Protein 5ZUX (pdb70)

Secondary structure (DSSP, 8-state):
--S--------S-STTHHHHHHHHHHHHT--S-EEHHHHHHHHHHHHSS----HHHHHHHHHHH-TTEEEEETTEEEE-S-GGGGT--SPP-

Solvent-accessible surface area: 7272 Å² total; per-residue (Å²): 108,111,133,178,161,229,185,78,138,98,162,110,52,78,143,15,65,123,0,93,116,15,0,34,129,1,7,95,112,84,108,65,62,34,98,14,37,100,3,46,126,22,0,65,156,47,41,73,75,142,33,21,91,53,92,72,8,0,68,44,1,32,162,94,33,86,25,3,95,112,78,139,202,22,64,5,37,3,83,50,56,8,61,51,85,132,74,148,128,173,153,225

Structure (mmCIF, N/CA/C/O backbone):
data_5ZUX
#
_entry.id   5ZUX
#
loop_
_entity.id
_entity.type
_entity.pdbx_description
1 polymer Rok
2 polymer "DNA (5'-D(*CP*TP*AP*AP*TP*AP*AP*CP*TP*AP*GP*TP*TP*AP*TP*TP*AP*G)-3')"
#
loop_
_atom_site.group_PDB
_atom_site.id
_atom_site.type_symbol
_atom_site.label_atom_id
_atom_site.label_alt_id
_atom_site.label_comp_id
_atom_site.label_asym_id
_atom_site.label_entity_id
_atom_site.label_seq_id
_atom_site.pdbx_PDB_ins_code
_atom_site.Cartn_x
_atom_site.Cartn_y
_atom_site.Cartn_z
_atom_site.occupancy
_atom_site.B_iso_or_equiv
_atom_site.auth_seq_id
_atom_site.auth_comp_id
_atom_site.auth_asym_id
_atom_site.auth_atom_id
_atom_site.pdbx_PDB_model_num
ATOM 1 N N . GLY A 1 1 ? 5.102 -7.786 -7.436 1.00 0.00 102 GLY A N 1
ATOM 2 C CA . GLY A 1 1 ? 4.508 -7.746 -8.792 1.00 0.00 102 GLY A CA 1
ATOM 3 C C . GLY A 1 1 ? 4.473 -6.339 -9.417 1.00 0.00 102 GLY A C 1
ATOM 4 O O . GLY A 1 1 ? 5.313 -5.983 -10.251 1.00 0.00 102 GLY A O 1
ATOM 8 N N . THR A 1 2 ? 3.478 -5.538 -9.022 1.00 0.00 103 THR A N 1
ATOM 9 C CA . THR A 1 2 ? 3.173 -4.208 -9.582 1.00 0.00 103 THR A CA 1
ATOM 10 C C . THR A 1 2 ? 4.270 -3.136 -9.477 1.00 0.00 103 THR A C 1
ATOM 11 O O . THR A 1 2 ? 5.239 -3.285 -8.732 1.00 0.00 103 THR A O 1
ATOM 22 N N . THR A 1 3 ? 4.138 -2.052 -10.252 1.00 0.00 104 THR A N 1
ATOM 23 C CA . THR A 1 3 ? 5.174 -1.019 -10.464 1.00 0.00 104 THR A CA 1
ATOM 24 C C . THR A 1 3 ? 5.517 -0.129 -9.258 1.00 0.00 104 THR A C 1
ATOM 25 O O . THR A 1 3 ? 6.613 0.435 -9.184 1.00 0.00 104 THR A O 1
ATOM 36 N N . ARG A 1 4 ? 4.598 -0.025 -8.285 1.00 0.00 105 ARG A N 1
ATOM 37 C CA . ARG A 1 4 ? 4.772 0.689 -6.997 1.00 0.00 105 ARG A CA 1
ATOM 38 C C . ARG A 1 4 ? 5.735 -0.024 -6.022 1.00 0.00 105 ARG A C 1
ATOM 39 O O . ARG A 1 4 ? 5.369 -0.403 -4.915 1.00 0.00 105 ARG A O 1
ATOM 60 N N . ARG A 1 5 ? 6.972 -0.264 -6.463 1.00 0.00 106 ARG A N 1
ATOM 61 C CA . ARG A 1 5 ? 8.024 -0.943 -5.684 1.00 0.00 106 ARG A CA 1
ATOM 62 C C . ARG A 1 5 ? 8.542 -0.086 -4.526 1.00 0.00 106 ARG A C 1
ATOM 63 O O . ARG A 1 5 ? 8.653 -0.588 -3.409 1.00 0.00 106 ARG A O 1
ATOM 84 N N . ARG A 1 6 ? 8.792 1.211 -4.764 1.00 0.00 107 ARG A N 1
ATOM 85 C CA . ARG A 1 6 ? 9.208 2.179 -3.738 1.00 0.00 107 ARG A CA 1
ATOM 86 C C . ARG A 1 6 ? 8.068 2.544 -2.775 1.00 0.00 107 ARG A C 1
ATOM 87 O O . ARG A 1 6 ? 7.112 3.227 -3.146 1.00 0.00 107 ARG A O 1
ATOM 108 N N . ARG A 1 7 ? 8.137 2.004 -1.552 1.00 0.00 108 ARG A N 1
ATOM 109 C CA . ARG A 1 7 ? 7.105 2.110 -0.496 1.00 0.00 108 ARG A CA 1
ATOM 110 C C . ARG A 1 7 ? 7.619 2.658 0.846 1.00 0.00 108 ARG A C 1
ATOM 111 O O . ARG A 1 7 ? 6.940 3.466 1.483 1.00 0.00 108 ARG A O 1
ATOM 132 N N . GLY A 1 8 ? 8.795 2.196 1.272 1.00 0.00 109 GLY A N 1
ATOM 133 C CA . GLY A 1 8 ? 9.335 2.437 2.603 1.00 0.00 109 GLY A CA 1
ATOM 134 C C . GLY A 1 8 ? 9.813 3.851 2.939 1.00 0.00 109 GLY A C 1
ATOM 135 O O . GLY A 1 8 ? 9.869 4.756 2.097 1.00 0.00 109 GLY A O 1
ATOM 139 N N . THR A 1 9 ? 10.116 3.996 4.223 1.00 0.00 110 THR A N 1
ATOM 140 C CA . THR A 1 9 ? 10.659 5.159 4.931 1.00 0.00 110 THR A CA 1
ATOM 141 C C . THR A 1 9 ? 11.092 4.693 6.332 1.00 0.00 110 THR A C 1
ATOM 142 O O . THR A 1 9 ? 10.776 3.564 6.713 1.00 0.00 110 THR A O 1
ATOM 153 N N . ALA A 1 10 ? 11.809 5.525 7.106 1.00 0.00 111 ALA A N 1
ATOM 154 C CA . ALA A 1 10 ? 12.232 5.168 8.458 1.00 0.00 111 ALA A CA 1
ATOM 155 C C . ALA A 1 10 ? 12.429 6.363 9.420 1.00 0.00 111 ALA A C 1
ATOM 156 O O . ALA A 1 10 ? 12.405 7.532 9.024 1.00 0.00 111 ALA A O 1
ATOM 163 N N . ARG A 1 11 ? 12.664 6.024 10.693 1.00 0.00 112 ARG A N 1
ATOM 164 C CA . ARG A 1 11 ? 13.061 6.889 11.823 1.00 0.00 112 ARG A CA 1
ATOM 165 C C . ARG A 1 11 ? 13.976 6.110 12.788 1.00 0.00 112 ARG A C 1
ATOM 166 O O . ARG A 1 11 ? 13.908 4.880 12.772 1.00 0.00 112 ARG A O 1
ATOM 187 N N . PRO A 1 12 ? 14.806 6.760 13.636 1.00 0.00 113 PRO A N 1
ATOM 188 C CA . PRO A 1 12 ? 15.684 6.063 14.600 1.00 0.00 113 PRO A CA 1
ATOM 189 C C . PRO A 1 12 ? 14.888 5.132 15.528 1.00 0.00 113 PRO A C 1
ATOM 190 O O . PRO A 1 12 ? 13.712 5.368 15.814 1.00 0.00 113 PRO A O 1
ATOM 201 N N . GLY A 1 13 ? 15.535 4.065 15.999 1.00 0.00 114 GLY A N 1
ATOM 202 C CA . GLY A 1 13 ? 14.896 2.936 16.702 1.00 0.00 114 GLY A CA 1
ATOM 203 C C . GLY A 1 13 ? 14.104 3.193 17.988 1.00 0.00 114 GLY A C 1
ATOM 204 O O . GLY A 1 13 ? 14.387 4.129 18.737 1.00 0.00 114 GLY A O 1
ATOM 208 N N . SER A 1 14 ? 13.143 2.298 18.242 1.00 0.00 115 SER A N 1
ATOM 209 C CA . SER A 1 14 ? 12.355 2.129 19.478 1.00 0.00 115 SER A CA 1
ATOM 210 C C . SER A 1 14 ? 12.712 0.821 20.200 1.00 0.00 115 SER A C 1
ATOM 211 O O . SER A 1 14 ? 12.882 0.823 21.419 1.00 0.00 115 SER A O 1
ATOM 219 N N . LYS A 1 15 ? 12.948 -0.281 19.460 1.00 0.00 116 LYS A N 1
ATOM 220 C CA . LYS A 1 15 ? 13.511 -1.548 19.990 1.00 0.00 116 LYS A CA 1
ATOM 221 C C . LYS A 1 15 ? 14.934 -1.344 20.534 1.00 0.00 116 LYS A C 1
ATOM 222 O O . LYS A 1 15 ? 15.356 -1.969 21.504 1.00 0.00 116 LYS A O 1
ATOM 241 N N . ALA A 1 16 ? 15.649 -0.368 19.965 1.00 0.00 117 ALA A N 1
ATOM 242 C CA . ALA A 1 16 ? 16.954 0.129 20.389 1.00 0.00 117 ALA A CA 1
ATOM 243 C C . ALA A 1 16 ? 17.032 0.577 21.874 1.00 0.00 117 ALA A C 1
ATOM 244 O O . ALA A 1 16 ? 18.106 0.513 22.481 1.00 0.00 117 ALA A O 1
ATOM 251 N N . ALA A 1 17 ? 15.902 0.893 22.519 1.00 0.00 118 ALA A N 1
ATOM 252 C CA . ALA A 1 17 ? 15.855 1.171 23.960 1.00 0.00 118 ALA A CA 1
ATOM 253 C C . ALA A 1 17 ? 16.322 -0.031 24.823 1.00 0.00 118 ALA A C 1
ATOM 254 O O . ALA A 1 17 ? 16.910 0.155 25.886 1.00 0.00 118 ALA A O 1
ATOM 261 N N . LYS A 1 18 ? 16.150 -1.272 24.326 1.00 0.00 119 LYS A N 1
ATOM 262 C CA . LYS A 1 18 ? 16.719 -2.484 24.963 1.00 0.00 119 LYS A CA 1
ATOM 263 C C . LYS A 1 18 ? 18.252 -2.471 25.005 1.00 0.00 119 LYS A C 1
ATOM 264 O O . LYS A 1 18 ? 18.839 -2.927 25.982 1.00 0.00 119 LYS A O 1
ATOM 283 N N . LEU A 1 19 ? 18.896 -1.899 23.979 1.00 0.00 120 LEU A N 1
ATOM 284 C CA . LEU A 1 19 ? 20.344 -1.660 23.983 1.00 0.00 120 LEU A CA 1
ATOM 285 C C . LEU A 1 19 ? 20.745 -0.628 25.021 1.00 0.00 120 LEU A C 1
ATOM 286 O O . LEU A 1 19 ? 21.684 -0.907 25.748 1.00 0.00 120 LEU A O 1
ATOM 302 N N . ARG A 1 20 ? 20.042 0.508 25.171 1.00 0.00 121 ARG A N 1
ATOM 303 C CA . ARG A 1 20 ? 20.371 1.500 26.229 1.00 0.00 121 ARG A CA 1
ATOM 304 C C . ARG A 1 20 ? 20.460 0.837 27.601 1.00 0.00 121 ARG A C 1
ATOM 305 O O . ARG A 1 20 ? 21.475 0.948 28.289 1.00 0.00 121 ARG A O 1
ATOM 326 N N . GLU A 1 21 ? 19.413 0.114 27.980 1.00 0.00 122 GLU A N 1
ATOM 327 C CA . GLU A 1 21 ? 19.282 -0.435 29.339 1.00 0.00 122 GLU A CA 1
ATOM 328 C C . GLU A 1 21 ? 20.345 -1.511 29.644 1.00 0.00 122 GLU A C 1
ATOM 329 O O . GLU A 1 21 ? 20.933 -1.519 30.728 1.00 0.00 122 GLU A O 1
ATOM 341 N N . ALA A 1 22 ? 20.640 -2.395 28.684 1.00 0.00 123 ALA A N 1
ATOM 342 C CA . ALA A 1 22 ? 21.676 -3.420 28.837 1.00 0.00 123 ALA A CA 1
ATOM 343 C C . ALA A 1 22 ? 23.103 -2.853 28.705 1.00 0.00 123 ALA A C 1
ATOM 344 O O . ALA A 1 22 ? 23.995 -3.192 29.485 1.00 0.00 123 ALA A O 1
ATOM 351 N N . ALA A 1 23 ? 23.354 -1.977 27.723 1.00 0.00 124 ALA A N 1
ATOM 352 C CA . ALA A 1 23 ? 24.689 -1.449 27.424 1.00 0.00 124 ALA A CA 1
ATOM 353 C C . ALA A 1 23 ? 25.286 -0.643 28.583 1.00 0.00 124 ALA A C 1
ATOM 354 O O . ALA A 1 23 ? 26.484 -0.745 28.805 1.00 0.00 124 ALA A O 1
ATOM 361 N N . ILE A 1 24 ? 24.480 0.069 29.379 1.00 0.00 125 ILE A N 1
ATOM 362 C CA . ILE A 1 24 ? 24.970 0.787 30.571 1.00 0.00 125 ILE A CA 1
ATOM 363 C C . ILE A 1 24 ? 25.693 -0.156 31.550 1.00 0.00 125 ILE A C 1
ATOM 364 O O . ILE A 1 24 ? 26.828 0.120 31.933 1.00 0.00 125 ILE A O 1
ATOM 380 N N . LYS A 1 25 ? 25.116 -1.318 31.885 1.00 0.00 126 LYS A N 1
ATOM 381 C CA . LYS A 1 25 ? 25.773 -2.293 32.786 1.00 0.00 126 LYS A CA 1
ATOM 382 C C . LYS A 1 25 ? 26.907 -3.053 32.082 1.00 0.00 126 LYS A C 1
ATOM 383 O O . LYS A 1 25 ? 28.008 -3.157 32.624 1.00 0.00 126 LYS A O 1
ATOM 402 N N . THR A 1 26 ? 26.680 -3.451 30.823 1.00 0.00 127 THR A N 1
ATOM 403 C CA . THR A 1 26 ? 27.719 -4.033 29.936 1.00 0.00 127 THR A CA 1
ATOM 404 C C . THR A 1 26 ? 29.008 -3.218 29.829 1.00 0.00 127 THR A C 1
ATOM 405 O O . THR A 1 26 ? 30.105 -3.769 29.893 1.00 0.00 127 THR A O 1
ATOM 416 N N . LEU A 1 27 ? 28.881 -1.896 29.697 1.00 0.00 128 LEU A N 1
ATOM 417 C CA . LEU A 1 27 ? 30.007 -0.966 29.599 1.00 0.00 128 LEU A CA 1
ATOM 418 C C . LEU A 1 27 ? 30.591 -0.615 30.979 1.00 0.00 128 LEU A C 1
ATOM 419 O O . LEU A 1 27 ? 31.811 -0.589 31.107 1.00 0.00 128 LEU A O 1
ATOM 435 N N . LYS A 1 28 ? 29.775 -0.435 32.037 1.00 0.00 129 LYS A N 1
ATOM 436 C CA . LYS A 1 28 ? 30.282 -0.169 33.406 1.00 0.00 129 LYS A CA 1
ATOM 437 C C . LYS A 1 28 ? 31.215 -1.240 33.990 1.00 0.00 129 LYS A C 1
ATOM 438 O O . LYS A 1 28 ? 32.093 -0.896 34.780 1.00 0.00 129 LYS A O 1
ATOM 457 N N . ARG A 1 29 ? 31.081 -2.511 33.578 1.00 0.00 130 ARG A N 1
ATOM 458 C CA . ARG A 1 29 ? 32.032 -3.587 33.954 1.00 0.00 130 ARG A CA 1
ATOM 459 C C . ARG A 1 29 ? 33.382 -3.539 33.204 1.00 0.00 130 ARG A C 1
ATOM 460 O O . ARG A 1 29 ? 34.221 -4.412 33.410 1.00 0.00 130 ARG A O 1
ATOM 481 N N . HIS A 1 30 ? 33.598 -2.521 32.357 1.00 0.00 131 HIS A N 1
ATOM 482 C CA . HIS A 1 30 ? 34.856 -2.201 31.648 1.00 0.00 131 HIS A CA 1
ATOM 483 C C . HIS A 1 30 ? 35.237 -0.704 31.767 1.00 0.00 131 HIS A C 1
ATOM 484 O O . HIS A 1 30 ? 34.456 0.103 32.264 1.00 0.00 131 HIS A O 1
ATOM 499 N N . ASN A 1 31 ? 36.444 -0.330 31.316 1.00 0.00 132 ASN A N 1
ATOM 500 C CA . ASN A 1 31 ? 36.922 1.066 31.236 1.00 0.00 132 ASN A CA 1
ATOM 501 C C . ASN A 1 31 ? 37.923 1.248 30.062 1.00 0.00 132 ASN A C 1
ATOM 502 O O . ASN A 1 31 ? 38.942 1.931 30.180 1.00 0.00 132 ASN A O 1
ATOM 513 N N . ALA A 1 32 ? 37.648 0.571 28.938 1.00 0.00 133 ALA A N 1
ATOM 514 C CA . ALA A 1 32 ? 38.535 0.435 27.766 1.00 0.00 133 ALA A CA 1
ATOM 515 C C . ALA A 1 32 ? 37.747 0.357 26.439 1.00 0.00 133 ALA A C 1
ATOM 516 O O . ALA A 1 32 ? 36.544 0.074 26.427 1.00 0.00 133 ALA A O 1
ATOM 523 N N . ALA A 1 33 ? 38.420 0.631 25.315 1.00 0.00 134 ALA A N 1
ATOM 524 C CA . ALA A 1 33 ? 37.796 0.657 23.987 1.00 0.00 134 ALA A CA 1
ATOM 525 C C . ALA A 1 33 ? 37.414 -0.746 23.457 1.00 0.00 134 ALA A C 1
ATOM 526 O O . ALA A 1 33 ? 38.112 -1.729 23.721 1.00 0.00 134 ALA A O 1
ATOM 533 N N . ILE A 1 34 ? 36.318 -0.827 22.689 1.00 0.00 135 ILE A N 1
ATOM 534 C CA . ILE A 1 34 ? 35.736 -2.075 22.154 1.00 0.00 135 ILE A CA 1
ATOM 535 C C . ILE A 1 34 ? 35.056 -1.826 20.792 1.00 0.00 135 ILE A C 1
ATOM 536 O O . ILE A 1 34 ? 34.471 -0.762 20.585 1.00 0.00 135 ILE A O 1
ATOM 552 N N . LYS A 1 35 ? 35.118 -2.783 19.854 1.00 0.00 136 LYS A N 1
ATOM 553 C CA . LYS A 1 35 ? 34.385 -2.712 18.575 1.00 0.00 136 LYS A CA 1
ATOM 554 C C . LYS A 1 35 ? 32.894 -3.019 18.785 1.00 0.00 136 LYS A C 1
ATOM 555 O O . LYS A 1 35 ? 32.550 -3.861 19.605 1.00 0.00 136 LYS A O 1
ATOM 574 N N . SER A 1 36 ? 32.035 -2.433 17.962 1.00 0.00 137 SER A N 1
ATOM 575 C CA . SER A 1 36 ? 30.598 -2.699 17.836 1.00 0.00 137 SER A CA 1
ATOM 576 C C . SER A 1 36 ? 30.228 -4.185 17.939 1.00 0.00 137 SER A C 1
ATOM 577 O O . SER A 1 36 ? 29.465 -4.561 18.816 1.00 0.00 137 SER A O 1
ATOM 585 N N . SER A 1 37 ? 30.812 -5.048 17.109 1.00 0.00 138 SER A N 1
ATOM 586 C CA . SER A 1 37 ? 30.558 -6.502 17.072 1.00 0.00 138 SER A CA 1
ATOM 587 C C . SER A 1 37 ? 31.082 -7.289 18.290 1.00 0.00 138 SER A C 1
ATOM 588 O O . SER A 1 37 ? 30.533 -8.330 18.657 1.00 0.00 138 SER A O 1
ATOM 596 N N . GLU A 1 38 ? 32.115 -6.792 18.977 1.00 0.00 139 GLU A N 1
ATOM 597 C CA . GLU A 1 38 ? 32.562 -7.355 20.260 1.00 0.00 139 GLU A CA 1
ATOM 598 C C . GLU A 1 38 ? 31.622 -6.923 21.396 1.00 0.00 139 GLU A C 1
ATOM 599 O O . GLU A 1 38 ? 31.209 -7.740 22.222 1.00 0.00 139 GLU A O 1
ATOM 611 N N . LEU A 1 39 ? 31.208 -5.647 21.400 1.00 0.00 140 LEU A N 1
ATOM 612 C CA . LEU A 1 39 ? 30.217 -5.110 22.331 1.00 0.00 140 LEU A CA 1
ATOM 613 C C . LEU A 1 39 ? 28.832 -5.733 22.108 1.00 0.00 140 LEU A C 1
ATOM 614 O O . LEU A 1 39 ? 28.116 -5.966 23.072 1.00 0.00 140 LEU A O 1
ATOM 630 N N . GLN A 1 40 ? 28.490 -6.087 20.872 1.00 0.00 141 GLN A N 1
ATOM 631 C CA . GLN A 1 40 ? 27.317 -6.881 20.512 1.00 0.00 141 GLN A CA 1
ATOM 632 C C . GLN A 1 40 ? 27.343 -8.227 21.248 1.00 0.00 141 GLN A C 1
ATOM 633 O O . GLN A 1 40 ? 26.398 -8.516 21.980 1.00 0.00 141 GLN A O 1
ATOM 647 N N . LYS A 1 41 ? 28.422 -9.017 21.117 1.00 0.00 142 LYS A N 1
ATOM 648 C CA . LYS A 1 41 ? 28.558 -10.300 21.838 1.00 0.00 142 LYS A CA 1
ATOM 649 C C . LYS A 1 41 ? 28.484 -10.132 23.359 1.00 0.00 142 LYS A C 1
ATOM 650 O O . LYS A 1 41 ? 27.841 -10.928 24.035 1.00 0.00 142 LYS A O 1
ATOM 669 N N . GLU A 1 42 ? 29.081 -9.071 23.902 1.00 0.00 143 GLU A N 1
ATOM 670 C CA . GLU A 1 42 ? 28.950 -8.715 25.318 1.00 0.00 143 GLU A CA 1
ATOM 671 C C . GLU A 1 42 ? 27.510 -8.358 25.744 1.00 0.00 143 GLU A C 1
ATOM 672 O O . GLU A 1 42 ? 27.043 -8.859 26.767 1.00 0.00 143 GLU A O 1
ATOM 684 N N . ILE A 1 43 ? 26.772 -7.555 24.966 1.00 0.00 144 ILE A N 1
ATOM 685 C CA . ILE A 1 43 ? 25.363 -7.228 25.262 1.00 0.00 144 ILE A CA 1
ATOM 686 C C . ILE A 1 43 ? 24.458 -8.456 25.071 1.00 0.00 144 ILE A C 1
ATOM 687 O O . ILE A 1 43 ? 23.525 -8.633 25.851 1.00 0.00 144 ILE A O 1
ATOM 703 N N . GLU A 1 44 ? 24.729 -9.333 24.102 1.00 0.00 145 GLU A N 1
ATOM 704 C CA . GLU A 1 44 ? 24.026 -10.616 23.950 1.00 0.00 145 GLU A CA 1
ATOM 705 C C . GLU A 1 44 ? 24.195 -11.503 25.193 1.00 0.00 145 GLU A C 1
ATOM 706 O O . GLU A 1 44 ? 23.215 -12.071 25.674 1.00 0.00 145 GLU A O 1
ATOM 718 N N . LYS A 1 45 ? 25.407 -11.576 25.765 1.00 0.00 146 LYS A N 1
ATOM 719 C CA . LYS A 1 45 ? 25.655 -12.212 27.072 1.00 0.00 146 LYS A CA 1
ATOM 720 C C . LYS A 1 45 ? 24.908 -11.523 28.226 1.00 0.00 146 LYS A C 1
ATOM 721 O O . LYS A 1 45 ? 24.361 -12.201 29.100 1.00 0.00 146 LYS A O 1
ATOM 740 N N . GLU A 1 46 ? 24.880 -10.186 28.231 1.00 0.00 147 GLU A N 1
ATOM 741 C CA . GLU A 1 46 ? 24.278 -9.381 29.302 1.00 0.00 147 GLU A CA 1
ATOM 742 C C . GLU A 1 46 ? 22.739 -9.480 29.333 1.00 0.00 147 GLU A C 1
ATOM 743 O O . GLU A 1 46 ? 22.143 -9.585 30.409 1.00 0.00 147 GLU A O 1
ATOM 755 N N . SER A 1 47 ? 22.106 -9.442 28.159 1.00 0.00 148 SER A N 1
ATOM 756 C CA . SER A 1 47 ? 20.651 -9.309 27.990 1.00 0.00 148 SER A CA 1
ATOM 757 C C . SER A 1 47 ? 19.928 -10.592 27.552 1.00 0.00 148 SER A C 1
ATOM 758 O O . SER A 1 47 ? 18.751 -10.757 27.874 1.00 0.00 148 SER A O 1
ATOM 766 N N . GLY A 1 48 ? 20.591 -11.491 26.816 1.00 0.00 149 GLY A N 1
ATOM 767 C CA . GLY A 1 48 ? 19.974 -12.689 26.227 1.00 0.00 149 GLY A CA 1
ATOM 768 C C . GLY A 1 48 ? 19.073 -12.440 25.000 1.00 0.00 149 GLY A C 1
ATOM 769 O O . GLY A 1 48 ? 18.300 -13.329 24.630 1.00 0.00 149 GLY A O 1
ATOM 773 N N . LEU A 1 49 ? 19.127 -11.246 24.387 1.00 0.00 150 LEU A N 1
ATOM 774 C CA . LEU A 1 49 ? 18.274 -10.836 23.257 1.00 0.00 150 LEU A CA 1
ATOM 775 C C . LEU A 1 49 ? 19.064 -10.231 22.082 1.00 0.00 150 LEU A C 1
ATOM 776 O O . LEU A 1 49 ? 20.271 -10.009 22.165 1.00 0.00 150 LEU A O 1
ATOM 792 N N . GLU A 1 50 ? 18.378 -10.047 20.950 1.00 0.00 151 GLU A N 1
ATOM 793 C CA . GLU A 1 50 ? 18.952 -9.550 19.684 1.00 0.00 151 GLU A CA 1
ATOM 794 C C . GLU A 1 50 ? 19.434 -8.085 19.747 1.00 0.00 151 GLU A C 1
ATOM 795 O O . GLU A 1 50 ? 18.982 -7.308 20.590 1.00 0.00 151 GLU A O 1
ATOM 807 N N . ILE A 1 51 ? 20.347 -7.698 18.836 1.00 0.00 152 ILE A N 1
ATOM 808 C CA . ILE A 1 51 ? 21.048 -6.399 18.855 1.00 0.00 152 ILE A CA 1
ATOM 809 C C . ILE A 1 51 ? 20.640 -5.491 17.672 1.00 0.00 152 ILE A C 1
ATOM 810 O O . ILE A 1 51 ? 21.066 -5.741 16.541 1.00 0.00 152 ILE A O 1
ATOM 826 N N . PRO A 1 52 ? 19.843 -4.426 17.925 1.00 0.00 153 PRO A N 1
ATOM 827 C CA . PRO A 1 52 ? 19.542 -3.342 16.977 1.00 0.00 153 PRO A CA 1
ATOM 828 C C . PRO A 1 52 ? 20.764 -2.583 16.405 1.00 0.00 153 PRO A C 1
ATOM 829 O O . PRO A 1 52 ? 21.914 -2.883 16.724 1.00 0.00 153 PRO A O 1
ATOM 840 N N . ASN A 1 53 ? 20.527 -1.564 15.552 1.00 0.00 154 ASN A N 1
ATOM 841 C CA . ASN A 1 53 ? 21.581 -0.862 14.798 1.00 0.00 154 ASN A CA 1
ATOM 842 C C . ASN A 1 53 ? 22.611 -0.223 15.742 1.00 0.00 154 ASN A C 1
ATOM 843 O O . ASN A 1 53 ? 22.316 0.731 16.461 1.00 0.00 154 ASN A O 1
ATOM 854 N N . MET A 1 54 ? 23.847 -0.749 15.705 1.00 0.00 155 MET A N 1
ATOM 855 C CA . MET A 1 54 ? 24.928 -0.359 16.603 1.00 0.00 155 MET A CA 1
ATOM 856 C C . MET A 1 54 ? 25.383 1.089 16.374 1.00 0.00 155 MET A C 1
ATOM 857 O O . MET A 1 54 ? 25.509 1.846 17.333 1.00 0.00 155 MET A O 1
ATOM 871 N N . THR A 1 55 ? 25.575 1.506 15.124 1.00 0.00 156 THR A N 1
ATOM 872 C CA . THR A 1 55 ? 25.952 2.882 14.779 1.00 0.00 156 THR A CA 1
ATOM 873 C C . THR A 1 55 ? 24.983 3.973 15.228 1.00 0.00 156 THR A C 1
ATOM 874 O O . THR A 1 55 ? 25.394 4.923 15.897 1.00 0.00 156 THR A O 1
ATOM 885 N N . THR A 1 56 ? 23.685 3.811 14.938 1.00 0.00 157 THR A N 1
ATOM 886 C CA . THR A 1 56 ? 22.648 4.724 15.450 1.00 0.00 157 THR A CA 1
ATOM 887 C C . THR A 1 56 ? 22.459 4.673 16.958 1.00 0.00 157 THR A C 1
ATOM 888 O O . THR A 1 56 ? 22.455 5.727 17.600 1.00 0.00 157 THR A O 1
ATOM 899 N N . PHE A 1 57 ? 22.381 3.478 17.558 1.00 0.00 158 PHE A N 1
ATOM 900 C CA . PHE A 1 57 ? 22.331 3.349 19.013 1.00 0.00 158 PHE A CA 1
ATOM 901 C C . PHE A 1 57 ? 23.497 3.976 19.777 1.00 0.00 158 PHE A C 1
ATOM 902 O O . PHE A 1 57 ? 23.292 4.785 20.677 1.00 0.00 158 PHE A O 1
ATOM 919 N N . MET A 1 58 ? 24.732 3.649 19.394 1.00 0.00 159 MET A N 1
ATOM 920 C CA . MET A 1 58 ? 25.924 4.086 20.122 1.00 0.00 159 MET A CA 1
ATOM 921 C C . MET A 1 58 ? 26.129 5.602 19.979 1.00 0.00 159 MET A C 1
ATOM 922 O O . MET A 1 58 ? 26.510 6.250 20.950 1.00 0.00 159 MET A O 1
ATOM 936 N N . GLN A 1 59 ? 25.781 6.209 18.835 1.00 0.00 160 GLN A N 1
ATOM 937 C CA . GLN A 1 59 ? 25.738 7.673 18.728 1.00 0.00 160 GLN A CA 1
ATOM 938 C C . GLN A 1 59 ? 24.579 8.307 19.516 1.00 0.00 160 GLN A C 1
ATOM 939 O O . GLN A 1 59 ? 24.767 9.360 20.126 1.00 0.00 160 GLN A O 1
ATOM 953 N N . SER A 1 60 ? 23.402 7.669 19.590 1.00 0.00 161 SER A N 1
ATOM 954 C CA . SER A 1 60 ? 22.299 8.114 20.459 1.00 0.00 161 SER A CA 1
ATOM 955 C C . SER A 1 60 ? 22.714 8.097 21.942 1.00 0.00 161 SER A C 1
ATOM 956 O O . SER A 1 60 ? 22.526 9.068 22.673 1.00 0.00 161 SER A O 1
ATOM 964 N N . LEU A 1 61 ? 23.399 7.031 22.365 1.00 0.00 162 LEU A N 1
ATOM 965 C CA . LEU A 1 61 ? 24.034 6.910 23.671 1.00 0.00 162 LEU A CA 1
ATOM 966 C C . LEU A 1 61 ? 25.070 8.026 23.907 1.00 0.00 162 LEU A C 1
ATOM 967 O O . LEU A 1 61 ? 25.032 8.669 24.953 1.00 0.00 162 LEU A O 1
ATOM 983 N N . ILE A 1 62 ? 25.947 8.312 22.935 1.00 0.00 163 ILE A N 1
ATOM 984 C CA . ILE A 1 62 ? 26.970 9.375 23.050 1.00 0.00 163 ILE A CA 1
ATOM 985 C C . ILE A 1 62 ? 26.354 10.773 23.232 1.00 0.00 163 ILE A C 1
ATOM 986 O O . ILE A 1 62 ? 26.764 11.508 24.135 1.00 0.00 163 ILE A O 1
ATOM 1002 N N . LYS A 1 63 ? 25.357 11.153 22.411 1.00 0.00 164 LYS A N 1
ATOM 1003 C CA . LYS A 1 63 ? 24.717 12.481 22.503 1.00 0.00 164 LYS A CA 1
ATOM 1004 C C . LYS A 1 63 ? 23.911 12.651 23.803 1.00 0.00 164 LYS A C 1
ATOM 1005 O O . LYS A 1 63 ? 23.823 13.765 24.316 1.00 0.00 164 LYS A O 1
ATOM 1024 N N . MET A 1 64 ? 23.378 11.567 24.380 1.00 0.00 165 MET A N 1
ATOM 1025 C CA . MET A 1 64 ? 22.782 11.576 25.726 1.00 0.00 165 MET A CA 1
ATOM 1026 C C . MET A 1 64 ? 23.828 11.577 26.862 1.00 0.00 165 MET A C 1
ATOM 1027 O O . MET A 1 64 ? 23.580 12.171 27.914 1.00 0.00 165 MET A O 1
ATOM 1041 N N . TYR A 1 65 ? 24.990 10.947 26.650 1.00 0.00 166 TYR A N 1
ATOM 1042 C CA . TYR A 1 65 ? 26.028 10.697 27.656 1.00 0.00 166 TYR A CA 1
ATOM 1043 C C . TYR A 1 65 ? 27.469 10.970 27.174 1.00 0.00 166 TYR A C 1
ATOM 1044 O O . TYR A 1 65 ? 28.112 10.061 26.628 1.00 0.00 166 TYR A O 1
ATOM 1062 N N . PRO A 1 66 ? 28.012 12.192 27.367 1.00 0.00 167 PRO A N 1
ATOM 1063 C CA . PRO A 1 66 ? 29.380 12.558 26.967 1.00 0.00 167 PRO A CA 1
ATOM 1064 C C . PRO A 1 66 ? 30.505 11.693 27.574 1.00 0.00 167 PRO A C 1
ATOM 1065 O O . PRO A 1 66 ? 31.631 11.689 27.077 1.00 0.00 167 PRO A O 1
ATOM 1076 N N . GLU A 1 67 ? 30.207 10.941 28.635 1.00 0.00 168 GLU A N 1
ATOM 1077 C CA . GLU A 1 67 ? 31.069 9.912 29.227 1.00 0.00 168 GLU A CA 1
ATOM 1078 C C . GLU A 1 67 ? 31.371 8.758 28.248 1.00 0.00 168 GLU A C 1
ATOM 1079 O O . GLU A 1 67 ? 32.389 8.072 28.374 1.00 0.00 168 GLU A O 1
ATOM 1091 N N . VAL A 1 68 ? 30.488 8.534 27.268 1.00 0.00 169 VAL A N 1
ATOM 1092 C CA . VAL A 1 68 ? 30.680 7.637 26.123 1.00 0.00 169 VAL A CA 1
ATOM 1093 C C . VAL A 1 68 ? 31.297 8.370 24.932 1.00 0.00 169 VAL A C 1
ATOM 1094 O O . VAL A 1 68 ? 30.889 9.492 24.617 1.00 0.00 169 VAL A O 1
ATOM 1107 N N . LYS A 1 69 ? 32.272 7.742 24.260 1.00 0.00 170 LYS A N 1
ATOM 1108 C CA . LYS A 1 69 ? 33.046 8.318 23.139 1.00 0.00 170 LYS A CA 1
ATOM 1109 C C . LYS A 1 69 ? 33.288 7.297 22.017 1.00 0.00 170 LYS A C 1
ATOM 1110 O O . LYS A 1 69 ? 33.149 6.095 22.224 1.00 0.00 170 LYS A O 1
ATOM 1129 N N . LYS A 1 70 ? 33.691 7.779 20.840 1.00 0.00 171 LYS A N 1
ATOM 1130 C CA . LYS A 1 70 ? 33.990 6.986 19.629 1.00 0.00 171 LYS A CA 1
ATOM 1131 C C . LYS A 1 70 ? 35.455 7.220 19.175 1.00 0.00 171 LYS A C 1
ATOM 1132 O O . LYS A 1 70 ? 35.693 8.123 18.369 1.00 0.00 171 LYS A O 1
ATOM 1151 N N . PRO A 1 71 ? 36.447 6.462 19.695 1.00 0.00 172 PRO A N 1
ATOM 1152 C CA . PRO A 1 71 ? 37.845 6.564 19.256 1.00 0.00 172 PRO A CA 1
ATOM 1153 C C . PRO A 1 71 ? 38.105 6.185 17.773 1.00 0.00 172 PRO A C 1
ATOM 1154 O O . PRO A 1 71 ? 39.009 6.787 17.178 1.00 0.00 172 PRO A O 1
ATOM 1165 N N . TYR A 1 72 ? 37.363 5.238 17.168 1.00 0.00 173 TYR A N 1
ATOM 1166 C CA . TYR A 1 72 ? 37.598 4.832 15.757 1.00 0.00 173 TYR A CA 1
ATOM 1167 C C . TYR A 1 72 ? 36.360 4.281 15.015 1.00 0.00 173 TYR A C 1
ATOM 1168 O O . TYR A 1 72 ? 35.302 4.159 15.639 1.00 0.00 173 TYR A O 1
ATOM 1186 N N . ARG A 1 73 ? 36.450 3.905 13.720 1.00 0.00 174 ARG A N 1
ATOM 1187 C CA . ARG A 1 73 ? 35.378 3.248 12.941 1.00 0.00 174 ARG A CA 1
ATOM 1188 C C . ARG A 1 73 ? 34.761 2.097 13.736 1.00 0.00 174 ARG A C 1
ATOM 1189 O O . ARG A 1 73 ? 35.395 1.066 13.937 1.00 0.00 174 ARG A O 1
ATOM 1210 N N . GLY A 1 74 ? 33.509 2.277 14.166 1.00 0.00 175 GLY A N 1
ATOM 1211 C CA . GLY A 1 74 ? 32.771 1.297 14.966 1.00 0.00 175 GLY A CA 1
ATOM 1212 C C . GLY A 1 74 ? 33.412 0.931 16.312 1.00 0.00 175 GLY A C 1
ATOM 1213 O O . GLY A 1 74 ? 33.006 -0.057 16.910 1.00 0.00 175 GLY A O 1
ATOM 1217 N N . GLN A 1 75 ? 34.414 1.681 16.795 1.00 0.00 176 GLN A N 1
ATOM 1218 C CA . GLN A 1 75 ? 35.094 1.462 18.077 1.00 0.00 176 GLN A CA 1
ATOM 1219 C C . GLN A 1 75 ? 34.715 2.539 19.093 1.00 0.00 176 GLN A C 1
ATOM 1220 O O . GLN A 1 75 ? 34.933 3.731 18.856 1.00 0.00 176 GLN A O 1
ATOM 1234 N N . TYR A 1 76 ? 34.187 2.086 20.232 1.00 0.00 177 TYR A N 1
ATOM 1235 C CA . TYR A 1 76 ? 33.543 2.882 21.280 1.00 0.00 177 TYR A CA 1
ATOM 1236 C C . TYR A 1 76 ? 34.174 2.690 22.668 1.00 0.00 177 TYR A C 1
ATOM 1237 O O . TYR A 1 76 ? 34.838 1.686 22.908 1.00 0.00 177 TYR A O 1
ATOM 1255 N N . ILE A 1 77 ? 33.947 3.621 23.599 1.00 0.00 178 ILE A N 1
ATOM 1256 C CA . ILE A 1 77 ? 34.421 3.531 24.999 1.00 0.00 178 ILE A CA 1
ATOM 1257 C C . ILE A 1 77 ? 33.487 4.283 25.957 1.00 0.00 178 ILE A C 1
ATOM 1258 O O . ILE A 1 77 ? 32.893 5.283 25.569 1.00 0.00 178 ILE A O 1
ATOM 1274 N N . LEU A 1 78 ? 33.389 3.838 27.213 1.00 0.00 179 LEU A N 1
ATOM 1275 C CA . LEU A 1 78 ? 32.724 4.539 28.315 1.00 0.00 179 LEU A CA 1
ATOM 1276 C C . LEU A 1 78 ? 33.737 4.803 29.439 1.00 0.00 179 LEU A C 1
ATOM 1277 O O . LEU A 1 78 ? 34.367 3.870 29.938 1.00 0.00 179 LEU A O 1
ATOM 1293 N N . GLU A 1 79 ? 33.910 6.073 29.810 1.00 0.00 180 GLU A N 1
ATOM 1294 C CA . GLU A 1 79 ? 34.820 6.520 30.873 1.00 0.00 180 GLU A CA 1
ATOM 1295 C C . GLU A 1 79 ? 34.140 6.557 32.258 1.00 0.00 180 GLU A C 1
ATOM 1296 O O . GLU A 1 79 ? 33.195 7.324 32.466 1.00 0.00 180 GLU A O 1
ATOM 1308 N N . GLY A 1 80 ? 34.648 5.768 33.215 1.00 0.00 181 GLY A N 1
ATOM 1309 C CA . GLY A 1 80 ? 34.267 5.837 34.633 1.00 0.00 181 GLY A CA 1
ATOM 1310 C C . GLY A 1 80 ? 32.771 5.628 34.925 1.00 0.00 181 GLY A C 1
ATOM 1311 O O . GLY A 1 80 ? 32.127 4.727 34.383 1.00 0.00 181 GLY A O 1
ATOM 1315 N N . GLU A 1 81 ? 32.231 6.450 35.829 1.00 0.00 182 GLU A N 1
ATOM 1316 C CA . GLU A 1 81 ? 30.821 6.446 36.235 1.00 0.00 182 GLU A CA 1
ATOM 1317 C C . GLU A 1 81 ? 29.932 7.132 35.184 1.00 0.00 182 GLU A C 1
ATOM 1318 O O . GLU A 1 81 ? 30.032 8.347 34.974 1.00 0.00 182 GLU A O 1
ATOM 1330 N N . ILE A 1 82 ? 29.007 6.392 34.559 1.00 0.00 183 ILE A N 1
ATOM 1331 C CA . ILE A 1 82 ? 28.047 6.950 33.583 1.00 0.00 183 ILE A CA 1
ATOM 1332 C C . ILE A 1 82 ? 27.085 7.974 34.227 1.00 0.00 183 ILE A C 1
ATOM 1333 O O . ILE A 1 82 ? 26.561 8.860 33.557 1.00 0.00 183 ILE A O 1
ATOM 1349 N N . GLU A 1 83 ? 26.916 7.896 35.547 1.00 0.00 184 GLU A N 1
ATOM 1350 C CA . GLU A 1 83 ? 26.180 8.821 36.411 1.00 0.00 184 GLU A CA 1
ATOM 1351 C C . GLU A 1 83 ? 26.844 10.208 36.559 1.00 0.00 184 GLU A C 1
ATOM 1352 O O . GLU A 1 83 ? 26.294 11.079 37.233 1.00 0.00 184 GLU A O 1
ATOM 1364 N N . SER A 1 84 ? 28.005 10.456 35.938 1.00 0.00 185 SER A N 1
ATOM 1365 C CA . SER A 1 84 ? 28.765 11.719 36.061 1.00 0.00 185 SER A CA 1
ATOM 1366 C C . SER A 1 84 ? 28.004 12.985 35.623 1.00 0.00 185 SER A C 1
ATOM 1367 O O . SER A 1 84 ? 28.447 14.095 35.938 1.00 0.00 185 SER A O 1
ATOM 1375 N N . LEU A 1 85 ? 26.840 12.839 34.969 1.00 0.00 186 LEU A N 1
ATOM 1376 C CA . LEU A 1 85 ? 25.907 13.938 34.689 1.00 0.00 186 LEU A CA 1
ATOM 1377 C C . LEU A 1 85 ? 25.408 14.613 35.982 1.00 0.00 186 LEU A C 1
ATOM 1378 O O . LEU A 1 85 ? 25.188 15.825 35.990 1.00 0.00 186 LEU A O 1
ATOM 1394 N N . GLU A 1 86 ? 25.274 13.857 37.081 1.00 0.00 187 GLU A N 1
ATOM 1395 C CA . GLU A 1 86 ? 24.882 14.377 38.406 1.00 0.00 187 GLU A CA 1
ATOM 1396 C C . GLU A 1 86 ? 25.770 13.924 39.585 1.00 0.00 187 GLU A C 1
ATOM 1397 O O . GLU A 1 86 ? 25.703 14.504 40.671 1.00 0.00 187 GLU A O 1
ATOM 1409 N N . HIS A 1 87 ? 26.661 12.939 39.397 1.00 0.00 188 HIS A N 1
ATOM 1410 C CA . HIS A 1 87 ? 27.703 12.585 40.379 1.00 0.00 188 HIS A CA 1
ATOM 1411 C C . HIS A 1 87 ? 28.855 13.613 40.362 1.00 0.00 188 HIS A C 1
ATOM 1412 O O . HIS A 1 87 ? 29.956 13.333 39.888 1.00 0.00 188 HIS A O 1
ATOM 1427 N N . HIS A 1 88 ? 28.585 14.821 40.875 1.00 0.00 189 HIS A N 1
ATOM 1428 C CA . HIS A 1 88 ? 29.562 15.926 41.022 1.00 0.00 189 HIS A CA 1
ATOM 1429 C C . HIS A 1 88 ? 30.580 15.678 42.158 1.00 0.00 189 HIS A C 1
ATOM 1430 O O . HIS A 1 88 ? 31.694 16.201 42.116 1.00 0.00 189 HIS A O 1
ATOM 1445 N N . HIS A 1 89 ? 30.205 14.864 43.157 1.00 0.00 190 HIS A N 1
ATOM 1446 C CA . HIS A 1 89 ? 31.075 14.364 44.241 1.00 0.00 190 HIS A CA 1
ATOM 1447 C C . HIS A 1 89 ? 32.176 13.408 43.736 1.00 0.00 190 HIS A C 1
ATOM 1448 O O . HIS A 1 89 ? 32.070 12.844 42.646 1.00 0.00 190 HIS A O 1
ATOM 1463 N N . HIS A 1 90 ? 33.202 13.170 44.562 1.00 0.00 191 HIS A N 1
ATOM 1464 C CA . HIS A 1 90 ? 34.241 12.140 44.339 1.00 0.00 191 HIS A CA 1
ATOM 1465 C C . HIS A 1 90 ? 33.666 10.708 44.366 1.00 0.00 191 HIS A C 1
ATOM 1466 O O . HIS A 1 90 ? 32.517 10.504 44.771 1.00 0.00 191 HIS A O 1
ATOM 1481 N N . HIS A 1 91 ? 34.461 9.710 43.963 1.00 0.00 192 HIS A N 1
ATOM 1482 C CA . HIS A 1 91 ? 34.132 8.275 44.100 1.00 0.00 192 HIS A CA 1
ATOM 1483 C C . HIS A 1 91 ? 34.049 7.850 45.586 1.00 0.00 192 HIS A C 1
ATOM 1484 O O . HIS A 1 91 ? 34.641 8.505 46.450 1.00 0.00 192 HIS A O 1
ATOM 1499 N N . HIS A 1 92 ? 33.315 6.771 45.883 1.00 0.00 193 HIS A N 1
ATOM 1500 C CA . HIS A 1 92 ? 33.168 6.215 47.243 1.00 0.00 193 HIS A CA 1
ATOM 1501 C C . HIS A 1 92 ? 34.506 5.685 47.817 1.00 0.00 193 HIS A C 1
ATOM 1502 O O . HIS A 1 92 ? 34.654 5.685 49.063 1.00 0.00 193 HIS A O 1
ATOM 2664 N N . GLY A 1 1 ? 11.599 -7.614 -8.056 1.00 0.00 102 GLY A N 2
ATOM 2665 C CA . GLY A 1 1 ? 11.928 -6.377 -8.780 1.00 0.00 102 GLY A CA 2
ATOM 2666 C C . GLY A 1 1 ? 11.207 -5.130 -8.235 1.00 0.00 102 GLY A C 2
ATOM 2667 O O . GLY A 1 1 ? 10.435 -5.203 -7.277 1.00 0.00 102 GLY A O 2
ATOM 2671 N N . THR A 1 2 ? 11.465 -3.979 -8.864 1.00 0.00 103 THR A N 2
ATOM 2672 C CA . THR A 1 2 ? 11.048 -2.628 -8.447 1.00 0.00 103 THR A CA 2
ATOM 2673 C C . THR A 1 2 ? 9.625 -2.443 -7.890 1.00 0.00 103 THR A C 2
ATOM 2674 O O . THR A 1 2 ? 8.644 -2.861 -8.523 1.00 0.00 103 THR A O 2
ATOM 2685 N N . THR A 1 3 ? 9.493 -1.767 -6.744 1.00 0.00 104 THR A N 2
ATOM 2686 C CA . THR A 1 3 ? 8.183 -1.400 -6.164 1.00 0.00 104 THR A CA 2
ATOM 2687 C C . THR A 1 3 ? 7.397 -0.423 -7.066 1.00 0.00 104 THR A C 2
ATOM 2688 O O . THR A 1 3 ? 7.996 0.436 -7.726 1.00 0.00 104 THR A O 2
ATOM 2699 N N . ARG A 1 4 ? 6.054 -0.502 -7.057 1.00 0.00 105 ARG A N 2
ATOM 2700 C CA . ARG A 1 4 ? 5.131 0.361 -7.837 1.00 0.00 105 ARG A CA 2
ATOM 2701 C C . ARG A 1 4 ? 5.341 1.880 -7.628 1.00 0.00 105 ARG A C 2
ATOM 2702 O O . ARG A 1 4 ? 5.100 2.670 -8.546 1.00 0.00 105 ARG A O 2
ATOM 2723 N N . ARG A 1 5 ? 5.820 2.257 -6.431 1.00 0.00 106 ARG A N 2
ATOM 2724 C CA . ARG A 1 5 ? 6.315 3.594 -6.026 1.00 0.00 106 ARG A CA 2
ATOM 2725 C C . ARG A 1 5 ? 7.435 3.433 -4.992 1.00 0.00 106 ARG A C 2
ATOM 2726 O O . ARG A 1 5 ? 7.678 2.322 -4.524 1.00 0.00 106 ARG A O 2
ATOM 2747 N N . ARG A 1 6 ? 8.098 4.513 -4.578 1.00 0.00 107 ARG A N 2
ATOM 2748 C CA . ARG A 1 6 ? 9.184 4.484 -3.578 1.00 0.00 107 ARG A CA 2
ATOM 2749 C C . ARG A 1 6 ? 8.620 4.297 -2.148 1.00 0.00 107 ARG A C 2
ATOM 2750 O O . ARG A 1 6 ? 8.612 5.231 -1.340 1.00 0.00 107 ARG A O 2
ATOM 2771 N N . ARG A 1 7 ? 8.072 3.102 -1.834 1.00 0.00 108 ARG A N 2
ATOM 2772 C CA . ARG A 1 7 ? 7.295 2.881 -0.587 1.00 0.00 108 ARG A CA 2
ATOM 2773 C C . ARG A 1 7 ? 8.128 3.075 0.694 1.00 0.00 108 ARG A C 2
ATOM 2774 O O . ARG A 1 7 ? 7.660 3.698 1.639 1.00 0.00 108 ARG A O 2
ATOM 2795 N N . GLY A 1 8 ? 9.344 2.522 0.708 1.00 0.00 109 GLY A N 2
ATOM 2796 C CA . GLY A 1 8 ? 10.158 2.435 1.916 1.00 0.00 109 GLY A CA 2
ATOM 2797 C C . GLY A 1 8 ? 10.699 3.781 2.415 1.00 0.00 109 GLY A C 2
ATOM 2798 O O . GLY A 1 8 ? 10.888 4.720 1.641 1.00 0.00 109 GLY A O 2
ATOM 2802 N N . THR A 1 9 ? 10.923 3.855 3.729 1.00 0.00 110 THR A N 2
ATOM 2803 C CA . THR A 1 9 ? 11.478 4.977 4.489 1.00 0.00 110 THR A CA 2
ATOM 2804 C C . THR A 1 9 ? 11.810 4.536 5.931 1.00 0.00 110 THR A C 2
ATOM 2805 O O . THR A 1 9 ? 11.448 3.423 6.314 1.00 0.00 110 THR A O 2
ATOM 2816 N N . ALA A 1 10 ? 12.464 5.372 6.738 1.00 0.00 111 ALA A N 2
ATOM 2817 C CA . ALA A 1 10 ? 12.799 5.062 8.132 1.00 0.00 111 ALA A CA 2
ATOM 2818 C C . ALA A 1 10 ? 12.926 6.309 9.029 1.00 0.00 111 ALA A C 2
ATOM 2819 O O . ALA A 1 10 ? 12.834 7.456 8.575 1.00 0.00 111 ALA A O 2
ATOM 2826 N N . ARG A 1 11 ? 13.154 6.055 10.330 1.00 0.00 112 ARG A N 2
ATOM 282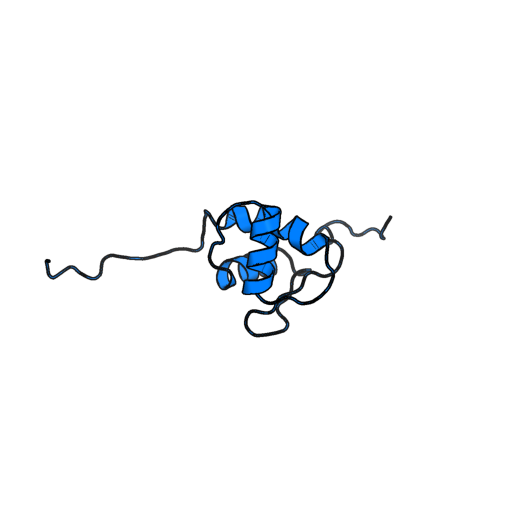7 C CA . ARG A 1 11 ? 13.463 7.031 11.395 1.00 0.00 112 ARG A CA 2
ATOM 2828 C C . ARG A 1 11 ? 14.321 6.357 12.492 1.00 0.00 112 ARG A C 2
ATOM 2829 O O . ARG A 1 11 ? 14.374 5.120 12.500 1.00 0.00 112 ARG A O 2
ATOM 2850 N N . PRO A 1 12 ? 15.001 7.087 13.402 1.00 0.00 113 PRO A N 2
ATOM 2851 C CA . PRO A 1 12 ? 15.761 6.491 14.507 1.00 0.00 113 PRO A CA 2
ATOM 2852 C C . PRO A 1 12 ? 14.950 5.499 15.363 1.00 0.00 113 PRO A C 2
ATOM 2853 O O . PRO A 1 12 ? 13.754 5.691 15.590 1.00 0.00 113 PRO A O 2
ATOM 2864 N N . GLY A 1 13 ? 15.605 4.439 15.861 1.00 0.00 114 GLY A N 2
ATOM 2865 C CA . GLY A 1 13 ? 14.955 3.279 16.499 1.00 0.00 114 GLY A CA 2
ATOM 2866 C C . GLY A 1 13 ? 14.211 3.499 17.830 1.00 0.00 114 GLY A C 2
ATOM 2867 O O . GLY A 1 13 ? 14.575 4.337 18.653 1.00 0.00 114 GLY A O 2
ATOM 2871 N N . SER A 1 14 ? 13.196 2.660 18.049 1.00 0.00 115 SER A N 2
ATOM 2872 C CA . SER A 1 14 ? 12.426 2.455 19.290 1.00 0.00 115 SER A CA 2
ATOM 2873 C C . SER A 1 14 ? 12.860 1.186 20.035 1.00 0.00 115 SER A C 2
ATOM 2874 O O . SER A 1 14 ? 13.080 1.217 21.242 1.00 0.00 115 SER A O 2
ATOM 2882 N N . LYS A 1 15 ? 13.101 0.073 19.314 1.00 0.00 116 LYS A N 2
ATOM 2883 C CA . LYS A 1 15 ? 13.719 -1.175 19.831 1.00 0.00 116 LYS A CA 2
ATOM 2884 C C . LYS A 1 15 ? 15.116 -0.920 20.394 1.00 0.00 116 LYS A C 2
ATOM 2885 O O . LYS A 1 15 ? 15.517 -1.495 21.394 1.00 0.00 116 LYS A O 2
ATOM 2904 N N . ALA A 1 16 ? 15.821 0.030 19.776 1.00 0.00 117 ALA A N 2
ATOM 2905 C CA . ALA A 1 16 ? 17.138 0.549 20.158 1.00 0.00 117 ALA A CA 2
ATOM 2906 C C . ALA A 1 16 ? 17.222 1.107 21.610 1.00 0.00 117 ALA A C 2
ATOM 2907 O O . ALA A 1 16 ? 18.273 1.046 22.257 1.00 0.00 117 ALA A O 2
ATOM 2914 N N . ALA A 1 17 ? 16.091 1.506 22.208 1.00 0.00 118 ALA A N 2
ATOM 2915 C CA . ALA A 1 17 ? 16.013 1.863 23.635 1.00 0.00 118 ALA A CA 2
ATOM 2916 C C . ALA A 1 17 ? 16.377 0.689 24.573 1.00 0.00 118 ALA A C 2
ATOM 2917 O O . ALA A 1 17 ? 16.923 0.908 25.651 1.00 0.00 118 ALA A O 2
ATOM 2924 N N . LYS A 1 18 ? 16.186 -0.571 24.140 1.00 0.00 119 LYS A N 2
ATOM 2925 C CA . LYS A 1 18 ? 16.663 -1.766 24.868 1.00 0.00 119 LYS A CA 2
ATOM 2926 C C . LYS A 1 18 ? 18.193 -1.859 24.920 1.00 0.00 119 LYS A C 2
ATOM 2927 O O . LYS A 1 18 ? 18.731 -2.321 25.922 1.00 0.00 119 LYS A O 2
ATOM 2946 N N . LEU A 1 19 ? 18.905 -1.362 23.901 1.00 0.00 120 LEU A N 2
ATOM 2947 C CA . LEU A 1 19 ? 20.365 -1.208 23.959 1.00 0.00 120 LEU A CA 2
ATOM 2948 C C . LEU A 1 19 ? 20.784 -0.134 24.952 1.00 0.00 120 LEU A C 2
ATOM 2949 O O . LEU A 1 19 ? 21.718 -0.391 25.696 1.00 0.00 120 LEU A O 2
ATOM 2965 N N . ARG A 1 20 ? 20.077 1.007 25.058 1.00 0.00 121 ARG A N 2
ATOM 2966 C CA . ARG A 1 20 ? 20.372 1.965 26.157 1.00 0.00 121 ARG A CA 2
ATOM 2967 C C . ARG A 1 20 ? 20.318 1.290 27.542 1.00 0.00 121 ARG A C 2
ATOM 2968 O O . ARG A 1 20 ? 21.304 1.325 28.275 1.00 0.00 121 ARG A O 2
ATOM 2989 N N . GLU A 1 21 ? 19.203 0.615 27.854 1.00 0.00 122 GLU A N 2
ATOM 2990 C CA . GLU A 1 21 ? 19.007 -0.085 29.137 1.00 0.00 122 GLU A CA 2
ATOM 2991 C C . GLU A 1 21 ? 20.068 -1.178 29.396 1.00 0.00 122 GLU A C 2
ATOM 2992 O O . GLU A 1 21 ? 20.656 -1.210 30.479 1.00 0.00 122 GLU A O 2
ATOM 3004 N N . ALA A 1 22 ? 20.342 -2.051 28.416 1.00 0.00 123 ALA A N 2
ATOM 3005 C CA . ALA A 1 22 ? 21.302 -3.149 28.565 1.00 0.00 123 ALA A CA 2
ATOM 3006 C C . ALA A 1 22 ? 22.767 -2.670 28.548 1.00 0.00 123 ALA A C 2
ATOM 3007 O O . ALA A 1 22 ? 23.549 -3.008 29.435 1.00 0.00 123 ALA A O 2
ATOM 3014 N N . ALA A 1 23 ? 23.153 -1.878 27.544 1.00 0.00 124 ALA A N 2
ATOM 3015 C CA . ALA A 1 23 ? 24.546 -1.486 27.299 1.00 0.00 124 ALA A CA 2
ATOM 3016 C C . ALA A 1 23 ? 25.117 -0.567 28.382 1.00 0.00 124 ALA A C 2
ATOM 3017 O O . ALA A 1 23 ? 26.323 -0.610 28.597 1.00 0.00 124 ALA A O 2
ATOM 3024 N N . ILE A 1 24 ? 24.303 0.201 29.124 1.00 0.00 125 ILE A N 2
ATOM 3025 C CA . ILE A 1 24 ? 24.805 0.935 30.311 1.00 0.00 125 ILE A CA 2
ATOM 3026 C C . ILE A 1 24 ? 25.409 -0.012 31.358 1.00 0.00 125 ILE A C 2
ATOM 3027 O O . ILE A 1 24 ? 26.451 0.305 31.930 1.00 0.00 125 ILE A O 2
ATOM 3043 N N . LYS A 1 25 ? 24.856 -1.217 31.550 1.00 0.00 126 LYS A N 2
ATOM 3044 C CA . LYS A 1 25 ? 25.484 -2.257 32.391 1.00 0.00 126 LYS A CA 2
ATOM 3045 C C . LYS A 1 25 ? 26.760 -2.795 31.742 1.00 0.00 126 LYS A C 2
ATOM 3046 O O . LYS A 1 25 ? 27.820 -2.758 32.360 1.00 0.00 126 LYS A O 2
ATOM 3065 N N . THR A 1 26 ? 26.686 -3.216 30.477 1.00 0.00 127 THR A N 2
ATOM 3066 C CA . THR A 1 26 ? 27.840 -3.714 29.693 1.00 0.00 127 THR A CA 2
ATOM 3067 C C . THR A 1 26 ? 29.066 -2.804 29.648 1.00 0.00 127 THR A C 2
ATOM 3068 O O . THR A 1 26 ? 30.188 -3.252 29.864 1.00 0.00 127 THR A O 2
ATOM 3079 N N . LEU A 1 27 ? 28.858 -1.505 29.415 1.00 0.00 128 LEU A N 2
ATOM 3080 C CA . LEU A 1 27 ? 29.910 -0.486 29.395 1.00 0.00 128 LEU A CA 2
ATOM 3081 C C . LEU A 1 27 ? 30.486 -0.205 30.793 1.00 0.00 128 LEU A C 2
ATOM 3082 O O . LEU A 1 27 ? 31.702 -0.116 30.920 1.00 0.00 128 LEU A O 2
ATOM 3098 N N . LYS A 1 28 ? 29.665 -0.172 31.853 1.00 0.00 129 LYS A N 2
ATOM 3099 C CA . LYS A 1 28 ? 30.161 -0.027 33.242 1.00 0.00 129 LYS A CA 2
ATOM 3100 C C . LYS A 1 28 ? 31.167 -1.114 33.669 1.00 0.00 129 LYS A C 2
ATOM 3101 O O . LYS A 1 28 ? 32.155 -0.803 34.330 1.00 0.00 129 LYS A O 2
ATOM 3120 N N . ARG A 1 29 ? 30.946 -2.379 33.265 1.00 0.00 130 ARG A N 2
ATOM 3121 C CA . ARG A 1 29 ? 31.902 -3.500 33.482 1.00 0.00 130 ARG A CA 2
ATOM 3122 C C . ARG A 1 29 ? 33.054 -3.576 32.458 1.00 0.00 130 ARG A C 2
ATOM 3123 O O . ARG A 1 29 ? 33.905 -4.459 32.571 1.00 0.00 130 ARG A O 2
ATOM 3144 N N . HIS A 1 30 ? 33.089 -2.674 31.466 1.00 0.00 131 HIS A N 2
ATOM 3145 C CA . HIS A 1 30 ? 34.098 -2.618 30.385 1.00 0.00 131 HIS A CA 2
ATOM 3146 C C . HIS A 1 30 ? 34.483 -1.166 30.013 1.00 0.00 131 HIS A C 2
ATOM 3147 O O . HIS A 1 30 ? 34.229 -0.710 28.899 1.00 0.00 131 HIS A O 2
ATOM 3162 N N . ASN A 1 31 ? 35.136 -0.448 30.937 1.00 0.00 132 ASN A N 2
ATOM 3163 C CA . ASN A 1 31 ? 35.608 0.934 30.718 1.00 0.00 132 ASN A CA 2
ATOM 3164 C C . ASN A 1 31 ? 36.744 1.063 29.673 1.00 0.00 132 ASN A C 2
ATOM 3165 O O . ASN A 1 31 ? 37.033 2.172 29.225 1.00 0.00 132 ASN A O 2
ATOM 3176 N N . ALA A 1 32 ? 37.380 -0.046 29.258 1.00 0.00 133 ALA A N 2
ATOM 3177 C CA . ALA A 1 32 ? 38.319 -0.084 28.124 1.00 0.00 133 ALA A CA 2
ATOM 3178 C C . ALA A 1 32 ? 37.585 -0.091 26.759 1.00 0.00 133 ALA A C 2
ATOM 3179 O O . ALA A 1 32 ? 36.429 -0.511 26.679 1.00 0.00 133 ALA A O 2
ATOM 3186 N N . ALA A 1 33 ? 38.245 0.336 25.677 1.00 0.00 134 ALA A N 2
ATOM 3187 C CA . ALA A 1 33 ? 37.638 0.417 24.341 1.00 0.00 134 ALA A CA 2
ATOM 3188 C C . ALA A 1 33 ? 37.253 -0.957 23.753 1.00 0.00 134 ALA A C 2
ATOM 3189 O O . ALA A 1 33 ? 37.873 -1.973 24.083 1.00 0.00 134 ALA A O 2
ATOM 3196 N N . ILE A 1 34 ? 36.225 -0.995 22.895 1.00 0.00 135 ILE A N 2
ATOM 3197 C CA . ILE A 1 34 ? 35.656 -2.229 22.316 1.00 0.00 135 ILE A CA 2
ATOM 3198 C C . ILE A 1 34 ? 35.066 -1.995 20.906 1.00 0.00 135 ILE A C 2
ATOM 3199 O O . ILE A 1 34 ? 34.484 -0.943 20.645 1.00 0.00 135 ILE A O 2
ATOM 3215 N N . LYS A 1 35 ? 35.189 -2.971 19.996 1.00 0.00 136 LYS A N 2
ATOM 3216 C CA . LYS A 1 35 ? 34.521 -2.988 18.673 1.00 0.00 136 LYS A CA 2
ATOM 3217 C C . LYS A 1 35 ? 33.014 -3.215 18.808 1.00 0.00 136 LYS A C 2
ATOM 3218 O O . LYS A 1 35 ? 32.575 -3.987 19.651 1.00 0.00 136 LYS A O 2
ATOM 3237 N N . SER A 1 36 ? 32.227 -2.607 17.926 1.00 0.00 137 SER A N 2
ATOM 3238 C CA . SER A 1 36 ? 30.767 -2.727 17.837 1.00 0.00 137 SER A CA 2
ATOM 3239 C C . SER A 1 36 ? 30.267 -4.178 17.936 1.00 0.00 137 SER A C 2
ATOM 3240 O O . SER A 1 36 ? 29.549 -4.519 18.870 1.00 0.00 137 SER A O 2
ATOM 3248 N N . SER A 1 37 ? 30.725 -5.050 17.040 1.00 0.00 138 SER A N 2
ATOM 3249 C CA . SER A 1 37 ? 30.381 -6.488 17.004 1.00 0.00 138 SER A CA 2
ATOM 3250 C C . SER A 1 37 ? 30.819 -7.283 18.251 1.00 0.00 138 SER A C 2
ATOM 3251 O O . SER A 1 37 ? 30.128 -8.217 18.661 1.00 0.00 138 SER A O 2
ATOM 3259 N N . GLU A 1 38 ? 31.924 -6.901 18.913 1.00 0.00 139 GLU A N 2
ATOM 3260 C CA . GLU A 1 38 ? 32.334 -7.481 20.209 1.00 0.00 139 GLU A CA 2
ATOM 3261 C C . GLU A 1 38 ? 31.398 -7.019 21.338 1.00 0.00 139 GLU A C 2
ATOM 3262 O O . GLU A 1 38 ? 30.940 -7.829 22.142 1.00 0.00 139 GLU A O 2
ATOM 3274 N N . LEU A 1 39 ? 31.035 -5.728 21.356 1.00 0.00 140 LEU A N 2
ATOM 3275 C CA . LEU A 1 39 ? 30.086 -5.161 22.322 1.00 0.00 140 LEU A CA 2
ATOM 3276 C C . LEU A 1 39 ? 28.677 -5.751 22.138 1.00 0.00 140 LEU A C 2
ATOM 3277 O O . LEU A 1 39 ? 28.018 -6.085 23.114 1.00 0.00 140 LEU A O 2
ATOM 3293 N N . GLN A 1 40 ? 28.264 -6.004 20.897 1.00 0.00 141 GLN A N 2
ATOM 3294 C CA . GLN A 1 40 ? 27.060 -6.758 20.526 1.00 0.00 141 GLN A CA 2
ATOM 3295 C C . GLN A 1 40 ? 27.011 -8.130 21.221 1.00 0.00 141 GLN A C 2
ATOM 3296 O O . GLN A 1 40 ? 26.015 -8.443 21.875 1.00 0.00 141 GLN A O 2
ATOM 3310 N N . LYS A 1 41 ? 28.094 -8.915 21.143 1.00 0.00 142 LYS A N 2
ATOM 3311 C CA . LYS A 1 41 ? 28.205 -10.193 21.875 1.00 0.00 142 LYS A CA 2
ATOM 3312 C C . LYS A 1 41 ? 28.178 -10.017 23.399 1.00 0.00 142 LYS A C 2
ATOM 3313 O O . LYS A 1 41 ? 27.512 -10.774 24.098 1.00 0.00 142 LYS A O 2
ATOM 3332 N N . GLU A 1 42 ? 28.831 -8.987 23.934 1.00 0.00 143 GLU A N 2
ATOM 3333 C CA . GLU A 1 42 ? 28.798 -8.699 25.380 1.00 0.00 143 GLU A CA 2
ATOM 3334 C C . GLU A 1 42 ? 27.429 -8.233 25.897 1.00 0.00 143 GLU A C 2
ATOM 3335 O O . GLU A 1 42 ? 27.058 -8.586 27.013 1.00 0.00 143 GLU A O 2
ATOM 3347 N N . ILE A 1 43 ? 26.637 -7.524 25.088 1.00 0.00 144 ILE A N 2
ATOM 3348 C CA . ILE A 1 43 ? 25.228 -7.194 25.385 1.00 0.00 144 ILE A CA 2
ATOM 3349 C C . ILE A 1 43 ? 24.323 -8.432 25.256 1.00 0.00 144 ILE A C 2
ATOM 3350 O O . ILE A 1 43 ? 23.426 -8.633 26.079 1.00 0.00 144 ILE A O 2
ATOM 3366 N N . GLU A 1 44 ? 24.585 -9.328 24.297 1.00 0.00 145 GLU A N 2
ATOM 3367 C CA . GLU A 1 44 ? 23.886 -10.618 24.212 1.00 0.00 145 GLU A CA 2
ATOM 3368 C C . GLU A 1 44 ? 24.114 -11.459 25.485 1.00 0.00 145 GLU A C 2
ATOM 3369 O O . GLU A 1 44 ? 23.166 -12.021 26.028 1.00 0.00 145 GLU A O 2
ATOM 3381 N N . LYS A 1 45 ? 25.336 -11.466 26.039 1.00 0.00 146 LYS A N 2
ATOM 3382 C CA . LYS A 1 45 ? 25.619 -12.047 27.368 1.00 0.00 146 LYS A CA 2
ATOM 3383 C C . LYS A 1 45 ? 24.903 -11.302 28.504 1.00 0.00 146 LYS A C 2
ATOM 3384 O O . LYS A 1 45 ? 24.444 -11.924 29.461 1.00 0.00 146 LYS A O 2
ATOM 3403 N N . GLU A 1 46 ? 24.812 -9.971 28.416 1.00 0.00 147 GLU A N 2
ATOM 3404 C CA . GLU A 1 46 ? 24.240 -9.114 29.464 1.00 0.00 147 GLU A CA 2
ATOM 3405 C C . GLU A 1 46 ? 22.723 -9.291 29.656 1.00 0.00 147 GLU A C 2
ATOM 3406 O O . GLU A 1 46 ? 22.261 -9.280 30.794 1.00 0.00 147 GLU A O 2
ATOM 3418 N N . SER A 1 47 ? 21.954 -9.415 28.565 1.00 0.00 148 SER A N 2
ATOM 3419 C CA . SER A 1 47 ? 20.476 -9.382 28.608 1.00 0.00 148 SER A CA 2
ATOM 3420 C C . SER A 1 47 ? 19.762 -10.388 27.682 1.00 0.00 148 SER A C 2
ATOM 3421 O O . SER A 1 47 ? 18.539 -10.516 27.751 1.00 0.00 148 SER A O 2
ATOM 3429 N N . GLY A 1 48 ? 20.477 -11.119 26.816 1.00 0.00 149 GLY A N 2
ATOM 3430 C CA . GLY A 1 48 ? 19.912 -12.158 25.939 1.00 0.00 149 GLY A CA 2
ATOM 3431 C C . GLY A 1 48 ? 19.025 -11.670 24.779 1.00 0.00 149 GLY A C 2
ATOM 3432 O O . GLY A 1 48 ? 18.386 -12.491 24.119 1.00 0.00 149 GLY A O 2
ATOM 3436 N N . LEU A 1 49 ? 18.947 -10.355 24.530 1.00 0.00 150 LEU A N 2
ATOM 3437 C CA . LEU A 1 49 ? 18.118 -9.740 23.481 1.00 0.00 150 LEU A CA 2
ATOM 3438 C C . LEU A 1 49 ? 18.851 -9.646 22.129 1.00 0.00 150 LEU A C 2
ATOM 3439 O O . LEU A 1 49 ? 20.076 -9.790 22.042 1.00 0.00 150 LEU A O 2
ATOM 3455 N N . GLU A 1 50 ? 18.092 -9.393 21.064 1.00 0.00 151 GLU A N 2
ATOM 3456 C CA . GLU A 1 50 ? 18.637 -9.028 19.738 1.00 0.00 151 GLU A CA 2
ATOM 3457 C C . GLU A 1 50 ? 19.337 -7.655 19.803 1.00 0.00 151 GLU A C 2
ATOM 3458 O O . GLU A 1 50 ? 19.016 -6.835 20.664 1.00 0.00 151 GLU A O 2
ATOM 3470 N N . ILE A 1 51 ? 20.276 -7.386 18.883 1.00 0.00 152 ILE A N 2
ATOM 3471 C CA . ILE A 1 51 ? 21.107 -6.166 18.903 1.00 0.00 152 ILE A CA 2
ATOM 3472 C C . ILE A 1 51 ? 20.802 -5.240 17.704 1.00 0.00 152 ILE A C 2
ATOM 3473 O O . ILE A 1 51 ? 21.298 -5.501 16.603 1.00 0.00 152 ILE A O 2
ATOM 3489 N N . PRO A 1 52 ? 20.028 -4.155 17.933 1.00 0.00 153 PRO A N 2
ATOM 3490 C CA . PRO A 1 52 ? 19.801 -3.065 16.983 1.00 0.00 153 PRO A CA 2
ATOM 3491 C C . PRO A 1 52 ? 21.050 -2.354 16.429 1.00 0.00 153 PRO A C 2
ATOM 3492 O O . PRO A 1 52 ? 22.179 -2.628 16.842 1.00 0.00 153 PRO A O 2
ATOM 3503 N N . ASN A 1 53 ? 20.831 -1.409 15.502 1.00 0.00 154 ASN A N 2
ATOM 3504 C CA . ASN A 1 53 ? 21.895 -0.734 14.757 1.00 0.00 154 ASN A CA 2
ATOM 3505 C C . ASN A 1 53 ? 22.914 -0.074 15.696 1.00 0.00 154 ASN A C 2
ATOM 3506 O O . ASN A 1 53 ? 22.619 0.888 16.406 1.00 0.00 154 ASN A O 2
ATOM 3517 N N . MET A 1 54 ? 24.129 -0.614 15.683 1.00 0.00 155 MET A N 2
ATOM 3518 C CA . MET A 1 54 ? 25.204 -0.197 16.584 1.00 0.00 155 MET A CA 2
ATOM 3519 C C . MET A 1 54 ? 25.696 1.212 16.238 1.00 0.00 155 MET A C 2
ATOM 3520 O O . MET A 1 54 ? 25.789 2.066 17.112 1.00 0.00 155 MET A O 2
ATOM 3534 N N . THR A 1 55 ? 25.946 1.504 14.965 1.00 0.00 156 THR A N 2
ATOM 3535 C CA . THR A 1 55 ? 26.374 2.832 14.530 1.00 0.00 156 THR A CA 2
ATOM 3536 C C . THR A 1 55 ? 25.474 3.987 14.955 1.00 0.00 156 THR A C 2
ATOM 3537 O O . THR A 1 55 ? 25.937 4.943 15.586 1.00 0.00 156 THR A O 2
ATOM 3548 N N . THR A 1 56 ? 24.166 3.885 14.686 1.00 0.00 157 THR A N 2
ATOM 3549 C CA . THR A 1 56 ? 23.170 4.825 15.229 1.00 0.00 157 THR A CA 2
ATOM 3550 C C . THR A 1 56 ? 23.030 4.812 16.748 1.00 0.00 157 THR A C 2
ATOM 3551 O O . THR A 1 56 ? 23.066 5.885 17.351 1.00 0.00 157 THR A O 2
ATOM 3562 N N . PHE A 1 57 ? 22.929 3.644 17.396 1.00 0.00 158 PHE A N 2
ATOM 3563 C CA . PHE A 1 57 ? 22.826 3.580 18.860 1.00 0.00 158 PHE A CA 2
ATOM 3564 C C . PHE A 1 57 ? 24.018 4.141 19.640 1.00 0.00 158 PHE A C 2
ATOM 3565 O O . PHE A 1 57 ? 23.837 4.997 20.497 1.00 0.00 158 PHE A O 2
ATOM 3582 N N . MET A 1 58 ? 25.243 3.718 19.334 1.00 0.00 159 MET A N 2
ATOM 3583 C CA . MET A 1 58 ? 26.440 4.213 20.020 1.00 0.00 159 MET A CA 2
ATOM 3584 C C . MET A 1 58 ? 26.654 5.717 19.784 1.00 0.00 159 MET A C 2
ATOM 3585 O O . MET A 1 58 ? 26.970 6.424 20.739 1.00 0.00 159 MET A O 2
ATOM 3599 N N . GLN A 1 59 ? 26.426 6.252 18.573 1.00 0.00 160 GLN A N 2
ATOM 3600 C CA . GLN A 1 59 ? 26.461 7.710 18.357 1.00 0.00 160 GLN A CA 2
ATOM 3601 C C . GLN A 1 59 ? 25.303 8.445 19.065 1.00 0.00 160 GLN A C 2
ATOM 3602 O O . GLN A 1 59 ? 25.521 9.501 19.656 1.00 0.00 160 GLN A O 2
ATOM 3616 N N . SER A 1 60 ? 24.088 7.885 19.099 1.00 0.00 161 SER A N 2
ATOM 3617 C CA . SER A 1 60 ? 22.984 8.429 19.914 1.00 0.00 161 SER A CA 2
ATOM 3618 C C . SER A 1 60 ? 23.366 8.498 21.402 1.00 0.00 161 SER A C 2
ATOM 3619 O O . SER A 1 60 ? 23.237 9.542 22.044 1.00 0.00 161 SER A O 2
ATOM 3627 N N . LEU A 1 61 ? 23.956 7.426 21.933 1.00 0.00 162 LEU A N 2
ATOM 3628 C CA . LEU A 1 61 ? 24.472 7.352 23.296 1.00 0.00 162 LEU A CA 2
ATOM 3629 C C . LEU A 1 61 ? 25.580 8.393 23.547 1.00 0.00 162 LEU A C 2
ATOM 3630 O O . LEU A 1 61 ? 25.553 9.061 24.581 1.00 0.00 162 LEU A O 2
ATOM 3646 N N . ILE A 1 62 ? 26.500 8.599 22.596 1.00 0.00 163 ILE A N 2
ATOM 3647 C CA . ILE A 1 62 ? 27.530 9.649 22.677 1.00 0.00 163 ILE A CA 2
ATOM 3648 C C . ILE A 1 62 ? 26.921 11.061 22.746 1.00 0.00 163 ILE A C 2
ATOM 3649 O O . ILE A 1 62 ? 27.286 11.834 23.637 1.00 0.00 163 ILE A O 2
ATOM 3665 N N . LYS A 1 63 ? 25.996 11.418 21.832 1.00 0.00 164 LYS A N 2
ATOM 3666 C CA . LYS A 1 63 ? 25.400 12.771 21.818 1.00 0.00 164 LYS A CA 2
ATOM 3667 C C . LYS A 1 63 ? 24.494 13.026 23.037 1.00 0.00 164 LYS A C 2
ATOM 3668 O O . LYS A 1 63 ? 24.425 14.165 23.502 1.00 0.00 164 LYS A O 2
ATOM 3687 N N . MET A 1 64 ? 23.863 11.988 23.603 1.00 0.00 165 MET A N 2
ATOM 3688 C CA . MET A 1 64 ? 23.152 12.073 24.888 1.00 0.00 165 MET A CA 2
ATOM 3689 C C . MET A 1 64 ? 24.099 12.267 26.088 1.00 0.00 165 MET A C 2
ATOM 3690 O O . MET A 1 64 ? 23.838 13.122 26.936 1.00 0.00 165 MET A O 2
ATOM 3704 N N . TYR A 1 65 ? 25.195 11.492 26.143 1.00 0.00 166 TYR A N 2
ATOM 3705 C CA . TYR A 1 65 ? 26.099 11.419 27.297 1.00 0.00 166 TYR A CA 2
ATOM 3706 C C . TYR A 1 65 ? 27.591 11.434 26.893 1.00 0.00 166 TYR A C 2
ATOM 3707 O O . TYR A 1 65 ? 28.130 10.383 26.529 1.00 0.00 166 TYR A O 2
ATOM 3725 N N . PRO A 1 66 ? 28.292 12.587 27.021 1.00 0.00 167 PRO A N 2
ATOM 3726 C CA . PRO A 1 66 ? 29.715 12.735 26.664 1.00 0.00 167 PRO A CA 2
ATOM 3727 C C . PRO A 1 66 ? 30.713 11.845 27.437 1.00 0.00 167 PRO A C 2
ATOM 3728 O O . PRO A 1 66 ? 31.886 11.777 27.063 1.00 0.00 167 PRO A O 2
ATOM 3739 N N . GLU A 1 67 ? 30.285 11.154 28.503 1.00 0.00 168 GLU A N 2
ATOM 3740 C CA . GLU A 1 67 ? 31.099 10.121 29.172 1.00 0.00 168 GLU A CA 2
ATOM 3741 C C . GLU A 1 67 ? 31.361 8.903 28.258 1.00 0.00 168 GLU A C 2
ATOM 3742 O O . GLU A 1 67 ? 32.344 8.191 28.442 1.00 0.00 168 GLU A O 2
ATOM 3754 N N . VAL A 1 68 ? 30.504 8.676 27.254 1.00 0.00 169 VAL A N 2
ATOM 3755 C CA . VAL A 1 68 ? 30.711 7.706 26.166 1.00 0.00 169 VAL A CA 2
ATOM 3756 C C . VAL A 1 68 ? 31.395 8.382 24.974 1.00 0.00 169 VAL A C 2
ATOM 3757 O O . VAL A 1 68 ? 31.022 9.495 24.601 1.00 0.00 169 VAL A O 2
ATOM 3770 N N . LYS A 1 69 ? 32.389 7.721 24.369 1.00 0.00 170 LYS A N 2
ATOM 3771 C CA . LYS A 1 69 ? 33.242 8.253 23.286 1.00 0.00 170 LYS A CA 2
ATOM 3772 C C . LYS A 1 69 ? 33.534 7.201 22.199 1.00 0.00 170 LYS A C 2
ATOM 3773 O O . LYS A 1 69 ? 33.312 6.008 22.397 1.00 0.00 170 LYS A O 2
ATOM 3792 N N . LYS A 1 70 ? 34.063 7.647 21.054 1.00 0.00 171 LYS A N 2
ATOM 3793 C CA . LYS A 1 70 ? 34.412 6.823 19.874 1.00 0.00 171 LYS A CA 2
ATOM 3794 C C . LYS A 1 70 ? 35.915 6.938 19.541 1.00 0.00 171 LYS A C 2
ATOM 3795 O O . LYS A 1 70 ? 36.300 7.900 18.873 1.00 0.00 171 LYS A O 2
ATOM 3814 N N . PRO A 1 71 ? 36.770 5.989 19.978 1.00 0.00 172 PRO A N 2
ATOM 3815 C CA . PRO A 1 71 ? 38.181 5.954 19.583 1.00 0.00 172 PRO A CA 2
ATOM 3816 C C . PRO A 1 71 ? 38.438 5.705 18.088 1.00 0.00 172 PRO A C 2
ATOM 3817 O O . PRO A 1 71 ? 39.388 6.288 17.560 1.00 0.00 172 PRO A O 2
ATOM 3828 N N . TYR A 1 72 ? 37.644 4.855 17.404 1.00 0.00 173 TYR A N 2
ATOM 3829 C CA . TYR A 1 72 ? 37.868 4.516 15.980 1.00 0.00 173 TYR A CA 2
ATOM 3830 C C . TYR A 1 72 ? 36.612 4.016 15.208 1.00 0.00 173 TYR A C 2
ATOM 3831 O O . TYR A 1 72 ? 35.528 3.974 15.790 1.00 0.00 173 TYR A O 2
ATOM 3849 N N . ARG A 1 73 ? 36.741 3.603 13.932 1.00 0.00 174 ARG A N 2
ATOM 3850 C CA . ARG A 1 73 ? 35.717 3.014 13.054 1.00 0.00 174 ARG A CA 2
ATOM 3851 C C . ARG A 1 73 ? 34.963 1.877 13.756 1.00 0.00 174 ARG A C 2
ATOM 3852 O O . ARG A 1 73 ? 35.450 0.753 13.854 1.00 0.00 174 ARG A O 2
ATOM 3873 N N . GLY A 1 74 ? 33.768 2.192 14.266 1.00 0.00 175 GLY A N 2
ATOM 3874 C CA . GLY A 1 74 ? 32.965 1.266 15.073 1.00 0.00 175 GLY A CA 2
ATOM 3875 C C . GLY A 1 74 ? 33.644 0.785 16.359 1.00 0.00 175 GLY A C 2
ATOM 3876 O O . GLY A 1 74 ? 33.285 -0.280 16.854 1.00 0.00 175 GLY A O 2
ATOM 3880 N N . GLN A 1 75 ? 34.623 1.514 16.896 1.00 0.00 176 GLN A N 2
ATOM 3881 C CA . GLN A 1 75 ? 35.228 1.250 18.206 1.00 0.00 176 GLN A CA 2
ATOM 3882 C C . GLN A 1 75 ? 34.815 2.349 19.191 1.00 0.00 176 GLN A C 2
ATOM 3883 O O . GLN A 1 75 ? 34.985 3.536 18.898 1.00 0.00 176 GLN A O 2
ATOM 3897 N N . TYR A 1 76 ? 34.332 1.935 20.367 1.00 0.00 177 TYR A N 2
ATOM 3898 C CA . TYR A 1 76 ? 33.676 2.770 21.382 1.00 0.00 177 TYR A CA 2
ATOM 3899 C C . TYR A 1 76 ? 34.230 2.565 22.798 1.00 0.00 177 TYR A C 2
ATOM 3900 O O . TYR A 1 76 ? 34.849 1.538 23.065 1.00 0.00 177 TYR A O 2
ATOM 3918 N N . ILE A 1 77 ? 34.011 3.515 23.719 1.00 0.00 178 ILE A N 2
ATOM 3919 C CA . ILE A 1 77 ? 34.502 3.461 25.116 1.00 0.00 178 ILE A CA 2
ATOM 3920 C C . ILE A 1 77 ? 33.585 4.248 26.070 1.00 0.00 178 ILE A C 2
ATOM 3921 O O . ILE A 1 77 ? 32.934 5.198 25.643 1.00 0.00 178 ILE A O 2
ATOM 3937 N N . LEU A 1 78 ? 33.565 3.895 27.364 1.00 0.00 179 LEU A N 2
ATOM 3938 C CA . LEU A 1 78 ? 32.911 4.674 28.432 1.00 0.00 179 LEU A CA 2
ATOM 3939 C C . LEU A 1 78 ? 33.930 5.045 29.517 1.00 0.00 179 LEU A C 2
ATOM 3940 O O . LEU A 1 78 ? 34.595 4.175 30.079 1.00 0.00 179 LEU A O 2
ATOM 3956 N N . GLU A 1 79 ? 34.037 6.336 29.825 1.00 0.00 180 GLU A N 2
ATOM 3957 C CA . GLU A 1 79 ? 34.886 6.874 30.893 1.00 0.00 180 GLU A CA 2
ATOM 3958 C C . GLU A 1 79 ? 34.104 7.039 32.215 1.00 0.00 180 GLU A C 2
ATOM 3959 O O . GLU A 1 79 ? 32.912 7.352 32.203 1.00 0.00 180 GLU A O 2
ATOM 3971 N N . GLY A 1 80 ? 34.784 6.868 33.362 1.00 0.00 181 GLY A N 2
ATOM 3972 C CA . GLY A 1 80 ? 34.210 7.127 34.691 1.00 0.00 181 GLY A CA 2
ATOM 3973 C C . GLY A 1 80 ? 32.988 6.255 35.010 1.00 0.00 181 GLY A C 2
ATOM 3974 O O . GLY A 1 80 ? 33.013 5.039 34.809 1.00 0.00 181 GLY A O 2
ATOM 3978 N N . GLU A 1 81 ? 31.919 6.887 35.500 1.00 0.00 182 GLU A N 2
ATOM 3979 C CA . GLU A 1 81 ? 30.612 6.259 35.755 1.00 0.00 182 GLU A CA 2
ATOM 3980 C C . GLU A 1 81 ? 29.450 7.111 35.197 1.00 0.00 182 GLU A C 2
ATOM 3981 O O . GLU A 1 81 ? 29.454 8.340 35.307 1.00 0.00 182 GLU A O 2
ATOM 3993 N N . ILE A 1 82 ? 28.439 6.447 34.615 1.00 0.00 183 ILE A N 2
ATOM 3994 C CA . ILE A 1 82 ? 27.292 7.092 33.928 1.00 0.00 183 ILE A CA 2
ATOM 3995 C C . ILE A 1 82 ? 26.170 7.557 34.879 1.00 0.00 183 ILE A C 2
ATOM 3996 O O . ILE A 1 82 ? 25.319 8.361 34.500 1.00 0.00 183 ILE A O 2
ATOM 4012 N N . GLU A 1 83 ? 26.153 7.065 36.124 1.00 0.00 184 GLU A N 2
ATOM 4013 C CA . GLU A 1 83 ? 25.030 7.246 37.064 1.00 0.00 184 GLU A CA 2
ATOM 4014 C C . GLU A 1 83 ? 24.685 8.713 37.330 1.00 0.00 184 GLU A C 2
ATOM 4015 O O . GLU A 1 83 ? 23.516 9.040 37.506 1.00 0.00 184 GLU A O 2
ATOM 4027 N N . SER A 1 84 ? 25.671 9.612 37.278 1.00 0.00 185 SER A N 2
ATOM 4028 C CA . SER A 1 84 ? 25.475 11.052 37.490 1.00 0.00 185 SER A CA 2
ATOM 4029 C C . SER A 1 84 ? 24.733 11.781 36.363 1.00 0.00 185 SER A C 2
ATOM 4030 O O . SER A 1 84 ? 24.281 12.912 36.569 1.00 0.00 185 SER A O 2
ATOM 4038 N N . LEU A 1 85 ? 24.565 11.147 35.196 1.00 0.00 186 LEU A N 2
ATOM 4039 C CA . LEU A 1 85 ? 23.799 11.697 34.065 1.00 0.00 186 LEU A CA 2
ATOM 4040 C C . LEU A 1 85 ? 22.515 10.900 33.775 1.00 0.00 186 LEU A C 2
ATOM 4041 O O . LEU A 1 85 ? 21.523 11.471 33.315 1.00 0.00 186 LEU A O 2
ATOM 4057 N N . GLU A 1 86 ? 22.506 9.597 34.085 1.00 0.00 187 GLU A N 2
ATOM 4058 C CA . GLU A 1 86 ? 21.292 8.753 33.987 1.00 0.00 187 GLU A CA 2
ATOM 4059 C C . GLU A 1 86 ? 20.322 8.972 35.165 1.00 0.00 187 GLU A C 2
ATOM 4060 O O . GLU A 1 86 ? 19.101 8.935 34.989 1.00 0.00 187 GLU A O 2
ATOM 4072 N N . HIS A 1 87 ? 20.864 9.269 36.351 1.00 0.00 188 HIS A N 2
ATOM 4073 C CA . HIS A 1 87 ? 20.149 9.449 37.625 1.00 0.00 188 HIS A CA 2
ATOM 4074 C C . HIS A 1 87 ? 20.631 10.730 38.351 1.00 0.00 188 HIS A C 2
ATOM 4075 O O . HIS A 1 87 ? 21.284 11.583 37.745 1.00 0.00 188 HIS A O 2
ATOM 4090 N N . HIS A 1 88 ? 20.267 10.911 39.632 1.00 0.00 189 HIS A N 2
ATOM 4091 C CA . HIS A 1 88 ? 20.600 12.103 40.447 1.00 0.00 189 HIS A CA 2
ATOM 4092 C C . HIS A 1 88 ? 22.117 12.409 40.421 1.00 0.00 189 HIS A C 2
ATOM 4093 O O . HIS A 1 88 ? 22.937 11.499 40.547 1.00 0.00 189 HIS A O 2
ATOM 4108 N N . HIS A 1 89 ? 22.485 13.690 40.261 1.00 0.00 190 HIS A N 2
ATOM 4109 C CA . HIS A 1 89 ? 23.873 14.126 39.984 1.00 0.00 190 HIS A CA 2
ATOM 4110 C C . HIS A 1 89 ? 24.893 13.891 41.114 1.00 0.00 190 HIS A C 2
ATOM 4111 O O . HIS A 1 89 ? 25.992 13.415 40.831 1.00 0.00 190 HIS A O 2
ATOM 4126 N N . HIS A 1 90 ? 24.549 14.214 42.373 1.00 0.00 191 HIS A N 2
ATOM 4127 C CA . HIS A 1 90 ? 25.484 14.200 43.522 1.00 0.00 191 HIS A CA 2
ATOM 4128 C C . HIS A 1 90 ? 24.842 13.680 44.822 1.00 0.00 191 HIS A C 2
ATOM 4129 O O . HIS A 1 90 ? 23.718 14.055 45.151 1.00 0.00 191 HIS A O 2
ATOM 4144 N N . HIS A 1 91 ? 25.563 12.849 45.586 1.00 0.00 192 HIS A N 2
ATOM 4145 C CA . HIS A 1 91 ? 25.063 12.217 46.830 1.00 0.00 192 HIS A CA 2
ATOM 4146 C C . HIS A 1 91 ? 24.887 13.211 47.995 1.00 0.00 192 HIS A C 2
ATOM 4147 O O . HIS A 1 91 ? 23.896 13.125 48.723 1.00 0.00 192 HIS A O 2
ATOM 4162 N N . HIS A 1 92 ? 25.829 14.157 48.141 1.00 0.00 193 HIS A N 2
ATOM 4163 C CA . HIS A 1 92 ? 25.959 15.056 49.304 1.00 0.00 193 HIS A CA 2
ATOM 4164 C C . HIS A 1 92 ? 25.966 14.275 50.644 1.00 0.00 193 HIS A C 2
ATOM 4165 O O . HIS A 1 92 ? 25.450 14.781 51.669 1.00 0.00 193 HIS A O 2
ATOM 5327 N N . GLY A 1 1 ? -3.619 3.120 -4.113 1.00 0.00 102 GLY A N 3
ATOM 5328 C CA . GLY A 1 1 ? -3.734 4.475 -4.677 1.00 0.00 102 GLY A CA 3
ATOM 5329 C C . GLY A 1 1 ? -2.496 4.908 -5.469 1.00 0.00 102 GLY A C 3
ATOM 5330 O O . GLY A 1 1 ? -1.368 4.702 -5.018 1.00 0.00 102 GLY A O 3
ATOM 5334 N N . THR A 1 2 ? -2.691 5.543 -6.630 1.00 0.00 103 THR A N 3
ATOM 5335 C CA . THR A 1 2 ? -1.583 5.934 -7.533 1.00 0.00 103 THR A CA 3
ATOM 5336 C C . THR A 1 2 ? -0.514 6.864 -6.931 1.00 0.00 103 THR A C 3
ATOM 5337 O O . THR A 1 2 ? 0.662 6.808 -7.295 1.00 0.00 103 THR A O 3
ATOM 5348 N N . THR A 1 3 ? -0.900 7.672 -5.937 1.00 0.00 104 THR A N 3
ATOM 5349 C CA . THR A 1 3 ? -0.027 8.580 -5.164 1.00 0.00 104 THR A CA 3
ATOM 5350 C C . THR A 1 3 ? 1.017 7.934 -4.236 1.00 0.00 104 THR A C 3
ATOM 5351 O O . THR A 1 3 ? 1.920 8.611 -3.733 1.00 0.00 104 THR A O 3
ATOM 5362 N N . ARG A 1 4 ? 0.916 6.614 -3.999 1.00 0.00 105 ARG A N 3
ATOM 5363 C CA . ARG A 1 4 ? 1.819 5.833 -3.136 1.00 0.00 105 ARG A CA 3
ATOM 5364 C C . ARG A 1 4 ? 3.270 5.842 -3.652 1.00 0.00 105 ARG A C 3
ATOM 5365 O O . ARG A 1 4 ? 3.550 5.347 -4.747 1.00 0.00 105 ARG A O 3
ATOM 5386 N N . ARG A 1 5 ? 4.188 6.373 -2.830 1.00 0.00 106 ARG A N 3
ATOM 5387 C CA . ARG A 1 5 ? 5.660 6.292 -3.007 1.00 0.00 106 ARG A CA 3
ATOM 5388 C C . ARG A 1 5 ? 6.151 4.844 -2.857 1.00 0.00 106 ARG A C 3
ATOM 5389 O O . ARG A 1 5 ? 5.444 4.033 -2.255 1.00 0.00 106 ARG A O 3
ATOM 5410 N N . ARG A 1 6 ? 7.342 4.505 -3.381 1.00 0.00 107 ARG A N 3
ATOM 5411 C CA . ARG A 1 6 ? 7.817 3.099 -3.444 1.00 0.00 107 ARG A CA 3
ATOM 5412 C C . ARG A 1 6 ? 7.790 2.391 -2.072 1.00 0.00 107 ARG A C 3
ATOM 5413 O O . ARG A 1 6 ? 8.005 3.013 -1.031 1.00 0.00 107 ARG A O 3
ATOM 5434 N N . ARG A 1 7 ? 7.536 1.080 -2.110 1.00 0.00 108 ARG A N 3
ATOM 5435 C CA . ARG A 1 7 ? 7.200 0.183 -0.972 1.00 0.00 108 ARG A CA 3
ATOM 5436 C C . ARG A 1 7 ? 7.766 0.538 0.418 1.00 0.00 108 ARG A C 3
ATOM 5437 O O . ARG A 1 7 ? 6.969 0.879 1.285 1.00 0.00 108 ARG A O 3
ATOM 5458 N N . GLY A 1 8 ? 9.078 0.426 0.641 1.00 0.00 109 GLY A N 3
ATOM 5459 C CA . GLY A 1 8 ? 9.707 0.547 1.969 1.00 0.00 109 GLY A CA 3
ATOM 5460 C C . GLY A 1 8 ? 9.839 1.972 2.518 1.00 0.00 109 GLY A C 3
ATOM 5461 O O . GLY A 1 8 ? 9.864 2.941 1.758 1.00 0.00 109 GLY A O 3
ATOM 5465 N N . THR A 1 9 ? 9.918 2.090 3.852 1.00 0.00 110 THR A N 3
ATOM 5466 C CA . THR A 1 9 ? 10.220 3.313 4.612 1.00 0.00 110 THR A CA 3
ATOM 5467 C C . THR A 1 9 ? 10.702 3.034 6.048 1.00 0.00 110 THR A C 3
ATOM 5468 O O . THR A 1 9 ? 10.642 1.880 6.470 1.00 0.00 110 THR A O 3
ATOM 5479 N N . ALA A 1 10 ? 11.168 4.031 6.820 1.00 0.00 111 ALA A N 3
ATOM 5480 C CA . ALA A 1 10 ? 11.579 3.833 8.224 1.00 0.00 111 ALA A CA 3
ATOM 5481 C C . ALA A 1 10 ? 11.492 5.081 9.126 1.00 0.00 111 ALA A C 3
ATOM 5482 O O . ALA A 1 10 ? 11.268 6.201 8.664 1.00 0.00 111 ALA A O 3
ATOM 5489 N N . ARG A 1 11 ? 11.735 4.858 10.428 1.00 0.00 112 ARG A N 3
ATOM 5490 C CA . ARG A 1 11 ? 11.898 5.850 11.512 1.00 0.00 112 ARG A CA 3
ATOM 5491 C C . ARG A 1 11 ? 12.814 5.293 12.640 1.00 0.00 112 ARG A C 3
ATOM 5492 O O . ARG A 1 11 ? 13.123 4.101 12.597 1.00 0.00 112 ARG A O 3
ATOM 5513 N N . PRO A 1 12 ? 13.259 6.096 13.634 1.00 0.00 113 PRO A N 3
ATOM 5514 C CA . PRO A 1 12 ? 14.143 5.655 14.731 1.00 0.00 113 PRO A CA 3
ATOM 5515 C C . PRO A 1 12 ? 13.549 4.555 15.631 1.00 0.00 113 PRO A C 3
ATOM 5516 O O . PRO A 1 12 ? 12.334 4.363 15.681 1.00 0.00 113 PRO A O 3
ATOM 5527 N N . GLY A 1 13 ? 14.408 3.839 16.367 1.00 0.00 114 GLY A N 3
ATOM 5528 C CA . GLY A 1 13 ? 14.061 2.617 17.117 1.00 0.00 114 GLY A CA 3
ATOM 5529 C C . GLY A 1 13 ? 13.077 2.768 18.291 1.00 0.00 114 GLY A C 3
ATOM 5530 O O . GLY A 1 13 ? 13.077 3.765 19.012 1.00 0.00 114 GLY A O 3
ATOM 5534 N N . SER A 1 14 ? 12.280 1.713 18.514 1.00 0.00 115 SER A N 3
ATOM 5535 C CA . SER A 1 14 ? 11.396 1.455 19.668 1.00 0.00 115 SER A CA 3
ATOM 5536 C C . SER A 1 14 ? 11.920 0.320 20.567 1.00 0.00 115 SER A C 3
ATOM 5537 O O . SER A 1 14 ? 11.917 0.454 21.792 1.00 0.00 115 SER A O 3
ATOM 5545 N N . LYS A 1 15 ? 12.451 -0.764 19.979 1.00 0.00 116 LYS A N 3
ATOM 5546 C CA . LYS A 1 15 ? 13.197 -1.858 20.653 1.00 0.00 116 LYS A CA 3
ATOM 5547 C C . LYS A 1 15 ? 14.431 -1.327 21.399 1.00 0.00 116 LYS A C 3
ATOM 5548 O O . LYS A 1 15 ? 14.836 -1.835 22.442 1.00 0.00 116 LYS A O 3
ATOM 5567 N N . ALA A 1 16 ? 15.012 -0.270 20.831 1.00 0.00 117 ALA A N 3
ATOM 5568 C CA . ALA A 1 16 ? 16.304 0.319 21.172 1.00 0.00 117 ALA A CA 3
ATOM 5569 C C . ALA A 1 16 ? 16.454 0.900 22.610 1.00 0.00 117 ALA A C 3
ATOM 5570 O O . ALA A 1 16 ? 17.572 0.929 23.135 1.00 0.00 117 ALA A O 3
ATOM 5577 N N . ALA A 1 17 ? 15.369 1.293 23.293 1.00 0.00 118 ALA A N 3
ATOM 5578 C CA . ALA A 1 17 ? 15.442 1.930 24.630 1.00 0.00 118 ALA A CA 3
ATOM 5579 C C . ALA A 1 17 ? 15.948 0.985 25.748 1.00 0.00 118 ALA A C 3
ATOM 5580 O O . ALA A 1 17 ? 16.912 1.301 26.452 1.00 0.00 118 ALA A O 3
ATOM 5587 N N . LYS A 1 18 ? 15.379 -0.221 25.873 1.00 0.00 119 LYS A N 3
ATOM 5588 C CA . LYS A 1 18 ? 15.837 -1.229 26.859 1.00 0.00 119 LYS A CA 3
ATOM 5589 C C . LYS A 1 18 ? 17.300 -1.646 26.663 1.00 0.00 119 LYS A C 3
ATOM 5590 O O . LYS A 1 18 ? 18.023 -1.893 27.627 1.00 0.00 119 LYS A O 3
ATOM 5609 N N . LEU A 1 19 ? 17.752 -1.623 25.407 1.00 0.00 120 LEU A N 3
ATOM 5610 C CA . LEU A 1 19 ? 19.149 -1.860 25.040 1.00 0.00 120 LEU A CA 3
ATOM 5611 C C . LEU A 1 19 ? 20.081 -0.720 25.482 1.00 0.00 120 LEU A C 3
ATOM 5612 O O . LEU A 1 19 ? 21.198 -1.023 25.892 1.00 0.00 120 LEU A O 3
ATOM 5628 N N . ARG A 1 20 ? 19.643 0.550 25.529 1.00 0.00 121 ARG A N 3
ATOM 5629 C CA . ARG A 1 20 ? 20.426 1.636 26.171 1.00 0.00 121 ARG A CA 3
ATOM 5630 C C . ARG A 1 20 ? 20.657 1.334 27.647 1.00 0.00 121 ARG A C 3
ATOM 5631 O O . ARG A 1 20 ? 21.773 1.493 28.134 1.00 0.00 121 ARG A O 3
ATOM 5652 N N . GLU A 1 21 ? 19.625 0.841 28.337 1.00 0.00 122 GLU A N 3
ATOM 5653 C CA . GLU A 1 21 ? 19.740 0.491 29.769 1.00 0.00 122 GLU A CA 3
ATOM 5654 C C . GLU A 1 21 ? 20.757 -0.642 30.015 1.00 0.00 122 GLU A C 3
ATOM 5655 O O . GLU A 1 21 ? 21.594 -0.552 30.914 1.00 0.00 122 GLU A O 3
ATOM 5667 N N . ALA A 1 22 ? 20.731 -1.685 29.177 1.00 0.00 123 ALA A N 3
ATOM 5668 C CA . ALA A 1 22 ? 21.689 -2.793 29.224 1.00 0.00 123 ALA A CA 3
ATOM 5669 C C . ALA A 1 22 ? 23.106 -2.390 28.779 1.00 0.00 123 ALA A C 3
ATOM 5670 O O . ALA A 1 22 ? 24.093 -2.866 29.344 1.00 0.00 123 ALA A O 3
ATOM 5677 N N . ALA A 1 23 ? 23.225 -1.503 27.784 1.00 0.00 124 ALA A N 3
ATOM 5678 C CA . ALA A 1 23 ? 24.505 -1.044 27.244 1.00 0.00 124 ALA A CA 3
ATOM 5679 C C . ALA A 1 23 ? 25.362 -0.339 28.294 1.00 0.00 124 ALA A C 3
ATOM 5680 O O . ALA A 1 23 ? 26.544 -0.638 28.404 1.00 0.00 124 ALA A O 3
ATOM 5687 N N . ILE A 1 24 ? 24.770 0.533 29.118 1.00 0.00 125 ILE A N 3
ATOM 5688 C CA . ILE A 1 24 ? 25.505 1.230 30.187 1.00 0.00 125 ILE A CA 3
ATOM 5689 C C . ILE A 1 24 ? 26.106 0.248 31.209 1.00 0.00 125 ILE A C 3
ATOM 5690 O O . ILE A 1 24 ? 27.289 0.338 31.541 1.00 0.00 125 ILE A O 3
ATOM 5706 N N . LYS A 1 25 ? 25.343 -0.753 31.659 1.00 0.00 126 LYS A N 3
ATOM 5707 C CA . LYS A 1 25 ? 25.830 -1.753 32.634 1.00 0.00 126 LYS A CA 3
ATOM 5708 C C . LYS A 1 25 ? 26.871 -2.702 32.020 1.00 0.00 126 LYS A C 3
ATOM 5709 O O . LYS A 1 25 ? 27.896 -2.994 32.638 1.00 0.00 126 LYS A O 3
ATOM 5728 N N . THR A 1 26 ? 26.686 -3.087 30.758 1.00 0.00 127 THR A N 3
ATOM 5729 C CA . THR A 1 26 ? 27.715 -3.810 29.978 1.00 0.00 127 THR A CA 3
ATOM 5730 C C . THR A 1 26 ? 29.022 -3.032 29.788 1.00 0.00 127 THR A C 3
ATOM 5731 O O . THR A 1 26 ? 30.097 -3.584 30.006 1.00 0.00 127 THR A O 3
ATOM 5742 N N . LEU A 1 27 ? 28.951 -1.733 29.489 1.00 0.00 128 LEU A N 3
ATOM 5743 C CA . LEU A 1 27 ? 30.131 -0.860 29.413 1.00 0.00 128 LEU A CA 3
ATOM 5744 C C . LEU A 1 27 ? 30.798 -0.665 30.785 1.00 0.00 128 LEU A C 3
ATOM 5745 O O . LEU A 1 27 ? 32.022 -0.618 30.841 1.00 0.00 128 LEU A O 3
ATOM 5761 N N . LYS A 1 28 ? 30.042 -0.664 31.895 1.00 0.00 129 LYS A N 3
ATOM 5762 C CA . LYS A 1 28 ? 30.629 -0.691 33.253 1.00 0.00 129 LYS A CA 3
ATOM 5763 C C . LYS A 1 28 ? 31.504 -1.918 33.534 1.00 0.00 129 LYS A C 3
ATOM 5764 O O . LYS A 1 28 ? 32.542 -1.764 34.175 1.00 0.00 129 LYS A O 3
ATOM 5783 N N . ARG A 1 29 ? 31.144 -3.116 33.040 1.00 0.00 130 ARG A N 3
ATOM 5784 C CA . ARG A 1 29 ? 32.016 -4.318 33.156 1.00 0.00 130 ARG A CA 3
ATOM 5785 C C . ARG A 1 29 ? 33.107 -4.414 32.075 1.00 0.00 130 ARG A C 3
ATOM 5786 O O . ARG A 1 29 ? 34.126 -5.063 32.298 1.00 0.00 130 ARG A O 3
ATOM 5807 N N . HIS A 1 30 ? 32.919 -3.740 30.933 1.00 0.00 131 HIS A N 3
ATOM 5808 C CA . HIS A 1 30 ? 33.855 -3.676 29.790 1.00 0.00 131 HIS A CA 3
ATOM 5809 C C . HIS A 1 30 ? 34.123 -2.220 29.356 1.00 0.00 131 HIS A C 3
ATOM 5810 O O . HIS A 1 30 ? 33.642 -1.764 28.318 1.00 0.00 131 HIS A O 3
ATOM 5825 N N . ASN A 1 31 ? 34.873 -1.475 30.180 1.00 0.00 132 ASN A N 3
ATOM 5826 C CA . ASN A 1 31 ? 35.095 -0.026 29.984 1.00 0.00 132 ASN A CA 3
ATOM 5827 C C . ASN A 1 31 ? 35.989 0.306 28.779 1.00 0.00 132 ASN A C 3
ATOM 5828 O O . ASN A 1 31 ? 35.743 1.298 28.091 1.00 0.00 132 ASN A O 3
ATOM 5839 N N . ALA A 1 32 ? 37.006 -0.525 28.524 1.00 0.00 133 ALA A N 3
ATOM 5840 C CA . ALA A 1 32 ? 38.051 -0.296 27.520 1.00 0.00 133 ALA A CA 3
ATOM 5841 C C . ALA A 1 32 ? 37.549 -0.425 26.061 1.00 0.00 133 ALA A C 3
ATOM 5842 O O . ALA A 1 32 ? 36.437 -0.898 25.805 1.00 0.00 133 ALA A O 3
ATOM 5849 N N . ALA A 1 33 ? 38.381 0.008 25.100 1.00 0.00 134 ALA A N 3
ATOM 5850 C CA . ALA A 1 33 ? 38.014 0.021 23.682 1.00 0.00 134 ALA A CA 3
ATOM 5851 C C . ALA A 1 33 ? 37.645 -1.376 23.146 1.00 0.00 134 ALA A C 3
ATOM 5852 O O . ALA A 1 33 ? 38.344 -2.360 23.404 1.00 0.00 134 ALA A O 3
ATOM 5859 N N . ILE A 1 34 ? 36.538 -1.448 22.399 1.00 0.00 135 ILE A N 3
ATOM 5860 C CA . ILE A 1 34 ? 35.920 -2.700 21.918 1.00 0.00 135 ILE A CA 3
ATOM 5861 C C . ILE A 1 34 ? 35.238 -2.468 20.554 1.00 0.00 135 ILE A C 3
ATOM 5862 O O . ILE A 1 34 ? 34.690 -1.389 20.306 1.00 0.00 135 ILE A O 3
ATOM 5878 N N . LYS A 1 35 ? 35.267 -3.465 19.652 1.00 0.00 136 LYS A N 3
ATOM 5879 C CA . LYS A 1 35 ? 34.497 -3.416 18.391 1.00 0.00 136 LYS A CA 3
ATOM 5880 C C . LYS A 1 35 ? 32.994 -3.498 18.669 1.00 0.00 136 LYS A C 3
ATOM 5881 O O . LYS A 1 35 ? 32.555 -4.227 19.554 1.00 0.00 136 LYS A O 3
ATOM 5900 N N . SER A 1 36 ? 32.203 -2.791 17.864 1.00 0.00 137 SER A N 3
ATOM 5901 C CA . SER A 1 36 ? 30.743 -2.694 17.950 1.00 0.00 137 SER A CA 3
ATOM 5902 C C . SER A 1 36 ? 30.051 -4.063 17.956 1.00 0.00 137 SER A C 3
ATOM 5903 O O . SER A 1 36 ? 29.211 -4.308 18.813 1.00 0.00 137 SER A O 3
ATOM 5911 N N . SER A 1 37 ? 30.437 -4.986 17.077 1.00 0.00 138 SER A N 3
ATOM 5912 C CA . SER A 1 37 ? 29.905 -6.364 17.017 1.00 0.00 138 SER A CA 3
ATOM 5913 C C . SER A 1 37 ? 30.175 -7.201 18.282 1.00 0.00 138 SER A C 3
ATOM 5914 O O . SER A 1 37 ? 29.303 -7.935 18.753 1.00 0.00 138 SER A O 3
ATOM 5922 N N . GLU A 1 38 ? 31.360 -7.070 18.882 1.00 0.00 139 GLU A N 3
ATOM 5923 C CA . GLU A 1 38 ? 31.701 -7.721 20.158 1.00 0.00 139 GLU A CA 3
ATOM 5924 C C . GLU A 1 38 ? 30.912 -7.109 21.328 1.00 0.00 139 GLU A C 3
ATOM 5925 O O . GLU A 1 38 ? 30.353 -7.826 22.162 1.00 0.00 139 GLU A O 3
ATOM 5937 N N . LEU A 1 39 ? 30.773 -5.780 21.345 1.00 0.00 140 LEU A N 3
ATOM 5938 C CA . LEU A 1 39 ? 29.954 -5.056 22.324 1.00 0.00 140 LEU A CA 3
ATOM 5939 C C . LEU A 1 39 ? 28.461 -5.431 22.199 1.00 0.00 140 LEU A C 3
ATOM 5940 O O . LEU A 1 39 ? 27.804 -5.686 23.201 1.00 0.00 140 LEU A O 3
ATOM 5956 N N . GLN A 1 40 ? 27.945 -5.557 20.974 1.00 0.00 141 GLN A N 3
ATOM 5957 C CA . GLN A 1 40 ? 26.621 -6.113 20.666 1.00 0.00 141 GLN A CA 3
ATOM 5958 C C . GLN A 1 40 ? 26.409 -7.506 21.282 1.00 0.00 141 GLN A C 3
ATOM 5959 O O . GLN A 1 40 ? 25.397 -7.709 21.955 1.00 0.00 141 GLN A O 3
ATOM 5973 N N . LYS A 1 41 ? 27.347 -8.445 21.089 1.00 0.00 142 LYS A N 3
ATOM 5974 C CA . LYS A 1 41 ? 27.261 -9.811 21.645 1.00 0.00 142 LYS A CA 3
ATOM 5975 C C . LYS A 1 41 ? 27.253 -9.807 23.178 1.00 0.00 142 LYS A C 3
ATOM 5976 O O . LYS A 1 41 ? 26.432 -10.479 23.794 1.00 0.00 142 LYS A O 3
ATOM 5995 N N . GLU A 1 42 ? 28.099 -8.993 23.811 1.00 0.00 143 GLU A N 3
ATOM 5996 C CA . GLU A 1 42 ? 28.108 -8.831 25.273 1.00 0.00 143 GLU A CA 3
ATOM 5997 C C . GLU A 1 42 ? 26.822 -8.189 25.827 1.00 0.00 143 GLU A C 3
ATOM 5998 O O . GLU A 1 42 ? 26.306 -8.630 26.852 1.00 0.00 143 GLU A O 3
ATOM 6010 N N . ILE A 1 43 ? 26.252 -7.200 25.128 1.00 0.00 144 ILE A N 3
ATOM 6011 C CA . ILE A 1 43 ? 24.959 -6.601 25.511 1.00 0.00 144 ILE A CA 3
ATOM 6012 C C . ILE A 1 43 ? 23.785 -7.564 25.250 1.00 0.00 144 ILE A C 3
ATOM 6013 O O . ILE A 1 43 ? 22.812 -7.574 26.002 1.00 0.00 144 ILE A O 3
ATOM 6029 N N . GLU A 1 44 ? 23.878 -8.441 24.252 1.00 0.00 145 GLU A N 3
ATOM 6030 C CA . GLU A 1 44 ? 22.902 -9.519 24.031 1.00 0.00 145 GLU A CA 3
ATOM 6031 C C . GLU A 1 44 ? 22.929 -10.555 25.166 1.00 0.00 145 GLU A C 3
ATOM 6032 O O . GLU A 1 44 ? 21.868 -11.017 25.583 1.00 0.00 145 GLU A O 3
ATOM 6044 N N . LYS A 1 45 ? 24.107 -10.859 25.737 1.00 0.00 146 LYS A N 3
ATOM 6045 C CA . LYS A 1 45 ? 24.202 -11.670 26.968 1.00 0.00 146 LYS A CA 3
ATOM 6046 C C . LYS A 1 45 ? 23.528 -10.987 28.161 1.00 0.00 146 LYS A C 3
ATOM 6047 O O . LYS A 1 45 ? 22.937 -11.664 29.004 1.00 0.00 146 LYS A O 3
ATOM 6066 N N . GLU A 1 46 ? 23.610 -9.655 28.247 1.00 0.00 147 GLU A N 3
ATOM 6067 C CA . GLU A 1 46 ? 22.984 -8.864 29.319 1.00 0.00 147 GLU A CA 3
ATOM 6068 C C . GLU A 1 46 ? 21.451 -8.762 29.183 1.00 0.00 147 GLU A C 3
ATOM 6069 O O . GLU A 1 46 ? 20.725 -8.996 30.151 1.00 0.00 147 GLU A O 3
ATOM 6081 N N . SER A 1 47 ? 20.963 -8.399 27.991 1.00 0.00 148 SER A N 3
ATOM 6082 C CA . SER A 1 47 ? 19.549 -8.056 27.719 1.00 0.00 148 SER A CA 3
ATOM 6083 C C . SER A 1 47 ? 18.685 -9.201 27.164 1.00 0.00 148 SER A C 3
ATOM 6084 O O . SER A 1 47 ? 17.456 -9.143 27.279 1.00 0.00 148 SER A O 3
ATOM 6092 N N . GLY A 1 48 ? 19.293 -10.220 26.541 1.00 0.00 149 GLY A N 3
ATOM 6093 C CA . GLY A 1 48 ? 18.585 -11.255 25.776 1.00 0.00 149 GLY A CA 3
ATOM 6094 C C . GLY A 1 48 ? 18.132 -10.796 24.378 1.00 0.00 149 GLY A C 3
ATOM 6095 O O . GLY A 1 48 ? 17.374 -11.521 23.730 1.00 0.00 149 GLY A O 3
ATOM 6099 N N . LEU A 1 49 ? 18.558 -9.608 23.918 1.00 0.00 150 LEU A N 3
ATOM 6100 C CA . LEU A 1 49 ? 18.166 -8.984 22.646 1.00 0.00 150 LEU A CA 3
ATOM 6101 C C . LEU A 1 49 ? 19.383 -8.457 21.873 1.00 0.00 150 LEU A C 3
ATOM 6102 O O . LEU A 1 49 ? 20.393 -8.064 22.456 1.00 0.00 150 LEU A O 3
ATOM 6118 N N . GLU A 1 50 ? 19.287 -8.405 20.547 1.00 0.00 151 GLU A N 3
ATOM 6119 C CA . GLU A 1 50 ? 20.335 -7.845 19.687 1.00 0.00 151 GLU A CA 3
ATOM 6120 C C . GLU A 1 50 ? 20.399 -6.310 19.828 1.00 0.00 151 GLU A C 3
ATOM 6121 O O . GLU A 1 50 ? 19.362 -5.639 19.778 1.00 0.00 151 GLU A O 3
ATOM 6133 N N . ILE A 1 51 ? 21.611 -5.751 19.970 1.00 0.00 152 ILE A N 3
ATOM 6134 C CA . ILE A 1 51 ? 21.844 -4.288 19.968 1.00 0.00 152 ILE A CA 3
ATOM 6135 C C . ILE A 1 51 ? 21.359 -3.613 18.657 1.00 0.00 152 ILE A C 3
ATOM 6136 O O . ILE A 1 51 ? 21.447 -4.255 17.607 1.00 0.00 152 ILE A O 3
ATOM 6152 N N . PRO A 1 52 ? 20.861 -2.346 18.691 1.00 0.00 153 PRO A N 3
ATOM 6153 C CA . PRO A 1 52 ? 20.304 -1.643 17.531 1.00 0.00 153 PRO A CA 3
ATOM 6154 C C . PRO A 1 52 ? 21.329 -1.304 16.439 1.00 0.00 153 PRO A C 3
ATOM 6155 O O . PRO A 1 52 ? 22.479 -1.734 16.515 1.00 0.00 153 PRO A O 3
ATOM 6166 N N . ASN A 1 53 ? 20.941 -0.473 15.449 1.00 0.00 154 ASN A N 3
ATOM 6167 C CA . ASN A 1 53 ? 21.882 0.103 14.478 1.00 0.00 154 ASN A CA 3
ATOM 6168 C C . ASN A 1 53 ? 23.063 0.716 15.247 1.00 0.00 154 ASN A C 3
ATOM 6169 O O . ASN A 1 53 ? 22.901 1.714 15.951 1.00 0.00 154 ASN A O 3
ATOM 6180 N N . MET A 1 54 ? 24.246 0.108 15.141 1.00 0.00 155 MET A N 3
ATOM 6181 C CA . MET A 1 54 ? 25.350 0.476 16.023 1.00 0.00 155 MET A CA 3
ATOM 6182 C C . MET A 1 54 ? 25.869 1.892 15.761 1.00 0.00 155 MET A C 3
ATOM 6183 O O . MET A 1 54 ? 26.155 2.610 16.714 1.00 0.00 155 MET A O 3
ATOM 6197 N N . THR A 1 55 ? 25.920 2.343 14.510 1.00 0.00 156 THR A N 3
ATOM 6198 C CA . THR A 1 55 ? 26.303 3.717 14.208 1.00 0.00 156 THR A CA 3
ATOM 6199 C C . THR A 1 55 ? 25.366 4.805 14.738 1.00 0.00 156 THR A C 3
ATOM 6200 O O . THR A 1 55 ? 25.833 5.721 15.413 1.00 0.00 156 THR A O 3
ATOM 6211 N N . THR A 1 56 ? 24.047 4.696 14.529 1.00 0.00 157 THR A N 3
ATOM 6212 C CA . THR A 1 56 ? 23.087 5.594 15.212 1.00 0.00 157 THR A CA 3
ATOM 6213 C C . THR A 1 56 ? 23.093 5.489 16.733 1.00 0.00 157 THR A C 3
ATOM 6214 O O . THR A 1 56 ? 23.151 6.506 17.415 1.00 0.00 157 THR A O 3
ATOM 6225 N N . PHE A 1 57 ? 23.081 4.273 17.279 1.00 0.00 158 PHE A N 3
ATOM 6226 C CA . PHE A 1 57 ? 22.970 4.035 18.714 1.00 0.00 158 PHE A CA 3
ATOM 6227 C C . PHE A 1 57 ? 24.175 4.500 19.535 1.00 0.00 158 PHE A C 3
ATOM 6228 O O . PHE A 1 57 ? 24.029 5.241 20.505 1.00 0.00 158 PHE A O 3
ATOM 6245 N N . MET A 1 58 ? 25.384 4.121 19.106 1.00 0.00 159 MET A N 3
ATOM 6246 C CA . MET A 1 58 ? 26.622 4.523 19.774 1.00 0.00 159 MET A CA 3
ATOM 6247 C C . MET A 1 58 ? 26.875 6.032 19.608 1.00 0.00 159 MET A C 3
ATOM 6248 O O . MET A 1 58 ? 27.221 6.677 20.597 1.00 0.00 159 MET A O 3
ATOM 6262 N N . GLN A 1 59 ? 26.618 6.646 18.436 1.00 0.00 160 GLN A N 3
ATOM 6263 C CA . GLN A 1 59 ? 26.673 8.112 18.300 1.00 0.00 160 GLN A CA 3
ATOM 6264 C C . GLN A 1 59 ? 25.572 8.827 19.114 1.00 0.00 160 GLN A C 3
ATOM 6265 O O . GLN A 1 59 ? 25.828 9.889 19.676 1.00 0.00 160 GLN A O 3
ATOM 6279 N N . SER A 1 60 ? 24.377 8.242 19.269 1.00 0.00 161 SER A N 3
ATOM 6280 C CA . SER A 1 60 ? 23.333 8.747 20.180 1.00 0.00 161 SER A CA 3
ATOM 6281 C C . SER A 1 60 ? 23.820 8.771 21.637 1.00 0.00 161 SER A C 3
ATOM 6282 O O . SER A 1 60 ? 23.753 9.805 22.309 1.00 0.00 161 SER A O 3
ATOM 6290 N N . LEU A 1 61 ? 24.443 7.681 22.099 1.00 0.00 162 LEU A N 3
ATOM 6291 C CA . LEU A 1 61 ? 25.109 7.618 23.399 1.00 0.00 162 LEU A CA 3
ATOM 6292 C C . LEU A 1 61 ? 26.229 8.674 23.509 1.00 0.00 162 LEU A C 3
ATOM 6293 O O . LEU A 1 61 ? 26.314 9.346 24.532 1.00 0.00 162 LEU A O 3
ATOM 6309 N N . ILE A 1 62 ? 27.045 8.869 22.466 1.00 0.00 163 ILE A N 3
ATOM 6310 C CA . ILE A 1 62 ? 28.129 9.865 22.449 1.00 0.00 163 ILE A CA 3
ATOM 6311 C C . ILE A 1 62 ? 27.595 11.303 22.576 1.00 0.00 163 ILE A C 3
ATOM 6312 O O . ILE A 1 62 ? 28.076 12.064 23.422 1.00 0.00 163 ILE A O 3
ATOM 6328 N N . LYS A 1 63 ? 26.593 11.696 21.770 1.00 0.00 164 LYS A N 3
ATOM 6329 C CA . LYS A 1 63 ? 26.034 13.058 21.843 1.00 0.00 164 LYS A CA 3
ATOM 6330 C C . LYS A 1 63 ? 25.285 13.328 23.159 1.00 0.00 164 LYS A C 3
ATOM 6331 O O . LYS A 1 63 ? 25.313 14.457 23.659 1.00 0.00 164 LYS A O 3
ATOM 6350 N N . MET A 1 64 ? 24.658 12.303 23.749 1.00 0.00 165 MET A N 3
ATOM 6351 C CA . MET A 1 64 ? 24.041 12.404 25.078 1.00 0.00 165 MET A CA 3
ATOM 6352 C C . MET A 1 64 ? 25.062 12.469 26.229 1.00 0.00 165 MET A C 3
ATOM 6353 O O . MET A 1 64 ? 24.855 13.222 27.186 1.00 0.00 165 MET A O 3
ATOM 6367 N N . TYR A 1 65 ? 26.156 11.700 26.148 1.00 0.00 166 TYR A N 3
ATOM 6368 C CA . TYR A 1 65 ? 27.110 11.523 27.245 1.00 0.00 166 TYR A CA 3
ATOM 6369 C C . TYR A 1 65 ? 28.520 11.523 26.592 1.00 0.00 166 TYR A C 3
ATOM 6370 O O . TYR A 1 65 ? 28.980 10.491 26.086 1.00 0.00 166 TYR A O 3
ATOM 6388 N N . PRO A 1 66 ? 29.246 12.661 26.635 1.00 0.00 167 PRO A N 3
ATOM 6389 C CA . PRO A 1 66 ? 30.625 12.772 26.133 1.00 0.00 167 PRO A CA 3
ATOM 6390 C C . PRO A 1 66 ? 31.646 11.821 26.789 1.00 0.00 167 PRO A C 3
ATOM 6391 O O . PRO A 1 66 ? 32.770 11.685 26.304 1.00 0.00 167 PRO A O 3
ATOM 6402 N N . GLU A 1 67 ? 31.284 11.182 27.903 1.00 0.00 168 GLU A N 3
ATOM 6403 C CA . GLU A 1 67 ? 32.019 10.096 28.554 1.00 0.00 168 GLU A CA 3
ATOM 6404 C C . GLU A 1 67 ? 32.168 8.855 27.648 1.00 0.00 168 GLU A C 3
ATOM 6405 O O . GLU A 1 67 ? 33.173 8.142 27.724 1.00 0.00 168 GLU A O 3
ATOM 6417 N N . VAL A 1 68 ? 31.179 8.595 26.779 1.00 0.00 169 VAL A N 3
ATOM 6418 C CA . VAL A 1 68 ? 31.263 7.599 25.701 1.00 0.00 169 VAL A CA 3
ATOM 6419 C C . VAL A 1 68 ? 32.032 8.209 24.518 1.00 0.00 169 VAL A C 3
ATOM 6420 O O . VAL A 1 68 ? 31.710 9.326 24.101 1.00 0.00 169 VAL A O 3
ATOM 6433 N N . LYS A 1 69 ? 33.027 7.489 23.975 1.00 0.00 170 LYS A N 3
ATOM 6434 C CA . LYS A 1 69 ? 33.945 7.977 22.924 1.00 0.00 170 LYS A CA 3
ATOM 6435 C C . LYS A 1 69 ? 34.158 6.944 21.811 1.00 0.00 170 LYS A C 3
ATOM 6436 O O . LYS A 1 69 ? 33.870 5.761 21.990 1.00 0.00 170 LYS A O 3
ATOM 6455 N N . LYS A 1 70 ? 34.696 7.388 20.673 1.00 0.00 171 LYS A N 3
ATOM 6456 C CA . LYS A 1 70 ? 34.881 6.588 19.446 1.00 0.00 171 LYS A CA 3
ATOM 6457 C C . LYS A 1 70 ? 36.340 6.617 18.960 1.00 0.00 171 LYS A C 3
ATOM 6458 O O . LYS A 1 70 ? 36.713 7.534 18.227 1.00 0.00 171 LYS A O 3
ATOM 6477 N N . PRO A 1 71 ? 37.172 5.630 19.348 1.00 0.00 172 PRO A N 3
ATOM 6478 C CA . PRO A 1 71 ? 38.515 5.468 18.782 1.00 0.00 172 PRO A CA 3
ATOM 6479 C C . PRO A 1 71 ? 38.545 5.237 17.258 1.00 0.00 172 PRO A C 3
ATOM 6480 O O . PRO A 1 71 ? 39.461 5.743 16.600 1.00 0.00 172 PRO A O 3
ATOM 6491 N N . TYR A 1 72 ? 37.562 4.519 16.684 1.00 0.00 173 TYR A N 3
ATOM 6492 C CA . TYR A 1 72 ? 37.450 4.314 15.225 1.00 0.00 173 TYR A CA 3
ATOM 6493 C C . TYR A 1 72 ? 36.010 3.965 14.785 1.00 0.00 173 TYR A C 3
ATOM 6494 O O . TYR A 1 72 ? 35.175 3.700 15.658 1.00 0.00 173 TYR A O 3
ATOM 6512 N N . ARG A 1 73 ? 35.665 3.909 13.484 1.00 0.00 174 ARG A N 3
ATOM 6513 C CA . ARG A 1 73 ? 34.327 3.438 13.079 1.00 0.00 174 ARG A CA 3
ATOM 6514 C C . ARG A 1 73 ? 34.083 2.014 13.572 1.00 0.00 174 ARG A C 3
ATOM 6515 O O . ARG A 1 73 ? 34.913 1.124 13.396 1.00 0.00 174 ARG A O 3
ATOM 6536 N N . GLY A 1 74 ? 32.929 1.817 14.207 1.00 0.00 175 GLY A N 3
ATOM 6537 C CA . GLY A 1 74 ? 32.616 0.565 14.890 1.00 0.00 175 GLY A CA 3
ATOM 6538 C C . GLY A 1 74 ? 33.586 0.205 16.020 1.00 0.00 175 GLY A C 3
ATOM 6539 O O . GLY A 1 74 ? 33.685 -0.974 16.343 1.00 0.00 175 GLY A O 3
ATOM 6543 N N . GLN A 1 75 ? 34.299 1.160 16.634 1.00 0.00 176 GLN A N 3
ATOM 6544 C CA . GLN A 1 75 ? 35.130 0.902 17.822 1.00 0.00 176 GLN A CA 3
ATOM 6545 C C . GLN A 1 75 ? 34.901 2.011 18.853 1.00 0.00 176 GLN A C 3
ATOM 6546 O O . GLN A 1 75 ? 35.202 3.175 18.596 1.00 0.00 176 GLN A O 3
ATOM 6560 N N . TYR A 1 76 ? 34.403 1.619 20.030 1.00 0.00 177 TYR A N 3
ATOM 6561 C CA . TYR A 1 76 ? 33.899 2.516 21.080 1.00 0.00 177 TYR A CA 3
ATOM 6562 C C . TYR A 1 76 ? 34.472 2.226 22.481 1.00 0.00 177 TYR A C 3
ATOM 6563 O O . TYR A 1 76 ? 35.001 1.140 22.719 1.00 0.00 177 TYR A O 3
ATOM 6581 N N . ILE A 1 77 ? 34.387 3.202 23.394 1.00 0.00 178 ILE A N 3
ATOM 6582 C CA . ILE A 1 77 ? 34.938 3.154 24.768 1.00 0.00 178 ILE A CA 3
ATOM 6583 C C . ILE A 1 77 ? 34.079 4.013 25.723 1.00 0.00 178 ILE A C 3
ATOM 6584 O O . ILE A 1 77 ? 33.437 4.967 25.279 1.00 0.00 178 ILE A O 3
ATOM 6600 N N . LEU A 1 78 ? 34.063 3.707 27.028 1.00 0.00 179 LEU A N 3
ATOM 6601 C CA . LEU A 1 78 ? 33.426 4.521 28.077 1.00 0.00 179 LEU A CA 3
ATOM 6602 C C . LEU A 1 78 ? 34.451 4.908 29.166 1.00 0.00 179 LEU A C 3
ATOM 6603 O O . LEU A 1 78 ? 35.027 4.043 29.825 1.00 0.00 179 LEU A O 3
ATOM 6619 N N . GLU A 1 79 ? 34.658 6.213 29.364 1.00 0.00 180 GLU A N 3
ATOM 6620 C CA . GLU A 1 79 ? 35.553 6.789 30.382 1.00 0.00 180 GLU A CA 3
ATOM 6621 C C . GLU A 1 79 ? 34.788 7.267 31.633 1.00 0.00 180 GLU A C 3
ATOM 6622 O O . GLU A 1 79 ? 33.935 8.154 31.549 1.00 0.00 180 GLU A O 3
ATOM 6634 N N . GLY A 1 80 ? 35.130 6.715 32.804 1.00 0.00 181 GLY A N 3
ATOM 6635 C CA . GLY A 1 80 ? 34.533 7.081 34.096 1.00 0.00 181 GLY A CA 3
ATOM 6636 C C . GLY A 1 80 ? 33.068 6.650 34.269 1.00 0.00 181 GLY A C 3
ATOM 6637 O O . GLY A 1 80 ? 32.578 5.746 33.587 1.00 0.00 181 GLY A O 3
ATOM 6641 N N . GLU A 1 81 ? 32.370 7.282 35.216 1.00 0.00 182 GLU A N 3
ATOM 6642 C CA . GLU A 1 81 ? 30.934 7.068 35.458 1.00 0.00 182 GLU A CA 3
ATOM 6643 C C . GLU A 1 81 ? 30.026 7.514 34.291 1.00 0.00 182 GLU A C 3
ATOM 6644 O O . GLU A 1 81 ? 30.405 8.294 33.415 1.00 0.00 182 GLU A O 3
ATOM 6656 N N . ILE A 1 82 ? 28.799 6.991 34.312 1.00 0.00 183 ILE A N 3
ATOM 6657 C CA . ILE A 1 82 ? 27.748 7.196 33.308 1.00 0.00 183 ILE A CA 3
ATOM 6658 C C . ILE A 1 82 ? 26.322 7.164 33.914 1.00 0.00 183 ILE A C 3
ATOM 6659 O O . ILE A 1 82 ? 25.393 7.664 33.287 1.00 0.00 183 ILE A O 3
ATOM 6675 N N . GLU A 1 83 ? 26.131 6.610 35.124 1.00 0.00 184 GLU A N 3
ATOM 6676 C CA . GLU A 1 83 ? 24.825 6.521 35.811 1.00 0.00 184 GLU A CA 3
ATOM 6677 C C . GLU A 1 83 ? 24.521 7.700 36.773 1.00 0.00 184 GLU A C 3
ATOM 6678 O O . GLU A 1 83 ? 23.424 7.782 37.331 1.00 0.00 184 GLU A O 3
ATOM 6690 N N . SER A 1 84 ? 25.470 8.625 36.975 1.00 0.00 185 SER A N 3
ATOM 6691 C CA . SER A 1 84 ? 25.311 9.777 37.886 1.00 0.00 185 SER A CA 3
ATOM 6692 C C . SER A 1 84 ? 24.315 10.818 37.356 1.00 0.00 185 SER A C 3
ATOM 6693 O O . SER A 1 84 ? 23.934 10.811 36.180 1.00 0.00 185 SER A O 3
ATOM 6701 N N . LEU A 1 85 ? 23.925 11.761 38.221 1.00 0.00 186 LEU A N 3
ATOM 6702 C CA . LEU A 1 85 ? 23.177 12.975 37.874 1.00 0.00 186 LEU A CA 3
ATOM 6703 C C . LEU A 1 85 ? 24.173 13.942 37.183 1.00 0.00 186 LEU A C 3
ATOM 6704 O O . LEU A 1 85 ? 24.567 14.982 37.717 1.00 0.00 186 LEU A O 3
ATOM 6720 N N . GLU A 1 86 ? 24.640 13.539 35.999 1.00 0.00 187 GLU A N 3
ATOM 6721 C CA . GLU A 1 86 ? 25.753 14.139 35.258 1.00 0.00 187 GLU A CA 3
ATOM 6722 C C . GLU A 1 86 ? 25.710 15.652 34.965 1.00 0.00 187 GLU A C 3
ATOM 6723 O O . GLU A 1 86 ? 24.659 16.290 34.835 1.00 0.00 187 GLU A O 3
ATOM 6735 N N . HIS A 1 87 ? 26.922 16.203 34.815 1.00 0.00 188 HIS A N 3
ATOM 6736 C CA . HIS A 1 87 ? 27.248 17.633 34.729 1.00 0.00 188 HIS A CA 3
ATOM 6737 C C . HIS A 1 87 ? 26.856 18.348 33.417 1.00 0.00 188 HIS A C 3
ATOM 6738 O O . HIS A 1 87 ? 27.166 19.528 33.245 1.00 0.00 188 HIS A O 3
ATOM 6753 N N . HIS A 1 88 ? 26.192 17.648 32.480 1.00 0.00 189 HIS A N 3
ATOM 6754 C CA . HIS A 1 88 ? 25.888 18.133 31.116 1.00 0.00 189 HIS A CA 3
ATOM 6755 C C . HIS A 1 88 ? 24.835 19.261 31.062 1.00 0.00 189 HIS A C 3
ATOM 6756 O O . HIS A 1 88 ? 24.765 19.980 30.061 1.00 0.00 189 HIS A O 3
ATOM 6771 N N . HIS A 1 89 ? 24.004 19.411 32.105 1.00 0.00 190 HIS A N 3
ATOM 6772 C CA . HIS A 1 89 ? 22.948 20.441 32.196 1.00 0.00 190 HIS A CA 3
ATOM 6773 C C . HIS A 1 89 ? 23.520 21.876 32.217 1.00 0.00 190 HIS A C 3
ATOM 6774 O O . HIS A 1 89 ? 24.637 22.104 32.690 1.00 0.00 190 HIS A O 3
ATOM 6789 N N . HIS A 1 90 ? 22.746 22.851 31.724 1.00 0.00 191 HIS A N 3
ATOM 6790 C CA . HIS A 1 90 ? 23.131 24.277 31.698 1.00 0.00 191 HIS A CA 3
ATOM 6791 C C . HIS A 1 90 ? 23.305 24.874 33.113 1.00 0.00 191 HIS A C 3
ATOM 6792 O O . HIS A 1 90 ? 22.656 24.429 34.063 1.00 0.00 191 HIS A O 3
ATOM 6807 N N . HIS A 1 91 ? 24.159 25.900 33.244 1.00 0.00 192 HIS A N 3
ATOM 6808 C CA . HIS A 1 91 ? 24.389 26.637 34.506 1.00 0.00 192 HIS A CA 3
ATOM 6809 C C . HIS A 1 91 ? 23.145 27.408 34.996 1.00 0.00 192 HIS A C 3
ATOM 6810 O O . HIS A 1 91 ? 22.227 27.682 34.216 1.00 0.00 192 HIS A O 3
ATOM 6825 N N . HIS A 1 92 ? 23.134 27.788 36.281 1.00 0.00 193 HIS A N 3
ATOM 6826 C CA . HIS A 1 92 ? 22.123 28.686 36.872 1.00 0.00 193 HIS A CA 3
ATOM 6827 C C . HIS A 1 92 ? 22.164 30.098 36.233 1.00 0.00 193 HIS A C 3
ATOM 6828 O O . HIS A 1 92 ? 23.211 30.471 35.651 1.00 0.00 193 HIS A O 3
ATOM 7990 N N . GLY A 1 1 ? -1.778 6.848 -9.979 1.00 0.00 102 GLY A N 4
ATOM 7991 C CA . GLY A 1 1 ? -0.450 7.444 -10.221 1.00 0.00 102 GLY A CA 4
ATOM 7992 C C . GLY A 1 1 ? -0.194 8.762 -9.479 1.00 0.00 102 GLY A C 4
ATOM 7993 O O . GLY A 1 1 ? 0.447 9.665 -10.016 1.00 0.00 102 GLY A O 4
ATOM 7997 N N . THR A 1 2 ? -0.724 8.908 -8.259 1.00 0.00 103 THR A N 4
ATOM 7998 C CA . THR A 1 2 ? -0.561 10.127 -7.444 1.00 0.00 103 THR A CA 4
ATOM 7999 C C . THR A 1 2 ? 0.871 10.428 -6.981 1.00 0.00 103 THR A C 4
ATOM 8000 O O . THR A 1 2 ? 1.699 9.525 -6.854 1.00 0.00 103 THR A O 4
ATOM 8011 N N . THR A 1 3 ? 1.180 11.695 -6.684 1.00 0.00 104 THR A N 4
ATOM 8012 C CA . THR A 1 3 ? 2.528 12.237 -6.387 1.00 0.00 104 THR A CA 4
ATOM 8013 C C . THR A 1 3 ? 3.188 11.867 -5.042 1.00 0.00 104 THR A C 4
ATOM 8014 O O . THR A 1 3 ? 4.027 12.606 -4.516 1.00 0.00 104 THR A O 4
ATOM 8025 N N . ARG A 1 4 ? 2.783 10.738 -4.448 1.00 0.00 105 ARG A N 4
ATOM 8026 C CA . ARG A 1 4 ? 3.294 10.233 -3.157 1.00 0.00 105 ARG A CA 4
ATOM 8027 C C . ARG A 1 4 ? 4.750 9.740 -3.235 1.00 0.00 105 ARG A C 4
ATOM 8028 O O . ARG A 1 4 ? 5.246 9.393 -4.313 1.00 0.00 105 ARG A O 4
ATOM 8049 N N . ARG A 1 5 ? 5.402 9.660 -2.070 1.00 0.00 106 ARG A N 4
ATOM 8050 C CA . ARG A 1 5 ? 6.702 9.001 -1.886 1.00 0.00 106 ARG A CA 4
ATOM 8051 C C . ARG A 1 5 ? 6.550 7.470 -1.884 1.00 0.00 106 ARG A C 4
ATOM 8052 O O . ARG A 1 5 ? 5.448 6.958 -1.673 1.00 0.00 106 ARG A O 4
ATOM 8073 N N . ARG A 1 6 ? 7.663 6.746 -2.072 1.00 0.00 107 ARG A N 4
ATOM 8074 C CA . ARG A 1 6 ? 7.750 5.283 -1.895 1.00 0.00 107 ARG A CA 4
ATOM 8075 C C . ARG A 1 6 ? 7.450 4.874 -0.444 1.00 0.00 107 ARG A C 4
ATOM 8076 O O . ARG A 1 6 ? 7.645 5.663 0.481 1.00 0.00 107 ARG A O 4
ATOM 8097 N N . ARG A 1 7 ? 6.975 3.634 -0.251 1.00 0.00 108 ARG A N 4
ATOM 8098 C CA . ARG A 1 7 ? 6.542 3.106 1.065 1.00 0.00 108 ARG A CA 4
ATOM 8099 C C . ARG A 1 7 ? 7.712 3.020 2.070 1.00 0.00 108 ARG A C 4
ATOM 8100 O O . ARG A 1 7 ? 7.517 3.304 3.245 1.00 0.00 108 ARG A O 4
ATOM 8121 N N . GLY A 1 8 ? 8.921 2.705 1.600 1.00 0.00 109 GLY A N 4
ATOM 8122 C CA . GLY A 1 8 ? 10.122 2.657 2.433 1.00 0.00 109 GLY A CA 4
ATOM 8123 C C . GLY A 1 8 ? 10.371 3.988 3.151 1.00 0.00 109 GLY A C 4
ATOM 8124 O O . GLY A 1 8 ? 10.306 5.059 2.546 1.00 0.00 109 GLY A O 4
ATOM 8128 N N . THR A 1 9 ? 10.612 3.906 4.460 1.00 0.00 110 THR A N 4
ATOM 8129 C CA . THR A 1 9 ? 10.966 4.998 5.359 1.00 0.00 110 THR A CA 4
ATOM 8130 C C . THR A 1 9 ? 11.397 4.464 6.721 1.00 0.00 110 THR A C 4
ATOM 8131 O O . THR A 1 9 ? 11.020 3.340 7.056 1.00 0.00 110 THR A O 4
ATOM 8142 N N . ALA A 1 10 ? 12.165 5.234 7.505 1.00 0.00 111 ALA A N 4
ATOM 8143 C CA . ALA A 1 10 ? 12.630 4.822 8.840 1.00 0.00 111 ALA A CA 4
ATOM 8144 C C . ALA A 1 10 ? 12.930 6.008 9.794 1.00 0.00 111 ALA A C 4
ATOM 8145 O O . ALA A 1 10 ? 12.871 7.178 9.409 1.00 0.00 111 ALA A O 4
ATOM 8152 N N . ARG A 1 11 ? 13.262 5.669 11.046 1.00 0.00 112 ARG A N 4
ATOM 8153 C CA . ARG A 1 11 ? 13.771 6.531 12.136 1.00 0.00 112 ARG A CA 4
ATOM 8154 C C . ARG A 1 11 ? 14.651 5.742 13.130 1.00 0.00 112 ARG A C 4
ATOM 8155 O O . ARG A 1 11 ? 14.524 4.520 13.154 1.00 0.00 112 ARG A O 4
ATOM 8176 N N . PRO A 1 12 ? 15.503 6.377 13.979 1.00 0.00 113 PRO A N 4
ATOM 8177 C CA . PRO A 1 12 ? 16.301 5.683 15.003 1.00 0.00 113 PRO A CA 4
ATOM 8178 C C . PRO A 1 12 ? 15.467 4.726 15.867 1.00 0.00 113 PRO A C 4
ATOM 8179 O O . PRO A 1 12 ? 14.320 5.042 16.182 1.00 0.00 113 PRO A O 4
ATOM 8190 N N . GLY A 1 13 ? 16.042 3.589 16.273 1.00 0.00 114 GLY A N 4
ATOM 8191 C CA . GLY A 1 13 ? 15.315 2.468 16.895 1.00 0.00 114 GLY A CA 4
ATOM 8192 C C . GLY A 1 13 ? 14.472 2.708 18.168 1.00 0.00 114 GLY A C 4
ATOM 8193 O O . GLY A 1 13 ? 14.820 3.509 19.037 1.00 0.00 114 GLY A O 4
ATOM 8197 N N . SER A 1 14 ? 13.353 1.967 18.261 1.00 0.00 115 SER A N 4
ATOM 8198 C CA . SER A 1 14 ? 12.464 1.790 19.432 1.00 0.00 115 SER A CA 4
ATOM 8199 C C . SER A 1 14 ? 12.786 0.503 20.194 1.00 0.00 115 SER A C 4
ATOM 8200 O O . SER A 1 14 ? 12.933 0.520 21.419 1.00 0.00 115 SER A O 4
ATOM 8208 N N . LYS A 1 15 ? 13.016 -0.608 19.466 1.00 0.00 116 LYS A N 4
ATOM 8209 C CA . LYS A 1 15 ? 13.493 -1.907 20.003 1.00 0.00 116 LYS A CA 4
ATOM 8210 C C . LYS A 1 15 ? 14.887 -1.752 20.643 1.00 0.00 116 LYS A C 4
ATOM 8211 O O . LYS A 1 15 ? 15.216 -2.391 21.641 1.00 0.00 116 LYS A O 4
ATOM 8230 N N . ALA A 1 16 ? 15.671 -0.809 20.103 1.00 0.00 117 ALA A N 4
ATOM 8231 C CA . ALA A 1 16 ? 16.983 -0.366 20.597 1.00 0.00 117 ALA A CA 4
ATOM 8232 C C . ALA A 1 16 ? 17.006 0.118 22.078 1.00 0.00 117 ALA A C 4
ATOM 8233 O O . ALA A 1 16 ? 18.074 0.132 22.684 1.00 0.00 117 ALA A O 4
ATOM 8240 N N . ALA A 1 17 ? 15.873 0.418 22.717 1.00 0.00 118 ALA A N 4
ATOM 8241 C CA . ALA A 1 17 ? 15.807 0.677 24.173 1.00 0.00 118 ALA A CA 4
ATOM 8242 C C . ALA A 1 17 ? 16.317 -0.507 25.031 1.00 0.00 118 ALA A C 4
ATOM 8243 O O . ALA A 1 17 ? 16.923 -0.299 26.081 1.00 0.00 118 ALA A O 4
ATOM 8250 N N . LYS A 1 18 ? 16.185 -1.752 24.538 1.00 0.00 119 LYS A N 4
ATOM 8251 C CA . LYS A 1 18 ? 16.816 -2.944 25.148 1.00 0.00 119 LYS A CA 4
ATOM 8252 C C . LYS A 1 18 ? 18.342 -2.864 25.147 1.00 0.00 119 LYS A C 4
ATOM 8253 O O . LYS A 1 18 ? 18.980 -3.310 26.094 1.00 0.00 119 LYS A O 4
ATOM 8272 N N . LEU A 1 19 ? 18.936 -2.229 24.126 1.00 0.00 120 LEU A N 4
ATOM 8273 C CA . LEU A 1 19 ? 20.365 -1.916 24.108 1.00 0.00 120 LEU A CA 4
ATOM 8274 C C . LEU A 1 19 ? 20.721 -0.806 25.097 1.00 0.00 120 LEU A C 4
ATOM 8275 O O . LEU A 1 19 ? 21.752 -0.926 25.728 1.00 0.00 120 LEU A O 4
ATOM 8291 N N . ARG A 1 20 ? 19.899 0.226 25.311 1.00 0.00 121 ARG A N 4
ATOM 8292 C CA . ARG A 1 20 ? 20.187 1.283 26.314 1.00 0.00 121 ARG A CA 4
ATOM 8293 C C . ARG A 1 20 ? 20.439 0.690 27.704 1.00 0.00 121 ARG A C 4
ATOM 8294 O O . ARG A 1 20 ? 21.521 0.872 28.267 1.00 0.00 121 ARG A O 4
ATOM 8315 N N . GLU A 1 21 ? 19.474 -0.076 28.223 1.00 0.00 122 GLU A N 4
ATOM 8316 C CA . GLU A 1 21 ? 19.598 -0.676 29.566 1.00 0.00 122 GLU A CA 4
ATOM 8317 C C . GLU A 1 21 ? 20.755 -1.702 29.651 1.00 0.00 122 GLU A C 4
ATOM 8318 O O . GLU A 1 21 ? 21.536 -1.692 30.606 1.00 0.00 122 GLU A O 4
ATOM 8330 N N . ALA A 1 22 ? 20.938 -2.528 28.615 1.00 0.00 123 ALA A N 4
ATOM 8331 C CA . ALA A 1 22 ? 21.994 -3.534 28.585 1.00 0.00 123 ALA A CA 4
ATOM 8332 C C . ALA A 1 22 ? 23.399 -2.929 28.363 1.00 0.00 123 ALA A C 4
ATOM 8333 O O . ALA A 1 22 ? 24.368 -3.389 28.961 1.00 0.00 123 ALA A O 4
ATOM 8340 N N . ALA A 1 23 ? 23.526 -1.870 27.562 1.00 0.00 124 ALA A N 4
ATOM 8341 C CA . ALA A 1 23 ? 24.799 -1.217 27.269 1.00 0.00 124 ALA A CA 4
ATOM 8342 C C . ALA A 1 23 ? 25.382 -0.528 28.504 1.00 0.00 124 ALA A C 4
ATOM 8343 O O . ALA A 1 23 ? 26.577 -0.654 28.722 1.00 0.00 124 ALA A O 4
ATOM 8350 N N . ILE A 1 24 ? 24.580 0.128 29.355 1.00 0.00 125 ILE A N 4
ATOM 8351 C CA . ILE A 1 24 ? 25.133 0.753 30.580 1.00 0.00 125 ILE A CA 4
ATOM 8352 C C . ILE A 1 24 ? 25.727 -0.305 31.524 1.00 0.00 125 ILE A C 4
ATOM 8353 O O . ILE A 1 24 ? 26.855 -0.148 31.977 1.00 0.00 125 ILE A O 4
ATOM 8369 N N . LYS A 1 25 ? 25.049 -1.436 31.765 1.00 0.00 126 LYS A N 4
ATOM 8370 C CA . LYS A 1 25 ? 25.603 -2.547 32.575 1.00 0.00 126 LYS A CA 4
ATOM 8371 C C . LYS A 1 25 ? 26.839 -3.200 31.943 1.00 0.00 126 LYS A C 4
ATOM 8372 O O . LYS A 1 25 ? 27.838 -3.443 32.615 1.00 0.00 126 LYS A O 4
ATOM 8391 N N . THR A 1 26 ? 26.810 -3.410 30.629 1.00 0.00 127 THR A N 4
ATOM 8392 C CA . THR A 1 26 ? 27.962 -3.935 29.864 1.00 0.00 127 THR A CA 4
ATOM 8393 C C . THR A 1 26 ? 29.161 -2.977 29.896 1.00 0.00 127 THR A C 4
ATOM 8394 O O . THR A 1 26 ? 30.282 -3.398 30.177 1.00 0.00 127 THR A O 4
ATOM 8405 N N . LEU A 1 27 ? 28.938 -1.674 29.706 1.00 0.00 128 LEU A N 4
ATOM 8406 C CA . LEU A 1 27 ? 29.986 -0.646 29.774 1.00 0.00 128 LEU A CA 4
ATOM 8407 C C . LEU A 1 27 ? 30.475 -0.410 31.216 1.00 0.00 128 LEU A C 4
ATOM 8408 O O . LEU A 1 27 ? 31.634 -0.055 31.402 1.00 0.00 128 LEU A O 4
ATOM 8424 N N . LYS A 1 28 ? 29.658 -0.682 32.246 1.00 0.00 129 LYS A N 4
ATOM 8425 C CA . LYS A 1 28 ? 30.115 -0.703 33.651 1.00 0.00 129 LYS A CA 4
ATOM 8426 C C . LYS A 1 28 ? 31.159 -1.800 33.924 1.00 0.00 129 LYS A C 4
ATOM 8427 O O . LYS A 1 28 ? 32.156 -1.513 34.589 1.00 0.00 129 LYS A O 4
ATOM 8446 N N . ARG A 1 29 ? 30.987 -3.026 33.391 1.00 0.00 130 ARG A N 4
ATOM 8447 C CA . ARG A 1 29 ? 32.017 -4.100 33.498 1.00 0.00 130 ARG A CA 4
ATOM 8448 C C . ARG A 1 29 ? 33.188 -3.930 32.518 1.00 0.00 130 ARG A C 4
ATOM 8449 O O . ARG A 1 29 ? 34.302 -4.333 32.843 1.00 0.00 130 ARG A O 4
ATOM 8470 N N . HIS A 1 30 ? 32.960 -3.316 31.350 1.00 0.00 131 HIS A N 4
ATOM 8471 C CA . HIS A 1 30 ? 33.960 -3.092 30.284 1.00 0.00 131 HIS A CA 4
ATOM 8472 C C . HIS A 1 30 ? 33.900 -1.649 29.751 1.00 0.00 131 HIS A C 4
ATOM 8473 O O . HIS A 1 30 ? 33.334 -1.398 28.691 1.00 0.00 131 HIS A O 4
ATOM 8488 N N . ASN A 1 31 ? 34.442 -0.680 30.496 1.00 0.00 132 ASN A N 4
ATOM 8489 C CA . ASN A 1 31 ? 34.312 0.745 30.132 1.00 0.00 132 ASN A CA 4
ATOM 8490 C C . ASN A 1 31 ? 35.292 1.172 29.015 1.00 0.00 132 ASN A C 4
ATOM 8491 O O . ASN A 1 31 ? 35.016 2.140 28.305 1.00 0.00 132 ASN A O 4
ATOM 8502 N N . ALA A 1 32 ? 36.416 0.459 28.847 1.00 0.00 133 ALA A N 4
ATOM 8503 C CA . ALA A 1 32 ? 37.467 0.761 27.861 1.00 0.00 133 ALA A CA 4
ATOM 8504 C C . ALA A 1 32 ? 37.013 0.551 26.399 1.00 0.00 133 ALA A C 4
ATOM 8505 O O . ALA A 1 32 ? 35.991 -0.087 26.136 1.00 0.00 133 ALA A O 4
ATOM 8512 N N . ALA A 1 33 ? 37.792 1.095 25.451 1.00 0.00 134 ALA A N 4
ATOM 8513 C CA . ALA A 1 33 ? 37.434 1.131 24.027 1.00 0.00 134 ALA A CA 4
ATOM 8514 C C . ALA A 1 33 ? 37.224 -0.266 23.408 1.00 0.00 134 ALA A C 4
ATOM 8515 O O . ALA A 1 33 ? 38.044 -1.170 23.598 1.00 0.00 134 ALA A O 4
ATOM 8522 N N . ILE A 1 34 ? 36.126 -0.432 22.662 1.00 0.00 135 ILE A N 4
ATOM 8523 C CA . ILE A 1 34 ? 35.663 -1.727 22.130 1.00 0.00 135 ILE A CA 4
ATOM 8524 C C . ILE A 1 34 ? 34.946 -1.545 20.780 1.00 0.00 135 ILE A C 4
ATOM 8525 O O . ILE A 1 34 ? 34.241 -0.552 20.587 1.00 0.00 135 ILE A O 4
ATOM 8541 N N . LYS A 1 35 ? 35.125 -2.475 19.828 1.00 0.00 136 LYS A N 4
ATOM 8542 C CA . LYS A 1 35 ? 34.422 -2.452 18.523 1.00 0.00 136 LYS A CA 4
ATOM 8543 C C . LYS A 1 35 ? 32.937 -2.814 18.665 1.00 0.00 136 LYS A C 4
ATOM 8544 O O . LYS A 1 35 ? 32.574 -3.674 19.460 1.00 0.00 136 LYS A O 4
ATOM 8563 N N . SER A 1 36 ? 32.110 -2.232 17.802 1.00 0.00 137 SER A N 4
ATOM 8564 C CA . SER A 1 36 ? 30.685 -2.505 17.573 1.00 0.00 137 SER A CA 4
ATOM 8565 C C . SER A 1 36 ? 30.295 -3.982 17.673 1.00 0.00 137 SER A C 4
ATOM 8566 O O . SER A 1 36 ? 29.401 -4.312 18.436 1.00 0.00 137 SER A O 4
ATOM 8574 N N . SER A 1 37 ? 30.970 -4.874 16.949 1.00 0.00 138 SER A N 4
ATOM 8575 C CA . SER A 1 37 ? 30.722 -6.328 16.928 1.00 0.00 138 SER A CA 4
ATOM 8576 C C . SER A 1 37 ? 31.110 -7.051 18.227 1.00 0.00 138 SER A C 4
ATOM 8577 O O . SER A 1 37 ? 30.397 -7.942 18.684 1.00 0.00 138 SER A O 4
ATOM 8585 N N . GLU A 1 38 ? 32.193 -6.634 18.882 1.00 0.00 139 GLU A N 4
ATOM 8586 C CA . GLU A 1 38 ? 32.576 -7.188 20.192 1.00 0.00 139 GLU A CA 4
ATOM 8587 C C . GLU A 1 38 ? 31.617 -6.723 21.299 1.00 0.00 139 GLU A C 4
ATOM 8588 O O . GLU A 1 38 ? 31.178 -7.520 22.130 1.00 0.00 139 GLU A O 4
ATOM 8600 N N . LEU A 1 39 ? 31.219 -5.445 21.273 1.00 0.00 140 LEU A N 4
ATOM 8601 C CA . LEU A 1 39 ? 30.208 -4.889 22.175 1.00 0.00 140 LEU A CA 4
ATOM 8602 C C . LEU A 1 39 ? 28.811 -5.498 21.917 1.00 0.00 140 LEU A C 4
ATOM 8603 O O . LEU A 1 39 ? 28.109 -5.836 22.865 1.00 0.00 140 LEU A O 4
ATOM 8619 N N . GLN A 1 40 ? 28.439 -5.732 20.651 1.00 0.00 141 GLN A N 4
ATOM 8620 C CA . GLN A 1 40 ? 27.253 -6.498 20.249 1.00 0.00 141 GLN A CA 4
ATOM 8621 C C . GLN A 1 40 ? 27.228 -7.890 20.902 1.00 0.00 141 GLN A C 4
ATOM 8622 O O . GLN A 1 40 ? 26.227 -8.255 21.516 1.00 0.00 141 GLN A O 4
ATOM 8636 N N . LYS A 1 41 ? 28.340 -8.644 20.840 1.00 0.00 142 LYS A N 4
ATOM 8637 C CA . LYS A 1 41 ? 28.481 -9.966 21.495 1.00 0.00 142 LYS A CA 4
ATOM 8638 C C . LYS A 1 41 ? 28.302 -9.909 23.018 1.00 0.00 142 LYS A C 4
ATOM 8639 O O . LYS A 1 41 ? 27.542 -10.687 23.589 1.00 0.00 142 LYS A O 4
ATOM 8658 N N . GLU A 1 42 ? 28.954 -8.950 23.674 1.00 0.00 143 GLU A N 4
ATOM 8659 C CA . GLU A 1 42 ? 28.809 -8.722 25.117 1.00 0.00 143 GLU A CA 4
ATOM 8660 C C . GLU A 1 42 ? 27.407 -8.255 25.546 1.00 0.00 143 GLU A C 4
ATOM 8661 O O . GLU A 1 42 ? 26.907 -8.693 26.584 1.00 0.00 143 GLU A O 4
ATOM 8673 N N . ILE A 1 43 ? 26.734 -7.412 24.754 1.00 0.00 144 ILE A N 4
ATOM 8674 C CA . ILE A 1 43 ? 25.339 -7.021 25.007 1.00 0.00 144 ILE A CA 4
ATOM 8675 C C . ILE A 1 43 ? 24.353 -8.168 24.701 1.00 0.00 144 ILE A C 4
ATOM 8676 O O . ILE A 1 43 ? 23.346 -8.311 25.394 1.00 0.00 144 ILE A O 4
ATOM 8692 N N . GLU A 1 44 ? 24.631 -9.043 23.733 1.00 0.00 145 GLU A N 4
ATOM 8693 C CA . GLU A 1 44 ? 23.833 -10.262 23.505 1.00 0.00 145 GLU A CA 4
ATOM 8694 C C . GLU A 1 44 ? 23.921 -11.232 24.697 1.00 0.00 145 GLU A C 4
ATOM 8695 O O . GLU A 1 44 ? 22.903 -11.801 25.099 1.00 0.00 145 GLU A O 4
ATOM 8707 N N . LYS A 1 45 ? 25.100 -11.346 25.330 1.00 0.00 146 LYS A N 4
ATOM 8708 C CA . LYS A 1 45 ? 25.281 -12.069 26.606 1.00 0.00 146 LYS A CA 4
ATOM 8709 C C . LYS A 1 45 ? 24.601 -11.387 27.804 1.00 0.00 146 LYS A C 4
ATOM 8710 O O . LYS A 1 45 ? 24.123 -12.075 28.705 1.00 0.00 146 LYS A O 4
ATOM 8729 N N . GLU A 1 46 ? 24.516 -10.055 27.816 1.00 0.00 147 GLU A N 4
ATOM 8730 C CA . GLU A 1 46 ? 23.758 -9.293 28.826 1.00 0.00 147 GLU A CA 4
ATOM 8731 C C . GLU A 1 46 ? 22.234 -9.481 28.715 1.00 0.00 147 GLU A C 4
ATOM 8732 O O . GLU A 1 46 ? 21.560 -9.768 29.709 1.00 0.00 147 GLU A O 4
ATOM 8744 N N . SER A 1 47 ? 21.679 -9.290 27.509 1.00 0.00 148 SER A N 4
ATOM 8745 C CA . SER A 1 47 ? 20.228 -9.209 27.257 1.00 0.00 148 SER A CA 4
ATOM 8746 C C . SER A 1 47 ? 19.566 -10.546 26.901 1.00 0.00 148 SER A C 4
ATOM 8747 O O . SER A 1 47 ? 18.399 -10.746 27.247 1.00 0.00 148 SER A O 4
ATOM 8755 N N . GLY A 1 48 ? 20.282 -11.466 26.237 1.00 0.00 149 GLY A N 4
ATOM 8756 C CA . GLY A 1 48 ? 19.689 -12.673 25.652 1.00 0.00 149 GLY A CA 4
ATOM 8757 C C . GLY A 1 48 ? 18.880 -12.399 24.363 1.00 0.00 149 GLY A C 4
ATOM 8758 O O . GLY A 1 48 ? 18.165 -13.292 23.901 1.00 0.00 149 GLY A O 4
ATOM 8762 N N . LEU A 1 49 ? 18.962 -11.183 23.804 1.00 0.00 150 LEU A N 4
ATOM 8763 C CA . LEU A 1 49 ? 18.169 -10.690 22.664 1.00 0.00 150 LEU A CA 4
ATOM 8764 C C . LEU A 1 49 ? 19.025 -10.415 21.413 1.00 0.00 150 LEU A C 4
ATOM 8765 O O . LEU A 1 49 ? 20.251 -10.302 21.486 1.00 0.00 150 LEU A O 4
ATOM 8781 N N . GLU A 1 50 ? 18.362 -10.259 20.267 1.00 0.00 151 GLU A N 4
ATOM 8782 C CA . GLU A 1 50 ? 18.994 -9.778 19.026 1.00 0.00 151 GLU A CA 4
ATOM 8783 C C . GLU A 1 50 ? 19.431 -8.302 19.184 1.00 0.00 151 GLU A C 4
ATOM 8784 O O . GLU A 1 50 ? 18.865 -7.550 19.990 1.00 0.00 151 GLU A O 4
ATOM 8796 N N . ILE A 1 51 ? 20.442 -7.866 18.411 1.00 0.00 152 ILE A N 4
ATOM 8797 C CA . ILE A 1 51 ? 21.107 -6.570 18.609 1.00 0.00 152 ILE A CA 4
ATOM 8798 C C . ILE A 1 51 ? 20.854 -5.578 17.458 1.00 0.00 152 ILE A C 4
ATOM 8799 O O . ILE A 1 51 ? 21.429 -5.749 16.379 1.00 0.00 152 ILE A O 4
ATOM 8815 N N . PRO A 1 52 ? 20.036 -4.522 17.680 1.00 0.00 153 PRO A N 4
ATOM 8816 C CA . PRO A 1 52 ? 19.876 -3.403 16.768 1.00 0.00 153 PRO A CA 4
ATOM 8817 C C . PRO A 1 52 ? 21.171 -2.692 16.341 1.00 0.00 153 PRO A C 4
ATOM 8818 O O . PRO A 1 52 ? 22.244 -2.881 16.923 1.00 0.00 153 PRO A O 4
ATOM 8829 N N . ASN A 1 53 ? 21.033 -1.836 15.321 1.00 0.00 154 ASN A N 4
ATOM 8830 C CA . ASN A 1 53 ? 22.134 -1.200 14.593 1.00 0.00 154 ASN A CA 4
ATOM 8831 C C . ASN A 1 53 ? 23.115 -0.493 15.538 1.00 0.00 154 ASN A C 4
ATOM 8832 O O . ASN A 1 53 ? 22.769 0.521 16.131 1.00 0.00 154 ASN A O 4
ATOM 8843 N N . MET A 1 54 ? 24.328 -1.019 15.651 1.00 0.00 155 MET A N 4
ATOM 8844 C CA . MET A 1 54 ? 25.344 -0.442 16.538 1.00 0.00 155 MET A CA 4
ATOM 8845 C C . MET A 1 54 ? 25.727 0.986 16.139 1.00 0.00 155 MET A C 4
ATOM 8846 O O . MET A 1 54 ? 25.765 1.850 17.003 1.00 0.00 155 MET A O 4
ATOM 8860 N N . THR A 1 55 ? 25.942 1.295 14.864 1.00 0.00 156 THR A N 4
ATOM 8861 C CA . THR A 1 55 ? 26.267 2.664 14.434 1.00 0.00 156 THR A CA 4
ATOM 8862 C C . THR A 1 55 ? 25.275 3.739 14.872 1.00 0.00 156 THR A C 4
ATOM 8863 O O . THR A 1 55 ? 25.657 4.734 15.499 1.00 0.00 156 THR A O 4
ATOM 8874 N N . THR A 1 56 ? 23.981 3.503 14.621 1.00 0.00 157 THR A N 4
ATOM 8875 C CA . THR A 1 56 ? 22.902 4.396 15.088 1.00 0.00 157 THR A CA 4
ATOM 8876 C C . THR A 1 56 ? 22.619 4.338 16.585 1.00 0.00 157 THR A C 4
ATOM 8877 O O . THR A 1 56 ? 22.550 5.390 17.221 1.00 0.00 157 THR A O 4
ATOM 8888 N N . PHE A 1 57 ? 22.539 3.147 17.201 1.00 0.00 158 PHE A N 4
ATOM 8889 C CA . PHE A 1 57 ? 22.389 3.018 18.648 1.00 0.00 158 PHE A CA 4
ATOM 8890 C C . PHE A 1 57 ? 23.522 3.605 19.485 1.00 0.00 158 PHE A C 4
ATOM 8891 O O . PHE A 1 57 ? 23.266 4.400 20.376 1.00 0.00 158 PHE A O 4
ATOM 8908 N N . MET A 1 58 ? 24.779 3.282 19.174 1.00 0.00 159 MET A N 4
ATOM 8909 C CA . MET A 1 58 ? 25.927 3.823 19.899 1.00 0.00 159 MET A CA 4
ATOM 8910 C C . MET A 1 58 ? 26.002 5.351 19.746 1.00 0.00 159 MET A C 4
ATOM 8911 O O . MET A 1 58 ? 26.276 6.029 20.737 1.00 0.00 159 MET A O 4
ATOM 8925 N N . GLN A 1 59 ? 25.664 5.939 18.583 1.00 0.00 160 GLN A N 4
ATOM 8926 C CA . GLN A 1 59 ? 25.506 7.404 18.469 1.00 0.00 160 GLN A CA 4
ATOM 8927 C C . GLN A 1 59 ? 24.307 7.978 19.252 1.00 0.00 160 GLN A C 4
ATOM 8928 O O . GLN A 1 59 ? 24.438 9.018 19.896 1.00 0.00 160 GLN A O 4
ATOM 8942 N N . SER A 1 60 ? 23.154 7.302 19.261 1.00 0.00 161 SER A N 4
ATOM 8943 C CA . SER A 1 60 ? 21.991 7.675 20.096 1.00 0.00 161 SER A CA 4
ATOM 8944 C C . SER A 1 60 ? 22.350 7.669 21.594 1.00 0.00 161 SER A C 4
ATOM 8945 O O . SER A 1 60 ? 22.084 8.631 22.313 1.00 0.00 161 SER A O 4
ATOM 8953 N N . LEU A 1 61 ? 23.082 6.637 22.025 1.00 0.00 162 LEU A N 4
ATOM 8954 C CA . LEU A 1 61 ? 23.687 6.512 23.341 1.00 0.00 162 LEU A CA 4
ATOM 8955 C C . LEU A 1 61 ? 24.682 7.655 23.623 1.00 0.00 162 LEU A C 4
ATOM 8956 O O . LEU A 1 61 ? 24.601 8.249 24.689 1.00 0.00 162 LEU A O 4
ATOM 8972 N N . ILE A 1 62 ? 25.551 8.037 22.676 1.00 0.00 163 ILE A N 4
ATOM 8973 C CA . ILE A 1 62 ? 26.490 9.171 22.831 1.00 0.00 163 ILE A CA 4
ATOM 8974 C C . ILE A 1 62 ? 25.754 10.502 23.060 1.00 0.00 163 ILE A C 4
ATOM 8975 O O . ILE A 1 62 ? 26.028 11.191 24.045 1.00 0.00 163 ILE A O 4
ATOM 8991 N N . LYS A 1 63 ? 24.807 10.871 22.183 1.00 0.00 164 LYS A N 4
ATOM 8992 C CA . LYS A 1 63 ? 24.090 12.161 22.282 1.00 0.00 164 LYS A CA 4
ATOM 8993 C C . LYS A 1 63 ? 23.147 12.229 23.498 1.00 0.00 164 LYS A C 4
ATOM 8994 O O . LYS A 1 63 ? 22.871 13.315 24.004 1.00 0.00 164 LYS A O 4
ATOM 9013 N N . MET A 1 64 ? 22.687 11.073 23.988 1.00 0.00 165 MET A N 4
ATOM 9014 C CA . MET A 1 64 ? 21.864 10.942 25.199 1.00 0.00 165 MET A CA 4
ATOM 9015 C C . MET A 1 64 ? 22.694 10.874 26.504 1.00 0.00 165 MET A C 4
ATOM 9016 O O . MET A 1 64 ? 22.222 11.335 27.542 1.00 0.00 165 MET A O 4
ATOM 9030 N N . TYR A 1 65 ? 23.929 10.357 26.450 1.00 0.00 166 TYR A N 4
ATOM 9031 C CA . TYR A 1 65 ? 24.849 10.159 27.576 1.00 0.00 166 TYR A CA 4
ATOM 9032 C C . TYR A 1 65 ? 26.293 10.664 27.314 1.00 0.00 166 TYR A C 4
ATOM 9033 O O . TYR A 1 65 ? 27.130 9.883 26.856 1.00 0.00 166 TYR A O 4
ATOM 9051 N N . PRO A 1 66 ? 26.630 11.931 27.631 1.00 0.00 167 PRO A N 4
ATOM 9052 C CA . PRO A 1 66 ? 27.918 12.540 27.244 1.00 0.00 167 PRO A CA 4
ATOM 9053 C C . PRO A 1 66 ? 29.219 11.870 27.732 1.00 0.00 167 PRO A C 4
ATOM 9054 O O . PRO A 1 66 ? 30.289 12.152 27.186 1.00 0.00 167 PRO A O 4
ATOM 9065 N N . GLU A 1 67 ? 29.161 10.986 28.742 1.00 0.00 168 GLU A N 4
ATOM 9066 C CA . GLU A 1 67 ? 30.329 10.188 29.169 1.00 0.00 168 GLU A CA 4
ATOM 9067 C C . GLU A 1 67 ? 30.734 9.090 28.160 1.00 0.00 168 GLU A C 4
ATOM 9068 O O . GLU A 1 67 ? 31.876 8.626 28.179 1.00 0.00 168 GLU A O 4
ATOM 9080 N N . VAL A 1 68 ? 29.832 8.675 27.259 1.00 0.00 169 VAL A N 4
ATOM 9081 C CA . VAL A 1 68 ? 30.120 7.783 26.123 1.00 0.00 169 VAL A CA 4
ATOM 9082 C C . VAL A 1 68 ? 30.748 8.556 24.953 1.00 0.00 169 VAL A C 4
ATOM 9083 O O . VAL A 1 68 ? 30.266 9.637 24.603 1.00 0.00 169 VAL A O 4
ATOM 9096 N N . LYS A 1 69 ? 31.802 8.000 24.336 1.00 0.00 170 LYS A N 4
ATOM 9097 C CA . LYS A 1 69 ? 32.557 8.604 23.216 1.00 0.00 170 LYS A CA 4
ATOM 9098 C C . LYS A 1 69 ? 32.898 7.596 22.102 1.00 0.00 170 LYS A C 4
ATOM 9099 O O . LYS A 1 69 ? 32.837 6.388 22.318 1.00 0.00 170 LYS A O 4
ATOM 9118 N N . LYS A 1 70 ? 33.307 8.096 20.933 1.00 0.00 171 LYS A N 4
ATOM 9119 C CA . LYS A 1 70 ? 33.722 7.328 19.738 1.00 0.00 171 LYS A CA 4
ATOM 9120 C C . LYS A 1 70 ? 35.205 7.598 19.390 1.00 0.00 171 LYS A C 4
ATOM 9121 O O . LYS A 1 70 ? 35.485 8.530 18.635 1.00 0.00 171 LYS A O 4
ATOM 9140 N N . PRO A 1 71 ? 36.168 6.827 19.931 1.00 0.00 172 PRO A N 4
ATOM 9141 C CA . PRO A 1 71 ? 37.578 6.920 19.541 1.00 0.00 172 PRO A CA 4
ATOM 9142 C C . PRO A 1 71 ? 37.877 6.587 18.062 1.00 0.00 172 PRO A C 4
ATOM 9143 O O . PRO A 1 71 ? 38.782 7.218 17.505 1.00 0.00 172 PRO A O 4
ATOM 9154 N N . TYR A 1 72 ? 37.176 5.635 17.415 1.00 0.00 173 TYR A N 4
ATOM 9155 C CA . TYR A 1 72 ? 37.454 5.264 16.002 1.00 0.00 173 TYR A CA 4
ATOM 9156 C C . TYR A 1 72 ? 36.253 4.652 15.229 1.00 0.00 173 TYR A C 4
ATOM 9157 O O . TYR A 1 72 ? 35.177 4.515 15.814 1.00 0.00 173 TYR A O 4
ATOM 9175 N N . ARG A 1 73 ? 36.413 4.251 13.954 1.00 0.00 174 ARG A N 4
ATOM 9176 C CA . ARG A 1 73 ? 35.420 3.545 13.123 1.00 0.00 174 ARG A CA 4
ATOM 9177 C C . ARG A 1 73 ? 34.752 2.401 13.895 1.00 0.00 174 ARG A C 4
ATOM 9178 O O . ARG A 1 73 ? 35.364 1.363 14.121 1.00 0.00 174 ARG A O 4
ATOM 9199 N N . GLY A 1 74 ? 33.496 2.595 14.303 1.00 0.00 175 GLY A N 4
ATOM 9200 C CA . GLY A 1 74 ? 32.732 1.630 15.098 1.00 0.00 175 GLY A CA 4
ATOM 9201 C C . GLY A 1 74 ? 33.364 1.278 16.457 1.00 0.00 175 GLY A C 4
ATOM 9202 O O . GLY A 1 74 ? 32.949 0.289 17.051 1.00 0.00 175 GLY A O 4
ATOM 9206 N N . GLN A 1 75 ? 34.357 2.018 16.956 1.00 0.00 176 GLN A N 4
ATOM 9207 C CA . GLN A 1 75 ? 34.997 1.797 18.262 1.00 0.00 176 GLN A CA 4
ATOM 9208 C C . GLN A 1 75 ? 34.536 2.853 19.261 1.00 0.00 176 GLN A C 4
ATOM 9209 O O . GLN A 1 75 ? 34.754 4.045 19.037 1.00 0.00 176 GLN A O 4
ATOM 9223 N N . TYR A 1 76 ? 33.948 2.392 20.366 1.00 0.00 177 TYR A N 4
ATOM 9224 C CA . TYR A 1 76 ? 33.237 3.190 21.371 1.00 0.00 177 TYR A CA 4
ATOM 9225 C C . TYR A 1 76 ? 33.799 2.970 22.786 1.00 0.00 177 TYR A C 4
ATOM 9226 O O . TYR A 1 76 ? 34.367 1.914 23.050 1.00 0.00 177 TYR A O 4
ATOM 9244 N N . ILE A 1 77 ? 33.634 3.943 23.694 1.00 0.00 178 ILE A N 4
ATOM 9245 C CA . ILE A 1 77 ? 34.191 3.939 25.070 1.00 0.00 178 ILE A CA 4
ATOM 9246 C C . ILE A 1 77 ? 33.229 4.657 26.037 1.00 0.00 178 ILE A C 4
ATOM 9247 O O . ILE A 1 77 ? 32.489 5.539 25.605 1.00 0.00 178 ILE A O 4
ATOM 9263 N N . LEU A 1 78 ? 33.265 4.336 27.335 1.00 0.00 179 LEU A N 4
ATOM 9264 C CA . LEU A 1 78 ? 32.570 5.077 28.399 1.00 0.00 179 LEU A CA 4
ATOM 9265 C C . LEU A 1 78 ? 33.577 5.532 29.472 1.00 0.00 179 LEU A C 4
ATOM 9266 O O . LEU A 1 78 ? 34.291 4.714 30.054 1.00 0.00 179 LEU A O 4
ATOM 9282 N N . GLU A 1 79 ? 33.648 6.834 29.747 1.00 0.00 180 GLU A N 4
ATOM 9283 C CA . GLU A 1 79 ? 34.494 7.387 30.816 1.00 0.00 180 GLU A CA 4
ATOM 9284 C C . GLU A 1 79 ? 33.840 7.211 32.202 1.00 0.00 180 GLU A C 4
ATOM 9285 O O . GLU A 1 79 ? 32.765 7.754 32.469 1.00 0.00 180 GLU A O 4
ATOM 9297 N N . GLY A 1 80 ? 34.500 6.470 33.099 1.00 0.00 181 GLY A N 4
ATOM 9298 C CA . GLY A 1 80 ? 33.972 6.125 34.428 1.00 0.00 181 GLY A CA 4
ATOM 9299 C C . GLY A 1 80 ? 32.642 5.353 34.384 1.00 0.00 181 GLY A C 4
ATOM 9300 O O . GLY A 1 80 ? 32.318 4.681 33.404 1.00 0.00 181 GLY A O 4
ATOM 9304 N N . GLU A 1 81 ? 31.879 5.415 35.475 1.00 0.00 182 GLU A N 4
ATOM 9305 C CA . GLU A 1 81 ? 30.498 4.929 35.559 1.00 0.00 182 GLU A CA 4
ATOM 9306 C C . GLU A 1 81 ? 29.505 6.014 35.086 1.00 0.00 182 GLU A C 4
ATOM 9307 O O . GLU A 1 81 ? 29.791 7.216 35.155 1.00 0.00 182 GLU A O 4
ATOM 9319 N N . ILE A 1 82 ? 28.315 5.610 34.620 1.00 0.00 183 ILE A N 4
ATOM 9320 C CA . ILE A 1 82 ? 27.345 6.541 34.004 1.00 0.00 183 ILE A CA 4
ATOM 9321 C C . ILE A 1 82 ? 26.814 7.590 35.005 1.00 0.00 183 ILE A C 4
ATOM 9322 O O . ILE A 1 82 ? 26.465 8.701 34.610 1.00 0.00 183 ILE A O 4
ATOM 9338 N N . GLU A 1 83 ? 26.821 7.286 36.306 1.00 0.00 184 GLU A N 4
ATOM 9339 C CA . GLU A 1 83 ? 26.475 8.198 37.409 1.00 0.00 184 GLU A CA 4
ATOM 9340 C C . GLU A 1 83 ? 27.416 9.412 37.535 1.00 0.00 184 GLU A C 4
ATOM 9341 O O . GLU A 1 83 ? 27.093 10.372 38.234 1.00 0.00 184 GLU A O 4
ATOM 9353 N N . SER A 1 84 ? 28.546 9.443 36.815 1.00 0.00 185 SER A N 4
ATOM 9354 C CA . SER A 1 84 ? 29.404 10.637 36.688 1.00 0.00 185 SER A CA 4
ATOM 9355 C C . SER A 1 84 ? 28.648 11.866 36.137 1.00 0.00 185 SER A C 4
ATOM 9356 O O . SER A 1 84 ? 29.031 13.006 36.412 1.00 0.00 185 SER A O 4
ATOM 9364 N N . LEU A 1 85 ? 27.517 11.668 35.442 1.00 0.00 186 LEU A N 4
ATOM 9365 C CA . LEU A 1 85 ? 26.620 12.752 35.001 1.00 0.00 186 LEU A CA 4
ATOM 9366 C C . LEU A 1 85 ? 25.894 13.486 36.153 1.00 0.00 186 LEU A C 4
ATOM 9367 O O . LEU A 1 85 ? 25.328 14.554 35.915 1.00 0.00 186 LEU A O 4
ATOM 9383 N N . GLU A 1 86 ? 25.909 12.952 37.384 1.00 0.00 187 GLU A N 4
ATOM 9384 C CA . GLU A 1 86 ? 25.237 13.533 38.561 1.00 0.00 187 GLU A CA 4
ATOM 9385 C C . GLU A 1 86 ? 26.161 13.747 39.787 1.00 0.00 187 GLU A C 4
ATOM 9386 O O . GLU A 1 86 ? 25.673 13.934 40.906 1.00 0.00 187 GLU A O 4
ATOM 9398 N N . HIS A 1 87 ? 27.489 13.764 39.585 1.00 0.00 188 HIS A N 4
ATOM 9399 C CA . HIS A 1 87 ? 28.484 14.168 40.598 1.00 0.00 188 HIS A CA 4
ATOM 9400 C C . HIS A 1 87 ? 29.699 14.873 39.964 1.00 0.00 188 HIS A C 4
ATOM 9401 O O . HIS A 1 87 ? 29.936 14.746 38.761 1.00 0.00 188 HIS A O 4
ATOM 9416 N N . HIS A 1 88 ? 30.513 15.578 40.766 1.00 0.00 189 HIS A N 4
ATOM 9417 C CA . HIS A 1 88 ? 31.776 16.214 40.324 1.00 0.00 189 HIS A CA 4
ATOM 9418 C C . HIS A 1 88 ? 32.754 15.174 39.737 1.00 0.00 189 HIS A C 4
ATOM 9419 O O . HIS A 1 88 ? 32.766 14.031 40.195 1.00 0.00 189 HIS A O 4
ATOM 9434 N N . HIS A 1 89 ? 33.541 15.547 38.723 1.00 0.00 190 HIS A N 4
ATOM 9435 C CA . HIS A 1 89 ? 34.362 14.610 37.916 1.00 0.00 190 HIS A CA 4
ATOM 9436 C C . HIS A 1 89 ? 35.674 15.234 37.393 1.00 0.00 190 HIS A C 4
ATOM 9437 O O . HIS A 1 89 ? 35.733 16.427 37.109 1.00 0.00 190 HIS A O 4
ATOM 9452 N N . HIS A 1 90 ? 36.717 14.414 37.212 1.00 0.00 191 HIS A N 4
ATOM 9453 C CA . HIS A 1 90 ? 38.106 14.844 36.909 1.00 0.00 191 HIS A CA 4
ATOM 9454 C C . HIS A 1 90 ? 38.261 15.685 35.622 1.00 0.00 191 HIS A C 4
ATOM 9455 O O . HIS A 1 90 ? 39.091 16.591 35.574 1.00 0.00 191 HIS A O 4
ATOM 9470 N N . HIS A 1 91 ? 37.427 15.439 34.599 1.00 0.00 192 HIS A N 4
ATOM 9471 C CA . HIS A 1 91 ? 37.444 16.186 33.322 1.00 0.00 192 HIS A CA 4
ATOM 9472 C C . HIS A 1 91 ? 36.834 17.605 33.369 1.00 0.00 192 HIS A C 4
ATOM 9473 O O . HIS A 1 91 ? 36.895 18.308 32.358 1.00 0.00 192 HIS A O 4
ATOM 9488 N N . HIS A 1 92 ? 36.254 18.029 34.505 1.00 0.00 193 HIS A N 4
ATOM 9489 C CA . HIS A 1 92 ? 35.452 19.267 34.638 1.00 0.00 193 HIS A CA 4
ATOM 9490 C C . HIS A 1 92 ? 34.300 19.330 33.597 1.00 0.00 193 HIS A C 4
ATOM 9491 O O . HIS A 1 92 ? 33.851 20.440 33.221 1.00 0.00 193 HIS A O 4
ATOM 10653 N N . GLY A 1 1 ? 11.408 -0.013 -7.299 1.00 0.00 102 GLY A N 5
ATOM 10654 C CA . GLY A 1 1 ? 10.331 -0.991 -7.103 1.00 0.00 102 GLY A CA 5
ATOM 10655 C C . GLY A 1 1 ? 9.096 -0.759 -7.988 1.00 0.00 102 GLY A C 5
ATOM 10656 O O . GLY A 1 1 ? 8.832 0.353 -8.456 1.00 0.00 102 GLY A O 5
ATOM 10660 N N . THR A 1 2 ? 8.310 -1.820 -8.197 1.00 0.00 103 THR A N 5
ATOM 10661 C CA . THR A 1 2 ? 7.079 -1.818 -9.021 1.00 0.00 103 THR A CA 5
ATOM 10662 C C . THR A 1 2 ? 5.821 -1.183 -8.387 1.00 0.00 103 THR A C 5
ATOM 10663 O O . THR A 1 2 ? 4.782 -1.009 -9.030 1.00 0.00 103 THR A O 5
ATOM 10674 N N . THR A 1 3 ? 5.917 -0.826 -7.100 1.00 0.00 104 THR A N 5
ATOM 10675 C CA . THR A 1 3 ? 4.868 -0.241 -6.239 1.00 0.00 104 THR A CA 5
ATOM 10676 C C . THR A 1 3 ? 4.160 1.030 -6.744 1.00 0.00 104 THR A C 5
ATOM 10677 O O . THR A 1 3 ? 4.756 1.835 -7.460 1.00 0.00 104 THR A O 5
ATOM 10688 N N . ARG A 1 4 ? 2.916 1.261 -6.290 1.00 0.00 105 ARG A N 5
ATOM 10689 C CA . ARG A 1 4 ? 2.120 2.496 -6.503 1.00 0.00 105 ARG A CA 5
ATOM 10690 C C . ARG A 1 4 ? 2.931 3.787 -6.272 1.00 0.00 105 ARG A C 5
ATOM 10691 O O . ARG A 1 4 ? 2.870 4.718 -7.079 1.00 0.00 105 ARG A O 5
ATOM 10712 N N . ARG A 1 5 ? 3.720 3.797 -5.190 1.00 0.00 106 ARG A N 5
ATOM 10713 C CA . ARG A 1 5 ? 4.756 4.784 -4.812 1.00 0.00 106 ARG A CA 5
ATOM 10714 C C . ARG A 1 5 ? 5.835 4.033 -4.039 1.00 0.00 106 ARG A C 5
ATOM 10715 O O . ARG A 1 5 ? 5.486 3.080 -3.336 1.00 0.00 106 ARG A O 5
ATOM 10736 N N . ARG A 1 6 ? 7.101 4.447 -4.117 1.00 0.00 107 ARG A N 5
ATOM 10737 C CA . ARG A 1 6 ? 8.234 3.755 -3.462 1.00 0.00 107 ARG A CA 5
ATOM 10738 C C . ARG A 1 6 ? 8.028 3.696 -1.934 1.00 0.00 107 ARG A C 5
ATOM 10739 O O . ARG A 1 6 ? 8.069 4.706 -1.233 1.00 0.00 107 ARG A O 5
ATOM 10760 N N . ARG A 1 7 ? 7.747 2.473 -1.461 1.00 0.00 108 ARG A N 5
ATOM 10761 C CA . ARG A 1 7 ? 7.277 2.111 -0.105 1.00 0.00 108 ARG A CA 5
ATOM 10762 C C . ARG A 1 7 ? 8.233 2.385 1.066 1.00 0.00 108 ARG A C 5
ATOM 10763 O O . ARG A 1 7 ? 7.769 2.796 2.133 1.00 0.00 108 ARG A O 5
ATOM 10784 N N . GLY A 1 8 ? 9.537 2.165 0.890 1.00 0.00 109 GLY A N 5
ATOM 10785 C CA . GLY A 1 8 ? 10.487 2.182 2.007 1.00 0.00 109 GLY A CA 5
ATOM 10786 C C . GLY A 1 8 ? 10.644 3.524 2.741 1.00 0.00 109 GLY A C 5
ATOM 10787 O O . GLY A 1 8 ? 10.665 4.595 2.121 1.00 0.00 109 GLY A O 5
ATOM 10791 N N . THR A 1 9 ? 10.732 3.430 4.068 1.00 0.00 110 THR A N 5
ATOM 10792 C CA . THR A 1 9 ? 10.931 4.510 5.045 1.00 0.00 110 THR A CA 5
ATOM 10793 C C . THR A 1 9 ? 11.262 3.938 6.433 1.00 0.00 110 THR A C 5
ATOM 10794 O O . THR A 1 9 ? 11.043 2.747 6.661 1.00 0.00 110 THR A O 5
ATOM 10805 N N . ALA A 1 10 ? 11.736 4.761 7.379 1.00 0.00 111 ALA A N 5
ATOM 10806 C CA . ALA A 1 10 ? 11.935 4.367 8.777 1.00 0.00 111 ALA A CA 5
ATOM 10807 C C . ALA A 1 10 ? 11.890 5.544 9.779 1.00 0.00 111 ALA A C 5
ATOM 10808 O O . ALA A 1 10 ? 11.847 6.722 9.408 1.00 0.00 111 ALA A O 5
ATOM 10815 N N . ARG A 1 11 ? 11.926 5.186 11.072 1.00 0.00 112 ARG A N 5
ATOM 10816 C CA . ARG A 1 11 ? 11.996 6.075 12.245 1.00 0.00 112 ARG A CA 5
ATOM 10817 C C . ARG A 1 11 ? 12.868 5.425 13.364 1.00 0.00 112 ARG A C 5
ATOM 10818 O O . ARG A 1 11 ? 13.201 4.242 13.229 1.00 0.00 112 ARG A O 5
ATOM 10839 N N . PRO A 1 12 ? 13.254 6.138 14.443 1.00 0.00 113 PRO A N 5
ATOM 10840 C CA . PRO A 1 12 ? 14.071 5.591 15.540 1.00 0.00 113 PRO A CA 5
ATOM 10841 C C . PRO A 1 12 ? 13.461 4.346 16.211 1.00 0.00 113 PRO A C 5
ATOM 10842 O O . PRO A 1 12 ? 12.240 4.218 16.305 1.00 0.00 113 PRO A O 5
ATOM 10853 N N . GLY A 1 13 ? 14.304 3.427 16.698 1.00 0.00 114 GLY A N 5
ATOM 10854 C CA . GLY A 1 13 ? 13.866 2.105 17.171 1.00 0.00 114 GLY A CA 5
ATOM 10855 C C . GLY A 1 13 ? 12.999 2.096 18.442 1.00 0.00 114 GLY A C 5
ATOM 10856 O O . GLY A 1 13 ? 13.184 2.900 19.357 1.00 0.00 114 GLY A O 5
ATOM 10860 N N . SER A 1 14 ? 12.072 1.136 18.504 1.00 0.00 115 SER A N 5
ATOM 10861 C CA . SER A 1 14 ? 11.263 0.759 19.680 1.00 0.00 115 SER A CA 5
ATOM 10862 C C . SER A 1 14 ? 11.898 -0.391 20.479 1.00 0.00 115 SER A C 5
ATOM 10863 O O . SER A 1 14 ? 11.994 -0.322 21.707 1.00 0.00 115 SER A O 5
ATOM 10871 N N . LYS A 1 15 ? 12.415 -1.421 19.783 1.00 0.00 116 LYS A N 5
ATOM 10872 C CA . LYS A 1 15 ? 13.244 -2.513 20.348 1.00 0.00 116 LYS A CA 5
ATOM 10873 C C . LYS A 1 15 ? 14.563 -1.978 20.912 1.00 0.00 116 LYS A C 5
ATOM 10874 O O . LYS A 1 15 ? 15.110 -2.511 21.874 1.00 0.00 116 LYS A O 5
ATOM 10893 N N . ALA A 1 16 ? 15.073 -0.900 20.315 1.00 0.00 117 ALA A N 5
ATOM 10894 C CA . ALA A 1 16 ? 16.342 -0.247 20.629 1.00 0.00 117 ALA A CA 5
ATOM 10895 C C . ALA A 1 16 ? 16.488 0.228 22.102 1.00 0.00 117 ALA A C 5
ATOM 10896 O O . ALA A 1 16 ? 17.609 0.332 22.601 1.00 0.00 117 ALA A O 5
ATOM 10903 N N . ALA A 1 17 ? 15.388 0.388 22.853 1.00 0.00 118 ALA A N 5
ATOM 10904 C CA . ALA A 1 17 ? 15.407 0.664 24.303 1.00 0.00 118 ALA A CA 5
ATOM 10905 C C . ALA A 1 17 ? 16.025 -0.487 25.138 1.00 0.00 118 ALA A C 5
ATOM 10906 O O . ALA A 1 17 ? 16.735 -0.239 26.116 1.00 0.00 118 ALA A O 5
ATOM 10913 N N . LYS A 1 18 ? 15.847 -1.754 24.718 1.00 0.00 119 LYS A N 5
ATOM 10914 C CA . LYS A 1 18 ? 16.549 -2.914 25.314 1.00 0.00 119 LYS A CA 5
ATOM 10915 C C . LYS A 1 18 ? 18.064 -2.874 25.101 1.00 0.00 119 LYS A C 5
ATOM 10916 O O . LYS A 1 18 ? 18.809 -3.312 25.974 1.00 0.00 119 LYS A O 5
ATOM 10935 N N . LEU A 1 19 ? 18.517 -2.273 23.992 1.00 0.00 120 LEU A N 5
ATOM 10936 C CA . LEU A 1 19 ? 19.937 -1.978 23.778 1.00 0.00 120 LEU A CA 5
ATOM 10937 C C . LEU A 1 19 ? 20.446 -1.012 24.844 1.00 0.00 120 LEU A C 5
ATOM 10938 O O . LEU A 1 19 ? 21.439 -1.321 25.483 1.00 0.00 120 LEU A O 5
ATOM 10954 N N . ARG A 1 20 ? 19.749 0.110 25.082 1.00 0.00 121 ARG A N 5
ATOM 10955 C CA . ARG A 1 20 ? 20.153 1.150 26.049 1.00 0.00 121 ARG A CA 5
ATOM 10956 C C . ARG A 1 20 ? 20.424 0.593 27.446 1.00 0.00 121 ARG A C 5
ATOM 10957 O O . ARG A 1 20 ? 21.527 0.760 27.966 1.00 0.00 121 ARG A O 5
ATOM 10978 N N . GLU A 1 21 ? 19.450 -0.107 28.036 1.00 0.00 122 GLU A N 5
ATOM 10979 C CA . GLU A 1 21 ? 19.613 -0.631 29.403 1.00 0.00 122 GLU A CA 5
ATOM 10980 C C . GLU A 1 21 ? 20.701 -1.721 29.497 1.00 0.00 122 GLU A C 5
ATOM 10981 O O . GLU A 1 21 ? 21.527 -1.683 30.410 1.00 0.00 122 GLU A O 5
ATOM 10993 N N . ALA A 1 22 ? 20.797 -2.628 28.516 1.00 0.00 123 ALA A N 5
ATOM 10994 C CA . ALA A 1 22 ? 21.835 -3.663 28.501 1.00 0.00 123 ALA A CA 5
ATOM 10995 C C . ALA A 1 22 ? 23.241 -3.091 28.231 1.00 0.00 123 ALA A C 5
ATOM 10996 O O . ALA A 1 22 ? 24.221 -3.519 28.841 1.00 0.00 123 ALA A O 5
ATOM 11003 N N . ALA A 1 23 ? 23.358 -2.103 27.341 1.00 0.00 124 ALA A N 5
ATOM 11004 C CA . ALA A 1 23 ? 24.625 -1.489 26.957 1.00 0.00 124 ALA A CA 5
ATOM 11005 C C . ALA A 1 23 ? 25.318 -0.802 28.123 1.00 0.00 124 ALA A C 5
ATOM 11006 O O . ALA A 1 23 ? 26.510 -1.014 28.305 1.00 0.00 124 ALA A O 5
ATOM 11013 N N . ILE A 1 24 ? 24.610 -0.018 28.948 1.00 0.00 125 ILE A N 5
ATOM 11014 C CA . ILE A 1 24 ? 25.296 0.751 30.003 1.00 0.00 125 ILE A CA 5
ATOM 11015 C C . ILE A 1 24 ? 25.902 -0.158 31.085 1.00 0.00 125 ILE A C 5
ATOM 11016 O O . ILE A 1 24 ? 27.033 0.072 31.497 1.00 0.00 125 ILE A O 5
ATOM 11032 N N . LYS A 1 25 ? 25.233 -1.264 31.446 1.00 0.00 126 LYS A N 5
ATOM 11033 C CA . LYS A 1 25 ? 25.802 -2.325 32.314 1.00 0.00 126 LYS A CA 5
ATOM 11034 C C . LYS A 1 25 ? 27.025 -3.003 31.691 1.00 0.00 126 LYS A C 5
ATOM 11035 O O . LYS A 1 25 ? 28.069 -3.122 32.325 1.00 0.00 126 LYS A O 5
ATOM 11054 N N . THR A 1 26 ? 26.933 -3.349 30.410 1.00 0.00 127 THR A N 5
ATOM 11055 C CA . THR A 1 26 ? 28.070 -3.877 29.628 1.00 0.00 127 THR A CA 5
ATOM 11056 C C . THR A 1 26 ? 29.265 -2.925 29.528 1.00 0.00 127 THR A C 5
ATOM 11057 O O . THR A 1 26 ? 30.399 -3.351 29.714 1.00 0.00 127 THR A O 5
ATOM 11068 N N . LEU A 1 27 ? 29.031 -1.629 29.330 1.00 0.00 128 LEU A N 5
ATOM 11069 C CA . LEU A 1 27 ? 30.084 -0.605 29.308 1.00 0.00 128 LEU A CA 5
ATOM 11070 C C . LEU A 1 27 ? 30.706 -0.382 30.701 1.00 0.00 128 LEU A C 5
ATOM 11071 O O . LEU A 1 27 ? 31.927 -0.290 30.809 1.00 0.00 128 LEU A O 5
ATOM 11087 N N . LYS A 1 28 ? 29.898 -0.363 31.771 1.00 0.00 129 LYS A N 5
ATOM 11088 C CA . LYS A 1 28 ? 30.376 -0.245 33.168 1.00 0.00 129 LYS A CA 5
ATOM 11089 C C . LYS A 1 28 ? 31.407 -1.305 33.578 1.00 0.00 129 LYS A C 5
ATOM 11090 O O . LYS A 1 28 ? 32.374 -0.968 34.261 1.00 0.00 129 LYS A O 5
ATOM 11109 N N . ARG A 1 29 ? 31.222 -2.569 33.161 1.00 0.00 130 ARG A N 5
ATOM 11110 C CA . ARG A 1 29 ? 32.110 -3.698 33.547 1.00 0.00 130 ARG A CA 5
ATOM 11111 C C . ARG A 1 29 ? 33.374 -3.880 32.681 1.00 0.00 130 ARG A C 5
ATOM 11112 O O . ARG A 1 29 ? 34.225 -4.691 33.047 1.00 0.00 130 ARG A O 5
ATOM 11133 N N . HIS A 1 30 ? 33.516 -3.155 31.560 1.00 0.00 131 HIS A N 5
ATOM 11134 C CA . HIS A 1 30 ? 34.736 -3.144 30.712 1.00 0.00 131 HIS A CA 5
ATOM 11135 C C . HIS A 1 30 ? 35.677 -1.966 31.046 1.00 0.00 131 HIS A C 5
ATOM 11136 O O . HIS A 1 30 ? 35.232 -0.923 31.526 1.00 0.00 131 HIS A O 5
ATOM 11151 N N . ASN A 1 31 ? 36.980 -2.133 30.770 1.00 0.00 132 ASN A N 5
ATOM 11152 C CA . ASN A 1 31 ? 38.048 -1.182 31.142 1.00 0.00 132 ASN A CA 5
ATOM 11153 C C . ASN A 1 31 ? 38.758 -0.484 29.952 1.00 0.00 132 ASN A C 5
ATOM 11154 O O . ASN A 1 31 ? 39.684 0.301 30.171 1.00 0.00 132 ASN A O 5
ATOM 11165 N N . ALA A 1 32 ? 38.363 -0.775 28.704 1.00 0.00 133 ALA A N 5
ATOM 11166 C CA . ALA A 1 32 ? 39.036 -0.315 27.477 1.00 0.00 133 ALA A CA 5
ATOM 11167 C C . ALA A 1 32 ? 38.075 -0.192 26.266 1.00 0.00 133 ALA A C 5
ATOM 11168 O O . ALA A 1 32 ? 36.934 -0.664 26.310 1.00 0.00 133 ALA A O 5
ATOM 11175 N N . ALA A 1 33 ? 38.549 0.430 25.175 1.00 0.00 134 ALA A N 5
ATOM 11176 C CA . ALA A 1 33 ? 37.786 0.585 23.932 1.00 0.00 134 ALA A CA 5
ATOM 11177 C C . ALA A 1 33 ? 37.491 -0.756 23.229 1.00 0.00 134 ALA A C 5
ATOM 11178 O O . ALA A 1 33 ? 38.273 -1.706 23.319 1.00 0.00 134 ALA A O 5
ATOM 11185 N N . ILE A 1 34 ? 36.365 -0.827 22.517 1.00 0.00 135 ILE A N 5
ATOM 11186 C CA . ILE A 1 34 ? 35.880 -2.043 21.846 1.00 0.00 135 ILE A CA 5
ATOM 11187 C C . ILE A 1 34 ? 35.089 -1.718 20.559 1.00 0.00 135 ILE A C 5
ATOM 11188 O O . ILE A 1 34 ? 34.347 -0.731 20.515 1.00 0.00 135 ILE A O 5
ATOM 11204 N N . LYS A 1 35 ? 35.227 -2.547 19.502 1.00 0.00 136 LYS A N 5
ATOM 11205 C CA . LYS A 1 35 ? 34.463 -2.416 18.238 1.00 0.00 136 LYS A CA 5
ATOM 11206 C C . LYS A 1 35 ? 32.975 -2.681 18.468 1.00 0.00 136 LYS A C 5
ATOM 11207 O O . LYS A 1 35 ? 32.610 -3.615 19.170 1.00 0.00 136 LYS A O 5
ATOM 11226 N N . SER A 1 36 ? 32.116 -1.910 17.819 1.00 0.00 137 SER A N 5
ATOM 11227 C CA . SER A 1 36 ? 30.656 -1.895 17.967 1.00 0.00 137 SER A CA 5
ATOM 11228 C C . SER A 1 36 ? 29.966 -3.259 17.800 1.00 0.00 137 SER A C 5
ATOM 11229 O O . SER A 1 36 ? 29.072 -3.578 18.584 1.00 0.00 137 SER A O 5
ATOM 11237 N N . SER A 1 37 ? 30.408 -4.095 16.856 1.00 0.00 138 SER A N 5
ATOM 11238 C CA . SER A 1 37 ? 29.916 -5.469 16.664 1.00 0.00 138 SER A CA 5
ATOM 11239 C C . SER A 1 37 ? 30.358 -6.436 17.774 1.00 0.00 138 SER A C 5
ATOM 11240 O O . SER A 1 37 ? 29.557 -7.233 18.262 1.00 0.00 138 SER A O 5
ATOM 11248 N N . GLU A 1 38 ? 31.606 -6.335 18.248 1.00 0.00 139 GLU A N 5
ATOM 11249 C CA . GLU A 1 38 ? 32.102 -7.102 19.404 1.00 0.00 139 GLU A CA 5
ATOM 11250 C C . GLU A 1 38 ? 31.437 -6.648 20.707 1.00 0.00 139 GLU A C 5
ATOM 11251 O O . GLU A 1 38 ? 31.042 -7.470 21.528 1.00 0.00 139 GLU A O 5
ATOM 11263 N N . LEU A 1 39 ? 31.216 -5.342 20.858 1.00 0.00 140 LEU A N 5
ATOM 11264 C CA . LEU A 1 39 ? 30.411 -4.770 21.935 1.00 0.00 140 LEU A CA 5
ATOM 11265 C C . LEU A 1 39 ? 28.968 -5.305 21.881 1.00 0.00 140 LEU A C 5
ATOM 11266 O O . LEU A 1 39 ? 28.459 -5.761 22.897 1.00 0.00 140 LEU A O 5
ATOM 11282 N N . GLN A 1 40 ? 28.344 -5.372 20.696 1.00 0.00 141 GLN A N 5
ATOM 11283 C CA . GLN A 1 40 ? 27.067 -6.072 20.513 1.00 0.00 141 GLN A CA 5
ATOM 11284 C C . GLN A 1 40 ? 27.127 -7.504 21.062 1.00 0.00 141 GLN A C 5
ATOM 11285 O O . GLN A 1 40 ? 26.282 -7.840 21.884 1.00 0.00 141 GLN A O 5
ATOM 11299 N N . LYS A 1 41 ? 28.113 -8.331 20.680 1.00 0.00 142 LYS A N 5
ATOM 11300 C CA . LYS A 1 41 ? 28.252 -9.711 21.189 1.00 0.00 142 LYS A CA 5
ATOM 11301 C C . LYS A 1 41 ? 28.319 -9.773 22.721 1.00 0.00 142 LYS A C 5
ATOM 11302 O O . LYS A 1 41 ? 27.619 -10.576 23.339 1.00 0.00 142 LYS A O 5
ATOM 11321 N N . GLU A 1 42 ? 29.101 -8.892 23.345 1.00 0.00 143 GLU A N 5
ATOM 11322 C CA . GLU A 1 42 ? 29.157 -8.766 24.811 1.00 0.00 143 GLU A CA 5
ATOM 11323 C C . GLU A 1 42 ? 27.803 -8.356 25.420 1.00 0.00 143 GLU A C 5
ATOM 11324 O O . GLU A 1 42 ? 27.396 -8.898 26.448 1.00 0.00 143 GLU A O 5
ATOM 11336 N N . ILE A 1 43 ? 27.073 -7.443 24.770 1.00 0.00 144 ILE A N 5
ATOM 11337 C CA . ILE A 1 43 ? 25.723 -7.049 25.194 1.00 0.00 144 ILE A CA 5
ATOM 11338 C C . ILE A 1 43 ? 24.703 -8.183 24.966 1.00 0.00 144 ILE A C 5
ATOM 11339 O O . ILE A 1 43 ? 23.771 -8.309 25.754 1.00 0.00 144 ILE A O 5
ATOM 11355 N N . GLU A 1 44 ? 24.862 -9.056 23.963 1.00 0.00 145 GLU A N 5
ATOM 11356 C CA . GLU A 1 44 ? 24.001 -10.245 23.784 1.00 0.00 145 GLU A CA 5
ATOM 11357 C C . GLU A 1 44 ? 24.171 -11.255 24.930 1.00 0.00 145 GLU A C 5
ATOM 11358 O O . GLU A 1 44 ? 23.197 -11.903 25.314 1.00 0.00 145 GLU A O 5
ATOM 11370 N N . LYS A 1 45 ? 25.367 -11.349 25.536 1.00 0.00 146 LYS A N 5
ATOM 11371 C CA . LYS A 1 45 ? 25.592 -12.122 26.777 1.00 0.00 146 LYS A CA 5
ATOM 11372 C C . LYS A 1 45 ? 24.863 -11.504 27.983 1.00 0.00 146 LYS A C 5
ATOM 11373 O O . LYS A 1 45 ? 24.252 -12.228 28.766 1.00 0.00 146 LYS A O 5
ATOM 11392 N N . GLU A 1 46 ? 24.894 -10.176 28.116 1.00 0.00 147 GLU A N 5
ATOM 11393 C CA . GLU A 1 46 ? 24.147 -9.432 29.144 1.00 0.00 147 GLU A CA 5
ATOM 11394 C C . GLU A 1 46 ? 22.616 -9.575 28.987 1.00 0.00 147 GLU A C 5
ATOM 11395 O O . GLU A 1 46 ? 21.913 -9.850 29.964 1.00 0.00 147 GLU A O 5
ATOM 11407 N N . SER A 1 47 ? 22.101 -9.377 27.769 1.00 0.00 148 SER A N 5
ATOM 11408 C CA . SER A 1 47 ? 20.661 -9.257 27.487 1.00 0.00 148 SER A CA 5
ATOM 11409 C C . SER A 1 47 ? 19.940 -10.569 27.139 1.00 0.00 148 SER A C 5
ATOM 11410 O O . SER A 1 47 ? 18.737 -10.687 27.384 1.00 0.00 148 SER A O 5
ATOM 11418 N N . GLY A 1 48 ? 20.639 -11.541 26.543 1.00 0.00 149 GLY A N 5
ATOM 11419 C CA . GLY A 1 48 ? 20.058 -12.774 25.988 1.00 0.00 149 GLY A CA 5
ATOM 11420 C C . GLY A 1 48 ? 19.261 -12.601 24.678 1.00 0.00 149 GLY A C 5
ATOM 11421 O O . GLY A 1 48 ? 18.506 -13.508 24.312 1.00 0.00 149 GLY A O 5
ATOM 11425 N N . LEU A 1 49 ? 19.392 -11.460 23.979 1.00 0.00 150 LEU A N 5
ATOM 11426 C CA . LEU A 1 49 ? 18.634 -11.132 22.755 1.00 0.00 150 LEU A CA 5
ATOM 11427 C C . LEU A 1 49 ? 19.536 -10.645 21.599 1.00 0.00 150 LEU A C 5
ATOM 11428 O O . LEU A 1 49 ? 20.631 -10.125 21.824 1.00 0.00 150 LEU A O 5
ATOM 11444 N N . GLU A 1 50 ? 19.047 -10.793 20.360 1.00 0.00 151 GLU A N 5
ATOM 11445 C CA . GLU A 1 50 ? 19.685 -10.287 19.137 1.00 0.00 151 GLU 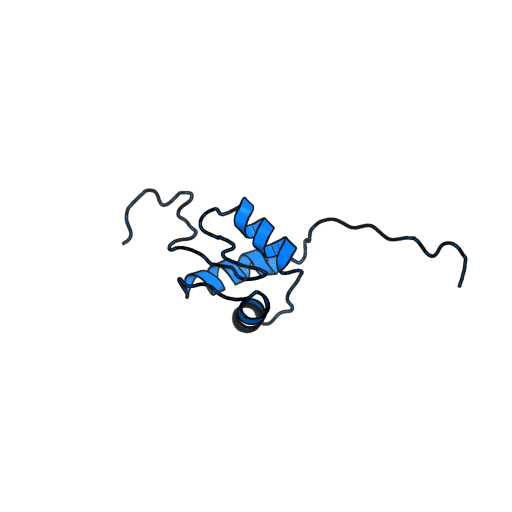A CA 5
ATOM 11446 C C . GLU A 1 50 ? 19.671 -8.750 19.140 1.00 0.00 151 GLU A C 5
ATOM 11447 O O . GLU A 1 50 ? 18.623 -8.121 18.948 1.00 0.00 151 GLU A O 5
ATOM 11459 N N . ILE A 1 51 ? 20.832 -8.154 19.399 1.00 0.00 152 ILE A N 5
ATOM 11460 C CA . ILE A 1 51 ? 20.977 -6.722 19.685 1.00 0.00 152 ILE A CA 5
ATOM 11461 C C . ILE A 1 51 ? 20.700 -5.785 18.472 1.00 0.00 152 ILE A C 5
ATOM 11462 O O . ILE A 1 51 ? 21.227 -6.038 17.383 1.00 0.00 152 ILE A O 5
ATOM 11478 N N . PRO A 1 52 ? 19.909 -4.695 18.661 1.00 0.00 153 PRO A N 5
ATOM 11479 C CA . PRO A 1 52 ? 19.623 -3.680 17.633 1.00 0.00 153 PRO A CA 5
ATOM 11480 C C . PRO A 1 52 ? 20.824 -2.880 17.092 1.00 0.00 153 PRO A C 5
ATOM 11481 O O . PRO A 1 52 ? 21.980 -3.107 17.456 1.00 0.00 153 PRO A O 5
ATOM 11492 N N . ASN A 1 53 ? 20.541 -1.899 16.218 1.00 0.00 154 ASN A N 5
ATOM 11493 C CA . ASN A 1 53 ? 21.552 -1.092 15.520 1.00 0.00 154 ASN A CA 5
ATOM 11494 C C . ASN A 1 53 ? 22.502 -0.392 16.511 1.00 0.00 154 ASN A C 5
ATOM 11495 O O . ASN A 1 53 ? 22.075 0.412 17.341 1.00 0.00 154 ASN A O 5
ATOM 11506 N N . MET A 1 54 ? 23.800 -0.679 16.379 1.00 0.00 155 MET A N 5
ATOM 11507 C CA . MET A 1 54 ? 24.852 -0.067 17.191 1.00 0.00 155 MET A CA 5
ATOM 11508 C C . MET A 1 54 ? 25.077 1.422 16.866 1.00 0.00 155 MET A C 5
ATOM 11509 O O . MET A 1 54 ? 25.002 2.251 17.764 1.00 0.00 155 MET A O 5
ATOM 11523 N N . THR A 1 55 ? 25.328 1.800 15.607 1.00 0.00 156 THR A N 5
ATOM 11524 C CA . THR A 1 55 ? 25.749 3.161 15.243 1.00 0.00 156 THR A CA 5
ATOM 11525 C C . THR A 1 55 ? 24.815 4.297 15.646 1.00 0.00 156 THR A C 5
ATOM 11526 O O . THR A 1 55 ? 25.266 5.290 16.228 1.00 0.00 156 THR A O 5
ATOM 11537 N N . THR A 1 56 ? 23.513 4.116 15.417 1.00 0.00 157 THR A N 5
ATOM 11538 C CA . THR A 1 56 ? 22.483 5.045 15.904 1.00 0.00 157 THR A CA 5
ATOM 11539 C C . THR A 1 56 ? 22.409 5.130 17.423 1.00 0.00 157 THR A C 5
ATOM 11540 O O . THR A 1 56 ? 22.445 6.232 17.976 1.00 0.00 157 THR A O 5
ATOM 11551 N N . PHE A 1 57 ? 22.352 3.990 18.123 1.00 0.00 158 PHE A N 5
ATOM 11552 C CA . PHE A 1 57 ? 22.308 3.974 19.584 1.00 0.00 158 PHE A CA 5
ATOM 11553 C C . PHE A 1 57 ? 23.557 4.488 20.307 1.00 0.00 158 PHE A C 5
ATOM 11554 O O . PHE A 1 57 ? 23.435 5.341 21.183 1.00 0.00 158 PHE A O 5
ATOM 11571 N N . MET A 1 58 ? 24.757 4.033 19.934 1.00 0.00 159 MET A N 5
ATOM 11572 C CA . MET A 1 58 ? 26.010 4.504 20.535 1.00 0.00 159 MET A CA 5
ATOM 11573 C C . MET A 1 58 ? 26.180 6.025 20.370 1.00 0.00 159 MET A C 5
ATOM 11574 O O . MET A 1 58 ? 26.507 6.688 21.355 1.00 0.00 159 MET A O 5
ATOM 11588 N N . GLN A 1 59 ? 25.871 6.612 19.202 1.00 0.00 160 GLN A N 5
ATOM 11589 C CA . GLN A 1 59 ? 25.829 8.081 19.086 1.00 0.00 160 GLN A CA 5
ATOM 11590 C C . GLN A 1 59 ? 24.688 8.755 19.871 1.00 0.00 160 GLN A C 5
ATOM 11591 O O . GLN A 1 59 ? 24.890 9.821 20.451 1.00 0.00 160 GLN A O 5
ATOM 11605 N N . SER A 1 60 ? 23.505 8.140 19.972 1.00 0.00 161 SER A N 5
ATOM 11606 C CA . SER A 1 60 ? 22.431 8.641 20.858 1.00 0.00 161 SER A CA 5
ATOM 11607 C C . SER A 1 60 ? 22.876 8.675 22.331 1.00 0.00 161 SER A C 5
ATOM 11608 O O . SER A 1 60 ? 22.649 9.654 23.042 1.00 0.00 161 SER A O 5
ATOM 11616 N N . LEU A 1 61 ? 23.591 7.644 22.785 1.00 0.00 162 LEU A N 5
ATOM 11617 C CA . LEU A 1 61 ? 24.187 7.598 24.115 1.00 0.00 162 LEU A CA 5
ATOM 11618 C C . LEU A 1 61 ? 25.281 8.671 24.272 1.00 0.00 162 LEU A C 5
ATOM 11619 O O . LEU A 1 61 ? 25.283 9.376 25.279 1.00 0.00 162 LEU A O 5
ATOM 11635 N N . ILE A 1 62 ? 26.146 8.868 23.268 1.00 0.00 163 ILE A N 5
ATOM 11636 C CA . ILE A 1 62 ? 27.202 9.899 23.281 1.00 0.00 163 ILE A CA 5
ATOM 11637 C C . ILE A 1 62 ? 26.626 11.316 23.389 1.00 0.00 163 ILE A C 5
ATOM 11638 O O . ILE A 1 62 ? 27.087 12.088 24.230 1.00 0.00 163 ILE A O 5
ATOM 11654 N N . LYS A 1 63 ? 25.603 11.675 22.592 1.00 0.00 164 LYS A N 5
ATOM 11655 C CA . LYS A 1 63 ? 25.014 13.028 22.656 1.00 0.00 164 LYS A CA 5
ATOM 11656 C C . LYS A 1 63 ? 24.273 13.294 23.979 1.00 0.00 164 LYS A C 5
ATOM 11657 O O . LYS A 1 63 ? 24.203 14.446 24.412 1.00 0.00 164 LYS A O 5
ATOM 11676 N N . MET A 1 64 ? 23.760 12.246 24.640 1.00 0.00 165 MET A N 5
ATOM 11677 C CA . MET A 1 64 ? 23.219 12.335 26.014 1.00 0.00 165 MET A CA 5
ATOM 11678 C C . MET A 1 64 ? 24.304 12.356 27.106 1.00 0.00 165 MET A C 5
ATOM 11679 O O . MET A 1 64 ? 24.115 13.022 28.124 1.00 0.00 165 MET A O 5
ATOM 11693 N N . TYR A 1 65 ? 25.425 11.654 26.905 1.00 0.00 166 TYR A N 5
ATOM 11694 C CA . TYR A 1 65 ? 26.469 11.389 27.904 1.00 0.00 166 TYR A CA 5
ATOM 11695 C C . TYR A 1 65 ? 27.906 11.648 27.398 1.00 0.00 166 TYR A C 5
ATOM 11696 O O . TYR A 1 65 ? 28.516 10.734 26.833 1.00 0.00 166 TYR A O 5
ATOM 11714 N N . PRO A 1 66 ? 28.465 12.867 27.574 1.00 0.00 167 PRO A N 5
ATOM 11715 C CA . PRO A 1 66 ? 29.794 13.233 27.065 1.00 0.00 167 PRO A CA 5
ATOM 11716 C C . PRO A 1 66 ? 30.970 12.373 27.563 1.00 0.00 167 PRO A C 5
ATOM 11717 O O . PRO A 1 66 ? 32.046 12.393 26.963 1.00 0.00 167 PRO A O 5
ATOM 11728 N N . GLU A 1 67 ? 30.797 11.614 28.651 1.00 0.00 168 GLU A N 5
ATOM 11729 C CA . GLU A 1 67 ? 31.769 10.609 29.114 1.00 0.00 168 GLU A CA 5
ATOM 11730 C C . GLU A 1 67 ? 31.890 9.381 28.184 1.00 0.00 168 GLU A C 5
ATOM 11731 O O . GLU A 1 67 ? 32.889 8.662 28.237 1.00 0.00 168 GLU A O 5
ATOM 11743 N N . VAL A 1 68 ? 30.892 9.126 27.332 1.00 0.00 169 VAL A N 5
ATOM 11744 C CA . VAL A 1 68 ? 30.976 8.137 26.248 1.00 0.00 169 VAL A CA 5
ATOM 11745 C C . VAL A 1 68 ? 31.649 8.761 25.022 1.00 0.00 169 VAL A C 5
ATOM 11746 O O . VAL A 1 68 ? 31.318 9.891 24.649 1.00 0.00 169 VAL A O 5
ATOM 11759 N N . LYS A 1 69 ? 32.590 8.041 24.396 1.00 0.00 170 LYS A N 5
ATOM 11760 C CA . LYS A 1 69 ? 33.456 8.545 23.309 1.00 0.00 170 LYS A CA 5
ATOM 11761 C C . LYS A 1 69 ? 33.692 7.505 22.214 1.00 0.00 170 LYS A C 5
ATOM 11762 O O . LYS A 1 69 ? 33.490 6.313 22.424 1.00 0.00 170 LYS A O 5
ATOM 11781 N N . LYS A 1 70 ? 34.179 7.966 21.061 1.00 0.00 171 LYS A N 5
ATOM 11782 C CA . LYS A 1 70 ? 34.462 7.184 19.841 1.00 0.00 171 LYS A CA 5
ATOM 11783 C C . LYS A 1 70 ? 35.937 7.340 19.418 1.00 0.00 171 LYS A C 5
ATOM 11784 O O . LYS A 1 70 ? 36.253 8.251 18.651 1.00 0.00 171 LYS A O 5
ATOM 11803 N N . PRO A 1 71 ? 36.848 6.476 19.907 1.00 0.00 172 PRO A N 5
ATOM 11804 C CA . PRO A 1 71 ? 38.244 6.469 19.468 1.00 0.00 172 PRO A CA 5
ATOM 11805 C C . PRO A 1 71 ? 38.451 6.256 17.954 1.00 0.00 172 PRO A C 5
ATOM 11806 O O . PRO A 1 71 ? 39.341 6.887 17.381 1.00 0.00 172 PRO A O 5
ATOM 11817 N N . TYR A 1 72 ? 37.658 5.383 17.304 1.00 0.00 173 TYR A N 5
ATOM 11818 C CA . TYR A 1 72 ? 37.795 5.071 15.863 1.00 0.00 173 TYR A CA 5
ATOM 11819 C C . TYR A 1 72 ? 36.507 4.523 15.190 1.00 0.00 173 TYR A C 5
ATOM 11820 O O . TYR A 1 72 ? 35.470 4.468 15.847 1.00 0.00 173 TYR A O 5
ATOM 11838 N N . ARG A 1 73 ? 36.547 4.081 13.921 1.00 0.00 174 ARG A N 5
ATOM 11839 C CA . ARG A 1 73 ? 35.464 3.475 13.115 1.00 0.00 174 ARG A CA 5
ATOM 11840 C C . ARG A 1 73 ? 34.679 2.404 13.885 1.00 0.00 174 ARG A C 5
ATOM 11841 O O . ARG A 1 73 ? 35.082 1.243 13.950 1.00 0.00 174 ARG A O 5
ATOM 11862 N N . GLY A 1 74 ? 33.577 2.813 14.514 1.00 0.00 175 GLY A N 5
ATOM 11863 C CA . GLY A 1 74 ? 32.789 1.988 15.442 1.00 0.00 175 GLY A CA 5
ATOM 11864 C C . GLY A 1 74 ? 33.545 1.492 16.684 1.00 0.00 175 GLY A C 5
ATOM 11865 O O . GLY A 1 74 ? 33.022 0.653 17.404 1.00 0.00 175 GLY A O 5
ATOM 11869 N N . GLN A 1 75 ? 34.764 1.961 16.963 1.00 0.00 176 GLN A N 5
ATOM 11870 C CA . GLN A 1 75 ? 35.471 1.718 18.227 1.00 0.00 176 GLN A CA 5
ATOM 11871 C C . GLN A 1 75 ? 35.000 2.749 19.251 1.00 0.00 176 GLN A C 5
ATOM 11872 O O . GLN A 1 75 ? 35.245 3.942 19.068 1.00 0.00 176 GLN A O 5
ATOM 11886 N N . TYR A 1 76 ? 34.339 2.282 20.315 1.00 0.00 177 TYR A N 5
ATOM 11887 C CA . TYR A 1 76 ? 33.691 3.077 21.375 1.00 0.00 177 TYR A CA 5
ATOM 11888 C C . TYR A 1 76 ? 34.250 2.828 22.790 1.00 0.00 177 TYR A C 5
ATOM 11889 O O . TYR A 1 76 ? 34.820 1.770 23.042 1.00 0.00 177 TYR A O 5
ATOM 11907 N N . ILE A 1 77 ? 34.060 3.769 23.723 1.00 0.00 178 ILE A N 5
ATOM 11908 C CA . ILE A 1 77 ? 34.485 3.656 25.131 1.00 0.00 178 ILE A CA 5
ATOM 11909 C C . ILE A 1 77 ? 33.593 4.514 26.050 1.00 0.00 178 ILE A C 5
ATOM 11910 O O . ILE A 1 77 ? 32.997 5.492 25.605 1.00 0.00 178 ILE A O 5
ATOM 11926 N N . LEU A 1 78 ? 33.521 4.176 27.341 1.00 0.00 179 LEU A N 5
ATOM 11927 C CA . LEU A 1 78 ? 32.905 4.985 28.407 1.00 0.00 179 LEU A CA 5
ATOM 11928 C C . LEU A 1 78 ? 33.971 5.288 29.477 1.00 0.00 179 LEU A C 5
ATOM 11929 O O . LEU A 1 78 ? 34.548 4.372 30.063 1.00 0.00 179 LEU A O 5
ATOM 11945 N N . GLU A 1 79 ? 34.219 6.573 29.736 1.00 0.00 180 GLU A N 5
ATOM 11946 C CA . GLU A 1 79 ? 35.101 7.044 30.811 1.00 0.00 180 GLU A CA 5
ATOM 11947 C C . GLU A 1 79 ? 34.410 6.970 32.188 1.00 0.00 180 GLU A C 5
ATOM 11948 O O . GLU A 1 79 ? 33.510 7.755 32.490 1.00 0.00 180 GLU A O 5
ATOM 11960 N N . GLY A 1 80 ? 34.854 6.039 33.043 1.00 0.00 181 GLY A N 5
ATOM 11961 C CA . GLY A 1 80 ? 34.361 5.883 34.420 1.00 0.00 181 GLY A CA 5
ATOM 11962 C C . GLY A 1 80 ? 32.862 5.555 34.531 1.00 0.00 181 GLY A C 5
ATOM 11963 O O . GLY A 1 80 ? 32.271 4.915 33.659 1.00 0.00 181 GLY A O 5
ATOM 11967 N N . GLU A 1 81 ? 32.243 5.982 35.635 1.00 0.00 182 GLU A N 5
ATOM 11968 C CA . GLU A 1 81 ? 30.812 5.775 35.906 1.00 0.00 182 GLU A CA 5
ATOM 11969 C C . GLU A 1 81 ? 29.901 6.778 35.163 1.00 0.00 182 GLU A C 5
ATOM 11970 O O . GLU A 1 81 ? 30.231 7.959 35.032 1.00 0.00 182 GLU A O 5
ATOM 11982 N N . ILE A 1 82 ? 28.723 6.323 34.704 1.00 0.00 183 ILE A N 5
ATOM 11983 C CA . ILE A 1 82 ? 27.760 7.170 33.972 1.00 0.00 183 ILE A CA 5
ATOM 11984 C C . ILE A 1 82 ? 27.063 8.213 34.871 1.00 0.00 183 ILE A C 5
ATOM 11985 O O . ILE A 1 82 ? 26.536 9.210 34.384 1.00 0.00 183 ILE A O 5
ATOM 12001 N N . GLU A 1 83 ? 27.062 8.011 36.191 1.00 0.00 184 GLU A N 5
ATOM 12002 C CA . GLU A 1 83 ? 26.435 8.863 37.214 1.00 0.00 184 GLU A CA 5
ATOM 12003 C C . GLU A 1 83 ? 27.175 10.200 37.510 1.00 0.00 184 GLU A C 5
ATOM 12004 O O . GLU A 1 83 ? 27.127 10.714 38.632 1.00 0.00 184 GLU A O 5
ATOM 12016 N N . SER A 1 84 ? 27.872 10.773 36.520 1.00 0.00 185 SER A N 5
ATOM 12017 C CA . SER A 1 84 ? 28.593 12.052 36.635 1.00 0.00 185 SER A CA 5
ATOM 12018 C C . SER A 1 84 ? 27.669 13.255 36.904 1.00 0.00 185 SER A C 5
ATOM 12019 O O . SER A 1 84 ? 26.566 13.345 36.352 1.00 0.00 185 SER A O 5
ATOM 12027 N N . LEU A 1 85 ? 28.152 14.214 37.710 1.00 0.00 186 LEU A N 5
ATOM 12028 C CA . LEU A 1 85 ? 27.411 15.403 38.172 1.00 0.00 186 LEU A CA 5
ATOM 12029 C C . LEU A 1 85 ? 27.107 16.458 37.084 1.00 0.00 186 LEU A C 5
ATOM 12030 O O . LEU A 1 85 ? 26.351 17.396 37.340 1.00 0.00 186 LEU A O 5
ATOM 12046 N N . GLU A 1 86 ? 27.659 16.312 35.876 1.00 0.00 187 GLU A N 5
ATOM 12047 C CA . GLU A 1 86 ? 27.455 17.247 34.754 1.00 0.00 187 GLU A CA 5
ATOM 12048 C C . GLU A 1 86 ? 26.015 17.258 34.194 1.00 0.00 187 GLU A C 5
ATOM 12049 O O . GLU A 1 86 ? 25.631 18.195 33.490 1.00 0.00 187 GLU A O 5
ATOM 12061 N N . HIS A 1 87 ? 25.219 16.222 34.495 1.00 0.00 188 HIS A N 5
ATOM 12062 C CA . HIS A 1 87 ? 23.862 15.999 33.956 1.00 0.00 188 HIS A CA 5
ATOM 12063 C C . HIS A 1 87 ? 22.969 15.212 34.926 1.00 0.00 188 HIS A C 5
ATOM 12064 O O . HIS A 1 87 ? 23.472 14.374 35.672 1.00 0.00 188 HIS A O 5
ATOM 12079 N N . HIS A 1 88 ? 21.649 15.418 34.860 1.00 0.00 189 HIS A N 5
ATOM 12080 C CA . HIS A 1 88 ? 20.655 14.835 35.793 1.00 0.00 189 HIS A CA 5
ATOM 12081 C C . HIS A 1 88 ? 19.443 14.217 35.064 1.00 0.00 189 HIS A C 5
ATOM 12082 O O . HIS A 1 88 ? 18.289 14.437 35.441 1.00 0.00 189 HIS A O 5
ATOM 12097 N N . HIS A 1 89 ? 19.708 13.465 33.984 1.00 0.00 190 HIS A N 5
ATOM 12098 C CA . HIS A 1 89 ? 18.687 12.792 33.151 1.00 0.00 190 HIS A CA 5
ATOM 12099 C C . HIS A 1 89 ? 17.876 11.747 33.947 1.00 0.00 190 HIS A C 5
ATOM 12100 O O . HIS A 1 89 ? 18.371 11.178 34.923 1.00 0.00 190 HIS A O 5
ATOM 12115 N N . HIS A 1 90 ? 16.647 11.450 33.505 1.00 0.00 191 HIS A N 5
ATOM 12116 C CA . HIS A 1 90 ? 15.752 10.461 34.148 1.00 0.00 191 HIS A CA 5
ATOM 12117 C C . HIS A 1 90 ? 16.313 9.025 34.127 1.00 0.00 191 HIS A C 5
ATOM 12118 O O . HIS A 1 90 ? 16.956 8.621 33.160 1.00 0.00 191 HIS A O 5
ATOM 12133 N N . HIS A 1 91 ? 16.029 8.238 35.177 1.00 0.00 192 HIS A N 5
ATOM 12134 C CA . HIS A 1 91 ? 16.480 6.832 35.310 1.00 0.00 192 HIS A CA 5
ATOM 12135 C C . HIS A 1 91 ? 15.768 5.869 34.345 1.00 0.00 192 HIS A C 5
ATOM 12136 O O . HIS A 1 91 ? 16.373 4.894 33.896 1.00 0.00 192 HIS A O 5
ATOM 12151 N N . HIS A 1 92 ? 14.502 6.160 34.019 1.00 0.00 193 HIS A N 5
ATOM 12152 C CA . HIS A 1 92 ? 13.735 5.484 32.960 1.00 0.00 193 HIS A CA 5
ATOM 12153 C C . HIS A 1 92 ? 14.395 5.658 31.580 1.00 0.00 193 HIS A C 5
ATOM 12154 O O . HIS A 1 92 ? 14.358 4.712 30.763 1.00 0.00 193 HIS A O 5
ATOM 13316 N N . GLY A 1 1 ? -7.099 0.443 -10.588 1.00 0.00 102 GLY A N 6
ATOM 13317 C CA . GLY A 1 1 ? -7.036 1.912 -10.530 1.00 0.00 102 GLY A CA 6
ATOM 13318 C C . GLY A 1 1 ? -6.282 2.486 -9.319 1.00 0.00 102 GLY A C 6
ATOM 13319 O O . GLY A 1 1 ? -5.892 3.655 -9.346 1.00 0.00 102 GLY A O 6
ATOM 13323 N N . THR A 1 2 ? -6.073 1.684 -8.270 1.00 0.00 103 THR A N 6
ATOM 13324 C CA . THR A 1 2 ? -5.429 2.087 -7.002 1.00 0.00 103 THR A CA 6
ATOM 13325 C C . THR A 1 2 ? -4.024 2.698 -7.105 1.00 0.00 103 THR A C 6
ATOM 13326 O O . THR A 1 2 ? -3.146 2.123 -7.751 1.00 0.00 103 THR A O 6
ATOM 13337 N N . THR A 1 3 ? -3.787 3.840 -6.443 1.00 0.00 104 THR A N 6
ATOM 13338 C CA . THR A 1 3 ? -2.456 4.468 -6.332 1.00 0.00 104 THR A CA 6
ATOM 13339 C C . THR A 1 3 ? -1.455 3.724 -5.436 1.00 0.00 104 THR A C 6
ATOM 13340 O O . THR A 1 3 ? -1.853 2.874 -4.631 1.00 0.00 104 THR A O 6
ATOM 13351 N N . ARG A 1 4 ? -0.153 4.033 -5.543 1.00 0.00 105 ARG A N 6
ATOM 13352 C CA . ARG A 1 4 ? 0.929 3.451 -4.712 1.00 0.00 105 ARG A CA 6
ATOM 13353 C C . ARG A 1 4 ? 2.137 4.401 -4.619 1.00 0.00 105 ARG A C 6
ATOM 13354 O O . ARG A 1 4 ? 2.221 5.363 -5.387 1.00 0.00 105 ARG A O 6
ATOM 13375 N N . ARG A 1 5 ? 3.054 4.148 -3.680 1.00 0.00 106 ARG A N 6
ATOM 13376 C CA . ARG A 1 5 ? 4.292 4.936 -3.429 1.00 0.00 106 ARG A CA 6
ATOM 13377 C C . ARG A 1 5 ? 5.502 4.023 -3.156 1.00 0.00 106 ARG A C 6
ATOM 13378 O O . ARG A 1 5 ? 5.334 2.828 -2.888 1.00 0.00 106 ARG A O 6
ATOM 13399 N N . ARG A 1 6 ? 6.723 4.577 -3.178 1.00 0.00 107 ARG A N 6
ATOM 13400 C CA . ARG A 1 6 ? 7.958 3.857 -2.784 1.00 0.00 107 ARG A CA 6
ATOM 13401 C C . ARG A 1 6 ? 7.878 3.458 -1.301 1.00 0.00 107 ARG A C 6
ATOM 13402 O O . ARG A 1 6 ? 7.519 4.282 -0.458 1.00 0.00 107 ARG A O 6
ATOM 13423 N N . ARG A 1 7 ? 8.191 2.190 -0.990 1.00 0.00 108 ARG A N 6
ATOM 13424 C CA . ARG A 1 7 ? 7.930 1.595 0.340 1.00 0.00 108 ARG A CA 6
ATOM 13425 C C . ARG A 1 7 ? 8.797 2.156 1.476 1.00 0.00 108 ARG A C 6
ATOM 13426 O O . ARG A 1 7 ? 8.266 2.521 2.525 1.00 0.00 108 ARG A O 6
ATOM 13447 N N . GLY A 1 8 ? 10.117 2.218 1.267 1.00 0.00 109 GLY A N 6
ATOM 13448 C CA . GLY A 1 8 ? 11.082 2.523 2.324 1.00 0.00 109 GLY A CA 6
ATOM 13449 C C . GLY A 1 8 ? 10.938 3.893 3.001 1.00 0.00 109 GLY A C 6
ATOM 13450 O O . GLY A 1 8 ? 10.727 4.914 2.343 1.00 0.00 109 GLY A O 6
ATOM 13454 N N . THR A 1 9 ? 11.023 3.888 4.331 1.00 0.00 110 THR A N 6
ATOM 13455 C CA . THR A 1 9 ? 11.058 5.031 5.257 1.00 0.00 110 THR A CA 6
ATOM 13456 C C . THR A 1 9 ? 11.407 4.503 6.665 1.00 0.00 110 THR A C 6
ATOM 13457 O O . THR A 1 9 ? 11.233 3.308 6.913 1.00 0.00 110 THR A O 6
ATOM 13468 N N . ALA A 1 10 ? 11.913 5.346 7.582 1.00 0.00 111 ALA A N 6
ATOM 13469 C CA . ALA A 1 10 ? 12.274 4.945 8.954 1.00 0.00 111 ALA A CA 6
ATOM 13470 C C . ALA A 1 10 ? 12.352 6.100 9.975 1.00 0.00 111 ALA A C 6
ATOM 13471 O O . ALA A 1 10 ? 12.343 7.286 9.628 1.00 0.00 111 ALA A O 6
ATOM 13478 N N . ARG A 1 11 ? 12.472 5.717 11.258 1.00 0.00 112 ARG A N 6
ATOM 13479 C CA . ARG A 1 11 ? 12.730 6.567 12.440 1.00 0.00 112 ARG A CA 6
ATOM 13480 C C . ARG A 1 11 ? 13.541 5.801 13.510 1.00 0.00 112 ARG A C 6
ATOM 13481 O O . ARG A 1 11 ? 13.508 4.568 13.478 1.00 0.00 112 ARG A O 6
ATOM 13502 N N . PRO A 1 12 ? 14.250 6.470 14.451 1.00 0.00 113 PRO A N 6
ATOM 13503 C CA . PRO A 1 12 ? 15.008 5.806 15.525 1.00 0.00 113 PRO A CA 6
ATOM 13504 C C . PRO A 1 12 ? 14.135 4.824 16.331 1.00 0.00 113 PRO A C 6
ATOM 13505 O O . PRO A 1 12 ? 12.948 5.082 16.529 1.00 0.00 113 PRO A O 6
ATOM 13516 N N . GLY A 1 13 ? 14.727 3.717 16.795 1.00 0.00 114 GLY A N 6
ATOM 13517 C CA . GLY A 1 13 ? 14.029 2.560 17.375 1.00 0.00 114 GLY A CA 6
ATOM 13518 C C . GLY A 1 13 ? 13.187 2.730 18.650 1.00 0.00 114 GLY A C 6
ATOM 13519 O O . GLY A 1 13 ? 13.479 3.558 19.511 1.00 0.00 114 GLY A O 6
ATOM 13523 N N . SER A 1 14 ? 12.142 1.897 18.755 1.00 0.00 115 SER A N 6
ATOM 13524 C CA . SER A 1 14 ? 11.295 1.660 19.944 1.00 0.00 115 SER A CA 6
ATOM 13525 C C . SER A 1 14 ? 11.796 0.446 20.746 1.00 0.00 115 SER A C 6
ATOM 13526 O O . SER A 1 14 ? 11.848 0.488 21.977 1.00 0.00 115 SER A O 6
ATOM 13534 N N . LYS A 1 15 ? 12.247 -0.612 20.044 1.00 0.00 116 LYS A N 6
ATOM 13535 C CA . LYS A 1 15 ? 12.957 -1.793 20.591 1.00 0.00 116 LYS A CA 6
ATOM 13536 C C . LYS A 1 15 ? 14.245 -1.380 21.309 1.00 0.00 116 LYS A C 6
ATOM 13537 O O . LYS A 1 15 ? 14.637 -1.934 22.335 1.00 0.00 116 LYS A O 6
ATOM 13556 N N . ALA A 1 16 ? 14.896 -0.362 20.748 1.00 0.00 117 ALA A N 6
ATOM 13557 C CA . ALA A 1 16 ? 16.234 0.106 21.081 1.00 0.00 117 ALA A CA 6
ATOM 13558 C C . ALA A 1 16 ? 16.422 0.610 22.536 1.00 0.00 117 ALA A C 6
ATOM 13559 O O . ALA A 1 16 ? 17.519 0.503 23.080 1.00 0.00 117 ALA A O 6
ATOM 13566 N N . ALA A 1 17 ? 15.369 1.073 23.215 1.00 0.00 118 ALA A N 6
ATOM 13567 C CA . ALA A 1 17 ? 15.436 1.551 24.608 1.00 0.00 118 ALA A CA 6
ATOM 13568 C C . ALA A 1 17 ? 15.837 0.450 25.617 1.00 0.00 118 ALA A C 6
ATOM 13569 O O . ALA A 1 17 ? 16.684 0.671 26.490 1.00 0.00 118 ALA A O 6
ATOM 13576 N N . LYS A 1 18 ? 15.311 -0.776 25.457 1.00 0.00 119 LYS A N 6
ATOM 13577 C CA . LYS A 1 18 ? 15.705 -1.935 26.293 1.00 0.00 119 LYS A CA 6
ATOM 13578 C C . LYS A 1 18 ? 17.193 -2.266 26.127 1.00 0.00 119 LYS A C 6
ATOM 13579 O O . LYS A 1 18 ? 17.886 -2.584 27.094 1.00 0.00 119 LYS A O 6
ATOM 13598 N N . LEU A 1 19 ? 17.698 -2.120 24.896 1.00 0.00 120 LEU A N 6
ATOM 13599 C CA . LEU A 1 19 ? 19.114 -2.298 24.579 1.00 0.00 120 LEU A CA 6
ATOM 13600 C C . LEU A 1 19 ? 19.974 -1.120 25.057 1.00 0.00 120 LEU A C 6
ATOM 13601 O O . LEU A 1 19 ? 21.118 -1.367 25.416 1.00 0.00 120 LEU A O 6
ATOM 13617 N N . ARG A 1 20 ? 19.467 0.121 25.149 1.00 0.00 121 ARG A N 6
ATOM 13618 C CA . ARG A 1 20 ? 20.191 1.263 25.764 1.00 0.00 121 ARG A CA 6
ATOM 13619 C C . ARG A 1 20 ? 20.601 0.929 27.198 1.00 0.00 121 ARG A C 6
ATOM 13620 O O . ARG A 1 20 ? 21.770 1.072 27.557 1.00 0.00 121 ARG A O 6
ATOM 13641 N N . GLU A 1 21 ? 19.660 0.392 27.971 1.00 0.00 122 GLU A N 6
ATOM 13642 C CA . GLU A 1 21 ? 19.913 -0.034 29.350 1.00 0.00 122 GLU A CA 6
ATOM 13643 C C . GLU A 1 21 ? 20.918 -1.197 29.416 1.00 0.00 122 GLU A C 6
ATOM 13644 O O . GLU A 1 21 ? 21.825 -1.180 30.250 1.00 0.00 122 GLU A O 6
ATOM 13656 N N . ALA A 1 22 ? 20.827 -2.167 28.497 1.00 0.00 123 ALA A N 6
ATOM 13657 C CA . ALA A 1 22 ? 21.820 -3.242 28.383 1.00 0.00 123 ALA A CA 6
ATOM 13658 C C . ALA A 1 22 ? 23.216 -2.717 28.012 1.00 0.00 123 ALA A C 6
ATOM 13659 O O . ALA A 1 22 ? 24.207 -3.115 28.619 1.00 0.00 123 ALA A O 6
ATOM 13666 N N . ALA A 1 23 ? 23.317 -1.792 27.055 1.00 0.00 124 ALA A N 6
ATOM 13667 C CA . ALA A 1 23 ? 24.582 -1.248 26.563 1.00 0.00 124 ALA A CA 6
ATOM 13668 C C . ALA A 1 23 ? 25.343 -0.461 27.631 1.00 0.00 124 ALA A C 6
ATOM 13669 O O . ALA A 1 23 ? 26.539 -0.683 27.793 1.00 0.00 124 ALA A O 6
ATOM 13676 N N . ILE A 1 24 ? 24.666 0.398 28.407 1.00 0.00 125 ILE A N 6
ATOM 13677 C CA . ILE A 1 24 ? 25.345 1.162 29.466 1.00 0.00 125 ILE A CA 6
ATOM 13678 C C . ILE A 1 24 ? 25.797 0.247 30.609 1.00 0.00 125 ILE A C 6
ATOM 13679 O O . ILE A 1 24 ? 26.915 0.405 31.085 1.00 0.00 125 ILE A O 6
ATOM 13695 N N . LYS A 1 25 ? 25.024 -0.790 30.977 1.00 0.00 126 LYS A N 6
ATOM 13696 C CA . LYS A 1 25 ? 25.476 -1.847 31.918 1.00 0.00 126 LYS A CA 6
ATOM 13697 C C . LYS A 1 25 ? 26.674 -2.640 31.385 1.00 0.00 126 LYS A C 6
ATOM 13698 O O . LYS A 1 25 ? 27.664 -2.833 32.085 1.00 0.00 126 LYS A O 6
ATOM 13717 N N . THR A 1 26 ? 26.626 -3.020 30.108 1.00 0.00 127 THR A N 6
ATOM 13718 C CA . THR A 1 26 ? 27.728 -3.711 29.413 1.00 0.00 127 THR A CA 6
ATOM 13719 C C . THR A 1 26 ? 29.014 -2.884 29.393 1.00 0.00 127 THR A C 6
ATOM 13720 O O . THR A 1 26 ? 30.074 -3.391 29.747 1.00 0.00 127 THR A O 6
ATOM 13731 N N . LEU A 1 27 ? 28.931 -1.592 29.067 1.00 0.00 128 LEU A N 6
ATOM 13732 C CA . LEU A 1 27 ? 30.074 -0.673 29.130 1.00 0.00 128 LEU A CA 6
ATOM 13733 C C . LEU A 1 27 ? 30.566 -0.449 30.570 1.00 0.00 128 LEU A C 6
ATOM 13734 O O . LEU A 1 27 ? 31.771 -0.459 30.783 1.00 0.00 128 LEU A O 6
ATOM 13750 N N . LYS A 1 28 ? 29.684 -0.335 31.577 1.00 0.00 129 LYS A N 6
ATOM 13751 C CA . LYS A 1 28 ? 30.100 -0.215 32.997 1.00 0.00 129 LYS A CA 6
ATOM 13752 C C . LYS A 1 28 ? 30.930 -1.400 33.528 1.00 0.00 129 LYS A C 6
ATOM 13753 O O . LYS A 1 28 ? 31.816 -1.177 34.356 1.00 0.00 129 LYS A O 6
ATOM 13772 N N . ARG A 1 29 ? 30.692 -2.632 33.043 1.00 0.00 130 ARG A N 6
ATOM 13773 C CA . ARG A 1 29 ? 31.562 -3.804 33.329 1.00 0.00 130 ARG A CA 6
ATOM 13774 C C . ARG A 1 29 ? 32.751 -3.962 32.357 1.00 0.00 130 ARG A C 6
ATOM 13775 O O . ARG A 1 29 ? 33.764 -4.541 32.735 1.00 0.00 130 ARG A O 6
ATOM 13796 N N . HIS A 1 30 ? 32.661 -3.426 31.129 1.00 0.00 131 HIS A N 6
ATOM 13797 C CA . HIS A 1 30 ? 33.710 -3.453 30.084 1.00 0.00 131 HIS A CA 6
ATOM 13798 C C . HIS A 1 30 ? 34.067 -2.024 29.614 1.00 0.00 131 HIS A C 6
ATOM 13799 O O . HIS A 1 30 ? 33.701 -1.604 28.516 1.00 0.00 131 HIS A O 6
ATOM 13814 N N . ASN A 1 31 ? 34.735 -1.262 30.492 1.00 0.00 132 ASN A N 6
ATOM 13815 C CA . ASN A 1 31 ? 34.979 0.178 30.298 1.00 0.00 132 ASN A CA 6
ATOM 13816 C C . ASN A 1 31 ? 35.984 0.509 29.174 1.00 0.00 132 ASN A C 6
ATOM 13817 O O . ASN A 1 31 ? 35.837 1.535 28.508 1.00 0.00 132 ASN A O 6
ATOM 13828 N N . ALA A 1 32 ? 36.987 -0.354 28.958 1.00 0.00 133 ALA A N 6
ATOM 13829 C CA . ALA A 1 32 ? 38.062 -0.160 27.976 1.00 0.00 133 ALA A CA 6
ATOM 13830 C C . ALA A 1 32 ? 37.570 -0.260 26.514 1.00 0.00 133 ALA A C 6
ATOM 13831 O O . ALA A 1 32 ? 36.473 -0.754 26.238 1.00 0.00 133 ALA A O 6
ATOM 13838 N N . ALA A 1 33 ? 38.393 0.222 25.564 1.00 0.00 134 ALA A N 6
ATOM 13839 C CA . ALA A 1 33 ? 38.024 0.296 24.150 1.00 0.00 134 ALA A CA 6
ATOM 13840 C C . ALA A 1 33 ? 37.702 -1.083 23.537 1.00 0.00 134 ALA A C 6
ATOM 13841 O O . ALA A 1 33 ? 38.434 -2.056 23.744 1.00 0.00 134 ALA A O 6
ATOM 13848 N N . ILE A 1 34 ? 36.599 -1.161 22.787 1.00 0.00 135 ILE A N 6
ATOM 13849 C CA . ILE A 1 34 ? 36.032 -2.404 22.230 1.00 0.00 135 ILE A CA 6
ATOM 13850 C C . ILE A 1 34 ? 35.333 -2.142 20.872 1.00 0.00 135 ILE A C 6
ATOM 13851 O O . ILE A 1 34 ? 34.703 -1.095 20.686 1.00 0.00 135 ILE A O 6
ATOM 13867 N N . LYS A 1 35 ? 35.434 -3.090 19.923 1.00 0.00 136 LYS A N 6
ATOM 13868 C CA . LYS A 1 35 ? 34.728 -3.013 18.631 1.00 0.00 136 LYS A CA 6
ATOM 13869 C C . LYS A 1 35 ? 33.222 -3.272 18.785 1.00 0.00 136 LYS A C 6
ATOM 13870 O O . LYS A 1 35 ? 32.804 -4.133 19.551 1.00 0.00 136 LYS A O 6
ATOM 13889 N N . SER A 1 36 ? 32.443 -2.613 17.939 1.00 0.00 137 SER A N 6
ATOM 13890 C CA . SER A 1 36 ? 31.011 -2.770 17.675 1.00 0.00 137 SER A CA 6
ATOM 13891 C C . SER A 1 36 ? 30.489 -4.205 17.761 1.00 0.00 137 SER A C 6
ATOM 13892 O O . SER A 1 36 ? 29.581 -4.476 18.540 1.00 0.00 137 SER A O 6
ATOM 13900 N N . SER A 1 37 ? 31.092 -5.132 17.020 1.00 0.00 138 SER A N 6
ATOM 13901 C CA . SER A 1 37 ? 30.717 -6.554 16.966 1.00 0.00 138 SER A CA 6
ATOM 13902 C C . SER A 1 37 ? 31.040 -7.352 18.233 1.00 0.00 138 SER A C 6
ATOM 13903 O O . SER A 1 37 ? 30.306 -8.272 18.592 1.00 0.00 138 SER A O 6
ATOM 13911 N N . GLU A 1 38 ? 32.094 -6.992 18.964 1.00 0.00 139 GLU A N 6
ATOM 13912 C CA . GLU A 1 38 ? 32.411 -7.608 20.261 1.00 0.00 139 GLU A CA 6
ATOM 13913 C C . GLU A 1 38 ? 31.526 -7.040 21.386 1.00 0.00 139 GLU A C 6
ATOM 13914 O O . GLU A 1 38 ? 30.980 -7.791 22.192 1.00 0.00 139 GLU A O 6
ATOM 13926 N N . LEU A 1 39 ? 31.290 -5.725 21.393 1.00 0.00 140 LEU A N 6
ATOM 13927 C CA . LEU A 1 39 ? 30.329 -5.061 22.288 1.00 0.00 140 LEU A CA 6
ATOM 13928 C C . LEU A 1 39 ? 28.890 -5.555 22.046 1.00 0.00 140 LEU A C 6
ATOM 13929 O O . LEU A 1 39 ? 28.169 -5.814 23.000 1.00 0.00 140 LEU A O 6
ATOM 13945 N N . GLN A 1 40 ? 28.507 -5.796 20.786 1.00 0.00 141 GLN A N 6
ATOM 13946 C CA . GLN A 1 40 ? 27.265 -6.462 20.375 1.00 0.00 141 GLN A CA 6
ATOM 13947 C C . GLN A 1 40 ? 27.085 -7.848 21.006 1.00 0.00 141 GLN A C 6
ATOM 13948 O O . GLN A 1 40 ? 26.031 -8.100 21.587 1.00 0.00 141 GLN A O 6
ATOM 13962 N N . LYS A 1 41 ? 28.106 -8.723 20.954 1.00 0.00 142 LYS A N 6
ATOM 13963 C CA . LYS A 1 41 ? 28.063 -10.046 21.606 1.00 0.00 142 LYS A CA 6
ATOM 13964 C C . LYS A 1 41 ? 27.847 -9.927 23.119 1.00 0.00 142 LYS A C 6
ATOM 13965 O O . LYS A 1 41 ? 26.986 -10.597 23.674 1.00 0.00 142 LYS A O 6
ATOM 13984 N N . GLU A 1 42 ? 28.575 -9.031 23.782 1.00 0.00 143 GLU A N 6
ATOM 13985 C CA . GLU A 1 42 ? 28.429 -8.775 25.220 1.00 0.00 143 GLU A CA 6
ATOM 13986 C C . GLU A 1 42 ? 27.072 -8.149 25.596 1.00 0.00 143 GLU A C 6
ATOM 13987 O O . GLU A 1 42 ? 26.491 -8.520 26.616 1.00 0.00 143 GLU A O 6
ATOM 13999 N N . ILE A 1 43 ? 26.506 -7.288 24.744 1.00 0.00 144 ILE A N 6
ATOM 14000 C CA . ILE A 1 43 ? 25.133 -6.768 24.889 1.00 0.00 144 ILE A CA 6
ATOM 14001 C C . ILE A 1 43 ? 24.098 -7.882 24.704 1.00 0.00 144 ILE A C 6
ATOM 14002 O O . ILE A 1 43 ? 23.127 -7.930 25.456 1.00 0.00 144 ILE A O 6
ATOM 14018 N N . GLU A 1 44 ? 24.293 -8.796 23.756 1.00 0.00 145 GLU A N 6
ATOM 14019 C CA . GLU A 1 44 ? 23.399 -9.942 23.556 1.00 0.00 145 GLU A CA 6
ATOM 14020 C C . GLU A 1 44 ? 23.464 -10.925 24.738 1.00 0.00 145 GLU A C 6
ATOM 14021 O O . GLU A 1 44 ? 22.422 -11.404 25.191 1.00 0.00 145 GLU A O 6
ATOM 14033 N N . LYS A 1 45 ? 24.650 -11.132 25.332 1.00 0.00 146 LYS A N 6
ATOM 14034 C CA . LYS A 1 45 ? 24.839 -11.866 26.591 1.00 0.00 146 LYS A CA 6
ATOM 14035 C C . LYS A 1 45 ? 24.147 -11.198 27.797 1.00 0.00 146 LYS A C 6
ATOM 14036 O O . LYS A 1 45 ? 23.622 -11.902 28.660 1.00 0.00 146 LYS A O 6
ATOM 14055 N N . GLU A 1 46 ? 24.124 -9.863 27.867 1.00 0.00 147 GLU A N 6
ATOM 14056 C CA . GLU A 1 46 ? 23.414 -9.097 28.904 1.00 0.00 147 GLU A CA 6
ATOM 14057 C C . GLU A 1 46 ? 21.881 -9.123 28.747 1.00 0.00 147 GLU A C 6
ATOM 14058 O O . GLU A 1 46 ? 21.168 -9.413 29.709 1.00 0.00 147 GLU A O 6
ATOM 14070 N N . SER A 1 47 ? 21.370 -8.805 27.553 1.00 0.00 148 SER A N 6
ATOM 14071 C CA . SER A 1 47 ? 19.934 -8.575 27.297 1.00 0.00 148 SER A CA 6
ATOM 14072 C C . SER A 1 47 ? 19.147 -9.817 26.843 1.00 0.00 148 SER A C 6
ATOM 14073 O O . SER A 1 47 ? 17.938 -9.902 27.077 1.00 0.00 148 SER A O 6
ATOM 14081 N N . GLY A 1 48 ? 19.817 -10.770 26.199 1.00 0.00 149 GLY A N 6
ATOM 14082 C CA . GLY A 1 48 ? 19.210 -11.927 25.544 1.00 0.00 149 GLY A CA 6
ATOM 14083 C C . GLY A 1 48 ? 18.732 -11.676 24.103 1.00 0.00 149 GLY A C 6
ATOM 14084 O O . GLY A 1 48 ? 18.106 -12.574 23.530 1.00 0.00 149 GLY A O 6
ATOM 14088 N N . LEU A 1 49 ? 19.000 -10.502 23.504 1.00 0.00 150 LEU A N 6
ATOM 14089 C CA . LEU A 1 49 ? 18.646 -10.174 22.111 1.00 0.00 150 LEU A CA 6
ATOM 14090 C C . LEU A 1 49 ? 19.646 -9.222 21.419 1.00 0.00 150 LEU A C 6
ATOM 14091 O O . LEU A 1 49 ? 20.559 -8.672 22.030 1.00 0.00 150 LEU A O 6
ATOM 14107 N N . GLU A 1 50 ? 19.501 -9.065 20.098 1.00 0.00 151 GLU A N 6
ATOM 14108 C CA . GLU A 1 50 ? 20.412 -8.258 19.270 1.00 0.00 151 GLU A CA 6
ATOM 14109 C C . GLU A 1 50 ? 20.422 -6.746 19.534 1.00 0.00 151 GLU A C 6
ATOM 14110 O O . GLU A 1 50 ? 19.417 -6.132 19.913 1.00 0.00 151 GLU A O 6
ATOM 14122 N N . ILE A 1 51 ? 21.595 -6.165 19.269 1.00 0.00 152 ILE A N 6
ATOM 14123 C CA . ILE A 1 51 ? 21.910 -4.736 19.369 1.00 0.00 152 ILE A CA 6
ATOM 14124 C C . ILE A 1 51 ? 21.166 -3.954 18.254 1.00 0.00 152 ILE A C 6
ATOM 14125 O O . ILE A 1 51 ? 20.966 -4.513 17.173 1.00 0.00 152 ILE A O 6
ATOM 14141 N N . PRO A 1 52 ? 20.739 -2.683 18.459 1.00 0.00 153 PRO A N 6
ATOM 14142 C CA . PRO A 1 52 ? 20.064 -1.882 17.426 1.00 0.00 153 PRO A CA 6
ATOM 14143 C C . PRO A 1 52 ? 20.990 -1.462 16.263 1.00 0.00 153 PRO A C 6
ATOM 14144 O O . PRO A 1 52 ? 22.140 -1.896 16.211 1.00 0.00 153 PRO A O 6
ATOM 14155 N N . ASN A 1 53 ? 20.522 -0.580 15.351 1.00 0.00 154 ASN A N 6
ATOM 14156 C CA . ASN A 1 53 ? 21.385 -0.029 14.299 1.00 0.00 154 ASN A CA 6
ATOM 14157 C C . ASN A 1 53 ? 22.692 0.488 14.915 1.00 0.00 154 ASN A C 6
ATOM 14158 O O . ASN A 1 53 ? 22.666 1.423 15.719 1.00 0.00 154 ASN A O 6
ATOM 14169 N N . MET A 1 54 ? 23.821 -0.100 14.511 1.00 0.00 155 MET A N 6
ATOM 14170 C CA . MET A 1 54 ? 25.106 0.128 15.172 1.00 0.00 155 MET A CA 6
ATOM 14171 C C . MET A 1 54 ? 25.470 1.621 15.265 1.00 0.00 155 MET A C 6
ATOM 14172 O O . MET A 1 54 ? 25.698 2.145 16.358 1.00 0.00 155 MET A O 6
ATOM 14186 N N . THR A 1 55 ? 25.458 2.339 14.135 1.00 0.00 156 THR A N 6
ATOM 14187 C CA . THR A 1 55 ? 25.879 3.744 14.108 1.00 0.00 156 THR A CA 6
ATOM 14188 C C . THR A 1 55 ? 24.913 4.774 14.691 1.00 0.00 156 THR A C 6
ATOM 14189 O O . THR A 1 55 ? 25.363 5.648 15.438 1.00 0.00 156 THR A O 6
ATOM 14200 N N . THR A 1 56 ? 23.600 4.653 14.437 1.00 0.00 157 THR A N 6
ATOM 14201 C CA . THR A 1 56 ? 22.614 5.474 15.157 1.00 0.00 157 THR A CA 6
ATOM 14202 C C . THR A 1 56 ? 22.634 5.262 16.663 1.00 0.00 157 THR A C 6
ATOM 14203 O O . THR A 1 56 ? 22.678 6.229 17.431 1.00 0.00 157 THR A O 6
ATOM 14214 N N . PHE A 1 57 ? 22.658 4.003 17.112 1.00 0.00 158 PHE A N 6
ATOM 14215 C CA . PHE A 1 57 ? 22.536 3.670 18.521 1.00 0.00 158 PHE A CA 6
ATOM 14216 C C . PHE A 1 57 ? 23.741 4.023 19.385 1.00 0.00 158 PHE A C 6
ATOM 14217 O O . PHE A 1 57 ? 23.577 4.656 20.426 1.00 0.00 158 PHE A O 6
ATOM 14234 N N . MET A 1 58 ? 24.961 3.736 18.917 1.00 0.00 159 MET A N 6
ATOM 14235 C CA . MET A 1 58 ? 26.170 4.188 19.616 1.00 0.00 159 MET A CA 6
ATOM 14236 C C . MET A 1 58 ? 26.284 5.721 19.668 1.00 0.00 159 MET A C 6
ATOM 14237 O O . MET A 1 58 ? 26.564 6.251 20.741 1.00 0.00 159 MET A O 6
ATOM 14251 N N . GLN A 1 59 ? 26.004 6.463 18.586 1.00 0.00 160 GLN A N 6
ATOM 14252 C CA . GLN A 1 59 ? 25.981 7.933 18.674 1.00 0.00 160 GLN A CA 6
ATOM 14253 C C . GLN A 1 59 ? 24.838 8.475 19.550 1.00 0.00 160 GLN A C 6
ATOM 14254 O O . GLN A 1 59 ? 25.034 9.442 20.291 1.00 0.00 160 GLN A O 6
ATOM 14268 N N . SER A 1 60 ? 23.670 7.829 19.548 1.00 0.00 161 SER A N 6
ATOM 14269 C CA . SER A 1 60 ? 22.574 8.148 20.473 1.00 0.00 161 SER A CA 6
ATOM 14270 C C . SER A 1 60 ? 23.000 7.951 21.939 1.00 0.00 161 SER A C 6
ATOM 14271 O O . SER A 1 60 ? 22.836 8.841 22.778 1.00 0.00 161 SER A O 6
ATOM 14279 N N . LEU A 1 61 ? 23.661 6.828 22.238 1.00 0.00 162 LEU A N 6
ATOM 14280 C CA . LEU A 1 61 ? 24.252 6.548 23.543 1.00 0.00 162 LEU A CA 6
ATOM 14281 C C . LEU A 1 61 ? 25.324 7.585 23.939 1.00 0.00 162 LEU A C 6
ATOM 14282 O O . LEU A 1 61 ? 25.334 8.039 25.080 1.00 0.00 162 LEU A O 6
ATOM 14298 N N . ILE A 1 62 ? 26.171 8.020 22.999 1.00 0.00 163 ILE A N 6
ATOM 14299 C CA . ILE A 1 62 ? 27.179 9.066 23.224 1.00 0.00 163 ILE A CA 6
ATOM 14300 C C . ILE A 1 62 ? 26.537 10.427 23.563 1.00 0.00 163 ILE A C 6
ATOM 14301 O O . ILE A 1 62 ? 26.930 11.046 24.552 1.00 0.00 163 ILE A O 6
ATOM 14317 N N . LYS A 1 63 ? 25.538 10.894 22.793 1.00 0.00 164 LYS A N 6
ATOM 14318 C CA . LYS A 1 63 ? 24.901 12.204 23.054 1.00 0.00 164 LYS A CA 6
ATOM 14319 C C . LYS A 1 63 ? 24.028 12.207 24.321 1.00 0.00 164 LYS A C 6
ATOM 14320 O O . LYS A 1 63 ? 23.901 13.253 24.961 1.00 0.00 164 LYS A O 6
ATOM 14339 N N . MET A 1 64 ? 23.477 11.053 24.724 1.00 0.00 165 MET A N 6
ATOM 14340 C CA . MET A 1 64 ? 22.811 10.889 26.032 1.00 0.00 165 MET A CA 6
ATOM 14341 C C . MET A 1 64 ? 23.800 10.803 27.211 1.00 0.00 165 MET A C 6
ATOM 14342 O O . MET A 1 64 ? 23.514 11.340 28.282 1.00 0.00 165 MET A O 6
ATOM 14356 N N . TYR A 1 65 ? 24.957 10.159 27.015 1.00 0.00 166 TYR A N 6
ATOM 14357 C CA . TYR A 1 65 ? 25.944 9.861 28.057 1.00 0.00 166 TYR A CA 6
ATOM 14358 C C . TYR A 1 65 ? 27.361 10.222 27.543 1.00 0.00 166 TYR A C 6
ATOM 14359 O O . TYR A 1 65 ? 28.068 9.349 27.019 1.00 0.00 166 TYR A O 6
ATOM 14377 N N . PRO A 1 66 ? 27.802 11.496 27.666 1.00 0.00 167 PRO A N 6
ATOM 14378 C CA . PRO A 1 66 ? 29.086 11.983 27.140 1.00 0.00 167 PRO A CA 6
ATOM 14379 C C . PRO A 1 66 ? 30.339 11.261 27.684 1.00 0.00 167 PRO A C 6
ATOM 14380 O O . PRO A 1 66 ? 31.432 11.424 27.145 1.00 0.00 167 PRO A O 6
ATOM 14391 N N . GLU A 1 67 ? 30.196 10.455 28.737 1.00 0.00 168 GLU A N 6
ATOM 14392 C CA . GLU A 1 67 ? 31.202 9.534 29.258 1.00 0.00 168 GLU A CA 6
ATOM 14393 C C . GLU A 1 67 ? 31.595 8.460 28.217 1.00 0.00 168 GLU A C 6
ATOM 14394 O O . GLU A 1 67 ? 32.737 7.998 28.201 1.00 0.00 168 GLU A O 6
ATOM 14406 N N . VAL A 1 68 ? 30.671 8.076 27.327 1.00 0.00 169 VAL A N 6
ATOM 14407 C CA . VAL A 1 68 ? 30.935 7.236 26.148 1.00 0.00 169 VAL A CA 6
ATOM 14408 C C . VAL A 1 68 ? 31.629 8.026 25.030 1.00 0.00 169 VAL A C 6
ATOM 14409 O O . VAL A 1 68 ? 31.199 9.130 24.691 1.00 0.00 169 VAL A O 6
ATOM 14422 N N . LYS A 1 69 ? 32.671 7.443 24.422 1.00 0.00 170 LYS A N 6
ATOM 14423 C CA . LYS A 1 69 ? 33.514 8.051 23.371 1.00 0.00 170 LYS A CA 6
ATOM 14424 C C . LYS A 1 69 ? 33.816 7.072 22.226 1.00 0.00 170 LYS A C 6
ATOM 14425 O O . LYS A 1 69 ? 33.675 5.859 22.391 1.00 0.00 170 LYS A O 6
ATOM 14444 N N . LYS A 1 70 ? 34.272 7.590 21.079 1.00 0.00 171 LYS A N 6
ATOM 14445 C CA . LYS A 1 70 ? 34.583 6.842 19.839 1.00 0.00 171 LYS A CA 6
ATOM 14446 C C . LYS A 1 70 ? 36.058 7.021 19.406 1.00 0.00 171 LYS A C 6
ATOM 14447 O O . LYS A 1 70 ? 36.351 7.956 18.658 1.00 0.00 171 LYS A O 6
ATOM 14466 N N . PRO A 1 71 ? 36.991 6.158 19.863 1.00 0.00 172 PRO A N 6
ATOM 14467 C CA . PRO A 1 71 ? 38.377 6.167 19.390 1.00 0.00 172 PRO A CA 6
ATOM 14468 C C . PRO A 1 71 ? 38.565 5.936 17.878 1.00 0.00 172 PRO A C 6
ATOM 14469 O O . PRO A 1 71 ? 39.430 6.596 17.295 1.00 0.00 172 PRO A O 6
ATOM 14480 N N . TYR A 1 72 ? 37.800 5.027 17.242 1.00 0.00 173 TYR A N 6
ATOM 14481 C CA . TYR A 1 72 ? 37.961 4.697 15.803 1.00 0.00 173 TYR A CA 6
ATOM 14482 C C . TYR A 1 72 ? 36.693 4.125 15.111 1.00 0.00 173 TYR A C 6
ATOM 14483 O O . TYR A 1 72 ? 35.660 4.015 15.770 1.00 0.00 173 TYR A O 6
ATOM 14501 N N . ARG A 1 73 ? 36.743 3.711 13.830 1.00 0.00 174 ARG A N 6
ATOM 14502 C CA . ARG A 1 73 ? 35.652 3.034 13.091 1.00 0.00 174 ARG A CA 6
ATOM 14503 C C . ARG A 1 73 ? 35.085 1.867 13.910 1.00 0.00 174 ARG A C 6
ATOM 14504 O O . ARG A 1 73 ? 35.748 0.849 14.084 1.00 0.00 174 ARG A O 6
ATOM 14525 N N . GLY A 1 74 ? 33.852 2.034 14.402 1.00 0.00 175 GLY A N 6
ATOM 14526 C CA . GLY A 1 74 ? 33.179 1.057 15.261 1.00 0.00 175 GLY A CA 6
ATOM 14527 C C . GLY A 1 74 ? 33.898 0.753 16.582 1.00 0.00 175 GLY A C 6
ATOM 14528 O O . GLY A 1 74 ? 33.528 -0.209 17.238 1.00 0.00 175 GLY A O 6
ATOM 14532 N N . GLN A 1 75 ? 34.930 1.507 16.969 1.00 0.00 176 GLN A N 6
ATOM 14533 C CA . GLN A 1 75 ? 35.681 1.331 18.221 1.00 0.00 176 GLN A CA 6
ATOM 14534 C C . GLN A 1 75 ? 35.230 2.374 19.237 1.00 0.00 176 GLN A C 6
ATOM 14535 O O . GLN A 1 75 ? 35.373 3.570 18.980 1.00 0.00 176 GLN A O 6
ATOM 14549 N N . TYR A 1 76 ? 34.714 1.902 20.375 1.00 0.00 177 TYR A N 6
ATOM 14550 C CA . TYR A 1 76 ? 34.036 2.691 21.414 1.00 0.00 177 TYR A CA 6
ATOM 14551 C C . TYR A 1 76 ? 34.580 2.428 22.828 1.00 0.00 177 TYR A C 6
ATOM 14552 O O . TYR A 1 76 ? 35.075 1.339 23.097 1.00 0.00 177 TYR A O 6
ATOM 14570 N N . ILE A 1 77 ? 34.488 3.401 23.743 1.00 0.00 178 ILE A N 6
ATOM 14571 C CA . ILE A 1 77 ? 35.052 3.335 25.114 1.00 0.00 178 ILE A CA 6
ATOM 14572 C C . ILE A 1 77 ? 34.139 4.093 26.103 1.00 0.00 178 ILE A C 6
ATOM 14573 O O . ILE A 1 77 ? 33.401 4.986 25.689 1.00 0.00 178 ILE A O 6
ATOM 14589 N N . LEU A 1 78 ? 34.192 3.777 27.404 1.00 0.00 179 LEU A N 6
ATOM 14590 C CA . LEU A 1 78 ? 33.486 4.504 28.468 1.00 0.00 179 LEU A CA 6
ATOM 14591 C C . LEU A 1 78 ? 34.468 5.028 29.539 1.00 0.00 179 LEU A C 6
ATOM 14592 O O . LEU A 1 78 ? 35.174 4.249 30.177 1.00 0.00 179 LEU A O 6
ATOM 14608 N N . GLU A 1 79 ? 34.503 6.349 29.751 1.00 0.00 180 GLU A N 6
ATOM 14609 C CA . GLU A 1 79 ? 35.362 7.029 30.734 1.00 0.00 180 GLU A CA 6
ATOM 14610 C C . GLU A 1 79 ? 34.544 7.544 31.938 1.00 0.00 180 GLU A C 6
ATOM 14611 O O . GLU A 1 79 ? 33.819 8.538 31.831 1.00 0.00 180 GLU A O 6
ATOM 14623 N N . GLY A 1 80 ? 34.692 6.888 33.098 1.00 0.00 181 GLY A N 6
ATOM 14624 C CA . GLY A 1 80 ? 33.926 7.178 34.319 1.00 0.00 181 GLY A CA 6
ATOM 14625 C C . GLY A 1 80 ? 32.472 6.672 34.284 1.00 0.00 181 GLY A C 6
ATOM 14626 O O . GLY A 1 80 ? 31.953 6.268 33.240 1.00 0.00 181 GLY A O 6
ATOM 14630 N N . GLU A 1 81 ? 31.812 6.646 35.446 1.00 0.00 182 GLU A N 6
ATOM 14631 C CA . GLU A 1 81 ? 30.446 6.134 35.609 1.00 0.00 182 GLU A CA 6
ATOM 14632 C C . GLU A 1 81 ? 29.366 7.163 35.211 1.00 0.00 182 GLU A C 6
ATOM 14633 O O . GLU A 1 81 ? 29.508 8.368 35.441 1.00 0.00 182 GLU A O 6
ATOM 14645 N N . ILE A 1 82 ? 28.247 6.682 34.657 1.00 0.00 183 ILE A N 6
ATOM 14646 C CA . ILE A 1 82 ? 27.121 7.530 34.213 1.00 0.00 183 ILE A CA 6
ATOM 14647 C C . ILE A 1 82 ? 26.416 8.222 35.388 1.00 0.00 183 ILE A C 6
ATOM 14648 O O . ILE A 1 82 ? 25.906 9.333 35.253 1.00 0.00 183 ILE A O 6
ATOM 14664 N N . GLU A 1 83 ? 26.456 7.620 36.575 1.00 0.00 184 GLU A N 6
ATOM 14665 C CA . GLU A 1 83 ? 25.942 8.183 37.822 1.00 0.00 184 GLU A CA 6
ATOM 14666 C C . GLU A 1 83 ? 26.630 9.503 38.226 1.00 0.00 184 GLU A C 6
ATOM 14667 O O . GLU A 1 83 ? 26.090 10.238 39.051 1.00 0.00 184 GLU A O 6
ATOM 14679 N N . SER A 1 84 ? 27.761 9.866 37.605 1.00 0.00 185 SER A N 6
ATOM 14680 C CA . SER A 1 84 ? 28.382 11.197 37.744 1.00 0.00 185 SER A CA 6
ATOM 14681 C C . SER A 1 84 ? 27.467 12.333 37.250 1.00 0.00 185 SER A C 6
ATOM 14682 O O . SER A 1 84 ? 27.576 13.468 37.711 1.00 0.00 185 SER A O 6
ATOM 14690 N N . LEU A 1 85 ? 26.498 12.034 36.373 1.00 0.00 186 LEU A N 6
ATOM 14691 C CA . LEU A 1 85 ? 25.419 12.947 35.968 1.00 0.00 186 LEU A CA 6
ATOM 14692 C C . LEU A 1 85 ? 24.361 13.170 37.077 1.00 0.00 186 LEU A C 6
ATOM 14693 O O . LEU A 1 85 ? 23.546 14.091 36.971 1.00 0.00 186 LEU A O 6
ATOM 14709 N N . GLU A 1 86 ? 24.348 12.340 38.128 1.00 0.00 187 GLU A N 6
ATOM 14710 C CA . GLU A 1 86 ? 23.285 12.281 39.149 1.00 0.00 187 GLU A CA 6
ATOM 14711 C C . GLU A 1 86 ? 23.765 12.547 40.585 1.00 0.00 187 GLU A C 6
ATOM 14712 O O . GLU A 1 86 ? 23.078 13.252 41.334 1.00 0.00 187 GLU A O 6
ATOM 14724 N N . HIS A 1 87 ? 24.929 12.014 40.990 1.00 0.00 188 HIS A N 6
ATOM 14725 C CA . HIS A 1 87 ? 25.451 12.170 42.363 1.00 0.00 188 HIS A CA 6
ATOM 14726 C C . HIS A 1 87 ? 25.996 13.582 42.643 1.00 0.00 188 HIS A C 6
ATOM 14727 O O . HIS A 1 87 ? 26.327 14.342 41.729 1.00 0.00 188 HIS A O 6
ATOM 14742 N N . HIS A 1 88 ? 26.148 13.920 43.933 1.00 0.00 189 HIS A N 6
ATOM 14743 C CA . HIS A 1 88 ? 26.774 15.176 44.404 1.00 0.00 189 HIS A CA 6
ATOM 14744 C C . HIS A 1 88 ? 28.221 15.320 43.879 1.00 0.00 189 HIS A C 6
ATOM 14745 O O . HIS A 1 88 ? 28.846 14.327 43.499 1.00 0.00 189 HIS A O 6
ATOM 14760 N N . HIS A 1 89 ? 28.744 16.551 43.806 1.00 0.00 190 HIS A N 6
ATOM 14761 C CA . HIS A 1 89 ? 30.045 16.886 43.174 1.00 0.00 190 HIS A CA 6
ATOM 14762 C C . HIS A 1 89 ? 30.172 16.393 41.710 1.00 0.00 190 HIS A C 6
ATOM 14763 O O . HIS A 1 89 ? 31.197 15.834 41.311 1.00 0.00 190 HIS A O 6
ATOM 14778 N N . HIS A 1 90 ? 29.113 16.575 40.905 1.00 0.00 191 HIS A N 6
ATOM 14779 C CA . HIS A 1 90 ? 29.076 16.217 39.468 1.00 0.00 191 HIS A CA 6
ATOM 14780 C C . HIS A 1 90 ? 30.084 17.024 38.628 1.00 0.00 191 HIS A C 6
ATOM 14781 O O . HIS A 1 90 ? 30.485 18.122 39.022 1.00 0.00 191 HIS A O 6
ATOM 14796 N N . HIS A 1 91 ? 30.448 16.520 37.441 1.00 0.00 192 HIS A N 6
ATOM 14797 C CA . HIS A 1 91 ? 31.266 17.251 36.451 1.00 0.00 192 HIS A CA 6
ATOM 14798 C C . HIS A 1 91 ? 30.538 18.498 35.901 1.00 0.00 192 HIS A C 6
ATOM 14799 O O . HIS A 1 91 ? 29.328 18.650 36.106 1.00 0.00 192 HIS A O 6
ATOM 14814 N N . HIS A 1 92 ? 31.260 19.377 35.198 1.00 0.00 193 HIS A N 6
ATOM 14815 C CA . HIS A 1 92 ? 30.675 20.515 34.459 1.00 0.00 193 HIS A CA 6
ATOM 14816 C C . HIS A 1 92 ? 29.702 20.057 33.351 1.00 0.00 193 HIS A C 6
ATOM 14817 O O . HIS A 1 92 ? 28.748 20.810 33.051 1.00 0.00 193 HIS A O 6
ATOM 15979 N N . GLY A 1 1 ? 1.296 -8.086 5.167 1.00 0.00 102 GLY A N 7
ATOM 15980 C CA . GLY A 1 1 ? 1.326 -7.404 3.859 1.00 0.00 102 GLY A CA 7
ATOM 15981 C C . GLY A 1 1 ? 2.458 -7.879 2.939 1.00 0.00 102 GLY A C 7
ATOM 15982 O O . GLY A 1 1 ? 3.451 -8.437 3.408 1.00 0.00 102 GLY A O 7
ATOM 15986 N N . THR A 1 2 ? 2.327 -7.624 1.633 1.00 0.00 103 THR A N 7
ATOM 15987 C CA . THR A 1 2 ? 3.284 -8.028 0.576 1.00 0.00 103 THR A CA 7
ATOM 15988 C C . THR A 1 2 ? 3.597 -6.951 -0.466 1.00 0.00 103 THR A C 7
ATOM 15989 O O . THR A 1 2 ? 2.839 -5.990 -0.609 1.00 0.00 103 THR A O 7
ATOM 16000 N N . THR A 1 3 ? 4.711 -7.075 -1.183 1.00 0.00 104 THR A N 7
ATOM 16001 C CA . THR A 1 3 ? 5.286 -6.067 -2.098 1.00 0.00 104 THR A CA 7
ATOM 16002 C C . THR A 1 3 ? 4.505 -5.789 -3.399 1.00 0.00 104 THR A C 7
ATOM 16003 O O . THR A 1 3 ? 4.958 -6.094 -4.503 1.00 0.00 104 THR A O 7
ATOM 16014 N N . ARG A 1 4 ? 3.328 -5.160 -3.258 1.00 0.00 105 ARG A N 7
ATOM 16015 C CA . ARG A 1 4 ? 2.504 -4.592 -4.353 1.00 0.00 105 ARG A CA 7
ATOM 16016 C C . ARG A 1 4 ? 3.114 -3.357 -5.049 1.00 0.00 105 ARG A C 7
ATOM 16017 O O . ARG A 1 4 ? 2.770 -3.056 -6.194 1.00 0.00 105 ARG A O 7
ATOM 16038 N N . ARG A 1 5 ? 4.014 -2.653 -4.344 1.00 0.00 106 ARG A N 7
ATOM 16039 C CA . ARG A 1 5 ? 4.750 -1.446 -4.777 1.00 0.00 106 ARG A CA 7
ATOM 16040 C C . ARG A 1 5 ? 6.108 -1.376 -4.073 1.00 0.00 106 ARG A C 7
ATOM 16041 O O . ARG A 1 5 ? 6.221 -1.804 -2.928 1.00 0.00 106 ARG A O 7
ATOM 16062 N N . ARG A 1 6 ? 7.130 -0.788 -4.704 1.00 0.00 107 ARG A N 7
ATOM 16063 C CA . ARG A 1 6 ? 8.512 -0.656 -4.167 1.00 0.00 107 ARG A CA 7
ATOM 16064 C C . ARG A 1 6 ? 8.684 0.451 -3.105 1.00 0.00 107 ARG A C 7
ATOM 16065 O O . ARG A 1 6 ? 9.563 1.298 -3.196 1.00 0.00 107 ARG A O 7
ATOM 16086 N N . ARG A 1 7 ? 7.812 0.463 -2.091 1.00 0.00 108 ARG A N 7
ATOM 16087 C CA . ARG A 1 7 ? 7.799 1.442 -0.980 1.00 0.00 108 ARG A CA 7
ATOM 16088 C C . ARG A 1 7 ? 8.916 1.207 0.048 1.00 0.00 108 ARG A C 7
ATOM 16089 O O . ARG A 1 7 ? 9.495 0.129 0.050 1.00 0.00 108 ARG A O 7
ATOM 16110 N N . GLY A 1 8 ? 9.124 2.147 0.967 1.00 0.00 109 GLY A N 7
ATOM 16111 C CA . GLY A 1 8 ? 9.982 1.983 2.149 1.00 0.00 109 GLY A CA 7
ATOM 16112 C C . GLY A 1 8 ? 10.412 3.317 2.778 1.00 0.00 109 GLY A C 7
ATOM 16113 O O . GLY A 1 8 ? 10.474 4.350 2.104 1.00 0.00 109 GLY A O 7
ATOM 16117 N N . THR A 1 9 ? 10.649 3.305 4.089 1.00 0.00 110 THR A N 7
ATOM 16118 C CA . THR A 1 9 ? 11.134 4.433 4.902 1.00 0.00 110 THR A CA 7
ATOM 16119 C C . THR A 1 9 ? 11.569 3.972 6.305 1.00 0.00 110 THR A C 7
ATOM 16120 O O . THR A 1 9 ? 11.290 2.825 6.662 1.00 0.00 110 THR A O 7
ATOM 16131 N N . ALA A 1 10 ? 12.195 4.832 7.126 1.00 0.00 111 ALA A N 7
ATOM 16132 C CA . ALA A 1 10 ? 12.506 4.532 8.532 1.00 0.00 111 ALA A CA 7
ATOM 16133 C C . ALA A 1 10 ? 12.513 5.782 9.439 1.00 0.00 111 ALA A C 7
ATOM 16134 O O . ALA A 1 10 ? 12.421 6.925 8.973 1.00 0.00 111 ALA A O 7
ATOM 16141 N N . ARG A 1 11 ? 12.665 5.528 10.742 1.00 0.00 112 ARG A N 7
ATOM 16142 C CA . ARG A 1 11 ? 12.861 6.495 11.836 1.00 0.00 112 ARG A CA 7
ATOM 16143 C C . ARG A 1 11 ? 13.745 5.859 12.942 1.00 0.00 112 ARG A C 7
ATOM 16144 O O . ARG A 1 11 ? 13.879 4.632 12.935 1.00 0.00 112 ARG A O 7
ATOM 16165 N N . PRO A 1 12 ? 14.376 6.628 13.857 1.00 0.00 113 PRO A N 7
ATOM 16166 C CA . PRO A 1 12 ? 15.212 6.068 14.932 1.00 0.00 113 PRO A CA 7
ATOM 16167 C C . PRO A 1 12 ? 14.460 5.072 15.841 1.00 0.00 113 PRO A C 7
ATOM 16168 O O . PRO A 1 12 ? 13.234 5.114 15.959 1.00 0.00 113 PRO A O 7
ATOM 16179 N N . GLY A 1 13 ? 15.207 4.167 16.480 1.00 0.00 114 GLY A N 7
ATOM 16180 C CA . GLY A 1 13 ? 14.675 3.006 17.209 1.00 0.00 114 GLY A CA 7
ATOM 16181 C C . GLY A 1 13 ? 13.748 3.316 18.396 1.00 0.00 114 GLY A C 7
ATOM 16182 O O . GLY A 1 13 ? 13.857 4.358 19.050 1.00 0.00 114 GLY A O 7
ATOM 16186 N N . SER A 1 14 ? 12.839 2.381 18.683 1.00 0.00 115 SER A N 7
ATOM 16187 C CA . SER A 1 14 ? 11.965 2.327 19.879 1.00 0.00 115 SER A CA 7
ATOM 16188 C C . SER A 1 14 ? 12.067 0.997 20.652 1.00 0.00 115 SER A C 7
ATOM 16189 O O . SER A 1 14 ? 11.983 1.005 21.882 1.00 0.00 115 SER A O 7
ATOM 16197 N N . LYS A 1 15 ? 12.366 -0.128 19.973 1.00 0.00 116 LYS A N 7
ATOM 16198 C CA . LYS A 1 15 ? 12.730 -1.412 20.618 1.00 0.00 116 LYS A CA 7
ATOM 16199 C C . LYS A 1 15 ? 14.049 -1.242 21.392 1.00 0.00 116 LYS A C 7
ATOM 16200 O O . LYS A 1 15 ? 14.271 -1.828 22.447 1.00 0.00 116 LYS A O 7
ATOM 16219 N N . ALA A 1 16 ? 14.898 -0.359 20.858 1.00 0.00 117 ALA A N 7
ATOM 16220 C CA . ALA A 1 16 ? 16.251 -0.024 21.295 1.00 0.00 117 ALA A CA 7
ATOM 16221 C C . ALA A 1 16 ? 16.395 0.422 22.773 1.00 0.00 117 ALA A C 7
ATOM 16222 O O . ALA A 1 16 ? 17.465 0.235 23.347 1.00 0.00 117 ALA A O 7
ATOM 16229 N N . ALA A 1 17 ? 15.357 0.958 23.428 1.00 0.00 118 ALA A N 7
ATOM 16230 C CA . ALA A 1 17 ? 15.455 1.525 24.789 1.00 0.00 118 ALA A CA 7
ATOM 16231 C C . ALA A 1 17 ? 15.869 0.500 25.874 1.00 0.00 118 ALA A C 7
ATOM 16232 O O . ALA A 1 17 ? 16.734 0.782 26.706 1.00 0.00 118 ALA A O 7
ATOM 16239 N N . LYS A 1 18 ? 15.359 -0.739 25.816 1.00 0.00 119 LYS A N 7
ATOM 16240 C CA . LYS A 1 18 ? 15.793 -1.815 26.730 1.00 0.00 119 LYS A CA 7
ATOM 16241 C C . LYS A 1 18 ? 17.286 -2.141 26.553 1.00 0.00 119 LYS A C 7
ATOM 16242 O O . LYS A 1 18 ? 18.018 -2.330 27.523 1.00 0.00 119 LYS A O 7
ATOM 16261 N N . LEU A 1 19 ? 17.756 -2.120 25.299 1.00 0.00 120 LEU A N 7
ATOM 16262 C CA . LEU A 1 19 ? 19.169 -2.314 24.967 1.00 0.00 120 LEU A CA 7
ATOM 16263 C C . LEU A 1 19 ? 20.038 -1.108 25.331 1.00 0.00 120 LEU A C 7
ATOM 16264 O O . LEU A 1 19 ? 21.187 -1.318 25.686 1.00 0.00 120 LEU A O 7
ATOM 16280 N N . ARG A 1 20 ? 19.513 0.124 25.340 1.00 0.00 121 ARG A N 7
ATOM 16281 C CA . ARG A 1 20 ? 20.215 1.330 25.846 1.00 0.00 121 ARG A CA 7
ATOM 16282 C C . ARG A 1 20 ? 20.663 1.142 27.294 1.00 0.00 121 ARG A C 7
ATOM 16283 O O . ARG A 1 20 ? 21.827 1.384 27.620 1.00 0.00 121 ARG A O 7
ATOM 16304 N N . GLU A 1 21 ? 19.751 0.645 28.134 1.00 0.00 122 GLU A N 7
ATOM 16305 C CA . GLU A 1 21 ? 20.071 0.322 29.534 1.00 0.00 122 GLU A CA 7
ATOM 16306 C C . GLU A 1 21 ? 21.143 -0.778 29.643 1.00 0.00 122 GLU A C 7
ATOM 16307 O O . GLU A 1 21 ? 22.125 -0.613 30.366 1.00 0.00 122 GLU A O 7
ATOM 16319 N N . ALA A 1 22 ? 21.007 -1.873 28.883 1.00 0.00 123 ALA A N 7
ATOM 16320 C CA . ALA A 1 22 ? 22.007 -2.946 28.854 1.00 0.00 123 ALA A CA 7
ATOM 16321 C C . ALA A 1 22 ? 23.372 -2.490 28.292 1.00 0.00 123 ALA A C 7
ATOM 16322 O O . ALA A 1 22 ? 24.417 -2.908 28.785 1.00 0.00 123 ALA A O 7
ATOM 16329 N N . ALA A 1 23 ? 23.397 -1.606 27.291 1.00 0.00 124 ALA A N 7
ATOM 16330 C CA . ALA A 1 23 ? 24.614 -1.096 26.664 1.00 0.00 124 ALA A CA 7
ATOM 16331 C C . ALA A 1 23 ? 25.450 -0.241 27.618 1.00 0.00 124 ALA A C 7
ATOM 16332 O O . ALA A 1 23 ? 26.641 -0.504 27.773 1.00 0.00 124 ALA A O 7
ATOM 16339 N N . ILE A 1 24 ? 24.855 0.734 28.317 1.00 0.00 125 ILE A N 7
ATOM 16340 C CA . ILE A 1 24 ? 25.617 1.568 29.264 1.00 0.00 125 ILE A CA 7
ATOM 16341 C C . ILE A 1 24 ? 26.109 0.737 30.461 1.00 0.00 125 ILE A C 7
ATOM 16342 O O . ILE A 1 24 ? 27.251 0.887 30.887 1.00 0.00 125 ILE A O 7
ATOM 16358 N N . LYS A 1 25 ? 25.306 -0.229 30.928 1.00 0.00 126 LYS A N 7
ATOM 16359 C CA . LYS A 1 25 ? 25.668 -1.183 31.999 1.00 0.00 126 LYS A CA 7
ATOM 16360 C C . LYS A 1 25 ? 26.824 -2.106 31.586 1.00 0.00 126 LYS A C 7
ATOM 16361 O O . LYS A 1 25 ? 27.805 -2.228 32.317 1.00 0.00 126 LYS A O 7
ATOM 16380 N N . THR A 1 26 ? 26.804 -2.618 30.354 1.00 0.00 127 THR A N 7
ATOM 16381 C CA . THR A 1 26 ? 27.938 -3.350 29.745 1.00 0.00 127 THR A CA 7
ATOM 16382 C C . THR A 1 26 ? 29.201 -2.491 29.625 1.00 0.00 127 THR A C 7
ATOM 16383 O O . THR A 1 26 ? 30.277 -2.939 30.014 1.00 0.00 127 THR A O 7
ATOM 16394 N N . LEU A 1 27 ? 29.084 -1.248 29.151 1.00 0.00 128 LEU A N 7
ATOM 16395 C CA . LEU A 1 27 ? 30.213 -0.316 29.035 1.00 0.00 128 LEU A CA 7
ATOM 16396 C C . LEU A 1 27 ? 30.809 0.082 30.395 1.00 0.00 128 LEU A C 7
ATOM 16397 O O . LEU A 1 27 ? 31.999 0.377 30.457 1.00 0.00 128 LEU A O 7
ATOM 16413 N N . LYS A 1 28 ? 30.045 0.052 31.501 1.00 0.00 129 LYS A N 7
ATOM 16414 C CA . LYS A 1 28 ? 30.618 0.210 32.856 1.00 0.00 129 LYS A CA 7
ATOM 16415 C C . LYS A 1 28 ? 31.476 -0.990 33.289 1.00 0.00 129 LYS A C 7
ATOM 16416 O O . LYS A 1 28 ? 32.579 -0.778 33.791 1.00 0.00 129 LYS A O 7
ATOM 16435 N N . ARG A 1 29 ? 31.037 -2.237 33.039 1.00 0.00 130 ARG A N 7
ATOM 16436 C CA . ARG A 1 29 ? 31.861 -3.440 33.343 1.00 0.00 130 ARG A CA 7
ATOM 16437 C C . ARG A 1 29 ? 33.039 -3.666 32.377 1.00 0.00 130 ARG A C 7
ATOM 16438 O O . ARG A 1 29 ? 34.087 -4.151 32.800 1.00 0.00 130 ARG A O 7
ATOM 16459 N N . HIS A 1 30 ? 32.890 -3.271 31.107 1.00 0.00 131 HIS A N 7
ATOM 16460 C CA . HIS A 1 30 ? 33.957 -3.201 30.082 1.00 0.00 131 HIS A CA 7
ATOM 16461 C C . HIS A 1 30 ? 34.268 -1.733 29.720 1.00 0.00 131 HIS A C 7
ATOM 16462 O O . HIS A 1 30 ? 33.838 -1.234 28.681 1.00 0.00 131 HIS A O 7
ATOM 16477 N N . ASN A 1 31 ? 35.010 -1.055 30.601 1.00 0.00 132 ASN A N 7
ATOM 16478 C CA . ASN A 1 31 ? 35.325 0.375 30.500 1.00 0.00 132 ASN A CA 7
ATOM 16479 C C . ASN A 1 31 ? 36.193 0.742 29.274 1.00 0.00 132 ASN A C 7
ATOM 16480 O O . ASN A 1 31 ? 35.977 1.769 28.629 1.00 0.00 132 ASN A O 7
ATOM 16491 N N . ALA A 1 32 ? 37.171 -0.111 28.945 1.00 0.00 133 ALA A N 7
ATOM 16492 C CA . ALA A 1 32 ? 38.170 0.110 27.887 1.00 0.00 133 ALA A CA 7
ATOM 16493 C C . ALA A 1 32 ? 37.610 -0.023 26.448 1.00 0.00 133 ALA A C 7
ATOM 16494 O O . ALA A 1 32 ? 36.504 -0.523 26.229 1.00 0.00 133 ALA A O 7
ATOM 16501 N N . ALA A 1 33 ? 38.385 0.447 25.458 1.00 0.00 134 ALA A N 7
ATOM 16502 C CA . ALA A 1 33 ? 37.936 0.525 24.065 1.00 0.00 134 ALA A CA 7
ATOM 16503 C C . ALA A 1 33 ? 37.624 -0.853 23.436 1.00 0.00 134 ALA A C 7
ATOM 16504 O O . ALA A 1 33 ? 38.368 -1.814 23.643 1.00 0.00 134 ALA A O 7
ATOM 16511 N N . ILE A 1 34 ? 36.533 -0.938 22.659 1.00 0.00 135 ILE A N 7
ATOM 16512 C CA . ILE A 1 34 ? 35.979 -2.191 22.105 1.00 0.00 135 ILE A CA 7
ATOM 16513 C C . ILE A 1 34 ? 35.279 -1.949 20.750 1.00 0.00 135 ILE A C 7
ATOM 16514 O O . ILE A 1 34 ? 34.691 -0.884 20.535 1.00 0.00 135 ILE A O 7
ATOM 16530 N N . LYS A 1 35 ? 35.338 -2.926 19.827 1.00 0.00 136 LYS A N 7
ATOM 16531 C CA . LYS A 1 35 ? 34.617 -2.888 18.533 1.00 0.00 136 LYS A CA 7
ATOM 16532 C C . LYS A 1 35 ? 33.116 -3.133 18.703 1.00 0.00 136 LYS A C 7
ATOM 16533 O O . LYS A 1 35 ? 32.702 -3.915 19.549 1.00 0.00 136 LYS A O 7
ATOM 16552 N N . SER A 1 36 ? 32.314 -2.529 17.831 1.00 0.00 137 SER A N 7
ATOM 16553 C CA . SER A 1 36 ? 30.865 -2.703 17.657 1.00 0.00 137 SER A CA 7
ATOM 16554 C C . SER A 1 36 ? 30.390 -4.154 17.727 1.00 0.00 137 SER A C 7
ATOM 16555 O O . SER A 1 36 ? 29.485 -4.430 18.500 1.00 0.00 137 SER A O 7
ATOM 16563 N N . SER A 1 37 ? 31.008 -5.085 16.991 1.00 0.00 138 SER A N 7
ATOM 16564 C CA . SER A 1 37 ? 30.652 -6.511 16.992 1.00 0.00 138 SER A CA 7
ATOM 16565 C C . SER A 1 37 ? 30.929 -7.222 18.320 1.00 0.00 138 SER A C 7
ATOM 16566 O O . SER A 1 37 ? 30.083 -7.956 18.831 1.00 0.00 138 SER A O 7
ATOM 16574 N N . GLU A 1 38 ? 32.089 -6.978 18.929 1.00 0.00 139 GLU A N 7
ATOM 16575 C CA . GLU A 1 38 ? 32.453 -7.551 20.236 1.00 0.00 139 GLU A CA 7
ATOM 16576 C C . GLU A 1 38 ? 31.627 -6.959 21.385 1.00 0.00 139 GLU A C 7
ATOM 16577 O O . GLU A 1 38 ? 31.199 -7.678 22.291 1.00 0.00 139 GLU A O 7
ATOM 16589 N N . LEU A 1 39 ? 31.299 -5.668 21.298 1.00 0.00 140 LEU A N 7
ATOM 16590 C CA . LEU A 1 39 ? 30.362 -5.013 22.206 1.00 0.00 140 LEU A CA 7
ATOM 16591 C C . LEU A 1 39 ? 28.933 -5.551 22.019 1.00 0.00 140 LEU A C 7
ATOM 16592 O O . LEU A 1 39 ? 28.283 -5.893 22.996 1.00 0.00 140 LEU A O 7
ATOM 16608 N N . GLN A 1 40 ? 28.457 -5.697 20.782 1.00 0.00 141 GLN A N 7
ATOM 16609 C CA . GLN A 1 40 ? 27.159 -6.290 20.416 1.00 0.00 141 GLN A CA 7
ATOM 16610 C C . GLN A 1 40 ? 26.993 -7.706 20.997 1.00 0.00 141 GLN A C 7
ATOM 16611 O O . GLN A 1 40 ? 25.964 -7.982 21.611 1.00 0.00 141 GLN A O 7
ATOM 16625 N N . LYS A 1 41 ? 28.008 -8.572 20.879 1.00 0.00 142 LYS A N 7
ATOM 16626 C CA . LYS A 1 41 ? 28.015 -9.889 21.547 1.00 0.00 142 LYS A CA 7
ATOM 16627 C C . LYS A 1 41 ? 27.831 -9.765 23.066 1.00 0.00 142 LYS A C 7
ATOM 16628 O O . LYS A 1 41 ? 27.028 -10.481 23.662 1.00 0.00 142 LYS A O 7
ATOM 16647 N N . GLU A 1 42 ? 28.541 -8.832 23.693 1.00 0.00 143 GLU A N 7
ATOM 16648 C CA . GLU A 1 42 ? 28.409 -8.568 25.132 1.00 0.00 143 GLU A CA 7
ATOM 16649 C C . GLU A 1 42 ? 27.043 -7.984 25.537 1.00 0.00 143 GLU A C 7
ATOM 16650 O O . GLU A 1 42 ? 26.495 -8.427 26.547 1.00 0.00 143 GLU A O 7
ATOM 16662 N N . ILE A 1 43 ? 26.431 -7.070 24.759 1.00 0.00 144 ILE A N 7
ATOM 16663 C CA . ILE A 1 43 ? 25.061 -6.598 25.061 1.00 0.00 144 ILE A CA 7
ATOM 16664 C C . ILE A 1 43 ? 24.041 -7.731 24.861 1.00 0.00 144 ILE A C 7
ATOM 16665 O O . ILE A 1 43 ? 23.090 -7.838 25.635 1.00 0.00 144 ILE A O 7
ATOM 16681 N N . GLU A 1 44 ? 24.222 -8.606 23.865 1.00 0.00 145 GLU A N 7
ATOM 16682 C CA . GLU A 1 44 ? 23.340 -9.768 23.681 1.00 0.00 145 GLU A CA 7
ATOM 16683 C C . GLU A 1 44 ? 23.395 -10.714 24.892 1.00 0.00 145 GLU A C 7
ATOM 16684 O O . GLU A 1 44 ? 22.346 -11.131 25.382 1.00 0.00 145 GLU A O 7
ATOM 16696 N N . LYS A 1 45 ? 24.589 -10.965 25.449 1.00 0.00 146 LYS A N 7
ATOM 16697 C CA . LYS A 1 45 ? 24.762 -11.706 26.710 1.00 0.00 146 LYS A CA 7
ATOM 16698 C C . LYS A 1 45 ? 24.215 -10.958 27.935 1.00 0.00 146 LYS A C 7
ATOM 16699 O O . LYS A 1 45 ? 23.697 -11.591 28.854 1.00 0.00 146 LYS A O 7
ATOM 16718 N N . GLU A 1 46 ? 24.282 -9.625 27.948 1.00 0.00 147 GLU A N 7
ATOM 16719 C CA . GLU A 1 46 ? 23.750 -8.787 29.035 1.00 0.00 147 GLU A CA 7
ATOM 16720 C C . GLU A 1 46 ? 22.206 -8.805 29.084 1.00 0.00 147 GLU A C 7
ATOM 16721 O O . GLU A 1 46 ? 21.617 -8.934 30.162 1.00 0.00 147 GLU A O 7
ATOM 16733 N N . SER A 1 47 ? 21.552 -8.669 27.920 1.00 0.00 148 SER A N 7
ATOM 16734 C CA . SER A 1 47 ? 20.096 -8.484 27.802 1.00 0.00 148 SER A CA 7
ATOM 16735 C C . SER A 1 47 ? 19.294 -9.757 27.456 1.00 0.00 148 SER A C 7
ATOM 16736 O O . SER A 1 47 ? 18.116 -9.854 27.813 1.00 0.00 148 SER A O 7
ATOM 16744 N N . GLY A 1 48 ? 19.905 -10.741 26.778 1.00 0.00 149 GLY A N 7
ATOM 16745 C CA . GLY A 1 48 ? 19.210 -11.920 26.247 1.00 0.00 149 GLY A CA 7
ATOM 16746 C C . GLY A 1 48 ? 18.311 -11.618 25.034 1.00 0.00 149 GLY A C 7
ATOM 16747 O O . GLY A 1 48 ? 17.346 -12.346 24.788 1.00 0.00 149 GLY A O 7
ATOM 16751 N N . LEU A 1 49 ? 18.591 -10.528 24.305 1.00 0.00 150 LEU A N 7
ATOM 16752 C CA . LEU A 1 49 ? 17.780 -9.980 23.205 1.00 0.00 150 LEU A CA 7
ATOM 16753 C C . LEU A 1 49 ? 18.658 -9.504 22.034 1.00 0.00 150 LEU A C 7
ATOM 16754 O O . LEU A 1 49 ? 19.865 -9.294 22.185 1.00 0.00 150 LEU A O 7
ATOM 16770 N N . GLU A 1 50 ? 18.038 -9.315 20.866 1.00 0.00 151 GLU A N 7
ATOM 16771 C CA . GLU A 1 50 ? 18.699 -8.786 19.660 1.00 0.00 151 GLU A CA 7
ATOM 16772 C C . GLU A 1 50 ? 19.138 -7.319 19.825 1.00 0.00 151 GLU A C 7
ATOM 16773 O O . GLU A 1 50 ? 18.420 -6.516 20.430 1.00 0.00 151 GLU A O 7
ATOM 16785 N N . ILE A 1 51 ? 20.306 -6.970 19.272 1.00 0.00 152 ILE A N 7
ATOM 16786 C CA . ILE A 1 51 ? 20.977 -5.682 19.523 1.00 0.00 152 ILE A CA 7
ATOM 16787 C C . ILE A 1 51 ? 20.889 -4.735 18.313 1.00 0.00 152 ILE A C 7
ATOM 16788 O O . ILE A 1 51 ? 21.243 -5.155 17.207 1.00 0.00 152 ILE A O 7
ATOM 16804 N N . PRO A 1 52 ? 20.473 -3.459 18.509 1.00 0.00 153 PRO A N 7
ATOM 16805 C CA . PRO A 1 52 ? 20.255 -2.505 17.422 1.00 0.00 153 PRO A CA 7
ATOM 16806 C C . PRO A 1 52 ? 21.541 -2.001 16.743 1.00 0.00 153 PRO A C 7
ATOM 16807 O O . PRO A 1 52 ? 22.651 -2.312 17.163 1.00 0.00 153 PRO A O 7
ATOM 16818 N N . ASN A 1 53 ? 21.380 -1.207 15.671 1.00 0.00 154 ASN A N 7
ATOM 16819 C CA . ASN A 1 53 ? 22.450 -0.704 14.796 1.00 0.00 154 ASN A CA 7
ATOM 16820 C C . ASN A 1 53 ? 23.570 -0.013 15.584 1.00 0.00 154 ASN A C 7
ATOM 16821 O O . ASN A 1 53 ? 23.411 1.129 16.007 1.00 0.00 154 ASN A O 7
ATOM 16832 N N . MET A 1 54 ? 24.722 -0.664 15.754 1.00 0.00 155 MET A N 7
ATOM 16833 C CA . MET A 1 54 ? 25.800 -0.123 16.586 1.00 0.00 155 MET A CA 7
ATOM 16834 C C . MET A 1 54 ? 26.329 1.239 16.113 1.00 0.00 155 MET A C 7
ATOM 16835 O O . MET A 1 54 ? 26.768 2.029 16.942 1.00 0.00 155 MET A O 7
ATOM 16849 N N . THR A 1 55 ? 26.250 1.577 14.830 1.00 0.00 156 THR A N 7
ATOM 16850 C CA . THR A 1 55 ? 26.554 2.933 14.361 1.00 0.00 156 THR A CA 7
ATOM 16851 C C . THR A 1 55 ? 25.595 4.014 14.852 1.00 0.00 156 THR A C 7
ATOM 16852 O O . THR A 1 55 ? 26.006 4.916 15.587 1.00 0.00 156 THR A O 7
ATOM 16863 N N . THR A 1 56 ? 24.307 3.899 14.516 1.00 0.00 157 THR A N 7
ATOM 16864 C CA . THR A 1 56 ? 23.277 4.843 14.995 1.00 0.00 157 THR A CA 7
ATOM 16865 C C . THR A 1 56 ? 23.013 4.803 16.500 1.00 0.00 157 THR A C 7
ATOM 16866 O O . THR A 1 56 ? 23.020 5.846 17.153 1.00 0.00 157 THR A O 7
ATOM 16877 N N . PHE A 1 57 ? 22.841 3.613 17.072 1.00 0.00 158 PHE A N 7
ATOM 16878 C CA . PHE A 1 57 ? 22.554 3.403 18.487 1.00 0.00 158 PHE A CA 7
ATOM 16879 C C . PHE A 1 57 ? 23.662 3.753 19.486 1.00 0.00 158 PHE A C 7
ATOM 16880 O O . PHE A 1 57 ? 23.385 4.423 20.481 1.00 0.00 158 PHE A O 7
ATOM 16897 N N . MET A 1 58 ? 24.927 3.413 19.198 1.00 0.00 159 MET A N 7
ATOM 16898 C CA . MET A 1 58 ? 26.029 3.879 20.057 1.00 0.00 159 MET A CA 7
ATOM 16899 C C . MET A 1 58 ? 26.235 5.400 19.880 1.00 0.00 159 MET A C 7
ATOM 16900 O O . MET A 1 58 ? 26.496 6.068 20.876 1.00 0.00 159 MET A O 7
ATOM 16914 N N . GLN A 1 59 ? 26.025 5.995 18.687 1.00 0.00 160 GLN A N 7
ATOM 16915 C CA . GLN A 1 59 ? 25.986 7.467 18.561 1.00 0.00 160 GLN A CA 7
ATOM 16916 C C . GLN A 1 59 ? 24.824 8.114 19.336 1.00 0.00 160 GLN A C 7
ATOM 16917 O O . GLN A 1 59 ? 25.012 9.146 19.976 1.00 0.00 160 GLN A O 7
ATOM 16931 N N . SER A 1 60 ? 23.635 7.503 19.339 1.00 0.00 161 SER A N 7
ATOM 16932 C CA . SER A 1 60 ? 22.498 7.933 20.167 1.00 0.00 161 SER A CA 7
ATOM 16933 C C . SER A 1 60 ? 22.874 7.909 21.659 1.00 0.00 161 SER A C 7
ATOM 16934 O O . SER A 1 60 ? 22.694 8.901 22.374 1.00 0.00 161 SER A O 7
ATOM 16942 N N . LEU A 1 61 ? 23.514 6.824 22.120 1.00 0.00 162 LEU A N 7
ATOM 16943 C CA . LEU A 1 61 ? 24.035 6.704 23.483 1.00 0.00 162 LEU A CA 7
ATOM 16944 C C . LEU A 1 61 ? 25.092 7.783 23.800 1.00 0.00 162 LEU A C 7
ATOM 16945 O O . LEU A 1 61 ? 25.027 8.403 24.857 1.00 0.00 162 LEU A O 7
ATOM 16961 N N . ILE A 1 62 ? 26.008 8.070 22.866 1.00 0.00 163 ILE A N 7
ATOM 16962 C CA . ILE A 1 62 ? 27.029 9.126 22.979 1.00 0.00 163 ILE A CA 7
ATOM 16963 C C . ILE A 1 62 ? 26.410 10.525 23.108 1.00 0.00 163 ILE A C 7
ATOM 16964 O O . ILE A 1 62 ? 26.786 11.265 24.018 1.00 0.00 163 ILE A O 7
ATOM 16980 N N . LYS A 1 63 ? 25.463 10.921 22.235 1.00 0.00 164 LYS A N 7
ATOM 16981 C CA . LYS A 1 63 ? 24.847 12.266 22.294 1.00 0.00 164 LYS A CA 7
ATOM 16982 C C . LYS A 1 63 ? 23.972 12.451 23.545 1.00 0.00 164 LYS A C 7
ATOM 16983 O O . LYS A 1 63 ? 23.900 13.559 24.080 1.00 0.00 164 LYS A O 7
ATOM 17002 N N . MET A 1 64 ? 23.355 11.380 24.058 1.00 0.00 165 MET A N 7
ATOM 17003 C CA . MET A 1 64 ? 22.681 11.397 25.369 1.00 0.00 165 MET A CA 7
ATOM 17004 C C . MET A 1 64 ? 23.661 11.454 26.557 1.00 0.00 165 MET A C 7
ATOM 17005 O O . MET A 1 64 ? 23.383 12.144 27.539 1.00 0.00 165 MET A O 7
ATOM 17019 N N . TYR A 1 65 ? 24.806 10.766 26.464 1.00 0.00 166 TYR A N 7
ATOM 17020 C CA . TYR A 1 65 ? 25.756 10.564 27.558 1.00 0.00 166 TYR A CA 7
ATOM 17021 C C . TYR A 1 65 ? 27.219 10.768 27.091 1.00 0.00 166 TYR A C 7
ATOM 17022 O O . TYR A 1 65 ? 27.865 9.801 26.665 1.00 0.00 166 TYR A O 7
ATOM 17040 N N . PRO A 1 66 ? 27.772 12.000 27.173 1.00 0.00 167 PRO A N 7
ATOM 17041 C CA . PRO A 1 66 ? 29.156 12.331 26.792 1.00 0.00 167 PRO A CA 7
ATOM 17042 C C . PRO A 1 66 ? 30.254 11.506 27.494 1.00 0.00 167 PRO A C 7
ATOM 17043 O O . PRO A 1 66 ? 31.412 11.528 27.073 1.00 0.00 167 PRO A O 7
ATOM 17054 N N . GLU A 1 67 ? 29.909 10.781 28.563 1.00 0.00 168 GLU A N 7
ATOM 17055 C CA . GLU A 1 67 ? 30.747 9.773 29.215 1.00 0.00 168 GLU A CA 7
ATOM 17056 C C . GLU A 1 67 ? 31.168 8.649 28.245 1.00 0.00 168 GLU A C 7
ATOM 17057 O O . GLU A 1 67 ? 32.249 8.086 28.392 1.00 0.00 168 GLU A O 7
ATOM 17069 N N . VAL A 1 68 ? 30.345 8.332 27.238 1.00 0.00 169 VAL A N 7
ATOM 17070 C CA . VAL A 1 68 ? 30.684 7.449 26.108 1.00 0.00 169 VAL A CA 7
ATOM 17071 C C . VAL A 1 68 ? 31.356 8.230 24.967 1.00 0.00 169 VAL A C 7
ATOM 17072 O O . VAL A 1 68 ? 30.930 9.340 24.644 1.00 0.00 169 VAL A O 7
ATOM 17085 N N . LYS A 1 69 ? 32.374 7.638 24.319 1.00 0.00 170 LYS A N 7
ATOM 17086 C CA . LYS A 1 69 ? 33.148 8.237 23.202 1.00 0.00 170 LYS A CA 7
ATOM 17087 C C . LYS A 1 69 ? 33.424 7.219 22.082 1.00 0.00 170 LYS A C 7
ATOM 17088 O O . LYS A 1 69 ? 33.348 6.015 22.314 1.00 0.00 170 LYS A O 7
ATOM 17107 N N . LYS A 1 70 ? 33.807 7.700 20.889 1.00 0.00 171 LYS A N 7
ATOM 17108 C CA . LYS A 1 70 ? 34.163 6.904 19.686 1.00 0.00 171 LYS A CA 7
ATOM 17109 C C . LYS A 1 70 ? 35.635 7.150 19.273 1.00 0.00 171 LYS A C 7
ATOM 17110 O O . LYS A 1 70 ? 35.889 8.093 18.521 1.00 0.00 171 LYS A O 7
ATOM 17129 N N . PRO A 1 71 ? 36.606 6.340 19.744 1.00 0.00 172 PRO A N 7
ATOM 17130 C CA . PRO A 1 71 ? 37.990 6.420 19.279 1.00 0.00 172 PRO A CA 7
ATOM 17131 C C . PRO A 1 71 ? 38.210 6.100 17.789 1.00 0.00 172 PRO A C 7
ATOM 17132 O O . PRO A 1 71 ? 39.129 6.677 17.203 1.00 0.00 172 PRO A O 7
ATOM 17143 N N . TYR A 1 72 ? 37.430 5.183 17.183 1.00 0.00 173 TYR A N 7
ATOM 17144 C CA . TYR A 1 72 ? 37.635 4.730 15.785 1.00 0.00 173 TYR A CA 7
ATOM 17145 C C . TYR A 1 72 ? 36.368 4.201 15.055 1.00 0.00 173 TYR A C 7
ATOM 17146 O O . TYR A 1 72 ? 35.296 4.197 15.664 1.00 0.00 173 TYR A O 7
ATOM 17164 N N . ARG A 1 73 ? 36.462 3.727 13.793 1.00 0.00 174 ARG A N 7
ATOM 17165 C CA . ARG A 1 73 ? 35.383 3.099 12.997 1.00 0.00 174 ARG A CA 7
ATOM 17166 C C . ARG A 1 73 ? 34.651 2.009 13.798 1.00 0.00 174 ARG A C 7
ATOM 17167 O O . ARG A 1 73 ? 35.169 0.907 13.972 1.00 0.00 174 ARG A O 7
ATOM 17188 N N . GLY A 1 74 ? 33.453 2.333 14.292 1.00 0.00 175 GLY A N 7
ATOM 17189 C CA . GLY A 1 74 ? 32.661 1.453 15.163 1.00 0.00 175 GLY A CA 7
ATOM 17190 C C . GLY A 1 74 ? 33.378 1.033 16.458 1.00 0.00 175 GLY A C 7
ATOM 17191 O O . GLY A 1 74 ? 33.042 -0.008 17.014 1.00 0.00 175 GLY A O 7
ATOM 17195 N N . GLN A 1 75 ? 34.399 1.772 16.901 1.00 0.00 176 GLN A N 7
ATOM 17196 C CA . GLN A 1 75 ? 35.209 1.488 18.089 1.00 0.00 176 GLN A CA 7
ATOM 17197 C C . GLN A 1 75 ? 34.848 2.513 19.167 1.00 0.00 176 GLN A C 7
ATOM 17198 O O . GLN A 1 75 ? 35.014 3.718 18.934 1.00 0.00 176 GLN A O 7
ATOM 17212 N N . TYR A 1 76 ? 34.389 2.035 20.333 1.00 0.00 177 TYR A N 7
ATOM 17213 C CA . TYR A 1 76 ? 33.785 2.842 21.410 1.00 0.00 177 TYR A CA 7
ATOM 17214 C C . TYR A 1 76 ? 34.437 2.618 22.781 1.00 0.00 177 TYR A C 7
ATOM 17215 O O . TYR A 1 76 ? 35.053 1.575 23.000 1.00 0.00 177 TYR A O 7
ATOM 17233 N N . ILE A 1 77 ? 34.288 3.573 23.707 1.00 0.00 178 ILE A N 7
ATOM 17234 C CA . ILE A 1 77 ? 34.856 3.546 25.076 1.00 0.00 178 ILE A CA 7
ATOM 17235 C C . ILE A 1 77 ? 33.947 4.340 26.038 1.00 0.00 178 ILE A C 7
ATOM 17236 O O . ILE A 1 77 ? 33.159 5.175 25.587 1.00 0.00 178 ILE A O 7
ATOM 17252 N N . LEU A 1 78 ? 34.061 4.115 27.352 1.00 0.00 179 LEU A N 7
ATOM 17253 C CA . LEU A 1 78 ? 33.341 4.853 28.402 1.00 0.00 179 LEU A CA 7
ATOM 17254 C C . LEU A 1 78 ? 34.319 5.413 29.454 1.00 0.00 179 LEU A C 7
ATOM 17255 O O . LEU A 1 78 ? 35.349 4.806 29.746 1.00 0.00 179 LEU A O 7
ATOM 17271 N N . GLU A 1 79 ? 33.992 6.574 30.023 1.00 0.00 180 GLU A N 7
ATOM 17272 C CA . GLU A 1 79 ? 34.748 7.239 31.088 1.00 0.00 180 GLU A CA 7
ATOM 17273 C C . GLU A 1 79 ? 33.800 7.735 32.201 1.00 0.00 180 GLU A C 7
ATOM 17274 O O . GLU A 1 79 ? 33.037 8.684 32.005 1.00 0.00 180 GLU A O 7
ATOM 17286 N N . GLY A 1 80 ? 33.868 7.109 33.382 1.00 0.00 181 GLY A N 7
ATOM 17287 C CA . GLY A 1 80 ? 33.046 7.452 34.550 1.00 0.00 181 GLY A CA 7
ATOM 17288 C C . GLY A 1 80 ? 31.586 6.963 34.497 1.00 0.00 181 GLY A C 7
ATOM 17289 O O . GLY A 1 80 ? 31.032 6.645 33.444 1.00 0.00 181 GLY A O 7
ATOM 17293 N N . GLU A 1 81 ? 30.951 6.897 35.671 1.00 0.00 182 GLU A N 7
ATOM 17294 C CA . GLU A 1 81 ? 29.562 6.458 35.864 1.00 0.00 182 GLU A CA 7
ATOM 17295 C C . GLU A 1 81 ? 28.550 7.526 35.398 1.00 0.00 182 GLU A C 7
ATOM 17296 O O . GLU A 1 81 ? 28.774 8.728 35.565 1.00 0.00 182 GLU A O 7
ATOM 17308 N N . ILE A 1 82 ? 27.430 7.082 34.811 1.00 0.00 183 ILE A N 7
ATOM 17309 C CA . ILE A 1 82 ? 26.374 7.943 34.238 1.00 0.00 183 ILE A CA 7
ATOM 17310 C C . ILE A 1 82 ? 25.300 8.324 35.274 1.00 0.00 183 ILE A C 7
ATOM 17311 O O . ILE A 1 82 ? 24.819 9.457 35.298 1.00 0.00 183 ILE A O 7
ATOM 17327 N N . GLU A 1 83 ? 24.935 7.370 36.131 1.00 0.00 184 GLU A N 7
ATOM 17328 C CA . GLU A 1 83 ? 23.782 7.447 37.043 1.00 0.00 184 GLU A CA 7
ATOM 17329 C C . GLU A 1 83 ? 23.991 8.270 38.329 1.00 0.00 184 GLU A C 7
ATOM 17330 O O . GLU A 1 83 ? 23.035 8.496 39.079 1.00 0.00 184 GLU A O 7
ATOM 17342 N N . SER A 1 84 ? 25.218 8.735 38.592 1.00 0.00 185 SER A N 7
ATOM 17343 C CA . SER A 1 84 ? 25.512 9.628 39.720 1.00 0.00 185 SER A CA 7
ATOM 17344 C C . SER A 1 84 ? 24.712 10.942 39.670 1.00 0.00 185 SER A C 7
ATOM 17345 O O . SER A 1 84 ? 24.551 11.551 38.607 1.00 0.00 185 SER A O 7
ATOM 17353 N N . LEU A 1 85 ? 24.246 11.410 40.836 1.00 0.00 186 LEU A N 7
ATOM 17354 C CA . LEU A 1 85 ? 23.553 12.697 40.979 1.00 0.00 186 LEU A CA 7
ATOM 17355 C C . LEU A 1 85 ? 24.491 13.904 40.762 1.00 0.00 186 LEU A C 7
ATOM 17356 O O . LEU A 1 85 ? 24.017 15.024 40.562 1.00 0.00 186 LEU A O 7
ATOM 17372 N N . GLU A 1 86 ? 25.811 13.679 40.787 1.00 0.00 187 GLU A N 7
ATOM 17373 C CA . GLU A 1 86 ? 26.858 14.703 40.668 1.00 0.00 187 GLU A CA 7
ATOM 17374 C C . GLU A 1 86 ? 27.919 14.283 39.626 1.00 0.00 187 GLU A C 7
ATOM 17375 O O . GLU A 1 86 ? 29.123 14.433 39.843 1.00 0.00 187 GLU A O 7
ATOM 17387 N N . HIS A 1 87 ? 27.469 13.734 38.481 1.00 0.00 188 HIS A N 7
ATOM 17388 C CA . HIS A 1 87 ? 28.286 13.153 37.385 1.00 0.00 188 HIS A CA 7
ATOM 17389 C C . HIS A 1 87 ? 29.120 14.169 36.564 1.00 0.00 188 HIS A C 7
ATOM 17390 O O . HIS A 1 87 ? 29.263 14.033 35.349 1.00 0.00 188 HIS A O 7
ATOM 17405 N N . HIS A 1 88 ? 29.683 15.197 37.210 1.00 0.00 189 HIS A N 7
ATOM 17406 C CA . HIS A 1 88 ? 30.414 16.346 36.627 1.00 0.00 189 HIS A CA 7
ATOM 17407 C C . HIS A 1 88 ? 31.842 15.986 36.153 1.00 0.00 189 HIS A C 7
ATOM 17408 O O . HIS A 1 88 ? 32.838 16.543 36.629 1.00 0.00 189 HIS A O 7
ATOM 17423 N N . HIS A 1 89 ? 31.943 15.016 35.238 1.00 0.00 190 HIS A N 7
ATOM 17424 C CA . HIS A 1 89 ? 33.207 14.506 34.677 1.00 0.00 190 HIS A CA 7
ATOM 17425 C C . HIS A 1 89 ? 33.919 15.544 33.781 1.00 0.00 190 HIS A C 7
ATOM 17426 O O . HIS A 1 89 ? 33.316 16.534 33.353 1.00 0.00 190 HIS A O 7
ATOM 17441 N N . HIS A 1 90 ? 35.212 15.311 33.513 1.00 0.00 191 HIS A N 7
ATOM 17442 C CA . HIS A 1 90 ? 36.098 16.170 32.700 1.00 0.00 191 HIS A CA 7
ATOM 17443 C C . HIS A 1 90 ? 35.628 16.341 31.235 1.00 0.00 191 HIS A C 7
ATOM 17444 O O . HIS A 1 90 ? 34.733 15.633 30.768 1.00 0.00 191 HIS A O 7
ATOM 17459 N N . HIS A 1 91 ? 36.262 17.260 30.494 1.00 0.00 192 HIS A N 7
ATOM 17460 C CA . HIS A 1 91 ? 36.004 17.541 29.063 1.00 0.00 192 HIS A CA 7
ATOM 17461 C C . HIS A 1 91 ? 36.113 16.287 28.165 1.00 0.00 192 HIS A C 7
ATOM 17462 O O . HIS A 1 91 ? 36.832 15.337 28.486 1.00 0.00 192 HIS A O 7
ATOM 17477 N N . HIS A 1 92 ? 35.411 16.293 27.026 1.00 0.00 193 HIS A N 7
ATOM 17478 C CA . HIS A 1 92 ? 35.504 15.244 25.993 1.00 0.00 193 HIS A CA 7
ATOM 17479 C C . HIS A 1 92 ? 36.946 15.089 25.464 1.00 0.00 193 HIS A C 7
ATOM 17480 O O . HIS A 1 92 ? 37.669 16.106 25.363 1.00 0.00 193 HIS A O 7
ATOM 18642 N N . GLY A 1 1 ? 1.053 2.271 6.434 1.00 0.00 102 GLY A N 8
ATOM 18643 C CA . GLY A 1 1 ? 0.886 2.112 4.985 1.00 0.00 102 GLY A CA 8
ATOM 18644 C C . GLY A 1 1 ? 1.527 3.252 4.176 1.00 0.00 102 GLY A C 8
ATOM 18645 O O . GLY A 1 1 ? 1.318 4.432 4.467 1.00 0.00 102 GLY A O 8
ATOM 18649 N N . THR A 1 2 ? 2.302 2.895 3.150 1.00 0.00 103 THR A N 8
ATOM 18650 C CA . THR A 1 2 ? 3.164 3.828 2.408 1.00 0.00 103 THR A CA 8
ATOM 18651 C C . THR A 1 2 ? 2.517 4.998 1.661 1.00 0.00 103 THR A C 8
ATOM 18652 O O . THR A 1 2 ? 1.383 4.900 1.177 1.00 0.00 103 THR A O 8
ATOM 18663 N N . THR A 1 3 ? 3.252 6.107 1.570 1.00 0.00 104 THR A N 8
ATOM 18664 C CA . THR A 1 3 ? 2.937 7.267 0.723 1.00 0.00 104 THR A CA 8
ATOM 18665 C C . THR A 1 3 ? 3.020 6.983 -0.789 1.00 0.00 104 THR A C 8
ATOM 18666 O O . THR A 1 3 ? 3.387 5.888 -1.203 1.00 0.00 104 THR A O 8
ATOM 18677 N N . ARG A 1 4 ? 2.692 7.950 -1.656 1.00 0.00 105 ARG A N 8
ATOM 18678 C CA . ARG A 1 4 ? 2.814 7.805 -3.125 1.00 0.00 105 ARG A CA 8
ATOM 18679 C C . ARG A 1 4 ? 4.268 7.817 -3.648 1.00 0.00 105 ARG A C 8
ATOM 18680 O O . ARG A 1 4 ? 4.484 7.763 -4.860 1.00 0.00 105 ARG A O 8
ATOM 18701 N N . ARG A 1 5 ? 5.252 7.872 -2.739 1.00 0.00 106 ARG A N 8
ATOM 18702 C CA . ARG A 1 5 ? 6.691 7.647 -2.973 1.00 0.00 106 ARG A CA 8
ATOM 18703 C C . ARG A 1 5 ? 6.933 6.141 -3.270 1.00 0.00 106 ARG A C 8
ATOM 18704 O O . ARG A 1 5 ? 5.986 5.348 -3.294 1.00 0.00 106 ARG A O 8
ATOM 18725 N N . ARG A 1 6 ? 8.186 5.739 -3.522 1.00 0.00 107 ARG A N 8
ATOM 18726 C CA . ARG A 1 6 ? 8.606 4.314 -3.590 1.00 0.00 107 ARG A CA 8
ATOM 18727 C C . ARG A 1 6 ? 8.187 3.553 -2.296 1.00 0.00 107 ARG A C 8
ATOM 18728 O O . ARG A 1 6 ? 8.004 4.153 -1.236 1.00 0.00 107 ARG A O 8
ATOM 18749 N N . ARG A 1 7 ? 8.047 2.222 -2.388 1.00 0.00 108 ARG A N 8
ATOM 18750 C CA . ARG A 1 7 ? 7.426 1.373 -1.344 1.00 0.00 108 ARG A CA 8
ATOM 18751 C C . ARG A 1 7 ? 7.938 1.546 0.100 1.00 0.00 108 ARG A C 8
ATOM 18752 O O . ARG A 1 7 ? 7.131 1.846 0.978 1.00 0.00 108 ARG A O 8
ATOM 18773 N N . GLY A 1 8 ? 9.218 1.296 0.361 1.00 0.00 109 GLY A N 8
ATOM 18774 C CA . GLY A 1 8 ? 9.753 1.261 1.726 1.00 0.00 109 GLY A CA 8
ATOM 18775 C C . GLY A 1 8 ? 9.921 2.633 2.400 1.00 0.00 109 GLY A C 8
ATOM 18776 O O . GLY A 1 8 ? 10.049 3.654 1.726 1.00 0.00 109 GLY A O 8
ATOM 18780 N N . THR A 1 9 ? 9.915 2.658 3.735 1.00 0.00 110 THR A N 8
ATOM 18781 C CA . THR A 1 9 ? 10.264 3.816 4.584 1.00 0.00 110 THR A CA 8
ATOM 18782 C C . THR A 1 9 ? 10.664 3.447 6.028 1.00 0.00 110 THR A C 8
ATOM 18783 O O . THR A 1 9 ? 10.366 2.335 6.438 1.00 0.00 110 THR A O 8
ATOM 18794 N N . ALA A 1 10 ? 11.312 4.339 6.796 1.00 0.00 111 ALA A N 8
ATOM 18795 C CA . ALA A 1 10 ? 11.759 4.036 8.174 1.00 0.00 111 ALA A CA 8
ATOM 18796 C C . ALA A 1 10 ? 11.839 5.247 9.115 1.00 0.00 111 ALA A C 8
ATOM 18797 O O . ALA A 1 10 ? 11.746 6.406 8.701 1.00 0.00 111 ALA A O 8
ATOM 18804 N N . ARG A 1 11 ? 12.050 4.940 10.406 1.00 0.00 112 ARG A N 8
ATOM 18805 C CA . ARG A 1 11 ? 12.278 5.893 11.511 1.00 0.00 112 ARG A CA 8
ATOM 18806 C C . ARG A 1 11 ? 13.206 5.274 12.594 1.00 0.00 112 ARG A C 8
ATOM 18807 O O . ARG A 1 11 ? 13.463 4.071 12.506 1.00 0.00 112 ARG A O 8
ATOM 18828 N N . PRO A 1 12 ? 13.716 6.029 13.593 1.00 0.00 113 PRO A N 8
ATOM 18829 C CA . PRO A 1 12 ? 14.587 5.504 14.667 1.00 0.00 113 PRO A CA 8
ATOM 18830 C C . PRO A 1 12 ? 13.956 4.381 15.507 1.00 0.00 113 PRO A C 8
ATOM 18831 O O . PRO A 1 12 ? 12.732 4.282 15.619 1.00 0.00 113 PRO A O 8
ATOM 18842 N N . GLY A 1 13 ? 14.784 3.515 16.108 1.00 0.00 114 GLY A N 8
ATOM 18843 C CA . GLY A 1 13 ? 14.360 2.265 16.763 1.00 0.00 114 GLY A CA 8
ATOM 18844 C C . GLY A 1 13 ? 13.421 2.411 17.977 1.00 0.00 114 GLY A C 8
ATOM 18845 O O . GLY A 1 13 ? 13.525 3.364 18.757 1.00 0.00 114 GLY A O 8
ATOM 18849 N N . SER A 1 14 ? 12.497 1.455 18.130 1.00 0.00 115 SER A N 8
ATOM 18850 C CA . SER A 1 14 ? 11.622 1.245 19.302 1.00 0.00 115 SER A CA 8
ATOM 18851 C C . SER A 1 14 ? 12.239 0.288 20.336 1.00 0.00 115 SER A C 8
ATOM 18852 O O . SER A 1 14 ? 12.361 0.657 21.509 1.00 0.00 115 SER A O 8
ATOM 18860 N N . LYS A 1 15 ? 12.716 -0.900 19.920 1.00 0.00 116 LYS A N 8
ATOM 18861 C CA . LYS A 1 15 ? 13.404 -1.825 20.872 1.00 0.00 116 LYS A CA 8
ATOM 18862 C C . LYS A 1 15 ? 14.806 -1.335 21.249 1.00 0.00 116 LYS A C 8
ATOM 18863 O O . LYS A 1 15 ? 15.371 -1.750 22.257 1.00 0.00 116 LYS A O 8
ATOM 18882 N N . ALA A 1 16 ? 15.351 -0.399 20.474 1.00 0.00 117 ALA A N 8
ATOM 18883 C CA . ALA A 1 16 ? 16.634 0.266 20.697 1.00 0.00 117 ALA A CA 8
ATOM 18884 C C . ALA A 1 16 ? 16.780 0.948 22.081 1.00 0.00 117 ALA A C 8
ATOM 18885 O O . ALA A 1 16 ? 17.891 1.074 22.587 1.00 0.00 117 ALA A O 8
ATOM 18892 N N . ALA A 1 17 ? 15.682 1.265 22.783 1.00 0.00 118 ALA A N 8
ATOM 18893 C CA . ALA A 1 17 ? 15.720 1.703 24.189 1.00 0.00 118 ALA A CA 8
ATOM 18894 C C . ALA A 1 17 ? 16.194 0.605 25.173 1.00 0.00 118 ALA A C 8
ATOM 18895 O O . ALA A 1 17 ? 16.927 0.888 26.121 1.00 0.00 118 ALA A O 8
ATOM 18902 N N . LYS A 1 18 ? 15.849 -0.666 24.920 1.00 0.00 119 LYS A N 8
ATOM 18903 C CA . LYS A 1 18 ? 16.323 -1.822 25.719 1.00 0.00 119 LYS A CA 8
ATOM 18904 C C . LYS A 1 18 ? 17.843 -2.029 25.577 1.00 0.00 119 LYS A C 8
ATOM 18905 O O . LYS A 1 18 ? 18.520 -2.346 26.555 1.00 0.00 119 LYS A O 8
ATOM 18924 N N . LEU A 1 19 ? 18.385 -1.758 24.379 1.00 0.00 120 LEU A N 8
ATOM 18925 C CA . LEU A 1 19 ? 19.830 -1.760 24.118 1.00 0.00 120 LEU A CA 8
ATOM 18926 C C . LEU A 1 19 ? 20.551 -0.714 24.967 1.00 0.00 120 LEU A C 8
ATOM 18927 O O . LEU A 1 19 ? 21.500 -1.069 25.655 1.00 0.00 120 LEU A O 8
ATOM 18943 N N . ARG A 1 20 ? 20.077 0.538 25.006 1.00 0.00 121 ARG A N 8
ATOM 18944 C CA . ARG A 1 20 ? 20.661 1.604 25.855 1.00 0.00 121 ARG A CA 8
ATOM 18945 C C . ARG A 1 20 ? 20.791 1.173 27.328 1.00 0.00 121 ARG A C 8
ATOM 18946 O O . ARG A 1 20 ? 21.869 1.277 27.913 1.00 0.00 121 ARG A O 8
ATOM 18967 N N . GLU A 1 21 ? 19.716 0.621 27.890 1.00 0.00 122 GLU A N 8
ATOM 18968 C CA . GLU A 1 21 ? 19.656 0.179 29.290 1.00 0.00 122 GLU A CA 8
ATOM 18969 C C . GLU A 1 21 ? 20.669 -0.935 29.619 1.00 0.00 122 GLU A C 8
ATOM 18970 O O . GLU A 1 21 ? 21.400 -0.818 30.607 1.00 0.00 122 GLU A O 8
ATOM 18982 N N . ALA A 1 22 ? 20.767 -1.986 28.799 1.00 0.00 123 ALA A N 8
ATOM 18983 C CA . ALA A 1 22 ? 21.731 -3.082 29.005 1.00 0.00 123 ALA A CA 8
ATOM 18984 C C . ALA A 1 22 ? 23.183 -2.697 28.620 1.00 0.00 123 ALA A C 8
ATOM 18985 O O . ALA A 1 22 ? 24.152 -3.136 29.254 1.00 0.00 123 ALA A O 8
ATOM 18992 N N . ALA A 1 23 ? 23.359 -1.846 27.604 1.00 0.00 124 ALA A N 8
ATOM 18993 C CA . ALA A 1 23 ? 24.667 -1.383 27.142 1.00 0.00 124 ALA A CA 8
ATOM 18994 C C . ALA A 1 23 ? 25.426 -0.594 28.213 1.00 0.00 124 ALA A C 8
ATOM 18995 O O . ALA A 1 23 ? 26.634 -0.774 28.323 1.00 0.00 124 ALA A O 8
ATOM 19002 N N . ILE A 1 24 ? 24.765 0.223 29.040 1.00 0.00 125 ILE A N 8
ATOM 19003 C CA . ILE A 1 24 ? 25.477 1.056 30.028 1.00 0.00 125 ILE A CA 8
ATOM 19004 C C . ILE A 1 24 ? 26.136 0.206 31.127 1.00 0.00 125 ILE A C 8
ATOM 19005 O O . ILE A 1 24 ? 27.300 0.434 31.435 1.00 0.00 125 ILE A O 8
ATOM 19021 N N . LYS A 1 25 ? 25.480 -0.855 31.614 1.00 0.00 126 LYS A N 8
ATOM 19022 C CA . LYS A 1 25 ? 26.080 -1.808 32.574 1.00 0.00 126 LYS A CA 8
ATOM 19023 C C . LYS A 1 25 ? 27.280 -2.536 31.965 1.00 0.00 126 LYS A C 8
ATOM 19024 O O . LYS A 1 25 ? 28.348 -2.638 32.574 1.00 0.00 126 LYS A O 8
ATOM 19043 N N . THR A 1 26 ? 27.126 -2.951 30.710 1.00 0.00 127 THR A N 8
ATOM 19044 C CA . THR A 1 26 ? 28.215 -3.526 29.902 1.00 0.00 127 THR A CA 8
ATOM 19045 C C . THR A 1 26 ? 29.405 -2.592 29.679 1.00 0.00 127 THR A C 8
ATOM 19046 O O . THR A 1 26 ? 30.549 -2.986 29.887 1.00 0.00 127 THR A O 8
ATOM 19057 N N . LEU A 1 27 ? 29.163 -1.326 29.346 1.00 0.00 128 LEU A N 8
ATOM 19058 C CA . LEU A 1 27 ? 30.194 -0.295 29.177 1.00 0.00 128 LEU A CA 8
ATOM 19059 C C . LEU A 1 27 ? 30.879 0.066 30.502 1.00 0.00 128 LEU A C 8
ATOM 19060 O O . LEU A 1 27 ? 32.072 0.351 30.497 1.00 0.00 128 LEU A O 8
ATOM 19076 N N . LYS A 1 28 ? 30.174 0.019 31.645 1.00 0.00 129 LYS A N 8
ATOM 19077 C CA . LYS A 1 28 ? 30.792 0.227 32.968 1.00 0.00 129 LYS A CA 8
ATOM 19078 C C . LYS A 1 28 ? 31.862 -0.825 33.285 1.00 0.00 129 LYS A C 8
ATOM 19079 O O . LYS A 1 28 ? 32.937 -0.457 33.761 1.00 0.00 129 LYS A O 8
ATOM 19098 N N . ARG A 1 29 ? 31.612 -2.113 32.976 1.00 0.00 130 ARG A N 8
ATOM 19099 C CA . ARG A 1 29 ? 32.670 -3.152 33.085 1.00 0.00 130 ARG A CA 8
ATOM 19100 C C . ARG A 1 29 ? 33.732 -3.090 31.967 1.00 0.00 130 ARG A C 8
ATOM 19101 O O . ARG A 1 29 ? 34.915 -3.296 32.239 1.00 0.00 130 ARG A O 8
ATOM 19122 N N . HIS A 1 30 ? 33.346 -2.731 30.737 1.00 0.00 131 HIS A N 8
ATOM 19123 C CA . HIS A 1 30 ? 34.263 -2.463 29.603 1.00 0.00 131 HIS A CA 8
ATOM 19124 C C . HIS A 1 30 ? 34.735 -0.998 29.527 1.00 0.00 131 HIS A C 8
ATOM 19125 O O . HIS A 1 30 ? 34.400 -0.261 28.602 1.00 0.00 131 HIS A O 8
ATOM 19140 N N . ASN A 1 31 ? 35.573 -0.601 30.486 1.00 0.00 132 ASN A N 8
ATOM 19141 C CA . ASN A 1 31 ? 36.267 0.698 30.487 1.00 0.00 132 ASN A CA 8
ATOM 19142 C C . ASN A 1 31 ? 37.360 0.826 29.399 1.00 0.00 132 ASN A C 8
ATOM 19143 O O . ASN A 1 31 ? 37.722 1.942 29.040 1.00 0.00 132 ASN A O 8
ATOM 19154 N N . ALA A 1 32 ? 37.870 -0.289 28.857 1.00 0.00 133 ALA A N 8
ATOM 19155 C CA . ALA A 1 32 ? 38.753 -0.332 27.682 1.00 0.00 133 ALA A CA 8
ATOM 19156 C C . ALA A 1 32 ? 37.978 -0.275 26.343 1.00 0.00 133 ALA A C 8
ATOM 19157 O O . ALA A 1 32 ? 36.782 -0.572 26.286 1.00 0.00 133 ALA A O 8
ATOM 19164 N N . ALA A 1 33 ? 38.666 0.085 25.248 1.00 0.00 134 ALA A N 8
ATOM 19165 C CA . ALA A 1 33 ? 38.089 0.135 23.903 1.00 0.00 134 ALA A CA 8
ATOM 19166 C C . ALA A 1 33 ? 37.664 -1.261 23.392 1.00 0.00 134 ALA A C 8
ATOM 19167 O O . ALA A 1 33 ? 38.333 -2.265 23.643 1.00 0.00 134 ALA A O 8
ATOM 19174 N N . ILE A 1 34 ? 36.547 -1.313 22.656 1.00 0.00 135 ILE A N 8
ATOM 19175 C CA . ILE A 1 34 ? 35.926 -2.555 22.152 1.00 0.00 135 ILE A CA 8
ATOM 19176 C C . ILE A 1 34 ? 35.224 -2.307 20.801 1.00 0.00 135 ILE A C 8
ATOM 19177 O O . ILE A 1 34 ? 34.664 -1.228 20.581 1.00 0.00 135 ILE A O 8
ATOM 19193 N N . LYS A 1 35 ? 35.240 -3.293 19.881 1.00 0.00 136 LYS A N 8
ATOM 19194 C CA . LYS A 1 35 ? 34.427 -3.246 18.647 1.00 0.00 136 LYS A CA 8
ATOM 19195 C C . LYS A 1 35 ? 32.935 -3.404 18.979 1.00 0.00 136 LYS A C 8
ATOM 19196 O O . LYS A 1 35 ? 32.564 -4.191 19.848 1.00 0.00 136 LYS A O 8
ATOM 19215 N N . SER A 1 36 ? 32.087 -2.709 18.227 1.00 0.00 137 SER A N 8
ATOM 19216 C CA . SER A 1 36 ? 30.625 -2.757 18.279 1.00 0.00 137 SER A CA 8
ATOM 19217 C C . SER A 1 36 ? 30.081 -4.193 18.320 1.00 0.00 137 SER A C 8
ATOM 19218 O O . SER A 1 36 ? 29.369 -4.517 19.261 1.00 0.00 137 SER A O 8
ATOM 19226 N N . SER A 1 37 ? 30.475 -5.074 17.388 1.00 0.00 138 SER A N 8
ATOM 19227 C CA . SER A 1 37 ? 30.071 -6.493 17.335 1.00 0.00 138 SER A CA 8
ATOM 19228 C C . SER A 1 37 ? 30.463 -7.313 18.580 1.00 0.00 138 SER A C 8
ATOM 19229 O O . SER A 1 37 ? 29.677 -8.121 19.080 1.00 0.00 138 SER A O 8
ATOM 19237 N N . GLU A 1 38 ? 31.663 -7.088 19.122 1.00 0.00 139 GLU A N 8
ATOM 19238 C CA . GLU A 1 38 ? 32.130 -7.760 20.342 1.00 0.00 139 GLU A CA 8
ATOM 19239 C C . GLU A 1 38 ? 31.366 -7.276 21.576 1.00 0.00 139 GLU A C 8
ATOM 19240 O O . GLU A 1 38 ? 30.949 -8.078 22.414 1.00 0.00 139 GLU A O 8
ATOM 19252 N N . LEU A 1 39 ? 31.083 -5.970 21.639 1.00 0.00 140 LEU A N 8
ATOM 19253 C CA . LEU A 1 39 ? 30.211 -5.378 22.652 1.00 0.00 140 LEU A CA 8
ATOM 19254 C C . LEU A 1 39 ? 28.762 -5.896 22.517 1.00 0.00 140 LEU A C 8
ATOM 19255 O O . LEU A 1 39 ? 28.162 -6.273 23.518 1.00 0.00 140 LEU A O 8
ATOM 19271 N N . GLN A 1 40 ? 28.237 -6.026 21.293 1.00 0.00 141 GLN A N 8
ATOM 19272 C CA . GLN A 1 40 ? 26.965 -6.680 20.966 1.00 0.00 141 GLN A CA 8
ATOM 19273 C C . GLN A 1 40 ? 26.860 -8.109 21.531 1.00 0.00 141 GLN A C 8
ATOM 19274 O O . GLN A 1 40 ? 25.834 -8.448 22.114 1.00 0.00 141 GLN A O 8
ATOM 19288 N N . LYS A 1 41 ? 27.904 -8.937 21.401 1.00 0.00 142 LYS A N 8
ATOM 19289 C CA . LYS A 1 41 ? 27.917 -10.302 21.967 1.00 0.00 142 LYS A CA 8
ATOM 19290 C C . LYS A 1 41 ? 27.784 -10.310 23.497 1.00 0.00 142 LYS A C 8
ATOM 19291 O O . LYS A 1 41 ? 27.015 -11.084 24.059 1.00 0.00 142 LYS A O 8
ATOM 19310 N N . GLU A 1 42 ? 28.496 -9.400 24.162 1.00 0.00 143 GLU A N 8
ATOM 19311 C CA . GLU A 1 42 ? 28.362 -9.193 25.611 1.00 0.00 143 GLU A CA 8
ATOM 19312 C C . GLU A 1 42 ? 26.957 -8.692 26.010 1.00 0.00 143 GLU A C 8
ATOM 19313 O O . GLU A 1 42 ? 26.342 -9.241 26.926 1.00 0.00 143 GLU A O 8
ATOM 19325 N N . ILE A 1 43 ? 26.405 -7.695 25.298 1.00 0.00 144 ILE A N 8
ATOM 19326 C CA . ILE A 1 43 ? 25.054 -7.181 25.588 1.00 0.00 144 ILE A CA 8
ATOM 19327 C C . ILE A 1 43 ? 23.959 -8.210 25.263 1.00 0.00 144 ILE A C 8
ATOM 19328 O O . ILE A 1 43 ? 22.959 -8.267 25.967 1.00 0.00 144 ILE A O 8
ATOM 19344 N N . GLU A 1 44 ? 24.124 -9.071 24.256 1.00 0.00 145 GLU A N 8
ATOM 19345 C CA . GLU A 1 44 ? 23.190 -10.168 23.972 1.00 0.00 145 GLU A CA 8
ATOM 19346 C C . GLU A 1 44 ? 23.119 -11.169 25.140 1.00 0.00 145 GLU A C 8
ATOM 19347 O O . GLU A 1 44 ? 22.029 -11.613 25.504 1.00 0.00 145 GLU A O 8
ATOM 19359 N N . LYS A 1 45 ? 24.255 -11.462 25.794 1.00 0.00 146 LYS A N 8
ATOM 19360 C CA . LYS A 1 45 ? 24.282 -12.230 27.053 1.00 0.00 146 LYS A CA 8
ATOM 19361 C C . LYS A 1 45 ? 23.747 -11.456 28.267 1.00 0.00 146 LYS A C 8
ATOM 19362 O O . LYS A 1 45 ? 23.165 -12.068 29.166 1.00 0.00 146 LYS A O 8
ATOM 19381 N N . GLU A 1 46 ? 23.904 -10.131 28.290 1.00 0.00 147 GLU A N 8
ATOM 19382 C CA . GLU A 1 46 ? 23.386 -9.249 29.351 1.00 0.00 147 GLU A CA 8
ATOM 19383 C C . GLU A 1 46 ? 21.843 -9.132 29.319 1.00 0.00 147 GLU A C 8
ATOM 19384 O O . GLU A 1 46 ? 21.184 -9.177 30.361 1.00 0.00 147 GLU A O 8
ATOM 19396 N N . SER A 1 47 ? 21.268 -8.968 28.122 1.00 0.00 148 SER A N 8
ATOM 19397 C CA . SER A 1 47 ? 19.846 -8.648 27.882 1.00 0.00 148 SER A CA 8
ATOM 19398 C C . SER A 1 47 ? 18.972 -9.853 27.486 1.00 0.00 148 SER A C 8
ATOM 19399 O O . SER A 1 47 ? 17.760 -9.836 27.721 1.00 0.00 148 SER A O 8
ATOM 19407 N N . GLY A 1 48 ? 19.569 -10.888 26.884 1.00 0.00 149 GLY A N 8
ATOM 19408 C CA . GLY A 1 48 ? 18.866 -12.051 26.342 1.00 0.00 149 GLY A CA 8
ATOM 19409 C C . GLY A 1 48 ? 18.115 -11.802 25.020 1.00 0.00 149 GLY A C 8
ATOM 19410 O O . GLY A 1 48 ? 17.262 -12.614 24.659 1.00 0.00 149 GLY A O 8
ATOM 19414 N N . LEU A 1 49 ? 18.386 -10.701 24.304 1.00 0.00 150 LEU A N 8
ATOM 19415 C CA . LEU A 1 49 ? 17.723 -10.338 23.037 1.00 0.00 150 LEU A CA 8
ATOM 19416 C C . LEU A 1 49 ? 18.710 -9.946 21.919 1.00 0.00 150 LEU A C 8
ATOM 19417 O O . LEU A 1 49 ? 19.896 -9.701 22.152 1.00 0.00 150 LEU A O 8
ATOM 19433 N N . GLU A 1 50 ? 18.213 -9.927 20.679 1.00 0.00 151 GLU A N 8
ATOM 19434 C CA . GLU A 1 50 ? 18.981 -9.549 19.480 1.00 0.00 151 GLU A CA 8
ATOM 19435 C C . GLU A 1 50 ? 19.269 -8.037 19.437 1.00 0.00 151 GLU A C 8
ATOM 19436 O O . GLU A 1 50 ? 18.374 -7.220 19.654 1.00 0.00 151 GLU A O 8
ATOM 19448 N N . ILE A 1 51 ? 20.520 -7.658 19.168 1.00 0.00 152 ILE A N 8
ATOM 19449 C CA . ILE A 1 51 ? 21.003 -6.278 19.313 1.00 0.00 152 ILE A CA 8
ATOM 19450 C C . ILE A 1 51 ? 20.620 -5.378 18.114 1.00 0.00 152 ILE A C 8
ATOM 19451 O O . ILE A 1 51 ? 21.059 -5.684 16.998 1.00 0.00 152 ILE A O 8
ATOM 19467 N N . PRO A 1 52 ? 19.895 -4.252 18.325 1.00 0.00 153 PRO A N 8
ATOM 19468 C CA . PRO A 1 52 ? 19.558 -3.280 17.274 1.00 0.00 153 PRO A CA 8
ATOM 19469 C C . PRO A 1 52 ? 20.750 -2.421 16.779 1.00 0.00 153 PRO A C 8
ATOM 19470 O O . PRO A 1 52 ? 21.893 -2.660 17.161 1.00 0.00 153 PRO A O 8
ATOM 19481 N N . ASN A 1 53 ? 20.501 -1.433 15.899 1.00 0.00 154 ASN A N 8
ATOM 19482 C CA . ASN A 1 53 ? 21.546 -0.698 15.175 1.00 0.00 154 ASN A CA 8
ATOM 19483 C C . ASN A 1 53 ? 22.560 -0.034 16.126 1.00 0.00 154 ASN A C 8
ATOM 19484 O O . ASN A 1 53 ? 22.246 0.889 16.883 1.00 0.00 154 ASN A O 8
ATOM 19495 N N . MET A 1 54 ? 23.807 -0.511 16.043 1.00 0.00 155 MET A N 8
ATOM 19496 C CA . MET A 1 54 ? 24.902 -0.086 16.905 1.00 0.00 155 MET A CA 8
ATOM 19497 C C . MET A 1 54 ? 25.373 1.333 16.559 1.00 0.00 155 MET A C 8
ATOM 19498 O O . MET A 1 54 ? 25.434 2.185 17.438 1.00 0.00 155 MET A O 8
ATOM 19512 N N . THR A 1 55 ? 25.623 1.634 15.283 1.00 0.00 156 THR A N 8
ATOM 19513 C CA . THR A 1 55 ? 26.048 2.967 14.851 1.00 0.00 156 THR A CA 8
ATOM 19514 C C . THR A 1 55 ? 25.142 4.121 15.284 1.00 0.00 156 THR A C 8
ATOM 19515 O O . THR A 1 55 ? 25.618 5.101 15.859 1.00 0.00 156 THR A O 8
ATOM 19526 N N . THR A 1 56 ? 23.823 3.994 15.088 1.00 0.00 157 THR A N 8
ATOM 19527 C CA . THR A 1 56 ? 22.845 4.947 15.632 1.00 0.00 157 THR A CA 8
ATOM 19528 C C . THR A 1 56 ? 22.775 4.985 17.153 1.00 0.00 157 THR A C 8
ATOM 19529 O O . THR A 1 56 ? 22.846 6.081 17.716 1.00 0.00 157 THR A O 8
ATOM 19540 N N . PHE A 1 57 ? 22.706 3.834 17.834 1.00 0.00 158 PHE A N 8
ATOM 19541 C CA . PHE A 1 57 ? 22.742 3.792 19.295 1.00 0.00 158 PHE A CA 8
ATOM 19542 C C . PHE A 1 57 ? 23.979 4.396 19.977 1.00 0.00 158 PHE A C 8
ATOM 19543 O O . PHE A 1 57 ? 23.855 5.336 20.764 1.00 0.00 158 PHE A O 8
ATOM 19560 N N . MET A 1 58 ? 25.173 3.892 19.657 1.00 0.00 159 MET A N 8
ATOM 19561 C CA . MET A 1 58 ? 26.403 4.372 20.275 1.00 0.00 159 MET A CA 8
ATOM 19562 C C . MET A 1 58 ? 26.653 5.864 19.981 1.00 0.00 159 MET A C 8
ATOM 19563 O O . MET A 1 58 ? 27.033 6.576 20.910 1.00 0.00 159 MET A O 8
ATOM 19577 N N . GLN A 1 59 ? 26.369 6.389 18.774 1.00 0.00 160 GLN A N 8
ATOM 19578 C CA . GLN A 1 59 ? 26.427 7.843 18.521 1.00 0.00 160 GLN A CA 8
ATOM 19579 C C . GLN A 1 59 ? 25.346 8.630 19.290 1.00 0.00 160 GLN A C 8
ATOM 19580 O O . GLN A 1 59 ? 25.652 9.669 19.877 1.00 0.00 160 GLN A O 8
ATOM 19594 N N . SER A 1 60 ? 24.109 8.131 19.379 1.00 0.00 161 SER A N 8
ATOM 19595 C CA . SER A 1 60 ? 23.055 8.733 20.214 1.00 0.00 161 SER A CA 8
ATOM 19596 C C . SER A 1 60 ? 23.478 8.812 21.692 1.00 0.00 161 SER A C 8
ATOM 19597 O O . SER A 1 60 ? 23.356 9.854 22.339 1.00 0.00 161 SER A O 8
ATOM 19605 N N . LEU A 1 61 ? 24.107 7.753 22.214 1.00 0.00 162 LEU A N 8
ATOM 19606 C CA . LEU A 1 61 ? 24.696 7.756 23.547 1.00 0.00 162 LEU A CA 8
ATOM 19607 C C . LEU A 1 61 ? 25.855 8.770 23.658 1.00 0.00 162 LEU A C 8
ATOM 19608 O O . LEU A 1 61 ? 25.912 9.499 24.641 1.00 0.00 162 LEU A O 8
ATOM 19624 N N . ILE A 1 62 ? 26.755 8.862 22.671 1.00 0.00 163 ILE A N 8
ATOM 19625 C CA . ILE A 1 62 ? 27.894 9.803 22.671 1.00 0.00 163 ILE A CA 8
ATOM 19626 C C . ILE A 1 62 ? 27.437 11.271 22.743 1.00 0.00 163 ILE A C 8
ATOM 19627 O O . ILE A 1 62 ? 27.932 12.029 23.581 1.00 0.00 163 ILE A O 8
ATOM 19643 N N . LYS A 1 63 ? 26.473 11.682 21.903 1.00 0.00 164 LYS A N 8
ATOM 19644 C CA . LYS A 1 63 ? 25.939 13.059 21.910 1.00 0.00 164 LYS A CA 8
ATOM 19645 C C . LYS A 1 63 ? 25.186 13.386 23.213 1.00 0.00 164 LYS A C 8
ATOM 19646 O O . LYS A 1 63 ? 25.177 14.544 23.634 1.00 0.00 164 LYS A O 8
ATOM 19665 N N . MET A 1 64 ? 24.602 12.381 23.880 1.00 0.00 165 MET A N 8
ATOM 19666 C CA . MET A 1 64 ? 23.971 12.520 25.202 1.00 0.00 165 MET A CA 8
ATOM 19667 C C . MET A 1 64 ? 24.971 12.525 26.379 1.00 0.00 165 MET A C 8
ATOM 19668 O O . MET A 1 64 ? 24.757 13.239 27.360 1.00 0.00 165 MET A O 8
ATOM 19682 N N . TYR A 1 65 ? 26.077 11.781 26.264 1.00 0.00 166 TYR A N 8
ATOM 19683 C CA . TYR A 1 65 ? 27.114 11.573 27.283 1.00 0.00 166 TYR A CA 8
ATOM 19684 C C . TYR A 1 65 ? 28.574 11.676 26.798 1.00 0.00 166 TYR A C 8
ATOM 19685 O O . TYR A 1 65 ? 29.118 10.670 26.341 1.00 0.00 166 TYR A O 8
ATOM 19703 N N . PRO A 1 66 ? 29.256 12.830 26.955 1.00 0.00 167 PRO A N 8
ATOM 19704 C CA . PRO A 1 66 ? 30.632 13.037 26.474 1.00 0.00 167 PRO A CA 8
ATOM 19705 C C . PRO A 1 66 ? 31.725 12.119 27.063 1.00 0.00 167 PRO A C 8
ATOM 19706 O O . PRO A 1 66 ? 32.820 12.035 26.503 1.00 0.00 167 PRO A O 8
ATOM 19717 N N . GLU A 1 67 ? 31.456 11.427 28.180 1.00 0.00 168 GLU A N 8
ATOM 19718 C CA . GLU A 1 67 ? 32.369 10.408 28.736 1.00 0.00 168 GLU A CA 8
ATOM 19719 C C . GLU A 1 67 ? 32.460 9.140 27.857 1.00 0.00 168 GLU A C 8
ATOM 19720 O O . GLU A 1 67 ? 33.412 8.360 27.972 1.00 0.00 168 GLU A O 8
ATOM 19732 N N . VAL A 1 68 ? 31.478 8.932 26.970 1.00 0.00 169 VAL A N 8
ATOM 19733 C CA . VAL A 1 68 ? 31.506 7.914 25.910 1.00 0.00 169 VAL A CA 8
ATOM 19734 C C . VAL A 1 68 ? 32.185 8.480 24.666 1.00 0.00 169 VAL A C 8
ATOM 19735 O O . VAL A 1 68 ? 31.856 9.580 24.215 1.00 0.00 169 VAL A O 8
ATOM 19748 N N . LYS A 1 69 ? 33.124 7.715 24.099 1.00 0.00 170 LYS A N 8
ATOM 19749 C CA . LYS A 1 69 ? 34.024 8.123 23.005 1.00 0.00 170 LYS A CA 8
ATOM 19750 C C . LYS A 1 69 ? 34.149 7.031 21.933 1.00 0.00 170 LYS A C 8
ATOM 19751 O O . LYS A 1 69 ? 33.827 5.866 22.163 1.00 0.00 170 LYS A O 8
ATOM 19770 N N . LYS A 1 70 ? 34.652 7.415 20.760 1.00 0.00 171 LYS A N 8
ATOM 19771 C CA . LYS A 1 70 ? 34.732 6.599 19.535 1.00 0.00 171 LYS A CA 8
ATOM 19772 C C . LYS A 1 70 ? 36.171 6.589 18.978 1.00 0.00 171 LYS A C 8
ATOM 19773 O O . LYS A 1 70 ? 36.523 7.470 18.192 1.00 0.00 171 LYS A O 8
ATOM 19792 N N . PRO A 1 71 ? 37.031 5.642 19.411 1.00 0.00 172 PRO A N 8
ATOM 19793 C CA . PRO A 1 71 ? 38.353 5.437 18.821 1.00 0.00 172 PRO A CA 8
ATOM 19794 C C . PRO A 1 71 ? 38.373 5.215 17.291 1.00 0.00 172 PRO A C 8
ATOM 19795 O O . PRO A 1 71 ? 39.331 5.658 16.652 1.00 0.00 172 PRO A O 8
ATOM 19806 N N . TYR A 1 72 ? 37.352 4.574 16.691 1.00 0.00 173 TYR A N 8
ATOM 19807 C CA . TYR A 1 72 ? 37.222 4.448 15.225 1.00 0.00 173 TYR A CA 8
ATOM 19808 C C . TYR A 1 72 ? 35.762 4.077 14.876 1.00 0.00 173 TYR A C 8
ATOM 19809 O O . TYR A 1 72 ? 34.951 3.855 15.786 1.00 0.00 173 TYR A O 8
ATOM 19827 N N . ARG A 1 73 ? 35.389 3.959 13.587 1.00 0.00 174 ARG A N 8
ATOM 19828 C CA . ARG A 1 73 ? 34.042 3.483 13.217 1.00 0.00 174 ARG A CA 8
ATOM 19829 C C . ARG A 1 73 ? 33.786 2.074 13.750 1.00 0.00 174 ARG A C 8
ATOM 19830 O O . ARG A 1 73 ? 34.592 1.164 13.575 1.00 0.00 174 ARG A O 8
ATOM 19851 N N . GLY A 1 74 ? 32.656 1.918 14.430 1.00 0.00 175 GLY A N 8
ATOM 19852 C CA . GLY A 1 74 ? 32.318 0.698 15.155 1.00 0.00 175 GLY A CA 8
ATOM 19853 C C . GLY A 1 74 ? 33.308 0.331 16.263 1.00 0.00 175 GLY A C 8
ATOM 19854 O O . GLY A 1 74 ? 33.342 -0.829 16.641 1.00 0.00 175 GLY A O 8
ATOM 19858 N N . GLN A 1 75 ? 34.121 1.262 16.786 1.00 0.00 176 GLN A N 8
ATOM 19859 C CA . GLN A 1 75 ? 35.009 1.028 17.936 1.00 0.00 176 GLN A CA 8
ATOM 19860 C C . GLN A 1 75 ? 34.775 2.127 18.968 1.00 0.00 176 GLN A C 8
ATOM 19861 O O . GLN A 1 75 ? 35.019 3.300 18.680 1.00 0.00 176 GLN A O 8
ATOM 19875 N N . TYR A 1 76 ? 34.345 1.729 20.172 1.00 0.00 177 TYR A N 8
ATOM 19876 C CA . TYR A 1 76 ? 33.837 2.616 21.229 1.00 0.00 177 TYR A CA 8
ATOM 19877 C C . TYR A 1 76 ? 34.469 2.364 22.608 1.00 0.00 177 TYR A C 8
ATOM 19878 O O . TYR A 1 76 ? 35.068 1.314 22.841 1.00 0.00 177 TYR A O 8
ATOM 19896 N N . ILE A 1 77 ? 34.331 3.324 23.529 1.00 0.00 178 ILE A N 8
ATOM 19897 C CA . ILE A 1 77 ? 34.867 3.268 24.905 1.00 0.00 178 ILE A CA 8
ATOM 19898 C C . ILE A 1 77 ? 34.045 4.183 25.834 1.00 0.00 178 ILE A C 8
ATOM 19899 O O . ILE A 1 77 ? 33.520 5.206 25.403 1.00 0.00 178 ILE A O 8
ATOM 19915 N N . LEU A 1 78 ? 33.952 3.834 27.121 1.00 0.00 179 LEU A N 8
ATOM 19916 C CA . LEU A 1 78 ? 33.412 4.700 28.184 1.00 0.00 179 LEU A CA 8
ATOM 19917 C C . LEU A 1 78 ? 34.529 4.943 29.211 1.00 0.00 179 LEU A C 8
ATOM 19918 O O . LEU A 1 78 ? 34.971 4.008 29.881 1.00 0.00 179 LEU A O 8
ATOM 19934 N N . GLU A 1 79 ? 34.994 6.187 29.325 1.00 0.00 180 GLU A N 8
ATOM 19935 C CA . GLU A 1 79 ? 36.038 6.577 30.283 1.00 0.00 180 GLU A CA 8
ATOM 19936 C C . GLU A 1 79 ? 35.442 6.842 31.686 1.00 0.00 180 GLU A C 8
ATOM 19937 O O . GLU A 1 79 ? 34.739 7.833 31.897 1.00 0.00 180 GLU A O 8
ATOM 19949 N N . GLY A 1 80 ? 35.716 5.947 32.646 1.00 0.00 181 GLY A N 8
ATOM 19950 C CA . GLY A 1 80 ? 35.205 6.041 34.024 1.00 0.00 181 GLY A CA 8
ATOM 19951 C C . GLY A 1 80 ? 33.682 5.877 34.137 1.00 0.00 181 GLY A C 8
ATOM 19952 O O . GLY A 1 80 ? 33.055 5.168 33.347 1.00 0.00 181 GLY A O 8
ATOM 19956 N N . GLU A 1 81 ? 33.084 6.521 35.145 1.00 0.00 182 GLU A N 8
ATOM 19957 C CA . GLU A 1 81 ? 31.624 6.573 35.314 1.00 0.00 182 GLU A CA 8
ATOM 19958 C C . GLU A 1 81 ? 30.908 7.377 34.209 1.00 0.00 182 GLU A C 8
ATOM 19959 O O . GLU A 1 81 ? 31.403 8.402 33.731 1.00 0.00 182 GLU A O 8
ATOM 19971 N N . ILE A 1 82 ? 29.682 6.957 33.871 1.00 0.00 183 ILE A N 8
ATOM 19972 C CA . ILE A 1 82 ? 28.820 7.668 32.913 1.00 0.00 183 ILE A CA 8
ATOM 19973 C C . ILE A 1 82 ? 28.366 9.029 33.477 1.00 0.00 183 ILE A C 8
ATOM 19974 O O . ILE A 1 82 ? 28.275 10.014 32.746 1.00 0.00 183 ILE A O 8
ATOM 19990 N N . GLU A 1 83 ? 28.152 9.103 34.798 1.00 0.00 184 GLU A N 8
ATOM 19991 C CA . GLU A 1 83 ? 27.782 10.323 35.532 1.00 0.00 184 GLU A CA 8
ATOM 19992 C C . GLU A 1 83 ? 28.970 11.289 35.758 1.00 0.00 184 GLU A C 8
ATOM 19993 O O . GLU A 1 83 ? 28.780 12.378 36.303 1.00 0.00 184 GLU A O 8
ATOM 20005 N N . SER A 1 84 ? 30.190 10.939 35.318 1.00 0.00 185 SER A N 8
ATOM 20006 C CA . SER A 1 84 ? 31.388 11.782 35.497 1.00 0.00 185 SER A CA 8
ATOM 20007 C C . SER A 1 84 ? 31.307 13.123 34.745 1.00 0.00 185 SER A C 8
ATOM 20008 O O . SER A 1 84 ? 32.026 14.062 35.098 1.00 0.00 185 SER A O 8
ATOM 20016 N N . LEU A 1 85 ? 30.384 13.292 33.781 1.00 0.00 186 LEU A N 8
ATOM 20017 C CA . LEU A 1 85 ? 30.183 14.559 33.048 1.00 0.00 186 LEU A CA 8
ATOM 20018 C C . LEU A 1 85 ? 29.856 15.780 33.944 1.00 0.00 186 LEU A C 8
ATOM 20019 O O . LEU A 1 85 ? 29.955 16.918 33.488 1.00 0.00 186 LEU A O 8
ATOM 20035 N N . GLU A 1 86 ? 29.498 15.562 35.216 1.00 0.00 187 GLU A N 8
ATOM 20036 C CA . GLU A 1 86 ? 29.326 16.618 36.225 1.00 0.00 187 GLU A CA 8
ATOM 20037 C C . GLU A 1 86 ? 30.643 17.285 36.686 1.00 0.00 187 GLU A C 8
ATOM 20038 O O . GLU A 1 86 ? 30.596 18.369 37.275 1.00 0.00 187 GLU A O 8
ATOM 20050 N N . HIS A 1 87 ? 31.817 16.680 36.433 1.00 0.00 188 HIS A N 8
ATOM 20051 C CA . HIS A 1 87 ? 33.119 17.242 36.848 1.00 0.00 188 HIS A CA 8
ATOM 20052 C C . HIS A 1 87 ? 33.446 18.580 36.149 1.00 0.00 188 HIS A C 8
ATOM 20053 O O . HIS A 1 87 ? 33.066 18.818 35.001 1.00 0.00 188 HIS A O 8
ATOM 20068 N N . HIS A 1 88 ? 34.199 19.442 36.840 1.00 0.00 189 HIS A N 8
ATOM 20069 C CA . HIS A 1 88 ? 34.616 20.781 36.373 1.00 0.00 189 HIS A CA 8
ATOM 20070 C C . HIS A 1 88 ? 35.938 21.222 37.018 1.00 0.00 189 HIS A C 8
ATOM 20071 O O . HIS A 1 88 ? 36.372 20.640 38.015 1.00 0.00 189 HIS A O 8
ATOM 20086 N N . HIS A 1 89 ? 36.534 22.308 36.513 1.00 0.00 190 HIS A N 8
ATOM 20087 C CA . HIS A 1 89 ? 37.686 23.000 37.133 1.00 0.00 190 HIS A CA 8
ATOM 20088 C C . HIS A 1 89 ? 37.368 23.397 38.585 1.00 0.00 190 HIS A C 8
ATOM 20089 O O . HIS A 1 89 ? 36.256 23.853 38.855 1.00 0.00 190 HIS A O 8
ATOM 20104 N N . HIS A 1 90 ? 38.299 23.182 39.519 1.00 0.00 191 HIS A N 8
ATOM 20105 C CA . HIS A 1 90 ? 38.110 23.429 40.967 1.00 0.00 191 HIS A CA 8
ATOM 20106 C C . HIS A 1 90 ? 39.444 23.668 41.689 1.00 0.00 191 HIS A C 8
ATOM 20107 O O . HIS A 1 90 ? 40.495 23.238 41.210 1.00 0.00 191 HIS A O 8
ATOM 20122 N N . HIS A 1 91 ? 39.406 24.295 42.869 1.00 0.00 192 HIS A N 8
ATOM 20123 C CA . HIS A 1 91 ? 40.583 24.520 43.730 1.00 0.00 192 HIS A CA 8
ATOM 20124 C C . HIS A 1 91 ? 41.231 23.190 44.160 1.00 0.00 192 HIS A C 8
ATOM 20125 O O . HIS A 1 91 ? 40.527 22.290 44.625 1.00 0.00 192 HIS A O 8
ATOM 20140 N N . HIS A 1 92 ? 42.551 23.068 43.992 1.00 0.00 193 HIS A N 8
ATOM 20141 C CA . HIS A 1 92 ? 43.350 21.870 44.304 1.00 0.00 193 HIS A CA 8
ATOM 20142 C C . HIS A 1 92 ? 44.817 22.226 44.628 1.00 0.00 193 HIS A C 8
ATOM 20143 O O . HIS A 1 92 ? 45.450 21.487 45.418 1.00 0.00 193 HIS A O 8
ATOM 21305 N N . GLY A 1 1 ? 1.946 10.238 -11.747 1.00 0.00 102 GLY A N 9
ATOM 21306 C CA . GLY A 1 1 ? 0.730 9.972 -12.533 1.00 0.00 102 GLY A CA 9
ATOM 21307 C C . GLY A 1 1 ? -0.168 8.892 -11.915 1.00 0.00 102 GLY A C 9
ATOM 21308 O O . GLY A 1 1 ? -0.336 8.828 -10.694 1.00 0.00 102 GLY A O 9
ATOM 21312 N N . THR A 1 2 ? -0.767 8.042 -12.759 1.00 0.00 103 THR A N 9
ATOM 21313 C CA . THR A 1 2 ? -1.718 6.984 -12.348 1.00 0.00 103 THR A CA 9
ATOM 21314 C C . THR A 1 2 ? -1.141 5.770 -11.607 1.00 0.00 103 THR A C 9
ATOM 21315 O O . THR A 1 2 ? -1.888 5.033 -10.957 1.00 0.00 103 THR A O 9
ATOM 21326 N N . THR A 1 3 ? 0.178 5.552 -11.686 1.00 0.00 104 THR A N 9
ATOM 21327 C CA . THR A 1 3 ? 0.881 4.472 -10.965 1.00 0.00 104 THR A CA 9
ATOM 21328 C C . THR A 1 3 ? 0.858 4.562 -9.428 1.00 0.00 104 THR A C 9
ATOM 21329 O O . THR A 1 3 ? 0.630 5.633 -8.856 1.00 0.00 104 THR A O 9
ATOM 21340 N N . ARG A 1 4 ? 1.091 3.432 -8.741 1.00 0.00 105 ARG A N 9
ATOM 21341 C CA . ARG A 1 4 ? 1.039 3.290 -7.274 1.00 0.00 105 ARG A CA 9
ATOM 21342 C C . ARG A 1 4 ? 2.111 4.153 -6.582 1.00 0.00 105 ARG A C 9
ATOM 21343 O O . ARG A 1 4 ? 3.251 4.220 -7.036 1.00 0.00 105 ARG A O 9
ATOM 21364 N N . ARG A 1 5 ? 1.754 4.719 -5.420 1.00 0.00 106 ARG A N 9
ATOM 21365 C CA . ARG A 1 5 ? 2.666 5.407 -4.480 1.00 0.00 106 ARG A CA 9
ATOM 21366 C C . ARG A 1 5 ? 3.821 4.490 -4.046 1.00 0.00 106 ARG A C 9
ATOM 21367 O O . ARG A 1 5 ? 3.565 3.342 -3.691 1.00 0.00 106 ARG A O 9
ATOM 21388 N N . ARG A 1 6 ? 5.068 4.980 -4.009 1.00 0.00 107 ARG A N 9
ATOM 21389 C CA . ARG A 1 6 ? 6.231 4.224 -3.500 1.00 0.00 107 ARG A CA 9
ATOM 21390 C C . ARG A 1 6 ? 6.123 3.977 -1.981 1.00 0.00 107 ARG A C 9
ATOM 21391 O O . ARG A 1 6 ? 5.579 4.803 -1.250 1.00 0.00 107 ARG A O 9
ATOM 21412 N N . ARG A 1 7 ? 6.614 2.810 -1.533 1.00 0.00 108 ARG A N 9
ATOM 21413 C CA . ARG A 1 7 ? 6.393 2.266 -0.179 1.00 0.00 108 ARG A CA 9
ATOM 21414 C C . ARG A 1 7 ? 7.203 2.839 1.000 1.00 0.00 108 ARG A C 9
ATOM 21415 O O . ARG A 1 7 ? 6.703 3.706 1.725 1.00 0.00 108 ARG A O 9
ATOM 21436 N N . GLY A 1 8 ? 8.426 2.345 1.210 1.00 0.00 109 GLY A N 9
ATOM 21437 C CA . GLY A 1 8 ? 9.206 2.587 2.423 1.00 0.00 109 GLY A CA 9
ATOM 21438 C C . GLY A 1 8 ? 9.584 4.005 2.874 1.00 0.00 109 GLY A C 9
ATOM 21439 O O . GLY A 1 8 ? 9.677 4.954 2.090 1.00 0.00 109 GLY A O 9
ATOM 21443 N N . THR A 1 9 ? 9.817 4.090 4.185 1.00 0.00 110 THR A N 9
ATOM 21444 C CA . THR A 1 9 ? 10.301 5.244 4.967 1.00 0.00 110 THR A CA 9
ATOM 21445 C C . THR A 1 9 ? 10.730 4.787 6.376 1.00 0.00 110 THR A C 9
ATOM 21446 O O . THR A 1 9 ? 10.397 3.668 6.756 1.00 0.00 110 THR A O 9
ATOM 21457 N N . ALA A 1 10 ? 11.455 5.592 7.171 1.00 0.00 111 ALA A N 9
ATOM 21458 C CA . ALA A 1 10 ? 11.902 5.191 8.514 1.00 0.00 111 ALA A CA 9
ATOM 21459 C C . ALA A 1 10 ? 12.115 6.355 9.511 1.00 0.00 111 ALA A C 9
ATOM 21460 O O . ALA A 1 10 ? 12.101 7.534 9.150 1.00 0.00 111 ALA A O 9
ATOM 21467 N N . ARG A 1 11 ? 12.352 5.974 10.776 1.00 0.00 112 ARG A N 9
ATOM 21468 C CA . ARG A 1 11 ? 12.779 6.803 11.926 1.00 0.00 112 ARG A CA 9
ATOM 21469 C C . ARG A 1 11 ? 13.675 5.993 12.889 1.00 0.00 112 ARG A C 9
ATOM 21470 O O . ARG A 1 11 ? 13.616 4.762 12.827 1.00 0.00 112 ARG A O 9
ATOM 21491 N N . PRO A 1 12 ? 14.476 6.616 13.786 1.00 0.00 113 PRO A N 9
ATOM 21492 C CA . PRO A 1 12 ? 15.366 5.924 14.737 1.00 0.00 113 PRO A CA 9
ATOM 21493 C C . PRO A 1 12 ? 14.668 4.862 15.607 1.00 0.00 113 PRO A C 9
ATOM 21494 O O . PRO A 1 12 ? 13.478 4.978 15.892 1.00 0.00 113 PRO A O 9
ATOM 21505 N N . GLY A 1 13 ? 15.402 3.835 16.045 1.00 0.00 114 GLY A N 9
ATOM 21506 C CA . GLY A 1 13 ? 14.869 2.622 16.689 1.00 0.00 114 GLY A CA 9
ATOM 21507 C C . GLY A 1 13 ? 14.119 2.769 18.030 1.00 0.00 114 GLY A C 9
ATOM 21508 O O . GLY A 1 13 ? 14.417 3.641 18.849 1.00 0.00 114 GLY A O 9
ATOM 21512 N N . SER A 1 14 ? 13.149 1.875 18.249 1.00 0.00 115 SER A N 9
ATOM 21513 C CA . SER A 1 14 ? 12.418 1.640 19.515 1.00 0.00 115 SER A CA 9
ATOM 21514 C C . SER A 1 14 ? 12.913 0.357 20.221 1.00 0.00 115 SER A C 9
ATOM 21515 O O . SER A 1 14 ? 13.203 0.388 21.417 1.00 0.00 115 SER A O 9
ATOM 21523 N N . LYS A 1 15 ? 13.108 -0.751 19.478 1.00 0.00 116 LYS A N 9
ATOM 21524 C CA . LYS A 1 15 ? 13.764 -2.007 19.929 1.00 0.00 116 LYS A CA 9
ATOM 21525 C C . LYS A 1 15 ? 15.158 -1.736 20.508 1.00 0.00 116 LYS A C 9
ATOM 21526 O O . LYS A 1 15 ? 15.592 -2.370 21.463 1.00 0.00 116 LYS A O 9
ATOM 21545 N N . ALA A 1 16 ? 15.824 -0.727 19.949 1.00 0.00 117 ALA A N 9
ATOM 21546 C CA . ALA A 1 16 ? 17.123 -0.179 20.346 1.00 0.00 117 ALA A CA 9
ATOM 21547 C C . ALA A 1 16 ? 17.233 0.217 21.843 1.00 0.00 117 ALA A C 9
ATOM 21548 O O . ALA A 1 16 ? 18.318 0.166 22.424 1.00 0.00 117 ALA A O 9
ATOM 21555 N N . ALA A 1 17 ? 16.114 0.466 22.538 1.00 0.00 118 ALA A N 9
ATOM 21556 C CA . ALA A 1 17 ? 16.087 0.692 23.991 1.00 0.00 118 ALA A CA 9
ATOM 21557 C C . ALA A 1 17 ? 16.605 -0.514 24.819 1.00 0.00 118 ALA A C 9
ATOM 21558 O O . ALA A 1 17 ? 17.158 -0.313 25.905 1.00 0.00 118 ALA A O 9
ATOM 21565 N N . LYS A 1 18 ? 16.515 -1.756 24.304 1.00 0.00 119 LYS A N 9
ATOM 21566 C CA . LYS A 1 18 ? 17.134 -2.944 24.939 1.00 0.00 119 LYS A CA 9
ATOM 21567 C C . LYS A 1 18 ? 18.663 -2.844 24.970 1.00 0.00 119 LYS A C 9
ATOM 21568 O O . LYS A 1 18 ? 19.289 -3.253 25.944 1.00 0.00 119 LYS A O 9
ATOM 21587 N N . LEU A 1 19 ? 19.266 -2.227 23.946 1.00 0.00 120 LEU A N 9
ATOM 21588 C CA . LEU A 1 19 ? 20.702 -1.900 23.952 1.00 0.00 120 LEU A CA 9
ATOM 21589 C C . LEU A 1 19 ? 21.031 -0.823 24.984 1.00 0.00 120 LEU A C 9
ATOM 21590 O O . LEU A 1 19 ? 22.032 -0.970 25.675 1.00 0.00 120 LEU A O 9
ATOM 21606 N N . ARG A 1 20 ? 20.193 0.210 25.161 1.00 0.00 121 ARG A N 9
ATOM 21607 C CA . ARG A 1 20 ? 20.430 1.248 26.197 1.00 0.00 121 ARG A CA 9
ATOM 21608 C C . ARG A 1 20 ? 20.614 0.647 27.605 1.00 0.00 121 ARG A C 9
ATOM 21609 O O . ARG A 1 20 ? 21.647 0.862 28.237 1.00 0.00 121 ARG A O 9
ATOM 21630 N N . GLU A 1 21 ? 19.656 -0.152 28.078 1.00 0.00 122 GLU A N 9
ATOM 21631 C CA . GLU A 1 21 ? 19.713 -0.717 29.444 1.00 0.00 122 GLU A CA 9
ATOM 21632 C C . GLU A 1 21 ? 20.865 -1.728 29.606 1.00 0.00 122 GLU A C 9
ATOM 21633 O O . GLU A 1 21 ? 21.574 -1.715 30.617 1.00 0.00 122 GLU A O 9
ATOM 21645 N N . ALA A 1 22 ? 21.127 -2.546 28.579 1.00 0.00 123 ALA A N 9
A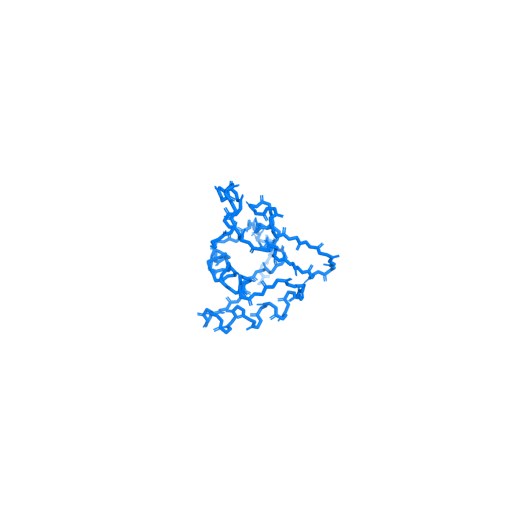TOM 21646 C CA . ALA A 1 22 ? 22.244 -3.487 28.580 1.00 0.00 123 ALA A CA 9
ATOM 21647 C C . ALA A 1 22 ? 23.617 -2.788 28.540 1.00 0.00 123 ALA A C 9
ATOM 21648 O O . ALA A 1 22 ? 24.526 -3.152 29.286 1.00 0.00 123 ALA A O 9
ATOM 21655 N N . ALA A 1 23 ? 23.766 -1.748 27.714 1.00 0.00 124 ALA A N 9
ATOM 21656 C CA . ALA A 1 23 ? 25.021 -1.032 27.519 1.00 0.00 124 ALA A CA 9
ATOM 21657 C C . ALA A 1 23 ? 25.507 -0.340 28.786 1.00 0.00 124 ALA A C 9
ATOM 21658 O O . ALA A 1 23 ? 26.696 -0.411 29.075 1.00 0.00 124 ALA A O 9
ATOM 21665 N N . ILE A 1 24 ? 24.622 0.271 29.585 1.00 0.00 125 ILE A N 9
ATOM 21666 C CA . ILE A 1 24 ? 25.049 0.906 30.851 1.00 0.00 125 ILE A CA 9
ATOM 21667 C C . ILE A 1 24 ? 25.706 -0.114 31.803 1.00 0.00 125 ILE A C 9
ATOM 21668 O O . ILE A 1 24 ? 26.765 0.179 32.354 1.00 0.00 125 ILE A O 9
ATOM 21684 N N . LYS A 1 25 ? 25.162 -1.335 31.931 1.00 0.00 126 LYS A N 9
ATOM 21685 C CA . LYS A 1 25 ? 25.787 -2.423 32.724 1.00 0.00 126 LYS A CA 9
ATOM 21686 C C . LYS A 1 25 ? 27.094 -2.932 32.110 1.00 0.00 126 LYS A C 9
ATOM 21687 O O . LYS A 1 25 ? 28.101 -2.994 32.811 1.00 0.00 126 LYS A O 9
ATOM 21706 N N . THR A 1 26 ? 27.118 -3.217 30.805 1.00 0.00 127 THR A N 9
ATOM 21707 C CA . THR A 1 26 ? 28.314 -3.672 30.056 1.00 0.00 127 THR A CA 9
ATOM 21708 C C . THR A 1 26 ? 29.455 -2.656 30.201 1.00 0.00 127 THR A C 9
ATOM 21709 O O . THR A 1 26 ? 30.596 -3.036 30.458 1.00 0.00 127 THR A O 9
ATOM 21720 N N . LEU A 1 27 ? 29.171 -1.357 30.097 1.00 0.00 128 LEU A N 9
ATOM 21721 C CA . LEU A 1 27 ? 30.174 -0.290 30.224 1.00 0.00 128 LEU A CA 9
ATOM 21722 C C . LEU A 1 27 ? 30.595 -0.028 31.687 1.00 0.00 128 LEU A C 9
ATOM 21723 O O . LEU A 1 27 ? 31.755 0.301 31.927 1.00 0.00 128 LEU A O 9
ATOM 21739 N N . LYS A 1 28 ? 29.709 -0.250 32.675 1.00 0.00 129 LYS A N 9
ATOM 21740 C CA . LYS A 1 28 ? 30.064 -0.247 34.107 1.00 0.00 129 LYS A CA 9
ATOM 21741 C C . LYS A 1 28 ? 31.082 -1.329 34.479 1.00 0.00 129 LYS A C 9
ATOM 21742 O O . LYS A 1 28 ? 32.072 -1.022 35.144 1.00 0.00 129 LYS A O 9
ATOM 21761 N N . ARG A 1 29 ? 30.869 -2.583 34.041 1.00 0.00 130 ARG A N 9
ATOM 21762 C CA . ARG A 1 29 ? 31.779 -3.704 34.368 1.00 0.00 130 ARG A CA 9
ATOM 21763 C C . ARG A 1 29 ? 33.166 -3.590 33.711 1.00 0.00 130 ARG A C 9
ATOM 21764 O O . ARG A 1 29 ? 34.126 -4.142 34.246 1.00 0.00 130 ARG A O 9
ATOM 21785 N N . HIS A 1 30 ? 33.288 -2.851 32.594 1.00 0.00 131 HIS A N 9
ATOM 21786 C CA . HIS A 1 30 ? 34.572 -2.472 31.972 1.00 0.00 131 HIS A CA 9
ATOM 21787 C C . HIS A 1 30 ? 34.454 -1.187 31.120 1.00 0.00 131 HIS A C 9
ATOM 21788 O O . HIS A 1 30 ? 33.845 -1.196 30.052 1.00 0.00 131 HIS A O 9
ATOM 21803 N N . ASN A 1 31 ? 35.055 -0.085 31.582 1.00 0.00 132 ASN A N 9
ATOM 21804 C CA . ASN A 1 31 ? 34.992 1.225 30.914 1.00 0.00 132 ASN A CA 9
ATOM 21805 C C . ASN A 1 31 ? 35.764 1.320 29.576 1.00 0.00 132 ASN A C 9
ATOM 21806 O O . ASN A 1 31 ? 35.455 2.190 28.759 1.00 0.00 132 ASN A O 9
ATOM 21817 N N . ALA A 1 32 ? 36.777 0.462 29.373 1.00 0.00 133 ALA A N 9
ATOM 21818 C CA . ALA A 1 32 ? 37.749 0.556 28.276 1.00 0.00 133 ALA A CA 9
ATOM 21819 C C . ALA A 1 32 ? 37.122 0.443 26.865 1.00 0.00 133 ALA A C 9
ATOM 21820 O O . ALA A 1 32 ? 36.049 -0.141 26.674 1.00 0.00 133 ALA A O 9
ATOM 21827 N N . ALA A 1 33 ? 37.814 1.008 25.868 1.00 0.00 134 ALA A N 9
ATOM 21828 C CA . ALA A 1 33 ? 37.312 1.129 24.500 1.00 0.00 134 ALA A CA 9
ATOM 21829 C C . ALA A 1 33 ? 37.105 -0.223 23.789 1.00 0.00 134 ALA A C 9
ATOM 21830 O O . ALA A 1 33 ? 37.854 -1.177 24.011 1.00 0.00 134 ALA A O 9
ATOM 21837 N N . ILE A 1 34 ? 36.094 -0.296 22.914 1.00 0.00 135 ILE A N 9
ATOM 21838 C CA . ILE A 1 34 ? 35.676 -1.544 22.247 1.00 0.00 135 ILE A CA 9
ATOM 21839 C C . ILE A 1 34 ? 35.030 -1.271 20.871 1.00 0.00 135 ILE A C 9
ATOM 21840 O O . ILE A 1 34 ? 34.336 -0.265 20.701 1.00 0.00 135 ILE A O 9
ATOM 21856 N N . LYS A 1 35 ? 35.241 -2.155 19.883 1.00 0.00 136 LYS A N 9
ATOM 21857 C CA . LYS A 1 35 ? 34.511 -2.123 18.594 1.00 0.00 136 LYS A CA 9
ATOM 21858 C C . LYS A 1 35 ? 33.042 -2.526 18.779 1.00 0.00 136 LYS A C 9
ATOM 21859 O O . LYS A 1 35 ? 32.737 -3.438 19.535 1.00 0.00 136 LYS A O 9
ATOM 21878 N N . SER A 1 36 ? 32.168 -1.921 17.986 1.00 0.00 137 SER A N 9
ATOM 21879 C CA . SER A 1 36 ? 30.740 -2.209 17.832 1.00 0.00 137 SER A CA 9
ATOM 21880 C C . SER A 1 36 ? 30.410 -3.705 17.876 1.00 0.00 137 SER A C 9
ATOM 21881 O O . SER A 1 36 ? 29.715 -4.147 18.784 1.00 0.00 137 SER A O 9
ATOM 21889 N N . SER A 1 37 ? 30.967 -4.497 16.960 1.00 0.00 138 SER A N 9
ATOM 21890 C CA . SER A 1 37 ? 30.749 -5.951 16.821 1.00 0.00 138 SER A CA 9
ATOM 21891 C C . SER A 1 37 ? 31.156 -6.749 18.074 1.00 0.00 138 SER A C 9
ATOM 21892 O O . SER A 1 37 ? 30.496 -7.722 18.442 1.00 0.00 138 SER A O 9
ATOM 21900 N N . GLU A 1 38 ? 32.217 -6.323 18.771 1.00 0.00 139 GLU A N 9
ATOM 21901 C CA . GLU A 1 38 ? 32.663 -6.969 20.017 1.00 0.00 139 GLU A CA 9
ATOM 21902 C C . GLU A 1 38 ? 31.730 -6.620 21.189 1.00 0.00 139 GLU A C 9
ATOM 21903 O O . GLU A 1 38 ? 31.368 -7.507 21.961 1.00 0.00 139 GLU A O 9
ATOM 21915 N N . LEU A 1 39 ? 31.254 -5.373 21.286 1.00 0.00 140 LEU A N 9
ATOM 21916 C CA . LEU A 1 39 ? 30.193 -5.008 22.237 1.00 0.00 140 LEU A CA 9
ATOM 21917 C C . LEU A 1 39 ? 28.857 -5.694 21.893 1.00 0.00 140 LEU A C 9
ATOM 21918 O O . LEU A 1 39 ? 28.149 -6.107 22.799 1.00 0.00 140 LEU A O 9
ATOM 21934 N N . GLN A 1 40 ? 28.548 -5.928 20.613 1.00 0.00 141 GLN A N 9
ATOM 21935 C CA . GLN A 1 40 ? 27.418 -6.755 20.165 1.00 0.00 141 GLN A CA 9
ATOM 21936 C C . GLN A 1 40 ? 27.459 -8.169 20.775 1.00 0.00 141 GLN A C 9
ATOM 21937 O O . GLN A 1 40 ? 26.443 -8.638 21.285 1.00 0.00 141 GLN A O 9
ATOM 21951 N N . LYS A 1 41 ? 28.630 -8.827 20.806 1.00 0.00 142 LYS A N 9
ATOM 21952 C CA . LYS A 1 41 ? 28.823 -10.123 21.490 1.00 0.00 142 LYS A CA 9
ATOM 21953 C C . LYS A 1 41 ? 28.643 -10.023 23.007 1.00 0.00 142 LYS A C 9
ATOM 21954 O O . LYS A 1 41 ? 28.027 -10.893 23.620 1.00 0.00 142 LYS A O 9
ATOM 21973 N N . GLU A 1 42 ? 29.115 -8.938 23.614 1.00 0.00 143 GLU A N 9
ATOM 21974 C CA . GLU A 1 42 ? 28.970 -8.692 25.059 1.00 0.00 143 GLU A CA 9
ATOM 21975 C C . GLU A 1 42 ? 27.493 -8.489 25.448 1.00 0.00 143 GLU A C 9
ATOM 21976 O O . GLU A 1 42 ? 26.995 -9.132 26.370 1.00 0.00 143 GLU A O 9
ATOM 21988 N N . ILE A 1 43 ? 26.746 -7.691 24.671 1.00 0.00 144 ILE A N 9
ATOM 21989 C CA . ILE A 1 43 ? 25.309 -7.459 24.875 1.00 0.00 144 ILE A CA 9
ATOM 21990 C C . ILE A 1 43 ? 24.491 -8.717 24.551 1.00 0.00 144 ILE A C 9
ATOM 21991 O O . ILE A 1 43 ? 23.508 -9.004 25.231 1.00 0.00 144 ILE A O 9
ATOM 22007 N N . GLU A 1 44 ? 24.902 -9.516 23.565 1.00 0.00 145 GLU A N 9
ATOM 22008 C CA . GLU A 1 44 ? 24.284 -10.821 23.302 1.00 0.00 145 GLU A CA 9
ATOM 22009 C C . GLU A 1 44 ? 24.465 -11.793 24.487 1.00 0.00 145 GLU A C 9
ATOM 22010 O O . GLU A 1 44 ? 23.522 -12.514 24.824 1.00 0.00 145 GLU A O 9
ATOM 22022 N N . LYS A 1 45 ? 25.600 -11.755 25.204 1.00 0.00 146 LYS A N 9
ATOM 22023 C CA . LYS A 1 45 ? 25.775 -12.490 26.471 1.00 0.00 146 LYS A CA 9
ATOM 22024 C C . LYS A 1 45 ? 25.002 -11.863 27.645 1.00 0.00 146 LYS A C 9
ATOM 22025 O O . LYS A 1 45 ? 24.604 -12.569 28.572 1.00 0.00 146 LYS A O 9
ATOM 22044 N N . GLU A 1 46 ? 24.749 -10.553 27.613 1.00 0.00 147 GLU A N 9
ATOM 22045 C CA . GLU A 1 46 ? 23.954 -9.829 28.618 1.00 0.00 147 GLU A CA 9
ATOM 22046 C C . GLU A 1 46 ? 22.442 -10.136 28.542 1.00 0.00 147 GLU A C 9
ATOM 22047 O O . GLU A 1 46 ? 21.814 -10.317 29.588 1.00 0.00 147 GLU A O 9
ATOM 22059 N N . SER A 1 47 ? 21.851 -10.196 27.336 1.00 0.00 148 SER A N 9
ATOM 22060 C CA . SER A 1 47 ? 20.385 -10.266 27.152 1.00 0.00 148 SER A CA 9
ATOM 22061 C C . SER A 1 47 ? 19.893 -11.222 26.038 1.00 0.00 148 SER A C 9
ATOM 22062 O O . SER A 1 47 ? 18.688 -11.416 25.896 1.00 0.00 148 SER A O 9
ATOM 22070 N N . GLY A 1 48 ? 20.777 -11.832 25.240 1.00 0.00 149 GLY A N 9
ATOM 22071 C CA . GLY A 1 48 ? 20.425 -12.912 24.295 1.00 0.00 149 GLY A CA 9
ATOM 22072 C C . GLY A 1 48 ? 19.731 -12.506 22.986 1.00 0.00 149 GLY A C 9
ATOM 22073 O O . GLY A 1 48 ? 19.480 -13.367 22.136 1.00 0.00 149 GLY A O 9
ATOM 22077 N N . LEU A 1 49 ? 19.411 -11.220 22.795 1.00 0.00 150 LEU A N 9
ATOM 22078 C CA . LEU A 1 49 ? 18.683 -10.712 21.620 1.00 0.00 150 LEU A CA 9
ATOM 22079 C C . LEU A 1 49 ? 19.529 -10.578 20.340 1.00 0.00 150 LEU A C 9
ATOM 22080 O O . LEU A 1 49 ? 20.761 -10.524 20.385 1.00 0.00 150 LEU A O 9
ATOM 22096 N N . GLU A 1 50 ? 18.839 -10.445 19.202 1.00 0.00 151 GLU A N 9
ATOM 22097 C CA . GLU A 1 50 ? 19.459 -10.062 17.926 1.00 0.00 151 GLU A CA 9
ATOM 22098 C C . GLU A 1 50 ? 19.667 -8.537 17.959 1.00 0.00 151 GLU A C 9
ATOM 22099 O O . GLU A 1 50 ? 18.707 -7.770 18.044 1.00 0.00 151 GLU A O 9
ATOM 22111 N N . ILE A 1 51 ? 20.932 -8.106 17.972 1.00 0.00 152 ILE A N 9
ATOM 22112 C CA . ILE A 1 51 ? 21.379 -6.726 18.231 1.00 0.00 152 ILE A CA 9
ATOM 22113 C C . ILE A 1 51 ? 20.920 -5.702 17.163 1.00 0.00 152 ILE A C 9
ATOM 22114 O O . ILE A 1 51 ? 21.300 -5.859 15.999 1.00 0.00 152 ILE A O 9
ATOM 22130 N N . PRO A 1 52 ? 20.193 -4.633 17.569 1.00 0.00 153 PRO A N 9
ATOM 22131 C CA . PRO A 1 52 ? 19.875 -3.482 16.723 1.00 0.00 153 PRO A CA 9
ATOM 22132 C C . PRO A 1 52 ? 21.063 -2.684 16.160 1.00 0.00 153 PRO A C 9
ATOM 22133 O O . PRO A 1 52 ? 22.223 -2.959 16.445 1.00 0.00 153 PRO A O 9
ATOM 22144 N N . ASN A 1 53 ? 20.767 -1.670 15.330 1.00 0.00 154 ASN A N 9
ATOM 22145 C CA . ASN A 1 53 ? 21.762 -0.911 14.558 1.00 0.00 154 ASN A CA 9
ATOM 22146 C C . ASN A 1 53 ? 22.803 -0.263 15.483 1.00 0.00 154 ASN A C 9
ATOM 22147 O O . ASN A 1 53 ? 22.492 0.652 16.244 1.00 0.00 154 ASN A O 9
ATOM 22158 N N . MET A 1 54 ? 24.042 -0.741 15.382 1.00 0.00 155 MET A N 9
ATOM 22159 C CA . MET A 1 54 ? 25.123 -0.310 16.267 1.00 0.00 155 MET A CA 9
ATOM 22160 C C . MET A 1 54 ? 25.509 1.157 16.050 1.00 0.00 155 MET A C 9
ATOM 22161 O O . MET A 1 54 ? 25.631 1.896 17.023 1.00 0.00 155 MET A O 9
ATOM 22175 N N . THR A 1 55 ? 25.645 1.617 14.804 1.00 0.00 156 THR A N 9
ATOM 22176 C CA . THR A 1 55 ? 25.996 3.008 14.507 1.00 0.00 156 THR A CA 9
ATOM 22177 C C . THR A 1 55 ? 24.989 4.066 14.951 1.00 0.00 156 THR A C 9
ATOM 22178 O O . THR A 1 55 ? 25.368 5.032 15.616 1.00 0.00 156 THR A O 9
ATOM 22189 N N . THR A 1 56 ? 23.699 3.867 14.655 1.00 0.00 157 THR A N 9
ATOM 22190 C CA . THR A 1 56 ? 22.625 4.708 15.206 1.00 0.00 157 THR A CA 9
ATOM 22191 C C . THR A 1 56 ? 22.444 4.595 16.714 1.00 0.00 157 THR A C 9
ATOM 22192 O O . THR A 1 56 ? 22.378 5.629 17.383 1.00 0.00 157 THR A O 9
ATOM 22203 N N . PHE A 1 57 ? 22.443 3.388 17.291 1.00 0.00 158 PHE A N 9
ATOM 22204 C CA . PHE A 1 57 ? 22.391 3.222 18.742 1.00 0.00 158 PHE A CA 9
ATOM 22205 C C . PHE A 1 57 ? 23.520 3.905 19.518 1.00 0.00 158 PHE A C 9
ATOM 22206 O O . PHE A 1 57 ? 23.270 4.687 20.429 1.00 0.00 158 PHE A O 9
ATOM 22223 N N . MET A 1 58 ? 24.770 3.655 19.133 1.00 0.00 159 MET A N 9
ATOM 22224 C CA . MET A 1 58 ? 25.942 4.137 19.866 1.00 0.00 159 MET A CA 9
ATOM 22225 C C . MET A 1 58 ? 26.102 5.660 19.738 1.00 0.00 159 MET A C 9
ATOM 22226 O O . MET A 1 58 ? 26.418 6.306 20.732 1.00 0.00 159 MET A O 9
ATOM 22240 N N . GLN A 1 59 ? 25.768 6.272 18.592 1.00 0.00 160 GLN A N 9
ATOM 22241 C CA . GLN A 1 59 ? 25.686 7.742 18.511 1.00 0.00 160 GLN A CA 9
ATOM 22242 C C . GLN A 1 59 ? 24.473 8.330 19.246 1.00 0.00 160 GLN A C 9
ATOM 22243 O O . GLN A 1 59 ? 24.590 9.383 19.874 1.00 0.00 160 GLN A O 9
ATOM 22257 N N . SER A 1 60 ? 23.324 7.642 19.259 1.00 0.00 161 SER A N 9
ATOM 22258 C CA . SER A 1 60 ? 22.187 8.013 20.118 1.00 0.00 161 SER A CA 9
ATOM 22259 C C . SER A 1 60 ? 22.602 8.002 21.601 1.00 0.00 161 SER A C 9
ATOM 22260 O O . SER A 1 60 ? 22.373 8.973 22.322 1.00 0.00 161 SER A O 9
ATOM 22268 N N . LEU A 1 61 ? 23.335 6.971 22.032 1.00 0.00 162 LEU A N 9
ATOM 22269 C CA . LEU A 1 61 ? 23.903 6.863 23.369 1.00 0.00 162 LEU A CA 9
ATOM 22270 C C . LEU A 1 61 ? 24.908 7.990 23.683 1.00 0.00 162 LEU A C 9
ATOM 22271 O O . LEU A 1 61 ? 24.860 8.537 24.784 1.00 0.00 162 LEU A O 9
ATOM 22287 N N . ILE A 1 62 ? 25.746 8.406 22.721 1.00 0.00 163 ILE A N 9
ATOM 22288 C CA . ILE A 1 62 ? 26.630 9.584 22.858 1.00 0.00 163 ILE A CA 9
ATOM 22289 C C . ILE A 1 62 ? 25.846 10.886 23.087 1.00 0.00 163 ILE A C 9
ATOM 22290 O O . ILE A 1 62 ? 26.097 11.578 24.075 1.00 0.00 163 ILE A O 9
ATOM 22306 N N . LYS A 1 63 ? 24.895 11.241 22.204 1.00 0.00 164 LYS A N 9
ATOM 22307 C CA . LYS A 1 63 ? 24.147 12.513 22.333 1.00 0.00 164 LYS A CA 9
ATOM 22308 C C . LYS A 1 63 ? 23.228 12.538 23.567 1.00 0.00 164 LYS A C 9
ATOM 22309 O O . LYS A 1 63 ? 23.042 13.597 24.165 1.00 0.00 164 LYS A O 9
ATOM 22328 N N . MET A 1 64 ? 22.706 11.378 23.977 1.00 0.00 165 MET A N 9
ATOM 22329 C CA . MET A 1 64 ? 21.921 11.196 25.199 1.00 0.00 165 MET A CA 9
ATOM 22330 C C . MET A 1 64 ? 22.778 11.253 26.479 1.00 0.00 165 MET A C 9
ATOM 22331 O O . MET A 1 64 ? 22.349 11.849 27.468 1.00 0.00 165 MET A O 9
ATOM 22345 N N . TYR A 1 65 ? 23.986 10.673 26.458 1.00 0.00 166 TYR A N 9
ATOM 22346 C CA . TYR A 1 65 ? 24.902 10.569 27.607 1.00 0.00 166 TYR A CA 9
ATOM 22347 C C . TYR A 1 65 ? 26.347 10.952 27.176 1.00 0.00 166 TYR A C 9
ATOM 22348 O O . TYR A 1 65 ? 27.112 10.076 26.736 1.00 0.00 166 TYR A O 9
ATOM 22366 N N . PRO A 1 66 ? 26.756 12.236 27.289 1.00 0.00 167 PRO A N 9
ATOM 22367 C CA . PRO A 1 66 ? 28.076 12.729 26.860 1.00 0.00 167 PRO A CA 9
ATOM 22368 C C . PRO A 1 66 ? 29.299 12.048 27.513 1.00 0.00 167 PRO A C 9
ATOM 22369 O O . PRO A 1 66 ? 30.429 12.228 27.050 1.00 0.00 167 PRO A O 9
ATOM 22380 N N . GLU A 1 67 ? 29.085 11.258 28.567 1.00 0.00 168 GLU A N 9
ATOM 22381 C CA . GLU A 1 67 ? 30.064 10.358 29.191 1.00 0.00 168 GLU A CA 9
ATOM 22382 C C . GLU A 1 67 ? 30.567 9.284 28.208 1.00 0.00 168 GLU A C 9
ATOM 22383 O O . GLU A 1 67 ? 31.709 8.823 28.308 1.00 0.00 168 GLU A O 9
ATOM 22395 N N . VAL A 1 68 ? 29.721 8.903 27.247 1.00 0.00 169 VAL A N 9
ATOM 22396 C CA . VAL A 1 68 ? 30.060 8.060 26.100 1.00 0.00 169 VAL A CA 9
ATOM 22397 C C . VAL A 1 68 ? 30.707 8.859 24.966 1.00 0.00 169 VAL A C 9
ATOM 22398 O O . VAL A 1 68 ? 30.206 9.926 24.597 1.00 0.00 169 VAL A O 9
ATOM 22411 N N . LYS A 1 69 ? 31.790 8.321 24.390 1.00 0.00 170 LYS A N 9
ATOM 22412 C CA . LYS A 1 69 ? 32.586 8.928 23.301 1.00 0.00 170 LYS A CA 9
ATOM 22413 C C . LYS A 1 69 ? 33.023 7.890 22.255 1.00 0.00 170 LYS A C 9
ATOM 22414 O O . LYS A 1 69 ? 32.918 6.686 22.488 1.00 0.00 170 LYS A O 9
ATOM 22433 N N . LYS A 1 70 ? 33.532 8.355 21.106 1.00 0.00 171 LYS A N 9
ATOM 22434 C CA . LYS A 1 70 ? 33.973 7.553 19.943 1.00 0.00 171 LYS A CA 9
ATOM 22435 C C . LYS A 1 70 ? 35.480 7.759 19.648 1.00 0.00 171 LYS A C 9
ATOM 22436 O O . LYS A 1 70 ? 35.830 8.723 18.960 1.00 0.00 171 LYS A O 9
ATOM 22455 N N . PRO A 1 71 ? 36.380 6.879 20.135 1.00 0.00 172 PRO A N 9
ATOM 22456 C CA . PRO A 1 71 ? 37.796 6.900 19.756 1.00 0.00 172 PRO A CA 9
ATOM 22457 C C . PRO A 1 71 ? 38.097 6.687 18.255 1.00 0.00 172 PRO A C 9
ATOM 22458 O O . PRO A 1 71 ? 38.999 7.358 17.744 1.00 0.00 172 PRO A O 9
ATOM 22469 N N . TYR A 1 72 ? 37.402 5.772 17.557 1.00 0.00 173 TYR A N 9
ATOM 22470 C CA . TYR A 1 72 ? 37.705 5.419 16.147 1.00 0.00 173 TYR A CA 9
ATOM 22471 C C . TYR A 1 72 ? 36.525 4.817 15.336 1.00 0.00 173 TYR A C 9
ATOM 22472 O O . TYR A 1 72 ? 35.430 4.690 15.880 1.00 0.00 173 TYR A O 9
ATOM 22490 N N . ARG A 1 73 ? 36.719 4.405 14.068 1.00 0.00 174 ARG A N 9
ATOM 22491 C CA . ARG A 1 73 ? 35.738 3.737 13.186 1.00 0.00 174 ARG A CA 9
ATOM 22492 C C . ARG A 1 73 ? 34.992 2.594 13.892 1.00 0.00 174 ARG A C 9
ATOM 22493 O O . ARG A 1 73 ? 35.530 1.503 14.073 1.00 0.00 174 ARG A O 9
ATOM 22514 N N . GLY A 1 74 ? 33.757 2.868 14.311 1.00 0.00 175 GLY A N 9
ATOM 22515 C CA . GLY A 1 74 ? 32.930 1.940 15.090 1.00 0.00 175 GLY A CA 9
ATOM 22516 C C . GLY A 1 74 ? 33.529 1.523 16.449 1.00 0.00 175 GLY A C 9
ATOM 22517 O O . GLY A 1 74 ? 33.123 0.497 16.983 1.00 0.00 175 GLY A O 9
ATOM 22521 N N . GLN A 1 75 ? 34.489 2.267 17.009 1.00 0.00 176 GLN A N 9
ATOM 22522 C CA . GLN A 1 75 ? 35.083 2.040 18.333 1.00 0.00 176 GLN A CA 9
ATOM 22523 C C . GLN A 1 75 ? 34.636 3.118 19.321 1.00 0.00 176 GLN A C 9
ATOM 22524 O O . GLN A 1 75 ? 34.829 4.309 19.064 1.00 0.00 176 GLN A O 9
ATOM 22538 N N . TYR A 1 76 ? 34.084 2.676 20.461 1.00 0.00 177 TYR A N 9
ATOM 22539 C CA . TYR A 1 76 ? 33.396 3.491 21.481 1.00 0.00 177 TYR A CA 9
ATOM 22540 C C . TYR A 1 76 ? 33.927 3.271 22.908 1.00 0.00 177 TYR A C 9
ATOM 22541 O O . TYR A 1 76 ? 34.546 2.242 23.176 1.00 0.00 177 TYR A O 9
ATOM 22559 N N . ILE A 1 77 ? 33.692 4.223 23.820 1.00 0.00 178 ILE A N 9
ATOM 22560 C CA . ILE A 1 77 ? 34.145 4.195 25.229 1.00 0.00 178 ILE A CA 9
ATOM 22561 C C . ILE A 1 77 ? 33.145 4.949 26.127 1.00 0.00 178 ILE A C 9
ATOM 22562 O O . ILE A 1 77 ? 32.423 5.816 25.635 1.00 0.00 178 ILE A O 9
ATOM 22578 N N . LEU A 1 78 ? 33.126 4.681 27.439 1.00 0.00 179 LEU A N 9
ATOM 22579 C CA . LEU A 1 78 ? 32.388 5.453 28.456 1.00 0.00 179 LEU A CA 9
ATOM 22580 C C . LEU A 1 78 ? 33.329 5.818 29.609 1.00 0.00 179 LEU A C 9
ATOM 22581 O O . LEU A 1 78 ? 33.903 4.930 30.235 1.00 0.00 179 LEU A O 9
ATOM 22597 N N . GLU A 1 79 ? 33.479 7.103 29.906 1.00 0.00 180 GLU A N 9
ATOM 22598 C CA . GLU A 1 79 ? 34.355 7.596 30.979 1.00 0.00 180 GLU A CA 9
ATOM 22599 C C . GLU A 1 79 ? 33.615 7.760 32.314 1.00 0.00 180 GLU A C 9
ATOM 22600 O O . GLU A 1 79 ? 32.535 8.351 32.369 1.00 0.00 180 GLU A O 9
ATOM 22612 N N . GLY A 1 80 ? 34.213 7.242 33.398 1.00 0.00 181 GLY A N 9
ATOM 22613 C CA . GLY A 1 80 ? 33.694 7.352 34.770 1.00 0.00 181 GLY A CA 9
ATOM 22614 C C . GLY A 1 80 ? 32.433 6.518 35.047 1.00 0.00 181 GLY A C 9
ATOM 22615 O O . GLY A 1 80 ? 32.216 5.456 34.465 1.00 0.00 181 GLY A O 9
ATOM 22619 N N . GLU A 1 81 ? 31.598 7.007 35.965 1.00 0.00 182 GLU A N 9
ATOM 22620 C CA . GLU A 1 81 ? 30.278 6.448 36.288 1.00 0.00 182 GLU A CA 9
ATOM 22621 C C . GLU A 1 81 ? 29.157 7.274 35.644 1.00 0.00 182 GLU A C 9
ATOM 22622 O O . GLU A 1 81 ? 29.196 8.511 35.671 1.00 0.00 182 GLU A O 9
ATOM 22634 N N . ILE A 1 82 ? 28.131 6.617 35.085 1.00 0.00 183 ILE A N 9
ATOM 22635 C CA . ILE A 1 82 ? 27.016 7.302 34.387 1.00 0.00 183 ILE A CA 9
ATOM 22636 C C . ILE A 1 82 ? 26.203 8.223 35.320 1.00 0.00 183 ILE A C 9
ATOM 22637 O O . ILE A 1 82 ? 25.655 9.234 34.886 1.00 0.00 183 ILE A O 9
ATOM 22653 N N . GLU A 1 83 ? 26.208 7.950 36.627 1.00 0.00 184 GLU A N 9
ATOM 22654 C CA . GLU A 1 83 ? 25.623 8.781 37.685 1.00 0.00 184 GLU A CA 9
ATOM 22655 C C . GLU A 1 83 ? 26.204 10.214 37.758 1.00 0.00 184 GLU A C 9
ATOM 22656 O O . GLU A 1 83 ? 25.589 11.104 38.352 1.00 0.00 184 GLU A O 9
ATOM 22668 N N . SER A 1 84 ? 27.354 10.472 37.120 1.00 0.00 185 SER A N 9
ATOM 22669 C CA . SER A 1 84 ? 27.952 11.811 36.964 1.00 0.00 185 SER A CA 9
ATOM 22670 C C . SER A 1 84 ? 27.140 12.799 36.093 1.00 0.00 185 SER A C 9
ATOM 22671 O O . SER A 1 84 ? 27.484 13.981 36.049 1.00 0.00 185 SER A O 9
ATOM 22679 N N . LEU A 1 85 ? 26.030 12.373 35.467 1.00 0.00 186 LEU A N 9
ATOM 22680 C CA . LEU A 1 85 ? 25.112 13.187 34.644 1.00 0.00 186 LEU A CA 9
ATOM 22681 C C . LEU A 1 85 ? 24.580 14.468 35.323 1.00 0.00 186 LEU A C 9
ATOM 22682 O O . LEU A 1 85 ? 24.116 15.373 34.630 1.00 0.00 186 LEU A O 9
ATOM 22698 N N . GLU A 1 86 ? 24.674 14.595 36.652 1.00 0.00 187 GLU A N 9
ATOM 22699 C CA . GLU A 1 86 ? 24.188 15.756 37.410 1.00 0.00 187 GLU A CA 9
ATOM 22700 C C . GLU A 1 86 ? 24.930 17.091 37.146 1.00 0.00 187 GLU A C 9
ATOM 22701 O O . GLU A 1 86 ? 24.557 18.126 37.705 1.00 0.00 187 GLU A O 9
ATOM 22713 N N . HIS A 1 87 ? 25.930 17.119 36.249 1.00 0.00 188 HIS A N 9
ATOM 22714 C CA . HIS A 1 87 ? 26.585 18.354 35.762 1.00 0.00 188 HIS A CA 9
ATOM 22715 C C . HIS A 1 87 ? 25.644 19.325 35.007 1.00 0.00 188 HIS A C 9
ATOM 22716 O O . HIS A 1 87 ? 25.999 20.489 34.821 1.00 0.00 188 HIS A O 9
ATOM 22731 N N . HIS A 1 88 ? 24.472 18.851 34.550 1.00 0.00 189 HIS A N 9
ATOM 22732 C CA . HIS A 1 88 ? 23.453 19.627 33.811 1.00 0.00 189 HIS A CA 9
ATOM 22733 C C . HIS A 1 88 ? 22.861 20.813 34.606 1.00 0.00 189 HIS A C 9
ATOM 22734 O O . HIS A 1 88 ? 22.950 20.860 35.835 1.00 0.00 189 HIS A O 9
ATOM 22749 N N . HIS A 1 89 ? 22.237 21.771 33.906 1.00 0.00 190 HIS A N 9
ATOM 22750 C CA . HIS A 1 89 ? 21.534 22.915 34.515 1.00 0.00 190 HIS A CA 9
ATOM 22751 C C . HIS A 1 89 ? 20.351 22.462 35.404 1.00 0.00 190 HIS A C 9
ATOM 22752 O O . HIS A 1 89 ? 19.729 21.428 35.142 1.00 0.00 190 HIS A O 9
ATOM 22767 N N . HIS A 1 90 ? 20.031 23.237 36.449 1.00 0.00 191 HIS A N 9
ATOM 22768 C CA . HIS A 1 90 ? 18.940 22.949 37.404 1.00 0.00 191 HIS A CA 9
ATOM 22769 C C . HIS A 1 90 ? 17.544 23.081 36.752 1.00 0.00 191 HIS A C 9
ATOM 22770 O O . HIS A 1 90 ? 17.376 23.818 35.778 1.00 0.00 191 HIS A O 9
ATOM 22785 N N . HIS A 1 91 ? 16.538 22.381 37.293 1.00 0.00 192 HIS A N 9
ATOM 22786 C CA . HIS A 1 91 ? 15.129 22.433 36.840 1.00 0.00 192 HIS A CA 9
ATOM 22787 C C . HIS A 1 91 ? 14.496 23.831 37.056 1.00 0.00 192 HIS A C 9
ATOM 22788 O O . HIS A 1 91 ? 14.900 24.561 37.968 1.00 0.00 192 HIS A O 9
ATOM 22803 N N . HIS A 1 92 ? 13.518 24.207 36.224 1.00 0.00 193 HIS A N 9
ATOM 22804 C CA . HIS A 1 92 ? 12.851 25.519 36.276 1.00 0.00 193 HIS A CA 9
ATOM 22805 C C . HIS A 1 92 ? 12.063 25.757 37.584 1.00 0.00 193 HIS A C 9
ATOM 22806 O O . HIS A 1 92 ? 11.356 24.825 38.040 1.00 0.00 193 HIS A O 9
ATOM 23968 N N . GLY A 1 1 ? 5.109 5.309 -15.196 1.00 0.00 102 GLY A N 10
ATOM 23969 C CA . GLY A 1 1 ? 5.093 5.569 -13.740 1.00 0.00 102 GLY A CA 10
ATOM 23970 C C . GLY A 1 1 ? 3.766 5.245 -13.033 1.00 0.00 102 GLY A C 10
ATOM 23971 O O . GLY A 1 1 ? 2.926 4.524 -13.570 1.00 0.00 102 GLY A O 10
ATOM 23975 N N . THR A 1 2 ? 3.569 5.782 -11.827 1.00 0.00 103 THR A N 10
ATOM 23976 C CA . THR A 1 2 ? 2.338 5.645 -11.029 1.00 0.00 103 THR A CA 10
ATOM 23977 C C . THR A 1 2 ? 2.072 6.828 -10.094 1.00 0.00 103 THR A C 10
ATOM 23978 O O . THR A 1 2 ? 2.998 7.518 -9.665 1.00 0.00 103 THR A O 10
ATOM 23989 N N . THR A 1 3 ? 0.793 7.076 -9.786 1.00 0.00 104 THR A N 10
ATOM 23990 C CA . THR A 1 3 ? 0.329 8.020 -8.750 1.00 0.00 104 THR A CA 10
ATOM 23991 C C . THR A 1 3 ? 0.523 7.539 -7.299 1.00 0.00 104 THR A C 10
ATOM 23992 O O . THR A 1 3 ? 0.512 8.345 -6.365 1.00 0.00 104 THR A O 10
ATOM 24003 N N . ARG A 1 4 ? 0.692 6.225 -7.087 1.00 0.00 105 ARG A N 10
ATOM 24004 C CA . ARG A 1 4 ? 0.852 5.595 -5.755 1.00 0.00 105 ARG A CA 10
ATOM 24005 C C . ARG A 1 4 ? 2.171 6.007 -5.076 1.00 0.00 105 ARG A C 10
ATOM 24006 O O . ARG A 1 4 ? 3.185 6.194 -5.751 1.00 0.00 105 ARG A O 10
ATOM 24027 N N . ARG A 1 5 ? 2.188 6.116 -3.735 1.00 0.00 106 ARG A N 10
ATOM 24028 C CA . ARG A 1 5 ? 3.420 6.323 -2.944 1.00 0.00 106 ARG A CA 10
ATOM 24029 C C . ARG A 1 5 ? 4.371 5.123 -3.058 1.00 0.00 106 ARG A C 10
ATOM 24030 O O . ARG A 1 5 ? 3.912 3.979 -3.109 1.00 0.00 106 ARG A O 10
ATOM 24051 N N . ARG A 1 6 ? 5.689 5.366 -3.025 1.00 0.00 107 ARG A N 10
ATOM 24052 C CA . ARG A 1 6 ? 6.734 4.330 -2.891 1.00 0.00 107 ARG A CA 10
ATOM 24053 C C . ARG A 1 6 ? 6.835 3.993 -1.394 1.00 0.00 107 ARG A C 10
ATOM 24054 O O . ARG A 1 6 ? 6.948 4.901 -0.571 1.00 0.00 107 ARG A O 10
ATOM 24075 N N . ARG A 1 7 ? 6.774 2.712 -1.021 1.00 0.00 108 ARG A N 10
ATOM 24076 C CA . ARG A 1 7 ? 6.638 2.279 0.391 1.00 0.00 108 ARG A CA 10
ATOM 24077 C C . ARG A 1 7 ? 7.868 2.526 1.294 1.00 0.00 108 ARG A C 10
ATOM 24078 O O . ARG A 1 7 ? 7.732 2.483 2.517 1.00 0.00 108 ARG A O 10
ATOM 24099 N N . GLY A 1 8 ? 9.041 2.816 0.725 1.00 0.00 109 GLY A N 10
ATOM 24100 C CA . GLY A 1 8 ? 10.265 3.119 1.484 1.00 0.00 109 GLY A CA 10
ATOM 24101 C C . GLY A 1 8 ? 10.124 4.337 2.403 1.00 0.00 109 GLY A C 10
ATOM 24102 O O . GLY A 1 8 ? 9.803 5.434 1.931 1.00 0.00 109 GLY A O 10
ATOM 24106 N N . THR A 1 9 ? 10.374 4.154 3.696 1.00 0.00 110 THR A N 10
ATOM 24107 C CA . THR A 1 9 ? 10.479 5.183 4.743 1.00 0.00 110 THR A CA 10
ATOM 24108 C C . THR A 1 9 ? 10.907 4.566 6.093 1.00 0.00 110 THR A C 10
ATOM 24109 O O . THR A 1 9 ? 10.686 3.374 6.309 1.00 0.00 110 THR A O 10
ATOM 24120 N N . ALA A 1 10 ? 11.509 5.355 7.002 1.00 0.00 111 ALA A N 10
ATOM 24121 C CA . ALA A 1 10 ? 11.840 4.947 8.370 1.00 0.00 111 ALA A CA 10
ATOM 24122 C C . ALA A 1 10 ? 12.034 6.162 9.293 1.00 0.00 111 ALA A C 10
ATOM 24123 O O . ALA A 1 10 ? 12.059 7.307 8.838 1.00 0.00 111 ALA A O 10
ATOM 24130 N N . ARG A 1 11 ? 12.206 5.879 10.590 1.00 0.00 112 ARG A N 10
ATOM 24131 C CA . ARG A 1 11 ? 12.597 6.825 11.660 1.00 0.00 112 ARG A CA 10
ATOM 24132 C C . ARG A 1 11 ? 13.514 6.134 12.707 1.00 0.00 112 ARG A C 10
ATOM 24133 O O . ARG A 1 11 ? 13.637 4.904 12.652 1.00 0.00 112 ARG A O 10
ATOM 24154 N N . PRO A 1 12 ? 14.160 6.851 13.652 1.00 0.00 113 PRO A N 10
ATOM 24155 C CA . PRO A 1 12 ? 15.034 6.254 14.663 1.00 0.00 113 PRO A CA 10
ATOM 24156 C C . PRO A 1 12 ? 14.357 5.209 15.573 1.00 0.00 113 PRO A C 10
ATOM 24157 O O . PRO A 1 12 ? 13.141 5.242 15.780 1.00 0.00 113 PRO A O 10
ATOM 24168 N N . GLY A 1 13 ? 15.156 4.276 16.119 1.00 0.00 114 GLY A N 10
ATOM 24169 C CA . GLY A 1 13 ? 14.686 3.077 16.820 1.00 0.00 114 GLY A CA 10
ATOM 24170 C C . GLY A 1 13 ? 13.928 3.284 18.146 1.00 0.00 114 GLY A C 10
ATOM 24171 O O . GLY A 1 13 ? 14.244 4.159 18.953 1.00 0.00 114 GLY A O 10
ATOM 24175 N N . SER A 1 14 ? 12.939 2.407 18.372 1.00 0.00 115 SER A N 10
ATOM 24176 C CA . SER A 1 14 ? 12.206 2.222 19.643 1.00 0.00 115 SER A CA 10
ATOM 24177 C C . SER A 1 14 ? 12.702 0.986 20.430 1.00 0.00 115 SER A C 10
ATOM 24178 O O . SER A 1 14 ? 12.945 1.062 21.632 1.00 0.00 115 SER A O 10
ATOM 24186 N N . LYS A 1 15 ? 12.932 -0.135 19.722 1.00 0.00 116 LYS A N 10
ATOM 24187 C CA . LYS A 1 15 ? 13.560 -1.388 20.218 1.00 0.00 116 LYS A CA 10
ATOM 24188 C C . LYS A 1 15 ? 14.946 -1.113 20.802 1.00 0.00 116 LYS A C 10
ATOM 24189 O O . LYS A 1 15 ? 15.341 -1.660 21.828 1.00 0.00 116 LYS A O 10
ATOM 24208 N N . ALA A 1 16 ? 15.645 -0.155 20.179 1.00 0.00 117 ALA A N 10
ATOM 24209 C CA . ALA A 1 16 ? 16.968 0.362 20.535 1.00 0.00 117 ALA A CA 10
ATOM 24210 C C . ALA A 1 16 ? 17.107 0.857 22.004 1.00 0.00 117 ALA A C 10
ATOM 24211 O O . ALA A 1 16 ? 18.208 0.811 22.567 1.00 0.00 117 ALA A O 10
ATOM 24218 N N . ALA A 1 17 ? 16.013 1.226 22.680 1.00 0.00 118 ALA A N 10
ATOM 24219 C CA . ALA A 1 17 ? 16.006 1.564 24.121 1.00 0.00 118 ALA A CA 10
ATOM 24220 C C . ALA A 1 17 ? 16.485 0.412 25.031 1.00 0.00 118 ALA A C 10
ATOM 24221 O O . ALA A 1 17 ? 17.130 0.642 26.055 1.00 0.00 118 ALA A O 10
ATOM 24228 N N . LYS A 1 18 ? 16.270 -0.853 24.623 1.00 0.00 119 LYS A N 10
ATOM 24229 C CA . LYS A 1 18 ? 16.822 -2.035 25.316 1.00 0.00 119 LYS A CA 10
ATOM 24230 C C . LYS A 1 18 ? 18.354 -2.052 25.330 1.00 0.00 119 LYS A C 10
ATOM 24231 O O . LYS A 1 18 ? 18.963 -2.407 26.342 1.00 0.00 119 LYS A O 10
ATOM 24250 N N . LEU A 1 19 ? 18.986 -1.578 24.247 1.00 0.00 120 LEU A N 10
ATOM 24251 C CA . LEU A 1 19 ? 20.443 -1.372 24.202 1.00 0.00 120 LEU A CA 10
ATOM 24252 C C . LEU A 1 19 ? 20.896 -0.264 25.145 1.00 0.00 120 LEU A C 10
ATOM 24253 O O . LEU A 1 19 ? 21.892 -0.472 25.821 1.00 0.00 120 LEU A O 10
ATOM 24269 N N . ARG A 1 20 ? 20.178 0.859 25.266 1.00 0.00 121 ARG A N 10
ATOM 24270 C CA . ARG A 1 20 ? 20.557 1.921 26.237 1.00 0.00 121 ARG A CA 10
ATOM 24271 C C . ARG A 1 20 ? 20.739 1.352 27.649 1.00 0.00 121 ARG A C 10
ATOM 24272 O O . ARG A 1 20 ? 21.776 1.548 28.285 1.00 0.00 121 ARG A O 10
ATOM 24293 N N . GLU A 1 21 ? 19.756 0.563 28.091 1.00 0.00 122 GLU A N 10
ATOM 24294 C CA . GLU A 1 21 ? 19.786 -0.072 29.428 1.00 0.00 122 GLU A CA 10
ATOM 24295 C C . GLU A 1 21 ? 20.905 -1.119 29.586 1.00 0.00 122 GLU A C 10
ATOM 24296 O O . GLU A 1 21 ? 21.704 -1.026 30.520 1.00 0.00 122 GLU A O 10
ATOM 24308 N N . ALA A 1 22 ? 20.993 -2.087 28.671 1.00 0.00 123 ALA A N 10
ATOM 24309 C CA . ALA A 1 22 ? 21.975 -3.173 28.755 1.00 0.00 123 ALA A CA 10
ATOM 24310 C C . ALA A 1 22 ? 23.410 -2.699 28.449 1.00 0.00 123 ALA A C 10
ATOM 24311 O O . ALA A 1 22 ? 24.354 -3.193 29.069 1.00 0.00 123 ALA A O 10
ATOM 24318 N N . ALA A 1 23 ? 23.603 -1.721 27.559 1.00 0.00 124 ALA A N 10
ATOM 24319 C CA . ALA A 1 23 ? 24.918 -1.155 27.261 1.00 0.00 124 ALA A CA 10
ATOM 24320 C C . ALA A 1 23 ? 25.505 -0.439 28.475 1.00 0.00 124 ALA A C 10
ATOM 24321 O O . ALA A 1 23 ? 26.677 -0.660 28.749 1.00 0.00 124 ALA A O 10
ATOM 24328 N N . ILE A 1 24 ? 24.723 0.330 29.252 1.00 0.00 125 ILE A N 10
ATOM 24329 C CA . ILE A 1 24 ? 25.272 0.943 30.484 1.00 0.00 125 ILE A CA 10
ATOM 24330 C C . ILE A 1 24 ? 25.810 -0.114 31.466 1.00 0.00 125 ILE A C 10
ATOM 24331 O O . ILE A 1 24 ? 26.916 0.044 31.968 1.00 0.00 125 ILE A O 10
ATOM 24347 N N . LYS A 1 25 ? 25.105 -1.231 31.667 1.00 0.00 126 LYS A N 10
ATOM 24348 C CA . LYS A 1 25 ? 25.575 -2.337 32.528 1.00 0.00 126 LYS A CA 10
ATOM 24349 C C . LYS A 1 25 ? 26.830 -3.041 31.966 1.00 0.00 126 LYS A C 10
ATOM 24350 O O . LYS A 1 25 ? 27.855 -3.161 32.645 1.00 0.00 126 LYS A O 10
ATOM 24369 N N . THR A 1 26 ? 26.790 -3.377 30.674 1.00 0.00 127 THR A N 10
ATOM 24370 C CA . THR A 1 26 ? 27.929 -3.940 29.919 1.00 0.00 127 THR A CA 10
ATOM 24371 C C . THR A 1 26 ? 29.196 -3.081 29.927 1.00 0.00 127 THR A C 10
ATOM 24372 O O . THR A 1 26 ? 30.297 -3.597 30.115 1.00 0.00 127 THR A O 10
ATOM 24383 N N . LEU A 1 27 ? 29.046 -1.762 29.763 1.00 0.00 128 LEU A N 10
ATOM 24384 C CA . LEU A 1 27 ? 30.141 -0.793 29.804 1.00 0.00 128 LEU A CA 10
ATOM 24385 C C . LEU A 1 27 ? 30.636 -0.547 31.242 1.00 0.00 128 LEU A C 10
ATOM 24386 O O . LEU A 1 27 ? 31.846 -0.463 31.436 1.00 0.00 128 LEU A O 10
ATOM 24402 N N . LYS A 1 28 ? 29.748 -0.520 32.257 1.00 0.00 129 LYS A N 10
ATOM 24403 C CA . LYS A 1 28 ? 30.123 -0.407 33.688 1.00 0.00 129 LYS A CA 10
ATOM 24404 C C . LYS A 1 28 ? 31.104 -1.487 34.164 1.00 0.00 129 LYS A C 10
ATOM 24405 O O . LYS A 1 28 ? 32.014 -1.174 34.929 1.00 0.00 129 LYS A O 10
ATOM 24424 N N . ARG A 1 29 ? 30.955 -2.739 33.695 1.00 0.00 130 ARG A N 10
ATOM 24425 C CA . ARG A 1 29 ? 31.885 -3.842 34.023 1.00 0.00 130 ARG A CA 10
ATOM 24426 C C . ARG A 1 29 ? 33.207 -3.848 33.226 1.00 0.00 130 ARG A C 10
ATOM 24427 O O . ARG A 1 29 ? 34.021 -4.753 33.406 1.00 0.00 130 ARG A O 10
ATOM 24448 N N . HIS A 1 30 ? 33.434 -2.849 32.364 1.00 0.00 131 HIS A N 10
ATOM 24449 C CA . HIS A 1 30 ? 34.665 -2.634 31.570 1.00 0.00 131 HIS A CA 10
ATOM 24450 C C . HIS A 1 30 ? 35.321 -1.258 31.824 1.00 0.00 131 HIS A C 10
ATOM 24451 O O . HIS A 1 30 ? 34.729 -0.383 32.451 1.00 0.00 131 HIS A O 10
ATOM 24466 N N . ASN A 1 31 ? 36.565 -1.086 31.353 1.00 0.00 132 ASN A N 10
ATOM 24467 C CA . ASN A 1 31 ? 37.413 0.109 31.553 1.00 0.00 132 ASN A CA 10
ATOM 24468 C C . ASN A 1 31 ? 38.302 0.458 30.326 1.00 0.00 132 ASN A C 10
ATOM 24469 O O . ASN A 1 31 ? 39.329 1.129 30.471 1.00 0.00 132 ASN A O 10
ATOM 24480 N N . ALA A 1 32 ? 37.931 0.000 29.121 1.00 0.00 133 ALA A N 10
ATOM 24481 C CA . ALA A 1 32 ? 38.710 0.169 27.885 1.00 0.00 133 ALA A CA 10
ATOM 24482 C C . ALA A 1 32 ? 37.816 0.185 26.625 1.00 0.00 133 ALA A C 10
ATOM 24483 O O . ALA A 1 32 ? 36.630 -0.155 26.678 1.00 0.00 133 ALA A O 10
ATOM 24490 N N . ALA A 1 33 ? 38.382 0.598 25.485 1.00 0.00 134 ALA A N 10
ATOM 24491 C CA . ALA A 1 33 ? 37.682 0.618 24.195 1.00 0.00 134 ALA A CA 10
ATOM 24492 C C . ALA A 1 33 ? 37.321 -0.787 23.668 1.00 0.00 134 ALA A C 10
ATOM 24493 O O . ALA A 1 33 ? 37.995 -1.775 23.973 1.00 0.00 134 ALA A O 10
ATOM 24500 N N . ILE A 1 34 ? 36.251 -0.875 22.866 1.00 0.00 135 ILE A N 10
ATOM 24501 C CA . ILE A 1 34 ? 35.707 -2.136 22.340 1.00 0.00 135 ILE A CA 10
ATOM 24502 C C . ILE A 1 34 ? 35.107 -1.947 20.932 1.00 0.00 135 ILE A C 10
ATOM 24503 O O . ILE A 1 34 ? 34.525 -0.901 20.635 1.00 0.00 135 ILE A O 10
ATOM 24519 N N . LYS A 1 35 ? 35.266 -2.941 20.045 1.00 0.00 136 LYS A N 10
ATOM 24520 C CA . LYS A 1 35 ? 34.698 -2.953 18.681 1.00 0.00 136 LYS A CA 10
ATOM 24521 C C . LYS A 1 35 ? 33.204 -3.296 18.707 1.00 0.00 136 LYS A C 10
ATOM 24522 O O . LYS A 1 35 ? 32.751 -4.034 19.574 1.00 0.00 136 LYS A O 10
ATOM 24541 N N . SER A 1 36 ? 32.442 -2.793 17.744 1.00 0.00 137 SER A N 10
ATOM 24542 C CA . SER A 1 36 ? 30.978 -2.848 17.660 1.00 0.00 137 SER A CA 10
ATOM 24543 C C . SER A 1 36 ? 30.404 -4.253 17.803 1.00 0.00 137 SER A C 10
ATOM 24544 O O . SER A 1 36 ? 29.693 -4.523 18.764 1.00 0.00 137 SER A O 10
ATOM 24552 N N . SER A 1 37 ? 30.771 -5.174 16.911 1.00 0.00 138 SER A N 10
ATOM 24553 C CA . SER A 1 37 ? 30.368 -6.589 16.956 1.00 0.00 138 SER A CA 10
ATOM 24554 C C . SER A 1 37 ? 30.798 -7.329 18.231 1.00 0.00 138 SER A C 10
ATOM 24555 O O . SER A 1 37 ? 30.086 -8.215 18.699 1.00 0.00 138 SER A O 10
ATOM 24563 N N . GLU A 1 38 ? 31.913 -6.945 18.863 1.00 0.00 139 GLU A N 10
ATOM 24564 C CA . GLU A 1 38 ? 32.311 -7.472 20.185 1.00 0.00 139 GLU A CA 10
ATOM 24565 C C . GLU A 1 38 ? 31.427 -6.945 21.330 1.00 0.00 139 GLU A C 10
ATOM 24566 O O . GLU A 1 38 ? 30.970 -7.723 22.170 1.00 0.00 139 GLU A O 10
ATOM 24578 N N . LEU A 1 39 ? 31.102 -5.646 21.327 1.00 0.00 140 LEU A N 10
ATOM 24579 C CA . LEU A 1 39 ? 30.157 -5.049 22.282 1.00 0.00 140 LEU A CA 10
ATOM 24580 C C . LEU A 1 39 ? 28.732 -5.600 22.080 1.00 0.00 140 LEU A C 10
ATOM 24581 O O . LEU A 1 39 ? 28.044 -5.888 23.052 1.00 0.00 140 LEU A O 10
ATOM 24597 N N . GLN A 1 40 ? 28.314 -5.846 20.835 1.00 0.00 141 GLN A N 10
ATOM 24598 C CA . GLN A 1 40 ? 27.086 -6.569 20.469 1.00 0.00 141 GLN A CA 10
ATOM 24599 C C . GLN A 1 40 ? 27.036 -7.958 21.125 1.00 0.00 141 GLN A C 10
ATOM 24600 O O . GLN A 1 40 ? 26.084 -8.253 21.847 1.00 0.00 141 GLN A O 10
ATOM 24614 N N . LYS A 1 41 ? 28.069 -8.793 20.936 1.00 0.00 142 LYS A N 10
ATOM 24615 C CA . LYS A 1 41 ? 28.153 -10.113 21.593 1.00 0.00 142 LYS A CA 10
ATOM 24616 C C . LYS A 1 41 ? 28.142 -10.014 23.124 1.00 0.00 142 LYS A C 10
ATOM 24617 O O . LYS A 1 41 ? 27.445 -10.779 23.783 1.00 0.00 142 LYS A O 10
ATOM 24636 N N . GLU A 1 42 ? 28.837 -9.033 23.699 1.00 0.00 143 GLU A N 10
ATOM 24637 C CA . GLU A 1 42 ? 28.802 -8.769 25.142 1.00 0.00 143 GLU A CA 10
ATOM 24638 C C . GLU A 1 42 ? 27.416 -8.347 25.668 1.00 0.00 143 GLU A C 10
ATOM 24639 O O . GLU A 1 42 ? 26.963 -8.891 26.673 1.00 0.00 143 GLU A O 10
ATOM 24651 N N . ILE A 1 43 ? 26.715 -7.426 24.989 1.00 0.00 144 ILE A N 10
ATOM 24652 C CA . ILE A 1 43 ? 25.356 -6.997 25.364 1.00 0.00 144 ILE A CA 10
ATOM 24653 C C . ILE A 1 43 ? 24.347 -8.141 25.176 1.00 0.00 144 ILE A C 10
ATOM 24654 O O . ILE A 1 43 ? 23.431 -8.281 25.985 1.00 0.00 144 ILE A O 10
ATOM 24670 N N . GLU A 1 44 ? 24.510 -8.994 24.160 1.00 0.00 145 GLU A N 10
ATOM 24671 C CA . GLU A 1 44 ? 23.659 -10.171 23.960 1.00 0.00 145 GLU A CA 10
ATOM 24672 C C . GLU A 1 44 ? 23.798 -11.180 25.117 1.00 0.00 145 GLU A C 10
ATOM 24673 O O . GLU A 1 44 ? 22.792 -11.730 25.568 1.00 0.00 145 GLU A O 10
ATOM 24685 N N . LYS A 1 45 ? 25.003 -11.369 25.679 1.00 0.00 146 LYS A N 10
ATOM 24686 C CA . LYS A 1 45 ? 25.191 -12.141 26.924 1.00 0.00 146 LYS A CA 10
ATOM 24687 C C . LYS A 1 45 ? 24.686 -11.418 28.182 1.00 0.00 146 LYS A C 10
ATOM 24688 O O . LYS A 1 45 ? 24.246 -12.075 29.127 1.00 0.00 146 LYS A O 10
ATOM 24707 N N . GLU A 1 46 ? 24.709 -10.083 28.190 1.00 0.00 147 GLU A N 10
ATOM 24708 C CA . GLU A 1 46 ? 24.216 -9.258 29.306 1.00 0.00 147 GLU A CA 10
ATOM 24709 C C . GLU A 1 46 ? 22.680 -9.310 29.440 1.00 0.00 147 GLU A C 10
ATOM 24710 O O . GLU A 1 46 ? 22.145 -9.336 30.553 1.00 0.00 147 GLU A O 10
ATOM 24722 N N . SER A 1 47 ? 21.965 -9.317 28.305 1.00 0.00 148 SER A N 10
ATOM 24723 C CA . SER A 1 47 ? 20.504 -9.150 28.242 1.00 0.00 148 SER A CA 10
ATOM 24724 C C . SER A 1 47 ? 19.724 -10.374 27.753 1.00 0.00 148 SER A C 10
ATOM 24725 O O . SER A 1 47 ? 18.542 -10.520 28.075 1.00 0.00 148 SER A O 10
ATOM 24733 N N . GLY A 1 48 ? 20.354 -11.241 26.945 1.00 0.00 149 GLY A N 10
ATOM 24734 C CA . GLY A 1 48 ? 19.692 -12.337 26.222 1.00 0.00 149 GLY A CA 10
ATOM 24735 C C . GLY A 1 48 ? 18.912 -11.897 24.966 1.00 0.00 149 GLY A C 10
ATOM 24736 O O . GLY A 1 48 ? 18.210 -12.712 24.355 1.00 0.00 149 GLY A O 10
ATOM 24740 N N . LEU A 1 49 ? 19.010 -10.616 24.590 1.00 0.00 150 LEU A N 10
ATOM 24741 C CA . LEU A 1 49 ? 18.260 -9.976 23.497 1.00 0.00 150 LEU A CA 10
ATOM 24742 C C . LEU A 1 49 ? 19.063 -9.835 22.191 1.00 0.00 150 LEU A C 10
ATOM 24743 O O . LEU A 1 49 ? 20.295 -9.795 22.194 1.00 0.00 150 LEU A O 10
ATOM 24759 N N . GLU A 1 50 ? 18.350 -9.700 21.065 1.00 0.00 151 GLU A N 10
ATOM 24760 C CA . GLU A 1 50 ? 18.941 -9.322 19.772 1.00 0.00 151 GLU A CA 10
ATOM 24761 C C . GLU A 1 50 ? 19.423 -7.863 19.779 1.00 0.00 151 GLU A C 10
ATOM 24762 O O . GLU A 1 50 ? 18.934 -7.052 20.566 1.00 0.00 151 GLU A O 10
ATOM 24774 N N . ILE A 1 51 ? 20.390 -7.524 18.910 1.00 0.00 152 ILE A N 10
ATOM 24775 C CA . ILE A 1 51 ? 21.100 -6.227 18.945 1.00 0.00 152 ILE A CA 10
ATOM 24776 C C . ILE A 1 51 ? 20.783 -5.303 17.742 1.00 0.00 152 ILE A C 10
ATOM 24777 O O . ILE A 1 51 ? 21.290 -5.549 16.642 1.00 0.00 152 ILE A O 10
ATOM 24793 N N . PRO A 1 52 ? 20.005 -4.214 17.966 1.00 0.00 153 PRO A N 10
ATOM 24794 C CA . PRO A 1 52 ? 19.770 -3.125 17.012 1.00 0.00 153 PRO A CA 10
ATOM 24795 C C . PRO A 1 52 ? 20.994 -2.397 16.430 1.00 0.00 153 PRO A C 10
ATOM 24796 O O . PRO A 1 52 ? 22.133 -2.636 16.822 1.00 0.00 153 PRO A O 10
ATOM 24807 N N . ASN A 1 53 ? 20.732 -1.479 15.485 1.00 0.00 154 ASN A N 10
ATOM 24808 C CA . ASN A 1 53 ? 21.744 -0.775 14.680 1.00 0.00 154 ASN A CA 10
ATOM 24809 C C . ASN A 1 53 ? 22.777 -0.085 15.576 1.00 0.00 154 ASN A C 10
ATOM 24810 O O . ASN A 1 53 ? 22.467 0.888 16.262 1.00 0.00 154 ASN A O 10
ATOM 24821 N N . MET A 1 54 ? 24.013 -0.585 15.526 1.00 0.00 155 MET A N 10
ATOM 24822 C CA . MET A 1 54 ? 25.092 -0.106 16.383 1.00 0.00 155 MET A CA 10
ATOM 24823 C C . MET A 1 54 ? 25.503 1.322 16.048 1.00 0.00 155 MET A C 10
ATOM 24824 O O . MET A 1 54 ? 25.623 2.142 16.947 1.00 0.00 155 MET A O 10
ATOM 24838 N N . THR A 1 55 ? 25.670 1.667 14.768 1.00 0.00 156 THR A N 10
ATOM 24839 C CA . THR A 1 55 ? 26.024 3.034 14.378 1.00 0.00 156 THR A CA 10
ATOM 24840 C C . THR A 1 55 ? 25.065 4.130 14.836 1.00 0.00 156 THR A C 10
ATOM 24841 O O . THR A 1 55 ? 25.495 5.101 15.463 1.00 0.00 156 THR A O 10
ATOM 24852 N N . THR A 1 56 ? 23.756 3.945 14.619 1.00 0.00 157 THR A N 10
ATOM 24853 C CA . THR A 1 56 ? 22.731 4.820 15.208 1.00 0.00 157 THR A CA 10
ATOM 24854 C C . THR A 1 56 ? 22.587 4.744 16.723 1.00 0.00 157 THR A C 10
ATOM 24855 O O . THR A 1 56 ? 22.557 5.799 17.362 1.00 0.00 157 THR A O 10
ATOM 24866 N N . PHE A 1 57 ? 22.565 3.549 17.324 1.00 0.00 158 PHE A N 10
ATOM 24867 C CA . PHE A 1 57 ? 22.513 3.415 18.779 1.00 0.00 158 PHE A CA 10
ATOM 24868 C C . PHE A 1 57 ? 23.690 4.017 19.552 1.00 0.00 158 PHE A C 10
ATOM 24869 O O . PHE A 1 57 ? 23.467 4.863 20.415 1.00 0.00 158 PHE A O 10
ATOM 24886 N N . MET A 1 58 ? 24.933 3.650 19.223 1.00 0.00 159 MET A N 10
ATOM 24887 C CA . MET A 1 58 ? 26.102 4.211 19.897 1.00 0.00 159 MET A CA 10
ATOM 24888 C C . MET A 1 58 ? 26.205 5.732 19.686 1.00 0.00 159 MET A C 10
ATOM 24889 O O . MET A 1 58 ? 26.484 6.436 20.655 1.00 0.00 159 MET A O 10
ATOM 24903 N N . GLN A 1 59 ? 25.879 6.286 18.508 1.00 0.00 160 GLN A N 10
ATOM 24904 C CA . GLN A 1 59 ? 25.768 7.750 18.383 1.00 0.00 160 GLN A CA 10
ATOM 24905 C C . GLN A 1 59 ? 24.632 8.382 19.203 1.00 0.00 160 GLN A C 10
ATOM 24906 O O . GLN A 1 59 ? 24.830 9.440 19.800 1.00 0.00 160 GLN A O 10
ATOM 24920 N N . SER A 1 60 ? 23.457 7.747 19.279 1.00 0.00 161 SER A N 10
ATOM 24921 C CA . SER A 1 60 ? 22.356 8.186 20.150 1.00 0.00 161 SER A CA 10
ATOM 24922 C C . SER A 1 60 ? 22.797 8.193 21.621 1.00 0.00 161 SER A C 10
ATOM 24923 O O . SER A 1 60 ? 22.612 9.175 22.345 1.00 0.00 161 SER A O 10
ATOM 24931 N N . LEU A 1 61 ? 23.517 7.150 22.041 1.00 0.00 162 LEU A N 10
ATOM 24932 C CA . LEU A 1 61 ? 24.119 7.052 23.364 1.00 0.00 162 LEU A CA 10
ATOM 24933 C C . LEU A 1 61 ? 25.165 8.165 23.605 1.00 0.00 162 LEU A C 10
ATOM 24934 O O . LEU A 1 61 ? 25.140 8.797 24.655 1.00 0.00 162 LEU A O 10
ATOM 24950 N N . ILE A 1 62 ? 26.026 8.469 22.627 1.00 0.00 163 ILE A N 10
ATOM 24951 C CA . ILE A 1 62 ? 27.033 9.546 22.707 1.00 0.00 163 ILE A CA 10
ATOM 24952 C C . ILE A 1 62 ? 26.384 10.933 22.853 1.00 0.00 163 ILE A C 10
ATOM 24953 O O . ILE A 1 62 ? 26.778 11.702 23.733 1.00 0.00 163 ILE A O 10
ATOM 24969 N N . LYS A 1 63 ? 25.362 11.265 22.046 1.00 0.00 164 LYS A N 10
ATOM 24970 C CA . LYS A 1 63 ? 24.681 12.574 22.148 1.00 0.00 164 LYS A CA 10
ATOM 24971 C C . LYS A 1 63 ? 23.849 12.702 23.439 1.00 0.00 164 LYS A C 10
ATOM 24972 O O . LYS A 1 63 ? 23.742 13.802 23.986 1.00 0.00 164 LYS A O 10
ATOM 24991 N N . MET A 1 64 ? 23.327 11.593 23.986 1.00 0.00 165 MET A N 10
ATOM 24992 C CA . MET A 1 64 ? 22.714 11.564 25.321 1.00 0.00 165 MET A CA 10
ATOM 24993 C C . MET A 1 64 ? 23.729 11.668 26.473 1.00 0.00 165 MET A C 10
ATOM 24994 O O . MET A 1 64 ? 23.486 12.405 27.434 1.00 0.00 165 MET A O 10
ATOM 25008 N N . TYR A 1 65 ? 24.880 10.987 26.364 1.00 0.00 166 TYR A N 10
ATOM 25009 C CA . TYR A 1 65 ? 25.901 10.843 27.411 1.00 0.00 166 TYR A CA 10
ATOM 25010 C C . TYR A 1 65 ? 27.315 11.165 26.862 1.00 0.00 166 TYR A C 10
ATOM 25011 O O . TYR A 1 65 ? 27.998 10.272 26.352 1.00 0.00 166 TYR A O 10
ATOM 25029 N N . PRO A 1 66 ? 27.810 12.413 27.018 1.00 0.00 167 PRO A N 10
ATOM 25030 C CA . PRO A 1 66 ? 29.139 12.819 26.532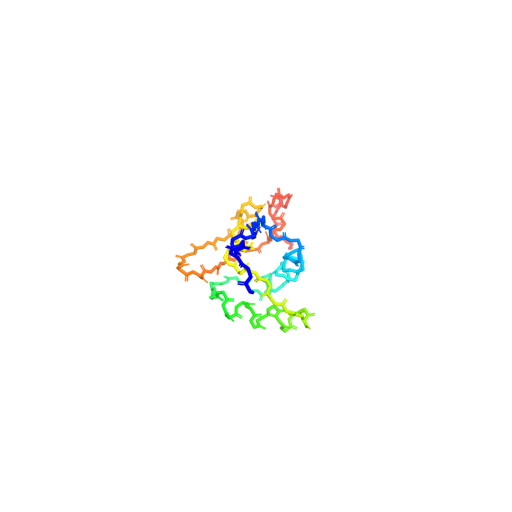 1.00 0.00 167 PRO A CA 10
ATOM 25031 C C . PRO A 1 66 ? 30.337 12.056 27.140 1.00 0.00 167 PRO A C 10
ATOM 25032 O O . PRO A 1 66 ? 31.449 12.141 26.621 1.00 0.00 167 PRO A O 10
ATOM 25043 N N . GLU A 1 67 ? 30.129 11.306 28.232 1.00 0.00 168 GLU A N 10
ATOM 25044 C CA . GLU A 1 67 ? 31.121 10.370 28.787 1.00 0.00 168 GLU A CA 10
ATOM 25045 C C . GLU A 1 67 ? 31.414 9.181 27.844 1.00 0.00 168 GLU A C 10
ATOM 25046 O O . GLU A 1 67 ? 32.480 8.571 27.937 1.00 0.00 168 GLU A O 10
ATOM 25058 N N . VAL A 1 68 ? 30.500 8.863 26.916 1.00 0.00 169 VAL A N 10
ATOM 25059 C CA . VAL A 1 68 ? 30.736 7.912 25.821 1.00 0.00 169 VAL A CA 10
ATOM 25060 C C . VAL A 1 68 ? 31.435 8.600 24.647 1.00 0.00 169 VAL A C 10
ATOM 25061 O O . VAL A 1 68 ? 31.040 9.703 24.257 1.00 0.00 169 VAL A O 10
ATOM 25074 N N . LYS A 1 69 ? 32.450 7.943 24.066 1.00 0.00 170 LYS A N 10
ATOM 25075 C CA . LYS A 1 69 ? 33.289 8.446 22.964 1.00 0.00 170 LYS A CA 10
ATOM 25076 C C . LYS A 1 69 ? 33.527 7.392 21.874 1.00 0.00 170 LYS A C 10
ATOM 25077 O O . LYS A 1 69 ? 33.380 6.197 22.123 1.00 0.00 170 LYS A O 10
ATOM 25096 N N . LYS A 1 70 ? 33.946 7.833 20.684 1.00 0.00 171 LYS A N 10
ATOM 25097 C CA . LYS A 1 70 ? 34.198 7.021 19.472 1.00 0.00 171 LYS A CA 10
ATOM 25098 C C . LYS A 1 70 ? 35.677 7.128 19.023 1.00 0.00 171 LYS A C 10
ATOM 25099 O O . LYS A 1 70 ? 35.998 8.020 18.232 1.00 0.00 171 LYS A O 10
ATOM 25118 N N . PRO A 1 71 ? 36.585 6.252 19.504 1.00 0.00 172 PRO A N 10
ATOM 25119 C CA . PRO A 1 71 ? 37.957 6.164 18.999 1.00 0.00 172 PRO A CA 10
ATOM 25120 C C . PRO A 1 71 ? 38.093 5.903 17.481 1.00 0.00 172 PRO A C 10
ATOM 25121 O O . PRO A 1 71 ? 39.052 6.399 16.878 1.00 0.00 172 PRO A O 10
ATOM 25132 N N . TYR A 1 72 ? 37.167 5.152 16.856 1.00 0.00 173 TYR A N 10
ATOM 25133 C CA . TYR A 1 72 ? 37.147 4.948 15.381 1.00 0.00 173 TYR A CA 10
ATOM 25134 C C . TYR A 1 72 ? 35.751 4.460 14.948 1.00 0.00 173 TYR A C 10
ATOM 25135 O O . TYR A 1 72 ? 34.912 4.180 15.811 1.00 0.00 173 TYR A O 10
ATOM 25153 N N . ARG A 1 73 ? 35.473 4.282 13.640 1.00 0.00 174 ARG A N 10
ATOM 25154 C CA . ARG A 1 73 ? 34.174 3.711 13.217 1.00 0.00 174 ARG A CA 10
ATOM 25155 C C . ARG A 1 73 ? 33.978 2.315 13.813 1.00 0.00 174 ARG A C 10
ATOM 25156 O O . ARG A 1 73 ? 34.861 1.460 13.759 1.00 0.00 174 ARG A O 10
ATOM 25177 N N . GLY A 1 74 ? 32.813 2.107 14.426 1.00 0.00 175 GLY A N 10
ATOM 25178 C CA . GLY A 1 74 ? 32.522 0.872 15.154 1.00 0.00 175 GLY A CA 10
ATOM 25179 C C . GLY A 1 74 ? 33.480 0.593 16.322 1.00 0.00 175 GLY A C 10
ATOM 25180 O O . GLY A 1 74 ? 33.590 -0.559 16.710 1.00 0.00 175 GLY A O 10
ATOM 25184 N N . GLN A 1 75 ? 34.184 1.584 16.878 1.00 0.00 176 GLN A N 10
ATOM 25185 C CA . GLN A 1 75 ? 35.020 1.419 18.077 1.00 0.00 176 GLN A CA 10
ATOM 25186 C C . GLN A 1 75 ? 34.685 2.532 19.066 1.00 0.00 176 GLN A C 10
ATOM 25187 O O . GLN A 1 75 ? 34.857 3.713 18.756 1.00 0.00 176 GLN A O 10
ATOM 25201 N N . TYR A 1 76 ? 34.230 2.138 20.260 1.00 0.00 177 TYR A N 10
ATOM 25202 C CA . TYR A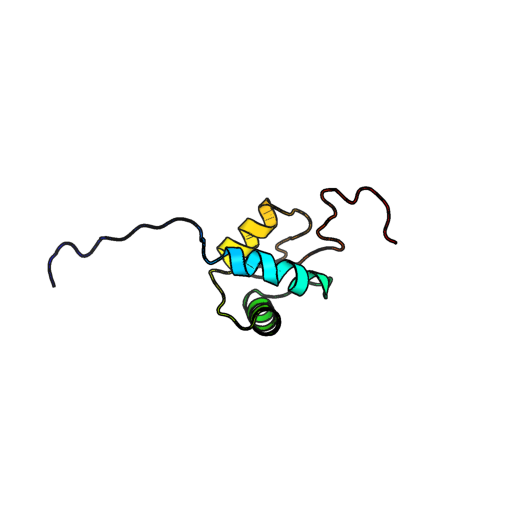 1 76 ? 33.633 3.019 21.274 1.00 0.00 177 TYR A CA 10
ATOM 25203 C C . TYR A 1 76 ? 34.212 2.755 22.675 1.00 0.00 177 TYR A C 10
ATOM 25204 O O . TYR A 1 76 ? 34.808 1.707 22.927 1.00 0.00 177 TYR A O 10
ATOM 25222 N N . ILE A 1 77 ? 34.022 3.702 23.600 1.00 0.00 178 ILE A N 10
ATOM 25223 C CA . ILE A 1 77 ? 34.477 3.636 25.002 1.00 0.00 178 ILE A CA 10
ATOM 25224 C C . ILE A 1 77 ? 33.580 4.507 25.904 1.00 0.00 178 ILE A C 10
ATOM 25225 O O . ILE A 1 77 ? 33.035 5.507 25.443 1.00 0.00 178 ILE A O 10
ATOM 25241 N N . LEU A 1 78 ? 33.440 4.142 27.185 1.00 0.00 179 LEU A N 10
ATOM 25242 C CA . LEU A 1 78 ? 32.812 4.959 28.233 1.00 0.00 179 LEU A CA 10
ATOM 25243 C C . LEU A 1 78 ? 33.877 5.340 29.276 1.00 0.00 179 LEU A C 10
ATOM 25244 O O . LEU A 1 78 ? 34.495 4.464 29.884 1.00 0.00 179 LEU A O 10
ATOM 25260 N N . GLU A 1 79 ? 34.087 6.636 29.489 1.00 0.00 180 GLU A N 10
ATOM 25261 C CA . GLU A 1 79 ? 34.950 7.153 30.564 1.00 0.00 180 GLU A CA 10
ATOM 25262 C C . GLU A 1 79 ? 34.236 7.154 31.931 1.00 0.00 180 GLU A C 10
ATOM 25263 O O . GLU A 1 79 ? 33.187 7.782 32.093 1.00 0.00 180 GLU A O 10
ATOM 25275 N N . GLY A 1 80 ? 34.826 6.490 32.934 1.00 0.00 181 GLY A N 10
ATOM 25276 C CA . GLY A 1 80 ? 34.336 6.478 34.319 1.00 0.00 181 GLY A CA 10
ATOM 25277 C C . GLY A 1 80 ? 32.942 5.856 34.508 1.00 0.00 181 GLY A C 10
ATOM 25278 O O . GLY A 1 80 ? 32.462 5.072 33.688 1.00 0.00 181 GLY A O 10
ATOM 25282 N N . GLU A 1 81 ? 32.292 6.204 35.619 1.00 0.00 182 GLU A N 10
ATOM 25283 C CA . GLU A 1 81 ? 30.886 5.858 35.898 1.00 0.00 182 GLU A CA 10
ATOM 25284 C C . GLU A 1 81 ? 29.907 6.792 35.163 1.00 0.00 182 GLU A C 10
ATOM 25285 O O . GLU A 1 81 ? 30.135 8.003 35.103 1.00 0.00 182 GLU A O 10
ATOM 25297 N N . ILE A 1 82 ? 28.794 6.263 34.635 1.00 0.00 183 ILE A N 10
ATOM 25298 C CA . ILE A 1 82 ? 27.818 7.063 33.864 1.00 0.00 183 ILE A CA 10
ATOM 25299 C C . ILE A 1 82 ? 27.165 8.164 34.728 1.00 0.00 183 ILE A C 10
ATOM 25300 O O . ILE A 1 82 ? 26.827 9.228 34.214 1.00 0.00 183 ILE A O 10
ATOM 25316 N N . GLU A 1 83 ? 27.064 7.957 36.048 1.00 0.00 184 GLU A N 10
ATOM 25317 C CA . GLU A 1 83 ? 26.552 8.914 37.045 1.00 0.00 184 GLU A CA 10
ATOM 25318 C C . GLU A 1 83 ? 27.376 10.218 37.147 1.00 0.00 184 GLU A C 10
ATOM 25319 O O . GLU A 1 83 ? 26.903 11.203 37.722 1.00 0.00 184 GLU A O 10
ATOM 25331 N N . SER A 1 84 ? 28.584 10.257 36.564 1.00 0.00 185 SER A N 10
ATOM 25332 C CA . SER A 1 84 ? 29.431 11.462 36.465 1.00 0.00 185 SER A CA 10
ATOM 25333 C C . SER A 1 84 ? 28.847 12.581 35.577 1.00 0.00 185 SER A C 10
ATOM 25334 O O . SER A 1 84 ? 29.372 13.693 35.586 1.00 0.00 185 SER A O 10
ATOM 25342 N N . LEU A 1 85 ? 27.736 12.342 34.861 1.00 0.00 186 LEU A N 10
ATOM 25343 C CA . LEU A 1 85 ? 27.084 13.281 33.926 1.00 0.00 186 LEU A CA 10
ATOM 25344 C C . LEU A 1 85 ? 26.507 14.586 34.528 1.00 0.00 186 LEU A C 10
ATOM 25345 O O . LEU A 1 85 ? 25.953 15.404 33.793 1.00 0.00 186 LEU A O 10
ATOM 25361 N N . GLU A 1 86 ? 26.617 14.826 35.836 1.00 0.00 187 GLU A N 10
ATOM 25362 C CA . GLU A 1 86 ? 25.965 15.950 36.530 1.00 0.00 187 GLU A CA 10
ATOM 25363 C C . GLU A 1 86 ? 26.404 17.338 36.014 1.00 0.00 187 GLU A C 10
ATOM 25364 O O . GLU A 1 86 ? 25.625 18.290 36.076 1.00 0.00 187 GLU A O 10
ATOM 25376 N N . HIS A 1 87 ? 27.607 17.454 35.423 1.00 0.00 188 HIS A N 10
ATOM 25377 C CA . HIS A 1 87 ? 28.066 18.675 34.726 1.00 0.00 188 HIS A CA 10
ATOM 25378 C C . HIS A 1 87 ? 27.300 18.949 33.410 1.00 0.00 188 HIS A C 10
ATOM 25379 O O . HIS A 1 87 ? 27.112 20.105 33.036 1.00 0.00 188 HIS A O 10
ATOM 25394 N N . HIS A 1 88 ? 26.870 17.889 32.707 1.00 0.00 189 HIS A N 10
ATOM 25395 C CA . HIS A 1 88 ? 26.058 17.925 31.467 1.00 0.00 189 HIS A CA 10
ATOM 25396 C C . HIS A 1 88 ? 24.554 18.097 31.762 1.00 0.00 189 HIS A C 10
ATOM 25397 O O . HIS A 1 88 ? 23.847 18.781 31.020 1.00 0.00 189 HIS A O 10
ATOM 25412 N N . HIS A 1 89 ? 24.087 17.520 32.878 1.00 0.00 190 HIS A N 10
ATOM 25413 C CA . HIS A 1 89 ? 22.741 17.713 33.463 1.00 0.00 190 HIS A CA 10
ATOM 25414 C C . HIS A 1 89 ? 22.512 19.181 33.895 1.00 0.00 190 HIS A C 10
ATOM 25415 O O . HIS A 1 89 ? 23.464 19.963 33.959 1.00 0.00 190 HIS A O 10
ATOM 25430 N N . HIS A 1 90 ? 21.262 19.566 34.197 1.00 0.00 191 HIS A N 10
ATOM 25431 C CA . HIS A 1 90 ? 20.885 20.955 34.550 1.00 0.00 191 HIS A CA 10
ATOM 25432 C C . HIS A 1 90 ? 21.705 21.498 35.737 1.00 0.00 191 HIS A C 10
ATOM 25433 O O . HIS A 1 90 ? 21.781 20.860 36.786 1.00 0.00 191 HIS A O 10
ATOM 25448 N N . HIS A 1 91 ? 22.288 22.693 35.570 1.00 0.00 192 HIS A N 10
ATOM 25449 C CA . HIS A 1 91 ? 23.081 23.402 36.596 1.00 0.00 192 HIS A CA 10
ATOM 25450 C C . HIS A 1 91 ? 22.198 23.946 37.736 1.00 0.00 192 HIS A C 10
ATOM 25451 O O . HIS A 1 91 ? 20.967 23.910 37.639 1.00 0.00 192 HIS A O 10
ATOM 25466 N N . HIS A 1 92 ? 22.829 24.416 38.813 1.00 0.00 193 HIS A N 10
ATOM 25467 C CA . HIS A 1 92 ? 22.201 24.866 40.067 1.00 0.00 193 HIS A CA 10
ATOM 25468 C C . HIS A 1 92 ? 22.779 26.220 40.521 1.00 0.00 193 HIS A C 10
ATOM 25469 O O . HIS A 1 92 ? 24.010 26.432 40.395 1.00 0.00 193 HIS A O 10
ATOM 26631 N N . GLY A 1 1 ? -0.032 18.531 -7.111 1.00 0.00 102 GLY A N 11
ATOM 26632 C CA . GLY A 1 1 ? 1.213 18.348 -6.351 1.00 0.00 102 GLY A CA 11
ATOM 26633 C C . GLY A 1 1 ? 2.036 17.127 -6.784 1.00 0.00 102 GLY A C 11
ATOM 26634 O O . GLY A 1 1 ? 1.550 16.266 -7.521 1.00 0.00 102 GLY A O 11
ATOM 26638 N N . THR A 1 2 ? 3.290 17.052 -6.332 1.00 0.00 103 THR A N 11
ATOM 26639 C CA . THR A 1 2 ? 4.227 15.947 -6.621 1.00 0.00 103 THR A CA 11
ATOM 26640 C C . THR A 1 2 ? 3.776 14.546 -6.181 1.00 0.00 103 THR A C 11
ATOM 26641 O O . THR A 1 2 ? 3.199 14.390 -5.103 1.00 0.00 103 THR A O 11
ATOM 26652 N N . THR A 1 3 ? 4.044 13.519 -6.998 1.00 0.00 104 THR A N 11
ATOM 26653 C CA . THR A 1 3 ? 3.741 12.110 -6.674 1.00 0.00 104 THR A CA 11
ATOM 26654 C C . THR A 1 3 ? 4.472 11.521 -5.454 1.00 0.00 104 THR A C 11
ATOM 26655 O O . THR A 1 3 ? 5.531 12.012 -5.048 1.00 0.00 104 THR A O 11
ATOM 26666 N N . ARG A 1 4 ? 3.907 10.462 -4.852 1.00 0.00 105 ARG A N 11
ATOM 26667 C CA . ARG A 1 4 ? 4.474 9.741 -3.695 1.00 0.00 105 ARG A CA 11
ATOM 26668 C C . ARG A 1 4 ? 5.781 9.024 -4.086 1.00 0.00 105 ARG A C 11
ATOM 26669 O O . ARG A 1 4 ? 5.856 8.423 -5.164 1.00 0.00 105 ARG A O 11
ATOM 26690 N N . ARG A 1 5 ? 6.795 9.069 -3.209 1.00 0.00 106 ARG A N 11
ATOM 26691 C CA . ARG A 1 5 ? 8.054 8.295 -3.354 1.00 0.00 106 ARG A CA 11
ATOM 26692 C C . ARG A 1 5 ? 7.810 6.779 -3.152 1.00 0.00 106 ARG A C 11
ATOM 26693 O O . ARG A 1 5 ? 6.714 6.360 -2.774 1.00 0.00 106 ARG A O 11
ATOM 26714 N N . ARG A 1 6 ? 8.829 5.939 -3.401 1.00 0.00 107 ARG A N 11
ATOM 26715 C CA . ARG A 1 6 ? 8.787 4.477 -3.162 1.00 0.00 107 ARG A CA 11
ATOM 26716 C C . ARG A 1 6 ? 8.349 4.158 -1.722 1.00 0.00 107 ARG A C 11
ATOM 26717 O O . ARG A 1 6 ? 8.606 4.933 -0.799 1.00 0.00 107 ARG A O 11
ATOM 26738 N N . ARG A 1 7 ? 7.690 3.000 -1.517 1.00 0.00 108 ARG A N 11
ATOM 26739 C CA . ARG A 1 7 ? 6.984 2.642 -0.259 1.00 0.00 108 ARG A CA 11
ATOM 26740 C C . ARG A 1 7 ? 7.834 2.617 1.020 1.00 0.00 108 ARG A C 11
ATOM 26741 O O . ARG A 1 7 ? 7.291 2.873 2.094 1.00 0.00 108 ARG A O 11
ATOM 26762 N N . GLY A 1 8 ? 9.129 2.303 0.943 1.00 0.00 109 GLY A N 11
ATOM 26763 C CA . GLY A 1 8 ? 9.995 2.252 2.126 1.00 0.00 109 GLY A CA 11
ATOM 26764 C C . GLY A 1 8 ? 10.135 3.614 2.830 1.00 0.00 109 GLY A C 11
ATOM 26765 O O . GLY A 1 8 ? 10.025 4.673 2.206 1.00 0.00 109 GLY A O 11
ATOM 26769 N N . THR A 1 9 ? 10.340 3.569 4.149 1.00 0.00 110 THR A N 11
ATOM 26770 C CA . THR A 1 9 ? 10.578 4.707 5.060 1.00 0.00 110 THR A CA 11
ATOM 26771 C C . THR A 1 9 ? 11.004 4.202 6.450 1.00 0.00 110 THR A C 11
ATOM 26772 O O . THR A 1 9 ? 10.742 3.037 6.759 1.00 0.00 110 THR A O 11
ATOM 26783 N N . ALA A 1 10 ? 11.618 5.052 7.294 1.00 0.00 111 ALA A N 11
ATOM 26784 C CA . ALA A 1 10 ? 12.006 4.718 8.667 1.00 0.00 111 ALA A CA 11
ATOM 26785 C C . ALA A 1 10 ? 12.091 5.951 9.593 1.00 0.00 111 ALA A C 11
ATOM 26786 O O . ALA A 1 10 ? 11.954 7.104 9.164 1.00 0.00 111 ALA A O 11
ATOM 26793 N N . ARG A 1 11 ? 12.331 5.680 10.882 1.00 0.00 112 ARG A N 11
ATOM 26794 C CA . ARG A 1 11 ? 12.633 6.628 11.977 1.00 0.00 112 ARG A CA 11
ATOM 26795 C C . ARG A 1 11 ? 13.554 5.965 13.028 1.00 0.00 112 ARG A C 11
ATOM 26796 O O . ARG A 1 11 ? 13.738 4.751 12.961 1.00 0.00 112 ARG A O 11
ATOM 26817 N N . PRO A 1 12 ? 14.142 6.702 13.991 1.00 0.00 113 PRO A N 11
ATOM 26818 C CA . PRO A 1 12 ? 15.013 6.140 15.034 1.00 0.00 113 PRO A CA 11
ATOM 26819 C C . PRO A 1 12 ? 14.366 5.030 15.881 1.00 0.00 113 PRO A C 11
ATOM 26820 O O . PRO A 1 12 ? 13.157 5.050 16.109 1.00 0.00 113 PRO A O 11
ATOM 26831 N N . GLY A 1 13 ? 15.153 4.063 16.371 1.00 0.00 114 GLY A N 11
ATOM 26832 C CA . GLY A 1 13 ? 14.664 2.814 17.003 1.00 0.00 114 GLY A CA 11
ATOM 26833 C C . GLY A 1 13 ? 13.944 2.955 18.355 1.00 0.00 114 GLY A C 11
ATOM 26834 O O . GLY A 1 13 ? 14.337 3.754 19.205 1.00 0.00 114 GLY A O 11
ATOM 26838 N N . SER A 1 14 ? 12.915 2.119 18.559 1.00 0.00 115 SER A N 11
ATOM 26839 C CA . SER A 1 14 ? 12.200 1.887 19.826 1.00 0.00 115 SER A CA 11
ATOM 26840 C C . SER A 1 14 ? 12.744 0.649 20.555 1.00 0.00 115 SER A C 11
ATOM 26841 O O . SER A 1 14 ? 13.018 0.709 21.754 1.00 0.00 115 SER A O 11
ATOM 26849 N N . LYS A 1 15 ? 12.998 -0.459 19.831 1.00 0.00 116 LYS A N 11
ATOM 26850 C CA . LYS A 1 15 ? 13.683 -1.681 20.333 1.00 0.00 116 LYS A CA 11
ATOM 26851 C C . LYS A 1 15 ? 15.091 -1.347 20.831 1.00 0.00 116 LYS A C 11
ATOM 26852 O O . LYS A 1 15 ? 15.579 -1.900 21.806 1.00 0.00 116 LYS A O 11
ATOM 26871 N N . ALA A 1 16 ? 15.725 -0.371 20.185 1.00 0.00 117 ALA A N 11
ATOM 26872 C CA . ALA A 1 16 ? 17.034 0.189 20.501 1.00 0.00 117 ALA A CA 11
ATOM 26873 C C . ALA A 1 16 ? 17.165 0.706 21.972 1.00 0.00 117 ALA A C 11
ATOM 26874 O O . ALA A 1 16 ? 18.266 0.705 22.523 1.00 0.00 117 ALA A O 11
ATOM 26881 N N . ALA A 1 17 ? 16.060 1.038 22.663 1.00 0.00 118 ALA A N 11
ATOM 26882 C CA . ALA A 1 17 ? 16.064 1.377 24.098 1.00 0.00 118 ALA A CA 11
ATOM 26883 C C . ALA A 1 17 ? 16.429 0.177 25.011 1.00 0.00 118 ALA A C 11
ATOM 26884 O O . ALA A 1 17 ? 17.075 0.351 26.049 1.00 0.00 118 ALA A O 11
ATOM 26891 N N . LYS A 1 18 ? 16.105 -1.064 24.609 1.00 0.00 119 LYS A N 11
ATOM 26892 C CA . LYS A 1 18 ? 16.559 -2.284 25.317 1.00 0.00 119 LYS A CA 11
ATOM 26893 C C . LYS A 1 18 ? 18.080 -2.440 25.253 1.00 0.00 119 LYS A C 11
ATOM 26894 O O . LYS A 1 18 ? 18.712 -2.818 26.239 1.00 0.00 119 LYS A O 11
ATOM 26913 N N . LEU A 1 19 ? 18.668 -2.045 24.116 1.00 0.00 120 LEU A N 11
ATOM 26914 C CA . LEU A 1 19 ? 20.116 -1.942 23.933 1.00 0.00 120 LEU A CA 11
ATOM 26915 C C . LEU A 1 19 ? 20.727 -0.947 24.939 1.00 0.00 120 LEU A C 11
ATOM 26916 O O . LEU A 1 19 ? 21.662 -1.321 25.636 1.00 0.00 120 LEU A O 11
ATOM 26932 N N . ARG A 1 20 ? 20.145 0.257 25.121 1.00 0.00 121 ARG A N 11
ATOM 26933 C CA . ARG A 1 20 ? 20.605 1.257 26.124 1.00 0.00 121 ARG A CA 11
ATOM 26934 C C . ARG A 1 20 ? 20.744 0.655 27.526 1.00 0.00 121 ARG A C 11
ATOM 26935 O O . ARG A 1 20 ? 21.768 0.824 28.177 1.00 0.00 121 ARG A O 11
ATOM 26956 N N . GLU A 1 21 ? 19.718 -0.056 27.988 1.00 0.00 122 GLU A N 11
ATOM 26957 C CA . GLU A 1 21 ? 19.678 -0.586 29.359 1.00 0.00 122 GLU A CA 11
ATOM 26958 C C . GLU A 1 21 ? 20.758 -1.648 29.613 1.00 0.00 122 GLU A C 11
ATOM 26959 O O . GLU A 1 21 ? 21.451 -1.603 30.633 1.00 0.00 122 GLU A O 11
ATOM 26971 N N . ALA A 1 22 ? 20.950 -2.575 28.670 1.00 0.00 123 ALA A N 11
ATOM 26972 C CA . ALA A 1 22 ? 22.003 -3.589 28.771 1.00 0.00 123 ALA A CA 11
ATOM 26973 C C . ALA A 1 22 ? 23.409 -3.010 28.490 1.00 0.00 123 ALA A C 11
ATOM 26974 O O . ALA A 1 22 ? 24.392 -3.425 29.110 1.00 0.00 123 ALA A O 11
ATOM 26981 N N . ALA A 1 23 ? 23.521 -2.009 27.605 1.00 0.00 124 ALA A N 11
ATOM 26982 C CA . ALA A 1 23 ? 24.783 -1.345 27.265 1.00 0.00 124 ALA A CA 11
ATOM 26983 C C . ALA A 1 23 ? 25.421 -0.632 28.454 1.00 0.00 124 ALA A C 11
ATOM 26984 O O . ALA A 1 23 ? 26.613 -0.823 28.677 1.00 0.00 124 ALA A O 11
ATOM 26991 N N . ILE A 1 24 ? 24.671 0.130 29.260 1.00 0.00 125 ILE A N 11
ATOM 26992 C CA . ILE A 1 24 ? 25.244 0.847 30.419 1.00 0.00 125 ILE A CA 11
ATOM 26993 C C . ILE A 1 24 ? 25.893 -0.112 31.429 1.00 0.00 125 ILE A C 11
ATOM 26994 O O . ILE A 1 24 ? 27.018 0.121 31.856 1.00 0.00 125 ILE A O 11
ATOM 27010 N N . LYS A 1 25 ? 25.247 -1.241 31.743 1.00 0.00 126 LYS A N 11
ATOM 27011 C CA . LYS A 1 25 ? 25.780 -2.275 32.658 1.00 0.00 126 LYS A CA 11
ATOM 27012 C C . LYS A 1 25 ? 27.042 -2.948 32.086 1.00 0.00 126 LYS A C 11
ATOM 27013 O O . LYS A 1 25 ? 28.102 -2.989 32.718 1.00 0.00 126 LYS A O 11
ATOM 27032 N N . THR A 1 26 ? 26.949 -3.374 30.825 1.00 0.00 127 THR A N 11
ATOM 27033 C CA . THR A 1 26 ? 28.077 -3.958 30.069 1.00 0.00 127 THR A CA 11
ATOM 27034 C C . THR A 1 26 ? 29.278 -3.019 29.917 1.00 0.00 127 THR A C 11
ATOM 27035 O O . THR A 1 26 ? 30.419 -3.459 30.014 1.00 0.00 127 THR A O 11
ATOM 27046 N N . LEU A 1 27 ? 29.045 -1.718 29.739 1.00 0.00 128 LEU A N 11
ATOM 27047 C CA . LEU A 1 27 ? 30.103 -0.701 29.686 1.00 0.00 128 LEU A CA 11
ATOM 27048 C C . LEU A 1 27 ? 30.695 -0.415 31.077 1.00 0.00 128 LEU A C 11
ATOM 27049 O O . LEU A 1 27 ? 31.915 -0.381 31.204 1.00 0.00 128 LEU A O 11
ATOM 27065 N N . LYS A 1 28 ? 29.871 -0.282 32.130 1.00 0.00 129 LYS A N 11
ATOM 27066 C CA . LYS A 1 28 ? 30.339 -0.015 33.509 1.00 0.00 129 LYS A CA 11
ATOM 27067 C C . LYS A 1 28 ? 31.304 -1.064 34.078 1.00 0.00 129 LYS A C 11
ATOM 27068 O O . LYS A 1 28 ? 32.177 -0.710 34.871 1.00 0.00 129 LYS A O 11
ATOM 27087 N N . ARG A 1 29 ? 31.199 -2.334 33.657 1.00 0.00 130 ARG A N 11
ATOM 27088 C CA . ARG A 1 29 ? 32.171 -3.386 34.053 1.00 0.00 130 ARG A CA 11
ATOM 27089 C C . ARG A 1 29 ? 33.548 -3.308 33.349 1.00 0.00 130 ARG A C 11
ATOM 27090 O O . ARG A 1 29 ? 34.429 -4.113 33.657 1.00 0.00 130 ARG A O 11
ATOM 27111 N N . HIS A 1 30 ? 33.744 -2.349 32.430 1.00 0.00 131 HIS A N 11
ATOM 27112 C CA . HIS A 1 30 ? 34.990 -2.114 31.658 1.00 0.00 131 HIS A CA 11
ATOM 27113 C C . HIS A 1 30 ? 35.461 -0.641 31.691 1.00 0.00 131 HIS A C 11
ATOM 27114 O O . HIS A 1 30 ? 34.734 0.244 32.126 1.00 0.00 131 HIS A O 11
ATOM 27129 N N . ASN A 1 31 ? 36.699 -0.385 31.237 1.00 0.00 132 ASN A N 11
ATOM 27130 C CA . ASN A 1 31 ? 37.362 0.938 31.266 1.00 0.00 132 ASN A CA 11
ATOM 27131 C C . ASN A 1 31 ? 38.248 1.220 30.021 1.00 0.00 132 ASN A C 11
ATOM 27132 O O . ASN A 1 31 ? 39.210 1.992 30.089 1.00 0.00 132 ASN A O 11
ATOM 27143 N N . ALA A 1 32 ? 37.927 0.587 28.883 1.00 0.00 133 ALA A N 11
ATOM 27144 C CA . ALA A 1 32 ? 38.698 0.656 27.632 1.00 0.00 133 ALA A CA 11
ATOM 27145 C C . ALA A 1 32 ? 37.800 0.667 26.376 1.00 0.00 133 ALA A C 11
ATOM 27146 O O . ALA A 1 32 ? 36.627 0.292 26.426 1.00 0.00 133 ALA A O 11
ATOM 27153 N N . ALA A 1 33 ? 38.355 1.106 25.239 1.00 0.00 134 ALA A N 11
ATOM 27154 C CA . ALA A 1 33 ? 37.625 1.188 23.969 1.00 0.00 134 ALA A CA 11
ATOM 27155 C C . ALA A 1 33 ? 37.347 -0.196 23.345 1.00 0.00 134 ALA A C 11
ATOM 27156 O O . ALA A 1 33 ? 38.132 -1.133 23.517 1.00 0.00 134 ALA A O 11
ATOM 27163 N N . ILE A 1 34 ? 36.240 -0.317 22.603 1.00 0.00 135 ILE A N 11
ATOM 27164 C CA . ILE A 1 34 ? 35.783 -1.584 22.005 1.00 0.00 135 ILE A CA 11
ATOM 27165 C C . ILE A 1 34 ? 35.049 -1.345 20.668 1.00 0.00 135 ILE A C 11
ATOM 27166 O O . ILE A 1 34 ? 34.376 -0.328 20.498 1.00 0.00 135 ILE A O 11
ATOM 27182 N N . LYS A 1 35 ? 35.159 -2.280 19.711 1.00 0.00 136 LYS A N 11
ATOM 27183 C CA . LYS A 1 35 ? 34.399 -2.240 18.440 1.00 0.00 136 LYS A CA 11
ATOM 27184 C C . LYS A 1 35 ? 32.949 -2.680 18.640 1.00 0.00 136 LYS A C 11
ATOM 27185 O O . LYS A 1 35 ? 32.667 -3.582 19.424 1.00 0.00 136 LYS A O 11
ATOM 27204 N N . SER A 1 36 ? 32.068 -2.101 17.834 1.00 0.00 137 SER A N 11
ATOM 27205 C CA . SER A 1 36 ? 30.644 -2.404 17.683 1.00 0.00 137 SER A CA 11
ATOM 27206 C C . SER A 1 36 ? 30.309 -3.893 17.846 1.00 0.00 137 SER A C 11
ATOM 27207 O O . SER A 1 36 ? 29.670 -4.258 18.828 1.00 0.00 137 SER A O 11
ATOM 27215 N N . SER A 1 37 ? 30.798 -4.760 16.953 1.00 0.00 138 SER A N 11
ATOM 27216 C CA . SER A 1 37 ? 30.470 -6.198 16.959 1.00 0.00 138 SER A CA 11
ATOM 27217 C C . SER A 1 37 ? 30.948 -6.922 18.231 1.00 0.00 138 SER A C 11
ATOM 27218 O O . SER A 1 37 ? 30.235 -7.760 18.784 1.00 0.00 138 SER A O 11
ATOM 27226 N N . GLU A 1 38 ? 32.121 -6.564 18.759 1.00 0.00 139 GLU A N 11
ATOM 27227 C CA . GLU A 1 38 ? 32.620 -7.144 20.015 1.00 0.00 139 GLU A CA 11
ATOM 27228 C C . GLU A 1 38 ? 31.790 -6.714 21.236 1.00 0.00 139 GLU A C 11
ATOM 27229 O O . GLU A 1 38 ? 31.464 -7.539 22.088 1.00 0.00 139 GLU A O 11
ATOM 27241 N N . LEU A 1 39 ? 31.365 -5.446 21.283 1.00 0.00 140 LEU A N 11
ATOM 27242 C CA . LEU A 1 39 ? 30.421 -4.971 22.293 1.00 0.00 140 LEU A CA 11
ATOM 27243 C C . LEU A 1 39 ? 29.033 -5.612 22.133 1.00 0.00 140 LEU A C 11
ATOM 27244 O O . LEU A 1 39 ? 28.439 -6.033 23.120 1.00 0.00 140 LEU A O 11
ATOM 27260 N N . GLN A 1 40 ? 28.557 -5.794 20.899 1.00 0.00 141 GLN A N 11
ATOM 27261 C CA . GLN A 1 40 ? 27.348 -6.565 20.565 1.00 0.00 141 GLN A CA 11
ATOM 27262 C C . GLN A 1 40 ? 27.392 -7.990 21.139 1.00 0.00 141 GLN A C 11
ATOM 27263 O O . GLN A 1 40 ? 26.432 -8.415 21.776 1.00 0.00 141 GLN A O 11
ATOM 27277 N N . LYS A 1 41 ? 28.503 -8.719 20.978 1.00 0.00 142 LYS A N 11
ATOM 27278 C CA . LYS A 1 41 ? 28.681 -10.069 21.547 1.00 0.00 142 LYS A CA 11
ATOM 27279 C C . LYS A 1 41 ? 28.611 -10.063 23.081 1.00 0.00 142 LYS A C 11
ATOM 27280 O O . LYS A 1 41 ? 27.946 -10.903 23.684 1.00 0.00 142 LYS A O 11
ATOM 27299 N N . GLU A 1 42 ? 29.235 -9.076 23.722 1.00 0.00 143 GLU A N 11
ATOM 27300 C CA . GLU A 1 42 ? 29.187 -8.877 25.176 1.00 0.00 143 GLU A CA 11
ATOM 27301 C C . GLU A 1 42 ? 27.749 -8.586 25.665 1.00 0.00 143 GLU A C 11
ATOM 27302 O O . GLU A 1 42 ? 27.249 -9.228 26.587 1.00 0.00 143 GLU A O 11
ATOM 27314 N N . ILE A 1 43 ? 27.030 -7.672 24.998 1.00 0.00 144 ILE A N 11
ATOM 27315 C CA . ILE A 1 43 ? 25.638 -7.324 25.342 1.00 0.00 144 ILE A CA 11
ATOM 27316 C C . ILE A 1 43 ? 24.662 -8.479 25.040 1.00 0.00 144 ILE A C 11
ATOM 27317 O O . ILE A 1 43 ? 23.710 -8.707 25.788 1.00 0.00 144 ILE A O 11
ATOM 27333 N N . GLU A 1 44 ? 24.900 -9.259 23.984 1.00 0.00 145 GLU A N 11
ATOM 27334 C CA . GLU A 1 44 ? 24.147 -10.487 23.685 1.00 0.00 145 GLU A CA 11
ATOM 27335 C C . GLU A 1 44 ? 24.323 -11.541 24.798 1.00 0.00 145 GLU A C 11
ATOM 27336 O O . GLU A 1 44 ? 23.331 -12.127 25.231 1.00 0.00 145 GLU A O 11
ATOM 27348 N N . LYS A 1 45 ? 25.531 -11.703 25.354 1.00 0.00 146 LYS A N 11
ATOM 27349 C CA . LYS A 1 45 ? 25.768 -12.518 26.559 1.00 0.00 146 LYS A CA 11
ATOM 27350 C C . LYS A 1 45 ? 25.165 -11.904 27.829 1.00 0.00 146 LYS A C 11
ATOM 27351 O O . LYS A 1 45 ? 24.761 -12.642 28.726 1.00 0.00 146 LYS A O 11
ATOM 27370 N N . GLU A 1 46 ? 25.049 -10.575 27.908 1.00 0.00 147 GLU A N 11
ATOM 27371 C CA . GLU A 1 46 ? 24.435 -9.878 29.050 1.00 0.00 147 GLU A CA 11
ATOM 27372 C C . GLU A 1 46 ? 22.906 -10.075 29.138 1.00 0.00 147 GLU A C 11
ATOM 27373 O O . GLU A 1 46 ? 22.397 -10.338 30.229 1.00 0.00 147 GLU A O 11
ATOM 27385 N N . SER A 1 47 ? 22.177 -9.953 28.011 1.00 0.00 148 SER A N 11
ATOM 27386 C CA . SER A 1 47 ? 20.698 -9.885 28.004 1.00 0.00 148 SER A CA 11
ATOM 27387 C C . SER A 1 47 ? 19.970 -10.802 26.996 1.00 0.00 148 SER A C 11
ATOM 27388 O O . SER A 1 47 ? 18.738 -10.847 26.992 1.00 0.00 148 SER A O 11
ATOM 27396 N N . GLY A 1 48 ? 20.681 -11.547 26.138 1.00 0.00 149 GLY A N 11
ATOM 27397 C CA . GLY A 1 48 ? 20.122 -12.613 25.288 1.00 0.00 149 GLY A CA 11
ATOM 27398 C C . GLY A 1 48 ? 19.403 -12.167 24.001 1.00 0.00 149 GLY A C 11
ATOM 27399 O O . GLY A 1 48 ? 19.151 -13.001 23.127 1.00 0.00 149 GLY A O 11
ATOM 27403 N N . LEU A 1 49 ? 19.075 -10.875 23.854 1.00 0.00 150 LEU A N 11
ATOM 27404 C CA . LEU A 1 49 ? 18.397 -10.318 22.680 1.00 0.00 150 LEU A CA 11
ATOM 27405 C C . LEU A 1 49 ? 19.286 -10.245 21.418 1.00 0.00 150 LEU A C 11
ATOM 27406 O O . LEU A 1 49 ? 20.515 -10.260 21.486 1.00 0.00 150 LEU A O 11
ATOM 27422 N N . GLU A 1 50 ? 18.636 -10.083 20.259 1.00 0.00 151 GLU A N 11
ATOM 27423 C CA . GLU A 1 50 ? 19.310 -9.760 18.988 1.00 0.00 151 GLU A CA 11
ATOM 27424 C C . GLU A 1 50 ? 19.595 -8.248 18.974 1.00 0.00 151 GLU A C 11
ATOM 27425 O O . GLU A 1 50 ? 18.669 -7.448 19.115 1.00 0.00 151 GLU A O 11
ATOM 27437 N N . ILE A 1 51 ? 20.866 -7.849 18.858 1.00 0.00 152 ILE A N 11
ATOM 27438 C CA . ILE A 1 51 ? 21.331 -6.463 19.052 1.00 0.00 152 ILE A CA 11
ATOM 27439 C C . ILE A 1 51 ? 20.918 -5.497 17.910 1.00 0.00 152 ILE A C 11
ATOM 27440 O O . ILE A 1 51 ? 21.318 -5.718 16.765 1.00 0.00 152 ILE A O 11
ATOM 27456 N N . PRO A 1 52 ? 20.180 -4.401 18.215 1.00 0.00 153 PRO A N 11
ATOM 27457 C CA . PRO A 1 52 ? 19.799 -3.351 17.252 1.00 0.00 153 PRO A CA 11
ATOM 27458 C C . PRO A 1 52 ? 20.958 -2.571 16.593 1.00 0.00 153 PRO A C 11
ATOM 27459 O O . PRO A 1 52 ? 22.126 -2.778 16.914 1.00 0.00 153 PRO A O 11
ATOM 27470 N N . ASN A 1 53 ? 20.634 -1.640 15.679 1.00 0.00 154 ASN A N 11
ATOM 27471 C CA . ASN A 1 53 ? 21.602 -0.890 14.863 1.00 0.00 154 ASN A CA 11
ATOM 27472 C C . ASN A 1 53 ? 22.650 -0.185 15.738 1.00 0.00 154 ASN A C 11
ATOM 27473 O O . ASN A 1 53 ? 22.330 0.729 16.498 1.00 0.00 154 ASN A O 11
ATOM 27484 N N . MET A 1 54 ? 23.904 -0.632 15.621 1.00 0.00 155 MET A N 11
ATOM 27485 C CA . MET A 1 54 ? 24.996 -0.152 16.467 1.00 0.00 155 MET A CA 11
ATOM 27486 C C . MET A 1 54 ? 25.390 1.295 16.140 1.00 0.00 155 MET A C 11
ATOM 27487 O O . MET A 1 54 ? 25.433 2.126 17.041 1.00 0.00 155 MET A O 11
ATOM 27501 N N . THR A 1 55 ? 25.603 1.659 14.875 1.00 0.00 156 THR A N 11
ATOM 27502 C CA . THR A 1 55 ? 25.938 3.040 14.507 1.00 0.00 156 THR A CA 11
ATOM 27503 C C . THR A 1 55 ? 24.963 4.124 14.972 1.00 0.00 156 THR A C 11
ATOM 27504 O O . THR A 1 55 ? 25.373 5.109 15.592 1.00 0.00 156 THR A O 11
ATOM 27515 N N . THR A 1 56 ? 23.655 3.912 14.766 1.00 0.00 157 THR A N 11
ATOM 27516 C CA . THR A 1 56 ? 22.612 4.785 15.330 1.00 0.00 157 THR A CA 11
ATOM 27517 C C . THR A 1 56 ? 22.456 4.706 16.843 1.00 0.00 157 THR A C 11
ATOM 27518 O O . THR A 1 56 ? 22.386 5.762 17.476 1.00 0.00 157 THR A O 11
ATOM 27529 N N . PHE A 1 57 ? 22.463 3.513 17.460 1.00 0.00 158 PHE A N 11
ATOM 27530 C CA . PHE A 1 57 ? 22.444 3.413 18.920 1.00 0.00 158 PHE A CA 11
ATOM 27531 C C . PHE A 1 57 ? 23.636 4.038 19.641 1.00 0.00 158 PHE A C 11
ATOM 27532 O O . PHE A 1 57 ? 23.427 4.883 20.501 1.00 0.00 158 PHE A O 11
ATOM 27549 N N . MET A 1 58 ? 24.877 3.693 19.284 1.00 0.00 159 MET A N 11
ATOM 27550 C CA . MET A 1 58 ? 26.065 4.245 19.927 1.00 0.00 159 MET A CA 11
ATOM 27551 C C . MET A 1 58 ? 26.178 5.771 19.742 1.00 0.00 159 MET A C 11
ATOM 27552 O O . MET A 1 58 ? 26.596 6.439 20.682 1.00 0.00 159 MET A O 11
ATOM 27566 N N . GLN A 1 59 ? 25.735 6.358 18.616 1.00 0.00 160 GLN A N 11
ATOM 27567 C CA . GLN A 1 59 ? 25.620 7.828 18.516 1.00 0.00 160 GLN A CA 11
ATOM 27568 C C . GLN A 1 59 ? 24.453 8.416 19.328 1.00 0.00 160 GLN A C 11
ATOM 27569 O O . GLN A 1 59 ? 24.626 9.459 19.965 1.00 0.00 160 GLN A O 11
ATOM 27583 N N . SER A 1 60 ? 23.286 7.758 19.374 1.00 0.00 161 SER A N 11
ATOM 27584 C CA . SER A 1 60 ? 22.198 8.144 20.292 1.00 0.00 161 SER A CA 11
ATOM 27585 C C . SER A 1 60 ? 22.677 8.117 21.747 1.00 0.00 161 SER A C 11
ATOM 27586 O O . SER A 1 60 ? 22.469 9.077 22.474 1.00 0.00 161 SER A O 11
ATOM 27594 N N . LEU A 1 61 ? 23.409 7.075 22.143 1.00 0.00 162 LEU A N 11
ATOM 27595 C CA . LEU A 1 61 ? 24.050 6.912 23.444 1.00 0.00 162 LEU A CA 11
ATOM 27596 C C . LEU A 1 61 ? 25.041 8.052 23.726 1.00 0.00 162 LEU A C 11
ATOM 27597 O O . LEU A 1 61 ? 24.992 8.629 24.806 1.00 0.00 162 LEU A O 11
ATOM 27613 N N . ILE A 1 62 ? 25.886 8.436 22.762 1.00 0.00 163 ILE A N 11
ATOM 27614 C CA . ILE A 1 62 ? 26.816 9.578 22.894 1.00 0.00 163 ILE A CA 11
ATOM 27615 C C . ILE A 1 62 ? 26.080 10.901 23.178 1.00 0.00 163 ILE A C 11
ATOM 27616 O O . ILE A 1 62 ? 26.398 11.591 24.152 1.00 0.00 163 ILE A O 11
ATOM 27632 N N . LYS A 1 63 ? 25.079 11.272 22.362 1.00 0.00 164 LYS A N 11
ATOM 27633 C CA . LYS A 1 63 ? 24.360 12.548 22.556 1.00 0.00 164 LYS A CA 11
ATOM 27634 C C . LYS A 1 63 ? 23.452 12.523 23.797 1.00 0.00 164 LYS A C 11
ATOM 27635 O O . LYS A 1 63 ? 23.285 13.544 24.455 1.00 0.00 164 LYS A O 11
ATOM 27654 N N . MET A 1 64 ? 22.895 11.363 24.148 1.00 0.00 165 MET A N 11
ATOM 27655 C CA . MET A 1 64 ? 22.066 11.143 25.343 1.00 0.00 165 MET A CA 11
ATOM 27656 C C . MET A 1 64 ? 22.872 11.095 26.659 1.00 0.00 165 MET A C 11
ATOM 27657 O O . MET A 1 64 ? 22.347 11.468 27.704 1.00 0.00 165 MET A O 11
ATOM 27671 N N . TYR A 1 65 ? 24.134 10.656 26.597 1.00 0.00 166 TYR A N 11
ATOM 27672 C CA . TYR A 1 65 ? 25.072 10.491 27.707 1.00 0.00 166 TYR A CA 11
ATOM 27673 C C . TYR A 1 65 ? 26.505 10.941 27.332 1.00 0.00 166 TYR A C 11
ATOM 27674 O O . TYR A 1 65 ? 27.280 10.126 26.810 1.00 0.00 166 TYR A O 11
ATOM 27692 N N . PRO A 1 66 ? 26.881 12.221 27.567 1.00 0.00 167 PRO A N 11
ATOM 27693 C CA . PRO A 1 66 ? 28.192 12.775 27.196 1.00 0.00 167 PRO A CA 11
ATOM 27694 C C . PRO A 1 66 ? 29.405 12.037 27.796 1.00 0.00 167 PRO A C 11
ATOM 27695 O O . PRO A 1 66 ? 30.535 12.234 27.354 1.00 0.00 167 PRO A O 11
ATOM 27706 N N . GLU A 1 67 ? 29.182 11.189 28.804 1.00 0.00 168 GLU A N 11
ATOM 27707 C CA . GLU A 1 67 ? 30.153 10.243 29.367 1.00 0.00 168 GLU A CA 11
ATOM 27708 C C . GLU A 1 67 ? 30.710 9.247 28.322 1.00 0.00 168 GLU A C 11
ATOM 27709 O O . GLU A 1 67 ? 31.816 8.728 28.483 1.00 0.00 168 GLU A O 11
ATOM 27721 N N . VAL A 1 68 ? 29.958 8.977 27.247 1.00 0.00 169 VAL A N 11
ATOM 27722 C CA . VAL A 1 68 ? 30.345 8.093 26.131 1.00 0.00 169 VAL A CA 11
ATOM 27723 C C . VAL A 1 68 ? 30.962 8.870 24.960 1.00 0.00 169 VAL A C 11
ATOM 27724 O O . VAL A 1 68 ? 30.497 9.959 24.612 1.00 0.00 169 VAL A O 11
ATOM 27737 N N . LYS A 1 69 ? 31.989 8.289 24.319 1.00 0.00 170 LYS A N 11
ATOM 27738 C CA . LYS A 1 69 ? 32.746 8.859 23.182 1.00 0.00 170 LYS A CA 11
ATOM 27739 C C . LYS A 1 69 ? 33.029 7.815 22.085 1.00 0.00 170 LYS A C 11
ATOM 27740 O O . LYS A 1 69 ? 32.931 6.610 22.326 1.00 0.00 170 LYS A O 11
ATOM 27759 N N . LYS A 1 70 ? 33.437 8.291 20.904 1.00 0.00 171 LYS A N 11
ATOM 27760 C CA . LYS A 1 70 ? 33.833 7.511 19.709 1.00 0.00 171 LYS A CA 11
ATOM 27761 C C . LYS A 1 70 ? 35.330 7.716 19.387 1.00 0.00 171 LYS A C 11
ATOM 27762 O O . LYS A 1 70 ? 35.673 8.699 18.723 1.00 0.00 171 LYS A O 11
ATOM 27781 N N . PRO A 1 71 ? 36.226 6.810 19.827 1.00 0.00 172 PRO A N 11
ATOM 27782 C CA . PRO A 1 71 ? 37.623 6.821 19.406 1.00 0.00 172 PRO A CA 11
ATOM 27783 C C . PRO A 1 71 ? 37.856 6.605 17.902 1.00 0.00 172 PRO A C 11
ATOM 27784 O O . PRO A 1 71 ? 38.735 7.265 17.347 1.00 0.00 172 PRO A O 11
ATOM 27795 N N . TYR A 1 72 ? 37.110 5.700 17.242 1.00 0.00 173 TYR A N 11
ATOM 27796 C CA . TYR A 1 72 ? 37.334 5.366 15.816 1.00 0.00 173 TYR A CA 11
ATOM 27797 C C . TYR A 1 72 ? 36.103 4.783 15.065 1.00 0.00 173 TYR A C 11
ATOM 27798 O O . TYR A 1 72 ? 35.030 4.665 15.658 1.00 0.00 173 TYR A O 11
ATOM 27816 N N . ARG A 1 73 ? 36.243 4.388 13.789 1.00 0.00 174 ARG A N 11
ATOM 27817 C CA . ARG A 1 73 ? 35.250 3.701 12.931 1.00 0.00 174 ARG A CA 11
ATOM 27818 C C . ARG A 1 73 ? 34.534 2.562 13.675 1.00 0.00 174 ARG A C 11
ATOM 27819 O O . ARG A 1 73 ? 35.080 1.472 13.834 1.00 0.00 174 ARG A O 11
ATOM 27840 N N . GLY A 1 74 ? 33.320 2.811 14.161 1.00 0.00 175 GLY A N 11
ATOM 27841 C CA . GLY A 1 74 ? 32.549 1.853 14.969 1.00 0.00 175 GLY A CA 11
ATOM 27842 C C . GLY A 1 74 ? 33.226 1.434 16.285 1.00 0.00 175 GLY A C 11
ATOM 27843 O O . GLY A 1 74 ? 32.862 0.402 16.839 1.00 0.00 175 GLY A O 11
ATOM 27847 N N . GLN A 1 75 ? 34.203 2.189 16.791 1.00 0.00 176 GLN A N 11
ATOM 27848 C CA . GLN A 1 75 ? 34.863 1.969 18.083 1.00 0.00 176 GLN A CA 11
ATOM 27849 C C . GLN A 1 75 ? 34.455 3.051 19.080 1.00 0.00 176 GLN A C 11
ATOM 27850 O O . GLN A 1 75 ? 34.567 4.244 18.789 1.00 0.00 176 GLN A O 11
ATOM 27864 N N . TYR A 1 76 ? 34.045 2.612 20.273 1.00 0.00 177 TYR A N 11
ATOM 27865 C CA . TYR A 1 76 ? 33.400 3.428 21.311 1.00 0.00 177 TYR A CA 11
ATOM 27866 C C . TYR A 1 76 ? 33.982 3.177 22.712 1.00 0.00 177 TYR A C 11
ATOM 27867 O O . TYR A 1 76 ? 34.579 2.129 22.953 1.00 0.00 177 TYR A O 11
ATOM 27885 N N . ILE A 1 77 ? 33.789 4.126 23.641 1.00 0.00 178 ILE A N 11
ATOM 27886 C CA . ILE A 1 77 ? 34.236 4.028 25.050 1.00 0.00 178 ILE A CA 11
ATOM 27887 C C . ILE A 1 77 ? 33.311 4.809 26.009 1.00 0.00 178 ILE A C 11
ATOM 27888 O O . ILE A 1 77 ? 32.758 5.835 25.623 1.00 0.00 178 ILE A O 11
ATOM 27904 N N . LEU A 1 78 ? 33.172 4.354 27.258 1.00 0.00 179 LEU A N 11
ATOM 27905 C CA . LEU A 1 78 ? 32.518 5.076 28.366 1.00 0.00 179 LEU A CA 11
ATOM 27906 C C . LEU A 1 78 ? 33.582 5.526 29.391 1.00 0.00 179 LEU A C 11
ATOM 27907 O O . LEU A 1 78 ? 34.416 4.722 29.808 1.00 0.00 179 LEU A O 11
ATOM 27923 N N . GLU A 1 79 ? 33.541 6.787 29.819 1.00 0.00 180 GLU A N 11
ATOM 27924 C CA . GLU A 1 79 ? 34.440 7.348 30.838 1.00 0.00 180 GLU A CA 11
ATOM 27925 C C . GLU A 1 79 ? 33.671 7.946 32.030 1.00 0.00 180 GLU A C 11
ATOM 27926 O O . GLU A 1 79 ? 32.663 8.634 31.854 1.00 0.00 180 GLU A O 11
ATOM 27938 N N . GLY A 1 80 ? 34.185 7.712 33.244 1.00 0.00 181 GLY A N 11
ATOM 27939 C CA . GLY A 1 80 ? 33.545 8.104 34.508 1.00 0.00 181 GLY A CA 11
ATOM 27940 C C . GLY A 1 80 ? 32.275 7.305 34.850 1.00 0.00 181 GLY A C 11
ATOM 27941 O O . GLY A 1 80 ? 31.883 6.365 34.147 1.00 0.00 181 GLY A O 11
ATOM 27945 N N . GLU A 1 81 ? 31.620 7.676 35.952 1.00 0.00 182 GLU A N 11
ATOM 27946 C CA . GLU A 1 81 ? 30.299 7.129 36.293 1.00 0.00 182 GLU A CA 11
ATOM 27947 C C . GLU A 1 81 ? 29.193 7.765 35.422 1.00 0.00 182 GLU A C 11
ATOM 27948 O O . GLU A 1 81 ? 29.150 8.982 35.226 1.00 0.00 182 GLU A O 11
ATOM 27960 N N . ILE A 1 82 ? 28.274 6.932 34.912 1.00 0.00 183 ILE A N 11
ATOM 27961 C CA . ILE A 1 82 ? 27.132 7.346 34.059 1.00 0.00 183 ILE A CA 11
ATOM 27962 C C . ILE A 1 82 ? 25.842 7.601 34.881 1.00 0.00 183 ILE A C 11
ATOM 27963 O O . ILE A 1 82 ? 24.737 7.714 34.356 1.00 0.00 183 ILE A O 11
ATOM 27979 N N . GLU A 1 83 ? 25.982 7.705 36.209 1.00 0.00 184 GLU A N 11
ATOM 27980 C CA . GLU A 1 83 ? 24.887 7.924 37.169 1.00 0.00 184 GLU A CA 11
ATOM 27981 C C . GLU A 1 83 ? 24.288 9.348 37.143 1.00 0.00 184 GLU A C 11
ATOM 27982 O O . GLU A 1 83 ? 23.299 9.615 37.831 1.00 0.00 184 GLU A O 11
ATOM 27994 N N . SER A 1 84 ? 24.847 10.266 36.345 1.00 0.00 185 SER A N 11
ATOM 27995 C CA . SER A 1 84 ? 24.284 11.591 36.034 1.00 0.00 185 SER A CA 11
ATOM 27996 C C . SER A 1 84 ? 23.126 11.454 35.025 1.00 0.00 185 SER A C 11
ATOM 27997 O O . SER A 1 84 ? 23.174 11.914 33.881 1.00 0.00 185 SER A O 11
ATOM 28005 N N . LEU A 1 85 ? 22.077 10.734 35.440 1.00 0.00 186 LEU A N 11
ATOM 28006 C CA . LEU A 1 85 ? 20.928 10.339 34.609 1.00 0.00 186 LEU A CA 11
ATOM 28007 C C . LEU A 1 85 ? 20.149 11.531 34.029 1.00 0.00 186 LEU A C 11
ATOM 28008 O O . LEU A 1 85 ? 19.496 11.400 32.994 1.00 0.00 186 LEU A O 11
ATOM 28024 N N . GLU A 1 86 ? 20.256 12.717 34.626 1.00 0.00 187 GLU A N 11
ATOM 28025 C CA . GLU A 1 86 ? 19.683 13.975 34.129 1.00 0.00 187 GLU A CA 11
ATOM 28026 C C . GLU A 1 86 ? 20.154 14.362 32.705 1.00 0.00 187 GLU A C 11
ATOM 28027 O O . GLU A 1 86 ? 19.504 15.185 32.057 1.00 0.00 187 GLU A O 11
ATOM 28039 N N . HIS A 1 87 ? 21.233 13.753 32.185 1.00 0.00 188 HIS A N 11
ATOM 28040 C CA . HIS A 1 87 ? 21.652 13.864 30.777 1.00 0.00 188 HIS A CA 11
ATOM 28041 C C . HIS A 1 87 ? 20.654 13.241 29.779 1.00 0.00 188 HIS A C 11
ATOM 28042 O O . HIS A 1 87 ? 20.528 13.733 28.651 1.00 0.00 188 HIS A O 11
ATOM 28057 N N . HIS A 1 88 ? 19.917 12.181 30.154 1.00 0.00 189 HIS A N 11
ATOM 28058 C CA . HIS A 1 88 ? 19.107 11.399 29.192 1.00 0.00 189 HIS A CA 11
ATOM 28059 C C . HIS A 1 88 ? 17.935 12.197 28.572 1.00 0.00 189 HIS A C 11
ATOM 28060 O O . HIS A 1 88 ? 17.288 13.005 29.241 1.00 0.00 189 HIS A O 11
ATOM 28075 N N . HIS A 1 89 ? 17.671 11.960 27.277 1.00 0.00 190 HIS A N 11
ATOM 28076 C CA . HIS A 1 89 ? 16.605 12.584 26.454 1.00 0.00 190 HIS A CA 11
ATOM 28077 C C . HIS A 1 89 ? 16.305 11.745 25.189 1.00 0.00 190 HIS A C 11
ATOM 28078 O O . HIS A 1 89 ? 17.066 10.833 24.867 1.00 0.00 190 HIS A O 11
ATOM 28093 N N . HIS A 1 90 ? 15.202 12.036 24.486 1.00 0.00 191 HIS A N 11
ATOM 28094 C CA . HIS A 1 90 ? 14.769 11.345 23.250 1.00 0.00 191 HIS A CA 11
ATOM 28095 C C . HIS A 1 90 ? 15.740 11.532 22.064 1.00 0.00 191 HIS A C 11
ATOM 28096 O O . HIS A 1 90 ? 16.569 12.441 22.080 1.00 0.00 191 HIS A O 11
ATOM 28111 N N . HIS A 1 91 ? 15.586 10.715 21.008 1.00 0.00 192 HIS A N 11
ATOM 28112 C CA . HIS A 1 91 ? 16.280 10.898 19.710 1.00 0.00 192 HIS A CA 11
ATOM 28113 C C . HIS A 1 91 ? 15.948 12.275 19.089 1.00 0.00 192 HIS A C 11
ATOM 28114 O O . HIS A 1 91 ? 14.867 12.802 19.359 1.00 0.00 192 HIS A O 11
ATOM 28129 N N . HIS A 1 92 ? 16.838 12.831 18.258 1.00 0.00 193 HIS A N 11
ATOM 28130 C CA . HIS A 1 92 ? 16.731 14.180 17.663 1.00 0.00 193 HIS A CA 11
ATOM 28131 C C . HIS A 1 92 ? 16.379 15.275 18.702 1.00 0.00 193 HIS A C 11
ATOM 28132 O O . HIS A 1 92 ? 17.178 15.465 19.649 1.00 0.00 193 HIS A O 11
ATOM 29294 N N . GLY A 1 1 ? 0.093 2.869 4.359 1.00 0.00 102 GLY A N 12
ATOM 29295 C CA . GLY A 1 1 ? 0.725 3.768 5.326 1.00 0.00 102 GLY A CA 12
ATOM 29296 C C . GLY A 1 1 ? 0.603 5.241 4.920 1.00 0.00 102 GLY A C 12
ATOM 29297 O O . GLY A 1 1 ? 0.474 5.559 3.732 1.00 0.00 102 GLY A O 12
ATOM 29301 N N . THR A 1 2 ? 0.620 6.151 5.895 1.00 0.00 103 THR A N 12
ATOM 29302 C CA . THR A 1 2 ? 0.393 7.584 5.656 1.00 0.00 103 THR A CA 12
ATOM 29303 C C . THR A 1 2 ? 1.451 8.304 4.810 1.00 0.00 103 THR A C 12
ATOM 29304 O O . THR A 1 2 ? 1.129 9.288 4.140 1.00 0.00 103 THR A O 12
ATOM 29315 N N . THR A 1 3 ? 2.689 7.809 4.776 1.00 0.00 104 THR A N 12
ATOM 29316 C CA . THR A 1 3 ? 3.765 8.298 3.903 1.00 0.00 104 THR A CA 12
ATOM 29317 C C . THR A 1 3 ? 3.616 7.920 2.425 1.00 0.00 104 THR A C 12
ATOM 29318 O O . THR A 1 3 ? 3.805 6.753 2.075 1.00 0.00 104 THR A O 12
ATOM 29329 N N . ARG A 1 4 ? 3.293 8.891 1.545 1.00 0.00 105 ARG A N 12
ATOM 29330 C CA . ARG A 1 4 ? 2.987 8.638 0.117 1.00 0.00 105 ARG A CA 12
ATOM 29331 C C . ARG A 1 4 ? 4.145 8.905 -0.868 1.00 0.00 105 ARG A C 12
ATOM 29332 O O . ARG A 1 4 ? 3.939 8.991 -2.086 1.00 0.00 105 ARG A O 12
ATOM 29353 N N . ARG A 1 5 ? 5.373 9.030 -0.348 1.00 0.00 106 ARG A N 12
ATOM 29354 C CA . ARG A 1 5 ? 6.654 9.052 -1.096 1.00 0.00 106 ARG A CA 12
ATOM 29355 C C . ARG A 1 5 ? 6.899 7.659 -1.723 1.00 0.00 106 ARG A C 12
ATOM 29356 O O . ARG A 1 5 ? 6.057 6.761 -1.580 1.00 0.00 106 ARG A O 12
ATOM 29377 N N . ARG A 1 6 ? 8.025 7.468 -2.441 1.00 0.00 107 ARG A N 12
ATOM 29378 C CA . ARG A 1 6 ? 8.500 6.132 -2.883 1.00 0.00 107 ARG A CA 12
ATOM 29379 C C . ARG A 1 6 ? 8.344 5.116 -1.731 1.00 0.00 107 ARG A C 12
ATOM 29380 O O . ARG A 1 6 ? 8.545 5.468 -0.568 1.00 0.00 107 ARG A O 12
ATOM 29401 N N . ARG A 1 7 ? 7.986 3.868 -2.073 1.00 0.00 108 ARG A N 12
ATOM 29402 C CA . ARG A 1 7 ? 7.528 2.796 -1.161 1.00 0.00 108 ARG A CA 12
ATOM 29403 C C . ARG A 1 7 ? 8.091 2.818 0.276 1.00 0.00 108 ARG A C 12
ATOM 29404 O O . ARG A 1 7 ? 7.307 2.961 1.216 1.00 0.00 108 ARG A O 12
ATOM 29425 N N . GLY A 1 8 ? 9.396 2.633 0.472 1.00 0.00 109 GLY A N 12
ATOM 29426 C CA . GLY A 1 8 ? 9.984 2.531 1.818 1.00 0.00 109 GLY A CA 12
ATOM 29427 C C . GLY A 1 8 ? 10.215 3.872 2.539 1.00 0.00 109 GLY A C 12
ATOM 29428 O O . GLY A 1 8 ? 10.419 4.909 1.909 1.00 0.00 109 GLY A O 12
ATOM 29432 N N . THR A 1 9 ? 10.185 3.867 3.878 1.00 0.00 110 THR A N 12
ATOM 29433 C CA . THR A 1 9 ? 10.565 4.991 4.750 1.00 0.00 110 THR A CA 12
ATOM 29434 C C . THR A 1 9 ? 10.993 4.565 6.160 1.00 0.00 110 THR A C 12
ATOM 29435 O O . THR A 1 9 ? 10.725 3.427 6.518 1.00 0.00 110 THR A O 12
ATOM 29446 N N . ALA A 1 10 ? 11.642 5.440 6.940 1.00 0.00 111 ALA A N 12
ATOM 29447 C CA . ALA A 1 10 ? 12.181 5.117 8.271 1.00 0.00 111 ALA A CA 12
ATOM 29448 C C . ALA A 1 10 ? 12.305 6.306 9.251 1.00 0.00 111 ALA A C 12
ATOM 29449 O O . ALA A 1 10 ? 12.235 7.479 8.866 1.00 0.00 111 ALA A O 12
ATOM 29456 N N . ARG A 1 11 ? 12.567 5.968 10.523 1.00 0.00 112 ARG A N 12
ATOM 29457 C CA . ARG A 1 11 ? 12.930 6.850 11.652 1.00 0.00 112 ARG A CA 12
ATOM 29458 C C . ARG A 1 11 ? 13.814 6.098 12.684 1.00 0.00 112 ARG A C 12
ATOM 29459 O O . ARG A 1 11 ? 13.794 4.866 12.679 1.00 0.00 112 ARG A O 12
ATOM 29480 N N . PRO A 1 12 ? 14.564 6.787 13.579 1.00 0.00 113 PRO A N 12
ATOM 29481 C CA . PRO A 1 12 ? 15.385 6.159 14.618 1.00 0.00 113 PRO A CA 12
ATOM 29482 C C . PRO A 1 12 ? 14.628 5.125 15.467 1.00 0.00 113 PRO A C 12
ATOM 29483 O O . PRO A 1 12 ? 13.448 5.325 15.749 1.00 0.00 113 PRO A O 12
ATOM 29494 N N . GLY A 1 13 ? 15.287 4.037 15.879 1.00 0.00 114 GLY A N 12
ATOM 29495 C CA . GLY A 1 13 ? 14.655 2.856 16.488 1.00 0.00 114 GLY A CA 12
ATOM 29496 C C . GLY A 1 13 ? 13.920 3.028 17.827 1.00 0.00 114 GLY A C 12
ATOM 29497 O O . GLY A 1 13 ? 14.284 3.856 18.667 1.00 0.00 114 GLY A O 12
ATOM 29501 N N . SER A 1 14 ? 12.900 2.187 18.023 1.00 0.00 115 SER A N 12
ATOM 29502 C CA . SER A 1 14 ? 12.150 1.958 19.272 1.00 0.00 115 SER A CA 12
ATOM 29503 C C . SER A 1 14 ? 12.648 0.709 20.019 1.00 0.00 115 SER A C 12
ATOM 29504 O O . SER A 1 14 ? 12.850 0.764 21.234 1.00 0.00 115 SER A O 12
ATOM 29512 N N . LYS A 1 15 ? 12.958 -0.379 19.290 1.00 0.00 116 LYS A N 12
ATOM 29513 C CA . LYS A 1 15 ? 13.651 -1.592 19.797 1.00 0.00 116 LYS A CA 12
ATOM 29514 C C . LYS A 1 15 ? 15.041 -1.253 20.346 1.00 0.00 116 LYS A C 12
ATOM 29515 O O . LYS A 1 15 ? 15.484 -1.815 21.340 1.00 0.00 116 LYS A O 12
ATOM 29534 N N . ALA A 1 16 ? 15.702 -0.282 19.716 1.00 0.00 117 ALA A N 12
ATOM 29535 C CA . ALA A 1 16 ? 17.049 0.220 20.012 1.00 0.00 117 ALA A CA 12
ATOM 29536 C C . ALA A 1 16 ? 17.245 0.702 21.480 1.00 0.00 117 ALA A C 12
ATOM 29537 O O . ALA A 1 16 ? 18.328 0.540 22.049 1.00 0.00 117 ALA A O 12
ATOM 29544 N N . ALA A 1 17 ? 16.182 1.165 22.150 1.00 0.00 118 ALA A N 12
ATOM 29545 C CA . ALA A 1 17 ? 16.185 1.507 23.584 1.00 0.00 118 ALA A CA 12
ATOM 29546 C C . ALA A 1 17 ? 16.511 0.330 24.523 1.00 0.00 118 ALA A C 12
ATOM 29547 O O . ALA A 1 17 ? 17.172 0.523 25.546 1.00 0.00 118 ALA A O 12
ATOM 29554 N N . LYS A 1 18 ? 16.132 -0.906 24.160 1.00 0.00 119 LYS A N 12
ATOM 29555 C CA . LYS A 1 18 ? 16.503 -2.127 24.914 1.00 0.00 119 LYS A CA 12
ATOM 29556 C C . LYS A 1 18 ? 18.014 -2.400 24.889 1.00 0.00 119 LYS A C 12
ATOM 29557 O O . LYS A 1 18 ? 18.572 -2.873 25.875 1.00 0.00 119 LYS A O 12
ATOM 29576 N N . LEU A 1 19 ? 18.689 -2.036 23.794 1.00 0.00 120 LEU A N 12
ATOM 29577 C CA . LEU A 1 19 ? 20.156 -2.073 23.670 1.00 0.00 120 LEU A CA 12
ATOM 29578 C C . LEU A 1 19 ? 20.792 -1.062 24.636 1.00 0.00 120 LEU A C 12
ATOM 29579 O O . LEU A 1 19 ? 21.687 -1.427 25.386 1.00 0.00 120 LEU A O 12
ATOM 29595 N N . ARG A 1 20 ? 20.274 0.178 24.707 1.00 0.00 121 ARG A N 12
ATOM 29596 C CA . ARG A 1 20 ? 20.747 1.204 25.674 1.00 0.00 121 ARG A CA 12
ATOM 29597 C C . ARG A 1 20 ? 20.615 0.740 27.131 1.00 0.00 121 ARG A C 12
ATOM 29598 O O . ARG A 1 20 ? 21.554 0.875 27.906 1.00 0.00 121 ARG A O 12
ATOM 29619 N N . GLU A 1 21 ? 19.479 0.141 27.478 1.00 0.00 122 GLU A N 12
ATOM 29620 C CA . GLU A 1 21 ? 19.195 -0.379 28.824 1.00 0.00 122 GLU A CA 12
ATOM 29621 C C . GLU A 1 21 ? 20.180 -1.476 29.269 1.00 0.00 122 GLU A C 12
ATOM 29622 O O . GLU A 1 21 ? 20.620 -1.467 30.418 1.00 0.00 122 GLU A O 12
ATOM 29634 N N . ALA A 1 22 ? 20.581 -2.384 28.371 1.00 0.00 123 ALA A N 12
ATOM 29635 C CA . ALA A 1 22 ? 21.653 -3.348 28.639 1.00 0.00 123 ALA A CA 12
ATOM 29636 C C . ALA A 1 22 ? 23.050 -2.692 28.643 1.00 0.00 123 ALA A C 12
ATOM 29637 O O . ALA A 1 22 ? 23.805 -2.848 29.599 1.00 0.00 123 ALA A O 12
ATOM 29644 N N . ALA A 1 23 ? 23.369 -1.897 27.618 1.00 0.00 124 ALA A N 12
ATOM 29645 C CA . ALA A 1 23 ? 24.712 -1.366 27.353 1.00 0.00 124 ALA A CA 12
ATOM 29646 C C . ALA A 1 23 ? 25.277 -0.453 28.443 1.00 0.00 124 ALA A C 12
ATOM 29647 O O . ALA A 1 23 ? 26.495 -0.415 28.607 1.00 0.00 124 ALA A O 12
ATOM 29654 N N . ILE A 1 24 ? 24.445 0.237 29.232 1.00 0.00 125 ILE A N 12
ATOM 29655 C CA . ILE A 1 24 ? 24.923 0.996 30.407 1.00 0.00 125 ILE A CA 12
ATOM 29656 C C . ILE A 1 24 ? 25.568 0.081 31.464 1.00 0.00 125 ILE A C 12
ATOM 29657 O O . ILE A 1 24 ? 26.614 0.428 32.008 1.00 0.00 125 ILE A O 12
ATOM 29673 N N . LYS A 1 25 ? 25.030 -1.124 31.691 1.00 0.00 126 LYS A N 12
ATOM 29674 C CA . LYS A 1 25 ? 25.674 -2.146 32.546 1.00 0.00 126 LYS A CA 12
ATOM 29675 C C . LYS A 1 25 ? 26.927 -2.724 31.880 1.00 0.00 126 LYS A C 12
ATOM 29676 O O . LYS A 1 25 ? 27.999 -2.748 32.478 1.00 0.00 126 LYS A O 12
ATOM 29695 N N . THR A 1 26 ? 26.822 -3.069 30.598 1.00 0.00 127 THR A N 12
ATOM 29696 C CA . THR A 1 26 ? 27.942 -3.550 29.763 1.00 0.00 127 THR A CA 12
ATOM 29697 C C . THR A 1 26 ? 29.184 -2.658 29.696 1.00 0.00 127 THR A C 12
ATOM 29698 O O . THR A 1 26 ? 30.297 -3.125 29.915 1.00 0.00 127 THR A O 12
ATOM 29709 N N . LEU A 1 27 ? 29.004 -1.356 29.470 1.00 0.00 128 LEU A N 12
ATOM 29710 C CA . LEU A 1 27 ? 30.100 -0.380 29.426 1.00 0.00 128 LEU A CA 12
ATOM 29711 C C . LEU A 1 27 ? 30.640 -0.038 30.829 1.00 0.00 128 LEU A C 12
ATOM 29712 O O . LEU A 1 27 ? 31.840 0.181 30.957 1.00 0.00 128 LEU A O 12
ATOM 29728 N N . LYS A 1 28 ? 29.820 -0.067 31.893 1.00 0.00 129 LYS A N 12
ATOM 29729 C CA . LYS A 1 28 ? 30.329 0.097 33.276 1.00 0.00 129 LYS A CA 12
ATOM 29730 C C . LYS A 1 28 ? 31.227 -1.054 33.762 1.00 0.00 129 LYS A C 12
ATOM 29731 O O . LYS A 1 28 ? 32.164 -0.797 34.520 1.00 0.00 129 LYS A O 12
ATOM 29750 N N . ARG A 1 29 ? 31.001 -2.300 33.310 1.00 0.00 130 ARG A N 12
ATOM 29751 C CA . ARG A 1 29 ? 31.933 -3.434 33.561 1.00 0.00 130 ARG A CA 12
ATOM 29752 C C . ARG A 1 29 ? 33.090 -3.517 32.547 1.00 0.00 130 ARG A C 12
ATOM 29753 O O . ARG A 1 29 ? 34.160 -4.008 32.891 1.00 0.00 130 ARG A O 12
ATOM 29774 N N . HIS A 1 30 ? 32.895 -3.023 31.316 1.00 0.00 131 HIS A N 12
ATOM 29775 C CA . HIS A 1 30 ? 33.909 -2.964 30.239 1.00 0.00 131 HIS A CA 12
ATOM 29776 C C . HIS A 1 30 ? 34.169 -1.513 29.782 1.00 0.00 131 HIS A C 12
ATOM 29777 O O . HIS A 1 30 ? 33.758 -1.100 28.699 1.00 0.00 131 HIS A O 12
ATOM 29792 N N . ASN A 1 31 ? 34.830 -0.730 30.644 1.00 0.00 132 ASN A N 12
ATOM 29793 C CA . ASN A 1 31 ? 35.031 0.719 30.458 1.00 0.00 132 ASN A CA 12
ATOM 29794 C C . ASN A 1 31 ? 35.943 1.067 29.267 1.00 0.00 132 ASN A C 12
ATOM 29795 O O . ASN A 1 31 ? 35.705 2.066 28.590 1.00 0.00 132 ASN A O 12
ATOM 29806 N N . ALA A 1 32 ? 36.970 0.242 29.023 1.00 0.00 133 ALA A N 12
ATOM 29807 C CA . ALA A 1 32 ? 37.979 0.429 27.970 1.00 0.00 133 ALA A CA 12
ATOM 29808 C C . ALA A 1 32 ? 37.410 0.238 26.545 1.00 0.00 133 ALA A C 12
ATOM 29809 O O . ALA A 1 32 ? 36.312 -0.289 26.356 1.00 0.00 133 ALA A O 12
ATOM 29816 N N . ALA A 1 33 ? 38.170 0.663 25.529 1.00 0.00 134 ALA A N 12
ATOM 29817 C CA . ALA A 1 33 ? 37.709 0.701 24.143 1.00 0.00 134 ALA A CA 12
ATOM 29818 C C . ALA A 1 33 ? 37.297 -0.682 23.602 1.00 0.00 134 ALA A C 12
ATOM 29819 O O . ALA A 1 33 ? 37.987 -1.681 23.838 1.00 0.00 134 ALA A O 12
ATOM 29826 N N . ILE A 1 34 ? 36.175 -0.727 22.872 1.00 0.00 135 ILE A N 12
ATOM 29827 C CA . ILE A 1 34 ? 35.531 -1.960 22.394 1.00 0.00 135 ILE A CA 12
ATOM 29828 C C . ILE A 1 34 ? 34.829 -1.706 21.047 1.00 0.00 135 ILE A C 12
ATOM 29829 O O . ILE A 1 34 ? 34.224 -0.645 20.864 1.00 0.00 135 ILE A O 12
ATOM 29845 N N . LYS A 1 35 ? 34.899 -2.649 20.091 1.00 0.00 136 LYS A N 12
ATOM 29846 C CA . LYS A 1 35 ? 34.161 -2.572 18.805 1.00 0.00 136 LYS A CA 12
ATOM 29847 C C . LYS A 1 35 ? 32.671 -2.875 18.996 1.00 0.00 136 LYS A C 12
ATOM 29848 O O . LYS A 1 35 ? 32.309 -3.686 19.841 1.00 0.00 136 LYS A O 12
ATOM 29867 N N . SER A 1 36 ? 31.818 -2.310 18.146 1.00 0.00 137 SER A N 12
ATOM 29868 C CA . SER A 1 36 ? 30.390 -2.615 18.018 1.00 0.00 137 SER A CA 12
ATOM 29869 C C . SER A 1 36 ? 30.058 -4.113 18.097 1.00 0.00 137 SER A C 12
ATOM 29870 O O . SER A 1 36 ? 29.308 -4.532 18.971 1.00 0.00 137 SER A O 12
ATOM 29878 N N . SER A 1 37 ? 30.676 -4.940 17.249 1.00 0.00 138 SER A N 12
ATOM 29879 C CA . SER A 1 37 ? 30.529 -6.413 17.218 1.00 0.00 138 SER A CA 12
ATOM 29880 C C . SER A 1 37 ? 30.977 -7.120 18.512 1.00 0.00 138 SER A C 12
ATOM 29881 O O . SER A 1 37 ? 30.384 -8.120 18.919 1.00 0.00 138 SER A O 12
ATOM 29889 N N . GLU A 1 38 ? 31.984 -6.594 19.212 1.00 0.00 139 GLU A N 12
ATOM 29890 C CA . GLU A 1 38 ? 32.429 -7.106 20.523 1.00 0.00 139 GLU A CA 12
ATOM 29891 C C . GLU A 1 38 ? 31.439 -6.726 21.636 1.00 0.00 139 GLU A C 12
ATOM 29892 O O . GLU A 1 38 ? 31.058 -7.570 22.443 1.00 0.00 139 GLU A O 12
ATOM 29904 N N . LEU A 1 39 ? 30.960 -5.475 21.639 1.00 0.00 140 LEU A N 12
ATOM 29905 C CA . LEU A 1 39 ? 29.927 -4.999 22.564 1.00 0.00 140 LEU A CA 12
ATOM 29906 C C . LEU A 1 39 ? 28.626 -5.793 22.355 1.00 0.00 140 LEU A C 12
ATOM 29907 O O . LEU A 1 39 ? 28.078 -6.316 23.313 1.00 0.00 140 LEU A O 12
ATOM 29923 N N . GLN A 1 40 ? 28.203 -6.009 21.106 1.00 0.00 141 GLN A N 12
ATOM 29924 C CA . GLN A 1 40 ? 27.113 -6.910 20.701 1.00 0.00 141 GLN A CA 12
ATOM 29925 C C . GLN A 1 40 ? 27.214 -8.289 21.367 1.00 0.00 141 GLN A C 12
ATOM 29926 O O . GLN A 1 40 ? 26.240 -8.748 21.957 1.00 0.00 141 GLN A O 12
ATOM 29940 N N . LYS A 1 41 ? 28.384 -8.933 21.340 1.00 0.00 142 LYS A N 12
ATOM 29941 C CA . LYS A 1 41 ? 28.607 -10.245 21.979 1.00 0.00 142 LYS A CA 12
ATOM 29942 C C . LYS A 1 41 ? 28.527 -10.192 23.509 1.00 0.00 142 LYS A C 12
ATOM 29943 O O . LYS A 1 41 ? 27.973 -11.090 24.138 1.00 0.00 142 LYS A O 12
ATOM 29962 N N . GLU A 1 42 ? 28.986 -9.105 24.128 1.00 0.00 143 GLU A N 12
ATOM 29963 C CA . GLU A 1 42 ? 28.804 -8.865 25.568 1.00 0.00 143 GLU A CA 12
ATOM 29964 C C . GLU A 1 42 ? 27.340 -8.574 25.959 1.00 0.00 143 GLU A C 12
ATOM 29965 O O . GLU A 1 42 ? 26.897 -9.010 27.021 1.00 0.00 143 GLU A O 12
ATOM 29977 N N . ILE A 1 43 ? 26.544 -7.923 25.098 1.00 0.00 144 ILE A N 12
ATOM 29978 C CA . ILE A 1 43 ? 25.081 -7.787 25.286 1.00 0.00 144 ILE A CA 12
ATOM 29979 C C . ILE A 1 43 ? 24.379 -9.142 25.099 1.00 0.00 144 ILE A C 12
ATOM 29980 O O . ILE A 1 43 ? 23.444 -9.459 25.833 1.00 0.00 144 ILE A O 12
ATOM 29996 N N . GLU A 1 44 ? 24.837 -9.987 24.171 1.00 0.00 145 GLU A N 12
ATOM 29997 C CA . GLU A 1 44 ? 24.311 -11.350 24.013 1.00 0.00 145 GLU A CA 12
ATOM 29998 C C . GLU A 1 44 ? 24.570 -12.195 25.274 1.00 0.00 145 GLU A C 12
ATOM 29999 O O . GLU A 1 44 ? 23.683 -12.934 25.708 1.00 0.00 145 GLU A O 12
ATOM 30011 N N . LYS A 1 45 ? 25.722 -12.004 25.936 1.00 0.00 146 LYS A N 12
ATOM 30012 C CA . LYS A 1 45 ? 26.007 -12.576 27.269 1.00 0.00 146 LYS A CA 12
ATOM 30013 C C . LYS A 1 45 ? 25.128 -11.997 28.391 1.00 0.00 146 LYS A C 12
ATOM 30014 O O . LYS A 1 45 ? 24.666 -12.737 29.259 1.00 0.00 146 LYS A O 12
ATOM 30033 N N . GLU A 1 46 ? 24.885 -10.682 28.382 1.00 0.00 147 GLU A N 12
ATOM 30034 C CA . GLU A 1 46 ? 24.084 -9.976 29.398 1.00 0.00 147 GLU A CA 12
ATOM 30035 C C . GLU A 1 46 ? 22.569 -10.285 29.327 1.00 0.00 147 GLU A C 12
ATOM 30036 O O . GLU A 1 46 ? 21.939 -10.463 30.371 1.00 0.00 147 GLU A O 12
ATOM 30048 N N . SER A 1 47 ? 21.978 -10.318 28.124 1.00 0.00 148 SER A N 12
ATOM 30049 C CA . SER A 1 47 ? 20.515 -10.383 27.931 1.00 0.00 148 SER A CA 12
ATOM 30050 C C . SER A 1 47 ? 20.052 -11.332 26.808 1.00 0.00 148 SER A C 12
ATOM 30051 O O . SER A 1 47 ? 18.958 -11.897 26.901 1.00 0.00 148 SER A O 12
ATOM 30059 N N . GLY A 1 48 ? 20.855 -11.548 25.756 1.00 0.00 149 GLY A N 12
ATOM 30060 C CA . GLY A 1 48 ? 20.604 -12.587 24.740 1.00 0.00 149 GLY A CA 12
ATOM 30061 C C . GLY A 1 48 ? 19.572 -12.241 23.657 1.00 0.00 149 GLY A C 12
ATOM 30062 O O . GLY A 1 48 ? 19.158 -13.131 22.911 1.00 0.00 149 GLY A O 12
ATOM 30066 N N . LEU A 1 49 ? 19.151 -10.974 23.550 1.00 0.00 150 LEU A N 12
ATOM 30067 C CA . LEU A 1 49 ? 18.246 -10.498 22.493 1.00 0.00 150 LEU A CA 12
ATOM 30068 C C . LEU A 1 49 ? 18.909 -10.403 21.104 1.00 0.00 150 LEU A C 12
ATOM 30069 O O . LEU A 1 49 ? 20.135 -10.395 20.978 1.00 0.00 150 LEU A O 12
ATOM 30085 N N . GLU A 1 50 ? 18.086 -10.261 20.062 1.00 0.00 151 GLU A N 12
ATOM 30086 C CA . GLU A 1 50 ? 18.553 -9.937 18.703 1.00 0.00 151 GLU A CA 12
ATOM 30087 C C . GLU A 1 50 ? 18.993 -8.463 18.664 1.00 0.00 151 GLU A C 12
ATOM 30088 O O . GLU A 1 50 ? 18.171 -7.562 18.823 1.00 0.00 151 GLU A O 12
ATOM 30100 N N . ILE A 1 51 ? 20.297 -8.217 18.500 1.00 0.00 152 ILE A N 12
ATOM 30101 C CA . ILE A 1 51 ? 20.942 -6.901 18.658 1.00 0.00 152 ILE A CA 12
ATOM 30102 C C . ILE A 1 51 ? 20.522 -5.861 17.590 1.00 0.00 152 ILE A C 12
ATOM 30103 O O . ILE A 1 51 ? 20.797 -6.082 16.408 1.00 0.00 152 ILE A O 12
ATOM 30119 N N . PRO A 1 52 ? 19.927 -4.714 18.005 1.00 0.00 153 PRO A N 12
ATOM 30120 C CA . PRO A 1 52 ? 19.590 -3.590 17.115 1.00 0.00 153 PRO A CA 12
ATOM 30121 C C . PRO A 1 52 ? 20.797 -2.848 16.503 1.00 0.00 153 PRO A C 12
ATOM 30122 O O . PRO A 1 52 ? 21.955 -3.200 16.735 1.00 0.00 153 PRO A O 12
ATOM 30133 N N . ASN A 1 53 ? 20.532 -1.792 15.720 1.00 0.00 154 ASN A N 12
ATOM 30134 C CA . ASN A 1 53 ? 21.571 -1.041 15.003 1.00 0.00 154 ASN A CA 12
ATOM 30135 C C . ASN A 1 53 ? 22.600 -0.452 15.985 1.00 0.00 154 ASN A C 12
ATOM 30136 O O . ASN A 1 53 ? 22.292 0.448 16.766 1.00 0.00 154 ASN A O 12
ATOM 30147 N N . MET A 1 54 ? 23.830 -0.974 15.924 1.00 0.00 155 MET A N 12
ATOM 30148 C CA . MET A 1 54 ? 24.899 -0.631 16.851 1.00 0.00 155 MET A CA 12
ATOM 30149 C C . MET A 1 54 ? 25.343 0.828 16.670 1.00 0.00 155 MET A C 12
ATOM 30150 O O . MET A 1 54 ? 25.414 1.576 17.645 1.00 0.00 155 MET A O 12
ATOM 30164 N N . THR A 1 55 ? 25.564 1.261 15.427 1.00 0.00 156 THR A N 12
ATOM 30165 C CA . THR A 1 55 ? 25.991 2.620 15.077 1.00 0.00 156 THR A CA 12
ATOM 30166 C C . THR A 1 55 ? 25.060 3.753 15.519 1.00 0.00 156 THR A C 12
ATOM 30167 O O . THR A 1 55 ? 25.485 4.669 16.232 1.00 0.00 156 THR A O 12
ATOM 30178 N N . THR A 1 56 ? 23.772 3.673 15.157 1.00 0.00 157 THR A N 12
ATOM 30179 C CA . THR A 1 56 ? 22.762 4.651 15.606 1.00 0.00 157 THR A CA 12
ATOM 30180 C C . THR A 1 56 ? 22.554 4.656 17.115 1.00 0.00 157 THR A C 12
ATOM 30181 O O . THR A 1 56 ? 22.549 5.735 17.709 1.00 0.00 157 THR A O 12
ATOM 30192 N N . PHE A 1 57 ? 22.467 3.488 17.770 1.00 0.00 158 PHE A N 12
ATOM 30193 C CA . PHE A 1 57 ? 22.493 3.417 19.230 1.00 0.00 158 PHE A CA 12
ATOM 30194 C C . PHE A 1 57 ? 23.697 4.083 19.915 1.00 0.00 158 PHE A C 12
ATOM 30195 O O . PHE A 1 57 ? 23.528 5.017 20.699 1.00 0.00 158 PHE A O 12
ATOM 30212 N N . MET A 1 58 ? 24.907 3.605 19.621 1.00 0.00 159 MET A N 12
ATOM 30213 C CA . MET A 1 58 ? 26.128 3.989 20.344 1.00 0.00 159 MET A CA 12
ATOM 30214 C C . MET A 1 58 ? 26.440 5.479 20.161 1.00 0.00 159 MET A C 12
ATOM 30215 O O . MET A 1 58 ? 26.790 6.152 21.131 1.00 0.00 159 MET A O 12
ATOM 30229 N N . GLN A 1 59 ? 26.198 6.044 18.972 1.00 0.00 160 GLN A N 12
ATOM 30230 C CA . GLN A 1 59 ? 26.323 7.488 18.769 1.00 0.00 160 GLN A CA 12
ATOM 30231 C C . GLN A 1 59 ? 25.180 8.295 19.417 1.00 0.00 160 GLN A C 12
ATOM 30232 O O . GLN A 1 59 ? 25.443 9.378 19.944 1.00 0.00 160 GLN A O 12
ATOM 30246 N N . SER A 1 60 ? 23.943 7.777 19.453 1.00 0.00 161 SER A N 12
ATOM 30247 C CA . SER A 1 60 ? 22.838 8.401 20.212 1.00 0.00 161 SER A CA 12
ATOM 30248 C C . SER A 1 60 ? 23.148 8.477 21.713 1.00 0.00 161 SER A C 12
ATOM 30249 O O . SER A 1 60 ? 22.931 9.507 22.347 1.00 0.00 161 SER A O 12
ATOM 30257 N N . LEU A 1 61 ? 23.727 7.410 22.278 1.00 0.00 162 LEU A N 12
ATOM 30258 C CA . LEU A 1 61 ? 24.229 7.405 23.648 1.00 0.00 162 LEU A CA 12
ATOM 30259 C C . LEU A 1 61 ? 25.335 8.459 23.832 1.00 0.00 162 LEU A C 12
ATOM 30260 O O . LEU A 1 61 ? 25.272 9.244 24.774 1.00 0.00 162 LEU A O 12
ATOM 30276 N N . ILE A 1 62 ? 26.302 8.544 22.915 1.00 0.00 163 ILE A N 12
ATOM 30277 C CA . ILE A 1 62 ? 27.397 9.533 22.989 1.00 0.00 163 ILE A CA 12
ATOM 30278 C C . ILE A 1 62 ? 26.898 10.993 23.002 1.00 0.00 163 ILE A C 12
ATOM 30279 O O . ILE A 1 62 ? 27.355 11.777 23.839 1.00 0.00 163 ILE A O 12
ATOM 30295 N N . LYS A 1 63 ? 25.960 11.387 22.119 1.00 0.00 164 LYS A N 12
ATOM 30296 C CA . LYS A 1 63 ? 25.450 12.776 22.082 1.00 0.00 164 LYS A CA 12
ATOM 30297 C C . LYS A 1 63 ? 24.626 13.136 23.323 1.00 0.00 164 LYS A C 12
ATOM 30298 O O . LYS A 1 63 ? 24.659 14.296 23.744 1.00 0.00 164 LYS A O 12
ATOM 30317 N N . MET A 1 64 ? 23.933 12.160 23.929 1.00 0.00 165 MET A N 12
ATOM 30318 C CA . MET A 1 64 ? 23.224 12.340 25.208 1.00 0.00 165 MET A CA 12
ATOM 30319 C C . MET A 1 64 ? 24.170 12.333 26.433 1.00 0.00 165 MET A C 12
ATOM 30320 O O . MET A 1 64 ? 23.886 13.002 27.429 1.00 0.00 165 MET A O 12
ATOM 30334 N N . TYR A 1 65 ? 25.300 11.621 26.345 1.00 0.00 166 TYR A N 12
ATOM 30335 C CA . TYR A 1 65 ? 26.238 11.366 27.439 1.00 0.00 166 TYR A CA 12
ATOM 30336 C C . TYR A 1 65 ? 27.727 11.494 27.042 1.00 0.00 166 TYR A C 12
ATOM 30337 O O . TYR A 1 65 ? 28.335 10.487 26.648 1.00 0.00 166 TYR A O 12
ATOM 30355 N N . PRO A 1 66 ? 28.339 12.700 27.115 1.00 0.00 167 PRO A N 12
ATOM 30356 C CA . PRO A 1 66 ? 29.738 12.958 26.736 1.00 0.00 167 PRO A CA 12
ATOM 30357 C C . PRO A 1 66 ? 30.800 12.099 27.455 1.00 0.00 167 PRO A C 12
ATOM 30358 O O . PRO A 1 66 ? 31.957 12.064 27.035 1.00 0.00 167 PRO A O 12
ATOM 30369 N N . GLU A 1 67 ? 30.424 11.422 28.543 1.00 0.00 168 GLU A N 12
ATOM 30370 C CA . GLU A 1 67 ? 31.200 10.395 29.237 1.00 0.00 168 GLU A CA 12
ATOM 30371 C C . GLU A 1 67 ? 31.576 9.225 28.308 1.00 0.00 168 GLU A C 12
ATOM 30372 O O . GLU A 1 67 ? 32.635 8.616 28.465 1.00 0.00 168 GLU A O 12
ATOM 30384 N N . VAL A 1 68 ? 30.722 8.924 27.328 1.00 0.00 169 VAL A N 12
ATOM 30385 C CA . VAL A 1 68 ? 30.984 7.983 26.237 1.00 0.00 169 VAL A CA 12
ATOM 30386 C C . VAL A 1 68 ? 31.635 8.672 25.030 1.00 0.00 169 VAL A C 12
ATOM 30387 O O . VAL A 1 68 ? 31.236 9.783 24.671 1.00 0.00 169 VAL A O 12
ATOM 30400 N N . LYS A 1 69 ? 32.627 8.029 24.400 1.00 0.00 170 LYS A N 12
ATOM 30401 C CA . LYS A 1 69 ? 33.431 8.582 23.288 1.00 0.00 170 LYS A CA 12
ATOM 30402 C C . LYS A 1 69 ? 33.730 7.544 22.197 1.00 0.00 170 LYS A C 12
ATOM 30403 O O . LYS A 1 69 ? 33.543 6.349 22.413 1.00 0.00 170 LYS A O 12
ATOM 30422 N N . LYS A 1 70 ? 34.221 8.001 21.039 1.00 0.00 171 LYS A N 12
ATOM 30423 C CA . LYS A 1 70 ? 34.556 7.202 19.838 1.00 0.00 171 LYS A CA 12
ATOM 30424 C C . LYS A 1 70 ? 36.049 7.325 19.462 1.00 0.00 171 LYS A C 12
ATOM 30425 O O . LYS A 1 70 ? 36.415 8.271 18.761 1.00 0.00 171 LYS A O 12
ATOM 30444 N N . PRO A 1 71 ? 36.930 6.404 19.906 1.00 0.00 172 PRO A N 12
ATOM 30445 C CA . PRO A 1 71 ? 38.314 6.321 19.419 1.00 0.00 172 PRO A CA 12
ATOM 30446 C C . PRO A 1 71 ? 38.459 5.942 17.927 1.00 0.00 172 PRO A C 12
ATOM 30447 O O . PRO A 1 71 ? 39.365 6.480 17.286 1.00 0.00 172 PRO A O 12
ATOM 30458 N N . TYR A 1 72 ? 37.627 5.043 17.365 1.00 0.00 173 TYR A N 12
ATOM 30459 C CA . TYR A 1 72 ? 37.764 4.612 15.945 1.00 0.00 173 TYR A CA 12
ATOM 30460 C C . TYR A 1 72 ? 36.454 4.107 15.270 1.00 0.00 173 TYR A C 12
ATOM 30461 O O . TYR A 1 72 ? 35.400 4.140 15.909 1.00 0.00 173 TYR A O 12
ATOM 30479 N N . ARG A 1 73 ? 36.496 3.600 14.019 1.00 0.00 174 ARG A N 12
ATOM 30480 C CA . ARG A 1 73 ? 35.379 3.025 13.238 1.00 0.00 174 ARG A CA 12
ATOM 30481 C C . ARG A 1 73 ? 34.557 2.020 14.050 1.00 0.00 174 ARG A C 12
ATOM 30482 O O . ARG A 1 73 ? 34.917 0.852 14.175 1.00 0.00 174 ARG A O 12
ATOM 30503 N N . GLY A 1 74 ? 33.433 2.482 14.601 1.00 0.00 175 GLY A N 12
ATOM 30504 C CA . GLY A 1 74 ? 32.557 1.691 15.471 1.00 0.00 175 GLY A CA 12
ATOM 30505 C C . GLY A 1 74 ? 33.247 1.184 16.742 1.00 0.00 175 GLY A C 12
ATOM 30506 O O . GLY A 1 74 ? 32.784 0.208 17.320 1.00 0.00 175 GLY A O 12
ATOM 30510 N N . GLN A 1 75 ? 34.361 1.799 17.155 1.00 0.00 176 GLN A N 12
ATOM 30511 C CA . GLN A 1 75 ? 35.040 1.517 18.414 1.00 0.00 176 GLN A CA 12
ATOM 30512 C C . GLN A 1 75 ? 34.759 2.648 19.396 1.00 0.00 176 GLN A C 12
ATOM 30513 O O . GLN A 1 75 ? 35.102 3.802 19.127 1.00 0.00 176 GLN A O 12
ATOM 30527 N N . TYR A 1 76 ? 34.186 2.278 20.539 1.00 0.00 177 TYR A N 12
ATOM 30528 C CA . TYR A 1 76 ? 33.629 3.186 21.552 1.00 0.00 177 TYR A CA 12
ATOM 30529 C C . TYR A 1 76 ? 34.219 2.906 22.952 1.00 0.00 177 TYR A C 12
ATOM 30530 O O . TYR A 1 76 ? 34.760 1.828 23.188 1.00 0.00 177 TYR A O 12
ATOM 30548 N N . ILE A 1 77 ? 34.139 3.869 23.879 1.00 0.00 178 ILE A N 12
ATOM 30549 C CA . ILE A 1 77 ? 34.747 3.818 25.227 1.00 0.00 178 ILE A CA 12
ATOM 30550 C C . ILE A 1 77 ? 33.895 4.647 26.219 1.00 0.00 178 ILE A C 12
ATOM 30551 O O . ILE A 1 77 ? 33.229 5.591 25.792 1.00 0.00 178 ILE A O 12
ATOM 30567 N N . LEU A 1 78 ? 33.909 4.336 27.523 1.00 0.00 179 LEU A N 12
ATOM 30568 C CA . LEU A 1 78 ? 33.166 5.058 28.578 1.00 0.00 179 LEU A CA 12
ATOM 30569 C C . LEU A 1 78 ? 34.104 5.481 29.729 1.00 0.00 179 LEU A C 12
ATOM 30570 O O . LEU A 1 78 ? 34.771 4.647 30.340 1.00 0.00 179 LEU A O 12
ATOM 30586 N N . GLU A 1 79 ? 34.132 6.779 30.040 1.00 0.00 180 GLU A N 12
ATOM 30587 C CA . GLU A 1 79 ? 34.903 7.382 31.139 1.00 0.00 180 GLU A CA 12
ATOM 30588 C C . GLU A 1 79 ? 34.075 7.569 32.432 1.00 0.00 180 GLU A C 12
ATOM 30589 O O . GLU A 1 79 ? 33.009 8.186 32.400 1.00 0.00 180 GLU A O 12
ATOM 30601 N N . GLY A 1 80 ? 34.593 7.109 33.583 1.00 0.00 181 GLY A N 12
ATOM 30602 C CA . GLY A 1 80 ? 34.029 7.393 34.919 1.00 0.00 181 GLY A CA 12
ATOM 30603 C C . GLY A 1 80 ? 32.595 6.889 35.152 1.00 0.00 181 GLY A C 12
ATOM 30604 O O . GLY A 1 80 ? 32.155 5.902 34.560 1.00 0.00 181 GLY A O 12
ATOM 30608 N N . GLU A 1 81 ? 31.858 7.565 36.043 1.00 0.00 182 GLU A N 12
ATOM 30609 C CA . GLU A 1 81 ? 30.417 7.349 36.246 1.00 0.00 182 GLU A CA 12
ATOM 30610 C C . GLU A 1 81 ? 29.591 7.970 35.096 1.00 0.00 182 GLU A C 12
ATOM 30611 O O . GLU A 1 81 ? 29.792 9.130 34.730 1.00 0.00 182 GLU A O 12
ATOM 30623 N N . ILE A 1 82 ? 28.640 7.215 34.525 1.00 0.00 183 ILE A N 12
ATOM 30624 C CA . ILE A 1 82 ? 27.873 7.650 33.337 1.00 0.00 183 ILE A CA 12
ATOM 30625 C C . ILE A 1 82 ? 27.010 8.901 33.594 1.00 0.00 183 ILE A C 12
ATOM 30626 O O . ILE A 1 82 ? 26.859 9.747 32.721 1.00 0.00 183 ILE A O 12
ATOM 30642 N N . GLU A 1 83 ? 26.485 9.060 34.810 1.00 0.00 184 GLU A N 12
ATOM 30643 C CA . GLU A 1 83 ? 25.670 10.215 35.230 1.00 0.00 184 GLU A CA 12
ATOM 30644 C C . GLU A 1 83 ? 26.496 11.441 35.690 1.00 0.00 184 GLU A C 12
ATOM 30645 O O . GLU A 1 83 ? 25.951 12.338 36.337 1.00 0.00 184 GLU A O 12
ATOM 30657 N N . SER A 1 84 ? 27.796 11.522 35.385 1.00 0.00 185 SER A N 12
ATOM 30658 C CA . SER A 1 84 ? 28.682 12.613 35.846 1.00 0.00 185 SER A CA 12
ATOM 30659 C C . SER A 1 84 ? 28.162 14.025 35.526 1.00 0.00 185 SER A C 12
ATOM 30660 O O . SER A 1 84 ? 28.202 14.915 36.381 1.00 0.00 185 SER A O 12
ATOM 30668 N N . LEU A 1 85 ? 27.563 14.210 34.341 1.00 0.00 186 LEU A N 12
ATOM 30669 C CA . LEU A 1 85 ? 26.877 15.434 33.903 1.00 0.00 186 LEU A CA 12
ATOM 30670 C C . LEU A 1 85 ? 25.675 15.871 34.779 1.00 0.00 186 LEU A C 12
ATOM 30671 O O . LEU A 1 85 ? 25.230 17.015 34.669 1.00 0.00 186 LEU A O 12
ATOM 30687 N N . GLU A 1 86 ? 25.173 15.004 35.664 1.00 0.00 187 GLU A N 12
ATOM 30688 C CA . GLU A 1 86 ? 24.106 15.285 36.645 1.00 0.00 187 GLU A CA 12
ATOM 30689 C C . GLU A 1 86 ? 24.544 15.132 38.114 1.00 0.00 187 GLU A C 12
ATOM 30690 O O . GLU A 1 86 ? 24.010 15.804 38.998 1.00 0.00 187 GLU A O 12
ATOM 30702 N N . HIS A 1 87 ? 25.537 14.276 38.396 1.00 0.00 188 HIS A N 12
ATOM 30703 C CA . HIS A 1 87 ? 26.140 14.067 39.725 1.00 0.00 188 HIS A CA 12
ATOM 30704 C C . HIS A 1 87 ? 27.051 15.247 40.133 1.00 0.00 188 HIS A C 12
ATOM 30705 O O . HIS A 1 87 ? 28.272 15.117 40.189 1.00 0.00 188 HIS A O 12
ATOM 30720 N N . HIS A 1 88 ? 26.465 16.413 40.429 1.00 0.00 189 HIS A N 12
ATOM 30721 C CA . HIS A 1 88 ? 27.148 17.690 40.751 1.00 0.00 189 HIS A CA 12
ATOM 30722 C C . HIS A 1 88 ? 27.810 17.753 42.155 1.00 0.00 189 HIS A C 12
ATOM 30723 O O . HIS A 1 88 ? 27.664 18.746 42.874 1.00 0.00 189 HIS A O 12
ATOM 30738 N N . HIS A 1 89 ? 28.527 16.699 42.571 1.00 0.00 190 HIS A N 12
ATOM 30739 C CA . HIS A 1 89 ? 29.311 16.657 43.829 1.00 0.00 190 HIS A CA 12
ATOM 30740 C C . HIS A 1 89 ? 30.571 17.543 43.766 1.00 0.00 190 HIS A C 12
ATOM 30741 O O . HIS A 1 89 ? 31.016 17.926 42.682 1.00 0.00 190 HIS A O 12
ATOM 30756 N N . HIS A 1 90 ? 31.198 17.809 44.920 1.00 0.00 191 HIS A N 12
ATOM 30757 C CA . HIS A 1 90 ? 32.522 18.466 45.024 1.00 0.00 191 HIS A CA 12
ATOM 30758 C C . HIS A 1 90 ? 33.636 17.660 44.316 1.00 0.00 191 HIS A C 12
ATOM 30759 O O . HIS A 1 90 ? 33.448 16.484 43.982 1.00 0.00 191 HIS A O 12
ATOM 30774 N N . HIS A 1 91 ? 34.802 18.279 44.092 1.00 0.00 192 HIS A N 12
ATOM 30775 C CA . HIS A 1 91 ? 36.002 17.620 43.534 1.00 0.00 192 HIS A CA 12
ATOM 30776 C C . HIS A 1 91 ? 36.624 16.592 44.504 1.00 0.00 192 HIS A C 12
ATOM 30777 O O . HIS A 1 91 ? 36.340 16.608 45.706 1.00 0.00 192 HIS A O 12
ATOM 30792 N N . HIS A 1 92 ? 37.505 15.730 43.982 1.00 0.00 193 HIS A N 12
ATOM 30793 C CA . HIS A 1 92 ? 38.350 14.817 44.775 1.00 0.00 193 HIS A CA 12
ATOM 30794 C C . HIS A 1 92 ? 39.316 15.574 45.712 1.00 0.00 193 HIS A C 12
ATOM 30795 O O . HIS A 1 92 ? 39.676 16.738 45.408 1.00 0.00 193 HIS A O 12
ATOM 31957 N N . GLY A 1 1 ? 1.789 -13.898 -2.285 1.00 0.00 102 GLY A N 13
ATOM 31958 C CA . GLY A 1 1 ? 2.112 -13.644 -3.702 1.00 0.00 102 GLY A CA 13
ATOM 31959 C C . GLY A 1 1 ? 2.978 -12.399 -3.952 1.00 0.00 102 GLY A C 13
ATOM 31960 O O . GLY A 1 1 ? 3.440 -11.740 -3.015 1.00 0.00 102 GLY A O 13
ATOM 31964 N N . THR A 1 2 ? 3.195 -12.064 -5.233 1.00 0.00 103 THR A N 13
ATOM 31965 C CA . THR A 1 2 ? 3.973 -10.873 -5.629 1.00 0.00 103 THR A CA 13
ATOM 31966 C C . THR A 1 2 ? 3.410 -9.516 -5.159 1.00 0.00 103 THR A C 13
ATOM 31967 O O . THR A 1 2 ? 2.202 -9.364 -4.938 1.00 0.00 103 THR A O 13
ATOM 31978 N N . THR A 1 3 ? 4.298 -8.528 -4.982 1.00 0.00 104 THR A N 13
ATOM 31979 C CA . THR A 1 3 ? 3.997 -7.225 -4.365 1.00 0.00 104 THR A CA 13
ATOM 31980 C C . THR A 1 3 ? 4.865 -6.043 -4.832 1.00 0.00 104 THR A C 13
ATOM 31981 O O . THR A 1 3 ? 5.876 -6.232 -5.515 1.00 0.00 104 THR A O 13
ATOM 31992 N N . ARG A 1 4 ? 4.481 -4.814 -4.452 1.00 0.00 105 ARG A N 13
ATOM 31993 C CA . ARG A 1 4 ? 5.207 -3.540 -4.697 1.00 0.00 105 ARG A CA 13
ATOM 31994 C C . ARG A 1 4 ? 6.644 -3.577 -4.152 1.00 0.00 105 ARG A C 13
ATOM 31995 O O . ARG A 1 4 ? 6.849 -3.982 -3.010 1.00 0.00 105 ARG A O 13
ATOM 32016 N N . ARG A 1 5 ? 7.630 -3.103 -4.932 1.00 0.00 106 ARG A N 13
ATOM 32017 C CA . ARG A 1 5 ? 9.041 -2.961 -4.466 1.00 0.00 106 ARG A CA 13
ATOM 32018 C C . ARG A 1 5 ? 9.241 -1.821 -3.464 1.00 0.00 106 ARG A C 13
ATOM 32019 O O . ARG A 1 5 ? 9.698 -2.058 -2.350 1.00 0.00 106 ARG A O 13
ATOM 32040 N N . ARG A 1 6 ? 8.884 -0.603 -3.873 1.00 0.00 107 ARG A N 13
ATOM 32041 C CA . ARG A 1 6 ? 9.094 0.660 -3.138 1.00 0.00 107 ARG A CA 13
ATOM 32042 C C . ARG A 1 6 ? 8.177 0.765 -1.904 1.00 0.00 107 ARG A C 13
ATOM 32043 O O . ARG A 1 6 ? 7.072 1.302 -1.977 1.00 0.00 107 ARG A O 13
ATOM 32064 N N . ARG A 1 7 ? 8.637 0.217 -0.779 1.00 0.00 108 ARG A N 13
ATOM 32065 C CA . ARG A 1 7 ? 7.910 0.169 0.515 1.00 0.00 108 ARG A CA 13
ATOM 32066 C C . ARG A 1 7 ? 8.614 0.941 1.638 1.00 0.00 108 ARG A C 13
ATOM 32067 O O . ARG A 1 7 ? 7.958 1.327 2.609 1.00 0.00 108 ARG A O 13
ATOM 32088 N N . GLY A 1 8 ? 9.922 1.157 1.514 1.00 0.00 109 GLY A N 13
ATOM 32089 C CA . GLY A 1 8 ? 10.778 1.686 2.575 1.00 0.00 109 GLY A CA 13
ATOM 32090 C C . GLY A 1 8 ? 10.444 3.096 3.080 1.00 0.00 109 GLY A C 13
ATOM 32091 O O . GLY A 1 8 ? 10.088 4.001 2.322 1.00 0.00 109 GLY A O 13
ATOM 32095 N N . THR A 1 9 ? 10.594 3.245 4.389 1.00 0.00 110 THR A N 13
ATOM 32096 C CA . THR A 1 9 ? 10.555 4.464 5.190 1.00 0.00 110 THR A CA 13
ATOM 32097 C C . THR A 1 9 ? 10.936 4.067 6.630 1.00 0.00 110 THR A C 13
ATOM 32098 O O . THR A 1 9 ? 10.691 2.918 7.015 1.00 0.00 110 THR A O 13
ATOM 32109 N N . ALA A 1 10 ? 11.555 4.956 7.419 1.00 0.00 111 ALA A N 13
ATOM 32110 C CA . ALA A 1 10 ? 11.996 4.613 8.778 1.00 0.00 111 ALA A CA 13
ATOM 32111 C C . ALA A 1 10 ? 12.126 5.814 9.737 1.00 0.00 111 ALA A C 13
ATOM 32112 O O . ALA A 1 10 ? 12.069 6.980 9.336 1.00 0.00 111 ALA A O 13
ATOM 32119 N N . ARG A 1 11 ? 12.316 5.479 11.021 1.00 0.00 112 ARG A N 13
ATOM 32120 C CA . ARG A 1 11 ? 12.544 6.390 12.158 1.00 0.00 112 ARG A CA 13
ATOM 32121 C C . ARG A 1 11 ? 13.408 5.729 13.252 1.00 0.00 112 ARG A C 13
ATOM 32122 O O . ARG A 1 11 ? 13.462 4.495 13.274 1.00 0.00 112 ARG A O 13
ATOM 32143 N N . PRO A 1 12 ? 14.069 6.497 14.149 1.00 0.00 113 PRO A N 13
ATOM 32144 C CA . PRO A 1 12 ? 14.898 5.957 15.238 1.00 0.00 113 PRO A CA 13
ATOM 32145 C C . PRO A 1 12 ? 14.161 4.942 16.122 1.00 0.00 113 PRO A C 13
ATOM 32146 O O . PRO A 1 12 ? 12.946 5.041 16.278 1.00 0.00 113 PRO A O 13
ATOM 32157 N N . GLY A 1 13 ? 14.885 3.983 16.711 1.00 0.00 114 GLY A N 13
ATOM 32158 C CA . GLY A 1 13 ? 14.337 2.804 17.412 1.00 0.00 114 GLY A CA 13
ATOM 32159 C C . GLY A 1 13 ? 13.233 3.020 18.463 1.00 0.00 114 GLY A C 13
ATOM 32160 O O . GLY A 1 13 ? 13.229 4.007 19.203 1.00 0.00 114 GLY A O 13
ATOM 32164 N N . SER A 1 14 ? 12.307 2.053 18.553 1.00 0.00 115 SER A N 13
ATOM 32165 C CA . SER A 1 14 ? 11.263 1.897 19.591 1.00 0.00 115 SER A CA 13
ATOM 32166 C C . SER A 1 14 ? 11.623 0.797 20.597 1.00 0.00 115 SER A C 13
ATOM 32167 O O . SER A 1 14 ? 11.503 0.993 21.806 1.00 0.00 115 SER A O 13
ATOM 32175 N N . LYS A 1 15 ? 12.130 -0.347 20.112 1.00 0.00 116 LYS A N 13
ATOM 32176 C CA . LYS A 1 15 ? 12.644 -1.460 20.941 1.00 0.00 116 LYS A CA 13
ATOM 32177 C C . LYS A 1 15 ? 13.958 -1.092 21.637 1.00 0.00 116 LYS A C 13
ATOM 32178 O O . LYS A 1 15 ? 14.294 -1.628 22.691 1.00 0.00 116 LYS A O 13
ATOM 32197 N N . ALA A 1 16 ? 14.683 -0.126 21.071 1.00 0.00 117 ALA A N 13
ATOM 32198 C CA . ALA A 1 16 ? 16.038 0.289 21.449 1.00 0.00 117 ALA A CA 13
ATOM 32199 C C . ALA A 1 16 ? 16.210 0.868 22.880 1.00 0.00 117 ALA A C 13
ATOM 32200 O O . ALA A 1 16 ? 17.325 0.882 23.398 1.00 0.00 117 ALA A O 13
ATOM 32207 N N . ALA A 1 17 ? 15.142 1.291 23.573 1.00 0.00 118 ALA A N 13
ATOM 32208 C CA . ALA A 1 17 ? 15.242 1.860 24.928 1.00 0.00 118 ALA A CA 13
ATOM 32209 C C . ALA A 1 17 ? 15.737 0.856 26.001 1.00 0.00 118 ALA A C 13
ATOM 32210 O O . ALA A 1 17 ? 16.642 1.172 26.776 1.00 0.00 118 ALA A O 13
ATOM 32217 N N . LYS A 1 18 ? 15.228 -0.390 26.002 1.00 0.00 119 LYS A N 13
ATOM 32218 C CA . LYS A 1 18 ? 15.725 -1.475 26.888 1.00 0.00 119 LYS A CA 13
ATOM 32219 C C . LYS A 1 18 ? 17.204 -1.780 26.626 1.00 0.00 119 LYS A C 13
ATOM 32220 O O . LYS A 1 18 ? 17.986 -2.000 27.548 1.00 0.00 119 LYS A O 13
ATOM 32239 N N . LEU A 1 19 ? 17.599 -1.716 25.354 1.00 0.00 120 LEU A N 13
ATOM 32240 C CA . LEU A 1 19 ? 18.979 -1.925 24.906 1.00 0.00 120 LEU A CA 13
ATOM 32241 C C . LEU A 1 19 ? 19.895 -0.750 25.285 1.00 0.00 120 LEU A C 13
ATOM 32242 O O . LEU A 1 19 ? 21.041 -0.999 25.624 1.00 0.00 120 LEU A O 13
ATOM 32258 N N . ARG A 1 20 ? 19.413 0.502 25.312 1.00 0.00 121 ARG A N 13
ATOM 32259 C CA . ARG A 1 20 ? 20.155 1.669 25.845 1.00 0.00 121 ARG A CA 13
ATOM 32260 C C . ARG A 1 20 ? 20.597 1.421 27.292 1.00 0.00 121 ARG A C 13
ATOM 32261 O O . ARG A 1 20 ? 21.778 1.557 27.622 1.00 0.00 121 ARG A O 13
ATOM 32282 N N . GLU A 1 21 ? 19.668 0.953 28.126 1.00 0.00 122 GLU A N 13
ATOM 32283 C CA . GLU A 1 21 ? 19.975 0.602 29.519 1.00 0.00 122 GLU A CA 13
ATOM 32284 C C . GLU A 1 21 ? 20.955 -0.579 29.626 1.00 0.00 122 GLU A C 13
ATOM 32285 O O . GLU A 1 21 ? 21.969 -0.485 30.322 1.00 0.00 122 GLU A O 13
ATOM 32297 N N . ALA A 1 22 ? 20.723 -1.663 28.878 1.00 0.00 123 ALA A N 13
ATOM 32298 C CA . ALA A 1 22 ? 21.632 -2.816 28.827 1.00 0.00 123 ALA A CA 13
ATOM 32299 C C . ALA A 1 22 ? 23.040 -2.481 28.292 1.00 0.00 123 ALA A C 13
ATOM 32300 O O . ALA A 1 22 ? 24.025 -3.039 28.773 1.00 0.00 123 ALA A O 13
ATOM 32307 N N . ALA A 1 23 ? 23.173 -1.549 27.346 1.00 0.00 124 ALA A N 13
ATOM 32308 C CA . ALA A 1 23 ? 24.467 -1.098 26.826 1.00 0.00 124 ALA A CA 13
ATOM 32309 C C . ALA A 1 23 ? 25.272 -0.360 27.894 1.00 0.00 124 ALA A C 13
ATOM 32310 O O . ALA A 1 23 ? 26.467 -0.603 28.006 1.00 0.00 124 ALA A O 13
ATOM 32317 N N . ILE A 1 24 ? 24.633 0.459 28.732 1.00 0.00 125 ILE A N 13
ATOM 32318 C CA . ILE A 1 24 ? 25.293 1.091 29.887 1.00 0.00 125 ILE A CA 13
ATOM 32319 C C . ILE A 1 24 ? 25.734 0.062 30.938 1.00 0.00 125 ILE A C 13
ATOM 32320 O O . ILE A 1 24 ? 26.872 0.129 31.397 1.00 0.00 125 ILE A O 13
ATOM 32336 N N . LYS A 1 25 ? 24.909 -0.952 31.250 1.00 0.00 126 LYS A N 13
ATOM 32337 C CA . LYS A 1 25 ? 25.324 -2.078 32.120 1.00 0.00 126 LYS A CA 13
ATOM 32338 C C . LYS A 1 25 ? 26.539 -2.812 31.552 1.00 0.00 126 LYS A C 13
ATOM 32339 O O . LYS A 1 25 ? 27.547 -2.965 32.235 1.00 0.00 126 LYS A O 13
ATOM 32358 N N . THR A 1 26 ? 26.480 -3.174 30.270 1.00 0.00 127 THR A N 13
ATOM 32359 C CA . THR A 1 26 ? 27.595 -3.799 29.526 1.00 0.00 127 THR A CA 13
ATOM 32360 C C . THR A 1 26 ? 28.873 -2.966 29.511 1.00 0.00 127 THR A C 13
ATOM 32361 O O . THR A 1 26 ? 29.934 -3.477 29.857 1.00 0.00 127 THR A O 13
ATOM 32372 N N . LEU A 1 27 ? 28.783 -1.668 29.211 1.00 0.00 128 LEU A N 13
ATOM 32373 C CA . LEU A 1 27 ? 29.923 -0.748 29.223 1.00 0.00 128 LEU A CA 13
ATOM 32374 C C . LEU A 1 27 ? 30.512 -0.538 30.632 1.00 0.00 128 LEU A C 13
ATOM 32375 O O . LEU A 1 27 ? 31.717 -0.340 30.734 1.00 0.00 128 LEU A O 13
ATOM 32391 N N . LYS A 1 28 ? 29.730 -0.648 31.719 1.00 0.00 129 LYS A N 13
ATOM 32392 C CA . LYS A 1 28 ? 30.280 -0.662 33.093 1.00 0.00 129 LYS A CA 13
ATOM 32393 C C . LYS A 1 28 ? 30.990 -1.962 33.507 1.00 0.00 129 LYS A C 13
ATOM 32394 O O . LYS A 1 28 ? 31.896 -1.903 34.337 1.00 0.00 129 LYS A O 13
ATOM 32413 N N . ARG A 1 29 ? 30.667 -3.124 32.912 1.00 0.00 130 ARG A N 13
ATOM 32414 C CA . ARG A 1 29 ? 31.457 -4.374 33.089 1.00 0.00 130 ARG A CA 13
ATOM 32415 C C . ARG A 1 29 ? 32.609 -4.545 32.079 1.00 0.00 130 ARG A C 13
ATOM 32416 O O . ARG A 1 29 ? 33.575 -5.246 32.380 1.00 0.00 130 ARG A O 13
ATOM 32437 N N . HIS A 1 30 ? 32.547 -3.856 30.931 1.00 0.00 131 HIS A N 13
ATOM 32438 C CA . HIS A 1 30 ? 33.623 -3.725 29.931 1.00 0.00 131 HIS A CA 13
ATOM 32439 C C . HIS A 1 30 ? 33.823 -2.256 29.493 1.00 0.00 131 HIS A C 13
ATOM 32440 O O . HIS A 1 30 ? 33.329 -1.845 28.445 1.00 0.00 131 HIS A O 13
ATOM 32455 N N . ASN A 1 31 ? 34.549 -1.464 30.294 1.00 0.00 132 ASN A N 13
ATOM 32456 C CA . ASN A 1 31 ? 34.798 -0.036 30.018 1.00 0.00 132 ASN A CA 13
ATOM 32457 C C . ASN A 1 31 ? 35.683 0.239 28.787 1.00 0.00 132 ASN A C 13
ATOM 32458 O O . ASN A 1 31 ? 35.447 1.213 28.076 1.00 0.00 132 ASN A O 13
ATOM 32469 N N . ALA A 1 32 ? 36.703 -0.595 28.555 1.00 0.00 133 ALA A N 13
ATOM 32470 C CA . ALA A 1 32 ? 37.768 -0.372 27.558 1.00 0.00 133 ALA A CA 13
ATOM 32471 C C . ALA A 1 32 ? 37.288 -0.495 26.093 1.00 0.00 133 ALA A C 13
ATOM 32472 O O . ALA A 1 32 ? 36.192 -0.988 25.820 1.00 0.00 133 ALA A O 13
ATOM 32479 N N . ALA A 1 33 ? 38.113 -0.027 25.144 1.00 0.00 134 ALA A N 13
ATOM 32480 C CA . ALA A 1 33 ? 37.760 0.041 23.720 1.00 0.00 134 ALA A CA 13
ATOM 32481 C C . ALA A 1 33 ? 37.422 -1.337 23.117 1.00 0.00 134 ALA A C 13
ATOM 32482 O O . ALA A 1 33 ? 38.145 -2.317 23.315 1.00 0.00 134 ALA A O 13
ATOM 32489 N N . ILE A 1 34 ? 36.311 -1.390 22.373 1.00 0.00 135 ILE A N 13
ATOM 32490 C CA . ILE A 1 34 ? 35.696 -2.635 21.885 1.00 0.00 135 ILE A CA 13
ATOM 32491 C C . ILE A 1 34 ? 35.011 -2.397 20.528 1.00 0.00 135 ILE A C 13
ATOM 32492 O O . ILE A 1 34 ? 34.457 -1.319 20.297 1.00 0.00 135 ILE A O 13
ATOM 32508 N N . LYS A 1 35 ? 35.023 -3.387 19.618 1.00 0.00 136 LYS A N 13
ATOM 32509 C CA . LYS A 1 35 ? 34.243 -3.324 18.357 1.00 0.00 136 LYS A CA 13
ATOM 32510 C C . LYS A 1 35 ? 32.739 -3.507 18.626 1.00 0.00 136 LYS A C 13
ATOM 32511 O O . LYS A 1 35 ? 32.341 -4.335 19.447 1.00 0.00 136 LYS A O 13
ATOM 32530 N N . SER A 1 36 ? 31.918 -2.825 17.831 1.00 0.00 137 SER A N 13
ATOM 32531 C CA . SER A 1 36 ? 30.461 -2.961 17.714 1.00 0.00 137 SER A CA 13
ATOM 32532 C C . SER A 1 36 ? 29.969 -4.412 17.763 1.00 0.00 137 SER A C 13
ATOM 32533 O O . SER A 1 36 ? 29.097 -4.707 18.565 1.00 0.00 137 SER A O 13
ATOM 32541 N N . SER A 1 37 ? 30.556 -5.319 16.971 1.00 0.00 138 SER A N 13
ATOM 32542 C CA . SER A 1 37 ? 30.187 -6.743 16.898 1.00 0.00 138 SER A CA 13
ATOM 32543 C C . SER A 1 37 ? 30.455 -7.531 18.194 1.00 0.00 138 SER A C 13
ATOM 32544 O O . SER A 1 37 ? 29.686 -8.422 18.564 1.00 0.00 138 SER A O 13
ATOM 32552 N N . GLU A 1 38 ? 31.507 -7.198 18.944 1.00 0.00 139 GLU A N 13
ATOM 32553 C CA . GLU A 1 38 ? 31.779 -7.835 20.245 1.00 0.00 139 GLU A CA 13
ATOM 32554 C C . GLU A 1 38 ? 30.900 -7.245 21.357 1.00 0.00 139 GLU A C 13
ATOM 32555 O O . GLU A 1 38 ? 30.304 -7.989 22.137 1.00 0.00 139 GLU A O 13
ATOM 32567 N N . LEU A 1 39 ? 30.726 -5.919 21.382 1.00 0.00 140 LEU A N 13
ATOM 32568 C CA . LEU A 1 39 ? 29.809 -5.245 22.315 1.00 0.00 140 LEU A CA 13
ATOM 32569 C C . LEU A 1 39 ? 28.347 -5.661 22.061 1.00 0.00 140 LEU A C 13
ATOM 32570 O O . LEU A 1 39 ? 27.595 -5.873 23.004 1.00 0.00 140 LEU A O 13
ATOM 32586 N N . GLN A 1 40 ? 27.964 -5.872 20.803 1.00 0.00 141 GLN A N 13
ATOM 32587 C CA . GLN A 1 40 ? 26.695 -6.469 20.371 1.00 0.00 141 GLN A CA 13
ATOM 32588 C C . GLN A 1 40 ? 26.441 -7.833 21.021 1.00 0.00 141 GLN A C 13
ATOM 32589 O O . GLN A 1 40 ? 25.393 -8.018 21.637 1.00 0.00 141 GLN A O 13
ATOM 32603 N N . LYS A 1 41 ? 27.394 -8.778 20.931 1.00 0.00 142 LYS A N 13
ATOM 32604 C CA . LYS A 1 41 ? 27.275 -10.091 21.596 1.00 0.00 142 LYS A CA 13
ATOM 32605 C C . LYS A 1 41 ? 27.137 -9.966 23.114 1.00 0.00 142 LYS A C 13
ATOM 32606 O O . LYS A 1 41 ? 26.283 -10.609 23.718 1.00 0.00 142 LYS A O 13
ATOM 32625 N N . GLU A 1 42 ? 27.935 -9.101 23.739 1.00 0.00 143 GLU A N 13
ATOM 32626 C CA . GLU A 1 42 ? 27.875 -8.872 25.186 1.00 0.00 143 GLU A CA 13
ATOM 32627 C C . GLU A 1 42 ? 26.561 -8.210 25.644 1.00 0.00 143 GLU A C 13
ATOM 32628 O O . GLU A 1 42 ? 26.049 -8.554 26.709 1.00 0.00 143 GLU A O 13
ATOM 32640 N N . ILE A 1 43 ? 25.969 -7.329 24.831 1.00 0.00 144 ILE A N 13
ATOM 32641 C CA . ILE A 1 43 ? 24.630 -6.759 25.071 1.00 0.00 144 ILE A CA 13
ATOM 32642 C C . ILE A 1 43 ? 23.513 -7.788 24.821 1.00 0.00 144 ILE A C 13
ATOM 32643 O O . ILE A 1 43 ? 22.537 -7.817 25.569 1.00 0.00 144 ILE A O 13
ATOM 32659 N N . GLU A 1 44 ? 23.659 -8.665 23.825 1.00 0.00 145 GLU A N 13
ATOM 32660 C CA . GLU A 1 44 ? 22.730 -9.781 23.610 1.00 0.00 145 GLU A CA 13
ATOM 32661 C C . GLU A 1 44 ? 22.708 -10.719 24.829 1.00 0.00 145 GLU A C 13
ATOM 32662 O O . GLU A 1 44 ? 21.630 -11.099 25.284 1.00 0.00 145 GLU A O 13
ATOM 32674 N N . LYS A 1 45 ? 23.870 -11.017 25.431 1.00 0.00 146 LYS A N 13
ATOM 32675 C CA . LYS A 1 45 ? 23.966 -11.719 26.726 1.00 0.00 146 LYS A CA 13
ATOM 32676 C C . LYS A 1 45 ? 23.306 -10.949 27.881 1.00 0.00 146 LYS A C 13
ATOM 32677 O O . LYS A 1 45 ? 22.693 -11.567 28.750 1.00 0.00 146 LYS A O 13
ATOM 32696 N N . GLU A 1 46 ? 23.414 -9.616 27.891 1.00 0.00 147 GLU A N 13
ATOM 32697 C CA . GLU A 1 46 ? 22.845 -8.752 28.939 1.00 0.00 147 GLU A CA 13
ATOM 32698 C C . GLU A 1 46 ? 21.309 -8.684 28.885 1.00 0.00 147 GLU A C 13
ATOM 32699 O O . GLU A 1 46 ? 20.654 -8.786 29.921 1.00 0.00 147 GLU A O 13
ATOM 32711 N N . SER A 1 47 ? 20.738 -8.499 27.687 1.00 0.00 148 SER A N 13
ATOM 32712 C CA . SER A 1 47 ? 19.311 -8.190 27.486 1.00 0.00 148 SER A CA 13
ATOM 32713 C C . SER A 1 47 ? 18.464 -9.347 26.922 1.00 0.00 148 SER A C 13
ATOM 32714 O O . SER A 1 47 ? 17.238 -9.340 27.069 1.00 0.00 148 SER A O 13
ATOM 32722 N N . GLY A 1 48 ? 19.081 -10.338 26.275 1.00 0.00 149 GLY A N 13
ATOM 32723 C CA . GLY A 1 48 ? 18.410 -11.509 25.683 1.00 0.00 149 GLY A CA 13
ATOM 32724 C C . GLY A 1 48 ? 17.927 -11.355 24.229 1.00 0.00 149 GLY A C 13
ATOM 32725 O O . GLY A 1 48 ? 17.257 -12.251 23.714 1.00 0.00 149 GLY A O 13
ATOM 32729 N N . LEU A 1 49 ? 18.254 -10.235 23.564 1.00 0.00 150 LEU A N 13
ATOM 32730 C CA . LEU A 1 49 ? 17.901 -9.938 22.165 1.00 0.00 150 LEU A CA 13
ATOM 32731 C C . LEU A 1 49 ? 18.953 -9.052 21.465 1.00 0.00 150 LEU A C 13
ATOM 32732 O O . LEU A 1 49 ? 19.870 -8.531 22.104 1.00 0.00 150 LEU A O 13
ATOM 32748 N N . GLU A 1 50 ? 18.807 -8.866 20.150 1.00 0.00 151 GLU A N 13
ATOM 32749 C CA . GLU A 1 50 ? 19.715 -8.042 19.338 1.00 0.00 151 GLU A CA 13
ATOM 32750 C C . GLU A 1 50 ? 19.722 -6.544 19.686 1.00 0.00 151 GLU A C 13
ATOM 32751 O O . GLU A 1 50 ? 18.729 -5.953 20.123 1.00 0.00 151 GLU A O 13
ATOM 32763 N N . ILE A 1 51 ? 20.899 -5.959 19.475 1.00 0.00 152 ILE A N 13
ATOM 32764 C CA . ILE A 1 51 ? 21.262 -4.575 19.774 1.00 0.00 152 ILE A CA 13
ATOM 32765 C C . ILE A 1 51 ? 20.793 -3.643 18.628 1.00 0.00 152 ILE A C 13
ATOM 32766 O O . ILE A 1 51 ? 20.670 -4.108 17.493 1.00 0.00 152 ILE A O 13
ATOM 32782 N N . PRO A 1 52 ? 20.530 -2.336 18.870 1.00 0.00 153 PRO A N 13
ATOM 32783 C CA . PRO A 1 52 ? 20.153 -1.377 17.817 1.00 0.00 153 PRO A CA 13
ATOM 32784 C C . PRO A 1 52 ? 21.278 -1.126 16.797 1.00 0.00 153 PRO A C 13
ATOM 32785 O O . PRO A 1 52 ? 22.395 -1.607 16.990 1.00 0.00 153 PRO A O 13
ATOM 32796 N N . ASN A 1 53 ? 21.020 -0.349 15.732 1.00 0.00 154 ASN A N 13
ATOM 32797 C CA . ASN A 1 53 ? 22.062 0.028 14.766 1.00 0.00 154 ASN A CA 13
ATOM 32798 C C . ASN A 1 53 ? 23.257 0.665 15.497 1.00 0.00 154 ASN A C 13
ATOM 32799 O O . ASN A 1 53 ? 23.152 1.801 15.960 1.00 0.00 154 ASN A O 13
ATOM 32810 N N . MET A 1 54 ? 24.387 -0.045 15.599 1.00 0.00 155 MET A N 13
ATOM 32811 C CA . MET A 1 54 ? 25.503 0.376 16.459 1.00 0.00 155 MET A CA 13
ATOM 32812 C C . MET A 1 54 ? 26.044 1.770 16.113 1.00 0.00 155 MET A C 13
ATOM 32813 O O . MET A 1 54 ? 26.328 2.561 17.008 1.00 0.00 155 MET A O 13
ATOM 32827 N N . THR A 1 55 ? 26.134 2.100 14.829 1.00 0.00 156 THR A N 13
ATOM 32828 C CA . THR A 1 55 ? 26.550 3.420 14.373 1.00 0.00 156 THR A CA 13
ATOM 32829 C C . THR A 1 55 ? 25.682 4.588 14.835 1.00 0.00 156 THR A C 13
ATOM 32830 O O . THR A 1 55 ? 26.187 5.507 15.484 1.00 0.00 156 THR A O 13
ATOM 32841 N N . THR A 1 56 ? 24.363 4.521 14.601 1.00 0.00 157 THR A N 13
ATOM 32842 C CA . THR A 1 56 ? 23.422 5.496 15.179 1.00 0.00 157 THR A CA 13
ATOM 32843 C C . THR A 1 56 ? 23.354 5.482 16.704 1.00 0.00 157 THR A C 13
ATOM 32844 O O . THR A 1 56 ? 23.341 6.535 17.337 1.00 0.00 157 THR A O 13
ATOM 32855 N N . PHE A 1 57 ? 23.345 4.289 17.300 1.00 0.00 158 PHE A N 13
ATOM 32856 C CA . PHE A 1 57 ? 23.132 4.075 18.723 1.00 0.00 158 PHE A CA 13
ATOM 32857 C C . PHE A 1 57 ? 24.299 4.457 19.628 1.00 0.00 158 PHE A C 13
ATOM 32858 O O . PHE A 1 57 ? 24.127 5.255 20.544 1.00 0.00 158 PHE A O 13
ATOM 32875 N N . MET A 1 58 ? 25.517 3.999 19.331 1.00 0.00 159 MET A N 13
ATOM 32876 C CA . MET A 1 58 ? 26.703 4.492 20.034 1.00 0.00 159 MET A CA 13
ATOM 32877 C C . MET A 1 58 ? 26.943 5.988 19.763 1.00 0.00 159 MET A C 13
ATOM 32878 O O . MET A 1 58 ? 27.238 6.702 20.720 1.00 0.00 159 MET A O 13
ATOM 32892 N N . GLN A 1 59 ? 26.708 6.526 18.549 1.00 0.00 160 GLN A N 13
ATOM 32893 C CA . GLN A 1 59 ? 26.757 7.991 18.353 1.00 0.00 160 GLN A CA 13
ATOM 32894 C C . GLN A 1 59 ? 25.664 8.742 19.152 1.00 0.00 160 GLN A C 13
ATOM 32895 O O . GLN A 1 59 ? 25.926 9.807 19.703 1.00 0.00 160 GLN A O 13
ATOM 32909 N N . SER A 1 60 ? 24.470 8.166 19.311 1.00 0.00 161 SER A N 13
ATOM 32910 C CA . SER A 1 60 ? 23.424 8.697 20.198 1.00 0.00 161 SER A CA 13
ATOM 32911 C C . SER A 1 60 ? 23.895 8.751 21.662 1.00 0.00 161 SER A C 13
ATOM 32912 O O . SER A 1 60 ? 23.852 9.812 22.292 1.00 0.00 161 SER A O 13
ATOM 32920 N N . LEU A 1 61 ? 24.463 7.649 22.176 1.00 0.00 162 LEU A N 13
ATOM 32921 C CA . LEU A 1 61 ? 25.089 7.609 23.501 1.00 0.00 162 LEU A CA 13
ATOM 32922 C C . LEU A 1 61 ? 26.215 8.657 23.626 1.00 0.00 162 LEU A C 13
ATOM 32923 O O . LEU A 1 61 ? 26.281 9.345 24.644 1.00 0.00 162 LEU A O 13
ATOM 32939 N N . ILE A 1 62 ? 27.062 8.823 22.606 1.00 0.00 163 ILE A N 13
ATOM 32940 C CA . ILE A 1 62 ? 28.157 9.806 22.598 1.00 0.00 163 ILE A CA 13
ATOM 32941 C C . ILE A 1 62 ? 27.640 11.254 22.679 1.00 0.00 163 ILE A C 13
ATOM 32942 O O . ILE A 1 62 ? 28.119 12.020 23.518 1.00 0.00 163 ILE A O 13
ATOM 32958 N N . LYS A 1 63 ? 26.655 11.646 21.847 1.00 0.00 164 LYS A N 13
ATOM 32959 C CA . LYS A 1 63 ? 26.098 13.015 21.847 1.00 0.00 164 LYS A CA 13
ATOM 32960 C C . LYS A 1 63 ? 25.302 13.313 23.128 1.00 0.00 164 LYS A C 13
ATOM 32961 O O . LYS A 1 63 ? 25.299 14.459 23.576 1.00 0.00 164 LYS A O 13
ATOM 32980 N N . MET A 1 64 ? 24.686 12.303 23.751 1.00 0.00 165 MET A N 13
ATOM 32981 C CA . MET A 1 64 ? 24.034 12.439 25.061 1.00 0.00 165 MET A CA 13
ATOM 32982 C C . MET A 1 64 ? 25.017 12.517 26.240 1.00 0.00 165 MET A C 13
ATOM 32983 O O . MET A 1 64 ? 24.801 13.317 27.154 1.00 0.00 165 MET A O 13
ATOM 32997 N N . TYR A 1 65 ? 26.086 11.713 26.238 1.00 0.00 166 TYR A N 13
ATOM 32998 C CA . TYR A 1 65 ? 26.971 11.530 27.394 1.00 0.00 166 TYR A CA 13
ATOM 32999 C C . TYR A 1 65 ? 28.428 11.500 26.855 1.00 0.00 166 TYR A C 13
ATOM 33000 O O . TYR A 1 65 ? 28.895 10.466 26.360 1.00 0.00 166 TYR A O 13
ATOM 33018 N N . PRO A 1 66 ? 29.191 12.611 26.990 1.00 0.00 167 PRO A N 13
ATOM 33019 C CA . PRO A 1 66 ? 30.598 12.710 26.567 1.00 0.00 167 PRO A CA 13
ATOM 33020 C C . PRO A 1 66 ? 31.565 11.705 27.223 1.00 0.00 167 PRO A C 13
ATOM 33021 O O . PRO A 1 66 ? 32.714 11.580 26.796 1.00 0.00 167 PRO A O 13
ATOM 33032 N N . GLU A 1 67 ? 31.122 11.005 28.271 1.00 0.00 168 GLU A N 13
ATOM 33033 C CA . GLU A 1 67 ? 31.801 9.870 28.903 1.00 0.00 168 GLU A CA 13
ATOM 33034 C C . GLU A 1 67 ? 31.982 8.696 27.917 1.00 0.00 168 GLU A C 13
ATOM 33035 O O . GLU A 1 67 ? 32.981 7.977 27.979 1.00 0.00 168 GLU A O 13
ATOM 33047 N N . VAL A 1 68 ? 31.035 8.507 26.992 1.00 0.00 169 VAL A N 13
ATOM 33048 C CA . VAL A 1 68 ? 31.169 7.579 25.860 1.00 0.00 169 VAL A CA 13
ATOM 33049 C C . VAL A 1 68 ? 31.946 8.246 24.720 1.00 0.00 169 VAL A C 13
ATOM 33050 O O . VAL A 1 68 ? 31.669 9.401 24.382 1.00 0.00 169 VAL A O 13
ATOM 33063 N N . LYS A 1 69 ? 32.898 7.523 24.106 1.00 0.00 170 LYS A N 13
ATOM 33064 C CA . LYS A 1 69 ? 33.756 8.016 23.006 1.00 0.00 170 LYS A CA 13
ATOM 33065 C C . LYS A 1 69 ? 33.961 6.967 21.900 1.00 0.00 170 LYS A C 13
ATOM 33066 O O . LYS A 1 69 ? 33.619 5.797 22.077 1.00 0.00 170 LYS A O 13
ATOM 33085 N N . LYS A 1 70 ? 34.516 7.387 20.756 1.00 0.00 171 LYS A N 13
ATOM 33086 C CA . LYS A 1 70 ? 34.700 6.584 19.523 1.00 0.00 171 LYS A CA 13
ATOM 33087 C C . LYS A 1 70 ? 36.176 6.627 19.053 1.00 0.00 171 LYS A C 13
ATOM 33088 O O . LYS A 1 70 ? 36.560 7.561 18.343 1.00 0.00 171 LYS A O 13
ATOM 33107 N N . PRO A 1 71 ? 37.011 5.645 19.445 1.00 0.00 172 PRO A N 13
ATOM 33108 C CA . PRO A 1 71 ? 38.364 5.500 18.900 1.00 0.00 172 PRO A CA 13
ATOM 33109 C C . PRO A 1 71 ? 38.432 5.278 17.374 1.00 0.00 172 PRO A C 13
ATOM 33110 O O . PRO A 1 71 ? 39.389 5.756 16.760 1.00 0.00 172 PRO A O 13
ATOM 33121 N N . TYR A 1 72 ? 37.439 4.605 16.758 1.00 0.00 173 TYR A N 13
ATOM 33122 C CA . TYR A 1 72 ? 37.361 4.410 15.293 1.00 0.00 173 TYR A CA 13
ATOM 33123 C C . TYR A 1 72 ? 35.927 4.065 14.836 1.00 0.00 173 TYR A C 13
ATOM 33124 O O . TYR A 1 72 ? 35.062 3.839 15.688 1.00 0.00 173 TYR A O 13
ATOM 33142 N N . ARG A 1 73 ? 35.611 3.990 13.531 1.00 0.00 174 ARG A N 13
ATOM 33143 C CA . ARG A 1 73 ? 34.266 3.548 13.107 1.00 0.00 174 ARG A CA 13
ATOM 33144 C C . ARG A 1 73 ? 33.970 2.130 13.608 1.00 0.00 174 ARG A C 13
ATOM 33145 O O . ARG A 1 73 ? 34.801 1.226 13.504 1.00 0.00 174 ARG A O 13
ATOM 33166 N N . GLY A 1 74 ? 32.782 1.947 14.178 1.00 0.00 175 GLY A N 13
ATOM 33167 C CA . GLY A 1 74 ? 32.414 0.710 14.865 1.00 0.00 175 GLY A CA 13
ATOM 33168 C C . GLY A 1 74 ? 33.300 0.349 16.069 1.00 0.00 175 GLY A C 13
ATOM 33169 O O . GLY A 1 74 ? 33.245 -0.795 16.498 1.00 0.00 175 GLY A O 13
ATOM 33173 N N . GLN A 1 75 ? 34.106 1.260 16.629 1.00 0.00 176 GLN A N 13
ATOM 33174 C CA . GLN A 1 75 ? 34.947 1.005 17.813 1.00 0.00 176 GLN A CA 13
ATOM 33175 C C . GLN A 1 75 ? 34.718 2.114 18.844 1.00 0.00 176 GLN A C 13
ATOM 33176 O O . GLN A 1 75 ? 35.004 3.281 18.572 1.00 0.00 176 GLN A O 13
ATOM 33190 N N . TYR A 1 76 ? 34.245 1.736 20.038 1.00 0.00 177 TYR A N 13
ATOM 33191 C CA . TYR A 1 76 ? 33.744 2.661 21.066 1.00 0.00 177 TYR A CA 13
ATOM 33192 C C . TYR A 1 76 ? 34.301 2.305 22.456 1.00 0.00 177 TYR A C 13
ATOM 33193 O O . TYR A 1 76 ? 34.804 1.202 22.666 1.00 0.00 177 TYR A O 13
ATOM 33211 N N . ILE A 1 77 ? 34.199 3.241 23.411 1.00 0.00 178 ILE A N 13
ATOM 33212 C CA . ILE A 1 77 ? 34.749 3.147 24.788 1.00 0.00 178 ILE A CA 13
ATOM 33213 C C . ILE A 1 77 ? 33.869 3.961 25.769 1.00 0.00 178 ILE A C 13
ATOM 33214 O O . ILE A 1 77 ? 33.251 4.943 25.354 1.00 0.00 178 ILE A O 13
ATOM 33230 N N . LEU A 1 78 ? 33.833 3.586 27.057 1.00 0.00 179 LEU A N 13
ATOM 33231 C CA . LEU A 1 78 ? 33.230 4.379 28.140 1.00 0.00 179 LEU A CA 13
ATOM 33232 C C . LEU A 1 78 ? 34.300 4.738 29.181 1.00 0.00 179 LEU A C 13
ATOM 33233 O O . LEU A 1 78 ? 34.888 3.850 29.795 1.00 0.00 179 LEU A O 13
ATOM 33249 N N . GLU A 1 79 ? 34.512 6.027 29.427 1.00 0.00 180 GLU A N 13
ATOM 33250 C CA . GLU A 1 79 ? 35.380 6.524 30.503 1.00 0.00 180 GLU A CA 13
ATOM 33251 C C . GLU A 1 79 ? 34.668 6.471 31.869 1.00 0.00 180 GLU A C 13
ATOM 33252 O O . GLU A 1 79 ? 33.653 7.144 32.070 1.00 0.00 180 GLU A O 13
ATOM 33264 N N . GLY A 1 80 ? 35.219 5.710 32.825 1.00 0.00 181 GLY A N 13
ATOM 33265 C CA . GLY A 1 80 ? 34.758 5.678 34.224 1.00 0.00 181 GLY A CA 13
ATOM 33266 C C . GLY A 1 80 ? 33.303 5.231 34.438 1.00 0.00 181 GLY A C 13
ATOM 33267 O O . GLY A 1 80 ? 32.766 4.405 33.697 1.00 0.00 181 GLY A O 13
ATOM 33271 N N . GLU A 1 81 ? 32.673 5.764 35.486 1.00 0.00 182 GLU A N 13
ATOM 33272 C CA . GLU A 1 81 ? 31.256 5.540 35.793 1.00 0.00 182 GLU A CA 13
ATOM 33273 C C . GLU A 1 81 ? 30.363 6.495 34.974 1.00 0.00 182 GLU A C 13
ATOM 33274 O O . GLU A 1 81 ? 30.537 7.713 35.025 1.00 0.00 182 GLU A O 13
ATOM 33286 N N . ILE A 1 82 ? 29.390 5.964 34.218 1.00 0.00 183 ILE A N 13
ATOM 33287 C CA . ILE A 1 82 ? 28.519 6.777 33.347 1.00 0.00 183 ILE A CA 13
ATOM 33288 C C . ILE A 1 82 ? 27.696 7.805 34.132 1.00 0.00 183 ILE A C 13
ATOM 33289 O O . ILE A 1 82 ? 27.499 8.922 33.669 1.00 0.00 183 ILE A O 13
ATOM 33305 N N . GLU A 1 83 ? 27.298 7.490 35.368 1.00 0.00 184 GLU A N 13
ATOM 33306 C CA . GLU A 1 83 ? 26.547 8.389 36.260 1.00 0.00 184 GLU A CA 13
ATOM 33307 C C . GLU A 1 83 ? 27.277 9.717 36.580 1.00 0.00 184 GLU A C 13
ATOM 33308 O O . GLU A 1 83 ? 26.653 10.662 37.071 1.00 0.00 184 GLU A O 13
ATOM 33320 N N . SER A 1 84 ? 28.572 9.836 36.249 1.00 0.00 185 SER A N 13
ATOM 33321 C CA . SER A 1 84 ? 29.324 11.102 36.284 1.00 0.00 185 SER A CA 13
ATOM 33322 C C . SER A 1 84 ? 28.865 12.124 35.214 1.00 0.00 185 SER A C 13
ATOM 33323 O O . SER A 1 84 ? 29.281 13.286 35.266 1.00 0.00 185 SER A O 13
ATOM 33331 N N . LEU A 1 85 ? 27.969 11.740 34.283 1.00 0.00 186 LEU A N 13
ATOM 33332 C CA . LEU A 1 85 ? 27.394 12.582 33.218 1.00 0.00 186 LEU A CA 13
ATOM 33333 C C . LEU A 1 85 ? 26.813 13.919 33.697 1.00 0.00 186 LEU A C 13
ATOM 33334 O O . LEU A 1 85 ? 26.823 14.888 32.938 1.00 0.00 186 LEU A O 13
ATOM 33350 N N . GLU A 1 86 ? 26.370 14.026 34.955 1.00 0.00 187 GLU A N 13
ATOM 33351 C CA . GLU A 1 86 ? 25.855 15.277 35.540 1.00 0.00 187 GLU A CA 13
ATOM 33352 C C . GLU A 1 86 ? 26.874 16.441 35.522 1.00 0.00 187 GLU A C 13
ATOM 33353 O O . GLU A 1 86 ? 26.478 17.608 35.569 1.00 0.00 187 GLU A O 13
ATOM 33365 N N . HIS A 1 87 ? 28.176 16.141 35.388 1.00 0.00 188 HIS A N 13
ATOM 33366 C CA . HIS A 1 87 ? 29.246 17.143 35.221 1.00 0.00 188 HIS A CA 13
ATOM 33367 C C . HIS A 1 87 ? 29.273 17.792 33.816 1.00 0.00 188 HIS A C 13
ATOM 33368 O O . HIS A 1 87 ? 29.897 18.841 33.654 1.00 0.00 188 HIS A O 13
ATOM 33383 N N . HIS A 1 88 ? 28.657 17.170 32.798 1.00 0.00 189 HIS A N 13
ATOM 33384 C CA . HIS A 1 88 ? 28.783 17.555 31.370 1.00 0.00 189 HIS A CA 13
ATOM 33385 C C . HIS A 1 88 ? 27.463 17.644 30.575 1.00 0.00 189 HIS A C 13
ATOM 33386 O O . HIS A 1 88 ? 27.379 18.408 29.612 1.00 0.00 189 HIS A O 13
ATOM 33401 N N . HIS A 1 89 ? 26.444 16.857 30.940 1.00 0.00 190 HIS A N 13
ATOM 33402 C CA . HIS A 1 89 ? 25.130 16.788 30.269 1.00 0.00 190 HIS A CA 13
ATOM 33403 C C . HIS A 1 89 ? 24.336 18.107 30.400 1.00 0.00 190 HIS A C 13
ATOM 33404 O O . HIS A 1 89 ? 24.541 18.873 31.345 1.00 0.00 190 HIS A O 13
ATOM 33419 N N . HIS A 1 90 ? 23.410 18.358 29.464 1.00 0.00 191 HIS A N 13
ATOM 33420 C CA . HIS A 1 90 ? 22.531 19.544 29.445 1.00 0.00 191 HIS A CA 13
ATOM 33421 C C . HIS A 1 90 ? 21.516 19.559 30.601 1.00 0.00 191 HIS A C 13
ATOM 33422 O O . HIS A 1 90 ? 21.255 18.531 31.226 1.00 0.00 191 HIS A O 13
ATOM 33437 N N . HIS A 1 91 ? 20.881 20.713 30.831 1.00 0.00 192 HIS A N 13
ATOM 33438 C CA . HIS A 1 91 ? 19.769 20.881 31.791 1.00 0.00 192 HIS A CA 13
ATOM 33439 C C . HIS A 1 91 ? 18.585 19.952 31.451 1.00 0.00 192 HIS A C 13
ATOM 33440 O O . HIS A 1 91 ? 18.386 19.617 30.278 1.00 0.00 192 HIS A O 13
ATOM 33455 N N . HIS A 1 92 ? 17.815 19.534 32.461 1.00 0.00 193 HIS A N 13
ATOM 33456 C CA . HIS A 1 92 ? 16.563 18.773 32.281 1.00 0.00 193 HIS A CA 13
ATOM 33457 C C . HIS A 1 92 ? 15.460 19.598 31.583 1.00 0.00 193 HIS A C 13
ATOM 33458 O O . HIS A 1 92 ? 15.452 20.844 31.743 1.00 0.00 193 HIS A O 13
ATOM 34620 N N . GLY A 1 1 ? -3.730 5.225 -2.944 1.00 0.00 102 GLY A N 14
ATOM 34621 C CA . GLY A 1 1 ? -2.281 5.439 -3.146 1.00 0.00 102 GLY A CA 14
ATOM 34622 C C . GLY A 1 1 ? -1.392 4.192 -3.024 1.00 0.00 102 GLY A C 14
ATOM 34623 O O . GLY A 1 1 ? -0.206 4.253 -3.342 1.00 0.00 102 GLY A O 14
ATOM 34627 N N . THR A 1 2 ? -1.938 3.054 -2.586 1.00 0.00 103 THR A N 14
ATOM 34628 C CA . THR A 1 2 ? -1.221 1.797 -2.295 1.00 0.00 103 THR A CA 14
ATOM 34629 C C . THR A 1 2 ? -0.392 1.164 -3.420 1.00 0.00 103 THR A C 14
ATOM 34630 O O . THR A 1 2 ? 0.559 0.427 -3.153 1.00 0.00 103 THR A O 14
ATOM 34641 N N . THR A 1 3 ? -0.739 1.443 -4.683 1.00 0.00 104 THR A N 14
ATOM 34642 C CA . THR A 1 3 ? -0.178 0.757 -5.867 1.00 0.00 104 THR A CA 14
ATOM 34643 C C . THR A 1 3 ? 1.286 1.051 -6.234 1.00 0.00 104 THR A C 14
ATOM 34644 O O . THR A 1 3 ? 1.949 0.194 -6.829 1.00 0.00 104 THR A O 14
ATOM 34655 N N . ARG A 1 4 ? 1.818 2.229 -5.870 1.00 0.00 105 ARG A N 14
ATOM 34656 C CA . ARG A 1 4 ? 3.229 2.611 -6.126 1.00 0.00 105 ARG A CA 14
ATOM 34657 C C . ARG A 1 4 ? 4.201 1.743 -5.307 1.00 0.00 105 ARG A C 14
ATOM 34658 O O . ARG A 1 4 ? 4.008 1.581 -4.102 1.00 0.00 105 ARG A O 14
ATOM 34679 N N . ARG A 1 5 ? 5.274 1.231 -5.939 1.00 0.00 106 ARG A N 14
ATOM 34680 C CA . ARG A 1 5 ? 6.254 0.319 -5.282 1.00 0.00 106 ARG A CA 14
ATOM 34681 C C . ARG A 1 5 ? 7.212 1.010 -4.316 1.00 0.00 106 ARG A C 14
ATOM 34682 O O . ARG A 1 5 ? 7.711 0.369 -3.392 1.00 0.00 106 ARG A O 14
ATOM 34703 N N . ARG A 1 6 ? 7.478 2.311 -4.508 1.00 0.00 107 ARG A N 14
ATOM 34704 C CA . ARG A 1 6 ? 8.451 3.110 -3.724 1.00 0.00 107 ARG A CA 14
ATOM 34705 C C . ARG A 1 6 ? 7.901 3.548 -2.357 1.00 0.00 107 ARG A C 14
ATOM 34706 O O . ARG A 1 6 ? 7.663 4.720 -2.083 1.00 0.00 107 ARG A O 14
ATOM 34727 N N . ARG A 1 7 ? 7.652 2.541 -1.518 1.00 0.00 108 ARG A N 14
ATOM 34728 C CA . ARG A 1 7 ? 6.950 2.632 -0.225 1.00 0.00 108 ARG A CA 14
ATOM 34729 C C . ARG A 1 7 ? 7.836 3.172 0.907 1.00 0.00 108 ARG A C 14
ATOM 34730 O O . ARG A 1 7 ? 7.322 3.732 1.875 1.00 0.00 108 ARG A O 14
ATOM 34751 N N . GLY A 1 8 ? 9.156 3.023 0.762 1.00 0.00 109 GLY A N 14
ATOM 34752 C CA . GLY A 1 8 ? 10.141 3.275 1.803 1.00 0.00 109 GLY A CA 14
ATOM 34753 C C . GLY A 1 8 ? 10.151 4.669 2.459 1.00 0.00 109 GLY A C 14
ATOM 34754 O O . GLY A 1 8 ? 10.019 5.712 1.806 1.00 0.00 109 GLY A O 14
ATOM 34758 N N . THR A 1 9 ? 10.363 4.648 3.766 1.00 0.00 110 THR A N 14
ATOM 34759 C CA . THR A 1 9 ? 10.603 5.775 4.679 1.00 0.00 110 THR A CA 14
ATOM 34760 C C . THR A 1 9 ? 11.033 5.211 6.042 1.00 0.00 110 THR A C 14
ATOM 34761 O O . THR A 1 9 ? 10.750 4.044 6.325 1.00 0.00 110 THR A O 14
ATOM 34772 N N . ALA A 1 10 ? 11.713 5.997 6.894 1.00 0.00 111 ALA A N 14
ATOM 34773 C CA . ALA A 1 10 ? 12.178 5.533 8.205 1.00 0.00 111 ALA A CA 14
ATOM 34774 C C . ALA A 1 10 ? 12.405 6.662 9.226 1.00 0.00 111 ALA A C 14
ATOM 34775 O O . ALA A 1 10 ? 12.380 7.851 8.898 1.00 0.00 111 ALA A O 14
ATOM 34782 N N . ARG A 1 11 ? 12.679 6.250 10.478 1.00 0.00 112 ARG A N 14
ATOM 34783 C CA . ARG A 1 11 ? 13.065 7.082 11.629 1.00 0.00 112 ARG A CA 14
ATOM 34784 C C . ARG A 1 11 ? 13.968 6.312 12.626 1.00 0.00 112 ARG A C 14
ATOM 34785 O O . ARG A 1 11 ? 13.928 5.078 12.602 1.00 0.00 112 ARG A O 14
ATOM 34806 N N . PRO A 1 12 ? 14.753 6.983 13.501 1.00 0.00 113 PRO A N 14
ATOM 34807 C CA . PRO A 1 12 ? 15.577 6.320 14.526 1.00 0.00 113 PRO A CA 14
ATOM 34808 C C . PRO A 1 12 ? 14.770 5.328 15.379 1.00 0.00 113 PRO A C 14
ATOM 34809 O O . PRO A 1 12 ? 13.614 5.593 15.689 1.00 0.00 113 PRO A O 14
ATOM 34820 N N . GLY A 1 13 ? 15.372 4.196 15.757 1.00 0.00 114 GLY A N 14
ATOM 34821 C CA . GLY A 1 13 ? 14.694 3.039 16.362 1.00 0.00 114 GLY A CA 14
ATOM 34822 C C . GLY A 1 13 ? 13.854 3.232 17.631 1.00 0.00 114 GLY A C 14
ATOM 34823 O O . GLY A 1 13 ? 14.134 4.070 18.492 1.00 0.00 114 GLY A O 14
ATOM 34827 N N . SER A 1 14 ? 12.818 2.394 17.748 1.00 0.00 115 SER A N 14
ATOM 34828 C CA . SER A 1 14 ? 11.973 2.171 18.937 1.00 0.00 115 SER A CA 14
ATOM 34829 C C . SER A 1 14 ? 12.491 0.986 19.775 1.00 0.00 115 SER A C 14
ATOM 34830 O O . SER A 1 14 ? 12.606 1.085 20.997 1.00 0.00 115 SER A O 14
ATOM 34838 N N . LYS A 1 15 ? 12.871 -0.120 19.112 1.00 0.00 116 LYS A N 14
ATOM 34839 C CA . LYS A 1 15 ? 13.516 -1.304 19.721 1.00 0.00 116 LYS A CA 14
ATOM 34840 C C . LYS A 1 15 ? 14.929 -0.984 20.238 1.00 0.00 116 LYS A C 14
ATOM 34841 O O . LYS A 1 15 ? 15.398 -1.542 21.230 1.00 0.00 116 LYS A O 14
ATOM 34860 N N . ALA A 1 16 ? 15.587 -0.021 19.588 1.00 0.00 117 ALA A N 14
ATOM 34861 C CA . ALA A 1 16 ? 16.923 0.489 19.914 1.00 0.00 117 ALA A CA 14
ATOM 34862 C C . ALA A 1 16 ? 17.071 0.991 21.373 1.00 0.00 117 ALA A C 14
ATOM 34863 O O . ALA A 1 16 ? 18.139 0.846 21.964 1.00 0.00 117 ALA A O 14
ATOM 34870 N N . ALA A 1 17 ? 15.986 1.456 22.000 1.00 0.00 118 ALA A N 14
ATOM 34871 C CA . ALA A 1 17 ? 15.968 1.843 23.415 1.00 0.00 118 ALA A CA 14
ATOM 34872 C C . ALA A 1 17 ? 16.255 0.666 24.382 1.00 0.00 118 ALA A C 14
ATOM 34873 O O . ALA A 1 17 ? 16.811 0.871 25.468 1.00 0.00 118 ALA A O 14
ATOM 34880 N N . LYS A 1 18 ? 15.949 -0.579 23.986 1.00 0.00 119 LYS A N 14
ATOM 34881 C CA . LYS A 1 18 ? 16.291 -1.784 24.764 1.00 0.00 119 LYS A CA 14
ATOM 34882 C C . LYS A 1 18 ? 17.803 -2.054 24.732 1.00 0.00 119 LYS A C 14
ATOM 34883 O O . LYS A 1 18 ? 18.374 -2.483 25.729 1.00 0.00 119 LYS A O 14
ATOM 34902 N N . LEU A 1 19 ? 18.476 -1.723 23.621 1.00 0.00 120 LEU A N 14
ATOM 34903 C CA . LEU A 1 19 ? 19.939 -1.753 23.504 1.00 0.00 120 LEU A CA 14
ATOM 34904 C C . LEU A 1 19 ? 20.580 -0.783 24.510 1.00 0.00 120 LEU A C 14
ATOM 34905 O O . LEU A 1 19 ? 21.477 -1.187 25.242 1.00 0.00 120 LEU A O 14
ATOM 34921 N N . ARG A 1 20 ? 20.080 0.457 24.623 1.00 0.00 121 ARG A N 14
ATOM 34922 C CA . ARG A 1 20 ? 20.533 1.440 25.645 1.00 0.00 121 ARG A CA 14
ATOM 34923 C C . ARG A 1 20 ? 20.498 0.874 27.068 1.00 0.00 121 ARG A C 14
ATOM 34924 O O . ARG A 1 20 ? 21.484 0.972 27.795 1.00 0.00 121 ARG A O 14
ATOM 34945 N N . GLU A 1 21 ? 19.372 0.275 27.452 1.00 0.00 122 GLU A N 14
ATOM 34946 C CA . GLU A 1 21 ? 19.165 -0.248 28.810 1.00 0.00 122 GLU A CA 14
ATOM 34947 C C . GLU A 1 21 ? 20.195 -1.332 29.184 1.00 0.00 122 GLU A C 14
ATOM 34948 O O . GLU A 1 21 ? 20.774 -1.287 30.269 1.00 0.00 122 GLU A O 14
ATOM 34960 N N . ALA A 1 22 ? 20.496 -2.252 28.255 1.00 0.00 123 ALA A N 14
ATOM 34961 C CA . ALA A 1 22 ? 21.565 -3.244 28.421 1.00 0.00 123 ALA A CA 14
ATOM 34962 C C . ALA A 1 22 ? 22.980 -2.630 28.326 1.00 0.00 123 ALA A C 14
ATOM 34963 O O . ALA A 1 22 ? 23.892 -3.016 29.058 1.00 0.00 123 ALA A O 14
ATOM 34970 N N . ALA A 1 23 ? 23.192 -1.677 27.417 1.00 0.00 124 ALA A N 14
ATOM 34971 C CA . ALA A 1 23 ? 24.501 -1.076 27.146 1.00 0.00 124 ALA A CA 14
ATOM 34972 C C . ALA A 1 23 ? 25.071 -0.311 28.341 1.00 0.00 124 ALA A C 14
ATOM 34973 O O . ALA A 1 23 ? 26.268 -0.426 28.581 1.00 0.00 124 ALA A O 14
ATOM 34980 N N . ILE A 1 24 ? 24.251 0.392 29.129 1.00 0.00 125 ILE A N 14
ATOM 34981 C CA . ILE A 1 24 ? 24.742 1.079 30.344 1.00 0.00 125 ILE A CA 14
ATOM 34982 C C . ILE A 1 24 ? 25.395 0.105 31.337 1.00 0.00 125 ILE A C 14
ATOM 34983 O O . ILE A 1 24 ? 26.490 0.392 31.818 1.00 0.00 125 ILE A O 14
ATOM 34999 N N . LYS A 1 25 ? 24.815 -1.087 31.562 1.00 0.00 126 LYS A N 14
ATOM 35000 C CA . LYS A 1 25 ? 25.453 -2.161 32.355 1.00 0.00 126 LYS A CA 14
ATOM 35001 C C . LYS A 1 25 ? 26.728 -2.669 31.681 1.00 0.00 126 LYS A C 14
ATOM 35002 O O . LYS A 1 25 ? 27.810 -2.608 32.257 1.00 0.00 126 LYS A O 14
ATOM 35021 N N . THR A 1 26 ? 26.597 -3.106 30.426 1.00 0.00 127 THR A N 14
ATOM 35022 C CA . THR A 1 26 ? 27.689 -3.694 29.621 1.00 0.00 127 THR A CA 14
ATOM 35023 C C . THR A 1 26 ? 28.930 -2.818 29.436 1.00 0.00 127 THR A C 14
ATOM 35024 O O . THR A 1 26 ? 30.052 -3.313 29.498 1.00 0.00 127 THR A O 14
ATOM 35035 N N . LEU A 1 27 ? 28.747 -1.505 29.268 1.00 0.00 128 LEU A N 14
ATOM 35036 C CA . LEU A 1 27 ? 29.824 -0.525 29.163 1.00 0.00 128 LEU A CA 14
ATOM 35037 C C . LEU A 1 27 ? 30.496 -0.280 30.525 1.00 0.00 128 LEU A C 14
ATOM 35038 O O . LEU A 1 27 ? 31.722 -0.296 30.588 1.00 0.00 128 LEU A O 14
ATOM 35054 N N . LYS A 1 28 ? 29.751 -0.116 31.635 1.00 0.00 129 LYS A N 14
ATOM 35055 C CA . LYS A 1 28 ? 30.374 0.146 32.957 1.00 0.00 129 LYS A CA 14
ATOM 35056 C C . LYS A 1 28 ? 31.258 -0.992 33.490 1.00 0.00 129 LYS A C 14
ATOM 35057 O O . LYS A 1 28 ? 32.255 -0.722 34.156 1.00 0.00 129 LYS A O 14
ATOM 35076 N N . ARG A 1 29 ? 30.953 -2.253 33.137 1.00 0.00 130 ARG A N 14
ATOM 35077 C CA . ARG A 1 29 ? 31.829 -3.419 33.422 1.00 0.00 130 ARG A CA 14
ATOM 35078 C C . ARG A 1 29 ? 33.047 -3.561 32.480 1.00 0.00 130 ARG A C 14
ATOM 35079 O O . ARG A 1 29 ? 33.887 -4.430 32.711 1.00 0.00 130 ARG A O 14
ATOM 35100 N N . HIS A 1 30 ? 33.178 -2.707 31.452 1.00 0.00 131 HIS A N 14
ATOM 35101 C CA . HIS A 1 30 ? 34.291 -2.661 30.484 1.00 0.00 131 HIS A CA 14
ATOM 35102 C C . HIS A 1 30 ? 34.710 -1.215 30.139 1.00 0.00 131 HIS A C 14
ATOM 35103 O O . HIS A 1 30 ? 34.430 -0.719 29.051 1.00 0.00 131 HIS A O 14
ATOM 35118 N N . ASN A 1 31 ? 35.420 -0.549 31.055 1.00 0.00 132 ASN A N 14
ATOM 35119 C CA . ASN A 1 31 ? 36.047 0.778 30.871 1.00 0.00 132 ASN A CA 14
ATOM 35120 C C . ASN A 1 31 ? 37.280 0.690 29.932 1.00 0.00 132 ASN A C 14
ATOM 35121 O O . ASN A 1 31 ? 38.412 0.979 30.324 1.00 0.00 132 ASN A O 14
ATOM 35132 N N . ALA A 1 32 ? 37.063 0.222 28.701 1.00 0.00 133 ALA A N 14
ATOM 35133 C CA . ALA A 1 32 ? 38.077 -0.017 27.674 1.00 0.00 133 ALA A CA 14
ATOM 35134 C C . ALA A 1 32 ? 37.465 0.066 26.260 1.00 0.00 133 ALA A C 14
ATOM 35135 O O . ALA A 1 32 ? 36.260 -0.130 26.092 1.00 0.00 133 ALA A O 14
ATOM 35142 N N . ALA A 1 33 ? 38.289 0.352 25.245 1.00 0.00 134 ALA A N 14
ATOM 35143 C CA . ALA A 1 33 ? 37.831 0.448 23.855 1.00 0.00 134 ALA A CA 14
ATOM 35144 C C . ALA A 1 33 ? 37.415 -0.928 23.297 1.00 0.00 134 ALA A C 14
ATOM 35145 O O . ALA A 1 33 ? 38.135 -1.918 23.456 1.00 0.00 134 ALA A O 14
ATOM 35152 N N . ILE A 1 34 ? 36.263 -0.985 22.622 1.00 0.00 135 ILE A N 14
ATOM 35153 C CA . ILE A 1 34 ? 35.662 -2.224 22.107 1.00 0.00 135 ILE A CA 14
ATOM 35154 C C . ILE A 1 34 ? 34.927 -1.959 20.784 1.00 0.00 135 ILE A C 14
ATOM 35155 O O . ILE A 1 34 ? 34.299 -0.912 20.621 1.00 0.00 135 ILE A O 14
ATOM 35171 N N . LYS A 1 35 ? 34.996 -2.898 19.822 1.00 0.00 136 LYS A N 14
ATOM 35172 C CA . LYS A 1 35 ? 34.243 -2.827 18.554 1.00 0.00 136 LYS A CA 14
ATOM 35173 C C . LYS A 1 35 ? 32.753 -3.089 18.781 1.00 0.00 136 LYS A C 14
ATOM 35174 O O . LYS A 1 35 ? 32.388 -3.891 19.634 1.00 0.00 136 LYS A O 14
ATOM 35193 N N . SER A 1 36 ? 31.902 -2.472 17.970 1.00 0.00 137 SER A N 14
ATOM 35194 C CA . SER A 1 36 ? 30.445 -2.638 17.934 1.00 0.00 137 SER A CA 14
ATOM 35195 C C . SER A 1 36 ? 29.997 -4.099 18.010 1.00 0.00 137 SER A C 14
ATOM 35196 O O . SER A 1 36 ? 29.292 -4.471 18.942 1.00 0.00 137 SER A O 14
ATOM 35204 N N . SER A 1 37 ? 30.459 -4.953 17.098 1.00 0.00 138 SER A N 14
ATOM 35205 C CA . SER A 1 37 ? 30.127 -6.391 17.037 1.00 0.00 138 SER A CA 14
ATOM 35206 C C . SER A 1 37 ? 30.562 -7.172 18.275 1.00 0.00 138 SER A C 14
ATOM 35207 O O . SER A 1 37 ? 29.813 -8.002 18.781 1.00 0.00 138 SER A O 14
ATOM 35215 N N . GLU A 1 38 ? 31.737 -6.876 18.829 1.00 0.00 139 GLU A N 14
ATOM 35216 C CA . GLU A 1 38 ? 32.231 -7.511 20.062 1.00 0.00 139 GLU A CA 14
ATOM 35217 C C . GLU A 1 38 ? 31.446 -7.053 21.300 1.00 0.00 139 GLU A C 14
ATOM 35218 O O . GLU A 1 38 ? 31.147 -7.859 22.179 1.00 0.00 139 GLU A O 14
ATOM 35230 N N . LEU A 1 39 ? 31.036 -5.781 21.347 1.00 0.00 140 LEU A N 14
ATOM 35231 C CA . LEU A 1 39 ? 30.114 -5.281 22.367 1.00 0.00 140 LEU A CA 14
ATOM 35232 C C . LEU A 1 39 ? 28.714 -5.897 22.202 1.00 0.00 140 LEU A C 14
ATOM 35233 O O . LEU A 1 39 ? 28.091 -6.258 23.194 1.00 0.00 140 LEU A O 14
ATOM 35249 N N . GLN A 1 40 ? 28.248 -6.115 20.972 1.00 0.00 141 GLN A N 14
ATOM 35250 C CA . GLN A 1 40 ? 27.032 -6.893 20.692 1.00 0.00 141 GLN A CA 14
ATOM 35251 C C . GLN A 1 40 ? 27.112 -8.313 21.294 1.00 0.00 141 GLN A C 14
ATOM 35252 O O . GLN A 1 40 ? 26.160 -8.738 21.948 1.00 0.00 141 GLN A O 14
ATOM 35266 N N . LYS A 1 41 ? 28.240 -9.029 21.156 1.00 0.00 142 LYS A N 14
ATOM 35267 C CA . LYS A 1 41 ? 28.428 -10.354 21.787 1.00 0.00 142 LYS A CA 14
ATOM 35268 C C . LYS A 1 41 ? 28.324 -10.288 23.320 1.00 0.00 142 LYS A C 14
ATOM 35269 O O . LYS A 1 41 ? 27.711 -11.149 23.947 1.00 0.00 142 LYS A O 14
ATOM 35288 N N . GLU A 1 42 ? 28.835 -9.218 23.926 1.00 0.00 143 GLU A N 14
ATOM 35289 C CA . GLU A 1 42 ? 28.640 -8.944 25.357 1.00 0.00 143 GLU A CA 14
ATOM 35290 C C . GLU A 1 42 ? 27.194 -8.577 25.731 1.00 0.00 143 GLU A C 14
ATOM 35291 O O . GLU A 1 42 ? 26.716 -9.055 26.751 1.00 0.00 143 GLU A O 14
ATOM 35303 N N . ILE A 1 43 ? 26.447 -7.831 24.905 1.00 0.00 144 ILE A N 14
ATOM 35304 C CA . ILE A 1 43 ? 24.994 -7.592 25.088 1.00 0.00 144 ILE A CA 14
ATOM 35305 C C . ILE A 1 43 ? 24.214 -8.914 25.022 1.00 0.00 144 ILE A C 14
ATOM 35306 O O . ILE A 1 43 ? 23.278 -9.127 25.794 1.00 0.00 144 ILE A O 14
ATOM 35322 N N . GLU A 1 44 ? 24.602 -9.832 24.134 1.00 0.00 145 GLU A N 14
ATOM 35323 C CA . GLU A 1 44 ? 24.001 -11.168 24.038 1.00 0.00 145 GLU A CA 14
ATOM 35324 C C . GLU A 1 44 ? 24.234 -12.033 25.299 1.00 0.00 145 GLU A C 14
ATOM 35325 O O . GLU A 1 44 ? 23.350 -12.802 25.690 1.00 0.00 145 GLU A O 14
ATOM 35337 N N . LYS A 1 45 ? 25.368 -11.842 25.988 1.00 0.00 146 LYS A N 14
ATOM 35338 C CA . LYS A 1 45 ? 25.651 -12.441 27.303 1.00 0.00 146 LYS A CA 14
ATOM 35339 C C . LYS A 1 45 ? 24.965 -11.704 28.466 1.00 0.00 146 LYS A C 14
ATOM 35340 O O . LYS A 1 45 ? 24.454 -12.347 29.383 1.00 0.00 146 LYS A O 14
ATOM 35359 N N . GLU A 1 46 ? 24.922 -10.372 28.420 1.00 0.00 147 GLU A N 14
ATOM 35360 C CA . GLU A 1 46 ? 24.334 -9.516 29.465 1.00 0.00 147 GLU A CA 14
ATOM 35361 C C . GLU A 1 46 ? 22.801 -9.650 29.538 1.00 0.00 147 GLU A C 14
ATOM 35362 O O . GLU A 1 46 ? 22.235 -9.697 30.633 1.00 0.00 147 GLU A O 14
ATOM 35374 N N . SER A 1 47 ? 22.130 -9.709 28.376 1.00 0.00 148 SER A N 14
ATOM 35375 C CA . SER A 1 47 ? 20.663 -9.644 28.263 1.00 0.00 148 SER A CA 14
ATOM 35376 C C . SER A 1 47 ? 20.054 -10.612 27.238 1.00 0.00 148 SER A C 14
ATOM 35377 O O . SER A 1 47 ? 18.975 -11.153 27.480 1.00 0.00 148 SER A O 14
ATOM 35385 N N . GLY A 1 48 ? 20.738 -10.889 26.121 1.00 0.00 149 GLY A N 14
ATOM 35386 C CA . GLY A 1 48 ? 20.249 -11.830 25.093 1.00 0.00 149 GLY A CA 14
ATOM 35387 C C . GLY A 1 48 ? 19.148 -11.269 24.167 1.00 0.00 149 GLY A C 14
ATOM 35388 O O . GLY A 1 48 ? 18.460 -12.038 23.495 1.00 0.00 149 GLY A O 14
ATOM 35392 N N . LEU A 1 49 ? 18.967 -9.943 24.132 1.00 0.00 150 LEU A N 14
ATOM 35393 C CA . LEU A 1 49 ? 18.031 -9.245 23.241 1.00 0.00 150 LEU A CA 14
ATOM 35394 C C . LEU A 1 49 ? 18.423 -9.366 21.752 1.00 0.00 150 LEU A C 14
ATOM 35395 O O . LEU A 1 49 ? 19.601 -9.518 21.419 1.00 0.00 150 LEU A O 14
ATOM 35411 N N . GLU A 1 50 ? 17.438 -9.269 20.852 1.00 0.00 151 GLU A N 14
ATOM 35412 C CA . GLU A 1 50 ? 17.671 -9.204 19.398 1.00 0.00 151 GLU A CA 14
ATOM 35413 C C . GLU A 1 50 ? 18.302 -7.850 19.026 1.00 0.00 151 GLU A C 14
ATOM 35414 O O . GLU A 1 50 ? 17.623 -6.824 19.053 1.00 0.00 151 GLU A O 14
ATOM 35426 N N . ILE A 1 51 ? 19.603 -7.848 18.700 1.00 0.00 152 ILE A N 14
ATOM 35427 C CA . ILE A 1 51 ? 20.458 -6.652 18.539 1.00 0.00 152 ILE A CA 14
ATOM 35428 C C . ILE A 1 51 ? 19.928 -5.643 17.492 1.00 0.00 152 ILE A C 14
ATOM 35429 O O . ILE A 1 51 ? 19.930 -5.970 16.299 1.00 0.00 152 ILE A O 14
ATOM 35445 N N . PRO A 1 52 ? 19.541 -4.412 17.913 1.00 0.00 153 PRO A N 14
ATOM 35446 C CA . PRO A 1 52 ? 19.215 -3.295 17.014 1.00 0.00 153 PRO A CA 14
ATOM 35447 C C . PRO A 1 52 ? 20.452 -2.644 16.356 1.00 0.00 153 PRO A C 14
ATOM 35448 O O . PRO A 1 52 ? 21.578 -3.120 16.517 1.00 0.00 153 PRO A O 14
ATOM 35459 N N . ASN A 1 53 ? 20.282 -1.533 15.621 1.00 0.00 154 ASN A N 14
ATOM 35460 C CA . ASN A 1 53 ? 21.402 -0.859 14.947 1.00 0.00 154 ASN A CA 14
ATOM 35461 C C . ASN A 1 53 ? 22.396 -0.323 15.991 1.00 0.00 154 ASN A C 14
ATOM 35462 O O . ASN A 1 53 ? 22.070 0.554 16.789 1.00 0.00 154 ASN A O 14
ATOM 35473 N N . MET A 1 54 ? 23.626 -0.864 15.977 1.00 0.00 155 MET A N 14
ATOM 35474 C CA . MET A 1 54 ? 24.673 -0.467 16.917 1.00 0.00 155 MET A CA 14
ATOM 35475 C C . MET A 1 54 ? 25.162 0.951 16.622 1.00 0.00 155 MET A C 14
ATOM 35476 O O . MET A 1 54 ? 25.157 1.782 17.522 1.00 0.00 155 MET A O 14
ATOM 35490 N N . THR A 1 55 ? 25.540 1.259 15.384 1.00 0.00 156 THR A N 14
ATOM 35491 C CA . THR A 1 55 ? 26.097 2.561 14.990 1.00 0.00 156 THR A CA 14
ATOM 35492 C C . THR A 1 55 ? 25.274 3.791 15.378 1.00 0.00 156 THR A C 14
ATOM 35493 O O . THR A 1 55 ? 25.762 4.681 16.077 1.00 0.00 156 THR A O 14
ATOM 35504 N N . THR A 1 56 ? 23.986 3.793 15.019 1.00 0.00 157 THR A N 14
ATOM 35505 C CA . THR A 1 56 ? 23.035 4.822 15.466 1.00 0.00 157 THR A CA 14
ATOM 35506 C C . THR A 1 56 ? 22.824 4.883 16.979 1.00 0.00 157 THR A C 14
ATOM 35507 O O . THR A 1 56 ? 22.894 5.979 17.542 1.00 0.00 157 THR A O 14
ATOM 35518 N N . PHE A 1 57 ? 22.641 3.742 17.660 1.00 0.00 158 PHE A N 14
ATOM 35519 C CA . PHE A 1 57 ? 22.573 3.704 19.119 1.00 0.00 158 PHE A CA 14
ATOM 35520 C C . PHE A 1 57 ? 23.793 4.256 19.870 1.00 0.00 158 PHE A C 14
ATOM 35521 O O . PHE A 1 57 ? 23.672 5.177 20.679 1.00 0.00 158 PHE A O 14
ATOM 35538 N N . MET A 1 58 ? 24.974 3.700 19.592 1.00 0.00 159 MET A N 14
ATOM 35539 C CA . MET A 1 58 ? 26.214 4.020 20.302 1.00 0.00 159 MET A CA 14
ATOM 35540 C C . MET A 1 58 ? 26.539 5.516 20.130 1.00 0.00 159 MET A C 14
ATOM 35541 O O . MET A 1 58 ? 26.811 6.207 21.112 1.00 0.00 159 MET A O 14
ATOM 35555 N N . GLN A 1 59 ? 26.389 6.052 18.908 1.00 0.00 160 GLN A N 14
ATOM 35556 C CA . GLN A 1 59 ? 26.553 7.485 18.646 1.00 0.00 160 GLN A CA 14
ATOM 35557 C C . GLN A 1 59 ? 25.443 8.350 19.267 1.00 0.00 160 GLN A C 14
ATOM 35558 O O . GLN A 1 59 ? 25.735 9.445 19.742 1.00 0.00 160 GLN A O 14
ATOM 35572 N N . SER A 1 60 ? 24.191 7.882 19.322 1.00 0.00 161 SER A N 14
ATOM 35573 C CA . SER A 1 60 ? 23.108 8.566 20.053 1.00 0.00 161 SER A CA 14
ATOM 35574 C C . SER A 1 60 ? 23.442 8.723 21.537 1.00 0.00 161 SER A C 14
ATOM 35575 O O . SER A 1 60 ? 23.389 9.826 22.083 1.00 0.00 161 SER A O 14
ATOM 35583 N N . LEU A 1 61 ? 23.904 7.648 22.186 1.00 0.00 162 LEU A N 14
ATOM 35584 C CA . LEU A 1 61 ? 24.377 7.720 23.567 1.00 0.00 162 LEU A CA 14
ATOM 35585 C C . LEU A 1 61 ? 25.567 8.685 23.718 1.00 0.00 162 LEU A C 14
ATOM 35586 O O . LEU A 1 61 ? 25.590 9.467 24.668 1.00 0.00 162 LEU A O 14
ATOM 35602 N N . ILE A 1 62 ? 26.513 8.696 22.773 1.00 0.00 163 ILE A N 14
ATOM 35603 C CA . ILE A 1 62 ? 27.660 9.616 22.789 1.00 0.00 163 ILE A CA 14
ATOM 35604 C C . ILE A 1 62 ? 27.229 11.090 22.706 1.00 0.00 163 ILE A C 14
ATOM 35605 O O . ILE A 1 62 ? 27.671 11.898 23.532 1.00 0.00 163 ILE A O 14
ATOM 35621 N N . LYS A 1 63 ? 26.338 11.469 21.773 1.00 0.00 164 LYS A N 14
ATOM 35622 C CA . LYS A 1 63 ? 25.878 12.871 21.654 1.00 0.00 164 LYS A CA 14
ATOM 35623 C C . LYS A 1 63 ? 25.035 13.315 22.863 1.00 0.00 164 LYS A C 14
ATOM 35624 O O . LYS A 1 63 ? 25.090 14.491 23.233 1.00 0.00 164 LYS A O 14
ATOM 35643 N N . MET A 1 64 ? 24.307 12.392 23.505 1.00 0.00 165 MET A N 14
ATOM 35644 C CA . MET A 1 64 ? 23.617 12.655 24.773 1.00 0.00 165 MET A CA 14
ATOM 35645 C C . MET A 1 64 ? 24.575 12.794 25.967 1.00 0.00 165 MET A C 14
ATOM 35646 O O . MET A 1 64 ? 24.340 13.648 26.825 1.00 0.00 165 MET A O 14
ATOM 35660 N N . TYR A 1 65 ? 25.642 11.985 26.027 1.00 0.00 166 TYR A N 14
ATOM 35661 C CA . TYR A 1 65 ? 26.532 11.857 27.186 1.00 0.00 166 TYR A CA 14
ATOM 35662 C C . TYR A 1 65 ? 28.044 11.802 26.871 1.00 0.00 166 TYR A C 14
ATOM 35663 O O . TYR A 1 65 ? 28.532 10.735 26.482 1.00 0.00 166 TYR A O 14
ATOM 35681 N N . PRO A 1 66 ? 28.810 12.902 27.051 1.00 0.00 167 PRO A N 14
ATOM 35682 C CA . PRO A 1 66 ? 30.263 12.953 26.819 1.00 0.00 167 PRO A CA 14
ATOM 35683 C C . PRO A 1 66 ? 31.107 11.936 27.617 1.00 0.00 167 PRO A C 14
ATOM 35684 O O . PRO A 1 66 ? 32.281 11.731 27.308 1.00 0.00 167 PRO A O 14
ATOM 35695 N N . GLU A 1 67 ? 30.526 11.281 28.630 1.00 0.00 168 GLU A N 14
ATOM 35696 C CA . GLU A 1 67 ? 31.086 10.135 29.358 1.00 0.00 168 GLU A CA 14
ATOM 35697 C C . GLU A 1 67 ? 31.350 8.915 28.446 1.00 0.00 168 GLU A C 14
ATOM 35698 O O . GLU A 1 67 ? 32.123 8.022 28.800 1.00 0.00 168 GLU A O 14
ATOM 35710 N N . VAL A 1 68 ? 30.729 8.889 27.263 1.00 0.00 169 VAL A N 14
ATOM 35711 C CA . VAL A 1 68 ? 30.948 7.919 26.178 1.00 0.00 169 VAL A CA 14
ATOM 35712 C C . VAL A 1 68 ? 31.646 8.552 24.967 1.00 0.00 169 VAL A C 14
ATOM 35713 O O . VAL A 1 68 ? 31.322 9.685 24.603 1.00 0.00 169 VAL A O 14
ATOM 35726 N N . LYS A 1 69 ? 32.605 7.839 24.354 1.00 0.00 170 LYS A N 14
ATOM 35727 C CA . LYS A 1 69 ? 33.529 8.347 23.315 1.00 0.00 170 LYS A CA 14
ATOM 35728 C C . LYS A 1 69 ? 33.740 7.351 22.165 1.00 0.00 170 LYS A C 14
ATOM 35729 O O . LYS A 1 69 ? 33.530 6.152 22.342 1.00 0.00 170 LYS A O 14
ATOM 35748 N N . LYS A 1 70 ? 34.202 7.838 21.005 1.00 0.00 171 LYS A N 14
ATOM 35749 C CA . LYS A 1 70 ? 34.555 7.049 19.795 1.00 0.00 171 LYS A CA 14
ATOM 35750 C C . LYS A 1 70 ? 36.049 7.196 19.439 1.00 0.00 171 LYS A C 14
ATOM 35751 O O . LYS A 1 70 ? 36.408 8.145 18.743 1.00 0.00 171 LYS A O 14
ATOM 35770 N N . PRO A 1 71 ? 36.939 6.301 19.915 1.00 0.00 172 PRO A N 14
ATOM 35771 C CA . PRO A 1 71 ? 38.340 6.291 19.496 1.00 0.00 172 PRO A CA 14
ATOM 35772 C C . PRO A 1 71 ? 38.560 5.881 18.026 1.00 0.00 172 PRO A C 14
ATOM 35773 O O . PRO A 1 71 ? 39.445 6.455 17.385 1.00 0.00 172 PRO A O 14
ATOM 35784 N N . TYR A 1 72 ? 37.788 4.919 17.485 1.00 0.00 173 TYR A N 14
ATOM 35785 C CA . TYR A 1 72 ? 38.046 4.323 16.155 1.00 0.00 173 TYR A CA 14
ATOM 35786 C C . TYR A 1 72 ? 36.825 3.901 15.309 1.00 0.00 173 TYR A C 14
ATOM 35787 O O . TYR A 1 72 ? 35.706 3.924 15.817 1.00 0.00 173 TYR A O 14
ATOM 35805 N N . ARG A 1 73 ? 37.028 3.449 14.050 1.00 0.00 174 ARG A N 14
ATOM 35806 C CA . ARG A 1 73 ? 35.973 2.899 13.170 1.00 0.00 174 ARG A CA 14
ATOM 35807 C C . ARG A 1 73 ? 35.124 1.845 13.889 1.00 0.00 174 ARG A C 14
ATOM 35808 O O . ARG A 1 73 ? 35.608 0.745 14.149 1.00 0.00 174 ARG A O 14
ATOM 35829 N N . GLY A 1 74 ? 33.874 2.197 14.209 1.00 0.00 175 GLY A N 14
ATOM 35830 C CA . GLY A 1 74 ? 32.926 1.327 14.921 1.00 0.00 175 GLY A CA 14
ATOM 35831 C C . GLY A 1 74 ? 33.412 0.873 16.296 1.00 0.00 175 GLY A C 14
ATOM 35832 O O . GLY A 1 74 ? 33.000 -0.185 16.764 1.00 0.00 175 GLY A O 14
ATOM 35836 N N . GLN A 1 75 ? 34.320 1.623 16.925 1.00 0.00 176 GLN A N 14
ATOM 35837 C CA . GLN A 1 75 ? 34.978 1.275 18.184 1.00 0.00 176 GLN A CA 14
ATOM 35838 C C . GLN A 1 75 ? 34.756 2.385 19.210 1.00 0.00 176 GLN A C 14
ATOM 35839 O O . GLN A 1 75 ? 35.179 3.523 18.991 1.00 0.00 176 GLN A O 14
ATOM 35853 N N . TYR A 1 76 ? 34.135 2.017 20.331 1.00 0.00 177 TYR A N 14
ATOM 35854 C CA . TYR A 1 76 ? 33.615 2.926 21.354 1.00 0.00 177 TYR A CA 14
ATOM 35855 C C . TYR A 1 76 ? 34.177 2.621 22.753 1.00 0.00 177 TYR A C 14
ATOM 35856 O O . TYR A 1 76 ? 34.716 1.539 22.990 1.00 0.00 177 TYR A O 14
ATOM 35874 N N . ILE A 1 77 ? 34.039 3.570 23.687 1.00 0.00 178 ILE A N 14
ATOM 35875 C CA . ILE A 1 77 ? 34.447 3.435 25.103 1.00 0.00 178 ILE A CA 14
ATOM 35876 C C . ILE A 1 77 ? 33.552 4.289 26.023 1.00 0.00 178 ILE A C 14
ATOM 35877 O O . ILE A 1 77 ? 33.100 5.362 25.633 1.00 0.00 178 ILE A O 14
ATOM 35893 N N . LEU A 1 78 ? 33.326 3.840 27.259 1.00 0.00 179 LEU A N 14
ATOM 35894 C CA . LEU A 1 78 ? 32.701 4.614 28.340 1.00 0.00 179 LEU A CA 14
ATOM 35895 C C . LEU A 1 78 ? 33.736 4.818 29.459 1.00 0.00 179 LEU A C 14
ATOM 35896 O O . LEU A 1 78 ? 34.441 3.872 29.816 1.00 0.00 179 LEU A O 14
ATOM 35912 N N . GLU A 1 79 ? 33.841 6.033 30.002 1.00 0.00 180 GLU A N 14
ATOM 35913 C CA . GLU A 1 79 ? 34.846 6.418 31.003 1.00 0.00 180 GLU A CA 14
ATOM 35914 C C . GLU A 1 79 ? 34.218 6.855 32.344 1.00 0.00 180 GLU A C 14
ATOM 35915 O O . GLU A 1 79 ? 33.429 7.803 32.391 1.00 0.00 180 GLU A O 14
ATOM 35927 N N . GLY A 1 80 ? 34.585 6.181 33.443 1.00 0.00 181 GLY A N 14
ATOM 35928 C CA . GLY A 1 80 ? 34.054 6.410 34.792 1.00 0.00 181 GLY A CA 14
ATOM 35929 C C . GLY A 1 80 ? 32.591 5.959 34.946 1.00 0.00 181 GLY A C 14
ATOM 35930 O O . GLY A 1 80 ? 32.111 5.082 34.229 1.00 0.00 181 GLY A O 14
ATOM 35934 N N . GLU A 1 81 ? 31.871 6.549 35.906 1.00 0.00 182 GLU A N 14
ATOM 35935 C CA . GLU A 1 81 ? 30.416 6.384 36.025 1.00 0.00 182 GLU A CA 14
ATOM 35936 C C . GLU A 1 81 ? 29.652 7.172 34.942 1.00 0.00 182 GLU A C 14
ATOM 35937 O O . GLU A 1 81 ? 30.063 8.270 34.555 1.00 0.00 182 GLU A O 14
ATOM 35949 N N . ILE A 1 82 ? 28.520 6.626 34.485 1.00 0.00 183 ILE A N 14
ATOM 35950 C CA . ILE A 1 82 ? 27.565 7.358 33.641 1.00 0.00 183 ILE A CA 14
ATOM 35951 C C . ILE A 1 82 ? 26.798 8.365 34.514 1.00 0.00 183 ILE A C 14
ATOM 35952 O O . ILE A 1 82 ? 26.481 9.456 34.057 1.00 0.00 183 ILE A O 14
ATOM 35968 N N . GLU A 1 83 ? 26.566 8.038 35.793 1.00 0.00 184 GLU A N 14
ATOM 35969 C CA . GLU A 1 83 ? 25.982 8.917 36.818 1.00 0.00 184 GLU A CA 14
ATOM 35970 C C . GLU A 1 83 ? 27.032 9.919 37.356 1.00 0.00 184 GLU A C 14
ATO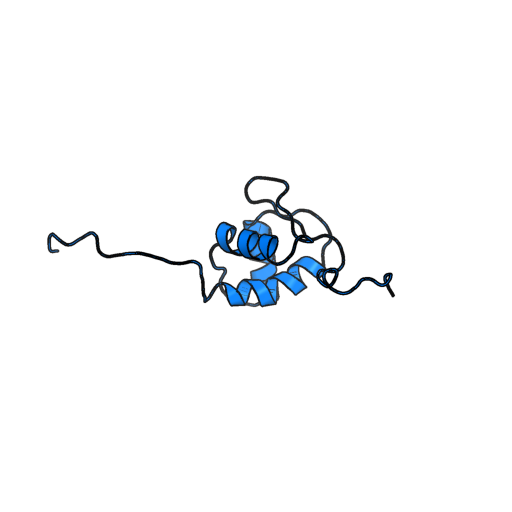M 35971 O O . GLU A 1 83 ? 27.386 9.942 38.538 1.00 0.00 184 GLU A O 14
ATOM 35983 N N . SER A 1 84 ? 27.585 10.714 36.441 1.00 0.00 185 SER A N 14
ATOM 35984 C CA . SER A 1 84 ? 28.444 11.874 36.724 1.00 0.00 185 SER A CA 14
ATOM 35985 C C . SER A 1 84 ? 27.683 12.985 37.460 1.00 0.00 185 SER A C 14
ATOM 35986 O O . SER A 1 84 ? 26.452 12.989 37.502 1.00 0.00 185 SER A O 14
ATOM 35994 N N . LEU A 1 85 ? 28.393 13.991 37.990 1.00 0.00 186 LEU A N 14
ATOM 35995 C CA . LEU A 1 85 ? 27.756 15.185 38.586 1.00 0.00 186 LEU A CA 14
ATOM 35996 C C . LEU A 1 85 ? 26.856 15.917 37.568 1.00 0.00 186 LEU A C 14
ATOM 35997 O O . LEU A 1 85 ? 25.775 16.401 37.914 1.00 0.00 186 LEU A O 14
ATOM 36013 N N . GLU A 1 86 ? 27.261 15.925 36.295 1.00 0.00 187 GLU A N 14
ATOM 36014 C CA . GLU A 1 86 ? 26.468 16.455 35.183 1.00 0.00 187 GLU A CA 14
ATOM 36015 C C . GLU A 1 86 ? 25.186 15.641 34.947 1.00 0.00 187 GLU A C 14
ATOM 36016 O O . GLU A 1 86 ? 24.102 16.220 34.894 1.00 0.00 187 GLU A O 14
ATOM 36028 N N . HIS A 1 87 ? 25.286 14.306 34.886 1.00 0.00 188 HIS A N 14
ATOM 36029 C CA . HIS A 1 87 ? 24.139 13.389 34.730 1.00 0.00 188 HIS A CA 14
ATOM 36030 C C . HIS A 1 87 ? 23.188 13.395 35.945 1.00 0.00 188 HIS A C 14
ATOM 36031 O O . HIS A 1 87 ? 21.985 13.197 35.775 1.00 0.00 188 HIS A O 14
ATOM 36046 N N . HIS A 1 88 ? 23.707 13.645 37.155 1.00 0.00 189 HIS A N 14
ATOM 36047 C CA . HIS A 1 88 ? 22.934 13.694 38.405 1.00 0.00 189 HIS A CA 14
ATOM 36048 C C . HIS A 1 88 ? 21.947 14.875 38.458 1.00 0.00 189 HIS A C 14
ATOM 36049 O O . HIS A 1 88 ? 20.800 14.695 38.874 1.00 0.00 189 HIS A O 14
ATOM 36064 N N . HIS A 1 89 ? 22.368 16.073 38.022 1.00 0.00 190 HIS A N 14
ATOM 36065 C CA . HIS A 1 89 ? 21.499 17.263 37.897 1.00 0.00 190 HIS A CA 14
ATOM 36066 C C . HIS A 1 89 ? 20.596 17.199 36.642 1.00 0.00 190 HIS A C 14
ATOM 36067 O O . HIS A 1 89 ? 20.805 16.357 35.767 1.00 0.00 190 HIS A O 14
ATOM 36082 N N . HIS A 1 90 ? 19.626 18.116 36.515 1.00 0.00 191 HIS A N 14
ATOM 36083 C CA . HIS A 1 90 ? 18.751 18.255 35.329 1.00 0.00 191 HIS A CA 14
ATOM 36084 C C . HIS A 1 90 ? 19.565 18.553 34.047 1.00 0.00 191 HIS A C 14
ATOM 36085 O O . HIS A 1 90 ? 20.035 19.673 33.851 1.00 0.00 191 HIS A O 14
ATOM 36100 N N . HIS A 1 91 ? 19.763 17.541 33.191 1.00 0.00 192 HIS A N 14
ATOM 36101 C CA . HIS A 1 91 ? 20.667 17.600 32.023 1.00 0.00 192 HIS A CA 14
ATOM 36102 C C . HIS A 1 91 ? 20.056 18.285 30.784 1.00 0.00 192 HIS A C 14
ATOM 36103 O O . HIS A 1 91 ? 20.798 18.844 29.974 1.00 0.00 192 HIS A O 14
ATOM 36118 N N . HIS A 1 92 ? 18.728 18.232 30.624 1.00 0.00 193 HIS A N 14
ATOM 36119 C CA . HIS A 1 92 ? 18.011 18.799 29.465 1.00 0.00 193 HIS A CA 14
ATOM 36120 C C . HIS A 1 92 ? 18.048 20.348 29.440 1.00 0.00 193 HIS A C 14
ATOM 36121 O O . HIS A 1 92 ? 17.968 20.922 28.328 1.00 0.00 193 HIS A O 14
ATOM 37283 N N . GLY A 1 1 ? 20.088 14.849 -6.758 1.00 0.00 102 GLY A N 15
ATOM 37284 C CA . GLY A 1 1 ? 18.885 14.379 -6.050 1.00 0.00 102 GLY A CA 15
ATOM 37285 C C . GLY A 1 1 ? 17.948 13.497 -6.895 1.00 0.00 102 GLY A C 15
ATOM 37286 O O . GLY A 1 1 ? 18.348 12.927 -7.913 1.00 0.00 102 GLY A O 15
ATOM 37290 N N . THR A 1 2 ? 16.689 13.372 -6.461 1.00 0.00 103 THR A N 15
ATOM 37291 C CA . THR A 1 2 ? 15.613 12.614 -7.135 1.00 0.00 103 THR A CA 15
ATOM 37292 C C . THR A 1 2 ? 14.202 13.141 -6.809 1.00 0.00 103 THR A C 15
ATOM 37293 O O . THR A 1 2 ? 13.990 13.752 -5.758 1.00 0.00 103 THR A O 15
ATOM 37304 N N . THR A 1 3 ? 13.237 12.921 -7.712 1.00 0.00 104 THR A N 15
ATOM 37305 C CA . THR A 1 3 ? 11.831 13.365 -7.589 1.00 0.00 104 THR A CA 15
ATOM 37306 C C . THR A 1 3 ? 11.018 12.737 -6.449 1.00 0.00 104 THR A C 15
ATOM 37307 O O . THR A 1 3 ? 10.197 13.404 -5.815 1.00 0.00 104 THR A O 15
ATOM 37318 N N . ARG A 1 4 ? 11.293 11.458 -6.156 1.00 0.00 105 ARG A N 15
ATOM 37319 C CA . ARG A 1 4 ? 10.787 10.690 -4.996 1.00 0.00 105 ARG A CA 15
ATOM 37320 C C . ARG A 1 4 ? 11.773 9.561 -4.647 1.00 0.00 105 ARG A C 15
ATOM 37321 O O . ARG A 1 4 ? 12.369 8.965 -5.549 1.00 0.00 105 ARG A O 15
ATOM 37342 N N . ARG A 1 5 ? 11.940 9.271 -3.351 1.00 0.00 106 ARG A N 15
ATOM 37343 C CA . ARG A 1 5 ? 12.713 8.116 -2.846 1.00 0.00 106 ARG A CA 15
ATOM 37344 C C . ARG A 1 5 ? 12.111 6.773 -3.287 1.00 0.00 106 ARG A C 15
ATOM 37345 O O . ARG A 1 5 ? 10.944 6.714 -3.691 1.00 0.00 106 ARG A O 15
ATOM 37366 N N . ARG A 1 6 ? 12.902 5.696 -3.209 1.00 0.00 107 ARG A N 15
ATOM 37367 C CA . ARG A 1 6 ? 12.439 4.321 -3.481 1.00 0.00 107 ARG A CA 15
ATOM 37368 C C . ARG A 1 6 ? 11.582 3.787 -2.306 1.00 0.00 107 ARG A C 15
ATOM 37369 O O . ARG A 1 6 ? 11.165 4.541 -1.423 1.00 0.00 107 ARG A O 15
ATOM 37390 N N . ARG A 1 7 ? 11.279 2.479 -2.317 1.00 0.00 108 ARG A N 15
ATOM 37391 C CA . ARG A 1 7 ? 10.291 1.823 -1.431 1.00 0.00 108 ARG A CA 15
ATOM 37392 C C . ARG A 1 7 ? 10.467 2.041 0.083 1.00 0.00 108 ARG A C 15
ATOM 37393 O O . ARG A 1 7 ? 9.501 2.423 0.745 1.00 0.00 108 ARG A O 15
ATOM 37414 N N . GLY A 1 8 ? 11.648 1.765 0.645 1.00 0.00 109 GLY A N 15
ATOM 37415 C CA . GLY A 1 8 ? 11.867 1.738 2.104 1.00 0.00 109 GLY A CA 15
ATOM 37416 C C . GLY A 1 8 ? 12.019 3.115 2.799 1.00 0.00 109 GLY A C 15
ATOM 37417 O O . GLY A 1 8 ? 12.234 4.143 2.151 1.00 0.00 109 GLY A O 15
ATOM 37421 N N . THR A 1 9 ? 11.895 3.130 4.132 1.00 0.00 110 THR A N 15
ATOM 37422 C CA . THR A 1 9 ? 12.149 4.280 5.032 1.00 0.00 110 THR A CA 15
ATOM 37423 C C . THR A 1 9 ? 12.313 3.870 6.509 1.00 0.00 110 THR A C 15
ATOM 37424 O O . THR A 1 9 ? 11.988 2.730 6.836 1.00 0.00 110 THR A O 15
ATOM 37435 N N . ALA A 1 10 ? 12.801 4.758 7.396 1.00 0.00 111 ALA A N 15
ATOM 37436 C CA . ALA A 1 10 ? 13.018 4.439 8.819 1.00 0.00 111 ALA A CA 15
ATOM 37437 C C . ALA A 1 10 ? 13.018 5.654 9.779 1.00 0.00 111 ALA A C 15
ATOM 37438 O O . ALA A 1 10 ? 13.035 6.815 9.358 1.00 0.00 111 ALA A O 15
ATOM 37445 N N . ARG A 1 11 ? 13.050 5.346 11.087 1.00 0.00 112 ARG A N 15
ATOM 37446 C CA . ARG A 1 11 ? 13.269 6.252 12.233 1.00 0.00 112 ARG A CA 15
ATOM 37447 C C . ARG A 1 11 ? 13.979 5.513 13.390 1.00 0.00 112 ARG A C 15
ATOM 37448 O O . ARG A 1 11 ? 13.917 4.283 13.412 1.00 0.00 112 ARG A O 15
ATOM 37469 N N . PRO A 1 12 ? 14.623 6.200 14.359 1.00 0.00 113 PRO A N 15
ATOM 37470 C CA . PRO A 1 12 ? 15.284 5.554 15.506 1.00 0.00 113 PRO A CA 15
ATOM 37471 C C . PRO A 1 12 ? 14.352 4.600 16.278 1.00 0.00 113 PRO A C 15
ATOM 37472 O O . PRO A 1 12 ? 13.166 4.888 16.422 1.00 0.00 113 PRO A O 15
ATOM 37483 N N . GLY A 1 13 ? 14.883 3.472 16.759 1.00 0.00 114 GLY A N 15
ATOM 37484 C CA . GLY A 1 13 ? 14.097 2.355 17.300 1.00 0.00 114 GLY A CA 15
ATOM 37485 C C . GLY A 1 13 ? 13.244 2.579 18.552 1.00 0.00 114 GLY A C 15
ATOM 37486 O O . GLY A 1 13 ? 13.555 3.400 19.416 1.00 0.00 114 GLY A O 15
ATOM 37490 N N . SER A 1 14 ? 12.177 1.774 18.647 1.00 0.00 115 SER A N 15
ATOM 37491 C CA . SER A 1 14 ? 11.299 1.602 19.823 1.00 0.00 115 SER A CA 15
ATOM 37492 C C . SER A 1 14 ? 11.801 0.466 20.728 1.00 0.00 115 SER A C 15
ATOM 37493 O O . SER A 1 14 ? 11.877 0.624 21.947 1.00 0.00 115 SER A O 15
ATOM 37501 N N . LYS A 1 15 ? 12.243 -0.647 20.114 1.00 0.00 116 LYS A N 15
ATOM 37502 C CA . LYS A 1 15 ? 12.966 -1.770 20.759 1.00 0.00 116 LYS A CA 15
ATOM 37503 C C . LYS A 1 15 ? 14.212 -1.270 21.500 1.00 0.00 116 LYS A C 15
ATOM 37504 O O . LYS A 1 15 ? 14.557 -1.732 22.586 1.00 0.00 116 LYS A O 15
ATOM 37523 N N . ALA A 1 16 ? 14.881 -0.306 20.878 1.00 0.00 117 ALA A N 15
ATOM 37524 C CA . ALA A 1 16 ? 16.197 0.223 21.218 1.00 0.00 117 ALA A CA 15
ATOM 37525 C C . ALA A 1 16 ? 16.355 0.757 22.663 1.00 0.00 117 ALA A C 15
ATOM 37526 O O . ALA A 1 16 ? 17.428 0.624 23.243 1.00 0.00 117 ALA A O 15
ATOM 37533 N N . ALA A 1 17 ? 15.303 1.287 23.300 1.00 0.00 118 ALA A N 15
ATOM 37534 C CA . ALA A 1 17 ? 15.387 1.829 24.671 1.00 0.00 118 ALA A CA 15
ATOM 37535 C C . ALA A 1 17 ? 15.717 0.759 25.739 1.00 0.00 118 ALA A C 15
ATOM 37536 O O . ALA A 1 17 ? 16.516 1.009 26.645 1.00 0.00 118 ALA A O 15
ATOM 37543 N N . LYS A 1 18 ? 15.183 -0.464 25.594 1.00 0.00 119 LYS A N 15
ATOM 37544 C CA . LYS A 1 18 ? 15.504 -1.590 26.502 1.00 0.00 119 LYS A CA 15
ATOM 37545 C C . LYS A 1 18 ? 16.993 -1.968 26.429 1.00 0.00 119 LYS A C 15
ATOM 37546 O O . LYS A 1 18 ? 17.629 -2.246 27.445 1.00 0.00 119 LYS A O 15
ATOM 37565 N N . LEU A 1 19 ? 17.568 -1.900 25.227 1.00 0.00 120 LEU A N 15
ATOM 37566 C CA . LEU A 1 19 ? 18.991 -2.171 24.995 1.00 0.00 120 LEU A CA 15
ATOM 37567 C C . LEU A 1 19 ? 19.893 -1.068 25.566 1.00 0.00 120 LEU A C 15
ATOM 37568 O O . LEU A 1 19 ? 20.940 -1.409 26.097 1.00 0.00 120 LEU A O 15
ATOM 37584 N N . ARG A 1 20 ? 19.486 0.213 25.575 1.00 0.00 121 ARG A N 15
ATOM 37585 C CA . ARG A 1 20 ? 20.210 1.280 26.308 1.00 0.00 121 ARG A CA 15
ATOM 37586 C C . ARG A 1 20 ? 20.361 0.939 27.789 1.00 0.00 121 ARG A C 15
ATOM 37587 O O . ARG A 1 20 ? 21.447 1.053 28.349 1.00 0.00 121 ARG A O 15
ATOM 37608 N N . GLU A 1 21 ? 19.277 0.470 28.398 1.00 0.00 122 GLU A N 15
ATOM 37609 C CA . GLU A 1 21 ? 19.263 0.142 29.830 1.00 0.00 122 GLU A CA 15
ATOM 37610 C C . GLU A 1 21 ? 20.218 -1.019 30.172 1.00 0.00 122 GLU A C 15
ATOM 37611 O O . GLU A 1 21 ? 20.951 -0.936 31.160 1.00 0.00 122 GLU A O 15
ATOM 37623 N N . ALA A 1 22 ? 20.296 -2.052 29.320 1.00 0.00 123 ALA A N 15
ATOM 37624 C CA . ALA A 1 22 ? 21.297 -3.123 29.445 1.00 0.00 123 ALA A CA 15
ATOM 37625 C C . ALA A 1 22 ? 22.729 -2.632 29.142 1.00 0.00 123 ALA A C 15
ATOM 37626 O O . ALA A 1 22 ? 23.661 -2.911 29.897 1.00 0.00 123 ALA A O 15
ATOM 37633 N N . ALA A 1 23 ? 22.907 -1.874 28.054 1.00 0.00 124 ALA A N 15
ATOM 37634 C CA . ALA A 1 23 ? 24.213 -1.482 27.512 1.00 0.00 124 ALA A CA 15
ATOM 37635 C C . ALA A 1 23 ? 25.057 -0.658 28.490 1.00 0.00 124 ALA A C 15
ATOM 37636 O O . ALA A 1 23 ? 26.269 -0.852 28.535 1.00 0.00 124 ALA A O 15
ATOM 37643 N N . ILE A 1 24 ? 24.446 0.203 29.311 1.00 0.00 125 ILE A N 15
ATOM 37644 C CA . ILE A 1 24 ? 25.169 0.938 30.365 1.00 0.00 125 ILE A CA 15
ATOM 37645 C C . ILE A 1 24 ? 25.842 -0.010 31.370 1.00 0.00 125 ILE A C 15
ATOM 37646 O O . ILE A 1 24 ? 27.014 0.181 31.684 1.00 0.00 125 ILE A O 15
ATOM 37662 N N . LYS A 1 25 ? 25.171 -1.080 31.814 1.00 0.00 126 LYS A N 15
ATOM 37663 C CA . LYS A 1 25 ? 25.775 -2.075 32.726 1.00 0.00 126 LYS A CA 15
ATOM 37664 C C . LYS A 1 25 ? 26.906 -2.847 32.042 1.00 0.00 126 LYS A C 15
ATOM 37665 O O . LYS A 1 25 ? 28.006 -2.925 32.588 1.00 0.00 126 LYS A O 15
ATOM 37684 N N . THR A 1 26 ? 26.686 -3.303 30.805 1.00 0.00 127 THR A N 15
ATOM 37685 C CA . THR A 1 26 ? 27.730 -3.941 29.974 1.00 0.00 127 THR A CA 15
ATOM 37686 C C . THR A 1 26 ? 28.963 -3.080 29.686 1.00 0.00 127 THR A C 15
ATOM 37687 O O . THR A 1 26 ? 30.087 -3.576 29.739 1.00 0.00 127 THR A O 15
ATOM 37698 N N . LEU A 1 27 ? 28.769 -1.783 29.434 1.00 0.00 128 LEU A N 15
ATOM 37699 C CA . LEU A 1 27 ? 29.840 -0.801 29.257 1.00 0.00 128 LEU A CA 15
ATOM 37700 C C . LEU A 1 27 ? 30.593 -0.529 30.569 1.00 0.00 128 LEU A C 15
ATOM 37701 O O . LEU A 1 27 ? 31.820 -0.570 30.566 1.00 0.00 128 LEU A O 15
ATOM 37717 N N . LYS A 1 28 ? 29.908 -0.335 31.707 1.00 0.00 129 LYS A N 15
ATOM 37718 C CA . LYS A 1 28 ? 30.593 -0.093 32.999 1.00 0.00 129 LYS A CA 15
ATOM 37719 C C . LYS A 1 28 ? 31.472 -1.261 33.480 1.00 0.00 129 LYS A C 15
ATOM 37720 O O . LYS A 1 28 ? 32.520 -1.017 34.079 1.00 0.00 129 LYS A O 15
ATOM 37739 N N . ARG A 1 29 ? 31.126 -2.519 33.149 1.00 0.00 130 ARG A N 15
ATOM 37740 C CA . ARG A 1 29 ? 32.004 -3.696 33.392 1.00 0.00 130 ARG A CA 15
ATOM 37741 C C . ARG A 1 29 ? 33.148 -3.880 32.372 1.00 0.00 130 ARG A C 15
ATOM 37742 O O . ARG A 1 29 ? 33.966 -4.781 32.550 1.00 0.00 130 ARG A O 15
ATOM 37763 N N . HIS A 1 30 ? 33.235 -3.024 31.341 1.00 0.00 131 HIS A N 15
ATOM 37764 C CA . HIS A 1 30 ? 34.297 -2.986 30.317 1.00 0.00 131 HIS A CA 15
ATOM 37765 C C . HIS A 1 30 ? 34.828 -1.554 30.085 1.00 0.00 131 HIS A C 15
ATOM 37766 O O . HIS A 1 30 ? 34.507 -0.905 29.091 1.00 0.00 131 HIS A O 15
ATOM 37781 N N . ASN A 1 31 ? 35.666 -1.070 31.011 1.00 0.00 132 ASN A N 15
ATOM 37782 C CA . ASN A 1 31 ? 36.283 0.269 30.953 1.00 0.00 132 ASN A CA 15
ATOM 37783 C C . ASN A 1 31 ? 37.263 0.452 29.772 1.00 0.00 132 ASN A C 15
ATOM 37784 O O . ASN A 1 31 ? 37.468 1.576 29.316 1.00 0.00 132 ASN A O 15
ATOM 37795 N N . ALA A 1 32 ? 37.850 -0.638 29.260 1.00 0.00 133 ALA A N 15
ATOM 37796 C CA . ALA A 1 32 ? 38.694 -0.657 28.059 1.00 0.00 133 ALA A CA 15
ATOM 37797 C C . ALA A 1 32 ? 37.872 -0.640 26.750 1.00 0.00 133 ALA A C 15
ATOM 37798 O O . ALA A 1 32 ? 36.699 -1.017 26.725 1.00 0.00 133 ALA A O 15
ATOM 37805 N N . ALA A 1 33 ? 38.489 -0.218 25.638 1.00 0.00 134 ALA A N 15
ATOM 37806 C CA . ALA A 1 33 ? 37.834 -0.163 24.322 1.00 0.00 134 ALA A CA 15
ATOM 37807 C C . ALA A 1 33 ? 37.465 -1.553 23.757 1.00 0.00 134 ALA A C 15
ATOM 37808 O O . ALA A 1 33 ? 38.144 -2.552 24.023 1.00 0.00 134 ALA A O 15
ATOM 37815 N N . ILE A 1 34 ? 36.391 -1.604 22.957 1.00 0.00 135 ILE A N 15
ATOM 37816 C CA . ILE A 1 34 ? 35.815 -2.841 22.398 1.00 0.00 135 ILE A CA 15
ATOM 37817 C C . ILE A 1 34 ? 35.181 -2.588 21.013 1.00 0.00 135 ILE A C 15
ATOM 37818 O O . ILE A 1 34 ? 34.648 -1.508 20.765 1.00 0.00 135 ILE A O 15
ATOM 37834 N N . LYS A 1 35 ? 35.204 -3.573 20.098 1.00 0.00 136 LYS A N 15
ATOM 37835 C CA . LYS A 1 35 ? 34.481 -3.494 18.807 1.00 0.00 136 LYS A CA 15
ATOM 37836 C C . LYS A 1 35 ? 32.963 -3.597 19.006 1.00 0.00 136 LYS A C 15
ATOM 37837 O O . LYS A 1 35 ? 32.485 -4.411 19.788 1.00 0.00 136 LYS A O 15
ATOM 37856 N N . SER A 1 36 ? 32.205 -2.841 18.221 1.00 0.00 137 SER A N 15
ATOM 37857 C CA . SER A 1 36 ? 30.744 -2.797 18.151 1.00 0.00 137 SER A CA 15
ATOM 37858 C C . SER A 1 36 ? 30.092 -4.180 18.162 1.00 0.00 137 SER A C 15
ATOM 37859 O O . SER A 1 36 ? 29.328 -4.475 19.072 1.00 0.00 137 SER A O 15
ATOM 37867 N N . SER A 1 37 ? 30.438 -5.050 17.213 1.00 0.00 138 SER A N 15
ATOM 37868 C CA . SER A 1 37 ? 29.885 -6.404 17.054 1.00 0.00 138 SER A CA 15
ATOM 37869 C C . SER A 1 37 ? 30.207 -7.369 18.204 1.00 0.00 138 SER A C 15
ATOM 37870 O O . SER A 1 37 ? 29.455 -8.310 18.453 1.00 0.00 138 SER A O 15
ATOM 37878 N N . GLU A 1 38 ? 31.295 -7.143 18.945 1.00 0.00 139 GLU A N 15
ATOM 37879 C CA . GLU A 1 38 ? 31.641 -7.914 20.151 1.00 0.00 139 GLU A CA 15
ATOM 37880 C C . GLU A 1 38 ? 30.919 -7.366 21.391 1.00 0.00 139 GLU A C 15
ATOM 37881 O O . GLU A 1 38 ? 30.380 -8.138 22.185 1.00 0.00 139 GLU A O 15
ATOM 37893 N N . LEU A 1 39 ? 30.815 -6.038 21.514 1.00 0.00 140 LEU A N 15
ATOM 37894 C CA . LEU A 1 39 ? 29.975 -5.385 22.521 1.00 0.00 140 LEU A CA 15
ATOM 37895 C C . LEU A 1 39 ? 28.492 -5.766 22.334 1.00 0.00 140 LEU A C 15
ATOM 37896 O O . LEU A 1 39 ? 27.816 -6.072 23.308 1.00 0.00 140 LEU A O 15
ATOM 37912 N N . GLN A 1 40 ? 28.008 -5.851 21.091 1.00 0.00 141 GLN A N 15
ATOM 37913 C CA . GLN A 1 40 ? 26.696 -6.409 20.719 1.00 0.00 141 GLN A CA 15
ATOM 37914 C C . GLN A 1 40 ? 26.499 -7.819 21.283 1.00 0.00 141 GLN A C 15
ATOM 37915 O O . GLN A 1 40 ? 25.515 -8.045 21.989 1.00 0.00 141 GLN A O 15
ATOM 37929 N N . LYS A 1 41 ? 27.433 -8.754 21.038 1.00 0.00 142 LYS A N 15
ATOM 37930 C CA . LYS A 1 41 ? 27.349 -10.112 21.612 1.00 0.00 142 LYS A CA 15
ATOM 37931 C C . LYS A 1 41 ? 27.295 -10.122 23.144 1.00 0.00 142 LYS A C 15
ATOM 37932 O O . LYS A 1 41 ? 26.442 -10.784 23.729 1.00 0.00 142 LYS A O 15
ATOM 37951 N N . GLU A 1 42 ? 28.164 -9.357 23.801 1.00 0.00 143 GLU A N 15
ATOM 37952 C CA . GLU A 1 42 ? 28.163 -9.218 25.263 1.00 0.00 143 GLU A CA 15
ATOM 37953 C C . GLU A 1 42 ? 26.844 -8.657 25.830 1.00 0.00 143 GLU A C 15
ATOM 37954 O O . GLU A 1 42 ? 26.291 -9.228 26.773 1.00 0.00 143 GLU A O 15
ATOM 37966 N N . ILE A 1 43 ? 26.296 -7.591 25.232 1.00 0.00 144 ILE A N 15
ATOM 37967 C CA . ILE A 1 43 ? 24.997 -7.025 25.645 1.00 0.00 144 ILE A CA 15
ATOM 37968 C C . ILE A 1 43 ? 23.856 -8.003 25.350 1.00 0.00 144 ILE A C 15
ATOM 37969 O O . ILE A 1 43 ? 22.943 -8.142 26.158 1.00 0.00 144 ILE A O 15
ATOM 37985 N N . GLU A 1 44 ? 23.894 -8.718 24.223 1.00 0.00 145 GLU A N 15
ATOM 37986 C CA . GLU A 1 44 ? 22.867 -9.698 23.853 1.00 0.00 145 GLU A CA 15
ATOM 37987 C C . GLU A 1 44 ? 22.832 -10.893 24.822 1.00 0.00 145 GLU A C 15
ATOM 37988 O O . GLU A 1 44 ? 21.751 -11.299 25.243 1.00 0.00 145 GLU A O 15
ATOM 38000 N N . LYS A 1 45 ? 23.993 -11.409 25.252 1.00 0.00 146 LYS A N 15
ATOM 38001 C CA . LYS A 1 45 ? 24.062 -12.449 26.290 1.00 0.00 146 LYS A CA 15
ATOM 38002 C C . LYS A 1 45 ? 23.573 -11.950 27.657 1.00 0.00 146 LYS A C 15
ATOM 38003 O O . LYS A 1 45 ? 22.961 -12.714 28.403 1.00 0.00 146 LYS A O 15
ATOM 38022 N N . GLU A 1 46 ? 23.837 -10.687 27.994 1.00 0.00 147 GLU A N 15
ATOM 38023 C CA . GLU A 1 46 ? 23.435 -10.075 29.271 1.00 0.00 147 GLU A CA 15
ATOM 38024 C C . GLU A 1 46 ? 21.935 -9.703 29.332 1.00 0.00 147 GLU A C 15
ATOM 38025 O O . GLU A 1 46 ? 21.306 -9.820 30.387 1.00 0.00 147 GLU A O 15
ATOM 38037 N N . SER A 1 47 ? 21.348 -9.271 28.208 1.00 0.00 148 SER A N 15
ATOM 38038 C CA . SER A 1 47 ? 19.954 -8.791 28.114 1.00 0.00 148 SER A CA 15
ATOM 38039 C C . SER A 1 47 ? 18.944 -9.828 27.590 1.00 0.00 148 SER A C 15
ATOM 38040 O O . SER A 1 47 ? 17.776 -9.796 27.986 1.00 0.00 148 SER A O 15
ATOM 38048 N N . GLY A 1 48 ? 19.372 -10.748 26.722 1.00 0.00 149 GLY A N 15
ATOM 38049 C CA . GLY A 1 48 ? 18.537 -11.764 26.071 1.00 0.00 149 GLY A CA 15
ATOM 38050 C C . GLY A 1 48 ? 18.001 -11.378 24.682 1.00 0.00 149 GLY A C 15
ATOM 38051 O O . GLY A 1 48 ? 17.240 -12.156 24.105 1.00 0.00 149 GLY A O 15
ATOM 38055 N N . LEU A 1 49 ? 18.378 -10.212 24.131 1.00 0.00 150 LEU A N 15
ATOM 38056 C CA . LEU A 1 49 ? 17.961 -9.745 22.792 1.00 0.00 150 LEU A CA 15
ATOM 38057 C C . LEU A 1 49 ? 19.029 -8.877 22.083 1.00 0.00 150 LEU A C 15
ATOM 38058 O O . LEU A 1 49 ? 20.001 -8.433 22.693 1.00 0.00 150 LEU A O 15
ATOM 38074 N N . GLU A 1 50 ? 18.872 -8.657 20.772 1.00 0.00 151 GLU A N 15
ATOM 38075 C CA . GLU A 1 50 ? 19.901 -8.048 19.920 1.00 0.00 151 GLU A CA 15
ATOM 38076 C C . GLU A 1 50 ? 20.074 -6.532 20.132 1.00 0.00 151 GLU A C 15
ATOM 38077 O O . GLU A 1 50 ? 19.086 -5.793 20.227 1.00 0.00 151 GLU A O 15
ATOM 38089 N N . ILE A 1 51 ? 21.331 -6.062 20.140 1.00 0.00 152 ILE A N 15
ATOM 38090 C CA . ILE A 1 51 ? 21.680 -4.628 20.116 1.00 0.00 152 ILE A CA 15
ATOM 38091 C C . ILE A 1 51 ? 21.264 -3.964 18.777 1.00 0.00 152 ILE A C 15
ATOM 38092 O O . ILE A 1 51 ? 21.416 -4.611 17.738 1.00 0.00 152 ILE A O 15
ATOM 38108 N N . PRO A 1 52 ? 20.781 -2.696 18.766 1.00 0.00 153 PRO A N 15
ATOM 38109 C CA . PRO A 1 52 ? 20.253 -2.048 17.560 1.00 0.00 153 PRO A CA 15
ATOM 38110 C C . PRO A 1 52 ? 21.333 -1.639 16.547 1.00 0.00 153 PRO A C 15
ATOM 38111 O O . PRO A 1 52 ? 22.491 -2.038 16.683 1.00 0.00 153 PRO A O 15
ATOM 38122 N N . ASN A 1 53 ? 20.979 -0.786 15.569 1.00 0.00 154 ASN A N 15
ATOM 38123 C CA . ASN A 1 53 ? 21.958 -0.160 14.668 1.00 0.00 154 ASN A CA 15
ATOM 38124 C C . ASN A 1 53 ? 23.094 0.450 15.493 1.00 0.00 154 ASN A C 15
ATOM 38125 O O . ASN A 1 53 ? 22.897 1.435 16.205 1.00 0.00 154 ASN A O 15
ATOM 38136 N N . MET A 1 54 ? 24.283 -0.145 15.400 1.00 0.00 155 MET A N 15
ATOM 38137 C CA . MET A 1 54 ? 25.371 0.198 16.315 1.00 0.00 155 MET A CA 15
ATOM 38138 C C . MET A 1 54 ? 25.878 1.624 16.111 1.00 0.00 155 MET A C 15
ATOM 38139 O O . MET A 1 54 ? 26.099 2.325 17.095 1.00 0.00 155 MET A O 15
ATOM 38153 N N . THR A 1 55 ? 25.987 2.100 14.870 1.00 0.00 156 THR A N 15
ATOM 38154 C CA . THR A 1 55 ? 26.390 3.487 14.615 1.00 0.00 156 THR A CA 15
ATOM 38155 C C . THR A 1 55 ? 25.445 4.568 15.143 1.00 0.00 156 THR A C 15
ATOM 38156 O O . THR A 1 55 ? 25.898 5.479 15.841 1.00 0.00 156 THR A O 15
ATOM 38167 N N . THR A 1 56 ? 24.131 4.443 14.908 1.00 0.00 157 THR A N 15
ATOM 38168 C CA . THR A 1 56 ? 23.139 5.323 15.560 1.00 0.00 157 THR A CA 15
ATOM 38169 C C . THR A 1 56 ? 23.045 5.173 17.079 1.00 0.00 157 THR A C 15
ATOM 38170 O O . THR A 1 56 ? 23.070 6.174 17.796 1.00 0.00 157 THR A O 15
ATOM 38181 N N . PHE A 1 57 ? 23.000 3.940 17.587 1.00 0.00 158 PHE A N 15
ATOM 38182 C CA . PHE A 1 57 ? 22.845 3.646 19.014 1.00 0.00 158 PHE A CA 15
ATOM 38183 C C . PHE A 1 57 ? 24.025 4.117 19.865 1.00 0.00 158 PHE A C 15
ATOM 38184 O O . PHE A 1 57 ? 23.851 4.847 20.841 1.00 0.00 158 PHE A O 15
ATOM 38201 N N . MET A 1 58 ? 25.250 3.768 19.457 1.00 0.00 159 MET A N 15
ATOM 38202 C CA . MET A 1 58 ? 26.458 4.181 20.175 1.00 0.00 159 MET A CA 15
ATOM 38203 C C . MET A 1 58 ? 26.650 5.706 20.098 1.00 0.00 159 MET A C 15
ATOM 38204 O O . MET A 1 58 ? 26.961 6.311 21.121 1.00 0.00 159 MET A O 15
ATOM 38218 N N . GLN A 1 59 ? 26.371 6.371 18.965 1.00 0.00 160 GLN A N 15
ATOM 38219 C CA . GLN A 1 59 ? 26.359 7.843 18.933 1.00 0.00 160 GLN A CA 15
ATOM 38220 C C . GLN A 1 59 ? 25.244 8.485 19.772 1.00 0.00 160 GLN A C 15
ATOM 38221 O O . GLN A 1 59 ? 25.484 9.519 20.395 1.00 0.00 160 GLN A O 15
ATOM 38235 N N . SER A 1 60 ? 24.058 7.875 19.869 1.00 0.00 161 SER A N 15
ATOM 38236 C CA . SER A 1 60 ? 23.005 8.329 20.795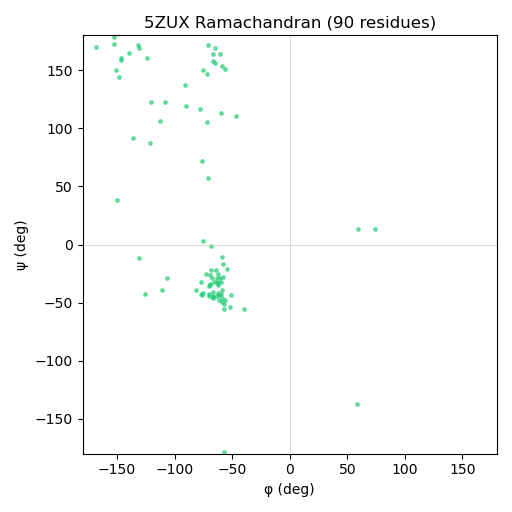 1.00 0.00 161 SER A CA 15
ATOM 38237 C C . SER A 1 60 ? 23.494 8.296 22.251 1.00 0.00 161 SER A C 15
ATOM 38238 O O . SER A 1 60 ? 23.355 9.284 22.973 1.00 0.00 161 SER A O 15
ATOM 38246 N N . LEU A 1 61 ? 24.166 7.215 22.665 1.00 0.00 162 LEU A N 15
ATOM 38247 C CA . LEU A 1 61 ? 24.826 7.140 23.974 1.00 0.00 162 LEU A CA 15
ATOM 38248 C C . LEU A 1 61 ? 25.938 8.202 24.106 1.00 0.00 162 LEU A C 15
ATOM 38249 O O . LEU A 1 61 ? 25.974 8.893 25.121 1.00 0.00 162 LEU A O 15
ATOM 38265 N N . ILE A 1 62 ? 26.808 8.374 23.105 1.00 0.00 163 ILE A N 15
ATOM 38266 C CA . ILE A 1 62 ? 27.912 9.356 23.124 1.00 0.00 163 ILE A CA 15
ATOM 38267 C C . ILE A 1 62 ? 27.402 10.799 23.312 1.00 0.00 163 ILE A C 15
ATOM 38268 O O . ILE A 1 62 ? 27.881 11.500 24.204 1.00 0.00 163 ILE A O 15
ATOM 38284 N N . LYS A 1 63 ? 26.424 11.258 22.508 1.00 0.00 164 LYS A N 15
ATOM 38285 C CA . LYS A 1 63 ? 25.914 12.640 22.590 1.00 0.00 164 LYS A CA 15
ATOM 38286 C C . LYS A 1 63 ? 25.143 12.903 23.893 1.00 0.00 164 LYS A C 15
ATOM 38287 O O . LYS A 1 63 ? 25.150 14.031 24.393 1.00 0.00 164 LYS A O 15
ATOM 38306 N N . MET A 1 64 ? 24.484 11.877 24.439 1.00 0.00 165 MET A N 15
ATOM 38307 C CA . MET A 1 64 ? 23.689 11.976 25.666 1.00 0.00 165 MET A CA 15
ATOM 38308 C C . MET A 1 64 ? 24.532 11.833 26.953 1.00 0.00 165 MET A C 15
ATOM 38309 O O . MET A 1 64 ? 24.212 12.458 27.967 1.00 0.00 165 MET A O 15
ATOM 38323 N N . TYR A 1 65 ? 25.634 11.078 26.902 1.00 0.00 166 TYR A N 15
ATOM 38324 C CA . TYR A 1 65 ? 26.552 10.841 28.023 1.00 0.00 166 TYR A CA 15
ATOM 38325 C C . TYR A 1 65 ? 27.979 10.935 27.425 1.00 0.00 166 TYR A C 15
ATOM 38326 O O . TYR A 1 65 ? 28.528 9.934 26.949 1.00 0.00 166 TYR A O 15
ATOM 38344 N N . PRO A 1 66 ? 28.634 12.113 27.495 1.00 0.00 167 PRO A N 15
ATOM 38345 C CA . PRO A 1 66 ? 29.989 12.328 26.958 1.00 0.00 167 PRO A CA 15
ATOM 38346 C C . PRO A 1 66 ? 31.109 11.439 27.547 1.00 0.00 167 PRO A C 15
ATOM 38347 O O . PRO A 1 66 ? 32.214 11.404 27.009 1.00 0.00 167 PRO A O 15
ATOM 38358 N N . GLU A 1 67 ? 30.843 10.712 28.637 1.00 0.00 168 GLU A N 15
ATOM 38359 C CA . GLU A 1 67 ? 31.751 9.674 29.163 1.00 0.00 168 GLU A CA 15
ATOM 38360 C C . GLU A 1 67 ? 31.891 8.458 28.214 1.00 0.00 168 GLU A C 15
ATOM 38361 O O . GLU A 1 67 ? 32.909 7.754 28.241 1.00 0.00 168 GLU A O 15
ATOM 38373 N N . VAL A 1 68 ? 30.878 8.200 27.369 1.00 0.00 169 VAL A N 15
ATOM 38374 C CA . VAL A 1 68 ? 30.947 7.237 26.258 1.00 0.00 169 VAL A CA 15
ATOM 38375 C C . VAL A 1 68 ? 31.649 7.894 25.059 1.00 0.00 169 VAL A C 15
ATOM 38376 O O . VAL A 1 68 ? 31.311 9.021 24.686 1.00 0.00 169 VAL A O 15
ATOM 38389 N N . LYS A 1 69 ? 32.621 7.199 24.449 1.00 0.00 170 LYS A N 15
ATOM 38390 C CA . LYS A 1 69 ? 33.517 7.722 23.390 1.00 0.00 170 LYS A CA 15
ATOM 38391 C C . LYS A 1 69 ? 33.751 6.705 22.261 1.00 0.00 170 LYS A C 15
ATOM 38392 O O . LYS A 1 69 ? 33.474 5.519 22.419 1.00 0.00 170 LYS A O 15
ATOM 38411 N N . LYS A 1 70 ? 34.295 7.166 21.125 1.00 0.00 171 LYS A N 15
ATOM 38412 C CA . LYS A 1 70 ? 34.578 6.376 19.903 1.00 0.00 171 LYS A CA 15
ATOM 38413 C C . LYS A 1 70 ? 36.078 6.460 19.523 1.00 0.00 171 LYS A C 15
ATOM 38414 O O . LYS A 1 70 ? 36.472 7.389 18.817 1.00 0.00 171 LYS A O 15
ATOM 38433 N N . PRO A 1 71 ? 36.929 5.522 19.984 1.00 0.00 172 PRO A N 15
ATOM 38434 C CA . PRO A 1 71 ? 38.325 5.445 19.554 1.00 0.00 172 PRO A CA 15
ATOM 38435 C C . PRO A 1 71 ? 38.559 5.210 18.048 1.00 0.00 172 PRO A C 15
ATOM 38436 O O . PRO A 1 71 ? 39.520 5.771 17.515 1.00 0.00 172 PRO A O 15
ATOM 38447 N N . TYR A 1 72 ? 37.723 4.407 17.359 1.00 0.00 173 TYR A N 15
ATOM 38448 C CA . TYR A 1 72 ? 37.911 4.088 15.926 1.00 0.00 173 TYR A CA 15
ATOM 38449 C C . TYR A 1 72 ? 36.638 3.637 15.167 1.00 0.00 173 TYR A C 15
ATOM 38450 O O . TYR A 1 72 ? 35.583 3.503 15.792 1.00 0.00 173 TYR A O 15
ATOM 38468 N N . ARG A 1 73 ? 36.709 3.345 13.852 1.00 0.00 174 ARG A N 15
ATOM 38469 C CA . ARG A 1 73 ? 35.630 2.721 13.054 1.00 0.00 174 ARG A CA 15
ATOM 38470 C C . ARG A 1 73 ? 35.056 1.499 13.785 1.00 0.00 174 ARG A C 15
ATOM 38471 O O . ARG A 1 73 ? 35.733 0.478 13.929 1.00 0.00 174 ARG A O 15
ATOM 38492 N N . GLY A 1 74 ? 33.804 1.594 14.235 1.00 0.00 175 GLY A N 15
ATOM 38493 C CA . GLY A 1 74 ? 33.128 0.525 14.984 1.00 0.00 175 GLY A CA 15
ATOM 38494 C C . GLY A 1 74 ? 33.819 0.135 16.294 1.00 0.00 175 GLY A C 15
ATOM 38495 O O . GLY A 1 74 ? 33.659 -0.996 16.734 1.00 0.00 175 GLY A O 15
ATOM 38499 N N . GLN A 1 75 ? 34.598 1.020 16.920 1.00 0.00 176 GLN A N 15
ATOM 38500 C CA . GLN A 1 75 ? 35.247 0.781 18.216 1.00 0.00 176 GLN A CA 15
ATOM 38501 C C . GLN A 1 75 ? 34.894 1.884 19.211 1.00 0.00 176 GLN A C 15
ATOM 38502 O O . GLN A 1 75 ? 35.115 3.065 18.925 1.00 0.00 176 GLN A O 15
ATOM 38516 N N . TYR A 1 76 ? 34.394 1.459 20.382 1.00 0.00 177 TYR A N 15
ATOM 38517 C CA . TYR A 1 76 ? 33.768 2.293 21.418 1.00 0.00 177 TYR A CA 15
ATOM 38518 C C . TYR A 1 76 ? 34.298 2.026 22.837 1.00 0.00 177 TYR A C 15
ATOM 38519 O O . TYR A 1 76 ? 34.928 1.000 23.077 1.00 0.00 177 TYR A O 15
ATOM 38537 N N . ILE A 1 77 ? 34.058 2.945 23.780 1.00 0.00 178 ILE A N 15
ATOM 38538 C CA . ILE A 1 77 ? 34.538 2.872 25.176 1.00 0.00 178 ILE A CA 15
ATOM 38539 C C . ILE A 1 77 ? 33.633 3.703 26.107 1.00 0.00 178 ILE A C 15
ATOM 38540 O O . ILE A 1 77 ? 33.014 4.668 25.666 1.00 0.00 178 ILE A O 15
ATOM 38556 N N . LEU A 1 78 ? 33.579 3.368 27.400 1.00 0.00 179 LEU A N 15
ATOM 38557 C CA . LEU A 1 78 ? 32.958 4.186 28.453 1.00 0.00 179 LEU A CA 15
ATOM 38558 C C . LEU A 1 78 ? 33.987 4.370 29.571 1.00 0.00 179 LEU A C 15
ATOM 38559 O O . LEU A 1 78 ? 34.327 3.414 30.267 1.00 0.00 179 LEU A O 15
ATOM 38575 N N . GLU A 1 79 ? 34.517 5.586 29.698 1.00 0.00 180 GLU A N 15
ATOM 38576 C CA . GLU A 1 79 ? 35.565 5.907 30.677 1.00 0.00 180 GLU A CA 15
ATOM 38577 C C . GLU A 1 79 ? 34.966 6.132 32.079 1.00 0.00 180 GLU A C 15
ATOM 38578 O O . GLU A 1 79 ? 34.292 7.137 32.320 1.00 0.00 180 GLU A O 15
ATOM 38590 N N . GLY A 1 80 ? 35.201 5.197 33.007 1.00 0.00 181 GLY A N 15
ATOM 38591 C CA . GLY A 1 80 ? 34.674 5.247 34.379 1.00 0.00 181 GLY A CA 15
ATOM 38592 C C . GLY A 1 80 ? 33.142 5.113 34.461 1.00 0.00 181 GLY A C 15
ATOM 38593 O O . GLY A 1 80 ? 32.519 4.353 33.712 1.00 0.00 181 GLY A O 15
ATOM 38597 N N . GLU A 1 81 ? 32.525 5.840 35.396 1.00 0.00 182 GLU A N 15
ATOM 38598 C CA . GLU A 1 81 ? 31.062 5.929 35.548 1.00 0.00 182 GLU A CA 15
ATOM 38599 C C . GLU A 1 81 ? 30.343 6.620 34.370 1.00 0.00 182 GLU A C 15
ATOM 38600 O O . GLU A 1 81 ? 30.934 7.405 33.628 1.00 0.00 182 GLU A O 15
ATOM 38612 N N . ILE A 1 82 ? 29.037 6.347 34.221 1.00 0.00 183 ILE A N 15
ATOM 38613 C CA . ILE A 1 82 ? 28.171 6.949 33.188 1.00 0.00 183 ILE A CA 15
ATOM 38614 C C . ILE A 1 82 ? 27.761 8.397 33.528 1.00 0.00 183 ILE A C 15
ATOM 38615 O O . ILE A 1 82 ? 27.460 9.179 32.629 1.00 0.00 183 ILE A O 15
ATOM 38631 N N . GLU A 1 83 ? 27.754 8.757 34.821 1.00 0.00 184 GLU A N 15
ATOM 38632 C CA . GLU A 1 83 ? 27.398 10.099 35.332 1.00 0.00 184 GLU A CA 15
ATOM 38633 C C . GLU A 1 83 ? 25.977 10.587 34.966 1.00 0.00 184 GLU A C 15
ATOM 38634 O O . GLU A 1 83 ? 25.686 11.784 34.986 1.00 0.00 184 GLU A O 15
ATOM 38646 N N . SER A 1 84 ? 25.071 9.650 34.663 1.00 0.00 185 SER A N 15
ATOM 38647 C CA . SER A 1 84 ? 23.632 9.897 34.500 1.00 0.00 185 SER A CA 15
ATOM 38648 C C . SER A 1 84 ? 22.903 9.951 35.855 1.00 0.00 185 SER A C 15
ATOM 38649 O O . SER A 1 84 ? 23.433 9.520 36.886 1.00 0.00 185 SER A O 15
ATOM 38657 N N . LEU A 1 85 ? 21.654 10.429 35.862 1.00 0.00 186 LEU A N 15
ATOM 38658 C CA . LEU A 1 85 ? 20.784 10.519 37.042 1.00 0.00 186 LEU A CA 15
ATOM 38659 C C . LEU A 1 85 ? 20.595 9.161 37.744 1.00 0.00 186 LEU A C 15
ATOM 38660 O O . LEU A 1 85 ? 20.497 9.113 38.968 1.00 0.00 186 LEU A O 15
ATOM 38676 N N . GLU A 1 86 ? 20.642 8.059 36.991 1.00 0.00 187 GLU A N 15
ATOM 38677 C CA . GLU A 1 86 ? 20.579 6.688 37.532 1.00 0.00 187 GLU A CA 15
ATOM 38678 C C . GLU A 1 86 ? 21.740 6.367 38.498 1.00 0.00 187 GLU A C 15
ATOM 38679 O O . GLU A 1 86 ? 21.549 5.607 39.447 1.00 0.00 187 GLU A O 15
ATOM 38691 N N . HIS A 1 87 ? 22.924 6.980 38.306 1.00 0.00 188 HIS A N 15
ATOM 38692 C CA . HIS A 1 87 ? 24.059 6.898 39.242 1.00 0.00 188 HIS A CA 15
ATOM 38693 C C . HIS A 1 87 ? 23.898 7.864 40.431 1.00 0.00 188 HIS A C 15
ATOM 38694 O O . HIS A 1 87 ? 24.213 7.498 41.563 1.00 0.00 188 HIS A O 15
ATOM 38709 N N . HIS A 1 88 ? 23.411 9.091 40.187 1.00 0.00 189 HIS A N 15
ATOM 38710 C CA . HIS A 1 88 ? 23.276 10.144 41.220 1.00 0.00 189 HIS A CA 15
ATOM 38711 C C . HIS A 1 88 ? 22.132 9.899 42.223 1.00 0.00 189 HIS A C 15
ATOM 38712 O O . HIS A 1 88 ? 22.272 10.244 43.399 1.00 0.00 189 HIS A O 15
ATOM 38727 N N . HIS A 1 89 ? 21.014 9.298 41.791 1.00 0.00 190 HIS A N 15
ATOM 38728 C CA . HIS A 1 89 ? 19.853 8.987 42.653 1.00 0.00 190 HIS A CA 15
ATOM 38729 C C . HIS A 1 89 ? 20.126 7.797 43.597 1.00 0.00 190 HIS A C 15
ATOM 38730 O O . HIS A 1 89 ? 20.788 6.831 43.211 1.00 0.00 190 HIS A O 15
ATOM 38745 N N . HIS A 1 90 ? 19.581 7.847 44.820 1.00 0.00 191 HIS A N 15
ATOM 38746 C CA . HIS A 1 90 ? 19.670 6.764 45.822 1.00 0.00 191 HIS A CA 15
ATOM 38747 C C . HIS A 1 90 ? 18.846 5.524 45.423 1.00 0.00 191 HIS A C 15
ATOM 38748 O O . HIS A 1 90 ? 17.959 5.617 44.571 1.00 0.00 191 HIS A O 15
ATOM 38763 N N . HIS A 1 91 ? 19.088 4.386 46.082 1.00 0.00 192 HIS A N 15
ATOM 38764 C CA . HIS A 1 91 ? 18.264 3.162 45.973 1.00 0.00 192 HIS A CA 15
ATOM 38765 C C . HIS A 1 91 ? 16.843 3.385 46.541 1.00 0.00 192 HIS A C 15
ATOM 38766 O O . HIS A 1 91 ? 16.634 4.301 47.343 1.00 0.00 192 HIS A O 15
ATOM 38781 N N . HIS A 1 92 ? 15.870 2.563 46.131 1.00 0.00 193 HIS A N 15
ATOM 38782 C CA . HIS A 1 92 ? 14.516 2.531 46.724 1.00 0.00 193 HIS A CA 15
ATOM 38783 C C . HIS A 1 92 ? 14.535 1.996 48.179 1.00 0.00 193 HIS A C 15
ATOM 38784 O O . HIS A 1 92 ? 13.607 2.321 48.959 1.00 0.00 193 HIS A O 15
ATOM 39946 N N . GLY A 1 1 ? -1.580 1.232 1.720 1.00 0.00 102 GLY A N 16
ATOM 39947 C CA . GLY A 1 1 ? -1.970 1.444 0.317 1.00 0.00 102 GLY A CA 16
ATOM 39948 C C . GLY A 1 1 ? -1.957 0.170 -0.544 1.00 0.00 102 GLY A C 16
ATOM 39949 O O . GLY A 1 1 ? -1.960 -0.960 -0.047 1.00 0.00 102 GLY A O 16
ATOM 39953 N N . THR A 1 2 ? -1.965 0.368 -1.866 1.00 0.00 103 THR A N 16
ATOM 39954 C CA . THR A 1 2 ? -1.761 -0.682 -2.883 1.00 0.00 103 THR A CA 16
ATOM 39955 C C . THR A 1 2 ? -0.342 -1.284 -2.929 1.00 0.00 103 THR A C 16
ATOM 39956 O O . THR A 1 2 ? 0.565 -0.838 -2.221 1.00 0.00 103 THR A O 16
ATOM 39967 N N . THR A 1 3 ? -0.123 -2.299 -3.775 1.00 0.00 104 THR A N 16
ATOM 39968 C CA . THR A 1 3 ? 1.156 -3.015 -3.978 1.00 0.00 104 THR A CA 16
ATOM 39969 C C . THR A 1 3 ? 2.323 -2.237 -4.611 1.00 0.00 104 THR A C 16
ATOM 39970 O O . THR A 1 3 ? 2.992 -2.715 -5.533 1.00 0.00 104 THR A O 16
ATOM 39981 N N . ARG A 1 4 ? 2.565 -1.011 -4.133 1.00 0.00 105 ARG A N 16
ATOM 39982 C CA . ARG A 1 4 ? 3.635 -0.090 -4.563 1.00 0.00 105 ARG A CA 16
ATOM 39983 C C . ARG A 1 4 ? 5.027 -0.686 -4.351 1.00 0.00 105 ARG A C 16
ATOM 39984 O O . ARG A 1 4 ? 5.232 -1.468 -3.419 1.00 0.00 105 ARG A O 16
ATOM 40005 N N . ARG A 1 5 ? 6.001 -0.262 -5.170 1.00 0.00 106 ARG A N 16
ATOM 40006 C CA . ARG A 1 5 ? 7.431 -0.583 -4.956 1.00 0.00 106 ARG A CA 16
ATOM 40007 C C . ARG A 1 5 ? 8.125 0.432 -4.048 1.00 0.00 106 ARG A C 16
ATOM 40008 O O . ARG A 1 5 ? 8.626 0.067 -2.988 1.00 0.00 106 ARG A O 16
ATOM 40029 N N . ARG A 1 6 ? 8.146 1.706 -4.456 1.00 0.00 107 ARG A N 16
ATOM 40030 C CA . ARG A 1 6 ? 8.930 2.812 -3.854 1.00 0.00 107 ARG A CA 16
ATOM 40031 C C . ARG A 1 6 ? 8.179 3.455 -2.669 1.00 0.00 107 ARG A C 16
ATOM 40032 O O . ARG A 1 6 ? 7.644 4.563 -2.756 1.00 0.00 107 ARG A O 16
ATOM 40053 N N . ARG A 1 7 ? 8.125 2.708 -1.559 1.00 0.00 108 ARG A N 16
ATOM 40054 C CA . ARG A 1 7 ? 7.294 2.977 -0.366 1.00 0.00 108 ARG A CA 16
ATOM 40055 C C . ARG A 1 7 ? 8.047 3.274 0.945 1.00 0.00 108 ARG A C 16
ATOM 40056 O O . ARG A 1 7 ? 7.497 3.945 1.820 1.00 0.00 108 ARG A O 16
ATOM 40077 N N . GLY A 1 8 ? 9.265 2.756 1.110 1.00 0.00 109 GLY A N 16
ATOM 40078 C CA . GLY A 1 8 ? 9.986 2.774 2.388 1.00 0.00 109 GLY A CA 16
ATOM 40079 C C . GLY A 1 8 ? 10.429 4.141 2.936 1.00 0.00 109 GLY A C 16
ATOM 40080 O O . GLY A 1 8 ? 10.615 5.101 2.189 1.00 0.00 109 GLY A O 16
ATOM 40084 N N . THR A 1 9 ? 10.584 4.204 4.257 1.00 0.00 110 THR A N 16
ATOM 40085 C CA . THR A 1 9 ? 11.057 5.344 5.061 1.00 0.00 110 THR A CA 16
ATOM 40086 C C . THR A 1 9 ? 11.416 4.892 6.492 1.00 0.00 110 THR A C 16
ATOM 40087 O O . THR A 1 9 ? 11.059 3.769 6.864 1.00 0.00 110 THR A O 16
ATOM 40098 N N . ALA A 1 10 ? 12.082 5.722 7.305 1.00 0.00 111 ALA A N 16
ATOM 40099 C CA . ALA A 1 10 ? 12.437 5.371 8.690 1.00 0.00 111 ALA A CA 16
ATOM 40100 C C . ALA A 1 10 ? 12.587 6.567 9.655 1.00 0.00 111 ALA A C 16
ATOM 40101 O O . ALA A 1 10 ? 12.587 7.734 9.245 1.00 0.00 111 ALA A O 16
ATOM 40108 N N . ARG A 1 11 ? 12.751 6.240 10.947 1.00 0.00 112 ARG A N 16
ATOM 40109 C CA . ARG A 1 11 ? 13.094 7.109 12.093 1.00 0.00 112 ARG A CA 16
ATOM 40110 C C . ARG A 1 11 ? 13.836 6.304 13.185 1.00 0.00 112 ARG A C 16
ATOM 40111 O O . ARG A 1 11 ? 13.723 5.073 13.185 1.00 0.00 112 ARG A O 16
ATOM 40132 N N . PRO A 1 12 ? 14.565 6.946 14.126 1.00 0.00 113 PRO A N 16
ATOM 40133 C CA . PRO A 1 12 ? 15.324 6.268 15.178 1.00 0.00 113 PRO A CA 16
ATOM 40134 C C . PRO A 1 12 ? 14.511 5.261 16.008 1.00 0.00 113 PRO A C 16
ATOM 40135 O O . PRO A 1 12 ? 13.304 5.439 16.203 1.00 0.00 113 PRO A O 16
ATOM 40146 N N . GLY A 1 13 ? 15.163 4.206 16.510 1.00 0.00 114 GLY A N 16
ATOM 40147 C CA . GLY A 1 13 ? 14.509 3.047 17.131 1.00 0.00 114 GLY A CA 16
ATOM 40148 C C . GLY A 1 13 ? 13.881 3.242 18.516 1.00 0.00 114 GLY A C 16
ATOM 40149 O O . GLY A 1 13 ? 14.311 4.089 19.302 1.00 0.00 114 GLY A O 16
ATOM 40153 N N . SER A 1 14 ? 12.875 2.411 18.808 1.00 0.00 115 SER A N 16
ATOM 40154 C CA . SER A 1 14 ? 12.234 2.230 20.120 1.00 0.00 115 SER A CA 16
ATOM 40155 C C . SER A 1 14 ? 12.670 0.911 20.764 1.00 0.00 115 SER A C 16
ATOM 40156 O O . SER A 1 14 ? 12.966 0.886 21.961 1.00 0.00 115 SER A O 16
ATOM 40164 N N . LYS A 1 15 ? 12.859 -0.157 19.969 1.00 0.00 116 LYS A N 16
ATOM 40165 C CA . LYS A 1 15 ? 13.487 -1.432 20.404 1.00 0.00 116 LYS A CA 16
ATOM 40166 C C . LYS A 1 15 ? 14.901 -1.182 20.943 1.00 0.00 116 LYS A C 16
ATOM 40167 O O . LYS A 1 15 ? 15.352 -1.782 21.914 1.00 0.00 116 LYS A O 16
ATOM 40186 N N . ALA A 1 16 ? 15.569 -0.204 20.341 1.00 0.00 117 ALA A N 16
ATOM 40187 C CA . ALA A 1 16 ? 16.893 0.322 20.651 1.00 0.00 117 ALA A CA 16
ATOM 40188 C C . ALA A 1 16 ? 17.072 0.842 22.113 1.00 0.00 117 ALA A C 16
ATOM 40189 O O . ALA A 1 16 ? 18.187 0.820 22.646 1.00 0.00 117 ALA A O 16
ATOM 40196 N N . ALA A 1 17 ? 15.988 1.183 22.830 1.00 0.00 118 ALA A N 16
ATOM 40197 C CA . ALA A 1 17 ? 16.038 1.507 24.264 1.00 0.00 118 ALA A CA 16
ATOM 40198 C C . ALA A 1 17 ? 16.533 0.327 25.139 1.00 0.00 118 ALA A C 16
ATOM 40199 O O . ALA A 1 17 ? 17.233 0.540 26.131 1.00 0.00 118 ALA A O 16
ATOM 40206 N N . LYS A 1 18 ? 16.267 -0.919 24.716 1.00 0.00 119 LYS A N 16
ATOM 40207 C CA . LYS A 1 18 ? 16.842 -2.131 25.339 1.00 0.00 119 LYS A CA 16
ATOM 40208 C C . LYS A 1 18 ? 18.374 -2.139 25.294 1.00 0.00 119 LYS A C 16
ATOM 40209 O O . LYS A 1 18 ? 19.006 -2.544 26.264 1.00 0.00 119 LYS A O 16
ATOM 40228 N N . LEU A 1 19 ? 18.979 -1.608 24.220 1.00 0.00 120 LEU A N 16
ATOM 40229 C CA . LEU A 1 19 ? 20.430 -1.395 24.161 1.00 0.00 120 LEU A CA 16
ATOM 40230 C C . LEU A 1 19 ? 20.899 -0.291 25.102 1.00 0.00 120 LEU A C 16
ATOM 40231 O O . LEU A 1 19 ? 21.944 -0.481 25.704 1.00 0.00 120 LEU A O 16
ATOM 40247 N N . ARG A 1 20 ? 20.142 0.794 25.318 1.00 0.00 121 ARG A N 16
ATOM 40248 C CA . ARG A 1 20 ? 20.500 1.803 26.352 1.00 0.00 121 ARG A CA 16
ATOM 40249 C C . ARG A 1 20 ? 20.764 1.114 27.698 1.00 0.00 121 ARG A C 16
ATOM 40250 O O . ARG A 1 20 ? 21.844 1.256 28.257 1.00 0.00 121 ARG A O 16
ATOM 40271 N N . GLU A 1 21 ? 19.825 0.306 28.178 1.00 0.00 122 GLU A N 16
ATOM 40272 C CA . GLU A 1 21 ? 19.982 -0.398 29.465 1.00 0.00 122 GLU A CA 16
ATOM 40273 C C . GLU A 1 21 ? 21.070 -1.489 29.422 1.00 0.00 122 GLU A C 16
ATOM 40274 O O . GLU A 1 21 ? 21.981 -1.497 30.258 1.00 0.00 122 GLU A O 16
ATOM 40286 N N . ALA A 1 22 ? 21.029 -2.394 28.438 1.00 0.00 123 ALA A N 16
ATOM 40287 C CA . ALA A 1 22 ? 21.933 -3.547 28.396 1.00 0.00 123 ALA A CA 16
ATOM 40288 C C . ALA A 1 22 ? 23.375 -3.176 28.007 1.00 0.00 123 ALA A C 16
ATOM 40289 O O . ALA A 1 22 ? 24.321 -3.735 28.561 1.00 0.00 123 ALA A O 16
ATOM 40296 N N . ALA A 1 23 ? 23.579 -2.195 27.116 1.00 0.00 124 ALA A N 16
ATOM 40297 C CA . ALA A 1 23 ? 24.913 -1.676 26.790 1.00 0.00 124 ALA A CA 16
ATOM 40298 C C . ALA A 1 23 ? 25.538 -0.965 27.989 1.00 0.00 124 ALA A C 16
ATOM 40299 O O . ALA A 1 23 ? 26.713 -1.183 28.257 1.00 0.00 124 ALA A O 16
ATOM 40306 N N . ILE A 1 24 ? 24.773 -0.206 28.778 1.00 0.00 125 ILE A N 16
ATOM 40307 C CA . ILE A 1 24 ? 25.277 0.344 30.050 1.00 0.00 125 ILE A CA 16
ATOM 40308 C C . ILE A 1 24 ? 25.721 -0.759 31.020 1.00 0.00 125 ILE A C 16
ATOM 40309 O O . ILE A 1 24 ? 26.827 -0.683 31.553 1.00 0.00 125 ILE A O 16
ATOM 40325 N N . LYS A 1 25 ? 24.942 -1.838 31.192 1.00 0.00 126 LYS A N 16
ATOM 40326 C CA . LYS A 1 25 ? 25.335 -2.975 32.059 1.00 0.00 126 LYS A CA 16
ATOM 40327 C C . LYS A 1 25 ? 26.619 -3.658 31.551 1.00 0.00 126 LYS A C 16
ATOM 40328 O O . LYS A 1 25 ? 27.567 -3.868 32.312 1.00 0.00 126 LYS A O 16
ATOM 40347 N N . THR A 1 26 ? 26.695 -3.875 30.236 1.00 0.00 127 THR A N 16
ATOM 40348 C CA . THR A 1 26 ? 27.888 -4.384 29.528 1.00 0.00 127 THR A CA 16
ATOM 40349 C C . THR A 1 26 ? 29.133 -3.522 29.707 1.00 0.00 127 THR A C 16
ATOM 40350 O O . THR A 1 26 ? 30.200 -4.022 30.048 1.00 0.00 127 THR A O 16
ATOM 40361 N N . LEU A 1 27 ? 29.010 -2.212 29.489 1.00 0.00 128 LEU A N 16
ATOM 40362 C CA . LEU A 1 27 ? 30.112 -1.249 29.553 1.00 0.00 128 LEU A CA 16
ATOM 40363 C C . LEU A 1 27 ? 30.582 -0.988 30.998 1.00 0.00 128 LEU A C 16
ATOM 40364 O O . LEU A 1 27 ? 31.779 -0.829 31.208 1.00 0.00 128 LEU A O 16
ATOM 40380 N N . LYS A 1 28 ? 29.701 -1.023 32.009 1.00 0.00 129 LYS A N 16
ATOM 40381 C CA . LYS A 1 28 ? 30.141 -1.002 33.421 1.00 0.00 129 LYS A CA 16
ATOM 40382 C C . LYS A 1 28 ? 30.909 -2.263 33.848 1.00 0.00 129 LYS A C 16
ATOM 40383 O O . LYS A 1 28 ? 31.778 -2.173 34.716 1.00 0.00 129 LYS A O 16
ATOM 40402 N N . ARG A 1 29 ? 30.657 -3.418 33.202 1.00 0.00 130 ARG A N 16
ATOM 40403 C CA . ARG A 1 29 ? 31.446 -4.648 33.345 1.00 0.00 130 ARG A CA 16
ATOM 40404 C C . ARG A 1 29 ? 32.772 -4.601 32.554 1.00 0.00 130 ARG A C 16
ATOM 40405 O O . ARG A 1 29 ? 33.815 -4.973 33.090 1.00 0.00 130 ARG A O 16
ATOM 40426 N N . HIS A 1 30 ? 32.748 -4.108 31.314 1.00 0.00 131 HIS A N 16
ATOM 40427 C CA . HIS A 1 30 ? 33.919 -3.893 30.429 1.00 0.00 131 HIS A CA 16
ATOM 40428 C C . HIS A 1 30 ? 34.156 -2.397 30.159 1.00 0.00 131 HIS A C 16
ATOM 40429 O O . HIS A 1 30 ? 33.696 -1.863 29.152 1.00 0.00 131 HIS A O 16
ATOM 40444 N N . ASN A 1 31 ? 34.877 -1.726 31.062 1.00 0.00 132 ASN A N 16
ATOM 40445 C CA . ASN A 1 31 ? 35.070 -0.265 31.045 1.00 0.00 132 ASN A CA 16
ATOM 40446 C C . ASN A 1 31 ? 36.051 0.256 29.968 1.00 0.00 132 ASN A C 16
ATOM 40447 O O . ASN A 1 31 ? 36.053 1.451 29.678 1.00 0.00 132 ASN A O 16
ATOM 40458 N N . ALA A 1 32 ? 36.878 -0.615 29.379 1.00 0.00 133 ALA A N 16
ATOM 40459 C CA . ALA A 1 32 ? 37.818 -0.293 28.297 1.00 0.00 133 ALA A CA 16
ATOM 40460 C C . ALA A 1 32 ? 37.116 -0.132 26.922 1.00 0.00 133 ALA A C 16
ATOM 40461 O O . ALA A 1 32 ? 35.956 -0.516 26.751 1.00 0.00 133 ALA A O 16
ATOM 40468 N N . ALA A 1 33 ? 37.819 0.438 25.931 1.00 0.00 134 ALA A N 16
ATOM 40469 C CA . ALA A 1 33 ? 37.300 0.614 24.568 1.00 0.00 134 ALA A CA 16
ATOM 40470 C C . ALA A 1 33 ? 37.023 -0.729 23.855 1.00 0.00 134 ALA A C 16
ATOM 40471 O O . ALA A 1 33 ? 37.770 -1.700 24.028 1.00 0.00 134 ALA A O 16
ATOM 40478 N N . ILE A 1 34 ? 35.963 -0.779 23.036 1.00 0.00 135 ILE A N 16
ATOM 40479 C CA . ILE A 1 34 ? 35.481 -2.003 22.363 1.00 0.00 135 ILE A CA 16
ATOM 40480 C C . ILE A 1 34 ? 34.854 -1.677 20.993 1.00 0.00 135 ILE A C 16
ATOM 40481 O O . ILE A 1 34 ? 34.246 -0.616 20.842 1.00 0.00 135 ILE A O 16
ATOM 40497 N N . LYS A 1 35 ? 34.973 -2.561 19.988 1.00 0.00 136 LYS A N 16
ATOM 40498 C CA . LYS A 1 35 ? 34.245 -2.427 18.706 1.00 0.00 136 LYS A CA 16
ATOM 40499 C C . LYS A 1 35 ? 32.765 -2.782 18.880 1.00 0.00 136 LYS A C 16
ATOM 40500 O O . LYS A 1 35 ? 32.414 -3.730 19.571 1.00 0.00 136 LYS A O 16
ATOM 40519 N N . SER A 1 36 ? 31.909 -2.082 18.156 1.00 0.00 137 SER A N 16
ATOM 40520 C CA . SER A 1 36 ? 30.456 -2.240 18.053 1.00 0.00 137 SER A CA 16
ATOM 40521 C C . SER A 1 36 ? 29.969 -3.691 17.895 1.00 0.00 137 SER A C 16
ATOM 40522 O O . SER A 1 36 ? 29.026 -4.088 18.569 1.00 0.00 137 SER A O 16
ATOM 40530 N N . SER A 1 37 ? 30.635 -4.503 17.069 1.00 0.00 138 SER A N 16
ATOM 40531 C CA . SER A 1 37 ? 30.342 -5.937 16.851 1.00 0.00 138 SER A CA 16
ATOM 40532 C C . SER A 1 37 ? 30.772 -6.848 18.012 1.00 0.00 138 SER A C 16
ATOM 40533 O O . SER A 1 37 ? 30.093 -7.816 18.349 1.00 0.00 138 SER A O 16
ATOM 40541 N N . GLU A 1 38 ? 31.881 -6.532 18.682 1.00 0.00 139 GLU A N 16
ATOM 40542 C CA . GLU A 1 38 ? 32.280 -7.227 19.916 1.00 0.00 139 GLU A CA 16
ATOM 40543 C C . GLU A 1 38 ? 31.344 -6.853 21.075 1.00 0.00 139 GLU A C 16
ATOM 40544 O O . GLU A 1 38 ? 30.868 -7.730 21.793 1.00 0.00 139 GLU A O 16
ATOM 40556 N N . LEU A 1 39 ? 30.968 -5.576 21.172 1.00 0.00 140 LEU A N 16
ATOM 40557 C CA . LEU A 1 39 ? 29.977 -5.080 22.126 1.00 0.00 140 LEU A CA 16
ATOM 40558 C C . LEU A 1 39 ? 28.578 -5.671 21.854 1.00 0.00 140 LEU A C 16
ATOM 40559 O O . LEU A 1 39 ? 27.890 -6.030 22.796 1.00 0.00 140 LEU A O 16
ATOM 40575 N N . GLN A 1 40 ? 28.182 -5.861 20.588 1.00 0.00 141 GLN A N 16
ATOM 40576 C CA . GLN A 1 40 ? 26.975 -6.602 20.179 1.00 0.00 141 GLN A CA 16
ATOM 40577 C C . GLN A 1 40 ? 26.939 -8.013 20.783 1.00 0.00 141 GLN A C 16
ATOM 40578 O O . GLN A 1 40 ? 25.995 -8.359 21.495 1.00 0.00 141 GLN A O 16
ATOM 40592 N N . LYS A 1 41 ? 27.986 -8.806 20.536 1.00 0.00 142 LYS A N 16
ATOM 40593 C CA . LYS A 1 41 ? 28.111 -10.176 21.069 1.00 0.00 142 LYS A CA 16
ATOM 40594 C C . LYS A 1 41 ? 28.116 -10.199 22.604 1.00 0.00 142 LYS A C 16
ATOM 40595 O O . LYS A 1 41 ? 27.446 -11.027 23.215 1.00 0.00 142 LYS A O 16
ATOM 40614 N N . GLU A 1 42 ? 28.809 -9.253 23.239 1.00 0.00 143 GLU A N 16
ATOM 40615 C CA . GLU A 1 42 ? 28.784 -9.095 24.695 1.00 0.00 143 GLU A CA 16
ATOM 40616 C C . GLU A 1 42 ? 27.413 -8.678 25.268 1.00 0.00 143 GLU A C 16
ATOM 40617 O O . GLU A 1 42 ? 26.987 -9.275 26.251 1.00 0.00 143 GLU A O 16
ATOM 40629 N N . ILE A 1 43 ? 26.677 -7.741 24.654 1.00 0.00 144 ILE A N 16
ATOM 40630 C CA . ILE A 1 43 ? 25.313 -7.382 25.085 1.00 0.00 144 ILE A CA 16
ATOM 40631 C C . ILE A 1 43 ? 24.351 -8.575 24.948 1.00 0.00 144 ILE A C 16
ATOM 40632 O O . ILE A 1 43 ? 23.507 -8.806 25.820 1.00 0.00 144 ILE A O 16
ATOM 40648 N N . GLU A 1 44 ? 24.490 -9.368 23.879 1.00 0.00 145 GLU A N 16
ATOM 40649 C CA . GLU A 1 44 ? 23.693 -10.583 23.662 1.00 0.00 145 GLU A CA 16
ATOM 40650 C C . GLU A 1 44 ? 23.946 -11.621 24.774 1.00 0.00 145 GLU A C 16
ATOM 40651 O O . GLU A 1 44 ? 22.990 -12.230 25.264 1.00 0.00 145 GLU A O 16
ATOM 40663 N N . LYS A 1 45 ? 25.188 -11.746 25.265 1.00 0.00 146 LYS A N 16
ATOM 40664 C CA . LYS A 1 45 ? 25.538 -12.534 26.459 1.00 0.00 146 LYS A CA 16
ATOM 40665 C C . LYS A 1 45 ? 25.107 -11.888 27.785 1.00 0.00 146 LYS A C 16
ATOM 40666 O O . LYS A 1 45 ? 24.749 -12.597 28.725 1.00 0.00 146 LYS A O 16
ATOM 40685 N N . GLU A 1 46 ? 25.127 -10.555 27.879 1.00 0.00 147 GLU A N 16
ATOM 40686 C CA . GLU A 1 46 ? 24.812 -9.760 29.083 1.00 0.00 147 GLU A CA 16
ATOM 40687 C C . GLU A 1 46 ? 23.331 -9.833 29.494 1.00 0.00 147 GLU A C 16
ATOM 40688 O O . GLU A 1 46 ? 23.032 -9.874 30.693 1.00 0.00 147 GLU A O 16
ATOM 40700 N N . SER A 1 47 ? 22.426 -9.843 28.507 1.00 0.00 148 SER A N 16
ATOM 40701 C CA . SER A 1 47 ? 20.972 -9.699 28.713 1.00 0.00 148 SER A CA 16
ATOM 40702 C C . SER A 1 47 ? 20.087 -10.639 27.867 1.00 0.00 148 SER A C 16
ATOM 40703 O O . SER A 1 47 ? 18.872 -10.633 28.053 1.00 0.00 148 SER A O 16
ATOM 40711 N N . GLY A 1 48 ? 20.649 -11.429 26.940 1.00 0.00 149 GLY A N 16
ATOM 40712 C CA . GLY A 1 48 ? 19.911 -12.431 26.153 1.00 0.00 149 GLY A CA 16
ATOM 40713 C C . GLY A 1 48 ? 19.013 -11.889 25.032 1.00 0.00 149 GLY A C 16
ATOM 40714 O O . GLY A 1 48 ? 18.293 -12.675 24.411 1.00 0.00 149 GLY A O 16
ATOM 40718 N N . LEU A 1 49 ? 19.030 -10.575 24.776 1.00 0.00 150 LEU A N 16
ATOM 40719 C CA . LEU A 1 49 ? 18.182 -9.901 23.785 1.00 0.00 150 LEU A CA 16
ATOM 40720 C C . LEU A 1 49 ? 18.835 -9.788 22.395 1.00 0.00 150 LEU A C 16
ATOM 40721 O O . LEU A 1 49 ? 20.053 -9.909 22.245 1.00 0.00 150 LEU A O 16
ATOM 40737 N N . GLU A 1 50 ? 18.001 -9.519 21.381 1.00 0.00 151 GLU A N 16
ATOM 40738 C CA . GLU A 1 50 ? 18.464 -9.154 20.027 1.00 0.00 151 GLU A CA 16
ATOM 40739 C C . GLU A 1 50 ? 19.167 -7.784 20.029 1.00 0.00 151 GLU A C 16
ATOM 40740 O O . GLU A 1 50 ? 18.948 -6.973 20.929 1.00 0.00 151 GLU A O 16
ATOM 40752 N N . ILE A 1 51 ? 19.993 -7.505 19.010 1.00 0.00 152 ILE A N 16
ATOM 40753 C CA . ILE A 1 51 ? 20.840 -6.301 18.953 1.00 0.00 152 ILE A CA 16
ATOM 40754 C C . ILE A 1 51 ? 20.494 -5.381 17.764 1.00 0.00 152 ILE A C 16
ATOM 40755 O O . ILE A 1 51 ? 20.934 -5.651 16.643 1.00 0.00 152 ILE A O 16
ATOM 40771 N N . PRO A 1 52 ? 19.741 -4.285 18.022 1.00 0.00 153 PRO A N 16
ATOM 40772 C CA . PRO A 1 52 ? 19.492 -3.192 17.078 1.00 0.00 153 PRO A CA 16
ATOM 40773 C C . PRO A 1 52 ? 20.739 -2.487 16.524 1.00 0.00 153 PRO A C 16
ATOM 40774 O O . PRO A 1 52 ? 21.863 -2.809 16.891 1.00 0.00 153 PRO A O 16
ATOM 40785 N N . ASN A 1 53 ? 20.546 -1.509 15.623 1.00 0.00 154 ASN A N 16
ATOM 40786 C CA . ASN A 1 53 ? 21.621 -0.849 14.877 1.00 0.00 154 ASN A CA 16
ATOM 40787 C C . ASN A 1 53 ? 22.665 -0.235 15.822 1.00 0.00 154 ASN A C 16
ATOM 40788 O O . ASN A 1 53 ? 22.431 0.798 16.451 1.00 0.00 154 ASN A O 16
ATOM 40799 N N . MET A 1 54 ? 23.828 -0.883 15.891 1.00 0.00 155 MET A N 16
ATOM 40800 C CA . MET A 1 54 ? 24.911 -0.513 16.792 1.00 0.00 155 MET A CA 16
ATOM 40801 C C . MET A 1 54 ? 25.412 0.918 16.554 1.00 0.00 155 MET A C 16
ATOM 40802 O O . MET A 1 54 ? 25.536 1.672 17.513 1.00 0.00 155 MET A O 16
ATOM 40816 N N . THR A 1 55 ? 25.621 1.324 15.300 1.00 0.00 156 THR A N 16
ATOM 40817 C CA . THR A 1 55 ? 26.082 2.667 14.920 1.00 0.00 156 THR A CA 16
ATOM 40818 C C . THR A 1 55 ? 25.159 3.822 15.302 1.00 0.00 156 THR A C 16
ATOM 40819 O O . THR A 1 55 ? 25.561 4.733 16.033 1.00 0.00 156 THR A O 16
ATOM 40830 N N . THR A 1 56 ? 23.887 3.756 14.891 1.00 0.00 157 THR A N 16
ATOM 40831 C CA . THR A 1 56 ? 22.876 4.730 15.333 1.00 0.00 157 THR A CA 16
ATOM 40832 C C . THR A 1 56 ? 22.637 4.731 16.840 1.00 0.00 157 THR A C 16
ATOM 40833 O O . THR A 1 56 ? 22.635 5.804 17.444 1.00 0.00 157 THR A O 16
ATOM 40844 N N . PHE A 1 57 ? 22.491 3.563 17.472 1.00 0.00 158 PHE A N 16
ATOM 40845 C CA . PHE A 1 57 ? 22.376 3.479 18.925 1.00 0.00 158 PHE A CA 16
ATOM 40846 C C . PHE A 1 57 ? 23.541 4.074 19.722 1.00 0.00 158 PHE A C 16
ATOM 40847 O O . PHE A 1 57 ? 23.336 4.947 20.563 1.00 0.00 158 PHE A O 16
ATOM 40864 N N . MET A 1 58 ? 24.766 3.623 19.451 1.00 0.00 159 MET A N 16
ATOM 40865 C CA . MET A 1 58 ? 25.949 4.033 20.209 1.00 0.00 159 MET A CA 16
ATOM 40866 C C . MET A 1 58 ? 26.275 5.516 19.994 1.00 0.00 159 MET A C 16
ATOM 40867 O O . MET A 1 58 ? 26.573 6.216 20.960 1.00 0.00 159 MET A O 16
ATOM 40881 N N . GLN A 1 59 ? 26.114 6.056 18.780 1.00 0.00 160 GLN A N 16
ATOM 40882 C CA . GLN A 1 59 ? 26.252 7.498 18.576 1.00 0.00 160 GLN A CA 16
ATOM 40883 C C . GLN A 1 59 ? 25.088 8.302 19.186 1.00 0.00 160 GLN A C 16
ATOM 40884 O O . GLN A 1 59 ? 25.337 9.340 19.795 1.00 0.00 160 GLN A O 16
ATOM 40898 N N . SER A 1 60 ? 23.841 7.828 19.092 1.00 0.00 161 SER A N 16
ATOM 40899 C CA . SER A 1 60 ? 22.696 8.462 19.777 1.00 0.00 161 SER A CA 16
ATOM 40900 C C . SER A 1 60 ? 22.915 8.556 21.291 1.00 0.00 161 SER A C 16
ATOM 40901 O O . SER A 1 60 ? 22.773 9.618 21.899 1.00 0.00 161 SER A O 16
ATOM 40909 N N . LEU A 1 61 ? 23.377 7.454 21.891 1.00 0.00 162 LEU A N 16
ATOM 40910 C CA . LEU A 1 61 ? 23.809 7.372 23.280 1.00 0.00 162 LEU A CA 16
ATOM 40911 C C . LEU A 1 61 ? 24.912 8.403 23.591 1.00 0.00 162 LEU A C 16
ATOM 40912 O O . LEU A 1 61 ? 24.819 9.094 24.599 1.00 0.00 162 LEU A O 16
ATOM 40928 N N . ILE A 1 62 ? 25.900 8.573 22.709 1.00 0.00 163 ILE A N 16
ATOM 40929 C CA . ILE A 1 62 ? 26.978 9.568 22.865 1.00 0.00 163 ILE A CA 16
ATOM 40930 C C . ILE A 1 62 ? 26.456 11.011 22.871 1.00 0.00 163 ILE A C 16
ATOM 40931 O O . ILE A 1 62 ? 26.759 11.756 23.805 1.00 0.00 163 ILE A O 16
ATOM 40947 N N . LYS A 1 63 ? 25.641 11.423 21.887 1.00 0.00 164 LYS A N 16
ATOM 40948 C CA . LYS A 1 63 ? 25.092 12.797 21.858 1.00 0.00 164 LYS A CA 16
ATOM 40949 C C . LYS A 1 63 ? 24.030 13.055 22.930 1.00 0.00 164 LYS A C 16
ATOM 40950 O O . LYS A 1 63 ? 23.743 14.213 23.227 1.00 0.00 164 LYS A O 16
ATOM 40969 N N . MET A 1 64 ? 23.464 12.003 23.523 1.00 0.00 165 MET A N 16
ATOM 40970 C CA . MET A 1 64 ? 22.553 12.066 24.677 1.00 0.00 165 MET A CA 16
ATOM 40971 C C . MET A 1 64 ? 23.291 12.059 26.034 1.00 0.00 165 MET A C 16
ATOM 40972 O O . MET A 1 64 ? 22.820 12.701 26.972 1.00 0.00 165 MET A O 16
ATOM 40986 N N . TYR A 1 65 ? 24.455 11.397 26.122 1.00 0.00 166 TYR A N 16
ATOM 40987 C CA . TYR A 1 65 ? 25.285 11.252 27.325 1.00 0.00 166 TYR A CA 16
ATOM 40988 C C . TYR A 1 65 ? 26.786 11.487 27.037 1.00 0.00 166 TYR A C 16
ATOM 40989 O O . TYR A 1 65 ? 27.481 10.549 26.632 1.00 0.00 166 TYR A O 16
ATOM 41007 N N . PRO A 1 66 ? 27.336 12.692 27.306 1.00 0.00 167 PRO A N 16
ATOM 41008 C CA . PRO A 1 66 ? 28.757 13.022 27.091 1.00 0.00 167 PRO A CA 16
ATOM 41009 C C . PRO A 1 66 ? 29.780 12.126 27.839 1.00 0.00 167 PRO A C 16
ATOM 41010 O O . PRO A 1 66 ? 30.975 12.152 27.538 1.00 0.00 167 PRO A O 16
ATOM 41021 N N . GLU A 1 67 ? 29.316 11.312 28.794 1.00 0.00 168 GLU A N 16
ATOM 41022 C CA . GLU A 1 67 ? 30.081 10.250 29.471 1.00 0.00 168 GLU A CA 16
ATOM 41023 C C . GLU A 1 67 ? 30.524 9.106 28.531 1.00 0.00 168 GLU A C 16
ATOM 41024 O O . GLU A 1 67 ? 31.384 8.304 28.897 1.00 0.00 168 GLU A O 16
ATOM 41036 N N . VAL A 1 68 ? 29.944 9.011 27.329 1.00 0.00 169 VAL A N 16
ATOM 41037 C CA . VAL A 1 68 ? 30.299 8.052 26.264 1.00 0.00 169 VAL A CA 16
ATOM 41038 C C . VAL A 1 68 ? 31.101 8.719 25.139 1.00 0.00 169 VAL A C 16
ATOM 41039 O O . VAL A 1 68 ? 30.803 9.857 24.771 1.00 0.00 169 VAL A O 16
ATOM 41052 N N . LYS A 1 69 ? 32.112 8.025 24.584 1.00 0.00 170 LYS A N 16
ATOM 41053 C CA . LYS A 1 69 ? 33.119 8.559 23.638 1.00 0.00 170 LYS A CA 16
ATOM 41054 C C . LYS A 1 69 ? 33.420 7.581 22.490 1.00 0.00 170 LYS A C 16
ATOM 41055 O O . LYS A 1 69 ? 33.206 6.380 22.646 1.00 0.00 170 LYS A O 16
ATOM 41074 N N . LYS A 1 70 ? 33.945 8.069 21.356 1.00 0.00 171 LYS A N 16
ATOM 41075 C CA . LYS A 1 70 ? 34.313 7.281 20.151 1.00 0.00 171 LYS A CA 16
ATOM 41076 C C . LYS A 1 70 ? 35.828 7.384 19.836 1.00 0.00 171 LYS A C 16
ATOM 41077 O O . LYS A 1 70 ? 36.237 8.341 19.169 1.00 0.00 171 LYS A O 16
ATOM 41096 N N . PRO A 1 71 ? 36.655 6.415 20.284 1.00 0.00 172 PRO A N 16
ATOM 41097 C CA . PRO A 1 71 ? 38.063 6.325 19.882 1.00 0.00 172 PRO A CA 16
ATOM 41098 C C . PRO A 1 71 ? 38.331 6.059 18.383 1.00 0.00 172 PRO A C 16
ATOM 41099 O O . PRO A 1 71 ? 39.301 6.611 17.858 1.00 0.00 172 PRO A O 16
ATOM 41110 N N . TYR A 1 72 ? 37.521 5.226 17.703 1.00 0.00 173 TYR A N 16
ATOM 41111 C CA . TYR A 1 72 ? 37.770 4.780 16.308 1.00 0.00 173 TYR A CA 16
ATOM 41112 C C . TYR A 1 72 ? 36.525 4.289 15.516 1.00 0.00 173 TYR A C 16
ATOM 41113 O O . TYR A 1 72 ? 35.424 4.323 16.067 1.00 0.00 173 TYR A O 16
ATOM 41131 N N . ARG A 1 73 ? 36.666 3.787 14.269 1.00 0.00 174 ARG A N 16
ATOM 41132 C CA . ARG A 1 73 ? 35.587 3.220 13.421 1.00 0.00 174 ARG A CA 16
ATOM 41133 C C . ARG A 1 73 ? 34.726 2.205 14.187 1.00 0.00 174 ARG A C 16
ATOM 41134 O O . ARG A 1 73 ? 35.124 1.056 14.392 1.00 0.00 174 ARG A O 16
ATOM 41155 N N . GLY A 1 74 ? 33.539 2.644 14.613 1.00 0.00 175 GLY A N 16
ATOM 41156 C CA . GLY A 1 74 ? 32.615 1.835 15.422 1.00 0.00 175 GLY A CA 16
ATOM 41157 C C . GLY A 1 74 ? 33.204 1.380 16.762 1.00 0.00 175 GLY A C 16
ATOM 41158 O O . GLY A 1 74 ? 32.699 0.440 17.356 1.00 0.00 175 GLY A O 16
ATOM 41162 N N . GLN A 1 75 ? 34.292 1.989 17.227 1.00 0.00 176 GLN A N 16
ATOM 41163 C CA . GLN A 1 75 ? 34.959 1.670 18.477 1.00 0.00 176 GLN A CA 16
ATOM 41164 C C . GLN A 1 75 ? 34.611 2.747 19.499 1.00 0.00 176 GLN A C 16
ATOM 41165 O O . GLN A 1 75 ? 34.916 3.921 19.282 1.00 0.00 176 GLN A O 16
ATOM 41179 N N . TYR A 1 76 ? 34.016 2.322 20.616 1.00 0.00 177 TYR A N 16
ATOM 41180 C CA . TYR A 1 76 ? 33.405 3.187 21.622 1.00 0.00 177 TYR A CA 16
ATOM 41181 C C . TYR A 1 76 ? 33.879 2.873 23.050 1.00 0.00 177 TYR A C 16
ATOM 41182 O O . TYR A 1 76 ? 34.418 1.793 23.302 1.00 0.00 177 TYR A O 16
ATOM 41200 N N . ILE A 1 77 ? 33.670 3.802 23.992 1.00 0.00 178 ILE A N 16
ATOM 41201 C CA . ILE A 1 77 ? 34.030 3.658 25.417 1.00 0.00 178 ILE A CA 16
ATOM 41202 C C . ILE A 1 77 ? 33.092 4.506 26.304 1.00 0.00 178 ILE A C 16
ATOM 41203 O O . ILE A 1 77 ? 32.542 5.507 25.841 1.00 0.00 178 ILE A O 16
ATOM 41219 N N . LEU A 1 78 ? 32.904 4.127 27.571 1.00 0.00 179 LEU A N 16
ATOM 41220 C CA . LEU A 1 78 ? 32.074 4.830 28.561 1.00 0.00 179 LEU A CA 16
ATOM 41221 C C . LEU A 1 78 ? 32.859 5.039 29.866 1.00 0.00 179 LEU A C 16
ATOM 41222 O O . LEU A 1 78 ? 33.550 4.132 30.325 1.00 0.00 179 LEU A O 16
ATOM 41238 N N . GLU A 1 79 ? 32.741 6.225 30.465 1.00 0.00 180 GLU A N 16
ATOM 41239 C CA . GLU A 1 79 ? 33.501 6.651 31.648 1.00 0.00 180 GLU A CA 16
ATOM 41240 C C . GLU A 1 79 ? 32.560 7.103 32.791 1.00 0.00 180 GLU A C 16
ATOM 41241 O O . GLU A 1 79 ? 31.673 7.932 32.582 1.00 0.00 180 GLU A O 16
ATOM 41253 N N . GLY A 1 80 ? 32.754 6.575 34.012 1.00 0.00 181 GLY A N 16
ATOM 41254 C CA . GLY A 1 80 ? 31.892 6.858 35.173 1.00 0.00 181 GLY A CA 16
ATOM 41255 C C . GLY A 1 80 ? 30.455 6.304 35.050 1.00 0.00 181 GLY A C 16
ATOM 41256 O O . GLY A 1 80 ? 30.185 5.399 34.255 1.00 0.00 181 GLY A O 16
ATOM 41260 N N . GLU A 1 81 ? 29.518 6.833 35.848 1.00 0.00 182 GLU A N 16
ATOM 41261 C CA . GLU A 1 81 ? 28.081 6.498 35.769 1.00 0.00 182 GLU A CA 16
ATOM 41262 C C . GLU A 1 81 ? 27.343 7.233 34.635 1.00 0.00 182 GLU A C 16
ATOM 41263 O O . GLU A 1 81 ? 27.556 8.427 34.412 1.00 0.00 182 GLU A O 16
ATOM 41275 N N . ILE A 1 82 ? 26.415 6.539 33.955 1.00 0.00 183 ILE A N 16
ATOM 41276 C CA . ILE A 1 82 ? 25.624 7.114 32.846 1.00 0.00 183 ILE A CA 16
ATOM 41277 C C . ILE A 1 82 ? 24.572 8.129 33.330 1.00 0.00 183 ILE A C 16
ATOM 41278 O O . ILE A 1 82 ? 24.303 9.115 32.648 1.00 0.00 183 ILE A O 16
ATOM 41294 N N . GLU A 1 83 ? 24.001 7.930 34.526 1.00 0.00 184 GLU A N 16
ATOM 41295 C CA . GLU A 1 83 ? 22.962 8.786 35.139 1.00 0.00 184 GLU A CA 16
ATOM 41296 C C . GLU A 1 83 ? 23.536 10.093 35.739 1.00 0.00 184 GLU A C 16
ATOM 41297 O O . GLU A 1 83 ? 23.173 10.537 36.831 1.00 0.00 184 GLU A O 16
ATOM 41309 N N . SER A 1 84 ? 24.477 10.694 35.012 1.00 0.00 185 SER A N 16
ATOM 41310 C CA . SER A 1 84 ? 25.160 11.957 35.310 1.00 0.00 185 SER A CA 16
ATOM 41311 C C . SER A 1 84 ? 24.209 13.162 35.339 1.00 0.00 185 SER A C 16
ATOM 41312 O O . SER A 1 84 ? 23.148 13.147 34.711 1.00 0.00 185 SER A O 16
ATOM 41320 N N . LEU A 1 85 ? 24.612 14.244 36.014 1.00 0.00 186 LEU A N 16
ATOM 41321 C CA . LEU A 1 85 ? 23.909 15.532 35.960 1.00 0.00 186 LEU A CA 16
ATOM 41322 C C . LEU A 1 85 ? 23.931 16.141 34.544 1.00 0.00 186 LEU A C 16
ATOM 41323 O O . LEU A 1 85 ? 23.017 16.884 34.184 1.00 0.00 186 LEU A O 16
ATOM 41339 N N . GLU A 1 86 ? 24.922 15.796 33.712 1.00 0.00 187 GLU A N 16
ATOM 41340 C CA . GLU A 1 86 ? 24.973 16.144 32.283 1.00 0.00 187 GLU A CA 16
ATOM 41341 C C . GLU A 1 86 ? 24.071 15.230 31.418 1.00 0.00 187 GLU A C 16
ATOM 41342 O O . GLU A 1 86 ? 24.499 14.665 30.412 1.00 0.00 187 GLU A O 16
ATOM 41354 N N . HIS A 1 87 ? 22.802 15.076 31.814 1.00 0.00 188 HIS A N 16
ATOM 41355 C CA . HIS A 1 87 ? 21.788 14.176 31.223 1.00 0.00 188 HIS A CA 16
ATOM 41356 C C . HIS A 1 87 ? 21.213 14.682 29.874 1.00 0.00 188 HIS A C 16
ATOM 41357 O O . HIS A 1 87 ? 20.021 14.514 29.598 1.00 0.00 188 HIS A O 16
ATOM 41372 N N . HIS A 1 88 ? 22.038 15.361 29.071 1.00 0.00 189 HIS A N 16
ATOM 41373 C CA . HIS A 1 88 ? 21.676 16.127 27.860 1.00 0.00 189 HIS A CA 16
ATOM 41374 C C . HIS A 1 88 ? 22.889 16.354 26.934 1.00 0.00 189 HIS A C 16
ATOM 41375 O O . HIS A 1 88 ? 24.012 16.003 27.295 1.00 0.00 189 HIS A O 16
ATOM 41390 N N . HIS A 1 89 ? 22.685 17.000 25.775 1.00 0.00 190 HIS A N 16
ATOM 41391 C CA . HIS A 1 89 ? 23.754 17.405 24.830 1.00 0.00 190 HIS A CA 16
ATOM 41392 C C . HIS A 1 89 ? 24.842 18.253 25.517 1.00 0.00 190 HIS A C 16
ATOM 41393 O O . HIS A 1 89 ? 24.536 19.031 26.419 1.00 0.00 190 HIS A O 16
ATOM 41408 N N . HIS A 1 90 ? 26.107 18.130 25.090 1.00 0.00 191 HIS A N 16
ATOM 41409 C CA . HIS A 1 90 ? 27.234 18.881 25.688 1.00 0.00 191 HIS A CA 16
ATOM 41410 C C . HIS A 1 90 ? 27.140 20.401 25.423 1.00 0.00 191 HIS A C 16
ATOM 41411 O O . HIS A 1 90 ? 26.564 20.834 24.423 1.00 0.00 191 HIS A O 16
ATOM 41426 N N . HIS A 1 91 ? 27.746 21.212 26.305 1.00 0.00 192 HIS A N 16
ATOM 41427 C CA . HIS A 1 91 ? 27.706 22.693 26.250 1.00 0.00 192 HIS A CA 16
ATOM 41428 C C . HIS A 1 91 ? 28.388 23.275 24.994 1.00 0.00 192 HIS A C 16
ATOM 41429 O O . HIS A 1 91 ? 27.926 24.281 24.454 1.00 0.00 192 HIS A O 16
ATOM 41444 N N . HIS A 1 92 ? 29.451 22.614 24.522 1.00 0.00 193 HIS A N 16
ATOM 41445 C CA . HIS A 1 92 ? 30.132 22.854 23.240 1.00 0.00 193 HIS A CA 16
ATOM 41446 C C . HIS A 1 92 ? 30.867 21.586 22.756 1.00 0.00 193 HIS A C 16
ATOM 41447 O O . HIS A 1 92 ? 31.467 20.895 23.618 1.00 0.00 193 HIS A O 16
ATOM 42609 N N . GLY A 1 1 ? 9.941 -9.219 -5.290 1.00 0.00 102 GLY A N 17
ATOM 42610 C CA . GLY A 1 1 ? 9.064 -9.261 -4.107 1.00 0.00 102 GLY A CA 17
ATOM 42611 C C . GLY A 1 1 ? 7.736 -8.501 -4.261 1.00 0.00 102 GLY A C 17
ATOM 42612 O O . GLY A 1 1 ? 7.322 -8.137 -5.359 1.00 0.00 102 GLY A O 17
ATOM 42616 N N . THR A 1 2 ? 7.075 -8.232 -3.133 1.00 0.00 103 THR A N 17
ATOM 42617 C CA . THR A 1 2 ? 5.742 -7.600 -2.992 1.00 0.00 103 THR A CA 17
ATOM 42618 C C . THR A 1 2 ? 5.820 -6.068 -3.199 1.00 0.00 103 THR A C 17
ATOM 42619 O O . THR A 1 2 ? 5.122 -5.295 -2.540 1.00 0.00 103 THR A O 17
ATOM 42630 N N . THR A 1 3 ? 6.690 -5.589 -4.098 1.00 0.00 104 THR A N 17
ATOM 42631 C CA . THR A 1 3 ? 7.030 -4.163 -4.248 1.00 0.00 104 THR A CA 17
ATOM 42632 C C . THR A 1 3 ? 6.163 -3.283 -5.163 1.00 0.00 104 THR A C 17
ATOM 42633 O O . THR A 1 3 ? 5.419 -3.775 -6.020 1.00 0.00 104 THR A O 17
ATOM 42644 N N . ARG A 1 4 ? 6.278 -1.963 -4.946 1.00 0.00 105 ARG A N 17
ATOM 42645 C CA . ARG A 1 4 ? 5.685 -0.874 -5.745 1.00 0.00 105 ARG A CA 17
ATOM 42646 C C . ARG A 1 4 ? 6.801 -0.038 -6.404 1.00 0.00 105 ARG A C 17
ATOM 42647 O O . ARG A 1 4 ? 7.954 -0.475 -6.444 1.00 0.00 105 ARG A O 17
ATOM 42668 N N . ARG A 1 5 ? 6.496 1.189 -6.872 1.00 0.00 106 ARG A N 17
ATOM 42669 C CA . ARG A 1 5 ? 7.531 2.162 -7.329 1.00 0.00 106 ARG A CA 17
ATOM 42670 C C . ARG A 1 5 ? 8.584 2.432 -6.246 1.00 0.00 106 ARG A C 17
ATOM 42671 O O . ARG A 1 5 ? 9.778 2.501 -6.547 1.00 0.00 106 ARG A O 17
ATOM 42692 N N . ARG A 1 6 ? 8.129 2.535 -4.993 1.00 0.00 107 ARG A N 17
ATOM 42693 C CA . ARG A 1 6 ? 8.938 2.567 -3.756 1.00 0.00 107 ARG A CA 17
ATOM 42694 C C . ARG A 1 6 ? 8.080 2.241 -2.521 1.00 0.00 107 ARG A C 17
ATOM 42695 O O . ARG A 1 6 ? 6.888 2.549 -2.514 1.00 0.00 107 ARG A O 17
ATOM 42716 N N . ARG A 1 7 ? 8.680 1.627 -1.490 1.00 0.00 108 ARG A N 17
ATOM 42717 C CA . ARG A 1 7 ? 8.024 1.320 -0.190 1.00 0.00 108 ARG A CA 17
ATOM 42718 C C . ARG A 1 7 ? 8.779 1.876 1.032 1.00 0.00 108 ARG A C 17
ATOM 42719 O O . ARG A 1 7 ? 8.193 2.553 1.875 1.00 0.00 108 ARG A O 17
ATOM 42740 N N . GLY A 1 8 ? 10.080 1.592 1.106 1.00 0.00 109 GLY A N 17
ATOM 42741 C CA . GLY A 1 8 ? 10.917 1.839 2.283 1.00 0.00 109 GLY A CA 17
ATOM 42742 C C . GLY A 1 8 ? 11.002 3.274 2.809 1.00 0.00 109 GLY A C 17
ATOM 42743 O O . GLY A 1 8 ? 10.980 4.247 2.050 1.00 0.00 109 GLY A O 17
ATOM 42747 N N . THR A 1 9 ? 11.107 3.373 4.136 1.00 0.00 110 THR A N 17
ATOM 42748 C CA . THR A 1 9 ? 11.377 4.553 4.969 1.00 0.00 110 THR A CA 17
ATOM 42749 C C . THR A 1 9 ? 11.692 4.109 6.414 1.00 0.00 110 THR A C 17
ATOM 42750 O O . THR A 1 9 ? 11.472 2.939 6.736 1.00 0.00 110 THR A O 17
ATOM 42761 N N . ALA A 1 10 ? 12.209 4.991 7.280 1.00 0.00 111 ALA A N 17
ATOM 42762 C CA . ALA A 1 10 ? 12.485 4.671 8.686 1.00 0.00 111 ALA A CA 17
ATOM 42763 C C . ALA A 1 10 ? 12.469 5.889 9.627 1.00 0.00 111 ALA A C 17
ATOM 42764 O O . ALA A 1 10 ? 12.399 7.046 9.195 1.00 0.00 111 ALA A O 17
ATOM 42771 N N . ARG A 1 11 ? 12.533 5.587 10.933 1.00 0.00 112 ARG A N 17
ATOM 42772 C CA . ARG A 1 11 ? 12.626 6.506 12.085 1.00 0.00 112 ARG A CA 17
ATOM 42773 C C . ARG A 1 11 ? 13.416 5.834 13.242 1.00 0.00 112 ARG A C 17
ATOM 42774 O O . ARG A 1 11 ? 13.604 4.613 13.173 1.00 0.00 112 ARG A O 17
ATOM 42795 N N . PRO A 1 12 ? 13.894 6.557 14.284 1.00 0.00 113 PRO A N 17
ATOM 42796 C CA . PRO A 1 12 ? 14.621 5.951 15.412 1.00 0.00 113 PRO A CA 17
ATOM 42797 C C . PRO A 1 12 ? 13.800 4.892 16.182 1.00 0.00 113 PRO A C 17
ATOM 42798 O O . PRO A 1 12 ? 12.573 4.917 16.182 1.00 0.00 113 PRO A O 17
ATOM 42809 N N . GLY A 1 13 ? 14.487 3.959 16.853 1.00 0.00 114 GLY A N 17
ATOM 42810 C CA . GLY A 1 13 ? 13.916 2.743 17.465 1.00 0.00 114 GLY A CA 17
ATOM 42811 C C . GLY A 1 13 ? 12.835 2.918 18.547 1.00 0.00 114 GLY A C 17
ATOM 42812 O O . GLY A 1 13 ? 12.822 3.900 19.291 1.00 0.00 114 GLY A O 17
ATOM 42816 N N . SER A 1 14 ? 11.944 1.923 18.638 1.00 0.00 115 SER A N 17
ATOM 42817 C CA . SER A 1 14 ? 10.939 1.695 19.693 1.00 0.00 115 SER A CA 17
ATOM 42818 C C . SER A 1 14 ? 11.313 0.533 20.627 1.00 0.00 115 SER A C 17
ATOM 42819 O O . SER A 1 14 ? 11.187 0.675 21.847 1.00 0.00 115 SER A O 17
ATOM 42827 N N . LYS A 1 15 ? 11.840 -0.585 20.092 1.00 0.00 116 LYS A N 17
ATOM 42828 C CA . LYS A 1 15 ? 12.385 -1.701 20.909 1.00 0.00 116 LYS A CA 17
ATOM 42829 C C . LYS A 1 15 ? 13.705 -1.344 21.597 1.00 0.00 116 LYS A C 17
ATOM 42830 O O . LYS A 1 15 ? 14.052 -1.871 22.653 1.00 0.00 116 LYS A O 17
ATOM 42849 N N . ALA A 1 16 ? 14.441 -0.416 20.993 1.00 0.00 117 ALA A N 17
ATOM 42850 C CA . ALA A 1 16 ? 15.812 -0.049 21.325 1.00 0.00 117 ALA A CA 17
ATOM 42851 C C . ALA A 1 16 ? 16.047 0.484 22.760 1.00 0.00 117 ALA A C 17
ATOM 42852 O O . ALA A 1 16 ? 17.150 0.328 23.284 1.00 0.00 117 ALA A O 17
ATOM 42859 N N . ALA A 1 17 ? 15.032 1.037 23.437 1.00 0.00 118 ALA A N 17
ATOM 42860 C CA . ALA A 1 17 ? 15.165 1.633 24.781 1.00 0.00 118 ALA A CA 17
ATOM 42861 C C . ALA A 1 17 ? 15.596 0.642 25.888 1.00 0.00 118 ALA A C 17
ATOM 42862 O O . ALA A 1 17 ? 16.424 0.978 26.740 1.00 0.00 118 ALA A O 17
ATOM 42869 N N . LYS A 1 18 ? 15.109 -0.610 25.843 1.00 0.00 119 LYS A N 17
ATOM 42870 C CA . LYS A 1 18 ? 15.536 -1.676 26.773 1.00 0.00 119 LYS A CA 17
ATOM 42871 C C . LYS A 1 18 ? 17.023 -2.021 26.626 1.00 0.00 119 LYS A C 17
ATOM 42872 O O . LYS A 1 18 ? 17.724 -2.262 27.608 1.00 0.00 119 LYS A O 17
ATOM 42891 N N . LEU A 1 19 ? 17.518 -1.973 25.389 1.00 0.00 120 LEU A N 17
ATOM 42892 C CA . LEU A 1 19 ? 18.936 -2.200 25.085 1.00 0.00 120 LEU A CA 17
ATOM 42893 C C . LEU A 1 19 ? 19.805 -1.005 25.474 1.00 0.00 120 LEU A C 17
ATOM 42894 O O . LEU A 1 19 ? 20.922 -1.228 25.919 1.00 0.00 120 LEU A O 17
ATOM 42910 N N . ARG A 1 20 ? 19.306 0.243 25.415 1.00 0.00 121 ARG A N 17
ATOM 42911 C CA . ARG A 1 20 ? 19.996 1.434 25.980 1.00 0.00 121 ARG A CA 17
ATOM 42912 C C . ARG A 1 20 ? 20.320 1.231 27.470 1.00 0.00 121 ARG A C 17
ATOM 42913 O O . ARG A 1 20 ? 21.442 1.485 27.904 1.00 0.00 121 ARG A O 17
ATOM 42934 N N . GLU A 1 21 ? 19.361 0.706 28.239 1.00 0.00 122 GLU A N 17
ATOM 42935 C CA . GLU A 1 21 ? 19.555 0.411 29.670 1.00 0.00 122 GLU A CA 17
ATOM 42936 C C . GLU A 1 21 ? 20.646 -0.657 29.902 1.00 0.00 122 GLU A C 17
ATOM 42937 O O . GLU A 1 21 ? 21.555 -0.449 30.710 1.00 0.00 122 GLU A O 17
ATOM 42949 N N . ALA A 1 22 ? 20.612 -1.762 29.146 1.00 0.00 123 ALA A N 17
ATOM 42950 C CA . ALA A 1 22 ? 21.618 -2.829 29.243 1.00 0.00 123 ALA A CA 17
ATOM 42951 C C . ALA A 1 22 ? 23.015 -2.390 28.744 1.00 0.00 123 ALA A C 17
ATOM 42952 O O . ALA A 1 22 ? 24.042 -2.745 29.329 1.00 0.00 123 ALA A O 17
ATOM 42959 N N . ALA A 1 23 ? 23.081 -1.578 27.683 1.00 0.00 124 ALA A N 17
ATOM 42960 C CA . ALA A 1 23 ? 24.329 -1.073 27.102 1.00 0.00 124 ALA A CA 17
ATOM 42961 C C . ALA A 1 23 ? 25.111 -0.184 28.069 1.00 0.00 124 ALA A C 17
ATOM 42962 O O . ALA A 1 23 ? 26.337 -0.270 28.101 1.00 0.00 124 ALA A O 17
ATOM 42969 N N . ILE A 1 24 ? 24.429 0.611 28.904 1.00 0.00 125 ILE A N 17
ATOM 42970 C CA . ILE A 1 24 ? 25.068 1.425 29.952 1.00 0.00 125 ILE A CA 17
ATOM 42971 C C . ILE A 1 24 ? 25.880 0.561 30.931 1.00 0.00 125 ILE A C 17
ATOM 42972 O O . ILE A 1 24 ? 27.077 0.801 31.097 1.00 0.00 125 ILE A O 17
ATOM 42988 N N . LYS A 1 25 ? 25.292 -0.497 31.509 1.00 0.00 126 LYS A N 17
ATOM 42989 C CA . LYS A 1 25 ? 26.001 -1.400 32.447 1.00 0.00 126 LYS A CA 17
ATOM 42990 C C . LYS A 1 25 ? 27.133 -2.172 31.755 1.00 0.00 126 LYS A C 17
ATOM 42991 O O . LYS A 1 25 ? 28.240 -2.279 32.283 1.00 0.00 126 LYS A O 17
ATOM 43010 N N . THR A 1 26 ? 26.889 -2.626 30.526 1.00 0.00 127 THR A N 17
ATOM 43011 C CA . THR A 1 26 ? 27.921 -3.244 29.663 1.00 0.00 127 THR A CA 17
ATOM 43012 C C . THR A 1 26 ? 29.124 -2.347 29.358 1.00 0.00 127 THR A C 17
ATOM 43013 O O . THR A 1 26 ? 30.267 -2.763 29.526 1.00 0.00 127 THR A O 17
ATOM 43024 N N . LEU A 1 27 ? 28.894 -1.086 28.994 1.00 0.00 128 LEU A N 17
ATOM 43025 C CA . LEU A 1 27 ? 29.961 -0.101 28.768 1.00 0.00 128 LEU A CA 17
ATOM 43026 C C . LEU A 1 27 ? 30.690 0.287 30.072 1.00 0.00 128 LEU A C 17
ATOM 43027 O O . LEU A 1 27 ? 31.892 0.526 30.021 1.00 0.00 128 LEU A O 17
ATOM 43043 N N . LYS A 1 28 ? 30.024 0.292 31.242 1.00 0.00 129 LYS A N 17
ATOM 43044 C CA . LYS A 1 28 ? 30.726 0.485 32.533 1.00 0.00 129 LYS A CA 17
ATOM 43045 C C . LYS A 1 28 ? 31.802 -0.579 32.793 1.00 0.00 129 LYS A C 17
ATOM 43046 O O . LYS A 1 28 ? 32.918 -0.217 33.166 1.00 0.00 129 LYS A O 17
ATOM 43065 N N . ARG A 1 29 ? 31.507 -1.870 32.550 1.00 0.00 130 ARG A N 17
ATOM 43066 C CA . ARG A 1 29 ? 32.540 -2.931 32.682 1.00 0.00 130 ARG A CA 17
ATOM 43067 C C . ARG A 1 29 ? 33.602 -2.893 31.579 1.00 0.00 130 ARG A C 17
ATOM 43068 O O . ARG A 1 29 ? 34.774 -3.131 31.857 1.00 0.00 130 ARG A O 17
ATOM 43089 N N . HIS A 1 30 ? 33.233 -2.515 30.348 1.00 0.00 131 HIS A N 17
ATOM 43090 C CA . HIS A 1 30 ? 34.179 -2.231 29.244 1.00 0.00 131 HIS A CA 17
ATOM 43091 C C . HIS A 1 30 ? 34.783 -0.816 29.335 1.00 0.00 131 HIS A C 17
ATOM 43092 O O . HIS A 1 30 ? 34.538 0.047 28.493 1.00 0.00 131 HIS A O 17
ATOM 43107 N N . ASN A 1 31 ? 35.611 -0.605 30.365 1.00 0.00 132 ASN A N 17
ATOM 43108 C CA . ASN A 1 31 ? 36.392 0.625 30.573 1.00 0.00 132 ASN A CA 17
ATOM 43109 C C . ASN A 1 31 ? 37.455 0.840 29.467 1.00 0.00 132 ASN A C 17
ATOM 43110 O O . ASN A 1 31 ? 37.726 1.976 29.084 1.00 0.00 132 ASN A O 17
ATOM 43121 N N . ALA A 1 32 ? 38.013 -0.251 28.926 1.00 0.00 133 ALA A N 17
ATOM 43122 C CA . ALA A 1 32 ? 38.868 -0.253 27.732 1.00 0.00 133 ALA A CA 17
ATOM 43123 C C . ALA A 1 32 ? 38.042 -0.284 26.422 1.00 0.00 133 ALA A C 17
ATOM 43124 O O . ALA A 1 32 ? 36.883 -0.709 26.413 1.00 0.00 133 ALA A O 17
ATOM 43131 N N . ALA A 1 33 ? 38.634 0.144 25.302 1.00 0.00 134 ALA A N 17
ATOM 43132 C CA . ALA A 1 33 ? 37.958 0.201 24.002 1.00 0.00 134 ALA A CA 17
ATOM 43133 C C . ALA A 1 33 ? 37.536 -1.183 23.454 1.00 0.00 134 ALA A C 17
ATOM 43134 O O . ALA A 1 33 ? 38.207 -2.194 23.674 1.00 0.00 134 ALA A O 17
ATOM 43141 N N . ILE A 1 34 ? 36.431 -1.215 22.698 1.00 0.00 135 ILE A N 17
ATOM 43142 C CA . ILE A 1 34 ? 35.849 -2.436 22.103 1.00 0.00 135 ILE A CA 17
ATOM 43143 C C . ILE A 1 34 ? 35.171 -2.109 20.758 1.00 0.00 135 ILE A C 17
ATOM 43144 O O . ILE A 1 34 ? 34.620 -1.016 20.596 1.00 0.00 135 ILE A O 17
ATOM 43160 N N . LYS A 1 35 ? 35.184 -3.035 19.781 1.00 0.00 136 LYS A N 17
ATOM 43161 C CA . LYS A 1 35 ? 34.376 -2.892 18.551 1.00 0.00 136 LYS A CA 17
ATOM 43162 C C . LYS A 1 35 ? 32.887 -3.061 18.862 1.00 0.00 136 LYS A C 17
ATOM 43163 O O . LYS A 1 35 ? 32.495 -3.925 19.640 1.00 0.00 136 LYS A O 17
ATOM 43182 N N . SER A 1 36 ? 32.059 -2.287 18.176 1.00 0.00 137 SER A N 17
ATOM 43183 C CA . SER A 1 36 ? 30.599 -2.306 18.238 1.00 0.00 137 SER A CA 17
ATOM 43184 C C . SER A 1 36 ? 29.999 -3.708 18.116 1.00 0.00 137 SER A C 17
ATOM 43185 O O . SER A 1 36 ? 29.132 -4.035 18.914 1.00 0.00 137 SER A O 17
ATOM 43193 N N . SER A 1 37 ? 30.500 -4.561 17.215 1.00 0.00 138 SER A N 17
ATOM 43194 C CA . SER A 1 37 ? 30.077 -5.962 17.043 1.00 0.00 138 SER A CA 17
ATOM 43195 C C . SER A 1 37 ? 30.382 -6.855 18.254 1.00 0.00 138 SER A C 17
ATOM 43196 O O . SER A 1 37 ? 29.527 -7.622 18.693 1.00 0.00 138 SER A O 17
ATOM 43204 N N . GLU A 1 38 ? 31.569 -6.743 18.848 1.00 0.00 139 GLU A N 17
ATOM 43205 C CA . GLU A 1 38 ? 31.925 -7.501 20.059 1.00 0.00 139 GLU A CA 17
ATOM 43206 C C . GLU A 1 38 ? 31.139 -7.017 21.284 1.00 0.00 139 GLU A C 17
ATOM 43207 O O . GLU A 1 38 ? 30.679 -7.824 22.092 1.00 0.00 139 GLU A O 17
ATOM 43219 N N . LEU A 1 39 ? 30.890 -5.702 21.363 1.00 0.00 140 LEU A N 17
ATOM 43220 C CA . LEU A 1 39 ? 29.981 -5.109 22.341 1.00 0.00 140 LEU A CA 17
ATOM 43221 C C . LEU A 1 39 ? 28.518 -5.547 22.112 1.00 0.00 140 LEU A C 17
ATOM 43222 O O . LEU A 1 39 ? 27.813 -5.829 23.071 1.00 0.00 140 LEU A O 17
ATOM 43238 N N . GLN A 1 40 ? 28.066 -5.673 20.857 1.00 0.00 141 GLN A N 17
ATOM 43239 C CA . GLN A 1 40 ? 26.736 -6.180 20.476 1.00 0.00 141 GLN A CA 17
ATOM 43240 C C . GLN A 1 40 ? 26.507 -7.606 21.014 1.00 0.00 141 GLN A C 17
ATOM 43241 O O . GLN A 1 40 ? 25.480 -7.863 21.640 1.00 0.00 141 GLN A O 17
ATOM 43255 N N . LYS A 1 41 ? 27.488 -8.509 20.853 1.00 0.00 142 LYS A N 17
ATOM 43256 C CA . LYS A 1 41 ? 27.450 -9.876 21.420 1.00 0.00 142 LYS A CA 17
ATOM 43257 C C . LYS A 1 41 ? 27.356 -9.865 22.954 1.00 0.00 142 LYS A C 17
ATOM 43258 O O . LYS A 1 41 ? 26.546 -10.581 23.538 1.00 0.00 142 LYS A O 17
ATOM 43277 N N . GLU A 1 42 ? 28.127 -8.997 23.605 1.00 0.00 143 GLU A N 17
ATOM 43278 C CA . GLU A 1 42 ? 28.085 -8.793 25.060 1.00 0.00 143 GLU A CA 17
ATOM 43279 C C . GLU A 1 42 ? 26.720 -8.273 25.562 1.00 0.00 143 GLU A C 17
ATOM 43280 O O . GLU A 1 42 ? 26.165 -8.827 26.510 1.00 0.00 143 GLU A O 17
ATOM 43292 N N . ILE A 1 43 ? 26.138 -7.245 24.932 1.00 0.00 144 ILE A N 17
ATOM 43293 C CA . ILE A 1 43 ? 24.816 -6.733 25.337 1.00 0.00 144 ILE A CA 17
ATOM 43294 C C . ILE A 1 43 ? 23.704 -7.741 25.008 1.00 0.00 144 ILE A C 17
ATOM 43295 O O . ILE A 1 43 ? 22.732 -7.844 25.752 1.00 0.00 144 ILE A O 17
ATOM 43311 N N . GLU A 1 44 ? 23.816 -8.521 23.929 1.00 0.00 145 GLU A N 17
ATOM 43312 C CA . GLU A 1 44 ? 22.832 -9.571 23.611 1.00 0.00 145 GLU A CA 17
ATOM 43313 C C . GLU A 1 44 ? 22.800 -10.667 24.696 1.00 0.00 145 GLU A C 17
ATOM 43314 O O . GLU A 1 44 ? 21.718 -11.122 25.079 1.00 0.00 145 GLU A O 17
ATOM 43326 N N . LYS A 1 45 ? 23.958 -11.012 25.279 1.00 0.00 146 LYS A N 17
ATOM 43327 C CA . LYS A 1 45 ? 24.059 -11.880 26.466 1.00 0.00 146 LYS A CA 17
ATOM 43328 C C . LYS A 1 45 ? 23.585 -11.198 27.763 1.00 0.00 146 LYS A C 17
ATOM 43329 O O . LYS A 1 45 ? 22.994 -11.853 28.622 1.00 0.00 146 LYS A O 17
ATOM 43348 N N . GLU A 1 46 ? 23.805 -9.888 27.900 1.00 0.00 147 GLU A N 17
ATOM 43349 C CA . GLU A 1 46 ? 23.343 -9.094 29.051 1.00 0.00 147 GLU A CA 17
ATOM 43350 C C . GLU A 1 46 ? 21.802 -8.999 29.116 1.00 0.00 147 GLU A C 17
ATOM 43351 O O . GLU A 1 46 ? 21.203 -9.152 30.185 1.00 0.00 147 GLU A O 17
ATOM 43363 N N . SER A 1 47 ? 21.168 -8.735 27.967 1.00 0.00 148 SER A N 17
ATOM 43364 C CA . SER A 1 47 ? 19.736 -8.407 27.848 1.00 0.00 148 SER A CA 17
ATOM 43365 C C . SER A 1 47 ? 18.843 -9.594 27.461 1.00 0.00 148 SER A C 17
ATOM 43366 O O . SER A 1 47 ? 17.659 -9.609 27.799 1.00 0.00 148 SER A O 17
ATOM 43374 N N . GLY A 1 48 ? 19.388 -10.582 26.744 1.00 0.00 149 GLY A N 17
ATOM 43375 C CA . GLY A 1 48 ? 18.672 -11.741 26.213 1.00 0.00 149 GLY A CA 17
ATOM 43376 C C . GLY A 1 48 ? 17.903 -11.498 24.903 1.00 0.00 149 GLY A C 17
ATOM 43377 O O . GLY A 1 48 ? 17.129 -12.372 24.503 1.00 0.00 149 GLY A O 17
ATOM 43381 N N . LEU A 1 49 ? 18.098 -10.355 24.222 1.00 0.00 150 LEU A N 17
ATOM 43382 C CA . LEU A 1 49 ? 17.475 -10.047 22.921 1.00 0.00 150 LEU A CA 17
ATOM 43383 C C . LEU A 1 49 ? 18.379 -9.229 21.972 1.00 0.00 150 LEU A C 17
ATOM 43384 O O . LEU A 1 49 ? 19.453 -8.760 22.350 1.00 0.00 150 LEU A O 17
ATOM 43400 N N . GLU A 1 50 ? 17.934 -9.078 20.721 1.00 0.00 151 GLU A N 17
ATOM 43401 C CA . GLU A 1 50 ? 18.677 -8.451 19.624 1.00 0.00 151 GLU A CA 17
ATOM 43402 C C . GLU A 1 50 ? 18.929 -6.935 19.831 1.00 0.00 151 GLU A C 17
ATOM 43403 O O . GLU A 1 50 ? 18.080 -6.199 20.344 1.00 0.00 151 GLU A O 17
ATOM 43415 N N . ILE A 1 51 ? 20.113 -6.475 19.412 1.00 0.00 152 ILE A N 17
ATOM 43416 C CA . ILE A 1 51 ? 20.606 -5.102 19.632 1.00 0.00 152 ILE A CA 17
ATOM 43417 C C . ILE A 1 51 ? 20.276 -4.180 18.432 1.00 0.00 152 ILE A C 17
ATOM 43418 O O . ILE A 1 51 ? 20.373 -4.642 17.295 1.00 0.00 152 ILE A O 17
ATOM 43434 N N . PRO A 1 52 ? 19.958 -2.886 18.661 1.00 0.00 153 PRO A N 17
ATOM 43435 C CA . PRO A 1 52 ? 19.751 -1.874 17.613 1.00 0.00 153 PRO A CA 17
ATOM 43436 C C . PRO A 1 52 ? 20.902 -1.713 16.609 1.00 0.00 153 PRO A C 17
ATOM 43437 O O . PRO A 1 52 ? 21.982 -2.274 16.799 1.00 0.00 153 PRO A O 17
ATOM 43448 N N . ASN A 1 53 ? 20.706 -0.878 15.572 1.00 0.00 154 ASN A N 17
ATOM 43449 C CA . ASN A 1 53 ? 21.789 -0.462 14.664 1.00 0.00 154 ASN A CA 17
ATOM 43450 C C . ASN A 1 53 ? 22.912 0.169 15.496 1.00 0.00 154 ASN A C 17
ATOM 43451 O O . ASN A 1 53 ? 22.802 1.314 15.928 1.00 0.00 154 ASN A O 17
ATOM 43462 N N . MET A 1 54 ? 23.982 -0.587 15.751 1.00 0.00 155 MET A N 17
ATOM 43463 C CA . MET A 1 54 ? 25.009 -0.186 16.717 1.00 0.00 155 MET A CA 17
ATOM 43464 C C . MET A 1 54 ? 25.749 1.092 16.330 1.00 0.00 155 MET A C 17
ATOM 43465 O O . MET A 1 54 ? 26.091 1.869 17.214 1.00 0.00 155 MET A O 17
ATOM 43479 N N . THR A 1 55 ? 25.930 1.387 15.039 1.00 0.00 156 THR A N 17
ATOM 43480 C CA . THR A 1 55 ? 26.479 2.680 14.608 1.00 0.00 156 THR A CA 17
ATOM 43481 C C . THR A 1 55 ? 25.662 3.896 15.045 1.00 0.00 156 THR A C 17
ATOM 43482 O O . THR A 1 55 ? 26.159 4.756 15.774 1.00 0.00 156 THR A O 17
ATOM 43493 N N . THR A 1 56 ? 24.368 3.938 14.696 1.00 0.00 157 THR A N 17
ATOM 43494 C CA . THR A 1 56 ? 23.450 4.972 15.213 1.00 0.00 157 THR A CA 17
ATOM 43495 C C . THR A 1 56 ? 23.242 4.952 16.723 1.00 0.00 157 THR A C 17
ATOM 43496 O O . THR A 1 56 ? 23.246 6.004 17.360 1.00 0.00 157 THR A O 17
ATOM 43507 N N . PHE A 1 57 ? 23.131 3.767 17.316 1.00 0.00 158 PHE A N 17
ATOM 43508 C CA . PHE A 1 57 ? 22.900 3.574 18.741 1.00 0.00 158 PHE A CA 17
ATOM 43509 C C . PHE A 1 57 ? 24.051 3.985 19.666 1.00 0.00 158 PHE A C 17
ATOM 43510 O O . PHE A 1 57 ? 23.852 4.772 20.587 1.00 0.00 158 PHE A O 17
ATOM 43527 N N . MET A 1 58 ? 25.281 3.550 19.375 1.00 0.00 159 MET A N 17
ATOM 43528 C CA . MET A 1 58 ? 26.468 3.971 20.140 1.00 0.00 159 MET A CA 17
ATOM 43529 C C . MET A 1 58 ? 26.741 5.477 19.974 1.00 0.00 159 MET A C 17
ATOM 43530 O O . MET A 1 58 ? 27.042 6.153 20.958 1.00 0.00 159 MET A O 17
ATOM 43544 N N . GLN A 1 59 ? 26.531 6.052 18.782 1.00 0.00 160 GLN A N 17
ATOM 43545 C CA . GLN A 1 59 ? 26.593 7.511 18.594 1.00 0.00 160 GLN A CA 17
ATOM 43546 C C . GLN A 1 59 ? 25.452 8.259 19.309 1.00 0.00 160 GLN A C 17
ATOM 43547 O O . GLN A 1 59 ? 25.675 9.343 19.849 1.00 0.00 160 GLN A O 17
ATOM 43561 N N . SER A 1 60 ? 24.245 7.687 19.372 1.00 0.00 161 SER A N 17
ATOM 43562 C CA . SER A 1 60 ? 23.137 8.207 20.187 1.00 0.00 161 SER A CA 17
ATOM 43563 C C . SER A 1 60 ? 23.518 8.233 21.670 1.00 0.00 161 SER A C 17
ATOM 43564 O O . SER A 1 60 ? 23.371 9.262 22.326 1.00 0.00 161 SER A O 17
ATOM 43572 N N . LEU A 1 61 ? 24.132 7.161 22.189 1.00 0.00 162 LEU A N 17
ATOM 43573 C CA . LEU A 1 61 ? 24.676 7.121 23.550 1.00 0.00 162 LEU A CA 17
ATOM 43574 C C . LEU A 1 61 ? 25.758 8.201 23.751 1.00 0.00 162 LEU A C 17
ATOM 43575 O O . LEU A 1 61 ? 25.758 8.842 24.791 1.00 0.00 162 LEU A O 17
ATOM 43591 N N . ILE A 1 62 ? 26.627 8.469 22.769 1.00 0.00 163 ILE A N 17
ATOM 43592 C CA . ILE A 1 62 ? 27.626 9.550 22.836 1.00 0.00 163 ILE A CA 17
ATOM 43593 C C . ILE A 1 62 ? 26.988 10.947 22.964 1.00 0.00 163 ILE A C 17
ATOM 43594 O O . ILE A 1 62 ? 27.347 11.698 23.873 1.00 0.00 163 ILE A O 17
ATOM 43610 N N . LYS A 1 63 ? 26.036 11.319 22.091 1.00 0.00 164 LYS A N 17
ATOM 43611 C CA . LYS A 1 63 ? 25.396 12.652 22.177 1.00 0.00 164 LYS A CA 17
ATOM 43612 C C . LYS A 1 63 ? 24.503 12.790 23.424 1.00 0.00 164 LYS A C 17
ATOM 43613 O O . LYS A 1 63 ? 24.402 13.880 23.984 1.00 0.00 164 LYS A O 17
ATOM 43632 N N . MET A 1 64 ? 23.900 11.690 23.885 1.00 0.00 165 MET A N 17
ATOM 43633 C CA . MET A 1 64 ? 23.068 11.631 25.090 1.00 0.00 165 MET A CA 17
ATOM 43634 C C . MET A 1 64 ? 23.877 11.656 26.403 1.00 0.00 165 MET A C 17
ATOM 43635 O O . MET A 1 64 ? 23.443 12.276 27.373 1.00 0.00 165 MET A O 17
ATOM 43649 N N . TYR A 1 65 ? 25.060 11.032 26.414 1.00 0.00 166 TYR A N 17
ATOM 43650 C CA . TYR A 1 65 ? 25.962 10.934 27.564 1.00 0.00 166 TYR A CA 17
ATOM 43651 C C . TYR A 1 65 ? 27.413 11.214 27.068 1.00 0.00 166 TYR A C 17
ATOM 43652 O O . TYR A 1 65 ? 28.092 10.306 26.574 1.00 0.00 166 TYR A O 17
ATOM 43670 N N . PRO A 1 66 ? 27.940 12.447 27.255 1.00 0.00 167 PRO A N 17
ATOM 43671 C CA . PRO A 1 66 ? 29.255 12.865 26.731 1.00 0.00 167 PRO A CA 17
ATOM 43672 C C . PRO A 1 66 ? 30.495 12.083 27.221 1.00 0.00 167 PRO A C 17
ATOM 43673 O O . PRO A 1 66 ? 31.597 12.267 26.699 1.00 0.00 167 PRO A O 17
ATOM 43684 N N . GLU A 1 67 ? 30.337 11.217 28.225 1.00 0.00 168 GLU A N 17
ATOM 43685 C CA . GLU A 1 67 ? 31.415 10.401 28.809 1.00 0.00 168 GLU A CA 17
ATOM 43686 C C . GLU A 1 67 ? 31.816 9.198 27.922 1.00 0.00 168 GLU A C 17
ATOM 43687 O O . GLU A 1 67 ? 32.844 8.560 28.170 1.00 0.00 168 GLU A O 17
ATOM 43699 N N . VAL A 1 68 ? 31.015 8.885 26.892 1.00 0.00 169 VAL A N 17
ATOM 43700 C CA . VAL A 1 68 ? 31.357 7.924 25.828 1.00 0.00 169 VAL A CA 17
ATOM 43701 C C . VAL A 1 68 ? 32.183 8.592 24.720 1.00 0.00 169 VAL A C 17
ATOM 43702 O O . VAL A 1 68 ? 31.917 9.740 24.357 1.00 0.00 169 VAL A O 17
ATOM 43715 N N . LYS A 1 69 ? 33.162 7.873 24.158 1.00 0.00 170 LYS A N 17
ATOM 43716 C CA . LYS A 1 69 ? 34.061 8.310 23.067 1.00 0.00 170 LYS A CA 17
ATOM 43717 C C . LYS A 1 69 ? 34.188 7.248 21.961 1.00 0.00 170 LYS A C 17
ATOM 43718 O O . LYS A 1 69 ? 33.816 6.091 22.159 1.00 0.00 170 LYS A O 17
ATOM 43737 N N . LYS A 1 70 ? 34.764 7.633 20.818 1.00 0.00 171 LYS A N 17
ATOM 43738 C CA . LYS A 1 70 ? 35.009 6.780 19.633 1.00 0.00 171 LYS A CA 17
ATOM 43739 C C . LYS A 1 70 ? 36.490 6.834 19.212 1.00 0.00 171 LYS A C 17
ATOM 43740 O O . LYS A 1 70 ? 36.863 7.738 18.463 1.00 0.00 171 LYS A O 17
ATOM 43759 N N . PRO A 1 71 ? 37.358 5.916 19.676 1.00 0.00 172 PRO A N 17
ATOM 43760 C CA . PRO A 1 71 ? 38.734 5.827 19.190 1.00 0.00 172 PRO A CA 17
ATOM 43761 C C . PRO A 1 71 ? 38.879 5.509 17.688 1.00 0.00 172 PRO A C 17
ATOM 43762 O O . PRO A 1 71 ? 39.788 6.063 17.070 1.00 0.00 172 PRO A O 17
ATOM 43773 N N . TYR A 1 72 ? 38.037 4.643 17.085 1.00 0.00 173 TYR A N 17
ATOM 43774 C CA . TYR A 1 72 ? 38.189 4.234 15.661 1.00 0.00 173 TYR A CA 17
ATOM 43775 C C . TYR A 1 72 ? 36.889 3.756 14.962 1.00 0.00 173 TYR A C 17
ATOM 43776 O O . TYR A 1 72 ? 35.835 3.781 15.596 1.00 0.00 173 TYR A O 17
ATOM 43794 N N . ARG A 1 73 ? 36.925 3.278 13.700 1.00 0.00 174 ARG A N 17
ATOM 43795 C CA . ARG A 1 73 ? 35.782 2.741 12.925 1.00 0.00 174 ARG A CA 17
ATOM 43796 C C . ARG A 1 73 ? 34.966 1.722 13.739 1.00 0.00 174 ARG A C 17
ATOM 43797 O O . ARG A 1 73 ? 35.364 0.569 13.902 1.00 0.00 174 ARG A O 17
ATOM 43818 N N . GLY A 1 74 ? 33.821 2.165 14.259 1.00 0.00 175 GLY A N 17
ATOM 43819 C CA . GLY A 1 74 ? 32.965 1.374 15.150 1.00 0.00 175 GLY A CA 17
ATOM 43820 C C . GLY A 1 74 ? 33.629 0.926 16.462 1.00 0.00 175 GLY A C 17
ATOM 43821 O O . GLY A 1 74 ? 33.089 0.056 17.137 1.00 0.00 175 GLY A O 17
ATOM 43825 N N . GLN A 1 75 ? 34.795 1.460 16.845 1.00 0.00 176 GLN A N 17
ATOM 43826 C CA . GLN A 1 75 ? 35.448 1.178 18.127 1.00 0.00 176 GLN A CA 17
ATOM 43827 C C . GLN A 1 75 ? 35.134 2.299 19.112 1.00 0.00 176 GLN A C 17
ATOM 43828 O O . GLN A 1 75 ? 35.491 3.456 18.865 1.00 0.00 176 GLN A O 17
ATOM 43842 N N . TYR A 1 76 ? 34.498 1.917 20.223 1.00 0.00 177 TYR A N 17
ATOM 43843 C CA . TYR A 1 76 ? 33.904 2.792 21.237 1.00 0.00 177 TYR A CA 17
ATOM 43844 C C . TYR A 1 76 ? 34.458 2.545 22.651 1.00 0.00 177 TYR A C 17
ATOM 43845 O O . TYR A 1 76 ? 34.988 1.468 22.925 1.00 0.00 177 TYR A O 17
ATOM 43863 N N . ILE A 1 77 ? 34.339 3.520 23.557 1.00 0.00 178 ILE A N 17
ATOM 43864 C CA . ILE A 1 77 ? 34.855 3.430 24.944 1.00 0.00 178 ILE A CA 17
ATOM 43865 C C . ILE A 1 77 ? 34.043 4.345 25.879 1.00 0.00 178 ILE A C 17
ATOM 43866 O O . ILE A 1 77 ? 33.508 5.357 25.436 1.00 0.00 178 ILE A O 17
ATOM 43882 N N . LEU A 1 78 ? 33.967 4.033 27.179 1.00 0.00 179 LEU A N 17
ATOM 43883 C CA . LEU A 1 78 ? 33.322 4.847 28.227 1.00 0.00 179 LEU A CA 17
ATOM 43884 C C . LEU A 1 78 ? 34.326 5.140 29.359 1.00 0.00 179 LEU A C 17
ATOM 43885 O O . LEU A 1 78 ? 35.008 4.230 29.827 1.00 0.00 179 LEU A O 17
ATOM 43901 N N . GLU A 1 79 ? 34.407 6.390 29.823 1.00 0.00 180 GLU A N 17
ATOM 43902 C CA . GLU A 1 79 ? 35.362 6.818 30.863 1.00 0.00 180 GLU A CA 17
ATOM 43903 C C . GLU A 1 79 ? 34.651 7.301 32.148 1.00 0.00 180 GLU A C 17
ATOM 43904 O O . GLU A 1 79 ? 33.866 8.253 32.133 1.00 0.00 180 GLU A O 17
ATOM 43916 N N . GLY A 1 80 ? 34.952 6.665 33.289 1.00 0.00 181 GLY A N 17
ATOM 43917 C CA . GLY A 1 80 ? 34.359 6.987 34.598 1.00 0.00 181 GLY A CA 17
ATOM 43918 C C . GLY A 1 80 ? 32.881 6.591 34.718 1.00 0.00 181 GLY A C 17
ATOM 43919 O O . GLY A 1 80 ? 32.471 5.537 34.233 1.00 0.00 181 GLY A O 17
ATOM 43923 N N . GLU A 1 81 ? 32.074 7.427 35.384 1.00 0.00 182 GLU A N 17
ATOM 43924 C CA . GLU A 1 81 ? 30.597 7.305 35.413 1.00 0.00 182 GLU A CA 17
ATOM 43925 C C . GLU A 1 81 ? 29.944 7.760 34.082 1.00 0.00 182 GLU A C 17
ATOM 43926 O O . GLU A 1 81 ? 30.646 8.172 33.158 1.00 0.00 182 GLU A O 17
ATOM 43938 N N . ILE A 1 82 ? 28.606 7.693 33.958 1.00 0.00 183 ILE A N 17
ATOM 43939 C CA . ILE A 1 82 ? 27.892 7.890 32.672 1.00 0.00 183 ILE A CA 17
ATOM 43940 C C . ILE A 1 82 ? 26.642 8.784 32.748 1.00 0.00 183 ILE A C 17
ATOM 43941 O O . ILE A 1 82 ? 26.217 9.323 31.736 1.00 0.00 183 ILE A O 17
ATOM 43957 N N . GLU A 1 83 ? 26.069 8.976 33.934 1.00 0.00 184 GLU A N 17
ATOM 43958 C CA . GLU A 1 83 ? 24.783 9.629 34.228 1.00 0.00 184 GLU A CA 17
ATOM 43959 C C . GLU A 1 83 ? 24.737 11.159 33.976 1.00 0.00 184 GLU A C 17
ATOM 43960 O O . GLU A 1 83 ? 23.891 11.871 34.515 1.00 0.00 184 GLU A O 17
ATOM 43972 N N . SER A 1 84 ? 25.659 11.672 33.161 1.00 0.00 185 SER A N 17
ATOM 43973 C CA . SER A 1 84 ? 25.988 13.083 32.897 1.00 0.00 185 SER A CA 17
ATOM 43974 C C . SER A 1 84 ? 24.981 13.847 32.014 1.00 0.00 185 SER A C 17
ATOM 43975 O O . SER A 1 84 ? 25.361 14.505 31.042 1.00 0.00 185 SER A O 17
ATOM 43983 N N . LEU A 1 85 ? 23.680 13.739 32.322 1.00 0.00 186 LEU A N 17
ATOM 43984 C CA . LEU A 1 85 ? 22.602 14.364 31.545 1.00 0.00 186 LEU A CA 17
ATOM 43985 C C . LEU A 1 85 ? 22.577 15.903 31.659 1.00 0.00 186 LEU A C 17
ATOM 43986 O O . LEU A 1 85 ? 22.365 16.591 30.659 1.00 0.00 186 LEU A O 17
ATOM 44002 N N . GLU A 1 86 ? 22.791 16.441 32.865 1.00 0.00 187 GLU A N 17
ATOM 44003 C CA . GLU A 1 86 ? 22.800 17.894 33.125 1.00 0.00 187 GLU A CA 17
ATOM 44004 C C . GLU A 1 86 ? 24.153 18.549 32.795 1.00 0.00 187 GLU A C 17
ATOM 44005 O O . GLU A 1 86 ? 24.198 19.644 32.225 1.00 0.00 187 GLU A O 17
ATOM 44017 N N . HIS A 1 87 ? 25.252 17.874 33.152 1.00 0.00 188 HIS A N 17
ATOM 44018 C CA . HIS A 1 87 ? 26.649 18.286 32.932 1.00 0.00 188 HIS A CA 17
ATOM 44019 C C . HIS A 1 87 ? 27.578 17.067 33.046 1.00 0.00 188 HIS A C 17
ATOM 44020 O O . HIS A 1 87 ? 27.174 16.047 33.599 1.00 0.00 188 HIS A O 17
ATOM 44035 N N . HIS A 1 88 ? 28.834 17.173 32.590 1.00 0.00 189 HIS A N 17
ATOM 44036 C CA . HIS A 1 88 ? 29.859 16.124 32.774 1.00 0.00 189 HIS A CA 17
ATOM 44037 C C . HIS A 1 88 ? 30.127 15.817 34.260 1.00 0.00 189 HIS A C 17
ATOM 44038 O O . HIS A 1 88 ? 29.881 16.669 35.124 1.00 0.00 189 HIS A O 17
ATOM 44053 N N . HIS A 1 89 ? 30.668 14.633 34.562 1.00 0.00 190 HIS A N 17
ATOM 44054 C CA . HIS A 1 89 ? 31.156 14.270 35.911 1.00 0.00 190 HIS A CA 17
ATOM 44055 C C . HIS A 1 89 ? 32.466 15.007 36.269 1.00 0.00 190 HIS A C 17
ATOM 44056 O O . HIS A 1 89 ? 32.953 15.834 35.494 1.00 0.00 190 HIS A O 17
ATOM 44071 N N . HIS A 1 90 ? 33.053 14.693 37.431 1.00 0.00 191 HIS A N 17
ATOM 44072 C CA . HIS A 1 90 ? 34.390 15.169 37.848 1.00 0.00 191 HIS A CA 17
ATOM 44073 C C . HIS A 1 90 ? 35.473 14.878 36.787 1.00 0.00 191 HIS A C 17
ATOM 44074 O O . HIS A 1 90 ? 35.288 13.986 35.954 1.00 0.00 191 HIS A O 17
ATOM 44089 N N . HIS A 1 91 ? 36.595 15.604 36.818 1.00 0.00 192 HIS A N 17
ATOM 44090 C CA . HIS A 1 91 ? 37.655 15.559 35.785 1.00 0.00 192 HIS A CA 17
ATOM 44091 C C . HIS A 1 91 ? 38.122 14.121 35.478 1.00 0.00 192 HIS A C 17
ATOM 44092 O O . HIS A 1 91 ? 38.296 13.305 36.385 1.00 0.00 192 HIS A O 17
ATOM 44107 N N . HIS A 1 92 ? 38.315 13.831 34.190 1.00 0.00 193 HIS A N 17
ATOM 44108 C CA . HIS A 1 92 ? 38.818 12.539 33.700 1.00 0.00 193 HIS A CA 17
ATOM 44109 C C . HIS A 1 92 ? 40.287 12.303 34.111 1.00 0.00 193 HIS A C 17
ATOM 44110 O O . HIS A 1 92 ? 40.691 11.129 34.285 1.00 0.00 193 HIS A O 17
ATOM 45272 N N . GLY A 1 1 ? 10.414 -12.496 -5.672 1.00 0.00 102 GLY A N 18
ATOM 45273 C CA . GLY A 1 1 ? 10.254 -11.029 -5.630 1.00 0.00 102 GLY A CA 18
ATOM 45274 C C . GLY A 1 1 ? 8.808 -10.522 -5.796 1.00 0.00 102 GLY A C 18
ATOM 45275 O O . GLY A 1 1 ? 7.892 -11.291 -6.116 1.00 0.00 102 GLY A O 18
ATOM 45279 N N . THR A 1 2 ? 8.594 -9.216 -5.579 1.00 0.00 103 THR A N 18
ATOM 45280 C CA . THR A 1 2 ? 7.264 -8.575 -5.547 1.00 0.00 103 THR A CA 18
ATOM 45281 C C . THR A 1 2 ? 7.157 -7.154 -6.130 1.00 0.00 103 THR A C 18
ATOM 45282 O O . THR A 1 2 ? 7.995 -6.291 -5.873 1.00 0.00 103 THR A O 18
ATOM 45293 N N . THR A 1 3 ? 6.110 -6.894 -6.923 1.00 0.00 104 THR A N 18
ATOM 45294 C CA . THR A 1 3 ? 5.880 -5.619 -7.640 1.00 0.00 104 THR A CA 18
ATOM 45295 C C . THR A 1 3 ? 5.071 -4.562 -6.889 1.00 0.00 104 THR A C 18
ATOM 45296 O O . THR A 1 3 ? 3.885 -4.768 -6.607 1.00 0.00 104 THR A O 18
ATOM 45307 N N . ARG A 1 4 ? 5.699 -3.410 -6.597 1.00 0.00 105 ARG A N 18
ATOM 45308 C CA . ARG A 1 4 ? 5.094 -2.230 -5.935 1.00 0.00 105 ARG A CA 18
ATOM 45309 C C . ARG A 1 4 ? 5.915 -0.956 -6.216 1.00 0.00 105 ARG A C 18
ATOM 45310 O O . ARG A 1 4 ? 7.092 -1.046 -6.571 1.00 0.00 105 ARG A O 18
ATOM 45331 N N . ARG A 1 5 ? 5.286 0.223 -6.055 1.00 0.00 106 ARG A N 18
ATOM 45332 C CA . ARG A 1 5 ? 5.945 1.554 -6.065 1.00 0.00 106 ARG A CA 18
ATOM 45333 C C . ARG A 1 5 ? 6.930 1.726 -4.888 1.00 0.00 106 ARG A C 18
ATOM 45334 O O . ARG A 1 5 ? 7.054 0.850 -4.028 1.00 0.00 106 ARG A O 18
ATOM 45355 N N . ARG A 1 6 ? 7.625 2.872 -4.835 1.00 0.00 107 ARG A N 18
ATOM 45356 C CA . ARG A 1 6 ? 8.628 3.270 -3.813 1.00 0.00 107 ARG A CA 18
ATOM 45357 C C . ARG A 1 6 ? 8.015 3.398 -2.399 1.00 0.00 107 ARG A C 18
ATOM 45358 O O . ARG A 1 6 ? 7.728 4.490 -1.914 1.00 0.00 107 ARG A O 18
ATOM 45379 N N . ARG A 1 7 ? 7.807 2.248 -1.749 1.00 0.00 108 ARG A N 18
ATOM 45380 C CA . ARG A 1 7 ? 7.206 2.108 -0.404 1.00 0.00 108 ARG A CA 18
ATOM 45381 C C . ARG A 1 7 ? 8.166 2.428 0.750 1.00 0.00 108 ARG A C 18
ATOM 45382 O O . ARG A 1 7 ? 7.721 2.928 1.786 1.00 0.00 108 ARG A O 18
ATOM 45403 N N . GLY A 1 8 ? 9.461 2.159 0.574 1.00 0.00 109 GLY A N 18
ATOM 45404 C CA . GLY A 1 8 ? 10.457 2.272 1.644 1.00 0.00 109 GLY A CA 18
ATOM 45405 C C . GLY A 1 8 ? 10.634 3.671 2.253 1.00 0.00 109 GLY A C 18
ATOM 45406 O O . GLY A 1 8 ? 10.585 4.680 1.548 1.00 0.00 109 GLY A O 18
ATOM 45410 N N . THR A 1 9 ? 10.813 3.688 3.577 1.00 0.00 110 THR A N 18
ATOM 45411 C CA . THR A 1 9 ? 11.078 4.842 4.449 1.00 0.00 110 THR A CA 18
ATOM 45412 C C . THR A 1 9 ? 11.472 4.356 5.857 1.00 0.00 110 THR A C 18
ATOM 45413 O O . THR A 1 9 ? 11.249 3.188 6.165 1.00 0.00 110 THR A O 18
ATOM 45424 N N . ALA A 1 10 ? 12.020 5.224 6.721 1.00 0.00 111 ALA A N 18
ATOM 45425 C CA . ALA A 1 10 ? 12.323 4.887 8.123 1.00 0.00 111 ALA A CA 18
ATOM 45426 C C . ALA A 1 10 ? 12.354 6.122 9.055 1.00 0.00 111 ALA A C 18
ATOM 45427 O O . ALA A 1 10 ? 12.330 7.268 8.594 1.00 0.00 111 ALA A O 18
ATOM 45434 N N . ARG A 1 11 ? 12.460 5.862 10.364 1.00 0.00 112 ARG A N 18
ATOM 45435 C CA . ARG A 1 11 ? 12.709 6.835 11.454 1.00 0.00 112 ARG A CA 18
ATOM 45436 C C . ARG A 1 11 ? 13.668 6.238 12.522 1.00 0.00 112 ARG A C 18
ATOM 45437 O O . ARG A 1 11 ? 13.914 5.027 12.462 1.00 0.00 112 ARG A O 18
ATOM 45458 N N . PRO A 1 12 ? 14.215 7.021 13.483 1.00 0.00 113 PRO A N 18
ATOM 45459 C CA . PRO A 1 12 ? 15.104 6.518 14.545 1.00 0.00 113 PRO A CA 18
ATOM 45460 C C . PRO A 1 12 ? 14.485 5.396 15.404 1.00 0.00 113 PRO A C 18
ATOM 45461 O O . PRO A 1 12 ? 13.270 5.345 15.583 1.00 0.00 113 PRO A O 18
ATOM 45472 N N . GLY A 1 13 ? 15.319 4.504 15.960 1.00 0.00 114 GLY A N 18
ATOM 45473 C CA . GLY A 1 13 ? 14.884 3.289 16.666 1.00 0.00 114 GLY A CA 18
ATOM 45474 C C . GLY A 1 13 ? 14.104 3.513 17.971 1.00 0.00 114 GLY A C 18
ATOM 45475 O O . GLY A 1 13 ? 14.383 4.442 18.736 1.00 0.00 114 GLY A O 18
ATOM 45479 N N . SER A 1 14 ? 13.143 2.627 18.231 1.00 0.00 115 SER A N 18
ATOM 45480 C CA . SER A 1 14 ? 12.362 2.481 19.475 1.00 0.00 115 SER A CA 18
ATOM 45481 C C . SER A 1 14 ? 12.662 1.160 20.208 1.00 0.00 115 SER A C 18
ATOM 45482 O O . SER A 1 14 ? 12.762 1.160 21.431 1.00 0.00 115 SER A O 18
ATOM 45490 N N . LYS A 1 15 ? 12.927 0.066 19.482 1.00 0.00 116 LYS A N 18
ATOM 45491 C CA . LYS A 1 15 ? 13.454 -1.207 20.041 1.00 0.00 116 LYS A CA 18
ATOM 45492 C C . LYS A 1 15 ? 14.817 -0.977 20.691 1.00 0.00 116 LYS A C 18
ATOM 45493 O O . LYS A 1 15 ? 15.156 -1.540 21.725 1.00 0.00 116 LYS A O 18
ATOM 45512 N N . ALA A 1 16 ? 15.565 -0.050 20.101 1.00 0.00 117 ALA A N 18
ATOM 45513 C CA . ALA A 1 16 ? 16.885 0.416 20.506 1.00 0.00 117 ALA A CA 18
ATOM 45514 C C . ALA A 1 16 ? 16.975 0.934 21.968 1.00 0.00 117 ALA A C 18
ATOM 45515 O O . ALA A 1 16 ? 18.048 0.883 22.583 1.00 0.00 117 ALA A O 18
ATOM 45522 N N . ALA A 1 17 ? 15.853 1.300 22.599 1.00 0.00 118 ALA A N 18
ATOM 45523 C CA . ALA A 1 17 ? 15.795 1.613 24.029 1.00 0.00 118 ALA A CA 18
ATOM 45524 C C . ALA A 1 17 ? 16.243 0.431 24.930 1.00 0.00 118 ALA A C 18
ATOM 45525 O O . ALA A 1 17 ? 16.861 0.655 25.975 1.00 0.00 118 ALA A O 18
ATOM 45532 N N . LYS A 1 18 ? 16.037 -0.826 24.494 1.00 0.00 119 LYS A N 18
ATOM 45533 C CA . LYS A 1 18 ? 16.568 -2.020 25.186 1.00 0.00 119 LYS A CA 18
ATOM 45534 C C . LYS A 1 18 ? 18.104 -2.030 25.231 1.00 0.00 119 LYS A C 18
ATOM 45535 O O . LYS A 1 18 ? 18.686 -2.446 26.231 1.00 0.00 119 LYS A O 18
ATOM 45554 N N . LEU A 1 19 ? 18.764 -1.493 24.196 1.00 0.00 120 LEU A N 18
ATOM 45555 C CA . LEU A 1 19 ? 20.215 -1.279 24.202 1.00 0.00 120 LEU A CA 18
ATOM 45556 C C . LEU A 1 19 ? 20.626 -0.184 25.169 1.00 0.00 120 LEU A C 18
ATOM 45557 O O . LEU A 1 19 ? 21.620 -0.388 25.844 1.00 0.00 120 LEU A O 18
ATOM 45573 N N . ARG A 1 20 ? 19.885 0.921 25.334 1.00 0.00 121 ARG A N 18
ATOM 45574 C CA . ARG A 1 20 ? 20.226 1.933 26.374 1.00 0.00 121 ARG A CA 18
ATOM 45575 C C . ARG A 1 20 ? 20.380 1.242 27.741 1.00 0.00 121 ARG A C 18
ATOM 45576 O O . ARG A 1 20 ? 21.435 1.343 28.373 1.00 0.00 121 ARG A O 18
ATOM 45597 N N . GLU A 1 21 ? 19.372 0.463 28.129 1.00 0.00 122 GLU A N 18
ATOM 45598 C CA . GLU A 1 21 ? 19.340 -0.268 29.402 1.00 0.00 122 GLU A CA 18
ATOM 45599 C C . GLU A 1 21 ? 20.489 -1.287 29.529 1.00 0.00 122 GLU A C 18
ATOM 45600 O O . GLU A 1 21 ? 21.262 -1.221 30.488 1.00 0.00 122 GLU A O 18
ATOM 45612 N N . ALA A 1 22 ? 20.632 -2.213 28.568 1.00 0.00 123 ALA A N 18
ATOM 45613 C CA . ALA A 1 22 ? 21.618 -3.293 28.640 1.00 0.00 123 ALA A CA 18
ATOM 45614 C C . ALA A 1 22 ? 23.067 -2.828 28.383 1.00 0.00 123 ALA A C 18
ATOM 45615 O O . ALA A 1 22 ? 24.004 -3.318 29.019 1.00 0.00 123 ALA A O 18
ATOM 45622 N N . ALA A 1 23 ? 23.281 -1.872 27.472 1.00 0.00 124 ALA A N 18
ATOM 45623 C CA . ALA A 1 23 ? 24.615 -1.379 27.129 1.00 0.00 124 ALA A CA 18
ATOM 45624 C C . ALA A 1 23 ? 25.241 -0.569 28.265 1.00 0.00 124 ALA A C 18
ATOM 45625 O O . ALA A 1 23 ? 26.447 -0.694 28.446 1.00 0.00 124 ALA A O 18
ATOM 45632 N N . ILE A 1 24 ? 24.482 0.197 29.074 1.00 0.00 125 ILE A N 18
ATOM 45633 C CA . ILE A 1 24 ? 25.108 0.933 30.191 1.00 0.00 125 ILE A CA 18
ATOM 45634 C C . ILE A 1 24 ? 25.809 -0.026 31.166 1.00 0.00 125 ILE A C 18
ATOM 45635 O O . ILE A 1 24 ? 26.997 0.143 31.410 1.00 0.00 125 ILE A O 18
ATOM 45651 N N . LYS A 1 25 ? 25.159 -1.101 31.632 1.00 0.00 126 LYS A N 18
ATOM 45652 C CA . LYS A 1 25 ? 25.774 -2.106 32.531 1.00 0.00 126 LYS A CA 18
ATOM 45653 C C . LYS A 1 25 ? 26.995 -2.775 31.887 1.00 0.00 126 LYS A C 18
ATOM 45654 O O . LYS A 1 25 ? 28.069 -2.858 32.485 1.00 0.00 126 LYS A O 18
ATOM 45673 N N . THR A 1 26 ? 26.857 -3.172 30.622 1.00 0.00 127 THR A N 18
ATOM 45674 C CA . THR A 1 26 ? 27.954 -3.761 29.831 1.00 0.00 127 THR A CA 18
ATOM 45675 C C . THR A 1 26 ? 29.146 -2.829 29.599 1.00 0.00 127 THR A C 18
ATOM 45676 O O . THR A 1 26 ? 30.290 -3.268 29.649 1.00 0.00 127 THR A O 18
ATOM 45687 N N . LEU A 1 27 ? 28.907 -1.529 29.415 1.00 0.00 128 LEU A N 18
ATOM 45688 C CA . LEU A 1 27 ? 29.962 -0.517 29.306 1.00 0.00 128 LEU A CA 18
ATOM 45689 C C . LEU A 1 27 ? 30.580 -0.198 30.675 1.00 0.00 128 LEU A C 18
ATOM 45690 O O . LEU A 1 27 ? 31.796 -0.054 30.772 1.00 0.00 128 LEU A O 18
ATOM 45706 N N . LYS A 1 28 ? 29.784 -0.163 31.757 1.00 0.00 129 LYS A N 18
ATOM 45707 C CA . LYS A 1 28 ? 30.270 0.097 33.130 1.00 0.00 129 LYS A CA 18
ATOM 45708 C C . LYS A 1 28 ? 31.302 -0.921 33.623 1.00 0.00 129 LYS A C 18
ATOM 45709 O O . LYS A 1 28 ? 32.221 -0.533 34.344 1.00 0.00 129 LYS A O 18
ATOM 45728 N N . ARG A 1 29 ? 31.213 -2.188 33.184 1.00 0.00 130 ARG A N 18
ATOM 45729 C CA . ARG A 1 29 ? 32.261 -3.212 33.448 1.00 0.00 130 ARG A CA 18
ATOM 45730 C C . ARG A 1 29 ? 33.498 -3.169 32.525 1.00 0.00 130 ARG A C 18
ATOM 45731 O O . ARG A 1 29 ? 34.434 -3.934 32.751 1.00 0.00 130 ARG A O 18
ATOM 45752 N N . HIS A 1 30 ? 33.526 -2.289 31.513 1.00 0.00 131 HIS A N 18
ATOM 45753 C CA . HIS A 1 30 ? 34.608 -2.139 30.516 1.00 0.00 131 HIS A CA 18
ATOM 45754 C C . HIS A 1 30 ? 35.015 -0.669 30.293 1.00 0.00 131 HIS A C 18
ATOM 45755 O O . HIS A 1 30 ? 34.564 -0.021 29.349 1.00 0.00 131 HIS A O 18
ATOM 45770 N N . ASN A 1 31 ? 35.907 -0.157 31.148 1.00 0.00 132 ASN A N 18
ATOM 45771 C CA . ASN A 1 31 ? 36.473 1.198 31.031 1.00 0.00 132 ASN A CA 18
ATOM 45772 C C . ASN A 1 31 ? 37.418 1.367 29.812 1.00 0.00 132 ASN A C 18
ATOM 45773 O O . ASN A 1 31 ? 37.602 2.482 29.334 1.00 0.00 132 ASN A O 18
ATOM 45784 N N . ALA A 1 32 ? 38.007 0.272 29.308 1.00 0.00 133 ALA A N 18
ATOM 45785 C CA . ALA A 1 32 ? 38.817 0.224 28.076 1.00 0.00 133 ALA A CA 18
ATOM 45786 C C . ALA A 1 32 ? 37.956 0.165 26.787 1.00 0.00 133 ALA A C 18
ATOM 45787 O O . ALA A 1 32 ? 36.762 -0.147 26.829 1.00 0.00 133 ALA A O 18
ATOM 45794 N N . ALA A 1 33 ? 38.557 0.471 25.631 1.00 0.00 134 ALA A N 18
ATOM 45795 C CA . ALA A 1 33 ? 37.875 0.483 24.329 1.00 0.00 134 ALA A CA 18
ATOM 45796 C C . ALA A 1 33 ? 37.535 -0.914 23.769 1.00 0.00 134 ALA A C 18
ATOM 45797 O O . ALA A 1 33 ? 38.216 -1.900 24.071 1.00 0.00 134 ALA A O 18
ATOM 45804 N N . ILE A 1 34 ? 36.488 -0.992 22.935 1.00 0.00 135 ILE A N 18
ATOM 45805 C CA . ILE A 1 34 ? 35.974 -2.232 22.318 1.00 0.00 135 ILE A CA 18
ATOM 45806 C C . ILE A 1 34 ? 35.317 -1.941 20.948 1.00 0.00 135 ILE A C 18
ATOM 45807 O O . ILE A 1 34 ? 34.755 -0.862 20.751 1.00 0.00 135 ILE A O 18
ATOM 45823 N N . LYS A 1 35 ? 35.355 -2.888 19.991 1.00 0.00 136 LYS A N 18
ATOM 45824 C CA . LYS A 1 35 ? 34.607 -2.785 18.711 1.00 0.00 136 LYS A CA 18
ATOM 45825 C C . LYS A 1 35 ? 33.104 -3.011 18.910 1.00 0.00 136 LYS A C 18
ATOM 45826 O O . LYS A 1 35 ? 32.708 -3.826 19.737 1.00 0.00 136 LYS A O 18
ATOM 45845 N N . SER A 1 36 ? 32.292 -2.364 18.078 1.00 0.00 137 SER A N 18
ATOM 45846 C CA . SER A 1 36 ? 30.834 -2.486 17.963 1.00 0.00 137 SER A CA 18
ATOM 45847 C C . SER A 1 36 ? 30.348 -3.937 18.042 1.00 0.00 137 SER A C 18
ATOM 45848 O O . SER A 1 36 ? 29.621 -4.271 18.969 1.00 0.00 137 SER A O 18
ATOM 45856 N N . SER A 1 37 ? 30.811 -4.808 17.147 1.00 0.00 138 SER A N 18
ATOM 45857 C CA . SER A 1 37 ? 30.432 -6.226 17.065 1.00 0.00 138 SER A CA 18
ATOM 45858 C C . SER A 1 37 ? 30.815 -7.050 18.305 1.00 0.00 138 SER A C 18
ATOM 45859 O O . SER A 1 37 ? 30.041 -7.877 18.778 1.00 0.00 138 SER A O 18
ATOM 45867 N N . GLU A 1 38 ? 31.989 -6.803 18.891 1.00 0.00 139 GLU A N 18
ATOM 45868 C CA . GLU A 1 38 ? 32.421 -7.460 20.138 1.00 0.00 139 GLU A CA 18
ATOM 45869 C C . GLU A 1 38 ? 31.630 -6.973 21.363 1.00 0.00 139 GLU A C 18
ATOM 45870 O O . GLU A 1 38 ? 31.248 -7.780 22.217 1.00 0.00 139 GLU A O 18
ATOM 45882 N N . LEU A 1 39 ? 31.285 -5.681 21.419 1.00 0.00 140 LEU A N 18
ATOM 45883 C CA . LEU A 1 39 ? 30.372 -5.125 22.430 1.00 0.00 140 LEU A CA 18
ATOM 45884 C C . LEU A 1 39 ? 28.944 -5.683 22.238 1.00 0.00 140 LEU A C 18
ATOM 45885 O O . LEU A 1 39 ? 28.303 -6.070 23.210 1.00 0.00 140 LEU A O 18
ATOM 45901 N N . GLN A 1 40 ? 28.476 -5.819 20.995 1.00 0.00 141 GLN A N 18
ATOM 45902 C CA . GLN A 1 40 ? 27.241 -6.522 20.621 1.00 0.00 141 GLN A CA 18
ATOM 45903 C C . GLN A 1 40 ? 27.186 -7.950 21.188 1.00 0.00 141 GLN A C 18
ATOM 45904 O O . GLN A 1 40 ? 26.191 -8.299 21.826 1.00 0.00 141 GLN A O 18
ATOM 45918 N N . LYS A 1 41 ? 28.247 -8.759 21.031 1.00 0.00 142 LYS A N 18
ATOM 45919 C CA . LYS A 1 41 ? 28.299 -10.128 21.593 1.00 0.00 142 LYS A CA 18
ATOM 45920 C C . LYS A 1 41 ? 28.147 -10.134 23.123 1.00 0.00 142 LYS A C 18
ATOM 45921 O O . LYS A 1 41 ? 27.374 -10.911 23.677 1.00 0.00 142 LYS A O 18
ATOM 45940 N N . GLU A 1 42 ? 28.825 -9.214 23.805 1.00 0.00 143 GLU A N 18
ATOM 45941 C CA . GLU A 1 42 ? 28.713 -9.012 25.252 1.00 0.00 143 GLU A CA 18
ATOM 45942 C C . GLU A 1 42 ? 27.305 -8.546 25.680 1.00 0.00 143 GLU A C 18
ATOM 45943 O O . GLU A 1 42 ? 26.746 -9.088 26.632 1.00 0.00 143 GLU A O 18
ATOM 45955 N N . ILE A 1 43 ? 26.675 -7.599 24.968 1.00 0.00 144 ILE A N 18
ATOM 45956 C CA . ILE A 1 43 ? 25.304 -7.144 25.281 1.00 0.00 144 ILE A CA 18
ATOM 45957 C C . ILE A 1 43 ? 24.266 -8.244 24.968 1.00 0.00 144 ILE A C 18
ATOM 45958 O O . ILE A 1 43 ? 23.289 -8.395 25.695 1.00 0.00 144 ILE A O 18
ATOM 45974 N N . GLU A 1 44 ? 24.485 -9.065 23.938 1.00 0.00 145 GLU A N 18
ATOM 45975 C CA . GLU A 1 44 ? 23.626 -10.210 23.627 1.00 0.00 145 GLU A CA 18
ATOM 45976 C C . GLU A 1 44 ? 23.679 -11.272 24.738 1.00 0.00 145 GLU A C 18
ATOM 45977 O O . GLU A 1 44 ? 22.636 -11.814 25.096 1.00 0.00 145 GLU A O 18
ATOM 45989 N N . LYS A 1 45 ? 24.848 -11.490 25.363 1.00 0.00 146 LYS A N 18
ATOM 45990 C CA . LYS A 1 45 ? 24.980 -12.314 26.575 1.00 0.00 146 LYS A CA 18
ATOM 45991 C C . LYS A 1 45 ? 24.370 -11.652 27.824 1.00 0.00 146 LYS A C 18
ATOM 45992 O O . LYS A 1 45 ? 23.846 -12.358 28.689 1.00 0.00 146 LYS A O 18
ATOM 46011 N N . GLU A 1 46 ? 24.376 -10.317 27.909 1.00 0.00 147 GLU A N 18
ATOM 46012 C CA . GLU A 1 46 ? 23.758 -9.555 29.005 1.00 0.00 147 GLU A CA 18
ATOM 46013 C C . GLU A 1 46 ? 22.220 -9.636 28.983 1.00 0.00 147 GLU A C 18
ATOM 46014 O O . GLU A 1 46 ? 21.591 -9.812 30.025 1.00 0.00 147 GLU A O 18
ATOM 46026 N N . SER A 1 47 ? 21.621 -9.504 27.793 1.00 0.00 148 SER A N 18
ATOM 46027 C CA . SER A 1 47 ? 20.168 -9.344 27.593 1.00 0.00 148 SER A CA 18
ATOM 46028 C C . SER A 1 47 ? 19.439 -10.611 27.123 1.00 0.00 148 SER A C 18
ATOM 46029 O O . SER A 1 47 ? 18.234 -10.738 27.349 1.00 0.00 148 SER A O 18
ATOM 46037 N N . GLY A 1 48 ? 20.126 -11.543 26.454 1.00 0.00 149 GLY A N 18
ATOM 46038 C CA . GLY A 1 48 ? 19.517 -12.693 25.760 1.00 0.00 149 GLY A CA 18
ATOM 46039 C C . GLY A 1 48 ? 18.761 -12.312 24.472 1.00 0.00 149 GLY A C 18
ATOM 46040 O O . GLY A 1 48 ? 17.914 -13.079 24.002 1.00 0.00 149 GLY A O 18
ATOM 46044 N N . LEU A 1 49 ? 19.047 -11.127 23.922 1.00 0.00 150 LEU A N 18
ATOM 46045 C CA . LEU A 1 49 ? 18.333 -10.453 22.835 1.00 0.00 150 LEU A CA 18
ATOM 46046 C C . LEU A 1 49 ? 19.341 -9.968 21.770 1.00 0.00 150 LEU A C 18
ATOM 46047 O O . LEU A 1 49 ? 20.460 -9.558 22.091 1.00 0.00 150 LEU A O 18
ATOM 46063 N N . GLU A 1 50 ? 18.951 -10.008 20.487 1.00 0.00 151 GLU A N 18
ATOM 46064 C CA . GLU A 1 50 ? 19.772 -9.506 19.369 1.00 0.00 151 GLU A CA 18
ATOM 46065 C C . GLU A 1 50 ? 19.954 -7.970 19.431 1.00 0.00 151 GLU A C 18
ATOM 46066 O O . GLU A 1 50 ? 19.162 -7.254 20.048 1.00 0.00 151 GLU A O 18
ATOM 46078 N N . ILE A 1 51 ? 21.009 -7.450 18.788 1.00 0.00 152 ILE A N 18
ATOM 46079 C CA . ILE A 1 51 ? 21.447 -6.055 18.951 1.00 0.00 152 ILE A CA 18
ATOM 46080 C C . ILE A 1 51 ? 21.087 -5.138 17.760 1.00 0.00 152 ILE A C 18
ATOM 46081 O O . ILE A 1 51 ? 21.675 -5.303 16.687 1.00 0.00 152 ILE A O 18
ATOM 46097 N N . PRO A 1 52 ? 20.196 -4.136 17.960 1.00 0.00 153 PRO A N 18
ATOM 46098 C CA . PRO A 1 52 ? 19.920 -3.049 17.017 1.00 0.00 153 PRO A CA 18
ATOM 46099 C C . PRO A 1 52 ? 21.122 -2.253 16.493 1.00 0.00 153 PRO A C 18
ATOM 46100 O O . PRO A 1 52 ? 22.249 -2.426 16.948 1.00 0.00 153 PRO A O 18
ATOM 46111 N N . ASN A 1 53 ? 20.875 -1.368 15.517 1.00 0.00 154 ASN A N 18
ATOM 46112 C CA . ASN A 1 53 ? 21.905 -0.668 14.737 1.00 0.00 154 ASN A CA 18
ATOM 46113 C C . ASN A 1 53 ? 22.962 -0.007 15.636 1.00 0.00 154 ASN A C 18
ATOM 46114 O O . ASN A 1 53 ? 22.681 0.966 16.332 1.00 0.00 154 ASN A O 18
ATOM 46125 N N . MET A 1 54 ? 24.184 -0.544 15.604 1.00 0.00 155 MET A N 18
ATOM 46126 C CA . MET A 1 54 ? 25.248 -0.136 16.516 1.00 0.00 155 MET A CA 18
ATOM 46127 C C . MET A 1 54 ? 25.732 1.290 16.239 1.00 0.00 155 MET A C 18
ATOM 46128 O O . MET A 1 54 ? 25.905 2.061 17.173 1.00 0.00 155 MET A O 18
ATOM 46142 N N . THR A 1 55 ? 25.903 1.675 14.974 1.00 0.00 156 THR A N 18
ATOM 46143 C CA . THR A 1 55 ? 26.326 3.033 14.617 1.00 0.00 156 THR A CA 18
ATOM 46144 C C . THR A 1 55 ? 25.373 4.144 15.058 1.00 0.00 156 THR A C 18
ATOM 46145 O O . THR A 1 55 ? 25.795 5.075 15.750 1.00 0.00 156 THR A O 18
ATOM 46156 N N . THR A 1 56 ? 24.072 4.016 14.765 1.00 0.00 157 THR A N 18
ATOM 46157 C CA . THR A 1 56 ? 23.057 4.925 15.317 1.00 0.00 157 THR A CA 18
ATOM 46158 C C . THR A 1 56 ? 22.909 4.856 16.834 1.00 0.00 157 THR A C 18
ATOM 46159 O O . THR A 1 56 ? 22.944 5.898 17.492 1.00 0.00 157 THR A O 18
ATOM 46170 N N . PHE A 1 57 ? 22.807 3.659 17.421 1.00 0.00 158 PHE A N 18
ATOM 46171 C CA . PHE A 1 57 ? 22.703 3.509 18.872 1.00 0.00 158 PHE A CA 18
ATOM 46172 C C . PHE A 1 57 ? 23.876 4.072 19.682 1.00 0.00 158 PHE A C 18
ATOM 46173 O O . PHE A 1 57 ? 23.668 4.897 20.560 1.00 0.00 158 PHE A O 18
ATOM 46190 N N . MET A 1 58 ? 25.115 3.675 19.371 1.00 0.00 159 MET A N 18
ATOM 46191 C CA . MET A 1 58 ? 26.296 4.122 20.123 1.00 0.00 159 MET A CA 18
ATOM 46192 C C . MET A 1 58 ? 26.515 5.640 19.964 1.00 0.00 159 MET A C 18
ATOM 46193 O O . MET A 1 58 ? 26.801 6.304 20.956 1.00 0.00 159 MET A O 18
ATOM 46207 N N . GLN A 1 59 ? 26.275 6.242 18.786 1.00 0.00 160 GLN A N 18
ATOM 46208 C CA . GLN A 1 59 ? 26.325 7.711 18.631 1.00 0.00 160 GLN A CA 18
ATOM 46209 C C . GLN A 1 59 ? 25.161 8.417 19.359 1.00 0.00 160 GLN A C 18
ATOM 46210 O O . GLN A 1 59 ? 25.374 9.435 20.020 1.00 0.00 160 GLN A O 18
ATOM 46224 N N . SER A 1 60 ? 23.943 7.860 19.330 1.00 0.00 161 SER A N 18
ATOM 46225 C CA . SER A 1 60 ? 22.815 8.342 20.154 1.00 0.00 161 SER A CA 18
ATOM 46226 C C . SER A 1 60 ? 23.145 8.301 21.661 1.00 0.00 161 SER A C 18
ATOM 46227 O O . SER A 1 60 ? 22.900 9.264 22.397 1.00 0.00 161 SER A O 18
ATOM 46235 N N . LEU A 1 61 ? 23.795 7.223 22.113 1.00 0.00 162 LEU A N 18
ATOM 46236 C CA . LEU A 1 61 ? 24.302 7.081 23.474 1.00 0.00 162 LEU A CA 18
ATOM 46237 C C . LEU A 1 61 ? 25.392 8.118 23.788 1.00 0.00 162 LEU A C 18
ATOM 46238 O O . LEU A 1 61 ? 25.323 8.742 24.839 1.00 0.00 162 LEU A O 18
ATOM 46254 N N . ILE A 1 62 ? 26.323 8.392 22.873 1.00 0.00 163 ILE A N 18
ATOM 46255 C CA . ILE A 1 62 ? 27.346 9.444 23.016 1.00 0.00 163 ILE A CA 18
ATOM 46256 C C . ILE A 1 62 ? 26.731 10.840 23.179 1.00 0.00 163 ILE A C 18
ATOM 46257 O O . ILE A 1 62 ? 27.069 11.545 24.134 1.00 0.00 163 ILE A O 18
ATOM 46273 N N . LYS A 1 63 ? 25.815 11.263 22.293 1.00 0.00 164 LYS A N 18
ATOM 46274 C CA . LYS A 1 63 ? 25.210 12.610 22.375 1.00 0.00 164 LYS A CA 18
ATOM 46275 C C . LYS A 1 63 ? 24.342 12.797 23.634 1.00 0.00 164 LYS A C 18
ATOM 46276 O O . LYS A 1 63 ? 24.186 13.927 24.096 1.00 0.00 164 LYS A O 18
ATOM 46295 N N . MET A 1 64 ? 23.822 11.717 24.217 1.00 0.00 165 MET A N 18
ATOM 46296 C CA . MET A 1 64 ? 23.138 11.723 25.519 1.00 0.00 165 MET A CA 18
ATOM 46297 C C . MET A 1 64 ? 24.117 11.693 26.711 1.00 0.00 165 MET A C 18
ATOM 46298 O O . MET A 1 64 ? 23.926 12.432 27.680 1.00 0.00 165 MET A O 18
ATOM 46312 N N . TYR A 1 65 ? 25.190 10.900 26.618 1.00 0.00 166 TYR A N 18
ATOM 46313 C CA . TYR A 1 65 ? 26.191 10.651 27.659 1.00 0.00 166 TYR A CA 18
ATOM 46314 C C . TYR A 1 65 ? 27.627 11.006 27.220 1.00 0.00 166 TYR A C 18
ATOM 46315 O O . TYR A 1 65 ? 28.296 10.146 26.639 1.00 0.00 166 TYR A O 18
ATOM 46333 N N . PRO A 1 66 ? 28.132 12.228 27.486 1.00 0.00 167 PRO A N 18
ATOM 46334 C CA . PRO A 1 66 ? 29.485 12.656 27.103 1.00 0.00 167 PRO A CA 18
ATOM 46335 C C . PRO A 1 66 ? 30.646 11.792 27.647 1.00 0.00 167 PRO A C 18
ATOM 46336 O O . PRO A 1 66 ? 31.777 11.896 27.165 1.00 0.00 167 PRO A O 18
ATOM 46347 N N . GLU A 1 67 ? 30.382 10.954 28.655 1.00 0.00 168 GLU A N 18
ATOM 46348 C CA . GLU A 1 67 ? 31.289 9.951 29.219 1.00 0.00 168 GLU A CA 18
ATOM 46349 C C . GLU A 1 67 ? 31.561 8.803 28.221 1.00 0.00 168 GLU A C 18
ATOM 46350 O O . GLU A 1 67 ? 32.657 8.234 28.207 1.00 0.00 168 GLU A O 18
ATOM 46362 N N . VAL A 1 68 ? 30.582 8.481 27.363 1.00 0.00 169 VAL A N 18
ATOM 46363 C CA . VAL A 1 68 ? 30.748 7.586 26.212 1.00 0.00 169 VAL A CA 18
ATOM 46364 C C . VAL A 1 68 ? 31.472 8.331 25.078 1.00 0.00 169 VAL A C 18
ATOM 46365 O O . VAL A 1 68 ? 31.201 9.507 24.815 1.00 0.00 169 VAL A O 18
ATOM 46378 N N . LYS A 1 69 ? 32.404 7.648 24.406 1.00 0.00 170 LYS A N 18
ATOM 46379 C CA . LYS A 1 69 ? 33.363 8.221 23.450 1.00 0.00 170 LYS A CA 18
ATOM 46380 C C . LYS A 1 69 ? 33.724 7.226 22.342 1.00 0.00 170 LYS A C 18
ATOM 46381 O O . LYS A 1 69 ? 33.493 6.027 22.482 1.00 0.00 170 LYS A O 18
ATOM 46400 N N . LYS A 1 70 ? 34.284 7.719 21.229 1.00 0.00 171 LYS A N 18
ATOM 46401 C CA . LYS A 1 70 ? 34.578 6.955 19.998 1.00 0.00 171 LYS A CA 18
ATOM 46402 C C . LYS A 1 70 ? 36.060 7.084 19.587 1.00 0.00 171 LYS A C 18
ATOM 46403 O O . LYS A 1 70 ? 36.411 8.029 18.877 1.00 0.00 171 LYS A O 18
ATOM 46422 N N . PRO A 1 71 ? 36.940 6.163 20.037 1.00 0.00 172 PRO A N 18
ATOM 46423 C CA . PRO A 1 71 ? 38.335 6.113 19.594 1.00 0.00 172 PRO A CA 18
ATOM 46424 C C . PRO A 1 71 ? 38.530 5.930 18.082 1.00 0.00 172 PRO A C 18
ATOM 46425 O O . PRO A 1 71 ? 39.417 6.581 17.529 1.00 0.00 172 PRO A O 18
ATOM 46436 N N . TYR A 1 72 ? 37.745 5.073 17.405 1.00 0.00 173 TYR A N 18
ATOM 46437 C CA . TYR A 1 72 ? 37.928 4.805 15.957 1.00 0.00 173 TYR A CA 18
ATOM 46438 C C . TYR A 1 72 ? 36.658 4.272 15.242 1.00 0.00 173 TYR A C 18
ATOM 46439 O O . TYR A 1 72 ? 35.612 4.166 15.881 1.00 0.00 173 TYR A O 18
ATOM 46457 N N . ARG A 1 73 ? 36.730 3.891 13.954 1.00 0.00 174 ARG A N 18
ATOM 46458 C CA . ARG A 1 73 ? 35.667 3.274 13.131 1.00 0.00 174 ARG A CA 18
ATOM 46459 C C . ARG A 1 73 ? 34.949 2.127 13.854 1.00 0.00 174 ARG A C 18
ATOM 46460 O O . ARG A 1 73 ? 35.467 1.012 13.951 1.00 0.00 174 ARG A O 18
ATOM 46481 N N . GLY A 1 74 ? 33.763 2.413 14.396 1.00 0.00 175 GLY A N 18
ATOM 46482 C CA . GLY A 1 74 ? 32.991 1.467 15.213 1.00 0.00 175 GLY A CA 18
ATOM 46483 C C . GLY A 1 74 ? 33.703 0.980 16.482 1.00 0.00 175 GLY A C 18
ATOM 46484 O O . GLY A 1 74 ? 33.314 -0.048 17.023 1.00 0.00 175 GLY A O 18
ATOM 46488 N N . GLN A 1 75 ? 34.748 1.663 16.957 1.00 0.00 176 GLN A N 18
ATOM 46489 C CA . GLN A 1 75 ? 35.415 1.396 18.233 1.00 0.00 176 GLN A CA 18
ATOM 46490 C C . GLN A 1 75 ? 35.009 2.462 19.252 1.00 0.00 176 GLN A C 18
ATOM 46491 O O . GLN A 1 75 ? 35.214 3.655 19.022 1.00 0.00 176 GLN A O 18
ATOM 46505 N N . TYR A 1 76 ? 34.456 2.009 20.377 1.00 0.00 177 TYR A N 18
ATOM 46506 C CA . TYR A 1 76 ? 33.788 2.794 21.424 1.00 0.00 177 TYR A CA 18
ATOM 46507 C C . TYR A 1 76 ? 34.329 2.546 22.840 1.00 0.00 177 TYR A C 18
ATOM 46508 O O . TYR A 1 76 ? 34.968 1.525 23.093 1.00 0.00 177 TYR A O 18
ATOM 46526 N N . ILE A 1 77 ? 34.073 3.470 23.772 1.00 0.00 178 ILE A N 18
ATOM 46527 C CA . ILE A 1 77 ? 34.564 3.420 25.164 1.00 0.00 178 ILE A CA 18
ATOM 46528 C C . ILE A 1 77 ? 33.637 4.216 26.105 1.00 0.00 178 ILE A C 18
ATOM 46529 O O . ILE A 1 77 ? 32.991 5.166 25.669 1.00 0.00 178 ILE A O 18
ATOM 46545 N N . LEU A 1 78 ? 33.569 3.842 27.389 1.00 0.00 179 LEU A N 18
ATOM 46546 C CA . LEU A 1 78 ? 32.926 4.629 28.454 1.00 0.00 179 LEU A CA 18
ATOM 46547 C C . LEU A 1 78 ? 34.009 4.972 29.486 1.00 0.00 179 LEU A C 18
ATOM 46548 O O . LEU A 1 78 ? 34.459 4.097 30.224 1.00 0.00 179 LEU A O 18
ATOM 46564 N N . GLU A 1 79 ? 34.463 6.228 29.503 1.00 0.00 180 GLU A N 18
ATOM 46565 C CA . GLU A 1 79 ? 35.502 6.700 30.431 1.00 0.00 180 GLU A CA 18
ATOM 46566 C C . GLU A 1 79 ? 34.896 7.156 31.771 1.00 0.00 180 GLU A C 18
ATOM 46567 O O . GLU A 1 79 ? 34.164 8.150 31.833 1.00 0.00 180 GLU A O 18
ATOM 46579 N N . GLY A 1 80 ? 35.211 6.434 32.852 1.00 0.00 181 GLY A N 18
ATOM 46580 C CA . GLY A 1 80 ? 34.685 6.714 34.196 1.00 0.00 181 GLY A CA 18
ATOM 46581 C C . GLY A 1 80 ? 33.200 6.352 34.396 1.00 0.00 181 GLY A C 18
ATOM 46582 O O . GLY A 1 80 ? 32.559 5.725 33.547 1.00 0.00 181 GLY A O 18
ATOM 46586 N N . GLU A 1 81 ? 32.647 6.738 35.552 1.00 0.00 182 GLU A N 18
ATOM 46587 C CA . GLU A 1 81 ? 31.236 6.490 35.917 1.00 0.00 182 GLU A CA 18
ATOM 46588 C C . GLU A 1 81 ? 30.198 7.307 35.121 1.00 0.00 182 GLU A C 18
ATOM 46589 O O . GLU A 1 81 ? 30.461 8.432 34.686 1.00 0.00 182 GLU A O 18
ATOM 46601 N N . ILE A 1 82 ? 28.987 6.748 34.972 1.00 0.00 183 ILE A N 18
ATOM 46602 C CA . ILE A 1 82 ? 27.863 7.351 34.229 1.00 0.00 183 ILE A CA 18
ATOM 46603 C C . ILE A 1 82 ? 26.968 8.242 35.116 1.00 0.00 183 ILE A C 18
ATOM 46604 O O . ILE A 1 82 ? 26.166 9.027 34.615 1.00 0.00 183 ILE A O 18
ATOM 46620 N N . GLU A 1 83 ? 27.091 8.141 36.444 1.00 0.00 184 GLU A N 18
ATOM 46621 C CA . GLU A 1 83 ? 26.201 8.758 37.449 1.00 0.00 184 GLU A CA 18
ATOM 46622 C C . GLU A 1 83 ? 26.383 10.290 37.613 1.00 0.00 184 GLU A C 18
ATOM 46623 O O . GLU A 1 83 ? 26.148 10.853 38.688 1.00 0.00 184 GLU A O 18
ATOM 46635 N N . SER A 1 84 ? 26.831 10.972 36.560 1.00 0.00 185 SER A N 18
ATOM 46636 C CA . SER A 1 84 ? 27.149 12.408 36.536 1.00 0.00 185 SER A CA 18
ATOM 46637 C C . SER A 1 84 ? 25.915 13.318 36.584 1.00 0.00 185 SER A C 18
ATOM 46638 O O . SER A 1 84 ? 24.808 12.928 36.196 1.00 0.00 185 SER A O 18
ATOM 46646 N N . LEU A 1 85 ? 26.120 14.579 36.986 1.00 0.00 186 LEU A N 18
ATOM 46647 C CA . LEU A 1 85 ? 25.102 15.633 36.865 1.00 0.00 186 LEU A CA 18
ATOM 46648 C C . LEU A 1 85 ? 25.050 16.221 35.441 1.00 0.00 186 LEU A C 18
ATOM 46649 O O . LEU A 1 85 ? 24.017 16.755 35.034 1.00 0.00 186 LEU A O 18
ATOM 46665 N N . GLU A 1 86 ? 26.152 16.130 34.679 1.00 0.00 187 GLU A N 18
ATOM 46666 C CA . GLU A 1 86 ? 26.330 16.826 33.390 1.00 0.00 187 GLU A CA 18
ATOM 46667 C C . GLU A 1 86 ? 25.821 16.072 32.146 1.00 0.00 187 GLU A C 18
ATOM 46668 O O . GLU A 1 86 ? 25.626 16.708 31.104 1.00 0.00 187 GLU A O 18
ATOM 46680 N N . HIS A 1 87 ? 25.563 14.751 32.204 1.00 0.00 188 HIS A N 18
ATOM 46681 C CA . HIS A 1 87 ? 24.962 14.042 31.046 1.00 0.00 188 HIS A CA 18
ATOM 46682 C C . HIS A 1 87 ? 23.551 14.579 30.747 1.00 0.00 188 HIS A C 18
ATOM 46683 O O . HIS A 1 87 ? 22.831 14.991 31.657 1.00 0.00 188 HIS A O 18
ATOM 46698 N N . HIS A 1 88 ? 23.146 14.586 29.476 1.00 0.00 189 HIS A N 18
ATOM 46699 C CA . HIS A 1 88 ? 21.927 15.260 28.996 1.00 0.00 189 HIS A CA 18
ATOM 46700 C C . HIS A 1 88 ? 20.646 14.506 29.412 1.00 0.00 189 HIS A C 18
ATOM 46701 O O . HIS A 1 88 ? 20.200 13.586 28.727 1.00 0.00 189 HIS A O 18
ATOM 46716 N N . HIS A 1 89 ? 20.077 14.893 30.561 1.00 0.00 190 HIS A N 18
ATOM 46717 C CA . HIS A 1 89 ? 18.862 14.292 31.145 1.00 0.00 190 HIS A CA 18
ATOM 46718 C C . HIS A 1 89 ? 17.610 14.588 30.294 1.00 0.00 190 HIS A C 18
ATOM 46719 O O . HIS A 1 89 ? 17.530 15.623 29.627 1.00 0.00 190 HIS A O 18
ATOM 46734 N N . HIS A 1 90 ? 16.622 13.686 30.337 1.00 0.00 191 HIS A N 18
ATOM 46735 C CA . HIS A 1 90 ? 15.332 13.815 29.625 1.00 0.00 191 HIS A CA 18
ATOM 46736 C C . HIS A 1 90 ? 14.449 14.947 30.192 1.00 0.00 191 HIS A C 18
ATOM 46737 O O . HIS A 1 90 ? 14.581 15.321 31.361 1.00 0.00 191 HIS A O 18
ATOM 46752 N N . HIS A 1 91 ? 13.531 15.482 29.375 1.00 0.00 192 HIS A N 18
ATOM 46753 C CA . HIS A 1 91 ? 12.504 16.455 29.809 1.00 0.00 192 HIS A CA 18
ATOM 46754 C C . HIS A 1 91 ? 11.444 15.807 30.721 1.00 0.00 192 HIS A C 18
ATOM 46755 O O . HIS A 1 91 ? 11.336 14.579 30.787 1.00 0.00 192 HIS A O 18
ATOM 46770 N N . HIS A 1 92 ? 10.638 16.639 31.389 1.00 0.00 193 HIS A N 18
ATOM 46771 C CA . HIS A 1 92 ? 9.438 16.215 32.127 1.00 0.00 193 HIS A CA 18
ATOM 46772 C C . HIS A 1 92 ? 8.429 15.466 31.225 1.00 0.00 193 HIS A C 18
ATOM 46773 O O . HIS A 1 92 ? 8.290 15.862 30.040 1.00 0.00 193 HIS A O 18
ATOM 47935 N N . GLY A 1 1 ? 6.108 15.104 -11.770 1.00 0.00 102 GLY A N 19
ATOM 47936 C CA . GLY A 1 1 ? 6.877 13.957 -11.265 1.00 0.00 102 GLY A CA 19
ATOM 47937 C C . GLY A 1 1 ? 6.013 12.878 -10.596 1.00 0.00 102 GLY A C 19
ATOM 47938 O O . GLY A 1 1 ? 4.792 13.021 -10.472 1.00 0.00 102 GLY A O 19
ATOM 47942 N N . THR A 1 2 ? 6.649 11.786 -10.159 1.00 0.00 103 THR A N 19
ATOM 47943 C CA . THR A 1 2 ? 6.000 10.632 -9.506 1.00 0.00 103 THR A CA 19
ATOM 47944 C C . THR A 1 2 ? 5.224 10.923 -8.216 1.00 0.00 103 THR A C 19
ATOM 47945 O O . THR A 1 2 ? 5.708 11.664 -7.358 1.00 0.00 103 THR A O 19
ATOM 47956 N N . THR A 1 3 ? 4.029 10.335 -8.059 1.00 0.00 104 THR A N 19
ATOM 47957 C CA . THR A 1 3 ? 3.097 10.582 -6.942 1.00 0.00 104 THR A CA 19
ATOM 47958 C C . THR A 1 3 ? 3.570 10.236 -5.525 1.00 0.00 104 THR A C 19
ATOM 47959 O O . THR A 1 3 ? 3.046 10.767 -4.541 1.00 0.00 104 THR A O 19
ATOM 47970 N N . ARG A 1 4 ? 4.583 9.359 -5.405 1.00 0.00 105 ARG A N 19
ATOM 47971 C CA . ARG A 1 4 ? 5.170 8.875 -4.142 1.00 0.00 105 ARG A CA 19
ATOM 47972 C C . ARG A 1 4 ? 6.645 8.452 -4.289 1.00 0.00 105 ARG A C 19
ATOM 47973 O O . ARG A 1 4 ? 7.127 8.186 -5.394 1.00 0.00 105 ARG A O 19
ATOM 47994 N N . ARG A 1 5 ? 7.337 8.353 -3.150 1.00 0.00 106 ARG A N 19
ATOM 47995 C CA . ARG A 1 5 ? 8.680 7.746 -3.028 1.00 0.00 106 ARG A CA 19
ATOM 47996 C C . ARG A 1 5 ? 8.576 6.223 -3.291 1.00 0.00 106 ARG A C 19
ATOM 47997 O O . ARG A 1 5 ? 7.474 5.662 -3.247 1.00 0.00 106 ARG A O 19
ATOM 48018 N N . ARG A 1 6 ? 9.703 5.541 -3.516 1.00 0.00 107 ARG A N 19
ATOM 48019 C CA . ARG A 1 6 ? 9.746 4.057 -3.541 1.00 0.00 107 ARG A CA 19
ATOM 48020 C C . ARG A 1 6 ? 9.198 3.432 -2.244 1.00 0.00 107 ARG A C 19
ATOM 48021 O O . ARG A 1 6 ? 9.052 4.108 -1.232 1.00 0.00 107 ARG A O 19
ATOM 48042 N N . ARG A 1 7 ? 8.880 2.132 -2.300 1.00 0.00 108 ARG A N 19
ATOM 48043 C CA . ARG A 1 7 ? 8.121 1.389 -1.276 1.00 0.00 108 ARG A CA 19
ATOM 48044 C C . ARG A 1 7 ? 8.548 1.596 0.194 1.00 0.00 108 ARG A C 19
ATOM 48045 O O . ARG A 1 7 ? 7.714 1.992 1.006 1.00 0.00 108 ARG A O 19
ATOM 48066 N N . GLY A 1 8 ? 9.804 1.317 0.547 1.00 0.00 109 GLY A N 19
ATOM 48067 C CA . GLY A 1 8 ? 10.274 1.332 1.936 1.00 0.00 109 GLY A CA 19
ATOM 48068 C C . GLY A 1 8 ? 10.432 2.724 2.581 1.00 0.00 109 GLY A C 19
ATOM 48069 O O . GLY A 1 8 ? 10.552 3.739 1.891 1.00 0.00 109 GLY A O 19
ATOM 48073 N N . THR A 1 9 ? 10.418 2.767 3.917 1.00 0.00 110 THR A N 19
ATOM 48074 C CA . THR A 1 9 ? 10.719 3.939 4.767 1.00 0.00 110 THR A CA 19
ATOM 48075 C C . THR A 1 9 ? 11.073 3.571 6.211 1.00 0.00 110 THR A C 19
ATOM 48076 O O . THR A 1 9 ? 10.881 2.418 6.584 1.00 0.00 110 THR A O 19
ATOM 48087 N N . ALA A 1 10 ? 11.587 4.510 7.028 1.00 0.00 111 ALA A N 19
ATOM 48088 C CA . ALA A 1 10 ? 11.953 4.253 8.425 1.00 0.00 111 ALA A CA 19
ATOM 48089 C C . ALA A 1 10 ? 12.010 5.491 9.347 1.00 0.00 111 ALA A C 19
ATOM 48090 O O . ALA A 1 10 ? 11.912 6.633 8.901 1.00 0.00 111 ALA A O 19
ATOM 48097 N N . ARG A 1 11 ? 12.186 5.224 10.651 1.00 0.00 112 ARG A N 19
ATOM 48098 C CA . ARG A 1 11 ? 12.484 6.172 11.752 1.00 0.00 112 ARG A CA 19
ATOM 48099 C C . ARG A 1 11 ? 13.323 5.493 12.860 1.00 0.00 112 ARG A C 19
ATOM 48100 O O . ARG A 1 11 ? 13.235 4.265 12.961 1.00 0.00 112 ARG A O 19
ATOM 48121 N N . PRO A 1 12 ? 14.080 6.225 13.713 1.00 0.00 113 PRO A N 19
ATOM 48122 C CA . PRO A 1 12 ? 14.873 5.653 14.811 1.00 0.00 113 PRO A CA 19
ATOM 48123 C C . PRO A 1 12 ? 14.066 4.684 15.695 1.00 0.00 113 PRO A C 19
ATOM 48124 O O . PRO A 1 12 ? 12.886 4.925 15.961 1.00 0.00 113 PRO A O 19
ATOM 48135 N N . GLY A 1 13 ? 14.690 3.593 16.142 1.00 0.00 114 GLY A N 19
ATOM 48136 C CA . GLY A 1 13 ? 14.016 2.469 16.793 1.00 0.00 114 GLY A CA 19
ATOM 48137 C C . GLY A 1 13 ? 13.362 2.683 18.166 1.00 0.00 114 GLY A C 19
ATOM 48138 O O . GLY A 1 13 ? 13.834 3.451 19.003 1.00 0.00 114 GLY A O 19
ATOM 48142 N N . SER A 1 14 ? 12.273 1.940 18.402 1.00 0.00 115 SER A N 19
ATOM 48143 C CA . SER A 1 14 ? 11.581 1.792 19.688 1.00 0.00 115 SER A CA 19
ATOM 48144 C C . SER A 1 14 ? 12.211 0.675 20.533 1.00 0.00 115 SER A C 19
ATOM 48145 O O . SER A 1 14 ? 12.391 0.827 21.741 1.00 0.00 115 SER A O 19
ATOM 48153 N N . LYS A 1 15 ? 12.621 -0.422 19.880 1.00 0.00 116 LYS A N 19
ATOM 48154 C CA . LYS A 1 15 ? 13.443 -1.513 20.445 1.00 0.00 116 LYS A CA 19
ATOM 48155 C C . LYS A 1 15 ? 14.826 -0.994 20.836 1.00 0.00 116 LYS A C 19
ATOM 48156 O O . LYS A 1 15 ? 15.356 -1.328 21.888 1.00 0.00 116 LYS A O 19
ATOM 48175 N N . ALA A 1 16 ? 15.386 -0.146 19.971 1.00 0.00 117 ALA A N 19
ATOM 48176 C CA . ALA A 1 16 ? 16.769 0.313 20.022 1.00 0.00 117 ALA A CA 19
ATOM 48177 C C . ALA A 1 16 ? 17.168 1.034 21.331 1.00 0.00 117 ALA A C 19
ATOM 48178 O O . ALA A 1 16 ? 18.286 0.855 21.817 1.00 0.00 117 ALA A O 19
ATOM 48185 N N . ALA A 1 17 ? 16.253 1.795 21.941 1.00 0.00 118 ALA A N 19
ATOM 48186 C CA . ALA A 1 17 ? 16.508 2.543 23.178 1.00 0.00 118 ALA A CA 19
ATOM 48187 C C . ALA A 1 17 ? 16.774 1.636 24.397 1.00 0.00 118 ALA A C 19
ATOM 48188 O O . ALA A 1 17 ? 17.673 1.921 25.187 1.00 0.00 118 ALA A O 19
ATOM 48195 N N . LYS A 1 18 ? 16.069 0.502 24.536 1.00 0.00 119 LYS A N 19
ATOM 48196 C CA . LYS A 1 18 ? 16.261 -0.438 25.662 1.00 0.00 119 LYS A CA 19
ATOM 48197 C C . LYS A 1 18 ? 17.679 -1.019 25.704 1.00 0.00 119 LYS A C 19
ATOM 48198 O O . LYS A 1 18 ? 18.305 -1.083 26.762 1.00 0.00 119 LYS A O 19
ATOM 48217 N N . LEU A 1 19 ? 18.220 -1.352 24.527 1.00 0.00 120 LEU A N 19
ATOM 48218 C CA . LEU A 1 19 ? 19.601 -1.819 24.390 1.00 0.00 120 LEU A CA 19
ATOM 48219 C C . LEU A 1 19 ? 20.613 -0.707 24.699 1.00 0.00 120 LEU A C 19
ATOM 48220 O O . LEU A 1 19 ? 21.613 -0.997 25.344 1.00 0.00 120 LEU A O 19
ATOM 48236 N N . ARG A 1 20 ? 20.376 0.558 24.324 1.00 0.00 121 ARG A N 19
ATOM 48237 C CA . ARG A 1 20 ? 21.275 1.684 24.671 1.00 0.00 121 ARG A CA 19
ATOM 48238 C C . ARG A 1 20 ? 21.479 1.800 26.191 1.00 0.00 121 ARG A C 19
ATOM 48239 O O . ARG A 1 20 ? 22.606 1.933 26.656 1.00 0.00 121 ARG A O 19
ATOM 48260 N N . GLU A 1 21 ? 20.411 1.656 26.977 1.00 0.00 122 GLU A N 19
ATOM 48261 C CA . GLU A 1 21 ? 20.519 1.696 28.442 1.00 0.00 122 GLU A CA 19
ATOM 48262 C C . GLU A 1 21 ? 21.258 0.468 29.011 1.00 0.00 122 GLU A C 19
ATOM 48263 O O . GLU A 1 21 ? 22.025 0.601 29.970 1.00 0.00 122 GLU A O 19
ATOM 48275 N N . ALA A 1 22 ? 21.135 -0.705 28.373 1.00 0.00 123 ALA A N 19
ATOM 48276 C CA . ALA A 1 22 ? 21.968 -1.874 28.699 1.00 0.00 123 ALA A CA 19
ATOM 48277 C C . ALA A 1 22 ? 23.456 -1.656 28.330 1.00 0.00 123 ALA A C 19
ATOM 48278 O O . ALA A 1 22 ? 24.356 -2.107 29.039 1.00 0.00 123 ALA A O 19
ATOM 48285 N N . ALA A 1 23 ? 23.737 -0.911 27.258 1.00 0.00 124 ALA A N 19
ATOM 48286 C CA . ALA A 1 23 ? 25.090 -0.642 26.765 1.00 0.00 124 ALA A CA 19
ATOM 48287 C C . ALA A 1 23 ? 25.917 0.229 27.708 1.00 0.00 124 ALA A C 19
ATOM 48288 O O . ALA A 1 23 ? 27.092 -0.067 27.914 1.00 0.00 124 ALA A O 19
ATOM 48295 N N . ILE A 1 24 ? 25.327 1.247 28.352 1.00 0.00 125 ILE A N 19
ATOM 48296 C CA . ILE A 1 24 ? 26.081 2.050 29.340 1.00 0.00 125 ILE A CA 19
ATOM 48297 C C . ILE A 1 24 ? 26.481 1.208 30.569 1.00 0.00 125 ILE A C 19
ATOM 48298 O O . ILE A 1 24 ? 27.618 1.312 31.023 1.00 0.00 125 ILE A O 19
ATOM 48314 N N . LYS A 1 25 ? 25.638 0.265 31.024 1.00 0.00 126 LYS A N 19
ATOM 48315 C CA . LYS A 1 25 ? 26.002 -0.731 32.059 1.00 0.00 126 LYS A CA 19
ATOM 48316 C C . LYS A 1 25 ? 27.135 -1.655 31.580 1.00 0.00 126 LYS A C 19
ATOM 48317 O O . LYS A 1 25 ? 28.097 -1.898 32.304 1.00 0.00 126 LYS A O 19
ATOM 48336 N N . THR A 1 26 ? 27.073 -2.091 30.322 1.00 0.00 127 THR A N 19
ATOM 48337 C CA . THR A 1 26 ? 28.151 -2.870 29.674 1.00 0.00 127 THR A CA 19
ATOM 48338 C C . THR A 1 26 ? 29.484 -2.114 29.645 1.00 0.00 127 THR A C 19
ATOM 48339 O O . THR A 1 26 ? 30.510 -2.679 30.018 1.00 0.00 127 THR A O 19
ATOM 48350 N N . LEU A 1 27 ? 29.474 -0.821 29.308 1.00 0.00 128 LEU A N 19
ATOM 48351 C CA . LEU A 1 27 ? 30.675 0.026 29.329 1.00 0.00 128 LEU A CA 19
ATOM 48352 C C . LEU A 1 27 ? 31.162 0.333 30.758 1.00 0.00 128 LEU A C 19
ATOM 48353 O O . LEU A 1 27 ? 32.365 0.472 30.952 1.00 0.00 128 LEU A O 19
ATOM 48369 N N . LYS A 1 28 ? 30.285 0.355 31.778 1.00 0.00 129 LYS A N 19
ATOM 48370 C CA . LYS A 1 28 ? 30.722 0.421 33.194 1.00 0.00 129 LYS A CA 19
ATOM 48371 C C . LYS A 1 28 ? 31.607 -0.766 33.595 1.00 0.00 129 LYS A C 19
ATOM 48372 O O . LYS A 1 28 ? 32.635 -0.565 34.242 1.00 0.00 129 LYS A O 19
ATOM 48391 N N . ARG A 1 29 ? 31.258 -1.998 33.177 1.00 0.00 130 ARG A N 19
ATOM 48392 C CA . ARG A 1 29 ? 32.112 -3.192 33.421 1.00 0.00 130 ARG A CA 19
ATOM 48393 C C . ARG A 1 29 ? 33.293 -3.350 32.446 1.00 0.00 130 ARG A C 19
ATOM 48394 O O . ARG A 1 29 ? 34.314 -3.927 32.819 1.00 0.00 130 ARG A O 19
ATOM 48415 N N . HIS A 1 30 ? 33.198 -2.788 31.235 1.00 0.00 131 HIS A N 19
ATOM 48416 C CA . HIS A 1 30 ? 34.276 -2.717 30.223 1.00 0.00 131 HIS A CA 19
ATOM 48417 C C . HIS A 1 30 ? 34.639 -1.264 29.885 1.00 0.00 131 HIS A C 19
ATOM 48418 O O . HIS A 1 30 ? 34.298 -0.750 28.819 1.00 0.00 131 HIS A O 19
ATOM 48433 N N . ASN A 1 31 ? 35.308 -0.596 30.832 1.00 0.00 132 ASN A N 19
ATOM 48434 C CA . ASN A 1 31 ? 35.647 0.833 30.745 1.00 0.00 132 ASN A CA 19
ATOM 48435 C C . ASN A 1 31 ? 36.689 1.136 29.652 1.00 0.00 132 ASN A C 19
ATOM 48436 O O . ASN A 1 31 ? 36.604 2.166 28.987 1.00 0.00 132 ASN A O 19
ATOM 48447 N N . ALA A 1 32 ? 37.644 0.221 29.452 1.00 0.00 133 ALA A N 19
ATOM 48448 C CA . ALA A 1 32 ? 38.707 0.314 28.445 1.00 0.00 133 ALA A CA 19
ATOM 48449 C C . ALA A 1 32 ? 38.175 0.136 27.003 1.00 0.00 133 ALA A C 19
ATOM 48450 O O . ALA A 1 32 ? 37.028 -0.266 26.795 1.00 0.00 133 ALA A O 19
ATOM 48457 N N . ALA A 1 33 ? 39.009 0.437 26.000 1.00 0.00 134 ALA A N 19
ATOM 48458 C CA . ALA A 1 33 ? 38.608 0.409 24.585 1.00 0.00 134 ALA A CA 19
ATOM 48459 C C . ALA A 1 33 ? 38.113 -0.975 24.118 1.00 0.00 134 ALA A C 19
ATOM 48460 O O . ALA A 1 33 ? 38.713 -2.007 24.443 1.00 0.00 134 ALA A O 19
ATOM 48467 N N . ILE A 1 34 ? 37.026 -0.986 23.339 1.00 0.00 135 ILE A N 19
ATOM 48468 C CA . ILE A 1 34 ? 36.296 -2.192 22.899 1.00 0.00 135 ILE A CA 19
ATOM 48469 C C . ILE A 1 34 ? 35.724 -1.999 21.479 1.00 0.00 135 ILE A C 19
ATOM 48470 O O . ILE A 1 34 ? 35.280 -0.900 21.130 1.00 0.00 135 ILE A O 19
ATOM 48486 N N . LYS A 1 35 ? 35.723 -3.061 20.656 1.00 0.00 136 LYS A N 19
ATOM 48487 C CA . LYS A 1 35 ? 35.076 -3.071 19.327 1.00 0.00 136 LYS A CA 19
ATOM 48488 C C . LYS A 1 35 ? 33.580 -3.404 19.430 1.00 0.00 136 LYS A C 19
ATOM 48489 O O . LYS A 1 35 ? 33.157 -4.186 20.279 1.00 0.00 136 LYS A O 19
ATOM 48508 N N . SER A 1 36 ? 32.801 -2.869 18.500 1.00 0.00 137 SER A N 19
ATOM 48509 C CA . SER A 1 36 ? 31.363 -3.076 18.301 1.00 0.00 137 SER A CA 19
ATOM 48510 C C . SER A 1 36 ? 30.929 -4.546 18.363 1.00 0.00 137 SER A C 19
ATOM 48511 O O . SER A 1 36 ? 29.935 -4.833 19.014 1.00 0.00 137 SER A O 19
ATOM 48519 N N . SER A 1 37 ? 31.685 -5.481 17.773 1.00 0.00 138 SER A N 19
ATOM 48520 C CA . SER A 1 37 ? 31.395 -6.928 17.823 1.00 0.00 138 SER A CA 19
ATOM 48521 C C . SER A 1 37 ? 31.470 -7.504 19.250 1.00 0.00 138 SER A C 19
ATOM 48522 O O . SER A 1 37 ? 30.582 -8.244 19.673 1.00 0.00 138 SER A O 19
ATOM 48530 N N . GLU A 1 38 ? 32.485 -7.136 20.039 1.00 0.00 139 GLU A N 19
ATOM 48531 C CA . GLU A 1 38 ? 32.631 -7.617 21.426 1.00 0.00 139 GLU A CA 19
ATOM 48532 C C . GLU A 1 38 ? 31.589 -6.960 22.343 1.00 0.00 139 GLU A C 19
ATOM 48533 O O . GLU A 1 38 ? 30.995 -7.632 23.194 1.00 0.00 139 GLU A O 19
ATOM 48545 N N . LEU A 1 39 ? 31.270 -5.682 22.099 1.00 0.00 140 LEU A N 19
ATOM 48546 C CA . LEU A 1 39 ? 30.151 -4.983 22.739 1.00 0.00 140 LEU A CA 19
ATOM 48547 C C . LEU A 1 39 ? 28.795 -5.649 22.407 1.00 0.00 140 LEU A C 19
ATOM 48548 O O . LEU A 1 39 ? 27.982 -5.885 23.303 1.00 0.00 140 LEU A O 19
ATOM 48564 N N . GLN A 1 40 ? 28.586 -6.029 21.142 1.00 0.00 141 GLN A N 19
ATOM 48565 C CA . GLN A 1 40 ? 27.392 -6.727 20.654 1.00 0.00 141 GLN A CA 19
ATOM 48566 C C . GLN A 1 40 ? 27.188 -8.096 21.326 1.00 0.00 141 GLN A C 19
ATOM 48567 O O . GLN A 1 40 ? 26.092 -8.379 21.818 1.00 0.00 141 GLN A O 19
ATOM 48581 N N . LYS A 1 41 ? 28.243 -8.922 21.406 1.00 0.00 142 LYS A N 19
ATOM 48582 C CA . LYS A 1 41 ? 28.219 -10.213 22.118 1.00 0.00 142 LYS A CA 19
ATOM 48583 C C . LYS A 1 41 ? 27.842 -10.062 23.598 1.00 0.00 142 LYS A C 19
ATOM 48584 O O . LYS A 1 41 ? 27.019 -10.822 24.110 1.00 0.00 142 LYS A O 19
ATOM 48603 N N . GLU A 1 42 ? 28.380 -9.045 24.276 1.00 0.00 143 GLU A N 19
ATOM 48604 C CA . GLU A 1 42 ? 27.955 -8.689 25.636 1.00 0.00 143 GLU A CA 19
ATOM 48605 C C . GLU A 1 42 ? 26.487 -8.255 25.716 1.00 0.00 143 GLU A C 19
ATOM 48606 O O . GLU A 1 42 ? 25.775 -8.735 26.592 1.00 0.00 143 GLU A O 19
ATOM 48618 N N . ILE A 1 43 ? 25.994 -7.403 24.806 1.00 0.00 144 ILE A N 19
ATOM 48619 C CA . ILE A 1 43 ? 24.574 -6.987 24.789 1.00 0.00 144 ILE A CA 19
ATOM 48620 C C . ILE A 1 43 ? 23.618 -8.182 24.638 1.00 0.00 144 ILE A C 19
ATOM 48621 O O . ILE A 1 43 ? 22.603 -8.255 25.335 1.00 0.00 144 ILE A O 19
ATOM 48637 N N . GLU A 1 44 ? 23.975 -9.160 23.803 1.00 0.00 145 GLU A N 19
ATOM 48638 C CA . GLU A 1 44 ? 23.176 -10.377 23.620 1.00 0.00 145 GLU A CA 19
ATOM 48639 C C . GLU A 1 44 ? 23.101 -11.224 24.899 1.00 0.00 145 GLU A C 19
ATOM 48640 O O . GLU A 1 44 ? 22.021 -11.710 25.238 1.00 0.00 145 GLU A O 19
ATOM 48652 N N . LYS A 1 45 ? 24.202 -11.334 25.657 1.00 0.00 146 LYS A N 19
ATOM 48653 C CA . LYS A 1 45 ? 24.245 -11.982 26.977 1.00 0.00 146 LYS A CA 19
ATOM 48654 C C . LYS A 1 45 ? 23.578 -11.170 28.097 1.00 0.00 146 LYS A C 19
ATOM 48655 O O . LYS A 1 45 ? 22.942 -11.751 28.977 1.00 0.00 146 LYS A O 19
ATOM 48674 N N . GLU A 1 46 ? 23.692 -9.844 28.061 1.00 0.00 147 GLU A N 19
ATOM 48675 C CA . GLU A 1 46 ? 23.134 -8.903 29.038 1.00 0.00 147 GLU A CA 19
ATOM 48676 C C . GLU A 1 46 ? 21.598 -8.829 28.974 1.00 0.00 147 GLU A C 19
ATOM 48677 O O . GLU A 1 46 ? 20.923 -8.948 29.997 1.00 0.00 147 GLU A O 19
ATOM 48689 N N . SER A 1 47 ? 21.050 -8.615 27.774 1.00 0.00 148 SER A N 19
ATOM 48690 C CA . SER A 1 47 ? 19.615 -8.357 27.544 1.00 0.00 148 SER A CA 19
ATOM 48691 C C . SER A 1 47 ? 18.821 -9.604 27.112 1.00 0.00 148 SER A C 19
ATOM 48692 O O . SER A 1 47 ? 17.596 -9.657 27.234 1.00 0.00 148 SER A O 19
ATOM 48700 N N . GLY A 1 48 ? 19.507 -10.634 26.604 1.00 0.00 149 GLY A N 19
ATOM 48701 C CA . GLY A 1 48 ? 18.880 -11.796 25.954 1.00 0.00 149 GLY A CA 19
ATOM 48702 C C . GLY A 1 48 ? 18.378 -11.498 24.529 1.00 0.00 149 GLY A C 19
ATOM 48703 O O . GLY A 1 48 ? 17.597 -12.268 23.970 1.00 0.00 149 GLY A O 19
ATOM 48707 N N . LEU A 1 49 ? 18.793 -10.356 23.966 1.00 0.00 150 LEU A N 19
ATOM 48708 C CA . LEU A 1 49 ? 18.357 -9.779 22.688 1.00 0.00 150 LEU A CA 19
ATOM 48709 C C . LEU A 1 49 ? 19.544 -9.158 21.942 1.00 0.00 150 LEU A C 19
ATOM 48710 O O . LEU A 1 49 ? 20.455 -8.605 22.554 1.00 0.00 150 LEU A O 19
ATOM 48726 N N . GLU A 1 50 ? 19.533 -9.256 20.614 1.00 0.00 151 GLU A N 19
ATOM 48727 C CA . GLU A 1 50 ? 20.602 -8.718 19.759 1.00 0.00 151 GLU A CA 19
ATOM 48728 C C . GLU A 1 50 ? 20.679 -7.179 19.726 1.00 0.00 151 GLU A C 19
ATOM 48729 O O . GLU A 1 50 ? 19.733 -6.466 20.079 1.00 0.00 151 GLU A O 19
ATOM 48741 N N . ILE A 1 51 ? 21.822 -6.685 19.243 1.00 0.00 152 ILE A N 19
ATOM 48742 C CA . ILE A 1 51 ? 22.057 -5.266 18.928 1.00 0.00 152 ILE A CA 19
ATOM 48743 C C . ILE A 1 51 ? 21.048 -4.735 17.883 1.00 0.00 152 ILE A C 19
ATOM 48744 O O . ILE A 1 51 ? 20.769 -5.448 16.910 1.00 0.00 152 ILE A O 19
ATOM 48760 N N . PRO A 1 52 ? 20.485 -3.514 18.070 1.00 0.00 153 PRO A N 19
ATOM 48761 C CA . PRO A 1 52 ? 19.627 -2.839 17.088 1.00 0.00 153 PRO A CA 19
ATOM 48762 C C . PRO A 1 52 ? 20.485 -2.251 15.948 1.00 0.00 153 PRO A C 19
ATOM 48763 O O . PRO A 1 52 ? 21.627 -2.676 15.782 1.00 0.00 153 PRO A O 19
ATOM 48774 N N . ASN A 1 53 ? 20.015 -1.258 15.170 1.00 0.00 154 ASN A N 19
ATOM 48775 C CA . ASN A 1 53 ? 20.907 -0.582 14.211 1.00 0.00 154 ASN A CA 19
ATOM 48776 C C . ASN A 1 53 ? 22.195 -0.130 14.925 1.00 0.00 154 ASN A C 19
ATOM 48777 O O . ASN A 1 53 ? 22.144 0.721 15.813 1.00 0.00 154 ASN A O 19
ATOM 48788 N N . MET A 1 54 ? 23.332 -0.709 14.522 1.00 0.00 155 MET A N 19
ATOM 48789 C CA . MET A 1 54 ? 24.600 -0.562 15.239 1.00 0.00 155 MET A CA 19
ATOM 48790 C C . MET A 1 54 ? 25.026 0.906 15.382 1.00 0.00 155 MET A C 19
ATOM 48791 O O . MET A 1 54 ? 25.323 1.368 16.490 1.00 0.00 155 MET A O 19
ATOM 48805 N N . THR A 1 55 ? 25.034 1.648 14.274 1.00 0.00 156 THR A N 19
ATOM 48806 C CA . THR A 1 55 ? 25.530 3.031 14.267 1.00 0.00 156 THR A CA 19
ATOM 48807 C C . THR A 1 55 ? 24.636 4.074 14.937 1.00 0.00 156 THR A C 19
ATOM 48808 O O . THR A 1 55 ? 25.142 4.903 15.706 1.00 0.00 156 THR A O 19
ATOM 48819 N N . THR A 1 56 ? 23.309 4.006 14.753 1.00 0.00 157 THR A N 19
ATOM 48820 C CA . THR A 1 56 ? 22.392 4.835 15.562 1.00 0.00 157 THR A CA 19
ATOM 48821 C C . THR A 1 56 ? 22.474 4.539 17.056 1.00 0.00 157 THR A C 19
ATOM 48822 O O . THR A 1 56 ? 22.550 5.473 17.846 1.00 0.00 157 THR A O 19
ATOM 48833 N N . PHE A 1 57 ? 22.555 3.263 17.444 1.00 0.00 158 PHE A N 19
ATOM 48834 C CA . PHE A 1 57 ? 22.815 2.857 18.825 1.00 0.00 158 PHE A CA 19
ATOM 48835 C C . PHE A 1 57 ? 24.075 3.433 19.489 1.00 0.00 158 PHE A C 19
ATOM 48836 O O . PHE A 1 57 ? 23.979 4.104 20.518 1.00 0.00 158 PHE A O 19
ATOM 48853 N N . MET A 1 58 ? 25.247 3.261 18.874 1.00 0.00 159 MET A N 19
ATOM 48854 C CA . MET A 1 58 ? 26.521 3.742 19.429 1.00 0.00 159 MET A CA 19
ATOM 48855 C C . MET A 1 58 ? 26.632 5.275 19.441 1.00 0.00 159 MET A C 19
ATOM 48856 O O . MET A 1 58 ? 27.044 5.839 20.451 1.00 0.00 159 MET A O 19
ATOM 48870 N N . GLN A 1 59 ? 26.177 5.988 18.405 1.00 0.00 160 GLN A N 19
ATOM 48871 C CA . GLN A 1 59 ? 26.165 7.460 18.446 1.00 0.00 160 GLN A CA 19
ATOM 48872 C C . GLN A 1 59 ? 25.047 8.027 19.342 1.00 0.00 160 GLN A C 19
ATOM 48873 O O . GLN A 1 59 ? 25.257 9.041 20.006 1.00 0.00 160 GLN A O 19
ATOM 48887 N N . SER A 1 60 ? 23.890 7.369 19.472 1.00 0.00 161 SER A N 19
ATOM 48888 C CA . SER A 1 60 ? 22.871 7.740 20.473 1.00 0.00 161 SER A CA 19
ATOM 48889 C C . SER A 1 60 ? 23.408 7.574 21.902 1.00 0.00 161 SER A C 19
ATOM 48890 O O . SER A 1 60 ? 23.271 8.470 22.735 1.00 0.00 161 SER A O 19
ATOM 48898 N N . LEU A 1 61 ? 24.137 6.482 22.164 1.00 0.00 162 LEU A N 19
ATOM 48899 C CA . LEU A 1 61 ? 24.843 6.241 23.422 1.00 0.00 162 LEU A CA 19
ATOM 48900 C C . LEU A 1 61 ? 25.873 7.352 23.715 1.00 0.00 162 LEU A C 19
ATOM 48901 O O . LEU A 1 61 ? 25.884 7.890 24.820 1.00 0.00 162 LEU A O 19
ATOM 48917 N N . ILE A 1 62 ? 26.674 7.742 22.715 1.00 0.00 163 ILE A N 19
ATOM 48918 C CA . ILE A 1 62 ? 27.661 8.825 22.833 1.00 0.00 163 ILE A CA 19
ATOM 48919 C C . ILE A 1 62 ? 27.007 10.180 23.138 1.00 0.00 163 ILE A C 19
ATOM 48920 O O . ILE A 1 62 ? 27.412 10.832 24.101 1.00 0.00 163 ILE A O 19
ATOM 48936 N N . LYS A 1 63 ? 25.988 10.622 22.378 1.00 0.00 164 LYS A N 19
ATOM 48937 C CA . LYS A 1 63 ? 25.366 11.947 22.599 1.00 0.00 164 LYS A CA 19
ATOM 48938 C C . LYS A 1 63 ? 24.573 12.005 23.916 1.00 0.00 164 LYS A C 19
ATOM 48939 O O . LYS A 1 63 ? 24.534 13.057 24.550 1.00 0.00 164 LYS A O 19
ATOM 48958 N N . MET A 1 64 ? 23.957 10.890 24.346 1.00 0.00 165 MET A N 19
ATOM 48959 C CA . MET A 1 64 ? 23.211 10.812 25.617 1.00 0.00 165 MET A CA 19
ATOM 48960 C C . MET A 1 64 ? 24.141 10.706 26.845 1.00 0.00 165 MET A C 19
ATOM 48961 O O . MET A 1 64 ? 23.824 11.256 27.905 1.00 0.00 165 MET A O 19
ATOM 48975 N N . TYR A 1 65 ? 25.293 10.046 26.691 1.00 0.00 166 TYR A N 19
ATOM 48976 C CA . TYR A 1 65 ? 26.290 9.865 27.747 1.00 0.00 166 TYR A CA 19
ATOM 48977 C C . TYR A 1 65 ? 27.689 10.290 27.238 1.00 0.00 166 TYR A C 19
ATOM 48978 O O . TYR A 1 65 ? 28.452 9.441 26.757 1.00 0.00 166 TYR A O 19
ATOM 48996 N N . PRO A 1 66 ? 28.041 11.596 27.295 1.00 0.00 167 PRO A N 19
ATOM 48997 C CA . PRO A 1 66 ? 29.309 12.135 26.783 1.00 0.00 167 PRO A CA 19
ATOM 48998 C C . PRO A 1 66 ? 30.585 11.511 27.370 1.00 0.00 167 PRO A C 19
ATOM 48999 O O . PRO A 1 66 ? 31.679 11.729 26.848 1.00 0.00 167 PRO A O 19
ATOM 49010 N N . GLU A 1 67 ? 30.459 10.745 28.452 1.00 0.00 168 GLU A N 19
ATOM 49011 C CA . GLU A 1 67 ? 31.494 9.892 29.035 1.00 0.00 168 GLU A CA 19
ATOM 49012 C C . GLU A 1 67 ? 32.024 8.845 28.031 1.00 0.00 168 GLU A C 19
ATOM 49013 O O . GLU A 1 67 ? 33.182 8.434 28.120 1.00 0.00 168 GLU A O 19
ATOM 49025 N N . VAL A 1 68 ? 31.200 8.413 27.066 1.00 0.00 169 VAL A N 19
ATOM 49026 C CA . VAL A 1 68 ? 31.603 7.530 25.960 1.00 0.00 169 VAL A CA 19
ATOM 49027 C C . VAL A 1 68 ? 32.291 8.305 24.824 1.00 0.00 169 VAL A C 19
ATOM 49028 O O . VAL A 1 68 ? 31.757 9.296 24.316 1.00 0.00 169 VAL A O 19
ATOM 49041 N N . LYS A 1 69 ? 33.452 7.806 24.390 1.00 0.00 170 LYS A N 19
ATOM 49042 C CA . LYS A 1 69 ? 34.274 8.345 23.295 1.00 0.00 170 LYS A CA 19
ATOM 49043 C C . LYS A 1 69 ? 34.488 7.298 22.201 1.00 0.00 170 LYS A C 19
ATOM 49044 O O . LYS A 1 69 ? 34.323 6.103 22.448 1.00 0.00 170 LYS A O 19
ATOM 49063 N N . LYS A 1 70 ? 34.891 7.742 21.005 1.00 0.00 171 LYS A N 19
ATOM 49064 C CA . LYS A 1 70 ? 35.064 6.911 19.791 1.00 0.00 171 LYS A CA 19
ATOM 49065 C C . LYS A 1 70 ? 36.489 7.040 19.211 1.00 0.00 171 LYS A C 19
ATOM 49066 O O . LYS A 1 70 ? 36.738 7.938 18.404 1.00 0.00 171 LYS A O 19
ATOM 49085 N N . PRO A 1 71 ? 37.438 6.170 19.617 1.00 0.00 172 PRO A N 19
ATOM 49086 C CA . PRO A 1 71 ? 38.768 6.104 19.018 1.00 0.00 172 PRO A CA 19
ATOM 49087 C C . PRO A 1 71 ? 38.774 5.812 17.506 1.00 0.00 172 PRO A C 19
ATOM 49088 O O . PRO A 1 71 ? 39.595 6.417 16.809 1.00 0.00 172 PRO A O 19
ATOM 49099 N N . TYR A 1 72 ? 37.895 4.936 16.993 1.00 0.00 173 TYR A N 19
ATOM 49100 C CA . TYR A 1 72 ? 37.874 4.551 15.559 1.00 0.00 173 TYR A CA 19
ATOM 49101 C C . TYR A 1 72 ? 36.531 3.968 15.035 1.00 0.00 173 TYR A C 19
ATOM 49102 O O . TYR A 1 72 ? 35.606 3.819 15.835 1.00 0.00 173 TYR A O 19
ATOM 49120 N N . ARG A 1 73 ? 36.418 3.588 13.749 1.00 0.00 174 ARG A N 19
ATOM 49121 C CA . ARG A 1 73 ? 35.264 2.869 13.174 1.00 0.00 174 ARG A CA 19
ATOM 49122 C C . ARG A 1 73 ? 34.864 1.690 14.067 1.00 0.00 174 ARG A C 19
ATOM 49123 O O . ARG A 1 73 ? 35.611 0.717 14.195 1.00 0.00 174 ARG A O 19
ATOM 49144 N N . GLY A 1 74 ? 33.686 1.773 14.687 1.00 0.00 175 GLY A N 19
ATOM 49145 C CA . GLY A 1 74 ? 33.173 0.744 15.590 1.00 0.00 175 GLY A CA 19
ATOM 49146 C C . GLY A 1 74 ? 34.059 0.473 16.818 1.00 0.00 175 GLY A C 19
ATOM 49147 O O . GLY A 1 74 ? 33.961 -0.615 17.373 1.00 0.00 175 GLY A O 19
ATOM 49151 N N . GLN A 1 75 ? 34.920 1.399 17.239 1.00 0.00 176 GLN A N 19
ATOM 49152 C CA . GLN A 1 75 ? 35.757 1.264 18.442 1.00 0.00 176 GLN A CA 19
ATOM 49153 C C . GLN A 1 75 ? 35.499 2.420 19.404 1.00 0.00 176 GLN A 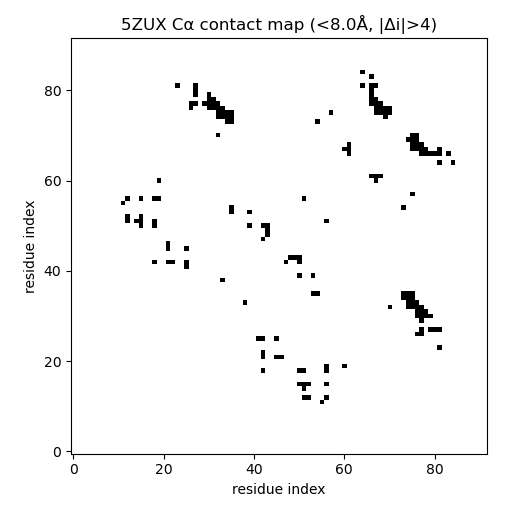C 19
ATOM 49154 O O . GLN A 1 75 ? 35.638 3.581 19.017 1.00 0.00 176 GLN A O 19
ATOM 49168 N N . TYR A 1 76 ? 35.160 2.079 20.655 1.00 0.00 177 TYR A N 19
ATOM 49169 C CA . TYR A 1 76 ? 34.658 3.000 21.683 1.00 0.00 177 TYR A CA 19
ATOM 49170 C C . TYR A 1 76 ? 35.354 2.764 23.030 1.00 0.00 177 TYR A C 19
ATOM 49171 O O . TYR A 1 76 ? 35.925 1.698 23.257 1.00 0.00 177 TYR A O 19
ATOM 49189 N N . ILE A 1 77 ? 35.291 3.751 23.929 1.00 0.00 178 ILE A N 19
ATOM 49190 C CA . ILE A 1 77 ? 35.880 3.715 25.285 1.00 0.00 178 ILE A CA 19
ATOM 49191 C C . ILE A 1 77 ? 35.048 4.600 26.233 1.00 0.00 178 ILE A C 19
ATOM 49192 O O . ILE A 1 77 ? 34.363 5.511 25.766 1.00 0.00 178 ILE A O 19
ATOM 49208 N N . LEU A 1 78 ? 35.083 4.355 27.545 1.00 0.00 179 LEU A N 19
ATOM 49209 C CA . LEU A 1 78 ? 34.386 5.145 28.575 1.00 0.00 179 LEU A CA 19
ATOM 49210 C C . LEU A 1 78 ? 35.396 5.910 29.458 1.00 0.00 179 LEU A C 19
ATOM 49211 O O . LEU A 1 78 ? 36.439 5.377 29.834 1.00 0.00 179 LEU A O 19
ATOM 49227 N N . GLU A 1 79 ? 35.091 7.159 29.812 1.00 0.00 180 GLU A N 19
ATOM 49228 C CA . GLU A 1 79 ? 35.882 7.996 30.727 1.00 0.00 180 GLU A CA 19
ATOM 49229 C C . GLU A 1 79 ? 34.988 8.698 31.771 1.00 0.00 180 GLU A C 19
ATOM 49230 O O . GLU A 1 79 ? 34.093 9.467 31.412 1.00 0.00 180 GLU A O 19
ATOM 49242 N N . GLY A 1 80 ? 35.259 8.464 33.060 1.00 0.00 181 GLY A N 19
ATOM 49243 C CA . GLY A 1 80 ? 34.497 9.032 34.182 1.00 0.00 181 GLY A CA 19
ATOM 49244 C C . GLY A 1 80 ? 33.137 8.362 34.451 1.00 0.00 181 GLY A C 19
ATOM 49245 O O . GLY A 1 80 ? 32.658 7.519 33.686 1.00 0.00 181 GLY A O 19
ATOM 49249 N N . GLU A 1 81 ? 32.513 8.744 35.570 1.00 0.00 182 GLU A N 19
ATOM 49250 C CA . GLU A 1 81 ? 31.163 8.298 35.960 1.00 0.00 182 GLU A CA 19
ATOM 49251 C C . GLU A 1 81 ? 30.043 9.036 35.210 1.00 0.00 182 GLU A C 19
ATOM 49252 O O . GLU A 1 81 ? 30.074 10.264 35.094 1.00 0.00 182 GLU A O 19
ATOM 49264 N N . ILE A 1 82 ? 28.992 8.314 34.807 1.00 0.00 183 ILE A N 19
ATOM 49265 C CA . ILE A 1 82 ? 27.750 8.920 34.278 1.00 0.00 183 ILE A CA 19
ATOM 49266 C C . ILE A 1 82 ? 27.101 9.813 35.352 1.00 0.00 183 ILE A C 19
ATOM 49267 O O . ILE A 1 82 ? 26.566 10.881 35.074 1.00 0.00 183 ILE A O 19
ATOM 49283 N N . GLU A 1 83 ? 27.234 9.397 36.611 1.00 0.00 184 GLU A N 19
ATOM 49284 C CA . GLU A 1 83 ? 26.826 10.090 37.834 1.00 0.00 184 GLU A CA 19
ATOM 49285 C C . GLU A 1 83 ? 27.644 11.360 38.156 1.00 0.00 184 GLU A C 19
ATOM 49286 O O . GLU A 1 83 ? 27.358 12.033 39.143 1.00 0.00 184 GLU A O 19
ATOM 49298 N N . SER A 1 84 ? 28.616 11.754 37.321 1.00 0.00 185 SER A N 19
ATOM 49299 C CA . SER A 1 84 ? 29.338 13.035 37.450 1.00 0.00 185 SER A CA 19
ATOM 49300 C C . SER A 1 84 ? 28.395 14.254 37.446 1.00 0.00 185 SER A C 19
ATOM 49301 O O . SER A 1 84 ? 28.612 15.235 38.164 1.00 0.00 185 SER A O 19
ATOM 49309 N N . LEU A 1 85 ? 27.272 14.141 36.724 1.00 0.00 186 LEU A N 19
ATOM 49310 C CA . LEU A 1 85 ? 26.154 15.103 36.712 1.00 0.00 186 LEU A CA 19
ATOM 49311 C C . LEU A 1 85 ? 25.410 15.206 38.064 1.00 0.00 186 LEU A C 19
ATOM 49312 O O . LEU A 1 85 ? 24.667 16.162 38.280 1.00 0.00 186 LEU A O 19
ATOM 49328 N N . GLU A 1 86 ? 25.605 14.243 38.973 1.00 0.00 187 GLU A N 19
ATOM 49329 C CA . GLU A 1 86 ? 24.950 14.127 40.284 1.00 0.00 187 GLU A CA 19
ATOM 49330 C C . GLU A 1 86 ? 25.910 14.238 41.489 1.00 0.00 187 GLU A C 19
ATOM 49331 O O . GLU A 1 86 ? 25.451 14.238 42.628 1.00 0.00 187 GLU A O 19
ATOM 49343 N N . HIS A 1 87 ? 27.231 14.389 41.289 1.00 0.00 188 HIS A N 19
ATOM 49344 C CA . HIS A 1 87 ? 28.246 14.444 42.374 1.00 0.00 188 HIS A CA 19
ATOM 49345 C C . HIS A 1 87 ? 28.007 15.518 43.463 1.00 0.00 188 HIS A C 19
ATOM 49346 O O . HIS A 1 87 ? 28.505 15.375 44.581 1.00 0.00 188 HIS A O 19
ATOM 49361 N N . HIS A 1 88 ? 27.235 16.576 43.167 1.00 0.00 189 HIS A N 19
ATOM 49362 C CA . HIS A 1 88 ? 26.774 17.597 44.135 1.00 0.00 189 HIS A CA 19
ATOM 49363 C C . HIS A 1 88 ? 25.757 17.071 45.171 1.00 0.00 189 HIS A C 19
ATOM 49364 O O . HIS A 1 88 ? 25.651 17.637 46.260 1.00 0.00 189 HIS A O 19
ATOM 49379 N N . HIS A 1 89 ? 25.017 16.001 44.847 1.00 0.00 190 HIS A N 19
ATOM 49380 C CA . HIS A 1 89 ? 24.157 15.234 45.771 1.00 0.00 190 HIS A CA 19
ATOM 49381 C C . HIS A 1 89 ? 24.940 14.138 46.518 1.00 0.00 190 HIS A C 19
ATOM 49382 O O . HIS A 1 89 ? 26.102 13.873 46.205 1.00 0.00 190 HIS A O 19
ATOM 49397 N N . HIS A 1 90 ? 24.295 13.477 47.490 1.00 0.00 191 HIS A N 19
ATOM 49398 C CA . HIS A 1 90 ? 24.859 12.342 48.252 1.00 0.00 191 HIS A CA 19
ATOM 49399 C C . HIS A 1 90 ? 25.404 11.224 47.341 1.00 0.00 191 HIS A C 19
ATOM 49400 O O . HIS A 1 90 ? 24.684 10.729 46.471 1.00 0.00 191 HIS A O 19
ATOM 49415 N N . HIS A 1 91 ? 26.662 10.821 47.545 1.00 0.00 192 HIS A N 19
ATOM 49416 C CA . HIS A 1 91 ? 27.374 9.803 46.742 1.00 0.00 192 HIS A CA 19
ATOM 49417 C C . HIS A 1 91 ? 28.402 9.027 47.596 1.00 0.00 192 HIS A C 19
ATOM 49418 O O . HIS A 1 91 ? 28.546 9.304 48.790 1.00 0.00 192 HIS A O 19
ATOM 49433 N N . HIS A 1 92 ? 29.087 8.045 46.999 1.00 0.00 193 HIS A N 19
ATOM 49434 C CA . HIS A 1 92 ? 30.048 7.154 47.680 1.00 0.00 193 HIS A CA 19
ATOM 49435 C C . HIS A 1 92 ? 31.229 7.888 48.363 1.00 0.00 193 HIS A C 19
ATOM 49436 O O . HIS A 1 92 ? 31.539 7.554 49.531 1.00 0.00 193 HIS A O 19
ATOM 50598 N N . GLY A 1 1 ? -6.037 -0.920 -11.832 1.00 0.00 102 GLY A N 20
ATOM 50599 C CA . GLY A 1 1 ? -4.870 -0.435 -11.074 1.00 0.00 102 GLY A CA 20
ATOM 50600 C C . GLY A 1 1 ? -4.593 1.066 -11.254 1.00 0.00 102 GLY A C 20
ATOM 50601 O O . GLY A 1 1 ? -5.034 1.693 -12.226 1.00 0.00 102 GLY A O 20
ATOM 50605 N N . THR A 1 2 ? -3.866 1.647 -10.291 1.00 0.00 103 THR A N 20
ATOM 50606 C CA . THR A 1 2 ? -3.512 3.076 -10.233 1.00 0.00 103 THR A CA 20
ATOM 50607 C C . THR A 1 2 ? -2.190 3.386 -9.522 1.00 0.00 103 THR A C 20
ATOM 50608 O O . THR A 1 2 ? -1.687 2.556 -8.759 1.00 0.00 103 THR A O 20
ATOM 50619 N N . THR A 1 3 ? -1.612 4.560 -9.777 1.00 0.00 104 THR A N 20
ATOM 50620 C CA . THR A 1 3 ? -0.325 5.014 -9.229 1.00 0.00 104 THR A CA 20
ATOM 50621 C C . THR A 1 3 ? -0.219 5.109 -7.704 1.00 0.00 104 THR A C 20
ATOM 50622 O O . THR A 1 3 ? -1.145 5.586 -7.046 1.00 0.00 104 THR A O 20
ATOM 50633 N N . ARG A 1 4 ? 0.922 4.682 -7.129 1.00 0.00 105 ARG A N 20
ATOM 50634 C CA . ARG A 1 4 ? 1.197 4.672 -5.673 1.00 0.00 105 ARG A CA 20
ATOM 50635 C C . ARG A 1 4 ? 2.675 4.927 -5.300 1.00 0.00 105 ARG A C 20
ATOM 50636 O O . ARG A 1 4 ? 3.563 4.853 -6.151 1.00 0.00 105 ARG A O 20
ATOM 50657 N N . ARG A 1 5 ? 2.916 5.272 -4.026 1.00 0.00 106 ARG A N 20
ATOM 50658 C CA . ARG A 1 5 ? 4.190 5.767 -3.441 1.00 0.00 106 ARG A CA 20
ATOM 50659 C C . ARG A 1 5 ? 5.376 4.786 -3.517 1.00 0.00 106 ARG A C 20
ATOM 50660 O O . ARG A 1 5 ? 5.185 3.572 -3.524 1.00 0.00 106 ARG A O 20
ATOM 50681 N N . ARG A 1 6 ? 6.619 5.282 -3.457 1.00 0.00 107 ARG A N 20
ATOM 50682 C CA . ARG A 1 6 ? 7.811 4.421 -3.282 1.00 0.00 107 ARG A CA 20
ATOM 50683 C C . ARG A 1 6 ? 7.794 3.878 -1.838 1.00 0.00 107 ARG A C 20
ATOM 50684 O O . ARG A 1 6 ? 7.471 4.611 -0.901 1.00 0.00 107 ARG A O 20
ATOM 50705 N N . ARG A 1 7 ? 8.105 2.589 -1.644 1.00 0.00 108 ARG A N 20
ATOM 50706 C CA . ARG A 1 7 ? 7.888 1.889 -0.343 1.00 0.00 108 ARG A CA 20
ATOM 50707 C C . ARG A 1 7 ? 8.782 2.371 0.805 1.00 0.00 108 ARG A C 20
ATOM 50708 O O . ARG A 1 7 ? 8.405 2.230 1.963 1.00 0.00 108 ARG A O 20
ATOM 50729 N N . GLY A 1 8 ? 9.953 2.925 0.496 1.00 0.00 109 GLY A N 20
ATOM 50730 C CA . GLY A 1 8 ? 10.962 3.296 1.488 1.00 0.00 109 GLY A CA 20
ATOM 50731 C C . GLY A 1 8 ? 10.569 4.441 2.444 1.00 0.00 109 GLY A C 20
ATOM 50732 O O . GLY A 1 8 ? 10.149 5.507 1.997 1.00 0.00 109 GLY A O 20
ATOM 50736 N N . THR A 1 9 ? 10.740 4.206 3.741 1.00 0.00 110 THR A N 20
ATOM 50737 C CA . THR A 1 9 ? 10.659 5.182 4.844 1.00 0.00 110 THR A CA 20
ATOM 50738 C C . THR A 1 9 ? 11.048 4.510 6.176 1.00 0.00 110 THR A C 20
ATOM 50739 O O . THR A 1 9 ? 10.925 3.290 6.298 1.00 0.00 110 THR A O 20
ATOM 50750 N N . ALA A 1 10 ? 11.522 5.292 7.160 1.00 0.00 111 ALA A N 20
ATOM 50751 C CA . ALA A 1 10 ? 11.847 4.839 8.520 1.00 0.00 111 ALA A CA 20
ATOM 50752 C C . ALA A 1 10 ? 11.916 5.995 9.538 1.00 0.00 111 ALA A C 20
ATOM 50753 O O . ALA A 1 10 ? 11.870 7.176 9.163 1.00 0.00 111 ALA A O 20
ATOM 50760 N N . ARG A 1 11 ? 12.070 5.644 10.830 1.00 0.00 112 ARG A N 20
ATOM 50761 C CA . ARG A 1 11 ? 12.351 6.536 11.978 1.00 0.00 112 ARG A CA 20
ATOM 50762 C C . ARG A 1 11 ? 13.247 5.850 13.031 1.00 0.00 112 ARG A C 20
ATOM 50763 O O . ARG A 1 11 ? 13.299 4.616 13.020 1.00 0.00 112 ARG A O 20
ATOM 50784 N N . PRO A 1 12 ? 13.917 6.582 13.943 1.00 0.00 113 PRO A N 20
ATOM 50785 C CA . PRO A 1 12 ? 14.750 6.002 15.001 1.00 0.00 113 PRO A CA 20
ATOM 50786 C C . PRO A 1 12 ? 14.011 4.928 15.810 1.00 0.00 113 PRO A C 20
ATOM 50787 O O . PRO A 1 12 ? 12.825 5.090 16.098 1.00 0.00 113 PRO A O 20
ATOM 50798 N N . GLY A 1 13 ? 14.701 3.854 16.188 1.00 0.00 114 GLY A N 20
ATOM 50799 C CA . GLY A 1 13 ? 14.091 2.652 16.757 1.00 0.00 114 GLY A CA 20
ATOM 50800 C C . GLY A 1 13 ? 13.390 2.753 18.124 1.00 0.00 114 GLY A C 20
ATOM 50801 O O . GLY A 1 13 ? 13.732 3.588 18.967 1.00 0.00 114 GLY A O 20
ATOM 50805 N N . SER A 1 14 ? 12.430 1.838 18.327 1.00 0.00 115 SER A N 20
ATOM 50806 C CA . SER A 1 14 ? 11.730 1.529 19.588 1.00 0.00 115 SER A CA 20
ATOM 50807 C C . SER A 1 14 ? 12.403 0.365 20.331 1.00 0.00 115 SER A C 20
ATOM 50808 O O . SER A 1 14 ? 12.655 0.465 21.529 1.00 0.00 115 SER A O 20
ATOM 50816 N N . LYS A 1 15 ? 12.787 -0.703 19.617 1.00 0.00 116 LYS A N 20
ATOM 50817 C CA . LYS A 1 15 ? 13.605 -1.831 20.134 1.00 0.00 116 LYS A CA 20
ATOM 50818 C C . LYS A 1 15 ? 14.982 -1.348 20.600 1.00 0.00 116 LYS A C 20
ATOM 50819 O O . LYS A 1 15 ? 15.534 -1.851 21.571 1.00 0.00 116 LYS A O 20
ATOM 50838 N N . ALA A 1 16 ? 15.504 -0.324 19.924 1.00 0.00 117 ALA A N 20
ATOM 50839 C CA . ALA A 1 16 ? 16.790 0.341 20.187 1.00 0.00 117 ALA A CA 20
ATOM 50840 C C . ALA A 1 16 ? 16.946 0.855 21.649 1.00 0.00 117 ALA A C 20
ATOM 50841 O O . ALA A 1 16 ? 18.046 0.837 22.199 1.00 0.00 117 ALA A O 20
ATOM 50848 N N . ALA A 1 17 ? 15.846 1.208 22.327 1.00 0.00 118 ALA A N 20
ATOM 50849 C CA . ALA A 1 17 ? 15.853 1.573 23.751 1.00 0.00 118 ALA A CA 20
ATOM 50850 C C . ALA A 1 17 ? 16.231 0.408 24.688 1.00 0.00 118 ALA A C 20
ATOM 50851 O O . ALA A 1 17 ? 16.912 0.625 25.694 1.00 0.00 118 ALA A O 20
ATOM 50858 N N . LYS A 1 18 ? 15.879 -0.842 24.331 1.00 0.00 119 LYS A N 20
ATOM 50859 C CA . LYS A 1 18 ? 16.316 -2.041 25.082 1.00 0.00 119 LYS A CA 20
ATOM 50860 C C . LYS A 1 18 ? 17.841 -2.227 25.028 1.00 0.00 119 LYS A C 20
ATOM 50861 O O . LYS A 1 18 ? 18.437 -2.613 26.032 1.00 0.00 119 LYS A O 20
ATOM 50880 N N . LEU A 1 19 ? 18.467 -1.879 23.893 1.00 0.00 120 LEU A N 20
ATOM 50881 C CA . LEU A 1 19 ? 19.929 -1.858 23.726 1.00 0.00 120 LEU A CA 20
ATOM 50882 C C . LEU A 1 19 ? 20.562 -0.874 24.721 1.00 0.00 120 LEU A C 20
ATOM 50883 O O . LEU A 1 19 ? 21.418 -1.284 25.495 1.00 0.00 120 LEU A O 20
ATOM 50899 N N . ARG A 1 20 ? 20.100 0.382 24.764 1.00 0.00 121 ARG A N 20
ATOM 50900 C CA . ARG A 1 20 ? 20.623 1.429 25.675 1.00 0.00 121 ARG A CA 20
ATOM 50901 C C . ARG A 1 20 ? 20.672 0.966 27.134 1.00 0.00 121 ARG A C 20
ATOM 50902 O O . ARG A 1 20 ? 21.704 1.094 27.793 1.00 0.00 121 ARG A O 20
ATOM 50923 N N . GLU A 1 21 ? 19.569 0.396 27.613 1.00 0.00 122 GLU A N 20
ATOM 50924 C CA . GLU A 1 21 ? 19.412 -0.057 29.004 1.00 0.00 122 GLU A CA 20
ATOM 50925 C C . GLU A 1 21 ? 20.424 -1.162 29.372 1.00 0.00 122 GLU A C 20
ATOM 50926 O O . GLU A 1 21 ? 21.105 -1.063 30.395 1.00 0.00 122 GLU A O 20
ATOM 50938 N N . ALA A 1 22 ? 20.584 -2.177 28.516 1.00 0.00 123 ALA A N 20
ATOM 50939 C CA . ALA A 1 22 ? 21.549 -3.261 28.727 1.00 0.00 123 ALA A CA 20
ATOM 50940 C C . ALA A 1 22 ? 23.010 -2.855 28.452 1.00 0.00 123 ALA A C 20
ATOM 50941 O O . ALA A 1 22 ? 23.929 -3.354 29.103 1.00 0.00 123 ALA A O 20
ATOM 50948 N N . ALA A 1 23 ? 23.253 -1.930 27.519 1.00 0.00 124 ALA A N 20
ATOM 50949 C CA . ALA A 1 23 ? 24.592 -1.423 27.197 1.00 0.00 124 ALA A CA 20
ATOM 50950 C C . ALA A 1 23 ? 25.246 -0.736 28.399 1.00 0.00 124 ALA A C 20
ATOM 50951 O O . ALA A 1 23 ? 26.420 -0.988 28.652 1.00 0.00 124 ALA A O 20
ATOM 50958 N N . ILE A 1 24 ? 24.506 0.051 29.189 1.00 0.00 125 ILE A N 20
ATOM 50959 C CA . ILE A 1 24 ? 25.029 0.655 30.434 1.00 0.00 125 ILE A CA 20
ATOM 50960 C C . ILE A 1 24 ? 25.488 -0.414 31.442 1.00 0.00 125 ILE A C 20
ATOM 50961 O O . ILE A 1 24 ? 26.594 -0.321 31.967 1.00 0.00 125 ILE A O 20
ATOM 50977 N N . LYS A 1 25 ? 24.709 -1.485 31.655 1.00 0.00 126 LYS A N 20
ATOM 50978 C CA . LYS A 1 25 ? 25.112 -2.629 32.507 1.00 0.00 126 LYS A CA 20
ATOM 50979 C C . LYS A 1 25 ? 26.359 -3.348 31.972 1.00 0.00 126 LYS A C 20
ATOM 50980 O O . LYS A 1 25 ? 27.312 -3.588 32.709 1.00 0.00 126 LYS A O 20
ATOM 50999 N N . THR A 1 26 ? 26.401 -3.599 30.664 1.00 0.00 127 THR A N 20
ATOM 51000 C CA . THR A 1 26 ? 27.572 -4.190 29.985 1.00 0.00 127 THR A CA 20
ATOM 51001 C C . THR A 1 26 ? 28.846 -3.349 30.093 1.00 0.00 127 THR A C 20
ATOM 51002 O O . THR A 1 26 ? 29.898 -3.872 30.450 1.00 0.00 127 THR A O 20
ATOM 51013 N N . LEU A 1 27 ? 28.754 -2.033 29.883 1.00 0.00 128 LEU A N 20
ATOM 51014 C CA . LEU A 1 27 ? 29.894 -1.113 29.961 1.00 0.00 128 LEU A CA 20
ATOM 51015 C C . LEU A 1 27 ? 30.362 -0.864 31.407 1.00 0.00 128 LEU A C 20
ATOM 51016 O O . LEU A 1 27 ? 31.531 -0.546 31.627 1.00 0.00 128 LEU A O 20
ATOM 51032 N N . LYS A 1 28 ? 29.492 -1.064 32.412 1.00 0.00 129 LYS A N 20
ATOM 51033 C CA . LYS A 1 28 ? 29.904 -1.080 33.830 1.00 0.00 129 LYS A CA 20
ATOM 51034 C C . LYS A 1 28 ? 30.840 -2.267 34.146 1.00 0.00 129 LYS A C 20
ATOM 51035 O O . LYS A 1 28 ? 31.896 -2.074 34.751 1.00 0.00 129 LYS A O 20
ATOM 51054 N N . ARG A 1 29 ? 30.489 -3.482 33.683 1.00 0.00 130 ARG A N 20
ATOM 51055 C CA . ARG A 1 29 ? 31.320 -4.703 33.871 1.00 0.00 130 ARG A CA 20
ATOM 51056 C C . ARG A 1 29 ? 32.499 -4.851 32.894 1.00 0.00 130 ARG A C 20
ATOM 51057 O O . ARG A 1 29 ? 33.497 -5.475 33.241 1.00 0.00 130 ARG A O 20
ATOM 51078 N N . HIS A 1 30 ? 32.428 -4.242 31.704 1.00 0.00 131 HIS A N 20
ATOM 51079 C CA . HIS A 1 30 ? 33.517 -4.158 30.705 1.00 0.00 131 HIS A CA 20
ATOM 51080 C C . HIS A 1 30 ? 33.736 -2.695 30.271 1.00 0.00 131 HIS A C 20
ATOM 51081 O O . HIS A 1 30 ? 33.148 -2.221 29.304 1.00 0.00 131 HIS A O 20
ATOM 51096 N N . ASN A 1 31 ? 34.566 -1.972 31.023 1.00 0.00 132 ASN A N 20
ATOM 51097 C CA . ASN A 1 31 ? 34.743 -0.522 30.900 1.00 0.00 132 ASN A CA 20
ATOM 51098 C C . ASN A 1 31 ? 35.802 -0.099 29.853 1.00 0.00 132 ASN A C 20
ATOM 51099 O O . ASN A 1 31 ? 35.845 1.067 29.471 1.00 0.00 132 ASN A O 20
ATOM 51110 N N . ALA A 1 32 ? 36.654 -1.017 29.377 1.00 0.00 133 ALA A N 20
ATOM 51111 C CA . ALA A 1 32 ? 37.717 -0.740 28.399 1.00 0.00 133 ALA A CA 20
ATOM 51112 C C . ALA A 1 32 ? 37.207 -0.611 26.943 1.00 0.00 133 ALA A C 20
ATOM 51113 O O . ALA A 1 32 ? 36.044 -0.901 26.649 1.00 0.00 133 ALA A O 20
ATOM 51120 N N . ALA A 1 33 ? 38.078 -0.167 26.023 1.00 0.00 134 ALA A N 20
ATOM 51121 C CA . ALA A 1 33 ? 37.749 -0.058 24.602 1.00 0.00 134 ALA A CA 20
ATOM 51122 C C . ALA A 1 33 ? 37.483 -1.430 23.944 1.00 0.00 134 ALA A C 20
ATOM 51123 O O . ALA A 1 33 ? 38.173 -2.419 24.220 1.00 0.00 134 ALA A O 20
ATOM 51130 N N . ILE A 1 34 ? 36.491 -1.480 23.046 1.00 0.00 135 ILE A N 20
ATOM 51131 C CA . ILE A 1 34 ? 36.000 -2.718 22.411 1.00 0.00 135 ILE A CA 20
ATOM 51132 C C . ILE A 1 34 ? 35.397 -2.420 21.024 1.00 0.00 135 ILE A C 20
ATOM 51133 O O . ILE A 1 34 ? 34.876 -1.322 20.799 1.00 0.00 135 ILE A O 20
ATOM 51149 N N . LYS A 1 35 ? 35.440 -3.379 20.083 1.00 0.00 136 LYS A N 20
ATOM 51150 C CA . LYS A 1 35 ? 34.703 -3.276 18.800 1.00 0.00 136 LYS A CA 20
ATOM 51151 C C . LYS A 1 35 ? 33.191 -3.430 19.033 1.00 0.00 136 LYS A C 20
ATOM 51152 O O . LYS A 1 35 ? 32.778 -4.285 19.813 1.00 0.00 136 LYS A O 20
ATOM 51171 N N . SER A 1 36 ? 32.365 -2.671 18.323 1.00 0.00 137 SER A N 20
ATOM 51172 C CA . SER A 1 36 ? 30.895 -2.699 18.366 1.00 0.00 137 SER A CA 20
ATOM 51173 C C . SER A 1 36 ? 30.304 -4.108 18.245 1.00 0.00 137 SER A C 20
ATOM 51174 O O . SER A 1 36 ? 29.540 -4.501 19.122 1.00 0.00 137 SER A O 20
ATOM 51182 N N . SER A 1 37 ? 30.700 -4.917 17.253 1.00 0.00 138 SER A N 20
ATOM 51183 C CA . SER A 1 37 ? 30.167 -6.286 17.079 1.00 0.00 138 SER A CA 20
ATOM 51184 C C . SER A 1 37 ? 30.560 -7.247 18.215 1.00 0.00 138 SER A C 20
ATOM 51185 O O . SER A 1 37 ? 29.757 -8.079 18.630 1.00 0.00 138 SER A O 20
ATOM 51193 N N . GLU A 1 38 ? 31.760 -7.113 18.792 1.00 0.00 139 GLU A N 20
ATOM 51194 C CA . GLU A 1 38 ? 32.188 -7.884 19.976 1.00 0.00 139 GLU A CA 20
ATOM 51195 C C . GLU A 1 38 ? 31.429 -7.435 21.238 1.00 0.00 139 GLU A C 20
ATOM 51196 O O . GLU A 1 38 ? 30.962 -8.263 22.026 1.00 0.00 139 GLU A O 20
ATOM 51208 N N . LEU A 1 39 ? 31.208 -6.127 21.395 1.00 0.00 140 LEU A N 20
ATOM 51209 C CA . LEU A 1 39 ? 30.321 -5.564 22.416 1.00 0.00 140 LEU A CA 20
ATOM 51210 C C . LEU A 1 39 ? 28.861 -6.015 22.228 1.00 0.00 140 LEU A C 20
ATOM 51211 O O . LEU A 1 39 ? 28.189 -6.316 23.207 1.00 0.00 140 LEU A O 20
ATOM 51227 N N . GLN A 1 40 ? 28.384 -6.164 20.989 1.00 0.00 141 GLN A N 20
ATOM 51228 C CA . GLN A 1 40 ? 27.080 -6.750 20.657 1.00 0.00 141 GLN A CA 20
ATOM 51229 C C . GLN A 1 40 ? 26.937 -8.168 21.227 1.00 0.00 141 GLN A C 20
ATOM 51230 O O . GLN A 1 40 ? 25.901 -8.462 21.812 1.00 0.00 141 GLN A O 20
ATOM 51244 N N . LYS A 1 41 ? 27.960 -9.034 21.150 1.00 0.00 142 LYS A N 20
ATOM 51245 C CA . LYS A 1 41 ? 27.926 -10.359 21.809 1.00 0.00 142 LYS A CA 20
ATOM 51246 C C . LYS A 1 41 ? 27.738 -10.230 23.322 1.00 0.00 142 LYS A C 20
ATOM 51247 O O . LYS A 1 41 ? 26.893 -10.905 23.905 1.00 0.00 142 LYS A O 20
ATOM 51266 N N . GLU A 1 42 ? 28.500 -9.337 23.952 1.00 0.00 143 GLU A N 20
ATOM 51267 C CA . GLU A 1 42 ? 28.422 -9.106 25.401 1.00 0.00 143 GLU A CA 20
ATOM 51268 C C . GLU A 1 42 ? 27.077 -8.516 25.875 1.00 0.00 143 GLU A C 20
ATOM 51269 O O . GLU A 1 42 ? 26.566 -8.943 26.914 1.00 0.00 143 GLU A O 20
ATOM 51281 N N . ILE A 1 43 ? 26.471 -7.584 25.125 1.00 0.00 144 ILE A N 20
ATOM 51282 C CA . ILE A 1 43 ? 25.124 -7.060 25.425 1.00 0.00 144 ILE A CA 20
ATOM 51283 C C . ILE A 1 43 ? 24.022 -8.073 25.051 1.00 0.00 144 ILE A C 20
ATOM 51284 O O . ILE A 1 43 ? 23.004 -8.139 25.735 1.00 0.00 144 ILE A O 20
ATOM 51300 N N . GLU A 1 44 ? 24.201 -8.912 24.029 1.00 0.00 145 GLU A N 20
ATOM 51301 C CA . GLU A 1 44 ? 23.270 -10.013 23.727 1.00 0.00 145 GLU A CA 20
ATOM 51302 C C . GLU A 1 44 ? 23.199 -11.022 24.884 1.00 0.00 145 GLU A C 20
ATOM 51303 O O . GLU A 1 44 ? 22.100 -11.430 25.263 1.00 0.00 145 GLU A O 20
ATOM 51315 N N . LYS A 1 45 ? 24.335 -11.349 25.513 1.00 0.00 146 LYS A N 20
ATOM 51316 C CA . LYS A 1 45 ? 24.382 -12.137 26.758 1.00 0.00 146 LYS A CA 20
ATOM 51317 C C . LYS A 1 45 ? 23.789 -11.408 27.977 1.00 0.00 146 LYS A C 20
ATOM 51318 O O . LYS A 1 45 ? 23.220 -12.052 28.861 1.00 0.00 146 LYS A O 20
ATOM 51337 N N . GLU A 1 46 ? 23.885 -10.073 28.025 1.00 0.00 147 GLU A N 20
ATOM 51338 C CA . GLU A 1 46 ? 23.259 -9.236 29.067 1.00 0.00 147 GLU A CA 20
ATOM 51339 C C . GLU A 1 46 ? 21.721 -9.175 28.949 1.00 0.00 147 GLU A C 20
ATOM 51340 O O . GLU A 1 46 ? 21.018 -9.305 29.954 1.00 0.00 147 GLU A O 20
ATOM 51352 N N . SER A 1 47 ? 21.200 -8.966 27.733 1.00 0.00 148 SER A N 20
ATOM 51353 C CA . SER A 1 47 ? 19.786 -8.659 27.451 1.00 0.00 148 SER A CA 20
ATOM 51354 C C . SER A 1 47 ? 18.933 -9.867 27.015 1.00 0.00 148 SER A C 20
ATOM 51355 O O . SER A 1 47 ? 17.726 -9.902 27.277 1.00 0.00 148 SER A O 20
ATOM 51363 N N . GLY A 1 48 ? 19.541 -10.874 26.368 1.00 0.00 149 GLY A N 20
ATOM 51364 C CA . GLY A 1 48 ? 18.842 -12.045 25.818 1.00 0.00 149 GLY A CA 20
ATOM 51365 C C . GLY A 1 48 ? 18.100 -11.790 24.494 1.00 0.00 149 GLY A C 20
ATOM 51366 O O . GLY A 1 48 ? 17.065 -12.415 24.249 1.00 0.00 149 GLY A O 20
ATOM 51370 N N . LEU A 1 49 ? 18.600 -10.866 23.656 1.00 0.00 150 LEU A N 20
ATOM 51371 C CA . LEU A 1 49 ? 17.986 -10.462 22.379 1.00 0.00 150 LEU A CA 20
ATOM 51372 C C . LEU A 1 49 ? 19.017 -10.071 21.309 1.00 0.00 150 LEU A C 20
ATOM 51373 O O . LEU A 1 49 ? 20.126 -9.641 21.624 1.00 0.00 150 LEU A O 20
ATOM 51389 N N . GLU A 1 50 ? 18.636 -10.195 20.037 1.00 0.00 151 GLU A N 20
ATOM 51390 C CA . GLU A 1 50 ? 19.435 -9.801 18.871 1.00 0.00 151 GLU A CA 20
ATOM 51391 C C . GLU A 1 50 ? 19.607 -8.276 18.841 1.00 0.00 151 GLU A C 20
ATOM 51392 O O . GLU A 1 50 ? 18.627 -7.533 18.739 1.00 0.00 151 GLU A O 20
ATOM 51404 N N . ILE A 1 51 ? 20.853 -7.811 18.950 1.00 0.00 152 ILE A N 20
ATOM 51405 C CA . ILE A 1 51 ? 21.205 -6.397 19.174 1.00 0.00 152 ILE A CA 20
ATOM 51406 C C . ILE A 1 51 ? 20.835 -5.444 18.006 1.00 0.00 152 ILE A C 20
ATOM 51407 O O . ILE A 1 51 ? 21.306 -5.675 16.887 1.00 0.00 152 ILE A O 20
ATOM 51423 N N . PRO A 1 52 ? 20.077 -4.346 18.287 1.00 0.00 153 PRO A N 20
ATOM 51424 C CA . PRO A 1 52 ? 19.765 -3.263 17.335 1.00 0.00 153 PRO A CA 20
ATOM 51425 C C . PRO A 1 52 ? 20.974 -2.480 16.788 1.00 0.00 153 PRO A C 20
ATOM 51426 O O . PRO A 1 52 ? 22.120 -2.769 17.119 1.00 0.00 153 PRO A O 20
ATOM 51437 N N . ASN A 1 53 ? 20.723 -1.473 15.937 1.00 0.00 154 ASN A N 20
ATOM 51438 C CA . ASN A 1 53 ? 21.776 -0.742 15.229 1.00 0.00 154 ASN A CA 20
ATOM 51439 C C . ASN A 1 53 ? 22.794 -0.112 16.202 1.00 0.00 154 ASN A C 20
ATOM 51440 O O . ASN A 1 53 ? 22.468 0.786 16.982 1.00 0.00 154 ASN A O 20
ATOM 51451 N N . MET A 1 54 ? 24.037 -0.598 16.135 1.00 0.00 155 MET A N 20
ATOM 51452 C CA . MET A 1 54 ? 25.107 -0.187 17.046 1.00 0.00 155 MET A CA 20
ATOM 51453 C C . MET A 1 54 ? 25.563 1.260 16.792 1.00 0.00 155 MET A C 20
ATOM 51454 O O . MET A 1 54 ? 25.685 2.036 17.735 1.00 0.00 155 MET A O 20
ATOM 51468 N N . THR A 1 55 ? 25.747 1.646 15.529 1.00 0.00 156 THR A N 20
ATOM 51469 C CA . THR A 1 55 ? 26.198 2.980 15.125 1.00 0.00 156 THR A CA 20
ATOM 51470 C C . THR A 1 55 ? 25.295 4.140 15.532 1.00 0.00 156 THR A C 20
ATOM 51471 O O . THR A 1 55 ? 25.774 5.115 16.116 1.00 0.00 156 THR A O 20
ATOM 51482 N N . THR A 1 56 ? 23.982 4.032 15.280 1.00 0.00 157 THR A N 20
ATOM 51483 C CA . THR A 1 56 ? 23.006 5.023 15.763 1.00 0.00 157 THR A CA 20
ATOM 51484 C C . THR A 1 56 ? 22.934 5.103 17.279 1.00 0.00 157 THR A C 20
ATOM 51485 O O . THR A 1 56 ? 23.053 6.203 17.824 1.00 0.00 157 THR A O 20
ATOM 51496 N N . PHE A 1 57 ? 22.826 3.963 17.972 1.00 0.00 158 PHE A N 20
ATOM 51497 C CA . PHE A 1 57 ? 22.884 3.913 19.431 1.00 0.00 158 PHE A CA 20
ATOM 51498 C C . PHE A 1 57 ? 24.137 4.515 20.081 1.00 0.00 158 PHE A C 20
ATOM 51499 O O . PHE A 1 57 ? 24.030 5.434 20.893 1.00 0.00 158 PHE A O 20
ATOM 51516 N N . MET A 1 58 ? 25.322 4.031 19.715 1.00 0.00 159 MET A N 20
ATOM 51517 C CA . MET A 1 58 ? 26.570 4.407 20.378 1.00 0.00 159 MET A CA 20
ATOM 51518 C C . MET A 1 58 ? 26.924 5.887 20.151 1.00 0.00 159 MET A C 20
ATOM 51519 O O . MET A 1 58 ? 27.309 6.557 21.106 1.00 0.00 159 MET A O 20
ATOM 51533 N N . GLN A 1 59 ? 26.688 6.459 18.959 1.00 0.00 160 GLN A N 20
ATOM 51534 C CA . GLN A 1 59 ? 26.800 7.914 18.757 1.00 0.00 160 GLN A CA 20
ATOM 51535 C C . GLN A 1 59 ? 25.683 8.698 19.477 1.00 0.00 160 GLN A C 20
ATOM 51536 O O . GLN A 1 59 ? 25.954 9.746 20.056 1.00 0.00 160 GLN A O 20
ATOM 51550 N N . SER A 1 60 ? 24.441 8.195 19.526 1.00 0.00 161 SER A N 20
ATOM 51551 C CA . SER A 1 60 ? 23.366 8.825 20.328 1.00 0.00 161 SER A CA 20
ATOM 51552 C C . SER A 1 60 ? 23.737 8.906 21.814 1.00 0.00 161 SER A C 20
ATOM 51553 O O . SER A 1 60 ? 23.519 9.928 22.465 1.00 0.00 161 SER A O 20
ATOM 51561 N N . LEU A 1 61 ? 24.368 7.855 22.348 1.00 0.00 162 LEU A N 20
ATOM 51562 C CA . LEU A 1 61 ? 24.887 7.839 23.708 1.00 0.00 162 LEU A CA 20
ATOM 51563 C C . LEU A 1 61 ? 26.075 8.797 23.891 1.00 0.00 162 LEU A C 20
ATOM 51564 O O . LEU A 1 61 ? 26.119 9.494 24.897 1.00 0.00 162 LEU A O 20
ATOM 51580 N N . ILE A 1 62 ? 27.003 8.898 22.933 1.00 0.00 163 ILE A N 20
ATOM 51581 C CA . ILE A 1 62 ? 28.112 9.866 22.975 1.00 0.00 163 ILE A CA 20
ATOM 51582 C C . ILE A 1 62 ? 27.604 11.311 23.050 1.00 0.00 163 ILE A C 20
ATOM 51583 O O . ILE A 1 62 ? 28.021 12.047 23.946 1.00 0.00 163 ILE A O 20
ATOM 51599 N N . LYS A 1 63 ? 26.687 11.731 22.162 1.00 0.00 164 LYS A N 20
ATOM 51600 C CA . LYS A 1 63 ? 26.189 13.127 22.167 1.00 0.00 164 LYS A CA 20
ATOM 51601 C C . LYS A 1 63 ? 25.410 13.463 23.450 1.00 0.00 164 LYS A C 20
ATOM 51602 O O . LYS A 1 63 ? 25.445 14.610 23.898 1.00 0.00 164 LYS A O 20
ATOM 51621 N N . MET A 1 64 ? 24.758 12.468 24.066 1.00 0.00 165 MET A N 20
ATOM 51622 C CA . MET A 1 64 ? 24.077 12.596 25.364 1.00 0.00 165 MET A CA 20
ATOM 51623 C C . MET A 1 64 ? 25.038 12.561 26.570 1.00 0.00 165 MET A C 20
ATOM 51624 O O . MET A 1 64 ? 24.796 13.254 27.560 1.00 0.00 165 MET A O 20
ATOM 51638 N N . TYR A 1 65 ? 26.132 11.793 26.480 1.00 0.00 166 TYR A N 20
ATOM 51639 C CA . TYR A 1 65 ? 27.122 11.535 27.528 1.00 0.00 166 TYR A CA 20
ATOM 51640 C C . TYR A 1 65 ? 28.597 11.552 27.060 1.00 0.00 166 TYR A C 20
ATOM 51641 O O . TYR A 1 65 ? 29.098 10.511 26.617 1.00 0.00 166 TYR A O 20
ATOM 51659 N N . PRO A 1 66 ? 29.321 12.687 27.175 1.00 0.00 167 PRO A N 20
ATOM 51660 C CA . PRO A 1 66 ? 30.732 12.803 26.766 1.00 0.00 167 PRO A CA 20
ATOM 51661 C C . PRO A 1 66 ? 31.722 11.842 27.455 1.00 0.00 167 PRO A C 20
ATOM 51662 O O . PRO A 1 66 ? 32.881 11.718 27.042 1.00 0.00 167 PRO A O 20
ATOM 51673 N N . GLU A 1 67 ? 31.286 11.156 28.506 1.00 0.00 168 GLU A N 20
ATOM 51674 C CA . GLU A 1 67 ? 31.980 10.052 29.170 1.00 0.00 168 GLU A CA 20
ATOM 51675 C C . GLU A 1 67 ? 32.171 8.854 28.216 1.00 0.00 168 GLU A C 20
ATOM 51676 O O . GLU A 1 67 ? 33.102 8.067 28.375 1.00 0.00 168 GLU A O 20
ATOM 51688 N N . VAL A 1 68 ? 31.295 8.717 27.219 1.00 0.00 169 VAL A N 20
ATOM 51689 C CA . VAL A 1 68 ? 31.421 7.769 26.106 1.00 0.00 169 VAL A CA 20
ATOM 51690 C C . VAL A 1 68 ? 32.213 8.375 24.948 1.00 0.00 169 VAL A C 20
ATOM 51691 O O . VAL A 1 68 ? 32.003 9.540 24.609 1.00 0.00 169 VAL A O 20
ATOM 51704 N N . LYS A 1 69 ? 33.123 7.602 24.341 1.00 0.00 170 LYS A N 20
ATOM 51705 C CA . LYS A 1 69 ? 33.999 8.027 23.227 1.00 0.00 170 LYS A CA 20
ATOM 51706 C C . LYS A 1 69 ? 34.195 6.930 22.175 1.00 0.00 170 LYS A C 20
ATOM 51707 O O . LYS A 1 69 ? 33.879 5.763 22.401 1.00 0.00 170 LYS A O 20
ATOM 51726 N N . LYS A 1 70 ? 34.728 7.314 21.013 1.00 0.00 171 LYS A N 20
ATOM 51727 C CA . LYS A 1 70 ? 34.858 6.491 19.796 1.00 0.00 171 LYS A CA 20
ATOM 51728 C C . LYS A 1 70 ? 36.311 6.493 19.272 1.00 0.00 171 LYS A C 20
ATOM 51729 O O . LYS A 1 70 ? 36.667 7.377 18.490 1.00 0.00 171 LYS A O 20
ATOM 51748 N N . PRO A 1 71 ? 37.173 5.550 19.710 1.00 0.00 172 PRO A N 20
ATOM 51749 C CA . PRO A 1 71 ? 38.512 5.363 19.152 1.00 0.00 172 PRO A CA 20
ATOM 51750 C C . PRO A 1 71 ? 38.567 5.168 17.626 1.00 0.00 172 PRO A C 20
ATOM 51751 O O . PRO A 1 71 ? 39.535 5.629 17.018 1.00 0.00 172 PRO A O 20
ATOM 51762 N N . TYR A 1 72 ? 37.556 4.545 16.996 1.00 0.00 173 TYR A N 20
ATOM 51763 C CA . TYR A 1 72 ? 37.456 4.407 15.526 1.00 0.00 173 TYR A CA 20
ATOM 51764 C C . TYR A 1 72 ? 36.010 4.052 15.116 1.00 0.00 173 TYR A C 20
ATOM 51765 O O . TYR A 1 72 ? 35.177 3.801 15.994 1.00 0.00 173 TYR A O 20
ATOM 51783 N N . ARG A 1 73 ? 35.668 3.974 13.816 1.00 0.00 174 ARG A N 20
ATOM 51784 C CA . ARG A 1 73 ? 34.346 3.444 13.429 1.00 0.00 174 ARG A CA 20
ATOM 51785 C C . ARG A 1 73 ? 34.166 2.011 13.930 1.00 0.00 174 ARG A C 20
ATOM 51786 O O . ARG A 1 73 ? 35.041 1.158 13.775 1.00 0.00 174 ARG A O 20
ATOM 51807 N N . GLY A 1 74 ? 33.016 1.776 14.573 1.00 0.00 175 GLY A N 20
ATOM 51808 C CA . GLY A 1 74 ? 32.752 0.522 15.267 1.00 0.00 175 GLY A CA 20
ATOM 51809 C C . GLY A 1 74 ? 33.738 0.208 16.401 1.00 0.00 175 GLY A C 20
ATOM 51810 O O . GLY A 1 74 ? 33.864 -0.954 16.760 1.00 0.00 175 GLY A O 20
ATOM 51814 N N . GLN A 1 75 ? 34.447 1.185 16.982 1.00 0.00 176 GLN A N 20
ATOM 51815 C CA . GLN A 1 75 ? 35.289 0.980 18.172 1.00 0.00 176 GLN A CA 20
ATOM 51816 C C . GLN A 1 75 ? 34.981 2.069 19.190 1.00 0.00 176 GLN A C 20
ATOM 51817 O O . GLN A 1 75 ? 35.169 3.253 18.907 1.00 0.00 176 GLN A O 20
ATOM 51831 N N . TYR A 1 76 ? 34.530 1.643 20.373 1.00 0.00 177 TYR A N 20
ATOM 51832 C CA . TYR A 1 76 ? 33.951 2.496 21.416 1.00 0.00 177 TYR A CA 20
ATOM 51833 C C . TYR A 1 76 ? 34.494 2.252 22.838 1.00 0.00 177 TYR A C 20
ATOM 51834 O O . TYR A 1 76 ? 35.050 1.187 23.109 1.00 0.00 177 TYR A O 20
ATOM 51852 N N . ILE A 1 77 ? 34.315 3.210 23.751 1.00 0.00 178 ILE A N 20
ATOM 51853 C CA . ILE A 1 77 ? 34.700 3.131 25.175 1.00 0.00 178 ILE A CA 20
ATOM 51854 C C . ILE A 1 77 ? 33.764 4.004 26.030 1.00 0.00 178 ILE A C 20
ATOM 51855 O O . ILE A 1 77 ? 33.257 5.014 25.546 1.00 0.00 178 ILE A O 20
ATOM 51871 N N . LEU A 1 78 ? 33.555 3.652 27.302 1.00 0.00 179 LEU A N 20
ATOM 51872 C CA . LEU A 1 78 ? 32.833 4.454 28.304 1.00 0.00 179 LEU A CA 20
ATOM 51873 C C . LEU A 1 78 ? 33.710 4.629 29.551 1.00 0.00 179 LEU A C 20
ATOM 51874 O O . LEU A 1 78 ? 34.155 3.655 30.151 1.00 0.00 179 LEU A O 20
ATOM 51890 N N . GLU A 1 79 ? 33.983 5.875 29.929 1.00 0.00 180 GLU A N 20
ATOM 51891 C CA . GLU A 1 79 ? 34.881 6.239 31.034 1.00 0.00 180 GLU A CA 20
ATOM 51892 C C . GLU A 1 79 ? 34.209 6.090 32.412 1.00 0.00 180 GLU A C 20
ATOM 51893 O O . GLU A 1 79 ? 33.300 6.851 32.748 1.00 0.00 180 GLU A O 20
ATOM 51905 N N . GLY A 1 80 ? 34.676 5.134 33.225 1.00 0.00 181 GLY A N 20
ATOM 51906 C CA . GLY A 1 80 ? 34.253 4.947 34.612 1.00 0.00 181 GLY A CA 20
ATOM 51907 C C . GLY A 1 80 ? 32.754 4.634 34.756 1.00 0.00 181 GLY A C 20
ATOM 51908 O O . GLY A 1 80 ? 32.162 3.912 33.952 1.00 0.00 181 GLY A O 20
ATOM 51912 N N . GLU A 1 81 ? 32.142 5.175 35.805 1.00 0.00 182 GLU A N 20
ATOM 51913 C CA . GLU A 1 81 ? 30.698 5.196 36.021 1.00 0.00 182 GLU A CA 20
ATOM 51914 C C . GLU A 1 81 ? 29.984 6.191 35.090 1.00 0.00 182 GLU A C 20
ATOM 51915 O O . GLU A 1 81 ? 30.386 7.354 35.002 1.00 0.00 182 GLU A O 20
ATOM 51927 N N . ILE A 1 82 ? 28.878 5.795 34.444 1.00 0.00 183 ILE A N 20
ATOM 51928 C CA . ILE A 1 82 ? 28.076 6.710 33.606 1.00 0.00 183 ILE A CA 20
ATOM 51929 C C . ILE A 1 82 ? 27.469 7.862 34.445 1.00 0.00 183 ILE A C 20
ATOM 51930 O O . ILE A 1 82 ? 27.289 8.974 33.949 1.00 0.00 183 ILE A O 20
ATOM 51946 N N . GLU A 1 83 ? 27.215 7.613 35.734 1.00 0.00 184 GLU A N 20
ATOM 51947 C CA . GLU A 1 83 ? 26.742 8.578 36.730 1.00 0.00 184 GLU A CA 20
ATOM 51948 C C . GLU A 1 83 ? 27.789 9.635 37.137 1.00 0.00 184 GLU A C 20
ATOM 51949 O O . GLU A 1 83 ? 27.453 10.577 37.855 1.00 0.00 184 GLU A O 20
ATOM 51961 N N . SER A 1 84 ? 29.050 9.511 36.707 1.00 0.00 185 SER A N 20
ATOM 51962 C CA . SER A 1 84 ? 30.155 10.377 37.160 1.00 0.00 185 SER A CA 20
ATOM 51963 C C . SER A 1 84 ? 29.987 11.875 36.845 1.00 0.00 185 SER A C 20
ATOM 51964 O O . SER A 1 84 ? 30.583 12.697 37.540 1.00 0.00 185 SER A O 20
ATOM 51972 N N . LEU A 1 85 ? 29.120 12.263 35.897 1.00 0.00 186 LEU A N 20
ATOM 51973 C CA . LEU A 1 85 ? 28.771 13.670 35.648 1.00 0.00 186 LEU A CA 20
ATOM 51974 C C . LEU A 1 85 ? 28.064 14.366 36.833 1.00 0.00 186 LEU A C 20
ATOM 51975 O O . LEU A 1 85 ? 28.008 15.595 36.874 1.00 0.00 186 LEU A O 20
ATOM 51991 N N . GLU A 1 86 ? 27.540 13.604 37.803 1.00 0.00 187 GLU A N 20
ATOM 51992 C CA . GLU A 1 86 ? 26.955 14.138 39.043 1.00 0.00 187 GLU A CA 20
ATOM 51993 C C . GLU A 1 86 ? 28.008 14.633 40.060 1.00 0.00 187 GLU A C 20
ATOM 51994 O O . GLU A 1 86 ? 27.654 15.328 41.020 1.00 0.00 187 GLU A O 20
ATOM 52006 N N . HIS A 1 87 ? 29.298 14.291 39.875 1.00 0.00 188 HIS A N 20
ATOM 52007 C CA . HIS A 1 87 ? 30.403 14.685 40.768 1.00 0.00 188 HIS A CA 20
ATOM 52008 C C . HIS A 1 87 ? 30.624 16.209 40.756 1.00 0.00 188 HIS A C 20
ATOM 52009 O O . HIS A 1 87 ? 30.500 16.854 39.709 1.00 0.00 188 HIS A O 20
ATOM 52024 N N . HIS A 1 88 ? 31.000 16.783 41.909 1.00 0.00 189 HIS A N 20
ATOM 52025 C CA . HIS A 1 88 ? 31.339 18.217 42.051 1.00 0.00 189 HIS A CA 20
ATOM 52026 C C . HIS A 1 88 ? 32.600 18.602 41.249 1.00 0.00 189 HIS A C 20
ATOM 52027 O O . HIS A 1 88 ? 33.417 17.734 40.926 1.00 0.00 189 HIS A O 20
ATOM 52042 N N . HIS A 1 89 ? 32.778 19.895 40.950 1.00 0.00 190 HIS A N 20
ATOM 52043 C CA . HIS A 1 89 ? 33.970 20.431 40.260 1.00 0.00 190 HIS A CA 20
ATOM 52044 C C . HIS A 1 89 ? 35.252 20.261 41.109 1.00 0.00 190 HIS A C 20
ATOM 52045 O O . HIS A 1 89 ? 35.202 20.346 42.338 1.00 0.00 190 HIS A O 20
ATOM 52060 N N . HIS A 1 90 ? 36.394 20.025 40.450 1.00 0.00 191 HIS A N 20
ATOM 52061 C CA . HIS A 1 90 ? 37.730 19.888 41.071 1.00 0.00 191 HIS A CA 20
ATOM 52062 C C . HIS A 1 90 ? 38.276 21.226 41.611 1.00 0.00 191 HIS A C 20
ATOM 52063 O O . HIS A 1 90 ? 37.742 22.290 41.306 1.00 0.00 191 HIS A O 20
ATOM 52078 N N . HIS A 1 91 ? 39.384 21.198 42.365 1.00 0.00 192 HIS A N 20
ATOM 52079 C CA . HIS A 1 91 ? 40.123 22.419 42.754 1.00 0.00 192 HIS A CA 20
ATOM 52080 C C . HIS A 1 91 ? 40.627 23.175 41.503 1.00 0.00 192 HIS A C 20
ATOM 52081 O O . HIS A 1 91 ? 40.984 22.527 40.516 1.00 0.00 192 HIS A O 20
ATOM 52096 N N . HIS A 1 92 ? 40.639 24.515 41.530 1.00 0.00 193 HIS A N 20
ATOM 52097 C CA . HIS A 1 92 ? 40.941 25.393 40.372 1.00 0.00 193 HIS A CA 20
ATOM 52098 C C . HIS A 1 92 ? 40.145 25.015 39.096 1.00 0.00 193 HIS A C 20
ATOM 52099 O O . HIS A 1 92 ? 40.733 24.549 38.090 1.00 0.00 193 HIS A O 20
#

InterPro domains:
  IPR056984 Repressor Rok, winged helix domain [PF23159] (121-177)
  IPR058971 Rok, N-terminal oligomerisation domain [PF26513] (1-41)

Foldseek 3Di:
DDDDDDPDDDDDDPVQVLLLVLLLVQCQVVQDKDFQVVSQVSSCVRRVDRHPDSVVNLVVCCVVQVQKDAPDVRIIGGHHHSCCVVDDDDDD

Organism: Bacillus subtilis (strain 168) (NCBI:txid224308)

Nearest PDB structures (foldseek):
  5zux-assembly1_A  TM=8.545E-01  e=7.967E-14  Bacillus subtilis subsp. subtilis str. 168
  5zuz-assembly1_A  TM=6.836E-01  e=1.303E-11  Bacillus subtilis subsp. subtilis str. 168
  4mtd-assembly1_B  TM=6.874E-01  e=6.791E-02  Escherichia coli K-12
  8h7a-assembly2_E  TM=4.731E-01  e=4.056E-01  Homo sapiens
  6agi-assembly1_A  TM=4.943E-01  e=3.113E-01  Homo sapiens

Sequence (92 aa):
GTTRRRRGTARPGSKAAKLREAAIKTLKRHNAAIKSSELQKEIEKESGLEIPNMTTFMQSLIKMYPEVKKPYRGQYILEGEIESLEHHHHHHGTTRRRRGTARPGSKAAKLREAAIKTLKRHNAAIKSSELQKEIEKESGLEIPNMTTFMQSLIKMYPEVKKPYRGQYILEGEIESLEHHHHHHGTTRRRRGTARPGSKAAKLREAAIKTLKRHNAAIKSSELQKEIEKESGLEIPNMTTFMQSLIKMYPEVKKPYRGQYILEGEIESLEHHHHHHGTTRRRRGTARPGSKAAKLREAAIKTLKRHNAAIKSSELQKEIEKESGLEIPNMTTFMQSLIKMYPEVKKPYRGQYILEGEIESLEHHHHHHGTTRRRRGTARPGSKAAKLREAAIKTLKRHNAAIKSSELQKEIEKESGLEIPNMTTFMQSLIKMYPEVKKPYRGQYILEGEIESLEHHHHHHGTTRRRRGTARPGSKAAKLREAAIKTLKRHNAAIKSSELQKEIEKESGLEIPNMTTFMQSLIKMYPEVKKPYRGQYILEGEIESLEHHHHHHGTTRRRRGTARPGSKAAKLREAAIKTLKRHNAAIKSSELQKEIEKESGLEIPNMTTFMQSLIKMYPEVKKPYRGQYILEGEIESLEHHHHHHGTTRRRRGTARPGSKAAKLREAAIKTLKRHNAAIKSSELQKEIEKESGLEIPNMTTFMQSLIKMYPEVKKPYRGQYILEGEIESLEHHHHHHGTTRRRRGTARPGSKAAKLREAAIKTLKRHNAAIKSSELQKEIEKESGLEIPNMTTFMQSLIKMYPEVKKPYRGQYILEGEIESLEHHHHHHGTTRRRRGTARPGSKAAKLREAAIKTLKRHNAAIKSSELQKEIEKESGLEIPNMTTFMQSLIKMYPEVKKPYRGQYILEGEIESLEHHHHHHGTTRRRRGTARPGSKAAKLREAAIKTLKRHNAAIKSSELQKEIEKESGLEIPNMTTFMQSLIKMYPEVKKPYRGQYILEGEIESLEHHHHHHGTTRRRRGTARPGSKAAKLREAAIKTLKRHNAAIKSSELQKEIEKESGLEIPNMTTFMQSLIKMYPEVKKPYRGQYILEGEIESLEHHHHHHGTTRRRRGTARPGSKAAKLREAAIKTLKRHNAAIKSSELQKEIEKESGLEIPNMTTFMQSLIKMYPEVKKPYRGQYILEGEIESLEHHHHHHGTTRRRRGTARPGSKAAKLREAAIKTLKRHNAAIKSSELQKEIEKESGLEIPNMTTFMQSLIKMYPEVKKPYRGQYILEGEIESLEHHHHHHGTTRRRRGTARPGSKAAKLREAAIKTLKRHNAAIKSSELQKEIEKESGLEIPNMTTFMQSLIKMYPEVKKPYRGQYILEGEIESLEHHHHHHGTTRRRRGTARPGSKAAKLREAAIKTLKRHNAAIKSSELQKEIEKESGLEIPNMTTFMQSLIKMYPEVKKPYRGQYILEGEIESLEHHHHHHGTTRRRRGTARPGSKAAKLREAAIKTLKRHNAAIKSSELQKEIEKESGLEIPNMTTFMQSLIKMYPEVKKPYRGQYILEGEIESLEHHHHHHGTTRRRRGTARPGSKAAKLREAAIKTLKRHNAAIKSSELQKEIEKESGLEIPNMTTFMQSLIKMYPEVKKPYRGQYILEGEIESLEHHHHHHGTTRRRRGTARPGSKAAKLREAAIKTLKRHNAAIKSSELQKEIEKESGLEIPNMTTFMQSLIKMYPEVKKPYRGQYILEGEIESLEHHHHHHGTTRRRRGTARPGSKAAKLREAAIKTLKRHNAAIKSSELQKEIEKESGLEIPNMTTFMQSLIKMYPEVKKPYRGQYILEGEIESLEHHHHHH

Radius of gyration: 16.18 Å; Cα contacts (8 Å, |Δi|>4): 89; chains: 1; bounding box: 35×29×58 Å